Protein 4OY2 (pdb70)

Secondary structure (DSSP, 8-state):
-------HHHHHT-TTTSBSS--THHHHTTT---TTTTS-TT-EEEBPPPBP--HHHHTT--HHHH--SGGGG-SSBSS-EE--BSSSS-S-------EEEEEEEE-SSTT-------SSSEEEEEPSSPPPTTTTS----BT-EEEEEE---EEEEEEEPPPTTEEEEEEEEETTEEEEEEEE--SBEEEE-PPBPSSPPP-TT-HHHH--HHHH--HHHHHHHH--S-B-SHHHHTT-TT--HHHHHHHHTT--B--SSTTTTSB---TTSPP--HHHHGGGS-HHHHHHHH--HHHHHHHHHHHH---HHHHHHHHHT-HHHHHHHHHHHH------SSTT-TTSSSSS----------HHHHHHHHHHHHHHHHHHHHHHHHTT-SSTTT---TT---HHHHS---S-SS--EEEEEEEEE-TTSSEEEEEEEE--HHHHHHHHHHHHHHT----/---PPPPPTTSBSSTT-S---SS--EEEEEEEE--SSTTHHHHHHHHHHT--TTEEEEE-SSSEEEEEETT--EEE--B-SS-EEEEE-SSSSEEEEEEEE---EEEE--SSGGGGTT---TTEE-TTTTT-GGGHHHHHHHHHHH---GGGPPPP---SSHHHHHHS--EE---SSGGGTTTTTTT-----HHHHHHHHHHH--HHHHHSSSEEEEEEE-S--/-------HHHHTT-TTT-BSS--HHHHHTTS---SGGGS-TT-EE--PPP----HHHHTT--HHHH-SSGGGS-SSSSS-EE--BSSSS-S-------EEEEEEEE-SSTT-------SSSEEEEEPTTPPPTTGGG----BT-EEEEEE---EEEEEEEPPPTTEEEEEEEE-SS-SSEEEEE---BEEEE---B-SSPPP-TT-HHHH--HHHH--HHHHHHHH-SS---STTTGGGS----HHHHT---------SS-----HHHHGGGS-HHHHHHHH--HHHHHHHHHHHH---HHHHHHHHHT-HHHHHHHHHHHH-----BSSTT-SSSSSSS-B------------HHHHHHHHHHHHHHHHHHHHHHTT-S-TTT---TT---HHHHS---S-SS---EEEEEEEEPSSS-EEEEEEEE--HHHHHHHHHHHHHHHH---/----TTTBSSTT-SS--SS--EEEEEEEE--SSHHHHHHHHHHHHT--TTEEEEEEETTEEEEEES---EEE--B-SS-EEEEE-SSSSEEEEEEEE---EEEE--SSGGGGGG---TTEE-TTTTT-TTSHHHHHHHHHHH---GGG-------TTHHHHTT---EES--SSGGGTTHHHHSS----HHHHHHHHHHH---HHHHTSS--EEEE--S--/---------HHHHTT-TTTSBSS--HHHHHTTT---GGGSS-TTPEE-B-PPPP--HHHHTT--HHHHT-SGGGG-SSSSS-EE--BSSSS-S-------EEEEEEEE-SSSS-------SSSEEEEE-TTSPPTTTTT----BT-EEEEEE---EEEEEEEPPPTTEEEEEEEEETTEEEEEEEE---BEEEE-PPBPSSPPPPTT-HHHH--HHHH--HHHHHHHSSSSEE-SGGGTTTS-TTSHHHHHHHHTT--B--SSTTTT-EE--TTS----HHHHGGGS-HHHHHHHH--HHHHHHHHHHHH---HHHHHHHHHT-HHHHHHHHHHHH-----BSSTT-TTSSSSS-B-PPP-----HHHHHHHHHHHHHHHHHHHHHHTS-S-TTT---TT---HHHHS---S-TT--EEEEEEEEE-TTS-EEEEEEEE--HHHHHHHHHHHHHHH-/----GGGBSS-S-TT--SS--EEEEEEEE--SSHHHHHHHHHHHHT--TTEEEEE-SSSEEEEEETT--EEE--B-SS-EEEEE-SSSSEEEEEEEE---EEEE--SSGGGGGG---TTEE-TTTTT-GGGHHHHHHHHHHH---GGGPPPP---SSHHHHHHS--EE---SSGGGTTHHHHTS----HHHHHHHHHHH--HHHHTTSSEEEEEEE-TT-

GO terms:
  GO:0046982 protein heterodimerization activity (F, IPI)
  GO:0060090 molecular adaptor activity (F, IDA)
  GO:0005634 nucleus (C, IDA)
  GO:0005829 cytosol (C, IDA)
  GO:0003682 chromatin binding (F, IDA)
  GO:0017025 TBP-class protein binding (F, IDA)
  GO:0005669 transcription factor TFIID complex (C, IDA)
  GO:0004402 histone acetyltransferase activity (F, IDA)
  GO:0006366 transcription by RNA polymerase II (P, IDA)
  GO:0060090 molecular adaptor activity (F, IMP)
  GO:0051123 RNA polymerase II preinitiation complex assembly (P, IMP)
  GO:0006366 transcription by RNA polymerase II (P, IMP)
  GO:0005515 protein binding (F, IPI)
  GO:0045944 positive regulation of transcription by RNA polymerase II (P, IDA)

Structure (mmCIF, N/CA/C/O backbone):
data_4OY2
#
_entry.id   4OY2
#
_cell.length_a   122.215
_cell.length_b   123.660
_cell.length_c   229.610
_cell.angle_alpha   90.000
_cell.angle_beta   90.000
_cell.angle_gamma   90.000
#
_symmetry.space_group_name_H-M   'P 21 21 21'
#
loop_
_entity.id
_entity.type
_entity.pdbx_description
1 polymer 'Transcription initiation factor TFIID subunit 1'
2 polymer 'Transcription initiation factor TFIID subunit 7'
3 non-polymer 'ZINC ION'
4 non-polymer 2-AMINO-2-HYDROXYMETHYL-PROPANE-1,3-DIOL
5 water water
#
loop_
_atom_site.group_PDB
_atom_site.id
_atom_site.type_symbol
_atom_site.label_atom_id
_atom_site.label_alt_id
_atom_site.label_comp_id
_atom_site.label_asym_id
_atom_site.label_entity_id
_atom_site.label_seq_id
_atom_site.pdbx_PDB_ins_code
_atom_site.Cartn_x
_atom_site.Cartn_y
_atom_site.Cartn_z
_atom_site.occupancy
_atom_site.B_iso_or_equiv
_atom_site.auth_seq_id
_atom_site.auth_comp_id
_atom_site.auth_asym_id
_atom_site.auth_atom_id
_atom_site.pdbx_PDB_model_num
ATOM 1 N N . ASN A 1 10 ? -27.395 64.323 8.934 1.00 91.39 464 ASN A N 1
ATOM 2 C CA . ASN A 1 10 ? -28.841 64.523 8.944 1.00 96.39 464 ASN A CA 1
ATOM 3 C C . ASN A 1 10 ? -29.595 63.354 9.582 1.00 95.03 464 ASN A C 1
ATOM 4 O O . ASN A 1 10 ? -29.183 62.198 9.468 1.00 93.47 464 ASN A O 1
ATOM 9 N N . LEU A 1 11 ? -30.702 63.667 10.252 1.00 92.85 465 LEU A N 1
ATOM 10 C CA . LEU A 1 11 ? -31.506 62.659 10.935 1.00 87.62 465 LEU A CA 1
ATOM 11 C C . LEU A 1 11 ? -32.573 62.049 10.031 1.00 89.88 465 LEU A C 1
ATOM 12 O O . LEU A 1 11 ? -33.400 61.260 10.489 1.00 90.56 465 LEU A O 1
ATOM 17 N N . ASN A 1 12 ? -32.558 62.415 8.753 1.00 89.66 466 ASN A N 1
ATOM 18 C CA . ASN A 1 12 ? -33.543 61.901 7.805 1.00 93.48 466 ASN A CA 1
ATOM 19 C C . ASN A 1 12 ? -33.316 60.416 7.513 1.00 90.34 466 ASN A C 1
ATOM 20 O O . ASN A 1 12 ? -32.212 60.008 7.148 1.00 88.41 466 ASN A O 1
ATOM 25 N N . ILE A 1 13 ? -34.362 59.611 7.680 1.00 86.81 467 ILE A N 1
ATOM 26 C CA . ILE A 1 13 ? -34.249 58.161 7.527 1.00 84.33 467 ILE A CA 1
ATOM 27 C C . ILE A 1 13 ? -34.499 57.693 6.091 1.00 80.85 467 ILE A C 1
ATOM 28 O O . ILE A 1 13 ? -35.563 57.942 5.522 1.00 79.37 467 ILE A O 1
ATOM 33 N N . GLN A 1 14 ? -33.513 57.012 5.515 1.00 74.14 468 GLN A N 1
ATOM 34 C CA . GLN A 1 14 ? -33.680 56.360 4.219 1.00 75.13 468 GLN A CA 1
ATOM 35 C C . GLN A 1 14 ? -33.464 54.857 4.355 1.00 74.23 468 GLN A C 1
ATOM 36 O O . GLN A 1 14 ? -32.436 54.414 4.873 1.00 74.25 468 GLN A O 1
ATOM 42 N N . HIS A 1 15 ? -34.432 54.078 3.884 1.00 70.41 469 HIS A N 1
ATOM 43 C CA . HIS A 1 15 ? -34.327 52.624 3.923 1.00 66.71 469 HIS A CA 1
ATOM 44 C C . HIS A 1 15 ? -33.637 52.085 2.671 1.00 70.51 469 HIS A C 1
ATOM 45 O O . HIS A 1 15 ? -33.319 52.840 1.750 1.00 70.60 469 HIS A O 1
ATOM 52 N N . SER A 1 16 ? -33.415 50.774 2.640 1.00 69.05 470 SER A N 1
ATOM 53 C CA . SER A 1 16 ? -32.874 50.115 1.457 1.00 65.13 470 SER A CA 1
ATOM 54 C C . SER A 1 16 ? -33.958 50.037 0.396 1.00 67.19 470 SER A C 1
ATOM 55 O O . SER A 1 16 ? -35.104 50.407 0.646 1.00 65.85 470 SER A O 1
ATOM 58 N N . GLN A 1 17 ? -33.602 49.545 -0.786 1.00 67.31 471 GLN A N 1
ATOM 59 C CA . GLN A 1 17 ? -34.586 49.396 -1.857 1.00 67.59 471 GLN A CA 1
ATOM 60 C C . GLN A 1 17 ? -35.650 48.314 -1.601 1.00 65.35 471 GLN A C 1
ATOM 61 O O . GLN A 1 17 ? -36.842 48.580 -1.779 1.00 65.28 471 GLN A O 1
ATOM 67 N N . PRO A 1 18 ? -35.231 47.099 -1.181 1.00 62.73 472 PRO A N 1
ATOM 68 C CA . PRO A 1 18 ? -36.234 46.059 -0.923 1.00 61.70 472 PRO A CA 1
ATOM 69 C C . PRO A 1 18 ? -37.276 46.502 0.095 1.00 63.80 472 PRO A C 1
ATOM 70 O O . PRO A 1 18 ? -38.439 46.110 -0.004 1.00 62.95 472 PRO A O 1
ATOM 74 N N . ALA A 1 19 ? -36.861 47.319 1.056 1.00 65.54 473 ALA A N 1
ATOM 75 C CA . ALA A 1 19 ? -37.783 47.852 2.052 1.00 63.59 473 ALA A CA 1
ATOM 76 C C . ALA A 1 19 ? -38.838 48.783 1.432 1.00 67.40 473 ALA A C 1
ATOM 77 O O . ALA A 1 19 ? -40.033 48.651 1.713 1.00 68.47 473 ALA A O 1
ATOM 79 N N . ILE A 1 20 ? -38.392 49.719 0.594 1.00 64.43 474 ILE A N 1
ATOM 80 C CA . ILE A 1 20 ? -39.287 50.670 -0.072 1.00 66.17 474 ILE A CA 1
ATOM 81 C C . ILE A 1 20 ? -40.254 49.964 -1.026 1.00 68.53 474 ILE A C 1
ATOM 82 O O . ILE A 1 20 ? -41.421 50.353 -1.161 1.00 67.29 474 ILE A O 1
ATOM 87 N N . ASN A 1 21 ? -39.754 48.923 -1.682 1.00 64.57 475 ASN A N 1
ATOM 88 C CA . ASN A 1 21 ? -40.546 48.146 -2.622 1.00 66.59 475 ASN A CA 1
ATOM 89 C C . ASN A 1 21 ? -41.613 47.281 -1.949 1.00 70.19 475 ASN A C 1
ATOM 90 O O . ASN A 1 21 ? -42.520 46.776 -2.618 1.00 75.36 475 ASN A O 1
ATOM 95 N N . LEU A 1 22 ? -41.497 47.120 -0.631 1.00 65.36 476 LEU A N 1
ATOM 96 C CA . LEU A 1 22 ? -42.339 46.191 0.125 1.00 66.31 476 LEU A CA 1
ATOM 97 C C . LEU A 1 22 ? -42.222 44.772 -0.444 1.00 66.39 476 LEU A C 1
ATOM 98 O O . LEU A 1 22 ? -43.217 44.053 -0.580 1.00 65.97 476 LEU A O 1
ATOM 103 N N . GLN A 1 23 ? -40.984 44.393 -0.760 1.00 67.07 477 GLN A N 1
ATOM 104 C CA . GLN A 1 23 ? -40.644 43.109 -1.372 1.00 65.72 477 GLN A CA 1
ATOM 105 C C . GLN A 1 23 ? -41.203 41.901 -0.622 1.00 68.86 477 GLN A C 1
ATOM 106 O O . GLN A 1 23 ? -41.022 41.764 0.590 1.00 63.14 477 GLN A O 1
ATOM 112 N N . SER A 1 24 ? -41.888 41.030 -1.358 1.00 72.14 478 SER A N 1
ATOM 113 C CA . SER A 1 24 ? -42.336 39.752 -0.826 1.00 69.36 478 SER A CA 1
ATOM 114 C C . SER A 1 24 ? -41.140 38.810 -0.843 1.00 67.20 478 SER A C 1
ATOM 115 O O . SER A 1 24 ? -40.284 38.928 -1.718 1.00 70.83 478 SER A O 1
ATOM 118 N N . PRO A 1 25 ? -41.066 37.863 0.109 1.00 68.74 479 PRO A N 1
ATOM 119 C CA . PRO A 1 25 ? -41.981 37.527 1.206 1.00 70.99 479 PRO A CA 1
ATOM 120 C C . PRO A 1 25 ? -41.733 38.340 2.475 1.00 66.76 479 PRO A C 1
ATOM 121 O O . PRO A 1 25 ? -42.398 38.113 3.486 1.00 64.00 479 PRO A O 1
ATOM 125 N N . PHE A 1 26 ? -40.780 39.263 2.420 1.00 66.68 480 PHE A N 1
ATOM 126 C CA . PHE A 1 26 ? -40.402 40.050 3.587 1.00 62.79 480 PHE A CA 1
ATOM 127 C C . PHE A 1 26 ? -41.567 40.861 4.134 1.00 61.26 480 PHE A C 1
ATOM 128 O O . PHE A 1 26 ? -41.750 40.956 5.348 1.00 68.89 480 PHE A O 1
ATOM 136 N N . TYR A 1 27 ? -42.352 41.440 3.232 1.00 65.01 481 TYR A N 1
ATOM 137 C CA . TYR A 1 27 ? -43.512 42.240 3.613 1.00 61.12 481 TYR A CA 1
ATOM 138 C C . TYR A 1 27 ? -44.796 41.618 3.066 1.00 67.78 481 TYR A C 1
ATOM 139 O O . TYR A 1 27 ? -44.931 41.424 1.857 1.00 76.24 481 TYR A O 1
ATOM 148 N N . LYS A 1 28 ? -45.729 41.295 3.957 1.00 65.74 482 LYS A N 1
ATOM 149 C CA . LYS A 1 28 ? -47.006 40.708 3.553 1.00 62.98 482 LYS A CA 1
ATOM 150 C C . LYS A 1 28 ? -48.176 41.521 4.096 1.00 63.33 482 LYS A C 1
ATOM 151 O O . LYS A 1 28 ? -48.007 42.324 5.010 1.00 67.62 482 LYS A O 1
ATOM 157 N N . VAL A 1 29 ? -49.363 41.313 3.533 1.00 70.66 483 VAL A N 1
ATOM 158 C CA . VAL A 1 29 ? -50.559 42.005 4.010 1.00 71.77 483 VAL A CA 1
ATOM 159 C C . VAL A 1 29 ? -51.073 41.346 5.287 1.00 65.41 483 VAL A C 1
ATOM 160 O O . VAL A 1 29 ? -51.569 42.019 6.192 1.00 68.28 483 VAL A O 1
ATOM 164 N N . ALA A 1 30 ? -50.933 40.028 5.362 1.00 61.80 484 ALA A N 1
ATOM 165 C CA . ALA A 1 30 ? -51.327 39.288 6.555 1.00 69.81 484 ALA A CA 1
ATOM 166 C C . ALA A 1 30 ? -50.330 38.177 6.861 1.00 71.09 484 ALA A C 1
ATOM 167 O O . ALA A 1 30 ? -50.145 37.265 6.053 1.00 75.57 484 ALA A O 1
ATOM 169 N N . VAL A 1 31 ? -49.686 38.250 8.023 1.00 67.96 485 VAL A N 1
ATOM 170 C CA . VAL A 1 31 ? -48.768 37.188 8.419 1.00 65.93 485 VAL A CA 1
ATOM 171 C C . VAL A 1 31 ? -49.549 36.089 9.139 1.00 62.97 485 VAL A C 1
ATOM 172 O O . VAL A 1 31 ? -50.564 36.365 9.788 1.00 56.45 485 VAL A O 1
ATOM 176 N N . PRO A 1 32 ? -49.095 34.833 9.002 1.00 59.92 486 PRO A N 1
ATOM 177 C CA . PRO A 1 32 ? -49.731 33.732 9.733 1.00 60.85 486 PRO A CA 1
ATOM 178 C C . PRO A 1 32 ? -49.697 34.004 11.232 1.00 66.90 486 PRO A C 1
ATOM 179 O O . PRO A 1 32 ? -48.815 34.738 11.687 1.00 68.46 486 PRO A O 1
ATOM 183 N N . ARG A 1 33 ? -50.629 33.436 11.991 1.00 62.84 487 ARG A N 1
ATOM 184 C CA . ARG A 1 33 ? -50.699 33.757 13.411 1.00 63.03 487 ARG A CA 1
ATOM 185 C C . ARG A 1 33 ? -49.489 33.236 14.191 1.00 63.92 487 ARG A C 1
ATOM 186 O O . ARG A 1 33 ? -49.190 33.737 15.274 1.00 63.72 487 ARG A O 1
ATOM 194 N N . TYR A 1 34 ? -48.797 32.237 13.647 1.00 59.73 488 TYR A N 1
ATOM 195 C CA . TYR A 1 34 ? -47.609 31.712 14.307 1.00 58.10 488 TYR A CA 1
ATOM 196 C C . TYR A 1 34 ? -46.568 32.811 14.494 1.00 66.57 488 TYR A C 1
ATOM 197 O O . TYR A 1 34 ? -45.904 32.883 15.529 1.00 66.18 488 TYR A O 1
ATOM 206 N N . GLN A 1 35 ? -46.429 33.660 13.481 1.00 66.41 489 GLN A N 1
ATOM 207 C CA . GLN A 1 35 ? -45.461 34.747 13.517 1.00 62.12 489 GLN A CA 1
ATOM 208 C C . GLN A 1 35 ? -45.991 35.918 14.331 1.00 64.31 489 GLN A C 1
ATOM 209 O O . GLN A 1 35 ? -45.265 36.876 14.602 1.00 69.96 489 GLN A O 1
ATOM 215 N N . LEU A 1 36 ? -47.266 35.844 14.701 1.00 61.27 490 LEU A N 1
ATOM 216 C CA . LEU A 1 36 ? -47.855 36.825 15.601 1.00 62.23 490 LEU A CA 1
ATOM 217 C C . LEU A 1 36 ? -47.666 36.340 17.025 1.00 63.82 490 LEU A C 1
ATOM 218 O O . LEU A 1 36 ? -47.321 37.110 17.920 1.00 68.53 490 LEU A O 1
ATOM 223 N N . ARG A 1 37 ? -47.893 35.047 17.220 1.00 63.25 491 ARG A N 1
ATOM 224 C CA . ARG A 1 37 ? -47.781 34.427 18.529 1.00 61.16 491 ARG A CA 1
ATOM 225 C C . ARG A 1 37 ? -46.315 34.370 18.946 1.00 59.18 491 ARG A C 1
ATOM 226 O O . ARG A 1 37 ? -45.970 34.682 20.086 1.00 63.49 491 ARG A O 1
ATOM 234 N N . HIS A 1 38 ? -45.457 33.975 18.013 1.00 59.42 492 HIS A N 1
ATOM 235 C CA . HIS A 1 38 ? -44.018 34.064 18.214 1.00 61.34 492 HIS A CA 1
ATOM 236 C C . HIS A 1 38 ? -43.486 35.241 17.409 1.00 60.74 492 HIS A C 1
ATOM 237 O O . HIS A 1 38 ? -43.055 35.075 16.272 1.00 65.55 492 HIS A O 1
ATOM 244 N N . PHE A 1 39 ? -43.512 36.427 18.008 1.00 58.98 493 PHE A N 1
ATOM 245 C CA . PHE A 1 39 ? -43.245 37.667 17.288 1.00 57.79 493 PHE A CA 1
ATOM 246 C C . PHE A 1 39 ? -41.751 37.917 17.086 1.00 61.25 493 PHE A C 1
ATOM 247 O O . PHE A 1 39 ? -41.009 38.090 18.053 1.00 61.87 493 PHE A O 1
ATOM 255 N N . HIS A 1 40 ? -41.327 37.942 15.821 1.00 61.66 494 HIS A N 1
ATOM 256 C CA . HIS A 1 40 ? -39.916 38.062 15.444 1.00 57.63 494 HIS A CA 1
ATOM 257 C C . HIS A 1 40 ? -39.067 36.970 16.089 1.00 59.40 494 HIS A C 1
ATOM 258 O O . HIS A 1 40 ? -37.854 37.112 16.251 1.00 59.67 494 HIS A O 1
ATOM 265 N N . ARG A 1 41 ? -39.725 35.876 16.447 1.00 57.03 495 ARG A N 1
ATOM 266 C CA . ARG A 1 41 ? -39.072 34.741 17.065 1.00 56.21 495 ARG A CA 1
ATOM 267 C C . ARG A 1 41 ? -39.393 33.513 16.233 1.00 60.56 495 ARG A C 1
ATOM 268 O O . ARG A 1 41 ? -40.507 32.999 16.280 1.00 71.74 495 ARG A O 1
ATOM 276 N N . GLU A 1 42 ? -38.422 33.047 15.461 1.00 60.14 496 GLU A N 1
ATOM 277 C CA . GLU A 1 42 ? -38.641 31.919 14.568 1.00 59.08 496 GLU A CA 1
ATOM 278 C C . GLU A 1 42 ? -37.868 30.709 15.081 1.00 64.38 496 GLU A C 1
ATOM 279 O O . GLU A 1 42 ? -36.817 30.860 15.701 1.00 64.59 496 GLU A O 1
ATOM 285 N N . ASN A 1 43 ? -38.387 29.509 14.845 1.00 70.11 497 ASN A N 1
ATOM 286 C CA . ASN A 1 43 ? -37.678 28.304 15.256 1.00 61.82 497 ASN A CA 1
ATOM 287 C C . ASN A 1 43 ? -36.711 27.860 14.158 1.00 63.28 497 ASN A C 1
ATOM 288 O O . ASN A 1 43 ? -37.126 27.345 13.124 1.00 68.33 497 ASN A O 1
ATOM 293 N N . PHE A 1 44 ? -35.421 28.071 14.389 1.00 61.83 498 PHE A N 1
ATOM 294 C CA . PHE A 1 44 ? -34.391 27.749 13.412 1.00 54.70 498 PHE A CA 1
ATOM 295 C C . PHE A 1 44 ? -34.240 26.246 13.233 1.00 61.07 498 PHE A C 1
ATOM 296 O O . PHE A 1 44 ? -33.812 25.781 12.180 1.00 64.79 498 PHE A O 1
ATOM 304 N N . GLY A 1 45 ? -34.585 25.489 14.267 1.00 66.41 499 GLY A N 1
ATOM 305 C CA . GLY A 1 45 ? -34.395 24.050 14.249 1.00 67.98 499 GLY A CA 1
ATOM 306 C C . GLY A 1 45 ? -35.467 23.291 13.493 1.00 70.02 499 GLY A C 1
ATOM 307 O O . GLY A 1 45 ? -35.272 22.133 13.111 1.00 74.23 499 GLY A O 1
ATOM 308 N N . SER A 1 46 ? -36.609 23.934 13.276 1.00 66.14 500 SER A N 1
ATOM 309 C CA . SER A 1 46 ? -37.689 23.284 12.550 1.00 67.53 500 SER A CA 1
ATOM 310 C C . SER A 1 46 ? -37.441 23.330 11.046 1.00 65.54 500 SER A C 1
ATOM 311 O O . SER A 1 46 ? -38.034 22.563 10.292 1.00 74.40 500 SER A O 1
ATOM 314 N N . HIS A 1 47 ? -36.549 24.218 10.614 1.00 66.72 501 HIS A N 1
ATOM 315 C CA . HIS A 1 47 ? -36.266 24.378 9.189 1.00 66.42 501 HIS A CA 1
ATOM 316 C C . HIS A 1 47 ? -34.946 23.753 8.715 1.00 66.38 501 HIS A C 1
ATOM 317 O O . HIS A 1 47 ? -34.516 23.984 7.588 1.00 70.93 501 HIS A O 1
ATOM 324 N N . ILE A 1 48 ? -34.306 22.967 9.572 1.00 66.06 502 ILE A N 1
ATOM 325 C CA . ILE A 1 48 ? -33.152 22.179 9.160 1.00 66.55 502 ILE A CA 1
ATOM 326 C C . ILE A 1 48 ? -33.477 20.689 9.243 1.00 71.16 502 ILE A C 1
ATOM 327 O O . ILE A 1 48 ? -33.864 20.189 10.301 1.00 69.80 502 ILE A O 1
ATOM 332 N N . ARG A 1 49 ? -33.330 19.988 8.122 1.00 72.35 503 ARG A N 1
ATOM 333 C CA . ARG A 1 49 ? -33.602 18.555 8.071 1.00 72.62 503 ARG A CA 1
ATOM 334 C C . ARG A 1 49 ? -32.540 17.796 8.865 1.00 71.73 503 ARG A C 1
ATOM 335 O O . ARG A 1 49 ? -31.343 17.971 8.632 1.00 68.78 503 ARG A O 1
ATOM 343 N N . PRO A 1 50 ? -32.979 16.952 9.814 1.00 70.94 504 PRO A N 1
ATOM 344 C CA . PRO A 1 50 ? -32.068 16.211 10.694 1.00 69.62 504 PRO A CA 1
ATOM 345 C C . PRO A 1 50 ? -31.082 15.360 9.904 1.00 68.76 504 PRO A C 1
ATOM 346 O O . PRO A 1 50 ? -31.477 14.638 8.985 1.00 67.15 504 PRO A O 1
ATOM 350 N N . GLY A 1 51 ? -29.807 15.451 10.265 1.00 68.16 505 GLY A N 1
ATOM 351 C CA . GLY A 1 51 ? -28.763 14.740 9.555 1.00 67.10 505 GLY A CA 1
ATOM 352 C C . GLY A 1 51 ? -27.978 15.659 8.641 1.00 70.02 505 GLY A C 1
ATOM 353 O O . GLY A 1 51 ? -26.977 15.246 8.055 1.00 69.41 505 GLY A O 1
ATOM 354 N N . THR A 1 52 ? -28.432 16.905 8.518 1.00 67.47 506 THR A N 1
ATOM 355 C CA . THR A 1 52 ? -27.766 17.880 7.663 1.00 66.48 506 THR A CA 1
ATOM 356 C C . THR A 1 52 ? -26.391 18.221 8.213 1.00 66.72 506 THR A C 1
ATOM 357 O O . THR A 1 52 ? -26.260 18.578 9.382 1.00 67.26 506 THR A O 1
ATOM 361 N N . LYS A 1 53 ? -25.366 18.108 7.375 1.00 70.00 507 LYS A N 1
ATOM 362 C CA . LYS A 1 53 ? -24.024 18.507 7.779 1.00 69.44 507 LYS A CA 1
ATOM 363 C C . LYS A 1 53 ? -23.775 19.952 7.373 1.00 67.86 507 LYS A C 1
ATOM 364 O O . LYS A 1 53 ? -23.774 20.289 6.189 1.00 75.17 507 LYS A O 1
ATOM 370 N N . ILE A 1 54 ? -23.566 20.806 8.362 1.00 65.14 508 ILE A N 1
ATOM 371 C CA . ILE A 1 54 ? -23.296 22.208 8.100 1.00 70.18 508 ILE A CA 1
ATOM 372 C C . ILE A 1 54 ? -21.797 22.451 7.926 1.00 70.16 508 ILE A C 1
ATOM 373 O O . ILE A 1 54 ? -21.014 22.249 8.856 1.00 68.20 508 ILE A O 1
ATOM 378 N N . VAL A 1 55 ? -21.402 22.868 6.725 1.00 72.67 509 VAL A N 1
ATOM 379 C CA . VAL A 1 55 ? -20.033 23.323 6.480 1.00 70.49 509 VAL A CA 1
ATOM 380 C C . VAL A 1 55 ? -20.076 24.797 6.102 1.00 67.37 509 VAL A C 1
ATOM 381 O O . VAL A 1 55 ? -20.955 25.224 5.356 1.00 69.19 509 VAL A O 1
ATOM 385 N N . PHE A 1 56 ? -19.143 25.582 6.626 1.00 69.51 510 PHE A N 1
ATOM 386 C CA . PHE A 1 56 ? -19.208 27.027 6.423 1.00 69.33 510 PHE A CA 1
ATOM 387 C C . PHE A 1 56 ? -18.523 27.484 5.133 1.00 71.92 510 PHE A C 1
ATOM 388 O O . PHE A 1 56 ? -17.466 26.972 4.758 1.00 75.54 510 PHE A O 1
ATOM 396 N N . SER A 1 57 ? -19.145 28.445 4.457 1.00 73.79 511 SER A N 1
ATOM 397 C CA . SER A 1 57 ? -18.613 29.002 3.218 1.00 68.49 511 SER A CA 1
ATOM 398 C C . SER A 1 57 ? -17.842 30.281 3.512 1.00 70.10 511 SER A C 1
ATOM 399 O O . SER A 1 57 ? -17.926 30.819 4.616 1.00 71.37 511 SER A O 1
ATOM 402 N N . LYS A 1 58 ? -17.101 30.768 2.520 1.00 76.98 512 LYS A N 1
ATOM 403 C CA . LYS A 1 58 ? -16.269 31.957 2.693 1.00 74.74 512 LYS A CA 1
ATOM 404 C C . LYS A 1 58 ? -17.057 33.245 2.469 1.00 73.94 512 LYS A C 1
ATOM 405 O O . LYS A 1 58 ? -17.944 33.296 1.612 1.00 75.65 512 LYS A O 1
ATOM 407 N N . LEU A 1 59 ? -16.725 34.284 3.235 1.00 67.93 513 LEU A N 1
ATOM 408 C CA . LEU A 1 59 ? -17.413 35.571 3.130 1.00 65.06 513 LEU A CA 1
ATOM 409 C C . LEU A 1 59 ? -17.028 36.319 1.856 1.00 72.32 513 LEU A C 1
ATOM 410 O O . LEU A 1 59 ? -15.847 36.435 1.528 1.00 78.07 513 LEU A O 1
ATOM 415 N N . LYS A 1 60 ? -18.028 36.823 1.137 1.00 77.58 514 LYS A N 1
ATOM 416 C CA . LYS A 1 60 ? -17.780 37.661 -0.031 1.00 74.34 514 LYS A CA 1
ATOM 417 C C . LYS A 1 60 ? -17.154 38.967 0.431 1.00 78.19 514 LYS A C 1
ATOM 418 O O . LYS A 1 60 ? -17.675 39.622 1.329 1.00 78.53 514 LYS A O 1
ATOM 420 N N . ALA A 1 61 ? -16.032 39.344 -0.168 1.00 80.52 515 ALA A N 1
ATOM 421 C CA . ALA A 1 61 ? -15.373 40.588 0.203 1.00 74.92 515 ALA A CA 1
ATOM 422 C C . ALA A 1 61 ? -16.213 41.790 -0.226 1.00 82.54 515 ALA A C 1
ATOM 423 O O . ALA A 1 61 ? -16.689 41.847 -1.360 1.00 87.53 515 ALA A O 1
ATOM 425 N N . ARG A 1 62 ? -16.396 42.744 0.684 1.00 87.97 516 ARG A N 1
ATOM 426 C CA . ARG A 1 62 ? -17.132 43.973 0.387 1.00 92.26 516 ARG A CA 1
ATOM 427 C C . ARG A 1 62 ? -16.149 45.106 0.103 1.00 96.23 516 ARG A C 1
ATOM 428 O O . ARG A 1 62 ? -15.468 45.585 1.010 1.00 95.69 516 ARG A O 1
ATOM 436 N N . LYS A 1 63 ? -16.074 45.530 -1.155 1.00 99.01 517 LYS A N 1
ATOM 437 C CA . LYS A 1 63 ? -15.148 46.591 -1.544 1.00 102.55 517 LYS A CA 1
ATOM 438 C C . LYS A 1 63 ? -15.542 47.941 -0.944 1.00 111.90 517 LYS A C 1
ATOM 439 O O . LYS A 1 63 ? -16.696 48.364 -1.048 1.00 108.80 517 LYS A O 1
ATOM 441 N N . ARG A 1 64 ? -14.574 48.611 -0.321 1.00 110.94 518 ARG A N 1
ATOM 442 C CA . ARG A 1 64 ? -14.808 49.912 0.300 1.00 109.57 518 ARG A CA 1
ATOM 443 C C . ARG A 1 64 ? -15.245 50.950 -0.732 1.00 109.78 518 ARG A C 1
ATOM 444 O O . ARG A 1 64 ? -16.051 51.836 -0.439 1.00 102.01 518 ARG A O 1
ATOM 446 N N . LYS A 1 65 ? -14.710 50.824 -1.943 1.00 109.05 519 LYS A N 1
ATOM 447 C CA . LYS A 1 65 ? -15.045 51.723 -3.039 1.00 109.29 519 LYS A CA 1
ATOM 448 C C . LYS A 1 65 ? -16.524 51.635 -3.415 1.00 111.16 519 LYS A C 1
ATOM 449 O O . LYS A 1 65 ? -17.118 52.614 -3.871 1.00 110.03 519 LYS A O 1
ATOM 451 N N . ARG A 1 66 ? -17.109 50.457 -3.216 1.00 106.20 520 ARG A N 1
ATOM 452 C CA . ARG A 1 66 ? -18.498 50.194 -3.592 1.00 102.72 520 ARG A CA 1
ATOM 453 C C . ARG A 1 66 ? -19.523 51.036 -2.825 1.00 99.18 520 ARG A C 1
ATOM 454 O O . ARG A 1 66 ? -20.482 51.543 -3.409 1.00 99.77 520 ARG A O 1
ATOM 462 N N . ASP A 1 67 ? -19.317 51.183 -1.520 1.00 97.94 521 ASP A N 1
ATOM 463 C CA . ASP A 1 67 ? -20.258 51.924 -0.683 1.00 95.21 521 ASP A CA 1
ATOM 464 C C . ASP A 1 67 ? -19.760 53.329 -0.343 1.00 93.15 521 ASP A C 1
ATOM 465 O O . ASP A 1 67 ? -20.409 54.059 0.409 1.00 93.39 521 ASP A O 1
ATOM 470 N N . LYS A 1 68 ? -18.613 53.705 -0.903 1.00 97.16 522 LYS A N 1
ATOM 471 C CA . LYS A 1 68 ? -18.009 55.011 -0.634 1.00 97.24 522 LYS A CA 1
ATOM 472 C C . LYS A 1 68 ? -18.821 56.154 -1.241 1.00 93.37 522 LYS A C 1
ATOM 473 O O . LYS A 1 68 ? -18.995 56.222 -2.459 1.00 90.43 522 LYS A O 1
ATOM 476 N N . GLY A 1 69 ? -19.307 57.050 -0.385 1.00 93.30 523 GLY A N 1
ATOM 477 C CA . GLY A 1 69 ? -20.104 58.184 -0.822 1.00 87.02 523 GLY A CA 1
ATOM 478 C C . GLY A 1 69 ? -21.373 57.761 -1.537 1.00 87.18 523 GLY A C 1
ATOM 479 O O . GLY A 1 69 ? -21.710 58.300 -2.591 1.00 87.11 523 GLY A O 1
ATOM 480 N N . LYS A 1 70 ? -22.075 56.787 -0.965 1.00 88.19 524 LYS A N 1
ATOM 481 C CA . LYS A 1 70 ? -23.298 56.270 -1.572 1.00 86.44 524 LYS A CA 1
ATOM 482 C C . LYS A 1 70 ? -24.483 56.366 -0.616 1.00 85.09 524 LYS A C 1
ATOM 483 O O . LYS A 1 70 ? -24.314 56.277 0.599 1.00 84.31 524 LYS A O 1
ATOM 489 N N . ASP A 1 71 ? -25.680 56.552 -1.167 1.00 84.84 525 ASP A N 1
ATOM 490 C CA . ASP A 1 71 ? -26.898 56.563 -0.363 1.00 84.70 525 ASP A CA 1
ATOM 491 C C . ASP A 1 71 ? -27.254 55.146 0.074 1.00 81.87 525 ASP A C 1
ATOM 492 O O . ASP A 1 71 ? -26.714 54.175 -0.458 1.00 76.84 525 ASP A O 1
ATOM 497 N N . VAL A 1 72 ? -28.154 55.030 1.046 1.00 77.38 526 VAL A N 1
ATOM 498 C CA . VAL A 1 72 ? -28.562 53.721 1.549 1.00 76.66 526 VAL A CA 1
ATOM 499 C C . VAL A 1 72 ? -29.154 52.849 0.442 1.00 73.53 526 VAL A C 1
ATOM 500 O O . VAL A 1 72 ? -28.684 51.736 0.207 1.00 70.56 526 VAL A O 1
ATOM 504 N N . LYS A 1 73 ? -30.171 53.366 -0.246 1.00 75.73 527 LYS A N 1
ATOM 505 C CA . LYS A 1 73 ? -30.841 52.613 -1.307 1.00 75.39 527 LYS A CA 1
ATOM 506 C C . LYS A 1 73 ? -29.897 52.300 -2.469 1.00 75.69 527 LYS A C 1
ATOM 507 O O . LYS A 1 73 ? -30.101 51.328 -3.198 1.00 74.81 527 LYS A O 1
ATOM 513 N N . GLU A 1 74 ? -28.860 53.120 -2.632 1.00 76.19 528 GLU A N 1
ATOM 514 C CA . GLU A 1 74 ? -27.825 52.851 -3.625 1.00 74.03 528 GLU A CA 1
ATOM 515 C C . GLU A 1 74 ? -26.877 51.769 -3.103 1.00 74.56 528 GLU A C 1
ATOM 516 O O . GLU A 1 74 ? -26.492 50.862 -3.841 1.00 71.59 528 GLU A O 1
ATOM 522 N N . SER A 1 75 ? -26.520 51.861 -1.822 1.00 81.02 529 SER A N 1
ATOM 523 C CA . SER A 1 75 ? -25.662 50.861 -1.175 1.00 79.25 529 SER A CA 1
ATOM 524 C C . SER A 1 75 ? -26.345 49.503 -1.041 1.00 71.31 529 SER A C 1
ATOM 525 O O . SER A 1 75 ? -25.695 48.459 -1.111 1.00 71.09 529 SER A O 1
ATOM 528 N N . PHE A 1 76 ? -27.657 49.529 -0.833 1.00 70.74 530 PHE A N 1
ATOM 529 C CA . PHE A 1 76 ? -28.448 48.310 -0.758 1.00 69.59 530 PHE A CA 1
ATOM 530 C C . PHE A 1 76 ? -29.605 48.373 -1.752 1.00 75.77 530 PHE A C 1
ATOM 531 O O . PHE A 1 76 ? -30.714 48.771 -1.396 1.00 68.71 530 PHE A O 1
ATOM 539 N N . SER A 1 77 ? -29.334 47.982 -2.996 1.00 81.80 531 SER A N 1
ATOM 540 C CA . SER A 1 77 ? -30.340 47.991 -4.053 1.00 73.90 531 SER A CA 1
ATOM 541 C C . SER A 1 77 ? -31.139 46.697 -4.071 1.00 75.09 531 SER A C 1
ATOM 542 O O . SER A 1 77 ? -32.348 46.702 -4.303 1.00 76.86 531 SER A O 1
ATOM 545 N N . THR A 1 78 ? -30.455 45.586 -3.829 1.00 73.01 532 THR A N 1
ATOM 546 C CA . THR A 1 78 ? -31.101 44.280 -3.834 1.00 74.24 532 THR A CA 1
ATOM 547 C C . THR A 1 78 ? -30.958 43.575 -2.493 1.00 75.24 532 THR A C 1
ATOM 548 O O . THR A 1 78 ? -30.110 43.937 -1.678 1.00 76.24 532 THR A O 1
ATOM 552 N N . SER A 1 79 ? -31.784 42.556 -2.276 1.00 72.76 533 SER A N 1
ATOM 553 C CA . SER A 1 79 ? -31.720 41.769 -1.052 1.00 68.88 533 SER A CA 1
ATOM 554 C C . SER A 1 79 ? -30.359 41.090 -0.874 1.00 68.08 533 SER A C 1
ATOM 555 O O . SER A 1 79 ? -29.996 40.697 0.232 1.00 71.42 533 SER A O 1
ATOM 558 N N . GLN A 1 80 ? -29.604 40.964 -1.961 1.00 69.91 534 GLN A N 1
ATOM 559 C CA . GLN A 1 80 ? -28.281 40.350 -1.897 1.00 74.63 534 GLN A CA 1
ATOM 560 C C . GLN A 1 80 ? -27.268 41.284 -1.239 1.00 73.02 534 GLN A C 1
ATOM 561 O O . GLN A 1 80 ? -26.223 40.842 -0.764 1.00 74.42 534 GLN A O 1
ATOM 567 N N . ASP A 1 81 ? -27.584 42.575 -1.211 1.00 71.80 535 ASP A N 1
ATOM 568 C CA . ASP A 1 81 ? -26.723 43.557 -0.560 1.00 73.67 535 ASP A CA 1
ATOM 569 C C . ASP A 1 81 ? -26.886 43.535 0.959 1.00 75.44 535 ASP A C 1
ATOM 570 O O . ASP A 1 81 ? -26.072 44.104 1.688 1.00 75.16 535 ASP A O 1
ATOM 575 N N . LEU A 1 82 ? -27.941 42.870 1.425 1.00 74.18 536 LEU A N 1
ATOM 576 C CA . LEU A 1 82 ? -28.253 42.800 2.850 1.00 67.53 536 LEU A CA 1
ATOM 577 C C . LEU A 1 82 ? -27.866 41.454 3.458 1.00 69.08 536 LEU A C 1
ATOM 578 O O . LEU A 1 82 ? -28.334 41.090 4.536 1.00 74.51 536 LEU A O 1
ATOM 583 N N . THR A 1 83 ? -27.006 40.720 2.762 1.00 70.33 537 THR A N 1
ATOM 584 C CA . THR A 1 83 ? -26.533 39.429 3.253 1.00 70.12 537 THR A CA 1
ATOM 585 C C . THR A 1 83 ? -25.606 39.607 4.449 1.00 65.10 537 THR A C 1
ATOM 586 O O . THR A 1 83 ? -25.054 40.683 4.665 1.00 71.73 537 THR A O 1
ATOM 590 N N . ILE A 1 84 ? -25.446 38.546 5.228 1.00 62.14 538 ILE A N 1
ATOM 591 C CA . ILE A 1 84 ? -24.456 38.522 6.294 1.00 69.32 538 ILE A CA 1
ATOM 592 C C . ILE A 1 84 ? -23.241 37.762 5.757 1.00 70.68 538 ILE A C 1
ATOM 593 O O . ILE A 1 84 ? -22.189 37.689 6.395 1.00 68.12 538 ILE A O 1
ATOM 598 N N . GLY A 1 85 ? -23.392 37.223 4.551 1.00 71.12 539 GLY A N 1
ATOM 599 C CA . GLY A 1 85 ? -22.319 36.503 3.894 1.00 66.56 539 GLY A CA 1
ATOM 600 C C . GLY A 1 85 ? -21.238 37.401 3.312 1.00 71.16 539 GLY A C 1
ATOM 601 O O . GLY A 1 85 ? -20.487 36.975 2.432 1.00 73.71 539 GLY A O 1
ATOM 602 N N . ASP A 1 86 ? -21.158 38.643 3.787 1.00 71.45 540 ASP A N 1
ATOM 603 C CA . ASP A 1 86 ? -20.053 39.524 3.407 1.00 72.46 540 ASP A CA 1
ATOM 604 C C . ASP A 1 86 ? -19.213 39.975 4.603 1.00 68.62 540 ASP A C 1
ATOM 605 O O . ASP A 1 86 ? -19.415 39.514 5.726 1.00 69.55 540 ASP A O 1
ATOM 610 N N . THR A 1 87 ? -18.275 40.882 4.346 1.00 69.63 541 THR A N 1
ATOM 611 C CA . THR A 1 87 ? -17.336 41.339 5.365 1.00 71.37 541 THR A CA 1
ATOM 612 C C . THR A 1 87 ? -17.826 42.577 6.110 1.00 71.45 541 THR A C 1
ATOM 613 O O . THR A 1 87 ? -17.186 43.027 7.061 1.00 71.29 541 THR A O 1
ATOM 617 N N . ALA A 1 88 ? -18.954 43.127 5.671 1.00 71.36 542 ALA A N 1
ATOM 618 C CA . ALA A 1 88 ? -19.534 44.296 6.321 1.00 66.44 542 ALA A CA 1
ATOM 619 C C . ALA A 1 88 ? -19.851 43.991 7.780 1.00 72.23 542 ALA A C 1
ATOM 620 O O . ALA A 1 88 ? -20.472 42.968 8.085 1.00 67.03 542 ALA A O 1
ATOM 622 N N . PRO A 1 89 ? -19.417 44.884 8.685 1.00 72.90 543 PRO A N 1
ATOM 623 C CA . PRO A 1 89 ? -19.587 44.749 10.136 1.00 66.50 543 PRO A CA 1
ATOM 624 C C . PRO A 1 89 ? -21.036 44.492 10.530 1.00 67.88 543 PRO A C 1
ATOM 625 O O . PRO A 1 89 ? -21.955 45.086 9.955 1.00 66.23 543 PRO A O 1
ATOM 629 N N . VAL A 1 90 ? -21.232 43.614 11.507 1.00 65.58 544 VAL A N 1
ATOM 630 C CA . VAL A 1 90 ? -22.574 43.269 11.954 1.00 62.80 544 VAL A CA 1
ATOM 631 C C . VAL A 1 90 ? -22.826 43.804 13.365 1.00 62.93 544 VAL A C 1
ATOM 632 O O . VAL A 1 90 ? -21.975 43.681 14.243 1.00 61.54 544 VAL A O 1
ATOM 636 N N . TYR A 1 91 ? -23.989 44.421 13.562 1.00 63.08 545 TYR A N 1
ATOM 637 C CA . TYR A 1 91 ? -24.368 44.978 14.855 1.00 57.66 545 TYR A CA 1
ATOM 638 C C . TYR A 1 91 ? -25.547 44.185 15.420 1.00 62.96 545 TYR A C 1
ATOM 639 O O . TYR A 1 91 ? -26.573 44.033 14.756 1.00 67.32 545 TYR A O 1
ATOM 648 N N . LEU A 1 92 ? -25.405 43.672 16.638 1.00 60.57 546 LEU A N 1
ATOM 649 C CA . LEU A 1 92 ? -26.507 42.964 17.286 1.00 58.42 546 LEU A CA 1
ATOM 650 C C . LEU A 1 92 ? -27.182 43.842 18.338 1.00 60.36 546 LEU A C 1
ATOM 651 O O . LEU A 1 92 ? -26.600 44.117 19.392 1.00 57.76 546 LEU A O 1
ATOM 664 N N . GLU A 1 94 ? -29.718 43.847 21.055 1.00 57.98 548 GLU A N 1
ATOM 665 C CA . GLU A 1 94 ? -30.527 42.999 21.934 1.00 53.23 548 GLU A CA 1
ATOM 666 C C . GLU A 1 94 ? -31.530 43.828 22.732 1.00 55.91 548 GLU A C 1
ATOM 667 O O . GLU A 1 94 ? -31.150 44.708 23.511 1.00 60.68 548 GLU A O 1
ATOM 673 N N . TYR A 1 95 ? -32.812 43.541 22.540 1.00 54.18 549 TYR A N 1
ATOM 674 C CA . TYR A 1 95 ? -33.870 44.307 23.186 1.00 53.50 549 TYR A CA 1
ATOM 675 C C . TYR A 1 95 ? -34.099 43.884 24.641 1.00 58.22 549 TYR A C 1
ATOM 676 O O . TYR A 1 95 ? -34.296 42.702 24.940 1.00 58.20 549 TYR A O 1
ATOM 685 N N . SER A 1 96 ? -34.059 44.864 25.541 1.00 57.93 550 SER A N 1
ATOM 686 C CA . SER A 1 96 ? -34.260 44.617 26.963 1.00 57.09 550 SER A CA 1
ATOM 687 C C . SER A 1 96 ? -35.728 44.334 27.249 1.00 58.86 550 SER A C 1
ATOM 688 O O . SER A 1 96 ? -36.059 43.571 28.161 1.00 57.47 550 SER A O 1
ATOM 691 N N . GLU A 1 97 ? -36.606 44.958 26.471 1.00 60.31 551 GLU A N 1
ATOM 692 C CA . GLU A 1 97 ? -38.034 44.695 26.585 1.00 62.75 551 GLU A CA 1
ATOM 693 C C . GLU A 1 97 ? -38.399 43.367 25.924 1.00 62.34 551 GLU A C 1
ATOM 694 O O . GLU A 1 97 ? -37.883 43.022 24.858 1.00 59.52 551 GLU A O 1
ATOM 700 N N . GLN A 1 98 ? -39.287 42.623 26.574 1.00 64.38 552 GLN A N 1
ATOM 701 C CA . GLN A 1 98 ? -39.792 41.368 26.035 1.00 65.02 552 GLN A CA 1
ATOM 702 C C . GLN A 1 98 ? -40.764 41.658 24.897 1.00 67.08 552 GLN A C 1
ATOM 703 O O . GLN A 1 98 ? -40.914 40.864 23.969 1.00 64.85 552 GLN A O 1
ATOM 709 N N . THR A 1 99 ? -41.418 42.812 24.982 1.00 66.77 553 THR A N 1
ATOM 710 C CA . THR A 1 99 ? -42.395 43.222 23.984 1.00 65.33 553 THR A CA 1
ATOM 711 C C . THR A 1 99 ? -42.227 44.700 23.659 1.00 63.36 553 THR A C 1
ATOM 712 O O . THR A 1 99 ? -42.992 45.537 24.139 1.00 70.71 553 THR A O 1
ATOM 716 N N . PRO A 1 100 ? -41.216 45.030 22.840 1.00 65.99 554 PRO A N 1
ATOM 717 C CA . PRO A 1 100 ? -40.974 46.425 22.450 1.00 62.66 554 PRO A CA 1
ATOM 718 C C . PRO A 1 100 ? -42.134 46.983 21.636 1.00 62.62 554 PRO A C 1
ATOM 719 O O . PRO A 1 100 ? -42.932 46.201 21.117 1.00 70.02 554 PRO A O 1
ATOM 723 N N . VAL A 1 101 ? -42.226 48.306 21.532 1.00 67.08 555 VAL A N 1
ATOM 724 C CA . VAL A 1 101 ? -43.316 48.957 20.805 1.00 65.64 555 VAL A CA 1
ATOM 725 C C . VAL A 1 101 ? -43.380 48.483 19.355 1.00 60.82 555 VAL A C 1
ATOM 726 O O . VAL A 1 101 ? -44.378 47.907 18.925 1.00 65.48 555 VAL A O 1
ATOM 730 N N . ALA A 1 102 ? -42.301 48.718 18.615 1.00 60.48 556 ALA A N 1
ATOM 731 C CA . ALA A 1 102 ? -42.190 48.266 17.232 1.00 60.57 556 ALA A CA 1
ATOM 732 C C . ALA A 1 102 ? -40.770 47.805 16.906 1.00 61.33 556 ALA A C 1
ATOM 733 O O . ALA A 1 102 ? -39.798 48.379 17.393 1.00 65.37 556 ALA A O 1
ATOM 735 N N . LEU A 1 103 ? -40.652 46.776 16.072 1.00 59.99 557 LEU A N 1
ATOM 736 C CA . LEU A 1 103 ? -39.352 46.351 15.563 1.00 53.38 557 LEU A CA 1
ATOM 737 C C . LEU A 1 103 ? -39.244 46.700 14.087 1.00 58.82 557 LEU A C 1
ATOM 738 O O . LEU A 1 103 ? -40.212 47.145 13.480 1.00 66.79 557 LEU A O 1
ATOM 743 N N . SER A 1 104 ? -38.070 46.503 13.504 1.00 61.73 558 SER A N 1
ATOM 744 C CA . SER A 1 104 ? -37.901 46.778 12.085 1.00 63.31 558 SER A CA 1
ATOM 745 C C . SER A 1 104 ? -38.024 45.495 11.278 1.00 64.80 558 SER A C 1
ATOM 746 O O . SER A 1 104 ? -37.672 44.417 11.757 1.00 68.31 558 SER A O 1
ATOM 749 N N . LYS A 1 105 ? -38.537 45.617 10.057 1.00 71.08 559 LYS A N 1
ATOM 750 C CA . LYS A 1 105 ? -38.617 44.490 9.138 1.00 69.14 559 LYS A CA 1
ATOM 751 C C . LYS A 1 105 ? -37.427 44.546 8.188 1.00 66.21 559 LYS A C 1
ATOM 752 O O . LYS A 1 105 ? -36.649 45.500 8.224 1.00 65.21 559 LYS A O 1
ATOM 758 N N . PHE A 1 106 ? -37.292 43.525 7.345 1.00 66.00 560 PHE A N 1
ATOM 759 C CA . PHE A 1 106 ? -36.145 43.391 6.449 1.00 61.90 560 PHE A CA 1
ATOM 760 C C . PHE A 1 106 ? -35.884 44.643 5.617 1.00 66.77 560 PHE A C 1
ATOM 761 O O . PHE A 1 106 ? -36.802 45.214 5.024 1.00 66.32 560 PHE A O 1
ATOM 769 N N . GLY A 1 107 ? -34.627 45.073 5.590 1.00 64.59 561 GLY A N 1
ATOM 770 C CA . GLY A 1 107 ? -34.222 46.177 4.743 1.00 61.52 561 GLY A CA 1
ATOM 771 C C . GLY A 1 107 ? -34.321 47.540 5.394 1.00 65.88 561 GLY A C 1
ATOM 772 O O . GLY A 1 107 ? -33.645 48.479 4.966 1.00 69.44 561 GLY A O 1
ATOM 781 N N . ALA A 1 109 ? -33.892 50.724 7.821 1.00 66.12 563 ALA A N 1
ATOM 782 C CA . ALA A 1 109 ? -32.668 51.300 8.371 1.00 64.67 563 ALA A CA 1
ATOM 783 C C . ALA A 1 109 ? -32.885 51.999 9.710 1.00 64.52 563 ALA A C 1
ATOM 784 O O . ALA A 1 109 ? -33.850 52.744 9.891 1.00 60.59 563 ALA A O 1
ATOM 786 N N . ASN A 1 110 ? -31.975 51.751 10.644 1.00 64.73 564 ASN A N 1
ATOM 787 C CA . ASN A 1 110 ? -31.934 52.492 11.893 1.00 62.20 564 ASN A CA 1
ATOM 788 C C . ASN A 1 110 ? -30.701 53.380 11.892 1.00 66.13 564 ASN A C 1
ATOM 789 O O . ASN A 1 110 ? -29.668 53.019 11.318 1.00 67.07 564 ASN A O 1
ATOM 794 N N . LYS A 1 111 ? -30.798 54.538 12.533 1.00 60.75 565 LYS A N 1
ATOM 795 C CA . LYS A 1 111 ? -29.628 55.384 12.698 1.00 63.32 565 LYS A CA 1
ATOM 796 C C . LYS A 1 111 ? -29.075 55.248 14.110 1.00 62.67 565 LYS A C 1
ATOM 797 O O . LYS A 1 111 ? -29.823 55.333 15.087 1.00 60.71 565 LYS A O 1
ATOM 803 N N . LEU A 1 112 ? -27.771 55.007 14.218 1.00 60.93 566 LEU A N 1
ATOM 804 C CA . LEU A 1 112 ? -27.122 55.014 15.525 1.00 63.89 566 LEU A CA 1
ATOM 805 C C . LEU A 1 112 ? -26.621 56.422 15.811 1.00 66.21 566 LEU A C 1
ATOM 806 O O . LEU A 1 112 ? -25.647 56.879 15.208 1.00 66.95 566 LEU A O 1
ATOM 811 N N . ILE A 1 113 ? -27.294 57.109 16.728 1.00 62.44 567 ILE A N 1
ATOM 812 C CA . ILE A 1 113 ? -26.998 58.509 16.993 1.00 64.59 567 ILE A CA 1
ATOM 813 C C . ILE A 1 113 ? -26.418 58.724 18.384 1.00 63.85 567 ILE A C 1
ATOM 814 O O . ILE A 1 113 ? -27.059 58.414 19.387 1.00 67.37 567 ILE A O 1
ATOM 819 N N . ASN A 1 114 ? -25.210 59.269 18.440 1.00 62.89 568 ASN A N 1
ATOM 820 C CA . ASN A 1 114 ? -24.619 59.647 19.711 1.00 63.68 568 ASN A CA 1
ATOM 821 C C . ASN A 1 114 ? -24.918 61.113 20.006 1.00 64.48 568 ASN A C 1
ATOM 822 O O . ASN A 1 114 ? -24.233 62.003 19.504 1.00 67.88 568 ASN A O 1
ATOM 827 N N . TYR A 1 115 ? -25.951 61.366 20.804 1.00 63.99 569 TYR A N 1
ATOM 828 C CA . TYR A 1 115 ? -26.310 62.735 21.160 1.00 66.70 569 TYR A CA 1
ATOM 829 C C . TYR A 1 115 ? -25.302 63.319 22.143 1.00 70.42 569 TYR A C 1
ATOM 830 O O . TYR A 1 115 ? -25.073 62.758 23.216 1.00 67.54 569 TYR A O 1
ATOM 839 N N . TYR A 1 116 ? -24.692 64.438 21.769 1.00 71.38 570 TYR A N 1
ATOM 840 C CA . TYR A 1 116 ? -23.858 65.195 22.694 1.00 71.44 570 TYR A CA 1
ATOM 841 C C . TYR A 1 116 ? -24.501 66.547 22.950 1.00 76.13 570 TYR A C 1
ATOM 842 O O . TYR A 1 116 ? -24.915 67.230 22.013 1.00 79.93 570 TYR A O 1
ATOM 851 N N . ARG A 1 117 ? -24.591 66.932 24.218 1.00 75.27 571 ARG A N 1
ATOM 852 C CA . ARG A 1 117 ? -25.093 68.256 24.560 1.00 79.30 571 ARG A CA 1
ATOM 853 C C . ARG A 1 117 ? -23.961 69.163 25.030 1.00 81.21 571 ARG A C 1
ATOM 854 O O . ARG A 1 117 ? -23.159 68.786 25.887 1.00 75.00 571 ARG A O 1
ATOM 862 N N . LYS A 1 118 ? -23.901 70.355 24.445 1.00 85.25 572 LYS A N 1
ATOM 863 C CA . LYS A 1 118 ? -22.894 71.346 24.795 1.00 83.65 572 LYS A CA 1
ATOM 864 C C . LYS A 1 118 ? -23.047 71.763 26.253 1.00 83.86 572 LYS A C 1
ATOM 865 O O . LYS A 1 118 ? -24.164 71.971 26.734 1.00 83.44 572 LYS A O 1
ATOM 871 N N . ALA A 1 119 ? -21.924 71.868 26.957 1.00 83.66 573 ALA A N 1
ATOM 872 C CA . ALA A 1 119 ? -21.938 72.273 28.359 1.00 90.42 573 ALA A CA 1
ATOM 873 C C . ALA A 1 119 ? -22.366 73.731 28.471 1.00 95.77 573 ALA A C 1
ATOM 874 O O . ALA A 1 119 ? -23.127 74.109 29.365 1.00 93.28 573 ALA A O 1
ATOM 876 N N . ASN A 1 120 ? -21.866 74.537 27.540 1.00 97.62 574 ASN A N 1
ATOM 877 C CA . ASN A 1 120 ? -22.150 75.962 27.485 1.00 95.63 574 ASN A CA 1
ATOM 878 C C . ASN A 1 120 ? -22.315 76.411 26.038 1.00 99.04 574 ASN A C 1
ATOM 879 O O . ASN A 1 120 ? -21.998 75.661 25.114 1.00 98.59 574 ASN A O 1
ATOM 884 N N . GLU A 1 121 ? -22.801 77.634 25.842 1.00 100.05 575 GLU A N 1
ATOM 885 C CA . GLU A 1 121 ? -22.937 78.193 24.499 1.00 99.49 575 GLU A CA 1
ATOM 886 C C . GLU A 1 121 ? -21.579 78.247 23.797 1.00 97.99 575 GLU A C 1
ATOM 887 O O . GLU A 1 121 ? -21.496 78.165 22.572 1.00 97.11 575 GLU A O 1
ATOM 893 N N . GLN A 1 122 ? -20.520 78.364 24.592 1.00 99.07 576 GLN A N 1
ATOM 894 C CA . GLN A 1 122 ? -19.160 78.498 24.081 1.00 100.33 576 GLN A CA 1
ATOM 895 C C . GLN A 1 122 ? -18.501 77.151 23.768 1.00 101.78 576 GLN A C 1
ATOM 896 O O . GLN A 1 122 ? -17.334 77.105 23.377 1.00 103.53 576 GLN A O 1
ATOM 902 N N . ASP A 1 123 ? -19.246 76.062 23.943 1.00 103.79 577 ASP A N 1
ATOM 903 C CA . ASP A 1 123 ? -18.716 74.714 23.720 1.00 104.42 577 ASP A CA 1
ATOM 904 C C . ASP A 1 123 ? -18.463 74.446 22.230 1.00 104.43 577 ASP A C 1
ATOM 905 O O . ASP A 1 123 ? -19.379 74.513 21.407 1.00 99.80 577 ASP A O 1
ATOM 910 N N . THR A 1 124 ? -17.211 74.139 21.899 1.00 102.32 578 THR A N 1
ATOM 911 C CA . THR A 1 124 ? -16.794 73.895 20.521 1.00 97.10 578 THR A CA 1
ATOM 912 C C . THR A 1 124 ? -16.647 72.408 20.227 1.00 98.32 578 THR A C 1
ATOM 913 O O . THR A 1 124 ? -16.330 72.021 19.102 1.00 92.40 578 THR A O 1
ATOM 917 N N . LEU A 1 125 ? -16.872 71.577 21.241 1.00 98.07 579 LEU A N 1
ATOM 918 C CA . LEU A 1 125 ? -16.578 70.150 21.131 1.00 89.75 579 LEU A CA 1
ATOM 919 C C . LEU A 1 125 ? -17.586 69.383 20.275 1.00 88.24 579 LEU A C 1
ATOM 920 O O . LEU A 1 125 ? -18.786 69.669 20.284 1.00 85.65 579 LEU A O 1
ATOM 925 N N . ARG A 1 126 ? -17.071 68.410 19.530 1.00 86.01 580 ARG A N 1
ATOM 926 C CA . ARG A 1 126 ? -17.891 67.501 18.740 1.00 86.34 580 ARG A CA 1
ATOM 927 C C . ARG A 1 126 ? -17.299 66.100 18.876 1.00 86.97 580 ARG A C 1
ATOM 928 O O . ARG A 1 126 ? -16.572 65.638 17.994 1.00 85.93 580 ARG A O 1
ATOM 936 N N . PRO A 1 127 ? -17.604 65.425 19.996 1.00 82.40 581 PRO A N 1
ATOM 937 C CA . PRO A 1 127 ? -16.992 64.148 20.385 1.00 78.14 581 PRO A CA 1
ATOM 938 C C . PRO A 1 127 ? -17.322 63.011 19.425 1.00 79.92 581 PRO A C 1
ATOM 939 O O . PRO A 1 127 ? -18.446 62.925 18.945 1.00 78.20 581 PRO A O 1
ATOM 943 N N . LYS A 1 128 ? -16.356 62.139 19.161 1.00 80.02 582 LYS A N 1
ATOM 944 C CA . LYS A 1 128 ? -16.594 61.001 18.282 1.00 73.98 582 LYS A CA 1
ATOM 945 C C . LYS A 1 128 ? -16.383 59.678 19.002 1.00 76.50 582 LYS A C 1
ATOM 946 O O . LYS A 1 128 ? -15.305 59.415 19.538 1.00 82.87 582 LYS A O 1
ATOM 952 N N . LEU A 1 129 ? -17.419 58.847 19.011 1.00 76.71 583 LEU A N 1
ATOM 953 C CA . LEU A 1 129 ? -17.286 57.473 19.476 1.00 72.79 583 LEU A CA 1
ATOM 954 C C . LEU A 1 129 ? -16.948 56.606 18.265 1.00 71.43 583 LEU A C 1
ATOM 955 O O . LEU A 1 129 ? -17.264 56.979 17.132 1.00 76.46 583 LEU A O 1
ATOM 960 N N . PRO A 1 130 ? -16.286 55.460 18.491 1.00 70.31 584 PRO A N 1
ATOM 961 C CA . PRO A 1 130 ? -15.891 54.559 17.397 1.00 75.86 584 PRO A CA 1
ATOM 962 C C . PRO A 1 130 ? -17.027 54.197 16.431 1.00 74.58 584 PRO A C 1
ATOM 963 O O . PRO A 1 130 ? -16.746 53.909 15.267 1.00 73.80 584 PRO A O 1
ATOM 967 N N . VAL A 1 131 ? -18.273 54.203 16.907 1.00 74.72 585 VAL A N 1
ATOM 968 C CA . VAL A 1 131 ? -19.435 53.896 16.068 1.00 66.62 585 VAL A CA 1
ATOM 969 C C . VAL A 1 131 ? -20.602 54.833 16.357 1.00 63.09 585 VAL A C 1
ATOM 970 O O . VAL A 1 131 ? -20.687 55.417 17.437 1.00 66.42 585 VAL A O 1
ATOM 974 N N . GLY A 1 132 ? -21.512 54.957 15.395 1.00 62.22 586 GLY A N 1
ATOM 975 C CA . GLY A 1 132 ? -22.640 55.865 15.517 1.00 64.44 586 GLY A CA 1
ATOM 976 C C . GLY A 1 132 ? -22.296 57.275 15.065 1.00 65.05 586 GLY A C 1
ATOM 977 O O . GLY A 1 132 ? -21.119 57.619 14.953 1.00 66.75 586 GLY A O 1
ATOM 978 N N . GLU A 1 133 ? -23.314 58.093 14.805 1.00 67.60 587 GLU A N 1
ATOM 979 C CA . GLU A 1 133 ? -23.085 59.475 14.376 1.00 73.86 587 GLU A CA 1
ATOM 980 C C . GLU A 1 133 ? -23.308 60.475 15.506 1.00 72.19 587 GLU A C 1
ATOM 981 O O . GLU A 1 133 ? -24.368 60.493 16.132 1.00 71.03 587 GLU A O 1
ATOM 987 N N . THR A 1 134 ? -22.308 61.316 15.753 1.00 73.58 588 THR A N 1
ATOM 988 C CA . THR A 1 134 ? -22.419 62.351 16.774 1.00 74.32 588 THR A CA 1
ATOM 989 C C . THR A 1 134 ? -23.350 63.480 16.335 1.00 73.64 588 THR A C 1
ATOM 990 O O . THR A 1 134 ? -23.153 64.087 15.282 1.00 74.06 588 THR A O 1
ATOM 994 N N . HIS A 1 135 ? -24.360 63.761 17.151 1.00 71.90 589 HIS A N 1
ATOM 995 C CA A HIS A 1 135 ? -25.298 64.840 16.871 0.29 73.36 589 HIS A CA 1
ATOM 996 C CA B HIS A 1 135 ? -25.296 64.841 16.868 0.71 73.25 589 HIS A CA 1
ATOM 997 C C . HIS A 1 135 ? -25.330 65.823 18.034 1.00 75.75 589 HIS A C 1
ATOM 998 O O . HIS A 1 135 ? -25.736 65.474 19.143 1.00 73.16 589 HIS A O 1
ATOM 1011 N N . VAL A 1 136 ? -24.905 67.054 17.770 1.00 81.92 590 VAL A N 1
ATOM 1012 C CA . VAL A 1 136 ? -24.806 68.080 18.804 1.00 79.02 590 VAL A CA 1
ATOM 1013 C C . VAL A 1 136 ? -26.145 68.711 19.187 1.00 74.77 590 VAL A C 1
ATOM 1014 O O . VAL A 1 136 ? -26.891 69.184 18.332 1.00 76.55 590 VAL A O 1
ATOM 1018 N N . LEU A 1 137 ? -26.437 68.716 20.484 1.00 74.92 591 LEU A N 1
ATOM 1019 C CA . LEU A 1 137 ? -27.634 69.367 20.996 1.00 79.06 591 LEU A CA 1
ATOM 1020 C C . LEU A 1 137 ? -27.280 70.723 21.590 1.00 86.10 591 LEU A C 1
ATOM 1021 O O . LEU A 1 137 ? -26.331 70.841 22.367 1.00 86.09 591 LEU A O 1
ATOM 1026 N N . GLY A 1 138 ? -28.041 71.748 21.219 1.00 91.42 592 GLY A N 1
ATOM 1027 C CA . GLY A 1 138 ? -27.863 73.068 21.794 1.00 90.43 592 GLY A CA 1
ATOM 1028 C C . GLY A 1 138 ? -28.276 73.076 23.252 1.00 93.52 592 GLY A C 1
ATOM 1029 O O . GLY A 1 138 ? -28.887 72.122 23.739 1.00 94.59 592 GLY A O 1
ATOM 1030 N N . VAL A 1 139 ? -27.943 74.155 23.953 1.00 94.93 593 VAL A N 1
ATOM 1031 C CA . VAL A 1 139 ? -28.263 74.273 25.370 1.00 102.20 593 VAL A CA 1
ATOM 1032 C C . VAL A 1 139 ? -29.774 74.366 25.588 1.00 102.00 593 VAL A C 1
ATOM 1033 O O . VAL A 1 139 ? -30.313 73.774 26.525 1.00 95.93 593 VAL A O 1
ATOM 1037 N N . GLN A 1 140 ? -30.448 75.108 24.713 1.00 102.44 594 GLN A N 1
ATOM 1038 C CA . GLN A 1 140 ? -31.894 75.284 24.802 1.00 104.66 594 GLN A CA 1
ATOM 1039 C C . GLN A 1 140 ? -32.653 74.277 23.941 1.00 98.22 594 GLN A C 1
ATOM 1040 O O . GLN A 1 140 ? -33.883 74.306 23.890 1.00 97.95 594 GLN A O 1
ATOM 1046 N N . ASP A 1 141 ? -31.920 73.400 23.260 1.00 94.93 595 ASP A N 1
ATOM 1047 C CA . ASP A 1 141 ? -32.539 72.359 22.443 1.00 91.66 595 ASP A CA 1
ATOM 1048 C C . ASP A 1 141 ? -33.318 71.374 23.309 1.00 87.56 595 ASP A C 1
ATOM 1049 O O . ASP A 1 141 ? -32.859 70.989 24.384 1.00 87.88 595 ASP A O 1
ATOM 1054 N N . LYS A 1 142 ? -34.497 70.972 22.844 1.00 83.94 596 LYS A N 1
ATOM 1055 C CA . LYS A 1 142 ? -35.312 70.005 23.574 1.00 81.67 596 LYS A CA 1
ATOM 1056 C C . LYS A 1 142 ? -34.666 68.623 23.531 1.00 85.11 596 LYS A C 1
ATOM 1057 O O . LYS A 1 142 ? -33.857 68.335 22.650 1.00 85.48 596 LYS A O 1
ATOM 1059 N N . SER A 1 143 ? -35.024 67.769 24.484 1.00 85.07 597 SER A N 1
ATOM 1060 C CA . SER A 1 143 ? -34.443 66.432 24.574 1.00 73.49 597 SER A CA 1
ATOM 1061 C C . SER A 1 143 ? -35.023 65.485 23.530 1.00 72.84 597 SER A C 1
ATOM 1062 O O . SER A 1 143 ? -36.230 65.488 23.287 1.00 77.49 597 SER A O 1
ATOM 1065 N N . PRO A 1 144 ? -34.160 64.658 22.917 1.00 71.04 598 PRO A N 1
ATOM 1066 C CA . PRO A 1 144 ? -34.596 63.647 21.948 1.00 69.79 598 PRO A CA 1
ATOM 1067 C C . PRO A 1 144 ? -35.512 62.635 22.604 1.00 68.47 598 PRO A C 1
ATOM 1068 O O . PRO A 1 144 ? -36.240 61.935 21.905 1.00 77.35 598 PRO A O 1
ATOM 1072 N N . PHE A 1 145 ? -35.460 62.552 23.929 1.00 64.83 599 PHE A N 1
ATOM 1073 C CA . PHE A 1 145 ? -36.327 61.652 24.674 1.00 66.13 599 PHE A CA 1
ATOM 1074 C C . PHE A 1 145 ? -37.449 62.417 25.350 1.00 70.14 599 PHE A C 1
ATOM 1075 O O . PHE A 1 145 ? -38.076 61.915 26.285 1.00 73.99 599 PHE A O 1
ATOM 1083 N N . TRP A 1 146 ? -37.699 63.631 24.865 1.00 73.28 600 TRP A N 1
ATOM 1084 C CA . TRP A 1 146 ? -38.754 64.490 25.404 1.00 78.93 600 TRP A CA 1
ATOM 1085 C C . TRP A 1 146 ? -38.586 64.749 26.903 1.00 80.11 600 TRP A C 1
ATOM 1086 O O . TRP A 1 146 ? -37.488 65.065 27.372 1.00 77.96 600 TRP A O 1
ATOM 1097 N N . ASN A 1 147 ? -39.676 64.613 27.650 1.00 77.42 601 ASN A N 1
ATOM 1098 C CA . ASN A 1 147 ? -39.654 64.880 29.082 1.00 82.05 601 ASN A CA 1
ATOM 1099 C C . ASN A 1 147 ? -39.438 63.626 29.920 1.00 79.69 601 ASN A C 1
ATOM 1100 O O . ASN A 1 147 ? -39.570 63.665 31.146 1.00 80.51 601 ASN A O 1
ATOM 1105 N N . PHE A 1 148 ? -39.110 62.516 29.266 1.00 74.89 602 PHE A N 1
ATOM 1106 C CA . PHE A 1 148 ? -38.923 61.257 29.979 1.00 75.24 602 PHE A CA 1
ATOM 1107 C C . PHE A 1 148 ? -37.469 60.789 30.001 1.00 70.01 602 PHE A C 1
ATOM 1108 O O . PHE A 1 148 ? -37.137 59.781 30.627 1.00 64.49 602 PHE A O 1
ATOM 1116 N N . GLY A 1 149 ? -36.604 61.531 29.323 1.00 67.89 603 GLY A N 1
ATOM 1117 C CA . GLY A 1 149 ? -35.189 61.217 29.303 1.00 64.22 603 GLY A CA 1
ATOM 1118 C C . GLY A 1 149 ? -34.378 62.474 29.080 1.00 68.33 603 GLY A C 1
ATOM 1119 O O . GLY A 1 149 ? -34.928 63.515 28.713 1.00 72.55 603 GLY A O 1
ATOM 1120 N N . PHE A 1 150 ? -33.070 62.389 29.298 1.00 68.97 604 PHE A N 1
ATOM 1121 C CA . PHE A 1 150 ? -32.223 63.572 29.216 1.00 69.67 604 PHE A CA 1
ATOM 1122 C C . PHE A 1 150 ? -30.864 63.290 28.581 1.00 71.86 604 PHE A C 1
ATOM 1123 O O . PHE A 1 150 ? -30.354 62.168 28.637 1.00 71.33 604 PHE A O 1
ATOM 1131 N N . VAL A 1 151 ? -30.295 64.318 27.960 1.00 73.67 605 VAL A N 1
ATOM 1132 C CA . VAL A 1 151 ? -28.877 64.324 27.620 1.00 72.99 605 VAL A CA 1
ATOM 1133 C C . VAL A 1 151 ? -28.244 65.489 28.381 1.00 73.45 605 VAL A C 1
ATOM 1134 O O . VAL A 1 151 ? -28.467 66.651 28.048 1.00 77.50 605 VAL A O 1
ATOM 1138 N N . GLU A 1 152 ? -27.486 65.166 29.424 1.00 76.13 606 GLU A N 1
ATOM 1139 C CA . GLU A 1 152 ? -26.866 66.167 30.288 1.00 76.97 606 GLU A CA 1
ATOM 1140 C C . GLU A 1 152 ? -25.816 66.955 29.513 1.00 75.49 606 GLU A C 1
ATOM 1141 O O . GLU A 1 152 ? -25.239 66.441 28.555 1.00 76.27 606 GLU A O 1
ATOM 1147 N N . PRO A 1 153 ? -25.566 68.209 29.922 1.00 79.76 607 PRO A N 1
ATOM 1148 C CA . PRO A 1 153 ? -24.560 69.040 29.249 1.00 78.52 607 PRO A CA 1
ATOM 1149 C C . PRO A 1 153 ? -23.166 68.431 29.339 1.00 75.78 607 PRO A C 1
ATOM 1150 O O . PRO A 1 153 ? -22.721 68.068 30.430 1.00 75.60 607 PRO A O 1
ATOM 1154 N N . GLY A 1 154 ? -22.487 68.316 28.203 1.00 75.15 608 GLY A N 1
ATOM 1155 C CA . GLY A 1 154 ? -21.155 67.739 28.178 1.00 80.78 608 GLY A CA 1
ATOM 1156 C C . GLY A 1 154 ? -21.176 66.223 28.251 1.00 81.69 608 GLY A C 1
ATOM 1157 O O . GLY A 1 154 ? -20.136 65.581 28.422 1.00 76.79 608 GLY A O 1
ATOM 1158 N N . HIS A 1 155 ? -22.365 65.647 28.118 1.00 81.11 609 HIS A N 1
ATOM 1159 C CA . HIS A 1 155 ? -22.507 64.200 28.155 1.00 75.81 609 HIS A CA 1
ATOM 1160 C C . HIS A 1 155 ? -22.985 63.644 26.818 1.00 73.89 609 HIS A C 1
ATOM 1161 O O . HIS A 1 155 ? -23.653 64.338 26.049 1.00 70.93 609 HIS A O 1
ATOM 1168 N N . ILE A 1 156 ? -22.628 62.391 26.550 1.00 70.09 610 ILE A N 1
ATOM 1169 C CA . ILE A 1 156 ? -23.063 61.700 25.348 1.00 63.05 610 ILE A CA 1
ATOM 1170 C C . ILE A 1 156 ? -24.064 60.617 25.735 1.00 66.78 610 ILE A C 1
ATOM 1171 O O . ILE A 1 156 ? -23.840 59.877 26.692 1.00 72.35 610 ILE A O 1
ATOM 1176 N N . VAL A 1 157 ? -25.175 60.535 25.009 1.00 65.26 611 VAL A N 1
ATOM 1177 C CA . VAL A 1 157 ? -26.136 59.453 25.205 1.00 58.23 611 VAL A CA 1
ATOM 1178 C C . VAL A 1 157 ? -26.427 58.782 23.870 1.00 60.11 611 VAL A C 1
ATOM 1179 O O . VAL A 1 157 ? -27.168 59.328 23.052 1.00 64.38 611 VAL A O 1
ATOM 1183 N N . PRO A 1 158 ? -25.824 57.603 23.636 1.00 58.70 612 PRO A N 1
ATOM 1184 C CA . PRO A 1 158 ? -26.035 56.855 22.388 1.00 57.42 612 PRO A CA 1
ATOM 1185 C C . PRO A 1 158 ? -27.489 56.412 22.257 1.00 55.77 612 PRO A C 1
ATOM 1186 O O . PRO A 1 158 ? -28.087 55.973 23.242 1.00 59.40 612 PRO A O 1
ATOM 1190 N N . THR A 1 159 ? -28.047 56.523 21.055 1.00 61.42 613 THR A N 1
ATOM 1191 C CA . THR A 1 159 ? -29.481 56.339 20.860 1.00 61.28 613 THR A CA 1
ATOM 1192 C C . THR A 1 159 ? -29.812 55.576 19.575 1.00 64.46 613 THR A C 1
ATOM 1193 O O . THR A 1 159 ? -29.188 55.794 18.533 1.00 60.23 613 THR A O 1
ATOM 1197 N N . LEU A 1 160 ? -30.787 54.673 19.662 1.00 65.05 614 LEU A N 1
ATOM 1198 C CA . LEU A 1 160 ? -31.337 54.014 18.484 1.00 61.09 614 LEU A CA 1
ATOM 1199 C C . LEU A 1 160 ? -32.426 54.906 17.908 1.00 60.09 614 LEU A C 1
ATOM 1200 O O . LEU A 1 160 ? -33.418 55.192 18.580 1.00 63.57 614 LEU A O 1
ATOM 1205 N N . TYR A 1 161 ? -32.240 55.345 16.667 1.00 65.94 615 TYR A N 1
ATOM 1206 C CA . TYR A 1 161 ? -33.158 56.294 16.042 1.00 67.08 615 TYR A CA 1
ATOM 1207 C C . TYR A 1 161 ? -33.880 55.674 14.847 1.00 65.32 615 TYR A C 1
ATOM 1208 O O . TYR A 1 161 ? -33.244 55.135 13.940 1.00 68.84 615 TYR A O 1
ATOM 1217 N N . ASN A 1 162 ? -35.209 55.743 14.858 1.00 62.58 616 ASN A N 1
ATOM 1218 C CA . ASN A 1 162 ? -36.006 55.474 13.659 1.00 66.00 616 ASN A CA 1
ATOM 1219 C C . ASN A 1 162 ? -37.349 56.207 13.685 1.00 64.89 616 ASN A C 1
ATOM 1220 O O . ASN A 1 162 ? -37.643 56.937 14.633 1.00 68.85 616 ASN A O 1
ATOM 1225 N N . ASN A 1 163 ? -38.162 56.012 12.653 1.00 60.93 617 ASN A N 1
ATOM 1226 C CA . ASN A 1 163 ? -39.409 56.757 12.535 1.00 61.69 617 ASN A CA 1
ATOM 1227 C C . ASN A 1 163 ? -40.510 56.221 13.437 1.00 67.62 617 ASN A C 1
ATOM 1228 O O . ASN A 1 163 ? -41.560 56.847 13.588 1.00 70.36 617 ASN A O 1
ATOM 1241 N N . ILE A 1 165 ? -39.710 54.333 16.774 1.00 66.24 619 ILE A N 1
ATOM 1242 C CA . ILE A 1 165 ? -39.319 54.460 18.172 1.00 62.99 619 ILE A CA 1
ATOM 1243 C C . ILE A 1 165 ? -37.987 55.170 18.357 1.00 61.19 619 ILE A C 1
ATOM 1244 O O . ILE A 1 165 ? -37.190 55.281 17.428 1.00 64.81 619 ILE A O 1
ATOM 1249 N N . ARG A 1 166 ? -37.750 55.640 19.575 1.00 63.72 620 ARG A N 1
ATOM 1250 C CA . ARG A 1 166 ? -36.438 56.133 19.960 1.00 65.86 620 ARG A CA 1
ATOM 1251 C C . ARG A 1 166 ? -36.078 55.486 21.285 1.00 66.60 620 ARG A C 1
ATOM 1252 O O . ARG A 1 166 ? -36.896 55.451 22.205 1.00 69.31 620 ARG A O 1
ATOM 1260 N N . ALA A 1 167 ? -34.866 54.953 21.380 1.00 60.51 621 ALA A N 1
ATOM 1261 C CA . ALA A 1 167 ? -34.460 54.254 22.592 1.00 62.69 621 ALA A CA 1
ATOM 1262 C C . ALA A 1 167 ? -32.969 54.379 22.862 1.00 61.32 621 ALA A C 1
ATOM 1263 O O . ALA A 1 167 ? -32.157 54.370 21.937 1.00 63.24 621 ALA A O 1
ATOM 1265 N N . PRO A 1 168 ? -32.603 54.489 24.144 1.00 60.23 622 PRO A N 1
ATOM 1266 C CA . PRO A 1 168 ? -31.187 54.527 24.508 1.00 57.79 622 PRO A CA 1
ATOM 1267 C C . PRO A 1 168 ? -30.560 53.163 24.275 1.00 53.91 622 PRO A C 1
ATOM 1268 O O . PRO A 1 168 ? -31.206 52.147 24.525 1.00 54.87 622 PRO A O 1
ATOM 1272 N N . VAL A 1 169 ? -29.325 53.135 23.793 1.00 55.59 623 VAL A N 1
ATOM 1273 C CA . VAL A 1 169 ? -28.627 51.866 23.628 1.00 56.94 623 VAL A CA 1
ATOM 1274 C C . VAL A 1 169 ? -27.373 51.825 24.490 1.00 56.28 623 VAL A C 1
ATOM 1275 O O . VAL A 1 169 ? -26.849 52.864 24.896 1.00 51.19 623 VAL A O 1
ATOM 1279 N N . PHE A 1 170 ? -26.897 50.616 24.770 1.00 58.09 624 PHE A N 1
ATOM 1280 C CA . PHE A 1 170 ? -25.749 50.442 25.644 1.00 52.87 624 PHE A CA 1
ATOM 1281 C C . PHE A 1 170 ? -24.788 49.389 25.102 1.00 53.54 624 PHE A C 1
ATOM 1282 O O . PHE A 1 170 ? -25.093 48.196 25.103 1.00 57.44 624 PHE A O 1
ATOM 1290 N N . LYS A 1 171 ? -23.632 49.844 24.624 1.00 54.82 625 LYS A N 1
ATOM 1291 C CA . LYS A 1 171 ? -22.642 48.956 24.021 1.00 51.16 625 LYS A CA 1
ATOM 1292 C C . LYS A 1 171 ? -21.999 48.062 25.075 1.00 53.64 625 LYS A C 1
ATOM 1293 O O . LYS A 1 171 ? -21.560 48.539 26.121 1.00 57.49 625 LYS A O 1
ATOM 1299 N N . HIS A 1 172 ? -21.947 46.763 24.806 1.00 51.89 626 HIS A N 1
ATOM 1300 C CA . HIS A 1 172 ? -21.260 45.843 25.705 1.00 54.87 626 HIS A CA 1
ATOM 1301 C C . HIS A 1 172 ? -20.308 44.924 24.952 1.00 55.89 626 HIS A C 1
ATOM 1302 O O . HIS A 1 172 ? -20.330 44.871 23.721 1.00 56.76 626 HIS A O 1
ATOM 1309 N N . ASP A 1 173 ? -19.464 44.216 25.696 1.00 57.56 627 ASP A N 1
ATOM 1310 C CA . ASP A 1 173 ? -18.552 43.248 25.101 1.00 61.40 627 ASP A CA 1
ATOM 1311 C C . ASP A 1 173 ? -19.287 41.935 24.835 1.00 62.48 627 ASP A C 1
ATOM 1312 O O . ASP A 1 173 ? -20.099 41.496 25.651 1.00 59.05 627 ASP A O 1
ATOM 1317 N N . ILE A 1 174 ? -19.010 41.316 23.691 1.00 64.18 628 ILE A N 1
ATOM 1318 C CA . ILE A 1 174 ? -19.561 39.998 23.385 1.00 64.09 628 ILE A CA 1
ATOM 1319 C C . ILE A 1 174 ? -18.678 38.957 24.053 1.00 62.05 628 ILE A C 1
ATOM 1320 O O . ILE A 1 174 ? -17.456 39.046 23.963 1.00 62.63 628 ILE A O 1
ATOM 1325 N N . SER A 1 175 ? -19.284 37.981 24.726 1.00 65.28 629 SER A N 1
ATOM 1326 C CA . SER A 1 175 ? -18.522 36.869 25.292 1.00 67.96 629 SER A CA 1
ATOM 1327 C C . SER A 1 175 ? -17.680 36.258 24.187 1.00 66.45 629 SER A C 1
ATOM 1328 O O . SER A 1 175 ? -18.173 36.052 23.077 1.00 69.16 629 SER A O 1
ATOM 1331 N N . GLY A 1 176 ? -16.417 35.964 24.480 1.00 66.01 630 GLY A N 1
ATOM 1332 C CA . GLY A 1 176 ? -15.517 35.419 23.477 1.00 69.32 630 GLY A CA 1
ATOM 1333 C C . GLY A 1 176 ? -15.952 34.054 22.979 1.00 70.85 630 GLY A C 1
ATOM 1334 O O . GLY A 1 176 ? -15.356 33.495 22.056 1.00 73.79 630 GLY A O 1
ATOM 1335 N N . THR A 1 177 ? -17.003 33.523 23.595 1.00 65.93 631 THR A N 1
ATOM 1336 C CA . THR A 1 177 ? -17.556 32.233 23.229 1.00 63.25 631 THR A CA 1
ATOM 1337 C C . THR A 1 177 ? -18.667 32.372 22.199 1.00 63.09 631 THR A C 1
ATOM 1338 O O . THR A 1 177 ? -19.070 31.392 21.577 1.00 66.82 631 THR A O 1
ATOM 1342 N N . ASP A 1 178 ? -19.168 33.587 22.022 1.00 59.53 632 ASP A N 1
ATOM 1343 C CA . ASP A 1 178 ? -20.340 33.785 21.178 1.00 63.69 632 ASP A CA 1
ATOM 1344 C C . ASP A 1 178 ? -20.008 34.104 19.721 1.00 64.08 632 ASP A C 1
ATOM 1345 O O . ASP A 1 178 ? -19.127 34.916 19.432 1.00 66.51 632 ASP A O 1
ATOM 1350 N N . PHE A 1 179 ? -20.725 33.455 18.808 1.00 61.90 633 PHE A N 1
ATOM 1351 C CA . PHE A 1 179 ? -20.560 33.697 17.379 1.00 63.66 633 PHE A CA 1
ATOM 1352 C C . PHE A 1 179 ? -21.919 33.715 16.703 1.00 60.59 633 PHE A C 1
ATOM 1353 O O . PHE A 1 179 ? -22.907 33.248 17.269 1.00 59.05 633 PHE A O 1
ATOM 1361 N N . LEU A 1 180 ? -21.966 34.259 15.492 1.00 60.20 634 LEU A N 1
ATOM 1362 C CA . LEU A 1 180 ? -23.215 34.352 14.749 1.00 57.75 634 LEU A CA 1
ATOM 1363 C C . LEU A 1 180 ? -23.243 33.309 13.643 1.00 59.84 634 LEU A C 1
ATOM 1364 O O . LEU A 1 180 ? -22.467 33.385 12.685 1.00 63.00 634 LEU A O 1
ATOM 1369 N N . LEU A 1 181 ? -24.129 32.327 13.787 1.00 58.11 635 LEU A N 1
ATOM 1370 C CA . LEU A 1 181 ? -24.296 31.294 12.770 1.00 60.19 635 LEU A CA 1
ATOM 1371 C C . LEU A 1 181 ? -25.458 31.676 11.875 1.00 60.30 635 LEU A C 1
ATOM 1372 O O . LEU A 1 181 ? -26.601 31.722 12.322 1.00 60.20 635 LEU A O 1
ATOM 1377 N N . THR A 1 182 ? -25.173 31.945 10.609 1.00 58.30 636 THR A N 1
ATOM 1378 C CA . THR A 1 182 ? -26.226 32.370 9.701 1.00 61.82 636 THR A CA 1
ATOM 1379 C C . THR A 1 182 ? -26.437 31.394 8.542 1.00 65.31 636 THR A C 1
ATOM 1380 O O . THR A 1 182 ? -25.492 30.790 8.034 1.00 63.51 636 THR A O 1
ATOM 1384 N N . LYS A 1 183 ? -27.697 31.242 8.151 1.00 63.00 637 LYS A N 1
ATOM 1385 C CA . LYS A 1 183 ? -28.090 30.336 7.084 1.00 58.98 637 LYS A CA 1
ATOM 1386 C C . LYS A 1 183 ? -28.649 31.167 5.939 1.00 65.07 637 LYS A C 1
ATOM 1387 O O . LYS A 1 183 ? -29.608 31.918 6.121 1.00 66.38 637 LYS A O 1
ATOM 1393 N N . SER A 1 184 ? -28.047 31.038 4.761 1.00 71.44 638 SER A N 1
ATOM 1394 C CA . SER A 1 184 ? -28.392 31.891 3.624 1.00 70.33 638 SER A CA 1
ATOM 1395 C C . SER A 1 184 ? -28.796 31.087 2.383 1.00 75.35 638 SER A C 1
ATOM 1396 O O . SER A 1 184 ? -28.139 30.111 2.027 1.00 77.54 638 SER A O 1
ATOM 1399 N N . SER A 1 185 ? -29.877 31.508 1.729 1.00 78.07 639 SER A N 1
ATOM 1400 C CA . SER A 1 185 ? -30.346 30.876 0.495 1.00 74.62 639 SER A CA 1
ATOM 1401 C C . SER A 1 185 ? -31.078 31.895 -0.374 1.00 76.44 639 SER A C 1
ATOM 1402 O O . SER A 1 185 ? -31.515 32.935 0.119 1.00 78.44 639 SER A O 1
ATOM 1405 N N . GLY A 1 186 ? -31.211 31.598 -1.663 1.00 82.41 640 GLY A N 1
ATOM 1406 C CA . GLY A 1 186 ? -31.807 32.537 -2.601 1.00 78.40 640 GLY A CA 1
ATOM 1407 C C . GLY A 1 186 ? -30.825 32.981 -3.674 1.00 83.32 640 GLY A C 1
ATOM 1408 O O . GLY A 1 186 ? -29.647 32.617 -3.629 1.00 83.11 640 GLY A O 1
ATOM 1409 N N . PHE A 1 187 ? -31.311 33.773 -4.630 1.00 84.20 641 PHE A N 1
ATOM 1410 C CA . PHE A 1 187 ? -30.513 34.227 -5.776 1.00 82.66 641 PHE A CA 1
ATOM 1411 C C . PHE A 1 187 ? -29.944 33.066 -6.592 1.00 88.91 641 PHE A C 1
ATOM 1412 O O . PHE A 1 187 ? -28.764 33.058 -6.953 1.00 81.90 641 PHE A O 1
ATOM 1420 N N . GLY A 1 188 ? -30.798 32.086 -6.873 1.00 90.08 642 GLY A N 1
ATOM 1421 C CA . GLY A 1 188 ? -30.408 30.920 -7.642 1.00 88.62 642 GLY A CA 1
ATOM 1422 C C . GLY A 1 188 ? -29.548 29.932 -6.876 1.00 91.75 642 GLY A C 1
ATOM 1423 O O . GLY A 1 188 ? -29.257 28.846 -7.374 1.00 102.13 642 GLY A O 1
ATOM 1424 N N . ILE A 1 189 ? -29.142 30.293 -5.663 1.00 89.35 643 ILE A N 1
ATOM 1425 C CA . ILE A 1 189 ? -28.247 29.439 -4.887 1.00 90.98 643 ILE A CA 1
ATOM 1426 C C . ILE A 1 189 ? -28.955 28.762 -3.704 1.00 88.08 643 ILE A C 1
ATOM 1427 O O . ILE A 1 189 ? -29.758 29.383 -3.008 1.00 82.25 643 ILE A O 1
ATOM 1432 N N . SER A 1 190 ? -28.644 27.485 -3.492 1.00 92.79 644 SER A N 1
ATOM 1433 C CA . SER A 1 190 ? -29.247 26.691 -2.421 1.00 89.27 644 SER A CA 1
ATOM 1434 C C . SER A 1 190 ? -28.520 26.909 -1.096 1.00 88.03 644 SER A C 1
ATOM 1435 O O . SER A 1 190 ? -27.338 27.261 -1.086 1.00 88.59 644 SER A O 1
ATOM 1438 N N . ASN A 1 191 ? -29.223 26.680 0.013 1.00 85.12 645 ASN A N 1
ATOM 1439 C CA . ASN A 1 191 ? -28.764 27.144 1.328 1.00 81.74 645 ASN A CA 1
ATOM 1440 C C . ASN A 1 191 ? -27.337 26.775 1.752 1.00 77.92 645 ASN A C 1
ATOM 1441 O O . ASN A 1 191 ? -26.931 25.614 1.695 1.00 77.52 645 ASN A O 1
ATOM 1446 N N . ARG A 1 192 ? -26.585 27.796 2.160 1.00 77.90 646 ARG A N 1
ATOM 1447 C CA . ARG A 1 192 ? -25.229 27.634 2.678 1.00 76.53 646 ARG A CA 1
ATOM 1448 C C . ARG A 1 192 ? -25.076 28.409 3.985 1.00 75.06 646 ARG A C 1
ATOM 1449 O O . ARG A 1 192 ? -25.934 29.217 4.337 1.00 75.79 646 ARG A O 1
ATOM 1457 N N . PHE A 1 193 ? -23.978 28.182 4.697 1.00 72.60 647 PHE A N 1
ATOM 1458 C CA . PHE A 1 193 ? -23.853 28.721 6.046 1.00 66.63 647 PHE A CA 1
ATOM 1459 C C . PHE A 1 193 ? -22.615 29.586 6.261 1.00 67.74 647 PHE A C 1
ATOM 1460 O O . PHE A 1 193 ? -21.568 29.354 5.661 1.00 70.25 647 PHE A O 1
ATOM 1468 N N . TYR A 1 194 ? -22.747 30.588 7.123 1.00 67.98 648 TYR A N 1
ATOM 1469 C CA . TYR A 1 194 ? -21.625 31.449 7.470 1.00 64.33 648 TYR A CA 1
ATOM 1470 C C . TYR A 1 194 ? -21.452 31.510 8.985 1.00 63.97 648 TYR A C 1
ATOM 1471 O O . TYR A 1 194 ? -22.432 31.491 9.731 1.00 65.53 648 TYR A O 1
ATOM 1480 N N . LEU A 1 195 ? -20.202 31.566 9.436 1.00 58.66 649 LEU A N 1
ATOM 1481 C CA . LEU A 1 195 ? -19.901 31.705 10.857 1.00 58.14 649 LEU A CA 1
ATOM 1482 C C . LEU A 1 195 ? -19.065 32.961 11.047 1.00 64.10 649 LEU A C 1
ATOM 1483 O O . LEU A 1 195 ? -17.937 33.041 10.556 1.00 68.06 649 LEU A O 1
ATOM 1488 N N . ARG A 1 196 ? -19.612 33.948 11.749 1.00 60.85 650 ARG A N 1
ATOM 1489 C CA . ARG A 1 196 ? -18.918 35.224 11.894 1.00 63.05 650 ARG A CA 1
ATOM 1490 C C . ARG A 1 196 ? -18.711 35.638 13.340 1.00 62.08 650 ARG A C 1
ATOM 1491 O O . ARG A 1 196 ? -19.457 35.234 14.232 1.00 66.16 650 ARG A O 1
ATOM 1499 N N . ASN A 1 197 ? -17.682 36.446 13.559 1.00 60.02 651 ASN A N 1
ATOM 1500 C CA . ASN A 1 197 ? -17.536 37.159 14.811 1.00 61.60 651 ASN A CA 1
ATOM 1501 C C . ASN A 1 197 ? -18.576 38.265 14.851 1.00 65.26 651 ASN A C 1
ATOM 1502 O O . ASN A 1 197 ? -19.026 38.742 13.807 1.00 67.95 651 ASN A O 1
ATOM 1507 N N . ILE A 1 198 ? -18.962 38.673 16.052 1.00 63.30 652 ILE A N 1
ATOM 1508 C CA . ILE A 1 198 ? -19.878 39.789 16.198 1.00 60.83 652 ILE A CA 1
ATOM 1509 C C . ILE A 1 198 ? -19.058 41.061 16.364 1.00 60.85 652 ILE A C 1
ATOM 1510 O O . ILE A 1 198 ? -18.255 41.173 17.290 1.00 65.96 652 ILE A O 1
ATOM 1515 N N . ASN A 1 199 ? -19.241 42.003 15.446 1.00 62.24 653 ASN A N 1
ATOM 1516 C CA . ASN A 1 199 ? -18.509 43.261 15.494 1.00 59.71 653 ASN A CA 1
ATOM 1517 C C . ASN A 1 199 ? -18.935 44.109 16.681 1.00 61.09 653 ASN A C 1
ATOM 1518 O O . ASN A 1 199 ? -18.096 44.603 17.435 1.00 62.47 653 ASN A O 1
ATOM 1523 N N . HIS A 1 200 ? -20.244 44.277 16.844 1.00 57.74 654 HIS A N 1
ATOM 1524 C CA . HIS A 1 200 ? -20.762 45.150 17.888 1.00 58.71 654 HIS A CA 1
ATOM 1525 C C . HIS A 1 200 ? -22.023 44.597 18.533 1.00 61.09 654 HIS A C 1
ATOM 1526 O O . HIS A 1 200 ? -22.866 44.011 17.859 1.00 62.36 654 HIS A O 1
ATOM 1533 N N . LEU A 1 201 ? -22.138 44.782 19.846 1.00 60.57 655 LEU A N 1
ATOM 1534 C CA . LEU A 1 201 ? -23.305 44.326 20.593 1.00 56.32 655 LEU A CA 1
ATOM 1535 C C . LEU A 1 201 ? -23.867 45.469 21.424 1.00 60.93 655 LEU A C 1
ATOM 1536 O O . LEU A 1 201 ? -23.149 46.089 22.208 1.00 59.83 655 LEU A O 1
ATOM 1541 N N . PHE A 1 202 ? -25.153 45.743 21.254 1.00 60.21 656 PHE A N 1
ATOM 1542 C CA . PHE A 1 202 ? -25.805 46.796 22.011 1.00 56.14 656 PHE A CA 1
ATOM 1543 C C . PHE A 1 202 ? -27.002 46.227 22.753 1.00 59.00 656 PHE A C 1
ATOM 1544 O O . PHE A 1 202 ? -27.660 45.306 22.267 1.00 60.65 656 PHE A O 1
ATOM 1552 N N . THR A 1 203 ? -27.274 46.765 23.936 1.00 54.82 657 THR A N 1
ATOM 1553 C CA . THR A 1 203 ? -28.514 46.458 24.628 1.00 54.14 657 THR A CA 1
ATOM 1554 C C . THR A 1 203 ? -29.441 47.635 24.395 1.00 56.20 657 THR A C 1
ATOM 1555 O O . THR A 1 203 ? -29.104 48.769 24.740 1.00 54.82 657 THR A O 1
ATOM 1559 N N . VAL A 1 204 ? -30.597 47.378 23.793 1.00 55.32 658 VAL A N 1
ATOM 1560 C CA . VAL A 1 204 ? -31.546 48.449 23.526 1.00 53.73 658 VAL A CA 1
ATOM 1561 C C . VAL A 1 204 ? -32.368 48.717 24.777 1.00 52.34 658 VAL A C 1
ATOM 1562 O O . VAL A 1 204 ? -32.892 47.789 25.387 1.00 53.89 658 VAL A O 1
ATOM 1566 N N . GLY A 1 205 ? -32.469 49.986 25.163 1.00 53.97 659 GLY A N 1
ATOM 1567 C CA . GLY A 1 205 ? -33.250 50.370 26.325 1.00 54.75 659 GLY A CA 1
ATOM 1568 C C . GLY A 1 205 ? -34.735 50.355 26.025 1.00 56.72 659 GLY A C 1
ATOM 1569 O O . GLY A 1 205 ? -35.151 49.813 25.003 1.00 62.39 659 GLY A O 1
ATOM 1570 N N . GLN A 1 206 ? -35.533 50.948 26.910 1.00 54.82 660 GLN A N 1
ATOM 1571 C CA . GLN A 1 206 ? -36.981 50.992 26.721 1.00 60.16 660 GLN A CA 1
ATOM 1572 C C . GLN A 1 206 ? -37.350 51.763 25.456 1.00 63.57 660 GLN A C 1
ATOM 1573 O O . GLN A 1 206 ? -36.840 52.856 25.217 1.00 65.95 660 GLN A O 1
ATOM 1579 N N . THR A 1 207 ? -38.230 51.186 24.642 1.00 68.02 661 THR A N 1
ATOM 1580 C CA . THR A 1 207 ? -38.630 51.818 23.385 1.00 67.08 661 THR A CA 1
ATOM 1581 C C . THR A 1 207 ? -39.671 52.914 23.604 1.00 64.96 661 THR A C 1
ATOM 1582 O O . THR A 1 207 ? -40.754 52.660 24.135 1.00 66.42 661 THR A O 1
ATOM 1586 N N . PHE A 1 208 ? -39.328 54.134 23.203 1.00 63.15 662 PHE A N 1
ATOM 1587 C CA . PHE A 1 208 ? -40.260 55.247 23.279 1.00 65.94 662 PHE A CA 1
ATOM 1588 C C . PHE A 1 208 ? -40.839 55.517 21.899 1.00 67.98 662 PHE A C 1
ATOM 158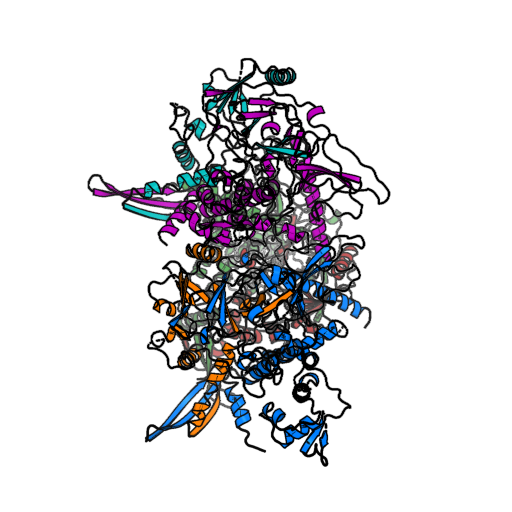9 O O . PHE A 1 208 ? -40.103 55.846 20.966 1.00 65.82 662 PHE A O 1
ATOM 1597 N N . PRO A 1 209 ? -42.166 55.380 21.768 1.00 68.76 663 PRO A N 1
ATOM 1598 C CA . PRO A 1 209 ? -42.851 55.532 20.482 1.00 68.06 663 PRO A CA 1
ATOM 1599 C C . PRO A 1 209 ? -42.797 56.960 19.961 1.00 64.40 663 PRO A C 1
ATOM 1600 O O . PRO A 1 209 ? -43.136 57.888 20.694 1.00 69.24 663 PRO A O 1
ATOM 1604 N N . VAL A 1 210 ? -42.368 57.126 18.712 1.00 63.72 664 VAL A N 1
ATOM 1605 C CA . VAL A 1 210 ? -42.443 58.420 18.043 1.00 69.74 664 VAL A CA 1
ATOM 1606 C C . VAL A 1 210 ? -43.865 58.626 17.545 1.00 69.52 664 VAL A C 1
ATOM 1607 O O . VAL A 1 210 ? -44.399 59.735 17.565 1.00 69.60 664 VAL A O 1
ATOM 1611 N N . GLU A 1 211 ? -44.471 57.532 17.101 1.00 73.65 665 GLU A N 1
ATOM 1612 C CA . GLU A 1 211 ? -45.802 57.554 16.517 1.00 74.22 665 GLU A CA 1
ATOM 1613 C C . GLU A 1 211 ? -46.639 56.465 17.180 1.00 73.69 665 GLU A C 1
ATOM 1614 O O . GLU A 1 211 ? -46.100 55.441 17.606 1.00 72.21 665 GLU A O 1
ATOM 1620 N N . GLU A 1 212 ? -47.947 56.686 17.273 1.00 77.49 666 GLU A N 1
ATOM 1621 C CA . GLU A 1 212 ? -48.854 55.712 17.880 1.00 76.93 666 GLU A CA 1
ATOM 1622 C C . GLU A 1 212 ? -48.851 54.385 17.132 1.00 75.90 666 GLU A C 1
ATOM 1623 O O . GLU A 1 212 ? -48.526 54.328 15.946 1.00 76.86 666 GLU A O 1
ATOM 1629 N N . ILE A 1 213 ? -49.217 53.319 17.833 1.00 72.51 667 ILE A N 1
ATOM 1630 C CA . ILE A 1 213 ? -49.564 52.068 17.178 1.00 70.07 667 ILE A CA 1
ATOM 1631 C C . ILE A 1 213 ? -51.071 52.091 16.946 1.00 76.94 667 ILE A C 1
ATOM 1632 O O . ILE A 1 213 ? -51.839 52.362 17.870 1.00 76.25 667 ILE A O 1
ATOM 1637 N N . PRO A 1 214 ? -51.497 51.833 15.699 1.00 77.81 668 PRO A N 1
ATOM 1638 C CA . PRO A 1 214 ? -52.901 51.897 15.273 1.00 73.26 668 PRO A CA 1
ATOM 1639 C C . PRO A 1 214 ? -53.796 50.979 16.090 1.00 73.85 668 PRO A C 1
ATOM 1640 O O . PRO A 1 214 ? -53.293 50.042 16.701 1.00 75.05 668 PRO A O 1
ATOM 1644 N N . GLY A 1 215 ? -55.098 51.244 16.101 1.00 78.68 669 GLY A N 1
ATOM 1645 C CA . GLY A 1 215 ? -56.042 50.362 16.765 1.00 79.20 669 GLY A CA 1
ATOM 1646 C C . GLY A 1 215 ? -56.628 49.360 15.789 1.00 86.30 669 GLY A C 1
ATOM 1647 O O . GLY A 1 215 ? -56.327 49.411 14.596 1.00 87.00 669 GLY A O 1
ATOM 1648 N N . PRO A 1 216 ? -57.465 48.437 16.291 1.00 91.04 670 PRO A N 1
ATOM 1649 C CA . PRO A 1 216 ? -58.094 47.416 15.445 1.00 92.31 670 PRO A CA 1
ATOM 1650 C C . PRO A 1 216 ? -59.065 48.035 14.443 1.00 102.89 670 PRO A C 1
ATOM 1651 O O . PRO A 1 216 ? -59.043 47.678 13.264 1.00 102.72 670 PRO A O 1
ATOM 1655 N N . ASN A 1 217 ? -59.909 48.949 14.916 1.00 100.06 671 ASN A N 1
ATOM 1656 C CA . ASN A 1 217 ? -60.874 49.624 14.053 1.00 97.79 671 ASN A CA 1
ATOM 1657 C C . ASN A 1 217 ? -60.389 50.983 13.561 1.00 94.46 671 ASN A C 1
ATOM 1658 O O . ASN A 1 217 ? -61.180 51.801 13.095 1.00 102.33 671 ASN A O 1
ATOM 1663 N N . SER A 1 218 ? -59.085 51.212 13.669 1.00 90.69 672 SER A N 1
ATOM 1664 C CA . SER A 1 218 ? -58.467 52.447 13.195 1.00 86.57 672 SER A CA 1
ATOM 1665 C C . SER A 1 218 ? -58.695 52.655 11.699 1.00 90.40 672 SER A C 1
ATOM 1666 O O . SER A 1 218 ? -58.508 51.736 10.901 1.00 91.40 672 SER A O 1
ATOM 1669 N N . ARG A 1 219 ? -59.099 53.865 11.322 1.00 91.49 673 ARG A N 1
ATOM 1670 C CA . ARG A 1 219 ? -59.309 54.195 9.914 1.00 89.13 673 ARG A CA 1
ATOM 1671 C C . ARG A 1 219 ? -58.008 54.081 9.123 1.00 86.53 673 ARG A C 1
ATOM 1672 O O . ARG A 1 219 ? -58.026 53.873 7.913 1.00 93.90 673 ARG A O 1
ATOM 1674 N N . LYS A 1 220 ? -56.882 54.212 9.815 1.00 87.42 674 LYS A N 1
ATOM 1675 C CA . LYS A 1 220 ? -55.574 54.089 9.180 1.00 90.02 674 LYS A CA 1
ATOM 1676 C C . LYS A 1 220 ? -55.291 52.660 8.707 1.00 90.67 674 LYS A C 1
ATOM 1677 O O . LYS A 1 220 ? -54.620 52.459 7.693 1.00 94.35 674 LYS A O 1
ATOM 1679 N N . VAL A 1 221 ? -55.803 51.674 9.440 1.00 87.07 675 VAL A N 1
ATOM 1680 C CA . VAL A 1 221 ? -55.632 50.266 9.071 1.00 89.73 675 VAL A CA 1
ATOM 1681 C C . VAL A 1 221 ? -56.620 49.837 7.986 1.00 91.54 675 VAL A C 1
ATOM 1682 O O . VAL A 1 221 ? -56.238 49.214 6.992 1.00 87.87 675 VAL A O 1
ATOM 1686 N N . THR A 1 222 ? -57.891 50.173 8.189 1.00 93.16 676 THR A N 1
ATOM 1687 C CA . THR A 1 222 ? -58.948 49.812 7.249 1.00 92.75 676 THR A CA 1
ATOM 1688 C C . THR A 1 222 ? -58.701 50.403 5.859 1.00 90.74 676 THR A C 1
ATOM 1689 O O . THR A 1 222 ? -59.061 49.799 4.847 1.00 87.65 676 THR A O 1
ATOM 1693 N N . SER A 1 223 ? -58.076 51.577 5.821 1.00 85.25 677 SER A N 1
ATOM 1694 C CA . SER A 1 223 ? -57.830 52.282 4.565 1.00 87.90 677 SER A CA 1
ATOM 1695 C C . SER A 1 223 ? -56.656 51.707 3.776 1.00 86.90 677 SER A C 1
ATOM 1696 O O . SER A 1 223 ? -56.432 52.087 2.626 1.00 85.12 677 SER A O 1
ATOM 1707 N N . LYS A 1 225 ? -56.342 48.537 2.874 1.00 86.93 679 LYS A N 1
ATOM 1708 C CA . LYS A 1 225 ? -56.929 47.650 1.875 1.00 78.41 679 LYS A CA 1
ATOM 1709 C C . LYS A 1 225 ? -57.254 48.439 0.612 1.00 78.43 679 LYS A C 1
ATOM 1710 O O . LYS A 1 225 ? -56.979 47.994 -0.503 1.00 77.82 679 LYS A O 1
ATOM 1712 N N . ALA A 1 226 ? -57.824 49.625 0.794 1.00 76.00 680 ALA A N 1
ATOM 1713 C CA . ALA A 1 226 ? -58.143 50.489 -0.333 1.00 74.57 680 ALA A CA 1
ATOM 1714 C C . ALA A 1 226 ? -56.882 51.002 -1.029 1.00 73.98 680 ALA A C 1
ATOM 1715 O O . ALA A 1 226 ? -56.857 51.154 -2.248 1.00 76.74 680 ALA A O 1
ATOM 1717 N N . THR A 1 227 ? -55.838 51.269 -0.251 1.00 74.30 681 THR A N 1
ATOM 1718 C CA . THR A 1 227 ? -54.597 51.816 -0.794 1.00 71.30 681 THR A CA 1
ATOM 1719 C C . THR A 1 227 ? -53.850 50.761 -1.600 1.00 69.81 681 THR A C 1
ATOM 1720 O O . THR A 1 227 ? -53.212 51.061 -2.611 1.00 66.03 681 THR A O 1
ATOM 1724 N N . ARG A 1 228 ? -53.942 49.518 -1.146 1.00 71.89 682 ARG A N 1
ATOM 1725 C CA . ARG A 1 228 ? -53.327 48.394 -1.835 1.00 70.95 682 ARG A CA 1
ATOM 1726 C C . ARG A 1 228 ? -53.998 48.200 -3.190 1.00 74.78 682 ARG A C 1
ATOM 1727 O O . ARG A 1 228 ? -53.438 47.576 -4.090 1.00 76.77 682 ARG A O 1
ATOM 1735 N N . LEU A 1 229 ? -55.206 48.739 -3.327 1.00 76.69 683 LEU A N 1
ATOM 1736 C CA . LEU A 1 229 ? -55.937 48.680 -4.587 1.00 70.65 683 LEU A CA 1
ATOM 1737 C C . LEU A 1 229 ? -55.475 49.777 -5.545 1.00 73.98 683 LEU A C 1
ATOM 1738 O O . LEU A 1 229 ? -55.119 49.489 -6.688 1.00 72.69 683 LEU A O 1
ATOM 1743 N N . LYS A 1 230 ? -55.498 51.024 -5.068 1.00 76.31 684 LYS A N 1
ATOM 1744 C CA . LYS A 1 230 ? -54.987 52.187 -5.799 1.00 75.16 684 LYS A CA 1
ATOM 1745 C C . LYS A 1 230 ? -53.657 51.824 -6.456 1.00 75.01 684 LYS A C 1
ATOM 1746 O O . LYS A 1 230 ? -53.511 51.884 -7.684 1.00 76.58 684 LYS A O 1
ATOM 1760 N N . ILE A 1 232 ? -52.158 48.787 -7.193 1.00 77.88 686 ILE A N 1
ATOM 1761 C CA . ILE A 1 232 ? -52.249 47.855 -8.311 1.00 80.86 686 ILE A CA 1
ATOM 1762 C C . ILE A 1 232 ? -52.888 48.479 -9.554 1.00 78.30 686 ILE A C 1
ATOM 1763 O O . ILE A 1 232 ? -52.393 48.311 -10.673 1.00 79.97 686 ILE A O 1
ATOM 1768 N N . ILE A 1 233 ? -53.984 49.201 -9.347 1.00 72.18 687 ILE A N 1
ATOM 1769 C CA . ILE A 1 233 ? -54.665 49.891 -10.435 1.00 72.14 687 ILE A CA 1
ATOM 1770 C C . ILE A 1 233 ? -53.702 50.773 -11.226 1.00 74.20 687 ILE A C 1
ATOM 1771 O O . ILE A 1 233 ? -53.622 50.663 -12.448 1.00 80.22 687 ILE A O 1
ATOM 1776 N N . TYR A 1 234 ? -52.964 51.631 -10.528 1.00 73.64 688 TYR A N 1
ATOM 1777 C CA . TYR A 1 234 ? -52.013 52.523 -11.183 1.00 74.39 688 TYR A CA 1
ATOM 1778 C C . TYR A 1 234 ? -50.948 51.733 -11.939 1.00 76.53 688 TYR A C 1
ATOM 1779 O O . TYR A 1 234 ? -50.604 52.073 -13.070 1.00 83.67 688 TYR A O 1
ATOM 1788 N N . ARG A 1 235 ? -50.438 50.674 -11.320 1.00 76.06 689 ARG A N 1
ATOM 1789 C CA A ARG A 1 235 ? -49.410 49.852 -11.949 0.33 81.89 689 ARG A CA 1
ATOM 1790 C CA B ARG A 1 235 ? -49.409 49.846 -11.945 0.67 82.00 689 ARG A CA 1
ATOM 1791 C C . ARG A 1 235 ? -49.893 49.262 -13.270 1.00 81.33 689 ARG A C 1
ATOM 1792 O O . ARG A 1 235 ? -49.194 49.333 -14.281 1.00 82.52 689 ARG A O 1
ATOM 1807 N N . ILE A 1 236 ? -51.092 48.684 -13.247 1.00 81.37 690 ILE A N 1
ATOM 1808 C CA . ILE A 1 236 ? -51.708 48.085 -14.430 1.00 83.87 690 ILE A CA 1
ATOM 1809 C C . ILE A 1 236 ? -51.910 49.124 -15.532 1.00 86.68 690 ILE A C 1
ATOM 1810 O O . ILE A 1 236 ? -51.650 48.858 -16.706 1.00 90.33 690 ILE A O 1
ATOM 1815 N N . LEU A 1 237 ? -52.363 50.310 -15.141 1.00 81.65 691 LEU A N 1
ATOM 1816 C CA . LEU A 1 237 ? -52.534 51.415 -16.075 1.00 80.40 691 LEU A CA 1
ATOM 1817 C C . LEU A 1 237 ? -51.207 51.860 -16.684 1.00 85.46 691 LEU A C 1
ATOM 1818 O O . LEU A 1 237 ? -51.089 51.984 -17.901 1.00 94.19 691 LEU A O 1
ATOM 1823 N N . ASN A 1 238 ? -50.213 52.096 -15.835 1.00 85.16 692 ASN A N 1
ATOM 1824 C CA . ASN A 1 238 ? -48.898 52.533 -16.295 1.00 91.03 692 ASN A CA 1
ATOM 1825 C C . ASN A 1 238 ? -48.243 51.542 -17.252 1.00 96.23 692 ASN A C 1
ATOM 1826 O O . ASN A 1 238 ? -47.379 51.912 -18.045 1.00 103.07 692 ASN A O 1
ATOM 1831 N N . HIS A 1 239 ? -48.660 50.282 -17.172 1.00 92.13 693 HIS A N 1
ATOM 1832 C CA . HIS A 1 239 ? -48.119 49.232 -18.030 1.00 98.00 693 HIS A CA 1
ATOM 1833 C C . HIS A 1 239 ? -48.725 49.286 -19.435 1.00 105.41 693 HIS A C 1
ATOM 1834 O O . HIS A 1 239 ? -48.007 49.204 -20.432 1.00 109.96 693 HIS A O 1
ATOM 1841 N N . ASN A 1 240 ? -50.047 49.428 -19.506 1.00 104.60 694 ASN A N 1
ATOM 1842 C CA . ASN A 1 240 ? -50.756 49.433 -20.784 1.00 108.19 694 ASN A CA 1
ATOM 1843 C C . ASN A 1 240 ? -50.988 50.833 -21.361 1.00 114.91 694 ASN A C 1
ATOM 1844 O O . ASN A 1 240 ? -51.308 50.974 -22.543 1.00 114.78 694 ASN A O 1
ATOM 1849 N N . HIS A 1 241 ? -50.842 51.854 -20.514 1.00 113.23 695 HIS A N 1
ATOM 1850 C CA . HIS A 1 241 ? -51.066 53.261 -20.880 1.00 114.62 695 HIS A CA 1
ATOM 1851 C C . HIS A 1 241 ? -52.505 53.552 -21.314 1.00 118.95 695 HIS A C 1
ATOM 1852 O O . HIS A 1 241 ? -52.843 54.690 -21.644 1.00 120.75 695 HIS A O 1
ATOM 1859 N N . SER A 1 242 ? -53.347 52.523 -21.293 1.00 118.38 696 SER A N 1
ATOM 1860 C CA . SER A 1 242 ? -54.675 52.579 -21.893 1.00 116.38 696 SER A CA 1
ATOM 1861 C C . SER A 1 242 ? -55.615 53.589 -21.246 1.00 115.25 696 SER A C 1
ATOM 1862 O O . SER A 1 242 ? -56.509 54.117 -21.912 1.00 121.87 696 SER A O 1
ATOM 1864 N N . LYS A 1 243 ? -55.426 53.833 -19.950 1.00 110.80 697 LYS A N 1
ATOM 1865 C CA . LYS A 1 243 ? -56.336 54.665 -19.152 1.00 114.18 697 LYS A CA 1
ATOM 1866 C C . LYS A 1 243 ? -57.740 54.052 -19.051 1.00 110.40 697 LYS A C 1
ATOM 1867 O O . LYS A 1 243 ? -58.635 54.610 -18.414 1.00 104.99 697 LYS A O 1
ATOM 1869 N N . ALA A 1 244 ? -57.911 52.897 -19.687 1.00 111.63 698 ALA A N 1
ATOM 1870 C CA . ALA A 1 244 ? -59.127 52.107 -19.593 1.00 107.90 698 ALA A CA 1
ATOM 1871 C C . ALA A 1 244 ? -58.720 50.642 -19.499 1.00 109.35 698 ALA A C 1
ATOM 1872 O O . ALA A 1 244 ? -58.118 50.100 -20.428 1.00 106.18 698 ALA A O 1
ATOM 1874 N N . ILE A 1 245 ? -59.041 50.008 -18.375 1.00 105.39 699 ILE A N 1
ATOM 1875 C CA . ILE A 1 245 ? -58.626 48.629 -18.129 1.00 100.86 699 ILE A CA 1
ATOM 1876 C C . ILE A 1 245 ? -59.791 47.765 -17.658 1.00 100.61 699 ILE A C 1
ATOM 1877 O O . ILE A 1 245 ? -60.858 48.280 -17.321 1.00 100.37 699 ILE A O 1
ATOM 1879 N N . SER A 1 246 ? -59.581 46.451 -17.633 1.00 93.75 700 SER A N 1
ATOM 1880 C CA . SER A 1 246 ? -60.595 45.522 -17.137 1.00 96.60 700 SER A CA 1
ATOM 1881 C C . SER A 1 246 ? -60.413 45.260 -15.643 1.00 98.62 700 SER A C 1
ATOM 1882 O O . SER A 1 246 ? -59.308 45.372 -15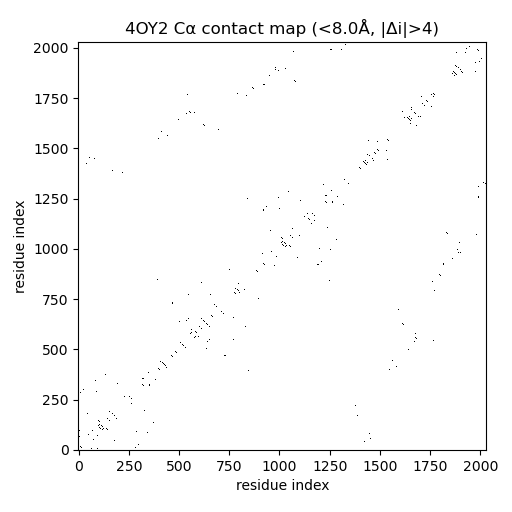.116 1.00 98.79 700 SER A O 1
ATOM 1885 N N . ILE A 1 247 ? -61.502 44.913 -14.965 1.00 98.14 701 ILE A N 1
ATOM 1886 C CA . ILE A 1 247 ? -61.452 44.634 -13.533 1.00 95.13 701 ILE A CA 1
ATOM 1887 C C . ILE A 1 247 ? -61.060 43.182 -13.254 1.00 92.46 701 ILE A C 1
ATOM 1888 O O . ILE A 1 247 ? -60.977 42.766 -12.099 1.00 94.64 701 ILE A O 1
ATOM 1890 N N . ASP A 1 248 ? -60.827 42.417 -14.316 1.00 92.32 702 ASP A N 1
ATOM 1891 C CA . ASP A 1 248 ? -60.439 41.010 -14.188 1.00 91.70 702 ASP A CA 1
ATOM 1892 C C . ASP A 1 248 ? -59.036 40.759 -13.609 1.00 90.12 702 ASP A C 1
ATOM 1893 O O . ASP A 1 248 ? -58.881 39.906 -12.734 1.00 91.46 702 ASP A O 1
ATOM 1898 N N . PRO A 1 249 ? -58.009 41.485 -14.091 1.00 91.36 703 PRO A N 1
ATOM 1899 C CA . PRO A 1 249 ? -56.685 41.195 -13.527 1.00 89.02 703 PRO A CA 1
ATOM 1900 C C . PRO A 1 249 ? -56.477 41.762 -12.122 1.00 85.37 703 PRO A C 1
ATOM 1901 O O . PRO A 1 249 ? -55.505 41.383 -11.473 1.00 88.72 703 PRO A O 1
ATOM 1905 N N . ILE A 1 250 ? -57.356 42.649 -11.659 1.00 81.82 704 ILE A N 1
ATOM 1906 C CA . ILE A 1 250 ? -57.248 43.142 -10.286 1.00 82.16 704 ILE A CA 1
ATOM 1907 C C . ILE A 1 250 ? -57.880 42.162 -9.297 1.00 83.05 704 ILE A C 1
ATOM 1908 O O . ILE A 1 250 ? -57.452 42.063 -8.149 1.00 83.81 704 ILE A O 1
ATOM 1913 N N . ALA A 1 251 ? -58.892 41.433 -9.757 1.00 84.28 705 ALA A N 1
ATOM 1914 C CA . ALA A 1 251 ? -59.629 40.501 -8.909 1.00 80.92 705 ALA A CA 1
ATOM 1915 C C . ALA A 1 251 ? -58.767 39.348 -8.394 1.00 74.79 705 ALA A C 1
ATOM 1916 O O . ALA A 1 251 ? -59.015 38.817 -7.313 1.00 75.77 705 ALA A O 1
ATOM 1918 N N . LYS A 1 252 ? -57.759 38.959 -9.167 1.00 75.11 706 LYS A N 1
ATOM 1919 C CA . LYS A 1 252 ? -56.895 37.849 -8.780 1.00 80.89 706 LYS A CA 1
ATOM 1920 C C . LYS A 1 252 ? -56.009 38.222 -7.597 1.00 81.47 706 LYS A C 1
ATOM 1921 O O . LYS A 1 252 ? -55.405 37.356 -6.963 1.00 81.57 706 LYS A O 1
ATOM 1927 N N . HIS A 1 253 ? -55.935 39.516 -7.306 1.00 79.49 707 HIS A N 1
ATOM 1928 C CA . HIS A 1 253 ? -55.134 39.999 -6.192 1.00 77.27 707 HIS A CA 1
ATOM 1929 C C . HIS A 1 253 ? -55.975 40.112 -4.924 1.00 75.48 707 HIS A C 1
ATOM 1930 O O . HIS A 1 253 ? -55.487 40.513 -3.873 1.00 78.63 707 HIS A O 1
ATOM 1937 N N . PHE A 1 254 ? -57.248 39.760 -5.035 1.00 77.03 708 PHE A N 1
ATOM 1938 C CA . PHE A 1 254 ? -58.131 39.732 -3.880 1.00 73.99 708 PHE A CA 1
ATOM 1939 C C . PHE A 1 254 ? -58.991 38.474 -3.930 1.00 77.85 708 PHE A C 1
ATOM 1940 O O . PHE A 1 254 ? -60.196 38.547 -4.182 1.00 77.16 708 PHE A O 1
ATOM 1948 N N . PRO A 1 255 ? -58.366 37.309 -3.684 1.00 81.40 709 PRO A N 1
ATOM 1949 C CA . PRO A 1 255 ? -58.992 35.990 -3.854 1.00 82.25 709 PRO A CA 1
ATOM 1950 C C . PRO A 1 255 ? -60.189 35.776 -2.937 1.00 78.52 709 PRO A C 1
ATOM 1951 O O . PRO A 1 255 ? -61.036 34.929 -3.222 1.00 81.13 709 PRO A O 1
ATOM 1955 N N . ASP A 1 256 ? -60.247 36.537 -1.850 1.00 83.24 710 ASP A N 1
ATOM 1956 C CA . ASP A 1 256 ? -61.331 36.437 -0.881 1.00 81.38 710 ASP A CA 1
ATOM 1957 C C . ASP A 1 256 ? -62.630 37.073 -1.385 1.00 79.96 710 ASP A C 1
ATOM 1958 O O . ASP A 1 256 ? -63.724 36.620 -1.042 1.00 80.90 710 ASP A O 1
ATOM 1963 N N . GLN A 1 257 ? -62.501 38.112 -2.206 1.00 77.74 711 GLN A N 1
ATOM 1964 C CA . GLN A 1 257 ? -63.650 38.896 -2.659 1.00 79.13 711 GLN A CA 1
ATOM 1965 C C . GLN A 1 257 ? -64.350 38.308 -3.890 1.00 80.14 711 GLN A C 1
ATOM 1966 O O . GLN A 1 257 ? -63.697 37.862 -4.839 1.00 77.01 711 GLN A O 1
ATOM 1972 N N . ASP A 1 258 ? -65.682 38.327 -3.873 1.00 77.12 712 ASP A N 1
ATOM 1973 C CA . ASP A 1 258 ? -66.474 37.868 -5.012 1.00 75.18 712 ASP A CA 1
ATOM 1974 C C . ASP A 1 258 ? -66.721 39.008 -6.000 1.00 78.45 712 ASP A C 1
ATOM 1975 O O . ASP A 1 258 ? -66.228 40.120 -5.798 1.00 79.10 712 ASP A O 1
ATOM 1980 N N . TYR A 1 259 ? -67.489 38.735 -7.053 1.00 75.31 713 TYR A N 1
ATOM 1981 C CA . TYR A 1 259 ? -67.716 39.719 -8.108 1.00 73.76 713 TYR A CA 1
ATOM 1982 C C . TYR A 1 259 ? -68.290 41.037 -7.585 1.00 76.74 713 TYR A C 1
ATOM 1983 O O . TYR A 1 259 ? -67.901 42.112 -8.041 1.00 77.22 713 TYR A O 1
ATOM 1992 N N . GLY A 1 260 ? -69.215 40.950 -6.635 1.00 79.06 714 GLY A N 1
ATOM 1993 C CA . GLY A 1 260 ? -69.841 42.138 -6.083 1.00 82.66 714 GLY A CA 1
ATOM 1994 C C . GLY A 1 260 ? -68.881 42.990 -5.272 1.00 82.30 714 GLY A C 1
ATOM 1995 O O . GLY A 1 260 ? -68.792 44.205 -5.469 1.00 82.40 714 GLY A O 1
ATOM 1996 N N . GLN A 1 261 ? -68.167 42.346 -4.354 1.00 79.93 715 GLN A N 1
ATOM 1997 C CA . GLN A 1 261 ? -67.193 43.026 -3.511 1.00 75.57 715 GLN A CA 1
ATOM 1998 C C . GLN A 1 261 ? -66.079 43.651 -4.345 1.00 77.69 715 GLN A C 1
ATOM 1999 O O . GLN A 1 261 ? -65.724 44.810 -4.141 1.00 79.85 715 GLN A O 1
ATOM 2005 N N . ASN A 1 262 ? -65.533 42.875 -5.280 1.00 76.83 716 ASN A N 1
ATOM 2006 C CA . ASN A 1 262 ? -64.473 43.350 -6.171 1.00 78.63 716 ASN A CA 1
ATOM 2007 C C . ASN A 1 262 ? -64.866 44.602 -6.949 1.00 78.99 716 ASN A C 1
ATOM 2008 O O . ASN A 1 262 ? -64.058 45.508 -7.145 1.00 74.62 716 ASN A O 1
ATOM 2013 N N . ARG A 1 263 ? -66.115 44.638 -7.395 1.00 81.56 717 ARG A N 1
ATOM 2014 C CA . ARG A 1 263 ? -66.642 45.785 -8.117 1.00 80.74 717 ARG A CA 1
ATOM 2015 C C . ARG A 1 263 ? -66.785 46.995 -7.193 1.00 82.39 717 ARG A C 1
ATOM 2016 O O . ARG A 1 263 ? -66.319 48.091 -7.509 1.00 80.23 717 ARG A O 1
ATOM 2024 N N . GLN A 1 264 ? -67.419 46.777 -6.045 1.00 85.91 718 GLN A N 1
ATOM 2025 C CA . GLN A 1 264 ? -67.685 47.837 -5.074 1.00 85.89 718 GLN A CA 1
ATOM 2026 C C . GLN A 1 264 ? -66.413 48.576 -4.663 1.00 84.15 718 GLN A C 1
ATOM 2027 O O . GLN A 1 264 ? -66.387 49.805 -4.615 1.00 83.42 718 GLN A O 1
ATOM 2033 N N . LYS A 1 265 ? -65.360 47.815 -4.383 1.00 84.57 719 LYS A N 1
ATOM 2034 C CA . LYS A 1 265 ? -64.081 48.378 -3.957 1.00 83.30 719 LYS A CA 1
ATOM 2035 C C . LYS A 1 265 ? -63.430 49.249 -5.033 1.00 85.19 719 LYS A C 1
ATOM 2036 O O . LYS A 1 265 ? -62.737 50.217 -4.721 1.00 87.91 719 LYS A O 1
ATOM 2042 N N . VAL A 1 266 ? -63.656 48.901 -6.295 1.00 84.90 720 VAL A N 1
ATOM 2043 C CA . VAL A 1 266 ? -63.029 49.605 -7.411 1.00 81.93 720 VAL A CA 1
ATOM 2044 C C . VAL A 1 266 ? -63.653 50.982 -7.650 1.00 87.30 720 VAL A C 1
ATOM 2045 O O . VAL A 1 266 ? -62.975 51.921 -8.075 1.00 88.67 720 VAL A O 1
ATOM 2049 N N . LYS A 1 267 ? -64.939 51.110 -7.340 1.00 87.85 721 LYS A N 1
ATOM 2050 C CA . LYS A 1 267 ? -65.654 52.364 -7.564 1.00 89.89 721 LYS A CA 1
ATOM 2051 C C . LYS A 1 267 ? -65.248 53.488 -6.606 1.00 93.43 721 LYS A C 1
ATOM 2052 O O . LYS A 1 267 ? -65.813 54.581 -6.655 1.00 99.81 721 LYS A O 1
ATOM 2058 N N . GLU A 1 268 ? -64.281 53.220 -5.732 1.00 88.70 722 GLU A N 1
ATOM 2059 C CA . GLU A 1 268 ? -63.696 54.273 -4.907 1.00 93.77 722 GLU A CA 1
ATOM 2060 C C . GLU A 1 268 ? -62.655 55.004 -5.744 1.00 90.69 722 GLU A C 1
ATOM 2061 O O . GLU A 1 268 ? -62.143 56.050 -5.349 1.00 91.63 722 GLU A O 1
ATOM 2067 N N . PHE A 1 269 ? -62.351 54.436 -6.909 1.00 89.19 723 PHE A N 1
ATOM 2068 C CA . PHE A 1 269 ? -61.316 54.964 -7.789 1.00 89.37 723 PHE A CA 1
ATOM 2069 C C . PHE A 1 269 ? -61.780 55.032 -9.238 1.00 93.09 723 PHE A C 1
ATOM 2070 O O . PHE A 1 269 ? -61.675 56.074 -9.880 1.00 104.77 723 PHE A O 1
ATOM 2086 N N . LYS A 1 271 ? -64.495 54.408 -12.619 1.00 104.06 725 LYS A N 1
ATOM 2087 C CA . LYS A 1 271 ? -65.888 54.465 -13.052 1.00 100.76 725 LYS A CA 1
ATOM 2088 C C . LYS A 1 271 ? -66.074 53.602 -14.301 1.00 100.63 725 LYS A C 1
ATOM 2089 O O . LYS A 1 271 ? -65.141 53.432 -15.092 1.00 95.04 725 LYS A O 1
ATOM 2091 N N . TYR A 1 272 ? -67.276 53.059 -14.474 1.00 101.42 726 TYR A N 1
ATOM 2092 C CA . TYR A 1 272 ? -67.532 52.082 -15.532 1.00 102.12 726 TYR A CA 1
ATOM 2093 C C . TYR A 1 272 ? -67.912 52.728 -16.863 1.00 107.57 726 TYR A C 1
ATOM 2094 O O . TYR A 1 272 ? -68.683 53.689 -16.906 1.00 105.96 726 TYR A O 1
ATOM 2103 N N . GLN A 1 273 ? -67.364 52.189 -17.948 1.00 104.35 727 GLN A N 1
ATOM 2104 C CA . GLN A 1 273 ? -67.664 52.685 -19.286 1.00 109.91 727 GLN A CA 1
ATOM 2105 C C . GLN A 1 273 ? -68.773 51.862 -19.933 1.00 113.11 727 GLN A C 1
ATOM 2106 O O . GLN A 1 273 ? -68.580 50.686 -20.251 1.00 106.68 727 GLN A O 1
ATOM 2112 N N . ARG A 1 274 ? -69.929 52.490 -20.136 1.00 119.80 728 ARG A N 1
ATOM 2113 C CA . ARG A 1 274 ? -71.099 51.805 -20.680 1.00 119.95 728 ARG A CA 1
ATOM 2114 C C . ARG A 1 274 ? -71.089 51.694 -22.209 1.00 126.37 728 ARG A C 1
ATOM 2115 O O . ARG A 1 274 ? -71.308 50.613 -22.761 1.00 119.09 728 ARG A O 1
ATOM 2117 N N . ASP A 1 275 ? -70.836 52.810 -22.890 1.00 132.49 729 ASP A N 1
ATOM 2118 C CA . ASP A 1 275 ? -70.880 52.835 -24.353 1.00 135.80 729 ASP A CA 1
ATOM 2119 C C . ASP A 1 275 ? -69.650 53.493 -24.984 1.00 131.99 729 ASP A C 1
ATOM 2120 O O . ASP A 1 275 ? -69.246 54.588 -24.592 1.00 128.05 729 ASP A O 1
ATOM 2122 N N . GLY A 1 276 ? -69.069 52.815 -25.970 1.00 131.61 730 GLY A N 1
ATOM 2123 C CA . GLY A 1 276 ? -67.898 53.312 -26.671 1.00 136.63 730 GLY A CA 1
ATOM 2124 C C . GLY A 1 276 ? -66.944 52.186 -27.020 1.00 140.10 730 GLY A C 1
ATOM 2125 O O . GLY A 1 276 ? -67.307 51.014 -26.924 1.00 138.62 730 GLY A O 1
ATOM 2126 N N . PRO A 1 277 ? -65.717 52.530 -27.439 1.00 145.41 731 PRO A N 1
ATOM 2127 C CA . PRO A 1 277 ? -64.690 51.507 -27.660 1.00 141.41 731 PRO A CA 1
ATOM 2128 C C . PRO A 1 277 ? -64.167 50.996 -26.322 1.00 141.06 731 PRO A C 1
ATOM 2129 O O . PRO A 1 277 ? -63.620 49.894 -26.243 1.00 137.91 731 PRO A O 1
ATOM 2133 N N . GLU A 1 278 ? -64.351 51.804 -25.281 1.00 138.93 732 GLU A N 1
ATOM 2134 C CA . GLU A 1 278 ? -63.905 51.472 -23.932 1.00 132.29 732 GLU A CA 1
ATOM 2135 C C . GLU A 1 278 ? -64.996 50.782 -23.112 1.00 126.59 732 GLU A C 1
ATOM 2136 O O . GLU A 1 278 ? -64.825 50.560 -21.915 1.00 118.07 732 GLU A O 1
ATOM 2142 N N . LYS A 1 279 ? -66.115 50.453 -23.754 1.00 129.31 733 LYS A N 1
ATOM 2143 C CA . LYS A 1 279 ? -67.244 49.836 -23.058 1.00 121.29 733 LYS A CA 1
ATOM 2144 C C . LYS A 1 279 ? -66.878 48.469 -22.493 1.00 115.63 733 LYS A C 1
ATOM 2145 O O . LYS A 1 279 ? -66.210 47.672 -23.155 1.00 113.98 733 LYS A O 1
ATOM 2147 N N . GLY A 1 280 ? -67.319 48.202 -21.266 1.00 109.75 734 GLY A N 1
ATOM 2148 C CA . GLY A 1 280 ? -66.979 46.966 -20.587 1.00 106.63 734 GLY A CA 1
ATOM 2149 C C . GLY A 1 280 ? -65.672 47.091 -19.830 1.00 106.69 734 GLY A C 1
ATOM 2150 O O . GLY A 1 280 ? -65.154 46.111 -19.294 1.00 106.30 734 GLY A O 1
ATOM 2151 N N . LEU A 1 281 ? -65.135 48.306 -19.789 1.00 109.43 735 LEU A N 1
ATOM 2152 C CA . LEU A 1 281 ? -63.872 48.567 -19.110 1.00 103.94 735 LEU A CA 1
ATOM 2153 C C . LEU A 1 281 ? -64.024 49.696 -18.096 1.00 101.90 735 LEU A C 1
ATOM 2154 O O . LEU A 1 281 ? -65.073 50.340 -18.019 1.00 98.02 735 LEU A O 1
ATOM 2159 N N . TRP A 1 282 ? -62.970 49.935 -17.322 1.00 100.85 736 TRP A N 1
ATOM 2160 C CA . TRP A 1 282 ? -62.998 50.967 -16.295 1.00 100.26 736 TRP A CA 1
ATOM 2161 C C . TRP A 1 282 ? -61.944 52.040 -16.554 1.00 102.41 736 TRP A C 1
ATOM 2162 O O . TRP A 1 282 ? -60.806 51.735 -16.911 1.00 99.52 736 TRP A O 1
ATOM 2173 N N . ARG A 1 283 ? -62.344 53.298 -16.395 1.00 98.47 737 ARG A N 1
ATOM 2174 C CA . ARG A 1 283 ? -61.413 54.416 -16.397 1.00 98.90 737 ARG A CA 1
ATOM 2175 C C . ARG A 1 283 ? -61.422 54.965 -14.987 1.00 97.71 737 ARG A C 1
ATOM 2176 O O . ARG A 1 283 ? -62.456 54.928 -14.323 1.00 99.61 737 ARG A O 1
ATOM 2184 N N . LEU A 1 284 ? -60.289 55.471 -14.514 1.00 96.45 738 LEU A N 1
ATOM 2185 C CA . LEU A 1 284 ? -60.289 56.082 -13.193 1.00 103.68 738 LEU A CA 1
ATOM 2186 C C . LEU A 1 284 ? -60.855 57.491 -13.271 1.00 104.49 738 LEU A C 1
ATOM 2187 O O . LEU A 1 284 ? -60.613 58.210 -14.240 1.00 109.80 738 LEU A O 1
ATOM 2192 N N . LYS A 1 285 ? -61.633 57.865 -12.261 1.00 101.28 739 LYS A N 1
ATOM 2193 C CA . LYS A 1 285 ? -62.105 59.232 -12.125 1.00 109.83 739 LYS A CA 1
ATOM 2194 C C . LYS A 1 285 ? -60.882 60.121 -11.982 1.00 122.22 739 LYS A C 1
ATOM 2195 O O . LYS A 1 285 ? -60.032 59.867 -11.130 1.00 123.90 739 LYS A O 1
ATOM 2201 N N . ASP A 1 286 ? -60.780 61.162 -12.803 1.00 127.69 740 ASP A N 1
ATOM 2202 C CA . ASP A 1 286 ? -59.589 62.005 -12.769 1.00 131.20 740 ASP A CA 1
ATOM 2203 C C . ASP A 1 286 ? -59.589 62.951 -11.567 1.00 138.22 740 ASP A C 1
ATOM 2204 O O . ASP A 1 286 ? -58.750 63.849 -11.470 1.00 140.82 740 ASP A O 1
ATOM 2209 N N . ASP A 1 287 ? -60.537 62.738 -10.657 1.00 137.44 741 ASP A N 1
ATOM 2210 C CA . ASP A 1 287 ? -60.468 63.320 -9.324 1.00 132.22 741 ASP A CA 1
ATOM 2211 C C . ASP A 1 287 ? -59.265 62.699 -8.622 1.00 131.39 741 ASP A C 1
ATOM 2212 O O . ASP A 1 287 ? -58.681 63.291 -7.714 1.00 126.37 741 ASP A O 1
ATOM 2214 N N . GLU A 1 288 ? -58.912 61.490 -9.055 1.00 136.28 742 GLU A N 1
ATOM 2215 C CA . GLU A 1 288 ? -57.666 60.842 -8.662 1.00 130.89 742 GLU A CA 1
ATOM 2216 C C . GLU A 1 288 ? -56.636 61.002 -9.780 1.00 120.58 742 GLU A C 1
ATOM 2217 O O . GLU A 1 288 ? -56.950 60.809 -10.956 1.00 118.58 742 GLU A O 1
ATOM 2219 N N . LYS A 1 289 ? -55.409 61.359 -9.414 1.00 109.99 743 LYS A N 1
ATOM 2220 C CA . LYS A 1 289 ? -54.344 61.527 -10.398 1.00 104.78 743 LYS A CA 1
ATOM 2221 C C . LYS A 1 289 ? -53.418 60.318 -10.421 1.00 96.72 743 LYS A C 1
ATOM 2222 O O . LYS A 1 289 ? -52.948 59.868 -9.375 1.00 93.89 743 LYS A O 1
ATOM 2224 N N . LEU A 1 290 ? -53.160 59.796 -11.617 1.00 95.67 744 LEU A N 1
ATOM 2225 C CA . LEU A 1 290 ? -52.272 58.646 -11.774 1.00 91.57 744 LEU A CA 1
ATOM 2226 C C . LEU A 1 290 ? -50.861 58.988 -11.312 1.00 89.07 744 LEU A C 1
ATOM 2227 O O . LEU A 1 290 ? -50.324 60.043 -11.649 1.00 88.49 744 LEU A O 1
ATOM 2232 N N . LEU A 1 291 ? -50.266 58.095 -10.530 1.00 87.12 745 LEU A N 1
ATOM 2233 C CA . LEU A 1 291 ? -48.883 58.268 -10.117 1.00 87.26 745 LEU A CA 1
ATOM 2234 C C . LEU A 1 291 ? -48.006 57.322 -10.921 1.00 87.43 745 LEU A C 1
ATOM 2235 O O . LEU A 1 291 ? -48.447 56.242 -11.317 1.00 88.39 745 LEU A O 1
ATOM 2240 N N . ASP A 1 292 ? -46.770 57.735 -11.178 1.00 89.62 746 ASP A N 1
ATOM 2241 C CA . ASP A 1 292 ? -45.794 56.855 -11.809 1.00 93.01 746 ASP A CA 1
ATOM 2242 C C . ASP A 1 292 ? -45.484 55.706 -10.857 1.00 94.53 746 ASP A C 1
ATOM 2243 O O . ASP A 1 292 ? -45.663 55.837 -9.644 1.00 94.36 746 ASP A O 1
ATOM 2248 N N . ASN A 1 293 ? -45.028 54.582 -11.403 1.00 90.11 747 ASN A N 1
ATOM 2249 C CA . ASN A 1 293 ? -44.761 53.395 -10.592 1.00 88.57 747 ASN A CA 1
ATOM 2250 C C . ASN A 1 293 ? -43.786 53.624 -9.434 1.00 89.29 747 ASN A C 1
ATOM 2251 O O . ASN A 1 293 ? -43.906 52.994 -8.384 1.00 87.43 747 ASN A O 1
ATOM 2256 N N . GLU A 1 294 ? -42.830 54.528 -9.625 1.00 91.76 748 GLU A N 1
ATOM 2257 C CA . GLU A 1 294 ? -41.797 54.769 -8.622 1.00 89.17 748 GLU A CA 1
ATOM 2258 C C . GLU A 1 294 ? -42.332 55.579 -7.440 1.00 88.06 748 GLU A C 1
ATOM 2259 O O . GLU A 1 294 ? -41.875 55.423 -6.305 1.00 86.79 748 GLU A O 1
ATOM 2265 N N . ALA A 1 295 ? -43.308 56.439 -7.707 1.00 86.90 749 ALA A N 1
ATOM 2266 C CA . ALA A 1 295 ? -43.942 57.213 -6.647 1.00 85.72 749 ALA A CA 1
ATOM 2267 C C . ALA A 1 295 ? -45.130 56.457 -6.057 1.00 87.31 749 ALA A C 1
ATOM 2268 O O . ALA A 1 295 ? -45.677 56.849 -5.025 1.00 87.25 749 ALA A O 1
ATOM 2270 N N . VAL A 1 296 ? -45.530 55.372 -6.714 1.00 84.12 750 VAL A N 1
ATOM 2271 C CA . VAL A 1 296 ? -46.665 54.586 -6.243 1.00 85.01 750 VAL A CA 1
ATOM 2272 C C . VAL A 1 296 ? -46.252 53.730 -5.047 1.00 82.12 750 VAL A C 1
ATOM 2273 O O . VAL A 1 296 ? -47.089 53.320 -4.241 1.00 84.26 750 VAL A O 1
ATOM 2277 N N . LYS A 1 297 ? -44.951 53.485 -4.929 1.00 77.22 751 LYS A N 1
ATOM 2278 C CA . LYS A 1 297 ? -44.410 52.728 -3.811 1.00 73.32 751 LYS A CA 1
ATOM 2279 C C . LYS A 1 297 ? -44.542 53.520 -2.517 1.00 75.77 751 LYS A C 1
ATOM 2280 O O . LYS A 1 297 ? -44.634 52.944 -1.434 1.00 82.49 751 LYS A O 1
ATOM 2286 N N . SER A 1 298 ? -44.556 54.845 -2.640 1.00 74.95 752 SER A N 1
ATOM 2287 C CA . SER A 1 298 ? -44.542 55.735 -1.483 1.00 70.64 752 SER A CA 1
ATOM 2288 C C . SER A 1 298 ? -45.884 55.777 -0.760 1.00 72.38 752 SER A C 1
ATOM 2289 O O . SER A 1 298 ? -45.994 56.341 0.329 1.00 75.06 752 SER A O 1
ATOM 2292 N N . LEU A 1 299 ? -46.898 55.178 -1.376 1.00 75.34 753 LEU A N 1
ATOM 2293 C CA . LEU A 1 299 ? -48.246 55.147 -0.813 1.00 76.63 753 LEU A CA 1
ATOM 2294 C C . LEU A 1 299 ? -48.334 54.358 0.492 1.00 74.41 753 LEU A C 1
ATOM 2295 O O . LEU A 1 299 ? -49.159 54.662 1.354 1.00 76.95 753 LEU A O 1
ATOM 2300 N N . ILE A 1 300 ? -47.497 53.333 0.625 1.00 70.31 754 ILE A N 1
ATOM 2301 C CA . ILE A 1 300 ? -47.395 52.596 1.880 1.00 70.91 754 ILE A CA 1
ATOM 2302 C C . ILE A 1 300 ? -45.930 52.450 2.292 1.00 71.13 754 ILE A C 1
ATOM 2303 O O . ILE A 1 300 ? -45.106 51.949 1.525 1.00 67.76 754 ILE A O 1
ATOM 2308 N N . THR A 1 301 ? -45.616 52.911 3.502 1.00 72.48 755 THR A N 1
ATOM 2309 C CA . THR A 1 301 ? -44.261 52.834 4.044 1.00 70.38 755 THR A CA 1
ATOM 2310 C C . THR A 1 301 ? -44.085 51.512 4.781 1.00 67.37 755 THR A C 1
ATOM 2311 O O . THR A 1 301 ? -45.063 50.945 5.267 1.00 70.30 755 THR A O 1
ATOM 2315 N N . PRO A 1 302 ? -42.840 51.008 4.859 1.00 68.30 756 PRO A N 1
ATOM 2316 C CA . PRO A 1 302 ? -42.598 49.774 5.619 1.00 66.11 756 PRO A CA 1
ATOM 2317 C C . PRO A 1 302 ? -42.850 49.957 7.117 1.00 65.83 756 PRO A C 1
ATOM 2318 O O . PRO A 1 302 ? -43.236 48.997 7.783 1.00 62.08 756 PRO A O 1
ATOM 2322 N N . GLU A 1 303 ? -42.634 51.169 7.627 1.00 69.26 757 GLU A N 1
ATOM 2323 C CA . GLU A 1 303 ? -42.989 51.507 9.005 1.00 67.10 757 GLU A CA 1
ATOM 2324 C C . GLU A 1 303 ? -44.464 51.240 9.273 1.00 67.69 757 GLU A C 1
ATOM 2325 O O . GLU A 1 303 ? -44.823 50.702 10.318 1.00 69.91 757 GLU A O 1
ATOM 2331 N N . GLN A 1 304 ? -45.310 51.637 8.326 1.00 67.27 758 GLN A N 1
ATOM 2332 C CA . GLN A 1 304 ? -46.754 51.444 8.428 1.00 70.02 758 GLN A CA 1
ATOM 2333 C C . GLN A 1 304 ? -47.113 49.971 8.617 1.00 70.49 758 GLN A C 1
ATOM 2334 O O . GLN A 1 304 ? -47.922 49.625 9.479 1.00 69.91 758 GLN A O 1
ATOM 2340 N N . ILE A 1 305 ? -46.501 49.107 7.814 1.00 61.74 759 ILE A N 1
ATOM 2341 C CA . ILE A 1 305 ? -46.762 47.676 7.898 1.00 65.23 759 ILE A CA 1
ATOM 2342 C C . ILE A 1 305 ? -46.282 47.110 9.232 1.00 69.97 759 ILE A C 1
ATOM 2343 O O . ILE A 1 305 ? -47.003 46.365 9.901 1.00 68.26 759 ILE A O 1
ATOM 2348 N N . SER A 1 306 ? -45.065 47.482 9.618 1.00 70.99 760 SER A N 1
ATOM 2349 C CA . SER A 1 306 ? -44.469 47.009 10.860 1.00 68.22 760 SER A CA 1
ATOM 2350 C C . SER A 1 306 ? -45.292 47.458 12.067 1.00 66.42 760 SER A C 1
ATOM 2351 O O . SER A 1 306 ? -45.413 46.732 13.057 1.00 70.48 760 SER A O 1
ATOM 2354 N N . GLN A 1 307 ? -45.868 48.651 11.974 1.00 65.62 761 GLN A N 1
ATOM 2355 C CA . GLN A 1 307 ? -46.730 49.168 13.031 1.00 68.65 761 GLN A CA 1
ATOM 2356 C C . GLN A 1 307 ? -48.020 48.356 13.160 1.00 68.00 761 GLN A C 1
ATOM 2357 O O . GLN A 1 307 ? -48.537 48.175 14.262 1.00 71.01 761 GLN A O 1
ATOM 2363 N N . VAL A 1 308 ? -48.532 47.861 12.037 1.00 66.26 762 VAL A N 1
ATOM 2364 C CA . VAL A 1 308 ? -49.763 47.075 12.052 1.00 68.81 762 VAL A CA 1
ATOM 2365 C C . VAL A 1 308 ? -49.512 45.669 12.601 1.00 66.83 762 VAL A C 1
ATOM 2366 O O . VAL A 1 308 ? -50.381 45.072 13.240 1.00 68.23 762 VAL A O 1
ATOM 2370 N N . GLU A 1 309 ? -48.314 45.146 12.364 1.00 70.18 763 GLU A N 1
ATOM 2371 C CA . GLU A 1 309 ? -47.952 43.837 12.895 1.00 68.80 763 GLU A CA 1
ATOM 2372 C C . GLU A 1 309 ? -47.816 43.899 14.411 1.00 67.99 763 GLU A C 1
ATOM 2373 O O . GLU A 1 309 ? -48.214 42.971 15.118 1.00 65.65 763 GLU A O 1
ATOM 2379 N N . SER A 1 310 ? -47.259 45.002 14.905 1.00 67.75 764 SER A N 1
ATOM 2380 C CA . SER A 1 310 ? -47.181 45.231 16.343 1.00 68.18 764 SER A CA 1
ATOM 2381 C C . SER A 1 310 ? -48.584 45.300 16.919 1.00 68.70 764 SER A C 1
ATOM 2382 O O . SER A 1 310 ? -48.841 44.814 18.019 1.00 73.35 764 SER A O 1
ATOM 2393 N N . SER A 1 312 ? -51.270 43.841 15.458 1.00 68.01 766 SER A N 1
ATOM 2394 C CA . SER A 1 312 ? -51.802 42.486 15.340 1.00 70.65 766 SER A CA 1
ATOM 2395 C C . SER A 1 312 ? -51.248 41.552 16.415 1.00 67.67 766 SER A C 1
ATOM 2396 O O . SER A 1 312 ? -51.892 40.570 16.785 1.00 62.90 766 SER A O 1
ATOM 2399 N N . GLN A 1 313 ? -50.055 41.861 16.915 1.00 70.60 767 GLN A N 1
ATOM 2400 C CA . GLN A 1 313 ? -49.452 41.061 17.974 1.00 69.63 767 GLN A CA 1
ATOM 2401 C C . GLN A 1 313 ? -50.216 41.249 19.274 1.00 66.66 767 GLN A C 1
ATOM 2402 O O . GLN A 1 313 ? -50.413 40.299 20.036 1.00 60.79 767 GLN A O 1
ATOM 2408 N N . GLY A 1 314 ? -50.637 42.485 19.524 1.00 64.24 768 GLY A N 1
ATOM 2409 C CA . GLY A 1 314 ? -51.426 42.787 20.703 1.00 66.44 768 GLY A CA 1
ATOM 2410 C C . GLY A 1 314 ? -52.765 42.092 20.610 1.00 68.87 768 GLY A C 1
ATOM 2411 O O . GLY A 1 314 ? -53.226 41.462 21.569 1.00 67.56 768 GLY A O 1
ATOM 2412 N N . LEU A 1 315 ? -53.381 42.201 19.437 1.00 67.59 769 LEU A N 1
ATOM 2413 C CA . LEU A 1 315 ? -54.656 41.550 19.170 1.00 67.33 769 LEU A CA 1
ATOM 2414 C C . LEU A 1 315 ? -54.584 40.036 19.381 1.00 66.50 769 LEU A C 1
ATOM 2415 O O . LEU A 1 315 ? -55.460 39.444 20.015 1.00 66.04 769 LEU A O 1
ATOM 2420 N N . GLN A 1 316 ? -53.535 39.416 18.851 1.00 64.61 770 GLN A N 1
ATOM 2421 C CA . GLN A 1 316 ? -53.363 37.971 18.961 1.00 66.74 770 GLN A CA 1
ATOM 2422 C C . GLN A 1 316 ? -53.157 37.551 20.412 1.00 67.84 770 GLN A C 1
ATOM 2423 O O . GLN A 1 316 ? -53.716 36.556 20.873 1.00 67.76 770 GLN A O 1
ATOM 2429 N N . PHE A 1 317 ? -52.356 38.327 21.129 1.00 72.11 771 PHE A N 1
ATOM 2430 C CA . PHE A 1 317 ? -52.057 38.040 22.522 1.00 67.60 771 PHE A CA 1
ATOM 2431 C C . PHE A 1 317 ? -53.272 38.310 23.395 1.00 64.79 771 PHE A C 1
ATOM 2432 O O . PHE A 1 317 ? -53.455 37.669 24.428 1.00 68.80 771 PHE A O 1
ATOM 2440 N N . GLN A 1 318 ? -54.103 39.258 22.976 1.00 66.11 772 GLN A N 1
ATOM 2441 C CA . GLN A 1 318 ? -55.348 39.545 23.683 1.00 66.12 772 GLN A CA 1
ATOM 2442 C C . GLN A 1 318 ? -56.281 38.336 23.653 1.00 69.84 772 GLN A C 1
ATOM 2443 O O . GLN A 1 318 ? -56.802 37.922 24.688 1.00 76.49 772 GLN A O 1
ATOM 2449 N N . GLU A 1 319 ? -56.481 37.761 22.471 1.00 67.86 773 GLU A N 1
ATOM 2450 C CA . GLU A 1 319 ? -57.387 36.623 22.340 1.00 72.35 773 GLU A CA 1
ATOM 2451 C C . GLU A 1 319 ? -56.752 35.312 22.795 1.00 73.89 773 GLU A C 1
ATOM 2452 O O . GLU A 1 319 ? -57.456 34.350 23.104 1.00 77.18 773 GLU A O 1
ATOM 2458 N N . ASP A 1 320 ? -55.424 35.275 22.834 1.00 72.28 774 ASP A N 1
ATOM 2459 C CA . ASP A 1 320 ? -54.717 34.127 23.391 1.00 73.91 774 ASP A CA 1
ATOM 2460 C C . ASP A 1 320 ? -54.892 34.113 24.905 1.00 73.69 774 ASP A C 1
ATOM 2461 O O . ASP A 1 320 ? -54.940 33.050 25.528 1.00 74.44 774 ASP A O 1
ATOM 2466 N N . ASN A 1 321 ? -54.988 35.303 25.490 1.00 74.95 775 ASN A N 1
ATOM 2467 C CA . ASN A 1 321 ? -55.219 35.431 26.924 1.00 78.03 775 ASN A CA 1
ATOM 2468 C C . ASN A 1 321 ? -56.663 35.148 27.309 1.00 82.72 775 ASN A C 1
ATOM 2469 O O . ASN A 1 321 ? -56.917 34.381 28.237 1.00 84.06 775 ASN A O 1
ATOM 2474 N N . GLU A 1 322 ? -57.598 35.766 26.587 1.00 80.26 776 GLU A N 1
ATOM 2475 C CA . GLU A 1 322 ? -59.031 35.581 26.818 1.00 81.15 776 GLU A CA 1
ATOM 2476 C C . GLU A 1 322 ? -59.428 34.116 26.987 1.00 86.98 776 GLU A C 1
ATOM 2477 O O . GLU A 1 322 ? -60.189 33.765 27.891 1.00 94.29 776 GLU A O 1
ATOM 2483 N N . ALA A 1 323 ? -58.887 33.262 26.126 1.00 77.65 777 ALA A N 1
ATOM 2484 C CA . ALA A 1 323 ? -59.236 31.849 26.134 1.00 73.23 777 ALA A CA 1
ATOM 2485 C C . ALA A 1 323 ? -58.496 31.050 27.203 1.00 78.64 777 ALA A C 1
ATOM 2486 O O . ALA A 1 323 ? -59.078 30.177 27.844 1.00 83.90 777 ALA A O 1
ATOM 2488 N N . TYR A 1 324 ? -57.214 31.346 27.388 1.00 77.44 778 TYR A N 1
ATOM 2489 C CA . TYR A 1 324 ? -56.346 30.468 28.168 1.00 74.15 778 TYR A CA 1
ATOM 2490 C C . TYR A 1 324 ? -55.910 31.013 29.529 1.00 79.10 778 TYR A C 1
ATOM 2491 O O . TYR A 1 324 ? -55.267 30.300 30.306 1.00 77.25 778 TYR A O 1
ATOM 2500 N N . ASN A 1 325 ? -56.260 32.263 29.824 1.00 76.80 779 ASN A N 1
ATOM 2501 C CA . ASN A 1 325 ? -55.887 32.861 31.107 1.00 77.40 779 ASN A CA 1
ATOM 2502 C C . ASN A 1 325 ? -57.000 32.815 32.157 1.00 77.45 779 ASN A C 1
ATOM 2503 O O . ASN A 1 325 ? -58.028 33.490 32.034 1.00 78.52 779 ASN A O 1
ATOM 2508 N N . PHE A 1 326 ? -56.769 32.015 33.193 1.00 74.46 780 PHE A N 1
ATOM 2509 C CA . PHE A 1 326 ? -57.703 31.855 34.301 1.00 76.16 780 PHE A CA 1
ATOM 2510 C C . PHE A 1 326 ? -57.546 32.973 35.322 1.00 82.91 780 PHE A C 1
ATOM 2511 O O . PHE A 1 326 ? -58.363 33.121 36.232 1.00 86.44 780 PHE A O 1
ATOM 2519 N N . ASP A 1 327 ? -56.481 33.752 35.168 1.00 83.21 781 ASP A N 1
ATOM 2520 C CA . ASP A 1 327 ? -56.160 34.815 36.109 1.00 79.55 781 ASP A CA 1
ATOM 2521 C C . ASP A 1 327 ? -56.904 36.095 35.736 1.00 82.67 781 ASP A C 1
ATOM 2522 O O . ASP A 1 327 ? -56.524 36.792 34.795 1.00 84.20 781 ASP A O 1
ATOM 2527 N N . SER A 1 328 ? -57.962 36.391 36.486 1.00 87.40 782 SER A N 1
ATOM 2528 C CA . SER A 1 328 ? -58.809 37.554 36.236 1.00 80.72 782 SER A CA 1
ATOM 2529 C C . SER A 1 328 ? -58.020 38.851 36.346 1.00 80.64 782 SER A C 1
ATOM 2530 O O . SER A 1 328 ? -58.155 39.746 35.510 1.00 79.25 782 SER A O 1
ATOM 2533 N N . LYS A 1 329 ? -57.197 38.940 37.386 1.00 81.44 783 LYS A N 1
ATOM 2534 C CA . LYS A 1 329 ? -56.405 40.135 37.647 1.00 84.20 783 LYS A CA 1
ATOM 2535 C C . LYS A 1 329 ? -55.348 40.331 36.564 1.00 76.15 783 LYS A C 1
ATOM 2536 O O . LYS A 1 329 ? -55.155 41.440 36.065 1.00 75.95 783 LYS A O 1
ATOM 2542 N N . LEU A 1 330 ? -54.675 39.245 36.197 1.00 75.44 784 LEU A N 1
ATOM 2543 C CA . LEU A 1 330 ? -53.634 39.300 35.174 1.00 77.26 784 LEU A CA 1
ATOM 2544 C C . LEU A 1 330 ? -54.205 39.606 33.790 1.00 80.12 784 LEU A C 1
ATOM 2545 O O . LEU A 1 330 ? -53.619 40.385 33.033 1.00 76.58 784 LEU A O 1
ATOM 2550 N N . LYS A 1 331 ? -55.346 38.997 33.465 1.00 77.62 785 LYS A N 1
ATOM 2551 C CA . LYS A 1 331 ? -55.985 39.218 32.169 1.00 76.18 785 LYS A CA 1
ATOM 2552 C C . LYS A 1 331 ? -56.356 40.687 32.008 1.00 75.57 785 LYS A C 1
ATOM 2553 O O . LYS A 1 331 ? -56.196 41.268 30.933 1.00 71.13 785 LYS A O 1
ATOM 2559 N N . SER A 1 332 ? -56.836 41.283 33.093 1.00 72.51 786 SER A N 1
ATOM 2560 C CA . SER A 1 332 ? -57.271 42.670 33.077 1.00 72.81 786 SER A CA 1
ATOM 2561 C C . SER A 1 332 ? -56.091 43.618 32.886 1.00 77.02 786 SER A C 1
ATOM 2562 O O . SER A 1 332 ? -56.226 44.672 32.261 1.00 73.81 786 SER A O 1
ATOM 2565 N N . LEU A 1 333 ? -54.936 43.236 33.424 1.00 78.37 787 LEU A N 1
ATOM 2566 C CA . LEU A 1 333 ? -53.719 44.032 33.278 1.00 74.84 787 LEU A CA 1
ATOM 2567 C C . LEU A 1 333 ? -53.322 44.153 31.810 1.00 76.17 787 LEU A C 1
ATOM 2568 O O . LEU A 1 333 ? -53.037 45.250 31.322 1.00 71.73 787 LEU A O 1
ATOM 2573 N N . GLU A 1 334 ? -53.315 43.018 31.114 1.00 76.20 788 GLU A N 1
ATOM 2574 C CA . GLU A 1 334 ? -52.970 42.972 29.698 1.00 71.12 788 GLU A CA 1
ATOM 2575 C C . GLU A 1 334 ? -53.912 43.837 28.864 1.00 74.74 788 GLU A C 1
ATOM 2576 O O . GLU A 1 334 ? -53.492 44.457 27.887 1.00 76.72 788 GLU A O 1
ATOM 2582 N N . GLU A 1 335 ? -55.186 43.871 29.247 1.00 72.35 789 GLU A N 1
ATOM 2583 C CA . GLU A 1 335 ? -56.171 44.674 28.530 1.00 72.61 789 GLU A CA 1
ATOM 2584 C C . GLU A 1 335 ? -55.841 46.154 28.654 1.00 73.06 789 GLU A C 1
ATOM 2585 O O . GLU A 1 335 ? -56.095 46.939 27.736 1.00 71.27 789 GLU A O 1
ATOM 2591 N N . ASN A 1 336 ? -55.266 46.528 29.794 1.00 71.20 790 ASN A N 1
ATOM 2592 C CA . ASN A 1 336 ? -54.856 47.907 30.029 1.00 71.90 790 ASN A CA 1
ATOM 2593 C C . ASN A 1 336 ? -53.491 48.220 29.420 1.00 73.89 790 ASN A C 1
ATOM 2594 O O . ASN A 1 336 ? -53.098 49.380 29.324 1.00 74.70 790 ASN A O 1
ATOM 2599 N N . LEU A 1 337 ? -52.778 47.178 29.004 1.00 71.54 791 LEU A N 1
ATOM 2600 C CA . LEU A 1 337 ? -51.444 47.336 28.429 1.00 69.63 791 LEU A CA 1
ATOM 2601 C C . LEU A 1 337 ? -51.416 47.204 26.901 1.00 71.19 791 LEU A C 1
ATOM 2602 O O . LEU A 1 337 ? -50.341 47.168 26.296 1.00 67.93 791 LEU A O 1
ATOM 2607 N N . LEU A 1 338 ? -52.594 47.136 26.286 1.00 70.80 792 LEU A N 1
ATOM 2608 C CA . LEU A 1 338 ? -52.700 47.035 24.831 1.00 68.50 792 LEU A CA 1
ATOM 2609 C C . LEU A 1 338 ? -51.967 48.196 24.158 1.00 65.91 792 LEU A C 1
ATOM 2610 O O . LEU A 1 338 ? -52.141 49.352 24.543 1.00 70.29 792 LEU A O 1
ATOM 2615 N N . PRO A 1 339 ? -51.129 47.879 23.159 1.00 64.16 793 PRO A N 1
ATOM 2616 C CA . PRO A 1 339 ? -50.201 48.838 22.545 1.00 64.44 793 PRO A CA 1
ATOM 2617 C C . PRO A 1 339 ? -50.869 50.074 21.954 1.00 68.40 793 PRO A C 1
ATOM 2618 O O . PRO A 1 339 ? -50.321 51.168 22.101 1.00 71.31 793 PRO A O 1
ATOM 2622 N N . TRP A 1 340 ? -52.019 49.916 21.305 1.00 66.86 794 TRP A N 1
ATOM 2623 C CA . TRP A 1 340 ? -52.703 51.072 20.731 1.00 69.23 794 TRP A CA 1
ATOM 2624 C C . TRP A 1 340 ? -53.092 52.092 21.803 1.00 71.58 794 TRP A C 1
ATOM 2625 O O . TRP A 1 340 ? -53.079 53.296 21.551 1.00 75.87 794 TRP A O 1
ATOM 2636 N N . ASN A 1 341 ? -53.413 51.606 22.999 1.00 67.69 795 ASN A N 1
ATOM 2637 C CA . ASN A 1 341 ? -53.702 52.480 24.136 1.00 74.05 795 ASN A CA 1
ATOM 2638 C C . ASN A 1 341 ? -52.434 53.099 24.731 1.00 72.13 795 ASN A C 1
ATOM 2639 O O . ASN A 1 341 ? -52.250 54.320 24.709 1.00 71.38 795 ASN A O 1
ATOM 2644 N N . ILE A 1 342 ? -51.579 52.233 25.270 1.00 69.90 796 ILE A N 1
ATOM 2645 C CA . ILE A 1 342 ? -50.294 52.602 25.869 1.00 66.83 796 ILE A CA 1
ATOM 2646 C C . ILE A 1 342 ? -49.491 53.629 25.070 1.00 68.30 796 ILE A C 1
ATOM 2647 O O . ILE A 1 342 ? -49.121 54.681 25.590 1.00 70.35 796 ILE A O 1
ATOM 2652 N N . THR A 1 343 ? -49.213 53.312 23.811 1.00 67.58 797 THR A N 1
ATOM 2653 C CA . THR A 1 343 ? -48.450 54.211 22.963 1.00 71.43 797 THR A CA 1
ATOM 2654 C C . THR A 1 343 ? -49.153 55.556 22.818 1.00 78.05 797 THR A C 1
ATOM 2655 O O . THR A 1 343 ? -48.498 56.598 22.797 1.00 78.95 797 THR A O 1
ATOM 2659 N N . LYS A 1 344 ? -50.482 55.528 22.733 1.00 78.68 798 LYS A N 1
ATOM 2660 C CA . LYS A 1 344 ? -51.269 56.753 22.584 1.00 80.58 798 LYS A CA 1
ATOM 2661 C C . LYS A 1 344 ? -51.087 57.666 23.788 1.00 80.08 798 LYS A C 1
ATOM 2662 O O . LYS A 1 344 ? -50.827 58.862 23.642 1.00 79.19 798 LYS A O 1
ATOM 2668 N N . ASN A 1 345 ? -51.214 57.091 24.980 1.00 77.39 799 ASN A N 1
ATOM 2669 C CA . ASN A 1 345 ? -51.070 57.856 26.212 1.00 78.97 799 ASN A CA 1
ATOM 2670 C C . ASN A 1 345 ? -49.667 58.437 26.389 1.00 76.66 799 ASN A C 1
ATOM 2671 O O . ASN A 1 345 ? -49.498 59.503 26.978 1.00 79.50 799 ASN A O 1
ATOM 2676 N N . PHE A 1 346 ? -48.664 57.740 25.869 1.00 78.09 800 PHE A N 1
ATOM 2677 C CA . PHE A 1 346 ? -47.294 58.235 25.925 1.00 70.96 800 PHE A CA 1
ATOM 2678 C C . PHE A 1 346 ? -47.114 59.477 25.068 1.00 76.05 800 PHE A C 1
ATOM 2679 O O . PHE A 1 346 ? -46.385 60.390 25.445 1.00 84.46 800 PHE A O 1
ATOM 2687 N N . ILE A 1 347 ? -47.756 59.502 23.904 1.00 76.44 801 ILE A N 1
ATOM 2688 C CA . ILE A 1 347 ? -47.665 60.664 23.025 1.00 79.03 801 ILE A CA 1
ATOM 2689 C C . ILE A 1 347 ? -48.385 61.848 23.669 1.00 82.00 801 ILE A C 1
ATOM 2690 O O . ILE A 1 347 ? -47.971 62.999 23.523 1.00 83.03 801 ILE A O 1
ATOM 2695 N N . ASN A 1 348 ? -49.463 61.553 24.389 1.00 79.18 802 ASN A N 1
ATOM 2696 C CA . ASN A 1 348 ? -50.193 62.578 25.122 1.00 83.21 802 ASN A CA 1
ATOM 2697 C C . ASN A 1 348 ? -49.320 63.196 26.207 1.00 85.10 802 ASN A C 1
ATOM 2698 O O . ASN A 1 348 ? -49.178 64.416 26.283 1.00 89.26 802 ASN A O 1
ATOM 2703 N N . SER A 1 349 ? -48.731 62.343 27.038 1.00 79.58 803 SER A N 1
ATOM 2704 C CA . SER A 1 349 ? -47.843 62.795 28.102 1.00 81.52 803 SER A CA 1
ATOM 2705 C C . SER A 1 349 ? -46.633 63.549 27.555 1.00 83.49 803 SER A C 1
ATOM 2706 O O . SER A 1 349 ? -46.080 64.423 28.220 1.00 86.69 803 SER A O 1
ATOM 2709 N N . THR A 1 350 ? -46.229 63.207 26.337 1.00 83.00 804 THR A N 1
ATOM 2710 C CA . THR A 1 350 ? -45.129 63.893 25.678 1.00 82.53 804 THR A CA 1
ATOM 2711 C C . THR A 1 350 ? -45.547 65.315 25.288 1.00 89.10 804 THR A C 1
ATOM 2712 O O . THR A 1 350 ? -44.714 66.222 25.227 1.00 90.99 804 THR A O 1
ATOM 2716 N N . GLN A 1 351 ? -46.845 65.503 25.053 1.00 88.69 805 GLN A N 1
ATOM 2717 C CA . GLN A 1 351 ? -47.396 66.810 24.696 1.00 87.89 805 GLN A CA 1
ATOM 2718 C C . GLN A 1 351 ? -48.086 67.470 25.890 1.00 91.23 805 GLN A C 1
ATOM 2719 O O . GLN A 1 351 ? -48.885 68.393 25.724 1.00 90.23 805 GLN A O 1
ATOM 2733 N N . ARG A 1 353 ? -50.406 66.429 27.634 1.00 88.87 807 ARG A N 1
ATOM 2734 C CA . ARG A 1 353 ? -51.847 66.241 27.524 1.00 86.73 807 ARG A CA 1
ATOM 2735 C C . ARG A 1 353 ? -52.319 65.143 28.483 1.00 91.18 807 ARG A C 1
ATOM 2736 O O . ARG A 1 353 ? -53.521 64.931 28.656 1.00 87.88 807 ARG A O 1
ATOM 2744 N N . ALA A 1 354 ? -51.362 64.456 29.107 1.00 96.09 808 ALA A N 1
ATOM 2745 C CA . ALA A 1 354 ? -51.656 63.401 30.081 1.00 94.54 808 ALA A CA 1
ATOM 2746 C C . ALA A 1 354 ? -50.430 63.063 30.929 1.00 93.77 808 ALA A C 1
ATOM 2747 O O . ALA A 1 354 ? -49.369 63.668 30.769 1.00 89.69 808 ALA A O 1
ATOM 2757 N N . ILE A 1 356 ? -48.253 59.574 33.039 1.00 91.13 810 ILE A N 1
ATOM 2758 C CA . ILE A 1 356 ? -48.106 58.129 33.193 1.00 82.19 810 ILE A CA 1
ATOM 2759 C C . ILE A 1 356 ? -47.724 57.747 34.625 1.00 83.01 810 ILE A C 1
ATOM 2760 O O . ILE A 1 356 ? -47.186 58.570 35.371 1.00 85.77 810 ILE A O 1
ATOM 2765 N N . GLN A 1 357 ? -48.006 56.500 34.999 1.00 78.13 811 GLN A N 1
ATOM 2766 C CA . GLN A 1 357 ? -47.813 56.041 36.372 1.00 74.75 811 GLN A CA 1
ATOM 2767 C C . GLN A 1 357 ? -46.347 55.840 36.739 1.00 76.94 811 GLN A C 1
ATOM 2768 O O . GLN A 1 357 ? -45.999 55.841 37.918 1.00 82.26 811 GLN A O 1
ATOM 2774 N N . ILE A 1 358 ? -45.504 55.642 35.726 1.00 78.90 812 ILE A N 1
ATOM 2775 C CA . ILE A 1 358 ? -44.053 55.495 35.901 1.00 76.11 812 ILE A CA 1
ATOM 2776 C C . ILE A 1 358 ? -43.636 54.209 36.632 1.00 70.47 812 ILE A C 1
ATOM 2777 O O . ILE A 1 358 ? -42.596 53.625 36.326 1.00 70.61 812 ILE A O 1
ATOM 2782 N N . HIS A 1 359 ? -44.457 53.755 37.574 1.00 72.30 813 HIS A N 1
ATOM 2783 C CA . HIS A 1 359 ? -44.113 52.603 38.403 1.00 75.36 813 HIS A CA 1
ATOM 2784 C C . HIS A 1 359 ? -45.296 51.656 38.604 1.00 80.45 813 HIS A C 1
ATOM 2785 O O . HIS A 1 359 ? -46.404 51.914 38.125 1.00 84.68 813 HIS A O 1
ATOM 2792 N N . GLY A 1 360 ? -45.059 50.563 39.322 1.00 72.49 814 GLY A N 1
ATOM 2793 C CA . GLY A 1 360 ? -46.116 49.609 39.603 1.00 76.76 814 GLY A CA 1
ATOM 2794 C C . GLY A 1 360 ? -46.252 48.513 38.564 1.00 70.75 814 GLY A C 1
ATOM 2795 O O . GLY A 1 360 ? -45.280 48.142 37.907 1.00 71.22 814 GLY A O 1
ATOM 2796 N N . VAL A 1 361 ? -47.472 48.008 38.411 1.00 73.07 815 VAL A N 1
ATOM 2797 C CA . VAL A 1 361 ? -47.742 46.837 37.580 1.00 73.39 815 VAL A CA 1
ATOM 2798 C C . VAL A 1 361 ? -47.424 47.028 36.090 1.00 70.94 815 VAL A C 1
ATOM 2799 O O . VAL A 1 361 ? -47.023 46.079 35.413 1.00 71.73 815 VAL A O 1
ATOM 2803 N N . GLY A 1 362 ? -47.590 48.248 35.587 1.00 66.60 816 GLY A N 1
ATOM 2804 C CA . GLY A 1 362 ? -47.357 48.522 34.179 1.00 61.78 816 GLY A CA 1
ATOM 2805 C C . GLY A 1 362 ? -45.899 48.521 33.749 1.00 70.73 816 GLY A C 1
ATOM 2806 O O . GLY A 1 362 ? -45.598 48.573 32.556 1.00 75.54 816 GLY A O 1
ATOM 2807 N N . ASP A 1 363 ? -44.993 48.473 34.721 1.00 74.26 817 ASP A N 1
ATOM 2808 C CA . ASP A 1 363 ? -43.558 48.439 34.454 1.00 66.99 817 ASP A CA 1
ATOM 2809 C C . ASP A 1 363 ? -43.168 47.101 33.834 1.00 63.34 817 ASP A C 1
ATOM 2810 O O . ASP A 1 363 ? -43.236 46.062 34.494 1.00 63.26 817 ASP A O 1
ATOM 2815 N N . PRO A 1 364 ? -42.736 47.128 32.565 1.00 61.70 818 PRO A N 1
ATOM 2816 C CA . PRO A 1 364 ? -42.365 45.920 31.819 1.00 57.68 818 PRO A CA 1
ATOM 2817 C C . PRO A 1 364 ? -41.203 45.156 32.442 1.00 55.04 818 PRO A C 1
ATOM 2818 O O . PRO A 1 364 ? -40.965 44.018 32.054 1.00 55.38 818 PRO A O 1
ATOM 2822 N N . THR A 1 365 ? -40.497 45.763 33.391 1.00 60.58 819 THR A N 1
ATOM 2823 C CA . THR A 1 365 ? -39.363 45.094 34.026 1.00 61.48 819 THR A CA 1
ATOM 2824 C C . THR A 1 365 ? -39.775 44.181 35.176 1.00 60.62 819 THR A C 1
ATOM 2825 O O . THR A 1 365 ? -39.218 43.101 35.340 1.00 62.61 819 THR A O 1
ATOM 2829 N N . GLY A 1 366 ? -40.738 44.618 35.979 1.00 57.74 820 GLY A N 1
ATOM 2830 C CA . GLY A 1 366 ? -41.136 43.855 37.147 1.00 56.25 820 GLY A CA 1
ATOM 2831 C C . GLY A 1 366 ? -40.392 44.325 38.381 1.00 64.56 820 GLY A C 1
ATOM 2832 O O . GLY A 1 366 ? -40.860 44.156 39.507 1.00 76.42 820 GLY A O 1
ATOM 2833 N N . CYS A 1 367 ? -39.211 44.892 38.163 1.00 63.72 821 CYS A N 1
ATOM 2834 C CA . CYS A 1 367 ? -38.539 45.685 39.182 1.00 60.52 821 CYS A CA 1
ATOM 2835 C C . CYS A 1 367 ? -38.768 47.145 38.823 1.00 63.42 821 CYS A C 1
ATOM 2836 O O . CYS A 1 367 ? -39.646 47.449 38.016 1.00 72.71 821 CYS A O 1
ATOM 2839 N N . GLY A 1 368 ? -37.989 48.049 39.403 1.00 54.99 822 GLY A N 1
ATOM 2840 C CA . GLY A 1 368 ? -38.184 49.465 39.145 1.00 51.26 822 GLY A CA 1
ATOM 2841 C C . GLY A 1 368 ? -37.287 50.003 38.049 1.00 56.14 822 GLY A C 1
ATOM 2842 O O . GLY A 1 368 ? -37.042 51.208 37.969 1.00 61.90 822 GLY A O 1
ATOM 2843 N N . GLU A 1 369 ? -36.809 49.114 37.188 1.00 54.84 823 GLU A N 1
ATOM 2844 C CA . GLU A 1 369 ? -35.811 49.496 36.198 1.00 58.74 823 GLU A CA 1
ATOM 2845 C C . GLU A 1 369 ? -36.380 49.972 34.855 1.00 62.55 823 GLU A C 1
ATOM 2846 O O . GLU A 1 369 ? -35.631 50.158 33.896 1.00 61.76 823 GLU A O 1
ATOM 2852 N N . GLY A 1 370 ? -37.693 50.181 34.787 1.00 58.48 824 GLY A N 1
ATOM 2853 C CA . GLY A 1 370 ? -38.315 50.648 33.558 1.00 53.69 824 GLY A CA 1
ATOM 2854 C C . GLY A 1 370 ? -39.497 51.569 33.791 1.00 58.95 824 GLY A C 1
ATOM 2855 O O . GLY A 1 370 ? -39.901 51.787 34.933 1.00 66.58 824 GLY A O 1
ATOM 2856 N N . PHE A 1 371 ? -40.057 52.106 32.711 1.00 55.37 825 PHE A N 1
ATOM 2857 C CA . PHE A 1 371 ? -41.194 53.018 32.810 1.00 57.69 825 PHE A CA 1
ATOM 2858 C C . PHE A 1 371 ? -42.529 52.302 32.648 1.00 68.52 825 PHE A C 1
ATOM 2859 O O . PHE A 1 371 ? -42.662 51.409 31.814 1.00 75.37 825 PHE A O 1
ATOM 2867 N N . SER A 1 372 ? -43.516 52.700 33.445 1.00 69.39 826 SER A N 1
ATOM 2868 C CA . SER A 1 372 ? -44.890 52.242 33.253 1.00 66.79 826 SER A CA 1
ATOM 2869 C C . SER A 1 372 ? -45.634 53.301 32.456 1.00 67.59 826 SER A C 1
ATOM 2870 O O . SER A 1 372 ? -45.632 54.474 32.827 1.00 68.32 826 SER A O 1
ATOM 2873 N N . PHE A 1 373 ? -46.265 52.895 31.360 1.00 70.49 827 PHE A N 1
ATOM 2874 C CA . PHE A 1 373 ? -46.931 53.850 30.481 1.00 67.54 827 PHE A CA 1
ATOM 2875 C C . PHE A 1 373 ? -48.434 53.964 30.733 1.00 69.33 827 PHE A C 1
ATOM 2876 O O . PHE A 1 373 ? -49.119 54.739 30.061 1.00 66.93 827 PHE A O 1
ATOM 2884 N N . LEU A 1 374 ? -48.939 53.198 31.701 1.00 67.82 828 LEU A N 1
ATOM 2885 C CA . LEU A 1 374 ? -50.346 53.274 32.103 1.00 68.43 828 LEU A CA 1
ATOM 2886 C C . LEU A 1 374 ? -50.727 54.710 32.454 1.00 74.05 828 LEU A C 1
ATOM 2887 O O . LEU A 1 374 ? -49.879 55.493 32.883 1.00 76.97 828 LEU A O 1
ATOM 2892 N N . LYS A 1 375 ? -51.994 55.064 32.258 1.00 79.98 829 LYS A N 1
ATOM 2893 C CA . LYS A 1 375 ? -52.438 56.433 32.515 1.00 84.13 829 LYS A CA 1
ATOM 2894 C C . LYS A 1 375 ? -52.838 56.624 33.972 1.00 85.73 829 LYS A C 1
ATOM 2895 O O . LYS A 1 375 ? -53.416 55.727 34.587 1.00 77.92 829 LYS A O 1
ATOM 2897 N N . THR A 1 376 ? -52.523 57.795 34.520 1.00 92.84 830 THR A N 1
ATOM 2898 C CA . THR A 1 376 ? -52.951 58.150 35.871 1.00 101.58 830 THR A CA 1
ATOM 2899 C C . THR A 1 376 ? -53.622 59.522 35.859 1.00 109.54 830 THR A C 1
ATOM 2900 O O . THR A 1 376 ? -53.430 60.305 34.924 1.00 104.36 830 THR A O 1
ATOM 2904 N N . SER A 1 377 ? -54.405 59.807 36.897 1.00 121.99 831 SER A N 1
ATOM 2905 C CA . SER A 1 377 ? -55.144 61.066 36.989 1.00 126.38 831 SER A CA 1
ATOM 2906 C C . SER A 1 377 ? -54.227 62.268 37.209 1.00 131.92 831 SER A C 1
ATOM 2907 O O . SER A 1 377 ? -53.004 62.134 37.230 1.00 133.13 831 SER A O 1
ATOM 2917 N N . LYS A 1 379 ? -53.111 66.044 39.283 1.00 127.20 833 LYS A N 1
ATOM 2918 C CA . LYS A 1 379 ? -52.019 66.475 38.409 1.00 125.03 833 LYS A CA 1
ATOM 2919 C C . LYS A 1 379 ? -50.694 66.507 39.153 1.00 112.49 833 LYS A C 1
ATOM 2920 O O . LYS A 1 379 ? -49.909 67.441 38.990 1.00 101.47 833 LYS A O 1
ATOM 2922 N N . HIS A 1 403 ? -56.756 72.169 41.913 1.00 121.01 857 HIS A N 1
ATOM 2923 C CA . HIS A 1 403 ? -55.980 73.062 42.768 1.00 128.70 857 HIS A CA 1
ATOM 2924 C C . HIS A 1 403 ? -54.972 73.893 41.969 1.00 124.98 857 HIS A C 1
ATOM 2925 O O . HIS A 1 403 ? -55.047 73.959 40.741 1.00 121.90 857 HIS A O 1
ATOM 2932 N N . SER A 1 404 ? -54.038 74.530 42.671 1.00 121.19 858 SER A N 1
ATOM 2933 C CA . SER A 1 404 ? -53.006 75.341 42.025 1.00 119.34 858 SER A CA 1
ATOM 2934 C C . SER A 1 404 ? -51.605 75.012 42.542 1.00 126.04 858 SER A C 1
ATOM 2935 O O . SER A 1 404 ? -50.791 74.437 41.821 1.00 126.64 858 SER A O 1
ATOM 2938 N N . TYR A 1 405 ? -51.325 75.378 43.790 1.00 128.49 859 TYR A N 1
ATOM 2939 C CA . TYR A 1 405 ? -50.019 75.106 44.388 1.00 120.65 859 TYR A CA 1
ATOM 2940 C C . TYR A 1 405 ? -49.818 73.614 44.646 1.00 119.70 859 TYR A C 1
ATOM 2941 O O . TYR A 1 405 ? -48.687 73.147 44.787 1.00 118.82 859 TYR A O 1
ATOM 2943 N N . ASN A 1 406 ? -50.921 72.873 44.706 1.00 122.26 860 ASN A N 1
ATOM 2944 C CA . ASN A 1 406 ? -50.863 71.428 44.888 1.00 124.91 860 ASN A CA 1
ATOM 2945 C C . ASN A 1 406 ? -50.413 70.713 43.616 1.00 120.75 860 ASN A C 1
ATOM 2946 O O . ASN A 1 406 ? -49.745 69.680 43.680 1.00 117.31 860 ASN A O 1
ATOM 2951 N N . VAL A 1 407 ? -50.782 71.262 42.461 1.00 121.31 861 VAL A N 1
ATOM 2952 C CA . VAL A 1 407 ? -50.380 70.666 41.189 1.00 116.87 861 VAL A CA 1
ATOM 2953 C C . VAL A 1 407 ? -48.897 70.912 40.920 1.00 109.04 861 VAL A C 1
ATOM 2954 O O . VAL A 1 407 ? -48.227 70.080 40.313 1.00 109.82 861 VAL A O 1
ATOM 2958 N N . ALA A 1 408 ? -48.385 72.045 41.393 1.00 105.38 862 ALA A N 1
ATOM 2959 C CA . ALA A 1 408 ? -46.967 72.352 41.262 1.00 102.39 862 ALA A CA 1
ATOM 2960 C C . ALA A 1 408 ? -46.155 71.427 42.162 1.00 99.01 862 ALA A C 1
ATOM 2961 O O . ALA A 1 408 ? -45.025 71.060 41.840 1.00 92.56 862 ALA A O 1
ATOM 2963 N N . GLN A 1 409 ? -46.741 71.056 43.296 1.00 101.22 863 GLN A N 1
ATOM 2964 C CA . GLN A 1 409 ? -46.116 70.106 44.205 1.00 98.29 863 GLN A CA 1
ATOM 2965 C C . GLN A 1 409 ? -46.102 68.712 43.587 1.00 100.06 863 GLN A C 1
ATOM 2966 O O . GLN A 1 409 ? -45.076 68.032 43.604 1.00 104.67 863 GLN A O 1
ATOM 2968 N N . GLN A 1 410 ? -47.240 68.290 43.041 1.00 99.28 864 GLN A N 1
ATOM 2969 C CA . GLN A 1 410 ? -47.335 66.989 42.385 1.00 95.37 864 GLN A CA 1
ATOM 2970 C C . GLN A 1 410 ? -46.457 66.928 41.138 1.00 91.86 864 GLN A C 1
ATOM 2971 O O . GLN A 1 410 ? -45.840 65.902 40.853 1.00 89.04 864 GLN A O 1
ATOM 2977 N N . GLN A 1 411 ? -46.406 68.030 40.397 1.00 90.21 865 GLN A N 1
ATOM 2978 C CA . GLN A 1 411 ? -45.593 68.098 39.190 1.00 89.88 865 GLN A CA 1
ATOM 2979 C C . GLN A 1 411 ? -44.120 67.901 39.530 1.00 89.91 865 GLN A C 1
ATOM 2980 O O . GLN A 1 411 ? -43.407 67.182 38.834 1.00 91.78 865 GLN A O 1
ATOM 2986 N N . LYS A 1 412 ? -43.673 68.536 40.610 1.00 90.96 866 LYS A N 1
ATOM 2987 C CA . LYS A 1 412 ? -42.287 68.415 41.051 1.00 82.80 866 LYS A CA 1
ATOM 2988 C C . LYS A 1 412 ? -41.937 66.971 41.405 1.00 83.34 866 LYS A C 1
ATOM 2989 O O . LYS A 1 412 ? -40.884 66.468 41.018 1.00 79.87 866 LYS A O 1
ATOM 2991 N N . ALA A 1 413 ? -42.829 66.308 42.133 1.00 85.62 867 ALA A N 1
ATOM 2992 C CA . ALA A 1 413 ? -42.641 64.906 42.488 1.00 84.46 867 ALA A CA 1
ATOM 2993 C C . ALA A 1 413 ? -42.697 64.008 41.252 1.00 84.45 867 ALA A C 1
ATOM 2994 O O . ALA A 1 413 ? -42.013 62.986 41.186 1.00 79.71 867 ALA A O 1
ATOM 2996 N N . TYR A 1 414 ? -43.524 64.392 40.283 1.00 87.26 868 TYR A N 1
ATOM 2997 C CA . TYR A 1 414 ? -43.616 63.691 39.006 1.00 84.19 868 TYR A CA 1
ATOM 2998 C C . TYR A 1 414 ? -42.298 63.812 38.242 1.00 82.09 868 TYR A C 1
ATOM 2999 O O . TYR A 1 414 ? -41.671 62.806 37.902 1.00 82.61 868 TYR A O 1
ATOM 3008 N N . ASP A 1 415 ? -41.879 65.048 37.986 1.00 79.38 869 ASP A N 1
ATOM 3009 C CA . ASP A 1 415 ? -40.652 65.315 37.243 1.00 77.96 869 ASP A CA 1
ATOM 3010 C C . ASP A 1 415 ? -39.420 64.714 37.922 1.00 79.09 869 ASP A C 1
ATOM 3011 O O . ASP A 1 415 ? -38.428 64.408 37.261 1.00 79.28 869 ASP A O 1
ATOM 3016 N N . GLU A 1 416 ? -39.483 64.554 39.240 1.00 77.50 870 GLU A N 1
ATOM 3017 C CA . GLU A 1 416 ? -38.380 63.954 39.985 1.00 77.51 870 GLU A CA 1
ATOM 3018 C C . GLU A 1 416 ? -38.375 62.443 39.819 1.00 72.60 870 GLU A C 1
ATOM 3019 O O . GLU A 1 416 ? -37.331 61.841 39.582 1.00 73.25 870 GLU A O 1
ATOM 3025 N N . GLU A 1 417 ? -39.549 61.836 39.949 1.00 74.87 871 GLU A N 1
ATOM 3026 C CA . GLU A 1 417 ? -39.677 60.390 39.831 1.00 68.63 871 GLU A CA 1
ATOM 3027 C C . GLU A 1 417 ? -39.276 59.941 38.430 1.00 71.77 871 GLU A C 1
ATOM 3028 O O . GLU A 1 417 ? -38.688 58.871 38.255 1.00 69.07 871 GLU A O 1
ATOM 3034 N N . ILE A 1 418 ? -39.589 60.770 37.437 1.00 71.76 872 ILE A N 1
ATOM 3035 C CA . ILE A 1 418 ? -39.179 60.508 36.062 1.00 67.69 872 ILE A CA 1
ATOM 3036 C C . ILE A 1 418 ? -37.659 60.429 35.959 1.00 68.62 872 ILE A C 1
ATOM 3037 O O . ILE A 1 418 ? -37.111 59.406 35.539 1.00 71.36 872 ILE A O 1
ATOM 3042 N N . ALA A 1 419 ? -36.984 61.507 36.347 1.00 65.61 873 ALA A N 1
ATOM 3043 C CA . ALA A 1 419 ? -35.529 61.557 36.274 1.00 65.31 873 ALA A CA 1
ATOM 3044 C C . ALA A 1 419 ? -34.913 60.421 37.079 1.00 63.08 873 ALA A C 1
ATOM 3045 O O . ALA A 1 419 ? -33.966 59.775 36.633 1.00 66.19 873 ALA A O 1
ATOM 3047 N N . LYS A 1 420 ? -35.468 60.180 38.260 1.00 58.98 874 LYS A N 1
ATOM 3048 C CA . LYS A 1 420 ? -35.021 59.089 39.111 1.00 62.81 874 LYS A CA 1
ATOM 3049 C C . LYS A 1 420 ? -35.098 57.763 38.352 1.00 67.32 874 LYS A C 1
ATOM 3050 O O . LYS A 1 420 ? -34.110 57.029 38.267 1.00 66.41 874 LYS A O 1
ATOM 3053 N N . THR A 1 421 ? -36.266 57.475 37.781 1.00 65.60 875 THR A N 1
ATOM 3054 C CA . THR A 1 421 ? -36.465 56.234 37.033 1.00 66.00 875 THR A CA 1
ATOM 3055 C C . THR A 1 421 ? -35.583 56.150 35.785 1.00 63.01 875 THR A C 1
ATOM 3056 O O . THR A 1 421 ? -35.055 55.086 35.469 1.00 65.00 875 THR A O 1
ATOM 3060 N N . TRP A 1 422 ? -35.421 57.270 35.087 1.00 60.69 876 TRP A N 1
ATOM 3061 C CA . TRP A 1 422 ? -34.572 57.318 33.899 1.00 59.10 876 TRP A CA 1
ATOM 3062 C C . TRP A 1 422 ? -33.128 56.910 34.183 1.00 63.07 876 TRP A C 1
ATOM 3063 O O . TRP A 1 422 ? -32.531 56.140 33.433 1.00 63.55 876 TRP A O 1
ATOM 3074 N N . TYR A 1 423 ? -32.562 57.432 35.264 1.00 63.94 877 TYR A N 1
ATOM 3075 C CA . TYR A 1 423 ? -31.170 57.140 35.582 1.00 61.01 877 TYR A CA 1
ATOM 3076 C C . TYR A 1 423 ? -30.987 55.739 36.144 1.00 64.27 877 TYR A C 1
ATOM 3077 O O . TYR A 1 423 ? -29.956 55.104 35.914 1.00 66.81 877 TYR A O 1
ATOM 3086 N N . THR A 1 424 ? -31.986 55.256 36.876 1.00 60.75 878 THR A N 1
ATOM 3087 C CA . THR A 1 424 ? -31.979 53.868 37.321 1.00 63.60 878 THR A CA 1
ATOM 3088 C C . THR A 1 424 ? -31.989 52.971 36.084 1.00 63.47 878 THR A C 1
ATOM 3089 O O . THR A 1 424 ? -31.244 51.992 35.993 1.00 58.06 878 THR A O 1
ATOM 3093 N N . HIS A 1 425 ? -32.830 53.340 35.123 1.00 63.07 879 HIS A N 1
ATOM 3094 C CA . HIS A 1 425 ? -32.960 52.600 33.877 1.00 58.06 879 HIS A CA 1
ATOM 3095 C C . HIS A 1 425 ? -31.641 52.516 33.120 1.00 59.00 879 HIS A C 1
ATOM 3096 O O . HIS A 1 425 ? -31.218 51.427 32.731 1.00 59.40 879 HIS A O 1
ATOM 3103 N N . THR A 1 426 ? -30.992 53.661 32.916 1.00 61.72 880 THR A N 1
ATOM 3104 C CA . THR A 1 426 ? -29.760 53.705 32.126 1.00 59.83 880 THR A CA 1
ATOM 3105 C C . THR A 1 426 ? -28.575 53.089 32.858 1.00 57.71 880 THR A C 1
ATOM 3106 O O . THR A 1 426 ? -27.692 52.507 32.232 1.00 60.97 880 THR A O 1
ATOM 3110 N N . LYS A 1 427 ? -28.555 53.214 34.180 1.00 59.06 881 LYS A N 1
ATOM 3111 C CA . LYS A 1 427 ? -27.489 52.607 34.964 1.00 58.51 881 LYS A CA 1
ATOM 3112 C C . LYS A 1 427 ? -27.625 51.092 34.905 1.00 62.08 881 LYS A C 1
ATOM 3113 O O . LYS A 1 427 ? -26.633 50.375 34.762 1.00 64.30 881 LYS A O 1
ATOM 3119 N N . SER A 1 428 ? -28.863 50.613 34.997 1.00 60.54 882 SER A N 1
ATOM 3120 C CA . SER A 1 428 ? -29.137 49.179 34.984 1.00 61.53 882 SER A CA 1
ATOM 3121 C C . SER A 1 428 ? -28.655 48.506 33.699 1.00 59.11 882 SER A C 1
ATOM 3122 O O . SER A 1 428 ? -28.268 47.338 33.707 1.00 59.09 882 SER A O 1
ATOM 3125 N N . LEU A 1 429 ? -28.678 49.244 32.596 1.00 57.82 883 LEU A N 1
ATOM 3126 C CA . LEU A 1 429 ? -28.328 48.669 31.304 1.00 56.54 883 LEU A CA 1
ATOM 3127 C C . LEU A 1 429 ? -26.885 48.952 30.935 1.00 59.10 883 LEU A C 1
ATOM 3128 O O . LEU A 1 429 ? -26.405 48.512 29.890 1.00 58.09 883 LEU A O 1
ATOM 3133 N N . SER A 1 430 ? -26.195 49.686 31.803 1.00 63.70 884 SER A N 1
ATOM 3134 C CA . SER A 1 430 ? -24.790 50.005 31.585 1.00 61.63 884 SER A CA 1
ATOM 3135 C C . SER A 1 430 ? -23.876 49.029 32.320 1.00 66.15 884 SER A C 1
ATOM 3136 O O . SER A 1 430 ? -22.656 49.214 32.352 1.00 69.45 884 SER A O 1
ATOM 3139 N N . ILE A 1 431 ? -24.471 47.983 32.893 1.00 63.72 885 ILE A N 1
ATOM 3140 C CA . ILE A 1 431 ? -23.732 47.021 33.703 1.00 59.05 885 ILE A CA 1
ATOM 3141 C C . ILE A 1 431 ? -22.852 46.084 32.874 1.00 63.75 885 ILE A C 1
ATOM 3142 O O . ILE A 1 431 ? -23.346 45.285 32.078 1.00 60.64 885 ILE A O 1
ATOM 3147 N N . SER A 1 432 ? -21.544 46.201 33.080 1.00 66.84 886 SER A N 1
ATOM 3148 C CA . SER A 1 432 ? -20.554 45.364 32.417 1.00 65.11 886 SER A CA 1
ATOM 3149 C C . SER A 1 432 ? -20.408 44.013 33.122 1.00 68.60 886 SER A C 1
ATOM 3150 O O . SER A 1 432 ? -20.477 42.958 32.488 1.00 65.84 886 SER A O 1
ATOM 3153 N N . ASN A 1 433 ? -20.209 44.052 34.435 1.00 70.85 887 ASN A N 1
ATOM 3154 C CA . ASN A 1 433 ? -20.082 42.830 35.225 1.00 70.12 887 ASN A CA 1
ATOM 3155 C C . ASN A 1 433 ? -21.254 42.675 36.183 1.00 71.49 887 ASN A C 1
ATOM 3156 O O . ASN A 1 433 ? -21.325 43.346 37.211 1.00 71.97 887 ASN A O 1
ATOM 3161 N N . PRO A 1 434 ? -22.175 41.771 35.840 1.00 70.64 888 PRO A N 1
ATOM 3162 C CA . PRO A 1 434 ? -23.409 41.468 36.560 1.00 68.34 888 PRO A CA 1
ATOM 3163 C C . PRO A 1 434 ? -23.208 41.277 38.055 1.00 67.43 888 PRO A C 1
ATOM 3164 O O . PRO A 1 434 ? -23.836 41.968 38.850 1.00 67.57 888 PRO A O 1
ATOM 3168 N N . PHE A 1 435 ? -22.335 40.348 38.425 1.00 70.40 889 PHE A N 1
ATOM 3169 C CA . PHE A 1 435 ? -22.194 39.941 39.819 1.00 71.40 889 PHE A CA 1
ATOM 3170 C C . PHE A 1 435 ? -21.603 40.999 40.745 1.00 73.73 889 PHE A C 1
ATOM 3171 O O . PHE A 1 435 ? -21.872 40.993 41.947 1.00 76.07 889 PHE A O 1
ATOM 3179 N N . GLU A 1 436 ? -20.805 41.905 40.190 1.00 71.54 890 GLU A N 1
ATOM 3180 C CA . GLU A 1 436 ? -20.215 42.977 40.986 1.00 69.45 890 GLU A CA 1
ATOM 3181 C C . GLU A 1 436 ? -21.128 44.203 41.069 1.00 67.00 890 GLU A C 1
ATOM 3182 O O . GLU A 1 436 ? -21.200 44.852 42.109 1.00 71.41 890 GLU A O 1
ATOM 3188 N N . GLU A 1 437 ? -21.833 44.506 39.981 1.00 67.34 891 GLU A N 1
ATOM 3189 C CA . GLU A 1 437 ? -22.673 45.705 39.916 1.00 64.83 891 GLU A CA 1
ATOM 3190 C C . GLU A 1 437 ? -24.125 45.503 40.365 1.00 61.94 891 GLU A C 1
ATOM 3191 O O . GLU A 1 437 ? -24.713 46.391 40.977 1.00 64.75 891 GLU A O 1
ATOM 3205 N N . THR A 1 439 ? -27.315 44.069 42.534 1.00 61.48 893 THR A N 1
ATOM 3206 C CA . THR A 1 439 ? -27.573 43.733 43.929 1.00 61.32 893 THR A CA 1
ATOM 3207 C C . THR A 1 439 ? -27.617 42.220 44.130 1.00 63.49 893 THR A C 1
ATOM 3208 O O . THR A 1 439 ? -26.801 41.654 44.859 1.00 68.66 893 THR A O 1
ATOM 3212 N N . ASN A 1 440 ? -28.586 41.575 43.489 1.00 61.38 894 ASN A N 1
ATOM 3213 C CA . ASN A 1 440 ? -28.665 40.120 43.478 1.00 62.87 894 ASN A CA 1
ATOM 3214 C C . ASN A 1 440 ? -29.029 39.631 42.086 1.00 65.92 894 ASN A C 1
ATOM 3215 O O . ASN A 1 440 ? -30.204 39.557 41.736 1.00 65.04 894 ASN A O 1
ATOM 3220 N N . PRO A 1 441 ? -28.012 39.306 41.280 1.00 68.74 895 PRO A N 1
ATOM 3221 C CA . PRO A 1 441 ? -28.208 38.818 39.910 1.00 68.50 895 PRO A CA 1
ATOM 3222 C C . PRO A 1 441 ? -29.163 37.628 39.842 1.00 61.95 895 PRO A C 1
ATOM 3223 O O . PRO A 1 441 ? -29.914 37.498 38.875 1.00 60.58 895 PRO A O 1
ATOM 3227 N N . ASP A 1 442 ? -29.138 36.780 40.863 1.00 61.57 896 ASP A N 1
ATOM 3228 C CA . ASP A 1 442 ? -29.968 35.582 40.874 1.00 61.21 896 ASP A CA 1
ATOM 3229 C C . ASP A 1 442 ? -31.307 35.786 41.591 1.00 60.17 896 ASP A C 1
ATOM 3230 O O . ASP A 1 442 ? -32.030 34.826 41.852 1.00 62.71 896 ASP A O 1
ATOM 3235 N N . GLU A 1 443 ? -31.639 37.039 41.896 1.00 59.37 897 GLU A N 1
ATOM 3236 C CA . GLU A 1 443 ? -32.920 37.366 42.521 1.00 57.45 897 GLU A CA 1
ATOM 3237 C C . GLU A 1 443 ? -34.051 37.025 41.562 1.00 59.37 897 GLU A C 1
ATOM 3238 O O . GLU A 1 443 ? -33.822 36.819 40.371 1.00 65.15 897 GLU A O 1
ATOM 3244 N N . ILE A 1 444 ? -35.272 36.968 42.080 1.00 57.21 898 ILE A N 1
ATOM 3245 C CA . ILE A 1 444 ? -36.432 36.660 41.255 1.00 58.22 898 ILE A CA 1
ATOM 3246 C C . ILE A 1 444 ? -37.435 37.800 41.347 1.00 56.42 898 ILE A C 1
ATOM 3247 O O . ILE A 1 444 ? -37.701 38.306 42.433 1.00 66.61 898 ILE A O 1
ATOM 3252 N N . ASN A 1 445 ? -37.968 38.205 40.196 1.00 69.92 899 ASN A N 1
ATOM 3253 C CA . ASN A 1 445 ? -38.976 39.262 40.075 1.00 63.62 899 ASN A CA 1
ATOM 3254 C C . ASN A 1 445 ? -40.135 39.054 41.035 1.00 66.33 899 ASN A C 1
ATOM 3255 O O . ASN A 1 445 ? -40.352 37.946 41.518 1.00 67.99 899 ASN A O 1
ATOM 3260 N N . GLN A 1 446 ? -40.888 40.114 41.300 1.00 66.43 900 GLN A N 1
ATOM 3261 C CA . GLN A 1 446 ? -42.121 39.991 42.064 1.00 68.35 900 GLN A CA 1
ATOM 3262 C C . GLN A 1 446 ? -43.069 39.043 41.336 1.00 69.00 900 GLN A C 1
ATOM 3263 O O . GLN A 1 446 ? -43.445 37.989 41.858 1.00 67.00 900 GLN A O 1
ATOM 3269 N N . THR A 1 447 ? -43.417 39.415 40.108 1.00 73.15 901 THR A N 1
ATOM 3270 C CA . THR A 1 447 ? -44.349 38.649 39.282 1.00 68.72 901 THR A CA 1
ATOM 3271 C C . THR A 1 447 ? -43.849 37.255 38.887 1.00 62.75 901 THR A C 1
ATOM 3272 O O . THR A 1 447 ? -44.637 36.401 38.489 1.00 61.87 901 THR A O 1
ATOM 3276 N N . ASN A 1 448 ? -42.544 37.028 38.989 1.00 65.18 902 ASN A N 1
ATOM 3277 C CA . ASN A 1 448 ? -41.980 35.708 38.719 1.00 63.27 902 ASN A CA 1
ATOM 3278 C C . ASN A 1 448 ? -41.780 34.879 39.985 1.00 66.02 902 ASN A C 1
ATOM 3279 O O . ASN A 1 448 ? -41.480 33.688 39.910 1.00 62.80 902 ASN A O 1
ATOM 3284 N N . LYS A 1 449 ? -41.932 35.514 41.144 1.00 72.23 903 LYS A N 1
ATOM 3285 C CA . LYS A 1 449 ? -41.751 34.829 42.423 1.00 74.32 903 LYS A CA 1
ATOM 3286 C C . LYS A 1 449 ? -43.065 34.223 42.888 1.00 75.15 903 LYS A C 1
ATOM 3287 O O . LYS A 1 449 ? -43.119 33.069 43.323 1.00 71.61 903 LYS A O 1
ATOM 3293 N N . HIS A 1 450 ? -44.125 35.018 42.793 1.00 72.54 904 HIS A N 1
ATOM 3294 C CA . HIS A 1 450 ? -45.440 34.593 43.236 1.00 72.80 904 HIS A CA 1
ATOM 3295 C C . HIS A 1 450 ? -46.403 34.588 42.057 1.00 70.41 904 HIS A C 1
ATOM 3296 O O . HIS A 1 450 ? -46.793 35.649 41.569 1.00 71.41 904 HIS A O 1
ATOM 3303 N N . VAL A 1 451 ? -46.770 33.395 41.593 1.00 69.59 905 VAL A N 1
ATOM 3304 C CA . VAL A 1 451 ? -47.719 33.254 40.493 1.00 73.02 905 VAL A CA 1
ATOM 3305 C C . VAL A 1 451 ? -48.961 32.490 40.945 1.00 77.62 905 VAL A C 1
ATOM 3306 O O . VAL A 1 451 ? -48.870 31.556 41.746 1.00 71.30 905 VAL A O 1
ATOM 3310 N N . LYS A 1 452 ? -50.117 32.883 40.418 1.00 76.60 906 LYS A N 1
ATOM 3311 C CA . LYS A 1 452 ? -51.367 32.205 40.727 1.00 69.92 906 LYS A CA 1
ATOM 3312 C C . LYS A 1 452 ? -51.509 30.994 39.816 1.00 74.55 906 LYS A C 1
ATOM 3313 O O . LYS A 1 452 ? -51.593 31.133 38.599 1.00 74.52 906 LYS A O 1
ATOM 3319 N N . THR A 1 453 ? -51.529 29.806 40.411 1.00 82.00 907 THR A N 1
ATOM 3320 C CA . THR A 1 453 ? -51.588 28.558 39.651 1.00 78.51 907 THR A CA 1
ATOM 3321 C C . THR A 1 453 ? -52.954 27.878 39.733 1.00 78.88 907 THR A C 1
ATOM 3322 O O . THR A 1 453 ? -53.137 26.776 39.217 1.00 77.67 907 THR A O 1
ATOM 3326 N N . ASP A 1 454 ? -53.909 28.533 40.385 1.00 81.61 908 ASP A N 1
ATOM 3327 C CA . ASP A 1 454 ? -55.216 27.931 40.623 1.00 84.51 908 ASP A CA 1
ATOM 3328 C C . ASP A 1 454 ? -56.346 28.840 40.167 1.00 89.17 908 ASP A C 1
ATOM 3329 O O . ASP A 1 454 ? -56.150 30.043 40.000 1.00 91.86 908 ASP A O 1
ATOM 3334 N N . ARG A 1 455 ? -57.527 28.259 39.968 1.00 91.64 909 ARG A N 1
ATOM 3335 C CA . ARG A 1 455 ? -58.712 29.034 39.614 1.00 93.36 909 ARG A CA 1
ATOM 3336 C C . ARG A 1 455 ? -59.181 29.833 40.825 1.00 99.68 909 ARG A C 1
ATOM 3337 O O . ARG A 1 455 ? -58.651 29.675 41.927 1.00 96.98 909 ARG A O 1
ATOM 3345 N N . ASP A 1 456 ? -60.176 30.688 40.618 1.00 101.04 910 ASP A N 1
ATOM 3346 C CA . ASP A 1 456 ? -60.798 31.407 41.719 1.00 101.89 910 ASP A CA 1
ATOM 3347 C C . ASP A 1 456 ? -61.636 30.427 42.530 1.00 103.86 910 ASP A C 1
ATOM 3348 O O . ASP A 1 456 ? -61.738 30.536 43.751 1.00 106.86 910 ASP A O 1
ATOM 3353 N N . ASP A 1 457 ? -62.225 29.460 41.832 1.00 102.00 911 ASP A N 1
ATOM 3354 C CA . ASP A 1 457 ? -63.063 28.446 42.456 1.00 100.64 911 ASP A CA 1
ATOM 3355 C C . ASP A 1 457 ? -62.237 27.343 43.109 1.00 101.35 911 ASP A C 1
ATOM 3356 O O . ASP A 1 457 ? -62.760 26.560 43.905 1.00 103.45 911 ASP A O 1
ATOM 3361 N N . LYS A 1 458 ? -60.951 27.284 42.762 1.00 100.99 912 LYS A N 1
ATOM 3362 C CA . LYS A 1 458 ? -60.069 26.182 43.160 1.00 101.74 912 LYS A CA 1
ATOM 3363 C C . LYS A 1 458 ? -60.641 24.834 42.725 1.00 100.05 912 LYS A C 1
ATOM 3364 O O . LYS A 1 458 ? -60.351 23.796 43.326 1.00 95.85 912 LYS A O 1
ATOM 3370 N N . LYS A 1 459 ? -61.456 24.867 41.675 1.00 98.69 913 LYS A N 1
ATOM 3371 C CA . LYS A 1 459 ? -62.105 23.669 41.165 1.00 100.61 913 LYS A CA 1
ATOM 3372 C C . LYS A 1 459 ? -61.258 23.029 40.076 1.00 97.66 913 LYS A C 1
ATOM 3373 O O . LYS A 1 459 ? -60.211 23.555 39.704 1.00 99.92 913 LYS A O 1
ATOM 3379 N N . ILE A 1 460 ? -61.707 21.884 39.577 1.00 95.30 914 ILE A N 1
ATOM 3380 C CA . ILE A 1 460 ? -61.049 21.236 38.451 1.00 92.58 914 ILE A CA 1
ATOM 3381 C C . ILE A 1 460 ? -62.087 20.820 37.419 1.00 93.68 914 ILE A C 1
ATOM 3382 O O . ILE A 1 460 ? -63.271 21.130 37.566 1.00 93.86 914 ILE A O 1
ATOM 3387 N N . LEU A 1 461 ? -61.646 20.123 36.376 1.00 91.88 915 LEU A N 1
ATOM 3388 C CA . LEU A 1 461 ? -62.553 19.716 35.307 1.00 88.43 915 LEU A CA 1
ATOM 3389 C C . LEU A 1 461 ? -62.750 18.207 35.280 1.00 87.87 915 LEU A C 1
ATOM 3390 O O . LEU A 1 461 ? -61.795 17.449 35.105 1.00 80.08 915 LEU A O 1
ATOM 3395 N N . LYS A 1 462 ? -63.999 17.782 35.456 1.00 93.86 916 LYS A N 1
ATOM 3396 C CA . LYS A 1 462 ? -64.358 16.370 35.389 1.00 97.63 916 LYS A CA 1
ATOM 3397 C C . LYS A 1 462 ? -65.143 16.107 34.109 1.00 98.31 916 LYS A C 1
ATOM 3398 O O . LYS A 1 462 ? -66.230 16.658 33.910 1.00 95.00 916 LYS A O 1
ATOM 3404 N N . ILE A 1 463 ? -64.582 15.272 33.239 1.00 97.36 917 ILE A N 1
ATOM 3405 C CA . ILE A 1 463 ? -65.236 14.916 31.986 1.00 96.85 917 ILE A CA 1
ATOM 3406 C C . ILE A 1 463 ? -65.591 13.433 31.983 1.00 98.18 917 ILE A C 1
ATOM 3407 O O . ILE A 1 463 ? -64.750 12.586 32.292 1.00 95.84 917 ILE A O 1
ATOM 3412 N N . VAL A 1 464 ? -66.842 13.127 31.650 1.00 103.33 918 VAL A N 1
ATOM 3413 C CA . VAL A 1 464 ? -67.286 11.742 31.535 1.00 99.16 918 VAL A CA 1
ATOM 3414 C C . VAL A 1 464 ? -67.613 11.442 30.076 1.00 101.55 918 VAL A C 1
ATOM 3415 O O . VAL A 1 464 ? -68.433 12.129 29.461 1.00 100.98 918 VAL A O 1
ATOM 3419 N N . ARG A 1 465 ? -66.964 10.420 29.526 1.00 101.62 919 ARG A N 1
ATOM 3420 C CA . ARG A 1 465 ? -67.106 10.104 28.109 1.00 107.01 919 ARG A CA 1
ATOM 3421 C C . ARG A 1 465 ? -67.654 8.696 27.869 1.00 109.08 919 ARG A C 1
ATOM 3422 O O . ARG A 1 465 ? -67.146 7.718 28.419 1.00 105.51 919 ARG A O 1
ATOM 3430 N N . LYS A 1 466 ? -68.695 8.608 27.045 1.00 110.90 920 LYS A N 1
ATOM 3431 C CA . LYS A 1 466 ? -69.254 7.325 26.631 1.00 105.62 920 LYS A CA 1
ATOM 3432 C C . LYS A 1 466 ? -69.002 7.122 25.144 1.00 106.41 920 LYS A C 1
ATOM 3433 O O . LYS A 1 466 ? -69.576 7.824 24.311 1.00 109.57 920 LYS A O 1
ATOM 3439 N N . LYS A 1 467 ? -68.144 6.165 24.812 1.00 103.44 921 LYS A N 1
ATOM 3440 C CA . LYS A 1 467 ? -67.815 5.897 23.417 1.00 109.61 921 LYS A CA 1
ATOM 3441 C C . LYS A 1 467 ? -68.077 4.438 23.066 1.00 119.09 921 LYS A C 1
ATOM 3442 O O . LYS A 1 467 ? -67.400 3.535 23.565 1.00 118.13 921 LYS A O 1
ATOM 3448 N N . ARG A 1 468 ? -69.071 4.214 22.213 1.00 123.35 922 ARG A N 1
ATOM 3449 C CA . ARG A 1 468 ? -69.379 2.876 21.723 1.00 125.33 922 ARG A CA 1
ATOM 3450 C C . ARG A 1 468 ? -68.242 2.397 20.827 1.00 126.79 922 ARG A C 1
ATOM 3451 O O . ARG A 1 468 ? -67.968 2.990 19.782 1.00 125.96 922 ARG A O 1
ATOM 3459 N N . ASP A 1 469 ? -67.574 1.327 21.246 1.00 128.77 923 ASP A N 1
ATOM 3460 C CA . ASP A 1 469 ? -66.363 0.877 20.569 1.00 138.63 923 ASP A CA 1
ATOM 3461 C C . ASP A 1 469 ? -66.138 -0.626 20.698 1.00 143.41 923 ASP A C 1
ATOM 3462 O O . ASP A 1 469 ? -67.060 -1.375 21.026 1.00 141.35 923 ASP A O 1
ATOM 3464 N N . GLU A 1 470 ? -64.906 -1.049 20.416 1.00 152.45 924 GLU A N 1
ATOM 3465 C CA . GLU A 1 470 ? -64.476 -2.444 20.546 1.00 153.62 924 GLU A CA 1
ATOM 3466 C C . GLU A 1 470 ? -65.260 -3.427 19.675 1.00 156.70 924 GLU A C 1
ATOM 3467 O O . GLU A 1 470 ? -65.081 -4.642 19.798 1.00 156.92 924 GLU A O 1
ATOM 3469 N N . ASN A 1 471 ? -66.099 -2.898 18.786 1.00 153.65 925 ASN A N 1
ATOM 3470 C CA . ASN A 1 471 ? -67.106 -3.699 18.095 1.00 152.67 925 ASN A CA 1
ATOM 3471 C C . ASN A 1 471 ? -67.918 -4.493 19.116 1.00 150.59 925 ASN A C 1
ATOM 3472 O O . ASN A 1 471 ? -68.066 -5.710 19.006 1.00 153.03 925 ASN A O 1
ATOM 3474 N N . GLY A 1 472 ? -68.427 -3.783 20.120 1.00 144.49 926 GLY A N 1
ATOM 3475 C CA . GLY A 1 472 ? -69.140 -4.399 21.223 1.00 134.31 926 GLY A CA 1
ATOM 3476 C C . GLY A 1 472 ? -69.637 -3.385 22.239 1.00 135.47 926 GLY A C 1
ATOM 3477 O O . GLY A 1 472 ? -70.252 -2.380 21.875 1.00 131.13 926 GLY A O 1
ATOM 3478 N N . ILE A 1 473 ? -69.353 -3.644 23.513 1.00 129.68 927 ILE A N 1
ATOM 3479 C CA . ILE A 1 473 ? -69.901 -2.857 24.619 1.00 125.45 927 ILE A CA 1
ATOM 3480 C C . ILE A 1 473 ? -69.529 -1.370 24.614 1.00 125.31 927 ILE A C 1
ATOM 3481 O O . ILE A 1 473 ? -68.446 -0.985 24.171 1.00 125.09 927 ILE A O 1
ATOM 3483 N N . ILE A 1 474 ? -70.449 -0.545 25.111 1.00 121.04 928 ILE A N 1
ATOM 3484 C CA . ILE A 1 474 ? -70.213 0.882 25.296 1.00 116.35 928 ILE A CA 1
ATOM 3485 C C . ILE A 1 474 ? -69.197 1.081 26.415 1.00 114.98 928 ILE A C 1
ATOM 3486 O O . ILE A 1 474 ? -69.414 0.628 27.537 1.00 112.84 928 ILE A O 1
ATOM 3491 N N . GLN A 1 475 ? -68.084 1.746 26.118 1.00 117.98 929 GLN A N 1
ATOM 3492 C CA . GLN A 1 475 ? -67.079 2.008 27.146 1.00 113.41 929 GLN A CA 1
ATOM 3493 C C . GLN A 1 475 ? -67.227 3.404 27.745 1.00 110.56 929 GLN A C 1
ATOM 3494 O O . GLN A 1 475 ? -67.592 4.359 27.054 1.00 107.49 929 GLN A O 1
ATOM 3500 N N . ARG A 1 476 ? -66.946 3.509 29.039 1.00 107.28 930 ARG A N 1
ATOM 3501 C CA . ARG A 1 476 ? -67.029 4.780 29.745 1.00 110.07 930 ARG A CA 1
ATOM 3502 C C . ARG A 1 476 ? -65.690 5.139 30.371 1.00 114.36 930 ARG A C 1
ATOM 3503 O O . ARG A 1 476 ? -65.087 4.326 31.073 1.00 116.08 930 ARG A O 1
ATOM 3511 N N . GLN A 1 477 ? -65.225 6.356 30.111 1.00 112.59 931 GLN A N 1
ATOM 3512 C CA . GLN A 1 477 ? -64.025 6.858 30.761 1.00 104.81 931 GLN A CA 1
ATOM 3513 C C . GLN A 1 477 ? -64.359 8.109 31.559 1.00 102.12 931 GLN A C 1
ATOM 3514 O O . GLN A 1 477 ? -65.231 8.893 31.177 1.00 102.02 931 GLN A O 1
ATOM 3520 N N . THR A 1 478 ? -63.677 8.276 32.684 1.00 100.67 932 THR A N 1
ATOM 3521 C CA . THR A 1 478 ? -63.807 9.489 33.476 1.00 106.32 932 THR A CA 1
ATOM 3522 C C . THR A 1 478 ? -62.453 10.192 33.554 1.00 103.34 932 THR A C 1
ATOM 3523 O O . THR A 1 478 ? -61.463 9.608 34.003 1.00 102.75 932 THR A O 1
ATOM 3527 N N . ILE A 1 479 ? -62.407 11.439 33.097 1.00 93.19 933 ILE A N 1
ATOM 3528 C CA . ILE A 1 479 ? -61.142 12.166 33.027 1.00 92.08 933 ILE A CA 1
ATOM 3529 C C . ILE A 1 479 ? -61.147 13.438 33.878 1.00 92.39 933 ILE A C 1
ATOM 3530 O O . ILE A 1 479 ? -62.147 14.163 33.933 1.00 90.28 933 ILE A O 1
ATOM 3535 N N . PHE A 1 480 ? -60.030 13.686 34.560 1.00 90.73 934 PHE A N 1
ATOM 3536 C CA . PHE A 1 480 ? -59.863 14.905 35.346 1.00 86.88 934 PHE A CA 1
ATOM 3537 C C . PHE A 1 480 ? -58.791 15.801 34.736 1.00 81.22 934 PHE A C 1
ATOM 3538 O O . PHE A 1 480 ? -57.699 15.339 34.397 1.00 75.39 934 PHE A O 1
ATOM 3546 N N . ILE A 1 481 ? -59.115 17.081 34.585 1.00 84.37 935 ILE A N 1
ATOM 3547 C CA . ILE A 1 481 ? -58.170 18.055 34.052 1.00 82.36 935 ILE A CA 1
ATOM 3548 C C . ILE A 1 481 ? -57.815 19.066 35.137 1.00 79.78 935 ILE A C 1
ATOM 3549 O O . ILE A 1 481 ? -58.655 19.864 35.554 1.00 79.32 935 ILE A O 1
ATOM 3554 N N . ARG A 1 482 ? -56.569 19.018 35.597 1.00 80.07 936 ARG A N 1
ATOM 3555 C CA . ARG A 1 482 ? -56.124 19.863 36.698 1.00 81.91 936 ARG A CA 1
ATOM 3556 C C . ARG A 1 482 ? -55.491 21.173 36.221 1.00 77.87 936 ARG A C 1
ATOM 3557 O O . ARG A 1 482 ? -55.249 22.075 37.022 1.00 76.80 936 ARG A O 1
ATOM 3565 N N . ASP A 1 483 ? -55.230 21.271 34.919 1.00 76.97 937 ASP A N 1
ATOM 3566 C CA . ASP A 1 483 ? -54.600 22.456 34.335 1.00 73.21 937 ASP A CA 1
ATOM 3567 C C . ASP A 1 483 ? -55.627 23.552 34.068 1.00 69.24 937 ASP A C 1
ATOM 3568 O O . ASP A 1 483 ? -56.431 23.445 33.141 1.00 70.94 937 ASP A O 1
ATOM 3573 N N . PRO A 1 484 ? -55.590 24.622 34.875 1.00 66.34 938 PRO A N 1
ATOM 3574 C CA . PRO A 1 484 ? -56.561 25.718 34.781 1.00 72.09 938 PRO A CA 1
ATOM 3575 C C . PRO A 1 484 ? -56.501 26.444 33.441 1.00 69.12 938 PRO A C 1
ATOM 3576 O O . PRO A 1 484 ? -57.491 27.055 33.033 1.00 72.76 938 PRO A O 1
ATOM 3580 N N . ARG A 1 485 ? -55.352 26.382 32.775 1.00 67.35 939 ARG A N 1
ATOM 3581 C CA . ARG A 1 485 ? -55.198 26.992 31.459 1.00 73.17 939 ARG A CA 1
ATOM 3582 C C . ARG A 1 485 ? -56.001 26.205 30.422 1.00 71.63 939 ARG A C 1
ATOM 3583 O O . ARG A 1 485 ? -56.691 26.786 29.584 1.00 69.88 939 ARG A O 1
ATOM 3591 N N . VAL A 1 486 ? -55.910 24.880 30.491 1.00 70.13 940 VAL A N 1
ATOM 3592 C CA . VAL A 1 486 ? -56.700 24.012 29.622 1.00 72.93 940 VAL A CA 1
ATOM 3593 C C . VAL A 1 486 ? -58.186 24.142 29.939 1.00 75.02 940 VAL A C 1
ATOM 3594 O O . VAL A 1 486 ? -59.007 24.329 29.039 1.00 77.59 940 VAL A O 1
ATOM 3598 N N . ILE A 1 487 ? -58.513 24.038 31.225 1.00 69.57 941 ILE A N 1
ATOM 3599 C CA . ILE A 1 487 ? -59.885 24.166 31.705 1.00 69.87 941 ILE A CA 1
ATOM 3600 C C . ILE A 1 487 ? -60.572 25.404 31.141 1.00 70.62 941 ILE A C 1
ATOM 3601 O O . ILE A 1 487 ? -61.709 25.344 30.679 1.00 74.57 941 ILE A O 1
ATOM 3606 N N . GLN A 1 488 ? -59.870 26.527 31.170 1.00 73.82 942 GLN A N 1
ATOM 3607 C CA A GLN A 1 488 ? -60.421 27.785 30.686 0.48 78.37 942 GLN A CA 1
ATOM 3608 C CA B GLN A 1 488 ? -60.432 27.778 30.682 0.52 78.38 942 GLN A CA 1
ATOM 3609 C C . GLN A 1 488 ? -60.686 27.722 29.183 1.00 80.08 942 GLN A C 1
ATOM 3610 O O . GLN A 1 488 ? -61.695 28.228 28.700 1.00 81.86 942 GLN A O 1
ATOM 3621 N N . GLY A 1 489 ? -59.770 27.094 28.453 1.00 80.27 943 GLY A N 1
ATOM 3622 C CA . GLY A 1 489 ? -59.907 26.961 27.014 1.00 82.41 943 GLY A CA 1
ATOM 3623 C C . GLY A 1 489 ? -61.041 26.027 26.637 1.00 80.80 943 GLY A C 1
ATOM 3624 O O . GLY A 1 489 ? -61.845 26.337 25.755 1.00 83.65 943 GLY A O 1
ATOM 3625 N N . TYR A 1 490 ? -61.100 24.883 27.314 1.00 75.83 944 TYR A N 1
ATOM 3626 C CA . TYR A 1 490 ? -62.139 23.882 27.084 1.00 76.68 944 TYR A CA 1
ATOM 3627 C C . TYR A 1 490 ? -63.539 24.471 27.247 1.00 80.68 944 TYR A C 1
ATOM 3628 O O . TYR A 1 490 ? -64.390 24.311 26.378 1.00 86.28 944 TYR A O 1
ATOM 3637 N N . ILE A 1 491 ? -63.768 25.155 28.362 1.00 79.48 945 ILE A N 1
ATOM 3638 C CA . ILE A 1 491 ? -65.069 25.753 28.641 1.00 82.34 945 ILE A CA 1
ATOM 3639 C C . ILE A 1 491 ? -65.454 26.807 27.597 1.00 89.59 945 ILE A C 1
ATOM 3640 O O . ILE A 1 491 ? -66.557 26.763 27.048 1.00 95.06 945 ILE A O 1
ATOM 3645 N N . LYS A 1 492 ? -64.537 27.736 27.319 1.00 91.20 946 LYS A N 1
ATOM 3646 C CA . LYS A 1 492 ? -64.803 28.860 26.414 1.00 95.47 946 LYS A CA 1
ATOM 3647 C C . LYS A 1 492 ? -65.306 28.416 25.044 1.00 92.76 946 LYS A C 1
ATOM 3648 O O . LYS A 1 492 ? -66.222 29.021 24.485 1.00 95.22 946 LYS A O 1
ATOM 3654 N N . ILE A 1 493 ? -64.700 27.363 24.505 1.00 87.37 947 ILE A N 1
ATOM 3655 C CA . ILE A 1 493 ? -65.183 26.783 23.262 1.00 89.67 947 ILE A CA 1
ATOM 3656 C C . ILE A 1 493 ? -66.574 26.198 23.484 1.00 93.84 947 ILE A C 1
ATOM 3657 O O . ILE A 1 493 ? -67.530 26.625 22.842 1.00 98.49 947 ILE A O 1
ATOM 3662 N N . LYS A 1 494 ? -66.679 25.250 24.415 1.00 89.34 948 LYS A N 1
ATOM 3663 C CA . LYS A 1 494 ? -67.959 24.655 24.805 1.00 90.01 948 LYS A CA 1
ATOM 3664 C C . LYS A 1 494 ? -69.042 25.702 25.051 1.00 95.64 948 LYS A C 1
ATOM 3665 O O . LYS A 1 494 ? -70.178 25.537 24.622 1.00 102.55 948 LYS A O 1
ATOM 3671 N N . GLU A 1 495 ? -68.678 26.774 25.748 1.00 96.42 949 GLU A N 1
ATOM 3672 C CA . GLU A 1 495 ? -69.598 27.870 26.044 1.00 106.77 949 GLU A CA 1
ATOM 3673 C C . GLU A 1 495 ? -70.183 28.461 24.759 1.00 111.25 949 GLU A C 1
ATOM 3674 O O . GLU A 1 495 ? -71.400 28.490 24.575 1.00 114.27 949 GLU A O 1
ATOM 3680 N N . GLN A 1 496 ? -69.306 28.929 23.875 1.00 107.89 950 GLN A N 1
ATOM 3681 C CA . GLN A 1 496 ? -69.728 29.471 22.589 1.00 109.70 950 GLN A CA 1
ATOM 3682 C C . GLN A 1 496 ? -70.315 28.378 21.694 1.00 117.99 950 GLN A C 1
ATOM 3683 O O . GLN A 1 496 ? -71.248 28.626 20.931 1.00 126.68 950 GLN A O 1
ATOM 3685 N N . ASP A 1 497 ? -69.766 27.170 21.799 1.00 113.80 951 ASP A N 1
ATOM 3686 C CA . ASP A 1 497 ? -70.247 26.019 21.032 1.00 114.94 951 ASP A CA 1
ATOM 3687 C C . ASP A 1 497 ? -71.658 25.619 21.469 1.00 124.06 951 ASP A C 1
ATOM 3688 O O . ASP A 1 497 ? -72.469 25.184 20.651 1.00 128.01 951 ASP A O 1
ATOM 3693 N N . LYS A 1 498 ? -71.949 25.779 22.760 1.00 123.44 952 LYS A N 1
ATOM 3694 C CA . LYS A 1 498 ? -73.271 25.461 23.303 1.00 121.82 952 LYS A CA 1
ATOM 3695 C C . LYS A 1 498 ? -74.357 26.316 22.663 1.00 129.06 952 LYS A C 1
ATOM 3696 O O . LYS A 1 498 ? -75.546 26.015 22.771 1.00 138.44 952 LYS A O 1
ATOM 3698 N N . GLU A 1 499 ? -73.939 27.392 22.006 1.00 127.38 953 GLU A N 1
ATOM 3699 C CA . GLU A 1 499 ? -74.850 28.206 21.222 1.00 131.97 953 GLU A CA 1
ATOM 3700 C C . GLU A 1 499 ? -74.837 27.772 19.750 1.00 139.07 953 GLU A C 1
ATOM 3701 O O . GLU A 1 499 ? -73.827 27.890 19.050 1.00 132.81 953 GLU A O 1
ATOM 3707 N N . ASP A 1 500 ? -75.959 27.204 19.322 1.00 148.11 954 ASP A N 1
ATOM 3708 C CA . ASP A 1 500 ? -76.248 26.944 17.919 1.00 147.16 954 ASP A CA 1
ATOM 3709 C C . ASP A 1 500 ? -77.491 27.764 17.614 1.00 147.41 954 ASP A C 1
ATOM 3710 O O . ASP A 1 500 ? -78.066 27.700 16.523 1.00 144.03 954 ASP A O 1
ATOM 3715 N N . VAL A 1 501 ? -77.877 28.552 18.613 1.00 147.79 955 VAL A N 1
ATOM 3716 C CA . VAL A 1 501 ? -79.129 29.296 18.624 1.00 148.87 955 VAL A CA 1
ATOM 3717 C C . VAL A 1 501 ? -79.140 30.471 17.644 1.00 152.24 955 VAL A C 1
ATOM 3718 O O . VAL A 1 501 ? -78.174 30.688 16.907 1.00 152.50 955 VAL A O 1
ATOM 3722 N N . ASN A 1 502 ? -80.245 31.216 17.651 1.00 149.87 956 ASN A N 1
ATOM 3723 C CA . ASN A 1 502 ? -80.462 32.350 16.751 1.00 141.61 956 ASN A CA 1
ATOM 3724 C C . ASN A 1 502 ? -80.445 31.964 15.275 1.00 136.60 956 ASN A C 1
ATOM 3725 O O . ASN A 1 502 ? -81.441 32.133 14.567 1.00 121.77 956 ASN A O 1
ATOM 3727 N N . ASN B 1 10 ? -13.559 55.899 87.618 1.00 91.25 464 ASN C N 1
ATOM 3728 C CA . ASN B 1 10 ? -14.118 55.251 88.800 1.00 98.34 464 ASN C CA 1
ATOM 3729 C C . ASN B 1 10 ? -14.427 53.779 88.544 1.00 103.97 464 ASN C C 1
ATOM 3730 O O . ASN B 1 10 ? -14.087 52.913 89.358 1.00 105.02 464 ASN C O 1
ATOM 3732 N N . LEU B 1 11 ? -15.085 53.515 87.415 1.00 95.58 465 LEU C N 1
ATOM 3733 C CA . LEU B 1 11 ? -15.404 52.156 86.961 1.00 90.03 465 LEU C CA 1
ATOM 3734 C C . LEU B 1 11 ? -16.393 51.383 87.841 1.00 91.25 465 LEU C C 1
ATOM 3735 O O . LEU B 1 11 ? -16.732 50.236 87.539 1.00 90.01 465 LEU C O 1
ATOM 3740 N N . ASN B 1 12 ? -16.861 52.005 88.917 1.00 91.77 466 ASN C N 1
ATOM 3741 C CA . ASN B 1 12 ? -17.881 51.384 89.751 1.00 89.91 466 ASN C CA 1
ATOM 3742 C C . ASN B 1 12 ? -19.269 51.768 89.248 1.00 85.87 466 ASN C C 1
ATOM 3743 O O . ASN B 1 12 ? -19.636 52.944 89.255 1.00 86.39 466 ASN C O 1
ATOM 3748 N N . ILE B 1 13 ? -20.032 50.777 88.799 1.00 78.08 467 ILE C N 1
ATOM 3749 C CA . ILE B 1 13 ? -21.353 51.030 88.237 1.00 75.65 467 ILE C CA 1
ATOM 3750 C C . ILE B 1 13 ? -22.358 51.456 89.305 1.00 74.63 467 ILE C C 1
ATOM 3751 O O . ILE B 1 13 ? -22.561 50.749 90.292 1.00 76.31 467 ILE C O 1
ATOM 3756 N N . GLN B 1 14 ? -22.978 52.618 89.103 1.00 78.13 468 GLN C N 1
ATOM 3757 C CA . GLN B 1 14 ? -24.067 53.081 89.962 1.00 83.94 468 GLN C CA 1
ATOM 3758 C C . GLN B 1 14 ? -25.326 53.287 89.132 1.00 78.79 468 GLN C C 1
ATOM 3759 O O . GLN B 1 14 ? -25.282 53.910 88.069 1.00 77.00 468 GLN C O 1
ATOM 3765 N N . HIS B 1 15 ? -26.448 52.772 89.623 1.00 77.42 469 HIS C N 1
ATOM 3766 C CA . HIS B 1 15 ? -27.706 52.858 88.894 1.00 79.38 469 HIS C CA 1
ATOM 3767 C C . HIS B 1 15 ? -28.582 54.008 89.373 1.00 82.57 469 HIS C C 1
ATOM 3768 O O . HIS B 1 15 ? -28.376 54.549 90.460 1.00 89.24 469 HIS C O 1
ATOM 3775 N N . SER B 1 16 ? -29.555 54.380 88.546 1.00 79.50 470 SER C N 1
ATOM 3776 C CA . SER B 1 16 ? -30.600 55.307 88.953 1.00 80.99 470 SER C CA 1
ATOM 3777 C C . SER B 1 16 ? -31.413 54.635 90.050 1.00 86.13 470 SER C C 1
ATOM 3778 O O . SER B 1 16 ? -31.481 53.404 90.108 1.00 84.04 470 SER C O 1
ATOM 3781 N N . GLN B 1 17 ? -32.031 55.437 90.914 1.00 83.34 471 GLN C N 1
ATOM 3782 C CA . GLN B 1 17 ? -32.827 54.900 92.020 1.00 82.63 471 GLN C CA 1
ATOM 3783 C C . GLN B 1 17 ? -33.900 53.862 91.620 1.00 82.06 471 GLN C C 1
ATOM 3784 O O . GLN B 1 17 ? -33.985 52.807 92.250 1.00 82.89 471 GLN C O 1
ATOM 3790 N N . PRO B 1 18 ? -34.709 54.145 90.574 1.00 81.89 472 PRO C N 1
ATOM 3791 C CA . PRO B 1 18 ? -35.750 53.171 90.210 1.00 81.20 472 PRO C CA 1
ATOM 3792 C C . PRO B 1 18 ? -35.196 51.789 89.871 1.00 83.15 472 PRO C C 1
ATOM 3793 O O . PRO B 1 18 ? -35.832 50.783 90.189 1.00 81.65 472 PRO C O 1
ATOM 3797 N N . ALA B 1 19 ? -34.028 51.742 89.238 1.00 82.44 473 ALA C N 1
ATOM 3798 C CA . ALA B 1 19 ? -33.386 50.467 88.936 1.00 80.70 473 ALA C CA 1
ATOM 3799 C C . ALA B 1 19 ? -32.958 49.762 90.220 1.00 83.48 473 ALA C C 1
ATOM 3800 O O . ALA B 1 19 ? -33.069 48.540 90.338 1.00 82.87 473 ALA C O 1
ATOM 3802 N N . ILE B 1 20 ? -32.464 50.545 91.176 1.00 83.65 474 ILE C N 1
ATOM 3803 C CA . ILE B 1 20 ? -32.035 50.019 92.468 1.00 86.30 474 ILE C CA 1
ATOM 3804 C C . ILE B 1 20 ? -33.239 49.547 93.282 1.00 87.33 474 ILE C C 1
ATOM 3805 O O . ILE B 1 20 ? -33.200 48.494 93.924 1.00 84.59 474 ILE C O 1
ATOM 3810 N N . ASN B 1 21 ? -34.310 50.334 93.239 1.00 87.55 475 ASN C N 1
ATOM 3811 C CA . ASN B 1 21 ? -35.537 50.020 93.962 1.00 84.26 475 ASN C CA 1
ATOM 3812 C C . ASN B 1 21 ? -36.257 48.812 93.375 1.00 90.87 475 ASN C C 1
ATOM 3813 O O . ASN B 1 21 ? -37.195 48.288 93.982 1.00 97.48 475 ASN C O 1
ATOM 3818 N N . LEU B 1 22 ? -35.807 48.378 92.197 1.00 85.71 476 LEU C N 1
ATOM 3819 C CA . LEU B 1 22 ? -36.474 47.327 91.428 1.00 81.93 476 LEU C CA 1
ATOM 3820 C C . LEU B 1 22 ? -37.932 47.704 91.163 1.00 84.54 476 LEU C C 1
ATOM 3821 O O . LEU B 1 22 ? -38.836 46.865 91.231 1.00 82.79 476 LEU C O 1
ATOM 3826 N N . GLN B 1 23 ? -38.129 48.983 90.848 1.00 82.97 477 GLN C N 1
ATOM 3827 C CA . GLN B 1 23 ? -39.443 49.568 90.603 1.00 87.66 477 GLN C CA 1
ATOM 3828 C C . GLN B 1 23 ? -40.273 48.824 89.557 1.00 95.59 477 GLN C C 1
ATOM 3829 O O . GLN B 1 23 ? -39.854 48.657 88.410 1.00 96.11 477 GLN C O 1
ATOM 3835 N N . SER B 1 24 ? -41.452 48.374 89.973 1.00 96.28 478 SER C N 1
ATOM 3836 C CA . SER B 1 24 ? -42.429 47.794 89.063 1.00 93.25 478 SER C CA 1
ATOM 3837 C C . SER B 1 24 ? -43.104 48.948 88.328 1.00 98.54 478 SER C C 1
ATOM 3838 O O . SER B 1 24 ? -43.190 50.050 88.872 1.00 102.02 478 SER C O 1
ATOM 3841 N N . PRO B 1 25 ? -43.597 48.712 87.098 1.00 97.01 479 PRO C N 1
ATOM 3842 C CA . PRO B 1 25 ? -43.715 47.459 86.341 1.00 96.95 479 PRO C CA 1
ATOM 3843 C C . PRO B 1 25 ? -42.440 47.042 85.615 1.00 97.99 479 PRO C C 1
ATOM 3844 O O . PRO B 1 25 ? -42.417 45.970 85.006 1.00 97.77 479 PRO C O 1
ATOM 3848 N N . PHE B 1 26 ? -41.405 47.876 85.683 1.00 95.92 480 PHE C N 1
ATOM 3849 C CA . PHE B 1 26 ? -40.156 47.635 84.961 1.00 89.09 480 PHE C CA 1
ATOM 3850 C C . PHE B 1 26 ? -39.461 46.329 85.347 1.00 90.38 480 PHE C C 1
ATOM 3851 O O . PHE B 1 26 ? -38.742 45.736 84.541 1.00 87.76 480 PHE C O 1
ATOM 3859 N N . TYR B 1 27 ? -39.678 45.884 86.580 1.00 93.62 481 TYR C N 1
ATOM 3860 C CA . TYR B 1 27 ? -39.048 44.665 87.070 1.00 87.74 481 TYR C CA 1
ATOM 3861 C C . TYR B 1 27 ? -40.082 43.703 87.654 1.00 93.17 481 TYR C C 1
ATOM 3862 O O . TYR B 1 27 ? -40.830 44.063 88.564 1.00 100.15 481 TYR C O 1
ATOM 3871 N N . LYS B 1 28 ? -40.125 42.484 87.119 1.00 93.76 482 LYS C N 1
ATOM 3872 C CA . LYS B 1 28 ? -41.061 41.461 87.584 1.00 87.62 482 LYS C CA 1
ATOM 3873 C C . LYS B 1 28 ? -40.346 40.134 87.806 1.00 89.36 482 LYS C C 1
ATOM 3874 O O . LYS B 1 28 ? -39.303 39.879 87.206 1.00 91.83 482 LYS C O 1
ATOM 3880 N N . VAL B 1 29 ? -40.914 39.288 88.661 1.00 97.20 483 VAL C N 1
ATOM 3881 C CA . VAL B 1 29 ? -40.317 37.987 88.964 1.00 95.96 483 VAL C CA 1
ATOM 3882 C C . VAL B 1 29 ? -40.452 37.056 87.765 1.00 86.07 483 VAL C C 1
ATOM 3883 O O . VAL B 1 29 ? -39.708 36.086 87.621 1.00 86.90 483 VAL C O 1
ATOM 3887 N N . ALA B 1 30 ? -41.413 37.370 86.906 1.00 83.10 484 ALA C N 1
ATOM 3888 C CA . ALA B 1 30 ? -41.639 36.617 85.686 1.00 88.63 484 ALA C CA 1
ATOM 3889 C C . ALA B 1 30 ? -42.351 37.521 84.697 1.00 91.35 484 ALA C C 1
ATOM 3890 O O . ALA B 1 30 ? -43.069 38.443 85.091 1.00 91.08 484 ALA C O 1
ATOM 3892 N N . VAL B 1 31 ? -42.142 37.263 83.412 1.00 91.65 485 VAL C N 1
ATOM 3893 C CA . VAL B 1 31 ? -42.758 38.061 82.361 1.00 88.97 485 VAL C CA 1
ATOM 3894 C C . VAL B 1 31 ? -43.603 37.163 81.464 1.00 83.27 485 VAL C C 1
ATOM 3895 O O . VAL B 1 31 ? -43.318 35.971 81.340 1.00 79.77 485 VAL C O 1
ATOM 3899 N N . PRO B 1 32 ? -44.662 37.728 80.856 1.00 86.26 486 PRO C N 1
ATOM 3900 C CA . PRO B 1 32 ? -45.513 36.983 79.917 1.00 84.15 486 PRO C CA 1
ATOM 3901 C C . PRO B 1 32 ? -44.702 36.316 78.810 1.00 87.88 486 PRO C C 1
ATOM 3902 O O . PRO B 1 32 ? -43.718 36.897 78.347 1.00 90.02 486 PRO C O 1
ATOM 3906 N N . ARG B 1 33 ? -45.113 35.120 78.393 1.00 92.42 487 ARG C N 1
ATOM 3907 C CA . ARG B 1 33 ? -44.359 34.343 77.409 1.00 89.77 487 ARG C CA 1
ATOM 3908 C C . ARG B 1 33 ? -44.087 35.117 76.118 1.00 85.73 487 ARG C C 1
ATOM 3909 O O . ARG B 1 33 ? -43.146 34.805 75.390 1.00 84.84 487 ARG C O 1
ATOM 3911 N N . TYR B 1 34 ? -44.907 36.128 75.847 1.00 84.82 488 TYR C N 1
ATOM 3912 C CA . TYR B 1 34 ? -44.704 36.990 74.690 1.00 85.03 488 TYR C CA 1
ATOM 3913 C C . TYR B 1 34 ? -43.350 37.688 74.750 1.00 85.95 488 TYR C C 1
ATOM 3914 O O . TYR B 1 34 ? -42.605 37.695 73.769 1.00 86.10 488 TYR C O 1
ATOM 3923 N N . GLN B 1 35 ? -43.036 38.266 75.908 1.00 85.71 489 GLN C N 1
ATOM 3924 C CA . GLN B 1 35 ? -41.841 39.096 76.065 1.00 84.00 489 GLN C CA 1
ATOM 3925 C C . GLN B 1 35 ? -40.538 38.299 76.096 1.00 80.49 489 GLN C C 1
ATOM 3926 O O . GLN B 1 35 ? -39.452 38.873 76.001 1.00 83.24 489 GLN C O 1
ATOM 3932 N N . LEU B 1 36 ? -40.650 36.981 76.234 1.00 79.58 490 LEU C N 1
ATOM 3933 C CA . LEU B 1 36 ? -39.493 36.098 76.123 1.00 79.06 490 LEU C CA 1
ATOM 3934 C C . LEU B 1 36 ? -39.346 35.653 74.671 1.00 79.61 490 LEU C C 1
ATOM 3935 O O . LEU B 1 36 ? -38.247 35.356 74.198 1.00 73.97 490 LEU C O 1
ATOM 3940 N N . ARG B 1 37 ? -40.475 35.609 73.972 1.00 85.31 491 ARG C N 1
ATOM 3941 C CA . ARG B 1 37 ? -40.512 35.248 72.561 1.00 86.63 491 ARG C CA 1
ATOM 3942 C C . ARG B 1 37 ? -40.025 36.421 71.729 1.00 78.58 491 ARG C C 1
ATOM 3943 O O . ARG B 1 37 ? -39.188 36.267 70.841 1.00 79.99 491 ARG C O 1
ATOM 3951 N N . HIS B 1 38 ? -40.556 37.598 72.029 1.00 75.74 492 HIS C N 1
ATOM 3952 C CA . HIS B 1 38 ? -40.060 38.830 71.444 1.00 77.34 492 HIS C CA 1
ATOM 3953 C C . HIS B 1 38 ? -39.233 39.559 72.495 1.00 77.41 492 HIS C C 1
ATOM 3954 O O . HIS B 1 38 ? -39.753 40.408 73.216 1.00 81.69 492 HIS C O 1
ATOM 3961 N N . PHE B 1 39 ? -37.947 39.225 72.580 1.00 74.22 493 PHE C N 1
ATOM 3962 C CA . PHE B 1 39 ? -37.095 39.713 73.664 1.00 76.71 493 PHE C CA 1
ATOM 3963 C C . PHE B 1 39 ? -36.612 41.146 73.445 1.00 74.42 493 PHE C C 1
ATOM 3964 O O . PHE B 1 39 ? -35.843 41.420 72.523 1.00 71.36 493 PHE C O 1
ATOM 3972 N N . HIS B 1 40 ? -37.074 42.050 74.307 1.00 76.47 494 HIS C N 1
ATOM 3973 C CA . HIS B 1 40 ? -36.822 43.489 74.186 1.00 79.57 494 HIS C CA 1
ATOM 3974 C C . HIS B 1 40 ? -37.377 44.088 72.891 1.00 80.16 494 HIS C C 1
ATOM 3975 O O . HIS B 1 40 ? -37.184 45.271 72.605 1.00 78.41 494 HIS C O 1
ATOM 3982 N N . ARG B 1 41 ? -38.081 43.262 72.125 1.00 78.37 495 ARG C N 1
ATOM 3983 C CA A ARG B 1 41 ? -38.727 43.723 70.910 0.55 77.62 495 ARG C CA 1
ATOM 3984 C CA B ARG B 1 41 ? -38.730 43.694 70.896 0.45 77.62 495 ARG C CA 1
ATOM 3985 C C . ARG B 1 41 ? -40.224 43.854 71.153 1.00 81.91 495 ARG C C 1
ATOM 3986 O O . ARG B 1 41 ? -40.949 42.864 71.221 1.00 84.93 495 ARG C O 1
ATOM 4001 N N . GLU B 1 42 ? -40.680 45.093 71.290 1.00 84.21 496 GLU C N 1
ATOM 4002 C CA . GLU B 1 42 ? -42.077 45.363 71.607 1.00 83.43 496 GLU C CA 1
ATOM 4003 C C . GLU B 1 42 ? -42.803 45.990 70.421 1.00 85.60 496 GLU C C 1
ATOM 4004 O O . GLU B 1 42 ? -42.303 46.940 69.812 1.00 82.79 496 GLU C O 1
ATOM 4010 N N . ASN B 1 43 ? -43.981 45.464 70.093 1.00 85.70 497 ASN C N 1
ATOM 4011 C CA . ASN B 1 43 ? -44.764 46.009 68.987 1.00 77.18 497 ASN C CA 1
ATOM 4012 C C . ASN B 1 43 ? -45.441 47.326 69.366 1.00 74.48 497 ASN C C 1
ATOM 4013 O O . ASN B 1 43 ? -46.265 47.378 70.275 1.00 84.56 497 ASN C O 1
ATOM 4018 N N . PHE B 1 44 ? -45.083 48.387 68.655 1.00 70.69 498 PHE C N 1
ATOM 4019 C CA . PHE B 1 44 ? -45.531 49.731 68.982 1.00 73.47 498 PHE C CA 1
ATOM 4020 C C . PHE B 1 44 ? -46.942 49.982 68.471 1.00 82.86 498 PHE C C 1
ATOM 4021 O O . PHE B 1 44 ? -47.731 50.671 69.117 1.00 85.65 498 PHE C O 1
ATOM 4029 N N . GLY B 1 45 ? -47.255 49.425 67.307 1.00 83.96 499 GLY C N 1
ATOM 4030 C CA . GLY B 1 45 ? -48.545 49.651 66.683 1.00 86.20 499 GLY C CA 1
ATOM 4031 C C . GLY B 1 45 ? -49.702 49.002 67.416 1.00 89.60 499 GLY C C 1
ATOM 4032 O O . GLY B 1 45 ? -50.842 49.463 67.324 1.00 96.03 499 GLY C O 1
ATOM 4033 N N . SER B 1 46 ? -49.414 47.930 68.149 1.00 82.53 500 SER C N 1
ATOM 4034 C CA . SER B 1 46 ? -50.451 47.213 68.879 1.00 86.15 500 SER C CA 1
ATOM 4035 C C . SER B 1 46 ? -50.948 48.008 70.084 1.00 87.48 500 SER C C 1
ATOM 4036 O O . SER B 1 46 ? -52.055 47.782 70.569 1.00 97.67 500 SER C O 1
ATOM 4039 N N . HIS B 1 47 ? -50.131 48.939 70.561 1.00 86.61 501 HIS C N 1
ATOM 4040 C CA . HIS B 1 47 ? -50.471 49.710 71.752 1.00 91.07 501 HIS C CA 1
ATOM 4041 C C . HIS B 1 47 ? -50.999 51.109 71.433 1.00 96.17 501 HIS C C 1
ATOM 4042 O O . HIS B 1 47 ? -51.131 51.943 72.332 1.00 98.15 501 HIS C O 1
ATOM 4049 N N . ILE B 1 48 ? -51.293 51.370 70.162 1.00 89.89 502 ILE C N 1
ATOM 4050 C CA . ILE B 1 48 ? -51.882 52.654 69.775 1.00 93.61 502 ILE C CA 1
ATOM 4051 C C . ILE B 1 48 ? -53.210 52.484 69.028 1.00 95.00 502 ILE C C 1
ATOM 4052 O O . ILE B 1 48 ? -53.310 51.711 68.071 1.00 94.53 502 ILE C O 1
ATOM 4057 N N . ARG B 1 49 ? -54.229 53.204 69.489 1.00 92.42 503 ARG C N 1
ATOM 4058 C CA . ARG B 1 49 ? -55.569 53.097 68.923 1.00 96.16 503 ARG C CA 1
ATOM 4059 C C . ARG B 1 49 ? -55.636 53.692 67.524 1.00 89.01 503 ARG C C 1
ATOM 4060 O O . ARG B 1 49 ? -55.323 54.864 67.334 1.00 82.40 503 ARG C O 1
ATOM 4062 N N . PRO B 1 50 ? -56.046 52.877 66.537 1.00 89.88 504 PRO C N 1
ATOM 4063 C CA . PRO B 1 50 ? -56.220 53.352 65.162 1.00 84.23 504 PRO C CA 1
ATOM 4064 C C . PRO B 1 50 ? -57.098 54.592 65.122 1.00 83.72 504 PRO C C 1
ATOM 4065 O O . PRO B 1 50 ? -58.105 54.660 65.829 1.00 86.05 504 PRO C O 1
ATOM 4069 N N . GLY B 1 51 ? -56.708 55.567 64.312 1.00 87.32 505 GLY C N 1
ATOM 4070 C CA . GLY B 1 51 ? -57.434 56.818 64.231 1.00 82.86 505 GLY C CA 1
ATOM 4071 C C . GLY B 1 51 ? -56.767 57.893 65.060 1.00 81.64 505 GLY C C 1
ATOM 4072 O O . GLY B 1 51 ? -57.093 59.073 64.928 1.00 83.94 505 GLY C O 1
ATOM 4073 N N . THR B 1 52 ? -55.829 57.488 65.914 1.00 77.12 506 THR C N 1
ATOM 4074 C CA . THR B 1 52 ? -55.129 58.434 66.778 1.00 81.13 506 THR C CA 1
ATOM 4075 C C . THR B 1 52 ? -54.356 59.462 65.967 1.00 76.67 506 THR C C 1
ATOM 4076 O O . THR B 1 52 ? -53.590 59.110 65.072 1.00 81.10 506 THR C O 1
ATOM 4080 N N . LYS B 1 53 ? -54.556 60.734 66.281 1.00 75.66 507 LYS C N 1
ATOM 4081 C CA . LYS B 1 53 ? -53.748 61.786 65.687 1.00 82.12 507 LYS C CA 1
ATOM 4082 C C . LYS B 1 53 ? -52.636 62.139 66.665 1.00 87.80 507 LYS C C 1
ATOM 4083 O O . LYS B 1 53 ? -52.891 62.403 67.840 1.00 94.33 507 LYS C O 1
ATOM 4089 N N . ILE B 1 54 ? -51.401 62.131 66.181 1.00 87.40 508 ILE C N 1
ATOM 4090 C CA . ILE B 1 54 ? -50.249 62.382 67.036 1.00 82.65 508 ILE C CA 1
ATOM 4091 C C . ILE B 1 54 ? -49.694 63.790 66.837 1.00 80.34 508 ILE C C 1
ATOM 4092 O O . ILE B 1 54 ? -49.135 64.102 65.787 1.00 82.57 508 ILE C O 1
ATOM 4097 N N . VAL B 1 55 ? -49.866 64.641 67.845 1.00 84.77 509 VAL C N 1
ATOM 4098 C CA . VAL B 1 55 ? -49.228 65.954 67.853 1.00 93.87 509 VAL C CA 1
ATOM 4099 C C . VAL B 1 55 ? -47.914 65.846 68.623 1.00 97.14 509 VAL C C 1
ATOM 4100 O O . VAL B 1 55 ? -47.678 64.847 69.305 1.00 92.53 509 VAL C O 1
ATOM 4102 N N . PHE B 1 56 ? -47.059 66.861 68.526 1.00 97.58 510 PHE C N 1
ATOM 4103 C CA . PHE B 1 56 ? -45.766 66.808 69.211 1.00 98.65 510 PHE C CA 1
ATOM 4104 C C . PHE B 1 56 ? -45.586 67.882 70.284 1.00 101.00 510 PHE C C 1
ATOM 4105 O O . PHE B 1 56 ? -45.636 69.082 70.000 1.00 101.85 510 PHE C O 1
ATOM 4113 N N . SER B 1 57 ? -45.367 67.429 71.517 1.00 99.17 511 SER C N 1
ATOM 4114 C CA . SER B 1 57 ? -45.197 68.313 72.665 1.00 98.70 511 SER C CA 1
ATOM 4115 C C . SER B 1 57 ? -43.786 68.886 72.711 1.00 98.03 511 SER C C 1
ATOM 4116 O O . SER B 1 57 ? -42.834 68.233 72.283 1.00 101.63 511 SER C O 1
ATOM 4119 N N . LYS B 1 58 ? -43.655 70.102 73.235 1.00 98.87 512 LYS C N 1
ATOM 4120 C CA . LYS B 1 58 ? -42.352 70.752 73.355 1.00 100.70 512 LYS C CA 1
ATOM 4121 C C . LYS B 1 58 ? -41.511 70.074 74.441 1.00 97.99 512 LYS C C 1
ATOM 4122 O O . LYS B 1 58 ? -42.050 69.483 75.378 1.00 93.49 512 LYS C O 1
ATOM 4128 N N . LEU B 1 59 ? -40.190 70.156 74.304 1.00 96.99 513 LEU C N 1
ATOM 4129 C CA . LEU B 1 59 ? -39.268 69.483 75.220 1.00 95.93 513 LEU C CA 1
ATOM 4130 C C . LEU B 1 59 ? -38.979 70.282 76.490 1.00 97.78 513 LEU C C 1
ATOM 4131 O O . LEU B 1 59 ? -38.713 71.484 76.435 1.00 98.24 513 LEU C O 1
ATOM 4136 N N . LYS B 1 60 ? -39.009 69.598 77.631 1.00 90.09 514 LYS C N 1
ATOM 4137 C CA . LYS B 1 60 ? -38.726 70.233 78.912 1.00 87.96 514 LYS C CA 1
ATOM 4138 C C . LYS B 1 60 ? -37.234 70.227 79.212 1.00 90.52 514 LYS C C 1
ATOM 4139 O O . LYS B 1 60 ? -36.708 69.237 79.708 1.00 99.39 514 LYS C O 1
ATOM 4141 N N . ALA B 1 61 ? -36.559 71.338 78.929 1.00 89.29 515 ALA C N 1
ATOM 4142 C CA . ALA B 1 61 ? -35.124 71.454 79.187 1.00 95.01 515 ALA C CA 1
ATOM 4143 C C . ALA B 1 61 ? -34.771 71.218 80.659 1.00 99.65 515 ALA C C 1
ATOM 4144 O O . ALA B 1 61 ? -35.628 71.326 81.538 1.00 100.17 515 ALA C O 1
ATOM 4146 N N . ARG B 1 62 ? -33.509 70.886 80.917 1.00 102.05 516 ARG C N 1
ATOM 4147 C CA . ARG B 1 62 ? -33.001 70.791 82.284 1.00 107.13 516 ARG C CA 1
ATOM 4148 C C . ARG B 1 62 ? -31.600 71.401 82.385 1.00 109.64 516 ARG C C 1
ATOM 4149 O O . ARG B 1 62 ? -30.668 70.956 81.713 1.00 105.00 516 ARG C O 1
ATOM 4157 N N . LYS B 1 63 ? -31.465 72.432 83.216 1.00 109.11 517 LYS C N 1
ATOM 4158 C CA . LYS B 1 63 ? -30.201 73.157 83.341 1.00 117.24 517 LYS C CA 1
ATOM 4159 C C . LYS B 1 63 ? -29.132 72.347 84.073 1.00 114.86 517 LYS C C 1
ATOM 4160 O O . LYS B 1 63 ? -29.435 71.353 84.737 1.00 112.30 517 LYS C O 1
ATOM 4162 N N . ARG B 1 64 ? -27.884 72.788 83.952 1.00 111.40 518 ARG C N 1
ATOM 4163 C CA . ARG B 1 64 ? -26.745 72.086 84.540 1.00 116.68 518 ARG C CA 1
ATOM 4164 C C . ARG B 1 64 ? -26.835 71.977 86.066 1.00 110.95 518 ARG C C 1
ATOM 4165 O O . ARG B 1 64 ? -26.456 70.957 86.646 1.00 108.53 518 ARG C O 1
ATOM 4173 N N . LYS B 1 65 ? -27.344 73.026 86.707 1.00 107.44 519 LYS C N 1
ATOM 4174 C CA . LYS B 1 65 ? -27.457 73.067 88.165 1.00 111.87 519 LYS C CA 1
ATOM 4175 C C . LYS B 1 65 ? -28.295 71.914 88.720 1.00 113.55 519 LYS C C 1
ATOM 4176 O O . LYS B 1 65 ? -28.129 71.508 89.871 1.00 108.54 519 LYS C O 1
ATOM 4178 N N . ARG B 1 66 ? -29.196 71.394 87.893 1.00 107.80 520 ARG C N 1
ATOM 4179 C CA . ARG B 1 66 ? -30.011 70.243 88.259 1.00 106.16 520 ARG C CA 1
ATOM 4180 C C . ARG B 1 66 ? -29.147 68.987 88.360 1.00 105.69 520 ARG C C 1
ATOM 4181 O O . ARG B 1 66 ? -29.432 68.085 89.153 1.00 104.11 520 ARG C O 1
ATOM 4189 N N . ASP B 1 67 ? -28.076 68.951 87.569 1.00 107.18 521 ASP C N 1
ATOM 4190 C CA . ASP B 1 67 ? -27.291 67.730 87.380 1.00 100.86 521 ASP C CA 1
ATOM 4191 C C . ASP B 1 67 ? -25.854 67.799 87.889 1.00 97.76 521 ASP C C 1
ATOM 4192 O O . ASP B 1 67 ? -25.430 66.939 88.659 1.00 100.33 521 ASP C O 1
ATOM 4197 N N . LYS B 1 68 ? -25.108 68.810 87.446 1.00 99.05 522 LYS C N 1
ATOM 4198 C CA . LYS B 1 68 ? -23.658 68.865 87.673 1.00 106.15 522 LYS C CA 1
ATOM 4199 C C . LYS B 1 68 ? -23.225 68.742 89.141 1.00 106.16 522 LYS C C 1
ATOM 4200 O O . LYS B 1 68 ? -23.831 69.333 90.040 1.00 103.82 522 LYS C O 1
ATOM 4206 N N . GLY B 1 69 ? -22.175 67.956 89.369 1.00 99.00 523 GLY C N 1
ATOM 4207 C CA . GLY B 1 69 ? -21.665 67.724 90.706 1.00 96.22 523 GLY C CA 1
ATOM 4208 C C . GLY B 1 69 ? -22.360 66.581 91.422 1.00 95.68 523 GLY C C 1
ATOM 4209 O O . GLY B 1 69 ? -21.852 66.064 92.419 1.00 93.30 523 GLY C O 1
ATOM 4210 N N . LYS B 1 70 ? -23.525 66.184 90.918 1.00 94.28 524 LYS C N 1
ATOM 4211 C CA . LYS B 1 70 ? -24.299 65.116 91.544 1.00 100.61 524 LYS C CA 1
ATOM 4212 C C . LYS B 1 70 ? -23.910 63.740 91.004 1.00 101.25 524 LYS C C 1
ATOM 4213 O O . LYS B 1 70 ? -23.116 63.632 90.071 1.00 98.84 524 LYS C O 1
ATOM 4219 N N . ASP B 1 71 ? -24.463 62.692 91.607 1.00 98.48 525 ASP C N 1
ATOM 4220 C CA . ASP B 1 71 ? -24.192 61.327 91.175 1.00 96.58 525 ASP C CA 1
ATOM 4221 C C . ASP B 1 71 ? -25.380 60.780 90.386 1.00 94.70 525 ASP C C 1
ATOM 4222 O O . ASP B 1 71 ? -26.412 61.438 90.287 1.00 95.68 525 ASP C O 1
ATOM 4227 N N . VAL B 1 72 ? -25.228 59.583 89.824 1.00 90.46 526 VAL C N 1
ATOM 4228 C CA . VAL B 1 72 ? -26.280 58.981 89.006 1.00 86.36 526 VAL C CA 1
ATOM 4229 C C . VAL B 1 72 ? -27.569 58.770 89.796 1.00 88.81 526 VAL C C 1
ATOM 4230 O O . VAL B 1 72 ? -28.637 59.218 89.378 1.00 89.65 526 VAL C O 1
ATOM 4234 N N . LYS B 1 73 ? -27.463 58.101 90.940 1.00 95.08 527 LYS C N 1
ATOM 4235 C CA . LYS B 1 73 ? -28.617 57.880 91.808 1.00 93.33 527 LYS C CA 1
ATOM 4236 C C . LYS B 1 73 ? -29.176 59.211 92.312 1.00 96.54 527 LYS C C 1
ATOM 4237 O O . LYS B 1 73 ? -30.355 59.314 92.657 1.00 94.04 527 LYS C O 1
ATOM 4239 N N . GLU B 1 74 ? -28.318 60.227 92.350 1.00 93.63 528 GLU C N 1
ATOM 4240 C CA . GLU B 1 74 ? -28.743 61.581 92.674 1.00 94.42 528 GLU C CA 1
ATOM 4241 C C . GLU B 1 74 ? -29.452 62.220 91.479 1.00 98.60 528 GLU C C 1
ATOM 4242 O O . GLU B 1 74 ? -30.573 62.718 91.605 1.00 97.86 528 GLU C O 1
ATOM 4248 N N . SER B 1 75 ? -28.801 62.183 90.319 1.00 99.46 529 SER C N 1
ATOM 4249 C CA . SER B 1 75 ? -29.320 62.834 89.115 1.00 93.13 529 SER C CA 1
ATOM 4250 C C . SER B 1 75 ? -30.587 62.156 88.585 1.00 87.36 529 SER C C 1
ATOM 4251 O O . SER B 1 75 ? -31.401 62.787 87.909 1.00 86.68 529 SER C O 1
ATOM 4254 N N . PHE B 1 76 ? -30.748 60.874 88.898 1.00 83.63 530 PHE C N 1
ATOM 4255 C CA . PHE B 1 76 ? -31.954 60.143 88.522 1.00 83.68 530 PHE C CA 1
ATOM 4256 C C . PHE B 1 76 ? -32.563 59.430 89.729 1.00 91.05 530 PHE C C 1
ATOM 4257 O O . PHE B 1 76 ? -32.197 58.297 90.047 1.00 85.51 530 PHE C O 1
ATOM 4265 N N . SER B 1 77 ? -33.497 60.101 90.395 1.00 96.68 531 SER C N 1
ATOM 4266 C CA . SER B 1 77 ? -34.192 59.536 91.546 1.00 91.26 531 SER C CA 1
ATOM 4267 C C . SER B 1 77 ? -35.607 59.126 91.162 1.00 90.01 531 SER C C 1
ATOM 4268 O O . SER B 1 77 ? -36.285 58.403 91.896 1.00 85.79 531 SER C O 1
ATOM 4271 N N . THR B 1 78 ? -36.045 59.598 90.000 1.00 93.65 532 THR C N 1
ATOM 4272 C CA . THR B 1 78 ? -37.415 59.392 89.547 1.00 97.39 532 THR C CA 1
ATOM 4273 C C . THR B 1 78 ? -37.494 59.137 88.044 1.00 97.93 532 THR C C 1
ATOM 4274 O O . THR B 1 78 ? -36.557 59.438 87.302 1.00 96.09 532 THR C O 1
ATOM 4278 N N . SER B 1 79 ? -38.625 58.594 87.604 1.00 98.30 533 SER C N 1
ATOM 4279 C CA . SER B 1 79 ? -38.862 58.327 86.191 1.00 97.48 533 SER C CA 1
ATOM 4280 C C . SER B 1 79 ? -38.769 59.598 85.348 1.00 97.33 533 SER C C 1
ATOM 4281 O O . SER B 1 79 ? -38.232 59.576 84.243 1.00 97.41 533 SER C O 1
ATOM 4284 N N . GLN B 1 80 ? -39.282 60.705 85.878 1.00 96.29 534 GLN C N 1
ATOM 4285 C CA . GLN B 1 80 ? -39.241 61.986 85.173 1.00 98.88 534 GLN C CA 1
ATOM 4286 C C . GLN B 1 80 ? -37.812 62.436 84.875 1.00 97.53 534 GLN C C 1
ATOM 4287 O O . GLN B 1 80 ? -37.585 63.263 83.987 1.00 94.68 534 GLN C O 1
ATOM 4289 N N . ASP B 1 81 ? -36.856 61.899 85.628 1.00 94.14 535 ASP C N 1
ATOM 4290 C CA . ASP B 1 81 ? -35.448 62.177 85.379 1.00 94.53 535 ASP C CA 1
ATOM 4291 C C . ASP B 1 81 ? -34.955 61.326 84.210 1.00 92.41 535 ASP C C 1
ATOM 4292 O O . ASP B 1 81 ? -33.937 61.633 83.592 1.00 88.76 535 ASP C O 1
ATOM 4297 N N . LEU B 1 82 ? -35.690 60.257 83.914 1.00 90.49 536 LEU C N 1
ATOM 4298 C CA . LEU B 1 82 ? -35.323 59.324 82.850 1.00 87.10 536 LEU C CA 1
ATOM 4299 C C . LEU B 1 82 ? -36.127 59.542 81.566 1.00 84.89 536 LEU C C 1
ATOM 4300 O O . LEU B 1 82 ? -36.019 58.766 80.618 1.00 87.16 536 LEU C O 1
ATOM 4305 N N . THR B 1 83 ? -36.936 60.593 81.535 1.00 85.44 537 THR C N 1
ATOM 4306 C CA . THR B 1 83 ? -37.762 60.868 80.365 1.00 87.68 537 THR C CA 1
ATOM 4307 C C . THR B 1 83 ? -36.907 61.280 79.169 1.00 86.28 537 THR C C 1
ATOM 4308 O O . THR B 1 83 ? -35.781 61.755 79.330 1.00 83.95 537 THR C O 1
ATOM 4312 N N . ILE B 1 84 ? -37.446 61.076 77.971 1.00 85.24 538 ILE C N 1
ATOM 4313 C CA . ILE B 1 84 ? -36.812 61.538 76.745 1.00 86.42 538 ILE C CA 1
ATOM 4314 C C . ILE B 1 84 ? -37.332 62.952 76.472 1.00 87.27 538 ILE C C 1
ATOM 4315 O O . ILE B 1 84 ? -36.814 63.677 75.620 1.00 86.75 538 ILE C O 1
ATOM 4320 N N . GLY B 1 85 ? -38.339 63.351 77.244 1.00 86.81 539 GLY C N 1
ATOM 4321 C CA . GLY B 1 85 ? -38.953 64.658 77.098 1.00 85.35 539 GLY C CA 1
ATOM 4322 C C . GLY B 1 85 ? -38.091 65.843 77.506 1.00 90.11 539 GLY C C 1
ATOM 4323 O O . GLY B 1 85 ? -38.601 66.957 77.647 1.00 95.44 539 GLY C O 1
ATOM 4324 N N . ASP B 1 86 ? -36.794 65.616 77.694 1.00 83.27 540 ASP C N 1
ATOM 4325 C CA . ASP B 1 86 ? -35.871 66.699 78.024 1.00 81.93 540 ASP C CA 1
ATOM 4326 C C . ASP B 1 86 ? -34.816 66.908 76.945 1.00 82.36 540 ASP C C 1
ATOM 4327 O O . ASP B 1 86 ? -34.811 66.217 75.932 1.00 83.66 540 ASP C O 1
ATOM 4332 N N . THR B 1 87 ? -33.922 67.866 77.175 1.00 86.07 541 THR C N 1
ATOM 4333 C CA . THR B 1 87 ? -32.877 68.200 76.209 1.00 79.31 541 THR C CA 1
ATOM 4334 C C . THR B 1 87 ? -31.567 67.469 76.484 1.00 78.26 541 THR C C 1
ATOM 4335 O O . THR B 1 87 ? -30.553 67.732 75.839 1.00 74.04 541 THR C O 1
ATOM 4339 N N . ALA B 1 88 ? -31.593 66.558 77.452 1.00 83.57 542 ALA C N 1
ATOM 4340 C CA . ALA B 1 88 ? -30.437 65.717 77.740 1.00 81.98 542 ALA C CA 1
ATOM 4341 C C . ALA B 1 88 ? -30.168 64.821 76.541 1.00 77.88 542 ALA C C 1
ATOM 4342 O O . ALA B 1 88 ? -31.072 64.122 76.078 1.00 77.55 542 ALA C O 1
ATOM 4344 N N . PRO B 1 89 ? -28.922 64.838 76.037 1.00 73.41 543 PRO C N 1
ATOM 4345 C CA . PRO B 1 89 ? -28.541 64.093 74.829 1.00 72.08 543 PRO C CA 1
ATOM 4346 C C . PRO B 1 89 ? -28.924 62.616 74.884 1.00 68.74 543 PRO C C 1
ATOM 4347 O O . PRO B 1 89 ? -28.999 62.026 75.965 1.00 69.91 543 PRO C O 1
ATOM 4351 N N . VAL B 1 90 ? -29.175 62.032 73.718 1.00 67.98 544 VAL C N 1
ATOM 4352 C CA . VAL B 1 90 ? -29.620 60.648 73.640 1.00 69.19 544 VAL C CA 1
ATOM 4353 C C . VAL B 1 90 ? -28.604 59.785 72.876 1.00 68.33 544 VAL C C 1
ATOM 4354 O O . VAL B 1 90 ? -28.132 60.165 71.801 1.00 66.98 544 VAL C O 1
ATOM 4358 N N . TYR B 1 91 ? -28.260 58.635 73.452 1.00 66.70 545 TYR C N 1
ATOM 4359 C CA . TYR B 1 91 ? -27.292 57.724 72.850 1.00 62.37 545 TYR C CA 1
ATOM 4360 C C . TYR B 1 91 ? -27.972 56.425 72.434 1.00 63.79 545 TYR C C 1
ATOM 4361 O O . TYR B 1 91 ? -28.453 55.672 73.283 1.00 63.75 545 TYR C O 1
ATOM 4370 N N . LEU B 1 92 ? -28.015 56.162 71.130 1.00 63.11 546 LEU C N 1
ATOM 4371 C CA . LEU B 1 92 ? -28.583 54.910 70.632 1.00 62.28 546 LEU C CA 1
ATOM 4372 C C . LEU B 1 92 ? -27.500 53.839 70.448 1.00 65.13 546 LEU C C 1
ATOM 4373 O O . LEU B 1 92 ? -26.586 53.999 69.632 1.00 64.33 546 LEU C O 1
ATOM 4386 N N . GLU B 1 94 ? -27.015 50.367 69.007 1.00 56.68 548 GLU C N 1
ATOM 4387 C CA . GLU B 1 94 ? -27.587 49.292 68.189 1.00 54.50 548 GLU C CA 1
ATOM 4388 C C . GLU B 1 94 ? -26.715 48.039 68.248 1.00 54.38 548 GLU C C 1
ATOM 4389 O O . GLU B 1 94 ? -25.521 48.086 67.939 1.00 57.78 548 GLU C O 1
ATOM 4395 N N . TYR B 1 95 ? -27.310 46.918 68.642 1.00 51.36 549 TYR C N 1
ATOM 4396 C CA . TYR B 1 95 ? -26.546 45.684 68.802 1.00 52.29 549 TYR C CA 1
ATOM 4397 C C . TYR B 1 95 ? -26.361 44.939 67.478 1.00 50.16 549 TYR C C 1
ATOM 4398 O O . TYR B 1 95 ? -27.316 44.716 66.733 1.00 51.93 549 TYR C O 1
ATOM 4407 N N . SER B 1 96 ? -25.118 44.566 67.194 1.00 51.79 550 SER C N 1
ATOM 4408 C CA . SER B 1 96 ? -24.794 43.815 65.989 1.00 49.37 550 SER C CA 1
ATOM 4409 C C . SER B 1 96 ? -25.275 42.375 66.100 1.00 49.82 550 SER C C 1
ATOM 4410 O O . SER B 1 96 ? -25.510 41.715 65.089 1.00 53.15 550 SER C O 1
ATOM 4413 N N . GLU B 1 97 ? -25.409 41.887 67.329 1.00 53.38 551 GLU C N 1
ATOM 4414 C CA . GLU B 1 97 ? -25.865 40.522 67.566 1.00 47.83 551 GLU C CA 1
ATOM 4415 C C . GLU B 1 97 ? -27.386 40.443 67.601 1.00 52.83 551 GLU C C 1
ATOM 4416 O O . GLU B 1 97 ? -28.053 41.331 68.133 1.00 55.29 551 GLU C O 1
ATOM 4422 N N . GLN B 1 98 ? -27.934 39.376 67.032 1.00 64.16 552 GLN C N 1
ATOM 4423 C CA . GLN B 1 98 ? -29.375 39.162 67.065 1.00 61.06 552 GLN C CA 1
ATOM 4424 C C . GLN B 1 98 ? -29.792 38.857 68.495 1.00 63.63 552 GLN C C 1
ATOM 4425 O O . GLN B 1 98 ? -30.846 39.303 68.953 1.00 63.81 552 GLN C O 1
ATOM 4431 N N . THR B 1 99 ? -28.943 38.107 69.198 1.00 63.42 553 THR C N 1
ATOM 4432 C CA . THR B 1 99 ? -29.196 37.740 70.589 1.00 64.05 553 THR C CA 1
ATOM 4433 C C . THR B 1 99 ? -27.990 38.022 71.480 1.00 65.04 553 THR C C 1
ATOM 4434 O O . THR B 1 99 ? -27.182 37.123 71.740 1.00 63.80 553 THR C O 1
ATOM 4438 N N . PRO B 1 100 ? -27.866 39.276 71.953 1.00 62.18 554 PRO C N 1
ATOM 4439 C CA . PRO B 1 100 ? -26.792 39.674 72.876 1.00 60.81 554 PRO C CA 1
ATOM 4440 C C . PRO B 1 100 ? -26.841 38.849 74.160 1.00 63.01 554 PRO C C 1
ATOM 4441 O O . PRO B 1 100 ? -27.913 38.350 74.507 1.00 65.45 554 PRO C O 1
ATOM 4445 N N . VAL B 1 101 ? -25.708 38.709 74.848 1.00 65.11 555 VAL C N 1
ATOM 4446 C CA . VAL B 1 101 ? -25.647 37.922 76.082 1.00 61.83 555 VAL C CA 1
ATOM 4447 C C . VAL B 1 101 ? -26.665 38.410 77.104 1.00 61.32 555 VAL C C 1
ATOM 4448 O O . VAL B 1 101 ? -27.408 37.614 77.681 1.00 67.42 555 VAL C O 1
ATOM 4452 N N . ALA B 1 102 ? -26.696 39.722 77.312 1.00 53.13 556 ALA C N 1
ATOM 4453 C CA . ALA B 1 102 ? -27.657 40.336 78.218 1.00 61.00 556 ALA C CA 1
ATOM 4454 C C . ALA B 1 102 ? -27.888 41.801 77.854 1.00 64.17 556 ALA C C 1
ATOM 4455 O O . ALA B 1 102 ? -27.006 42.453 77.303 1.00 64.77 556 ALA C O 1
ATOM 4457 N N . LEU B 1 103 ? -29.074 42.315 78.165 1.00 63.20 557 LEU C N 1
ATOM 4458 C CA . LEU B 1 103 ? -29.375 43.724 77.930 1.00 64.11 557 LEU C CA 1
ATOM 4459 C C . LEU B 1 103 ? -29.757 44.417 79.234 1.00 68.49 557 LEU C C 1
ATOM 4460 O O . LEU B 1 103 ? -30.252 43.779 80.161 1.00 71.35 557 LEU C O 1
ATOM 4465 N N . SER B 1 104 ? -29.519 45.722 79.312 1.00 73.52 558 SER C N 1
ATOM 4466 C CA . SER B 1 104 ? -29.892 46.483 80.501 1.00 73.57 558 SER C CA 1
ATOM 4467 C C . SER B 1 104 ? -31.407 46.636 80.572 1.00 75.67 558 SER C C 1
ATOM 4468 O O . SER B 1 104 ? -32.093 46.542 79.555 1.00 80.76 558 SER C O 1
ATOM 4471 N N . LYS B 1 105 ? -31.926 46.864 81.775 1.00 74.29 559 LYS C N 1
ATOM 4472 C CA . LYS B 1 105 ? -33.345 47.129 81.960 1.00 71.67 559 LYS C CA 1
ATOM 4473 C C . LYS B 1 105 ? -33.541 48.595 82.326 1.00 70.24 559 LYS C C 1
ATOM 4474 O O . LYS B 1 105 ? -32.576 49.356 82.372 1.00 73.28 559 LYS C O 1
ATOM 4480 N N . PHE B 1 106 ? -34.784 48.987 82.585 1.00 69.30 560 PHE C N 1
ATOM 4481 C CA . PHE B 1 106 ? -35.110 50.389 82.831 1.00 72.91 560 PHE C CA 1
ATOM 4482 C C . PHE B 1 106 ? -34.318 50.993 83.991 1.00 76.29 560 PHE C C 1
ATOM 4483 O O . PHE B 1 106 ? -34.251 50.422 85.084 1.00 77.27 560 PHE C O 1
ATOM 4491 N N . GLY B 1 107 ? -33.708 52.147 83.740 1.00 67.38 561 GLY C N 1
ATOM 4492 C CA . GLY B 1 107 ? -32.994 52.863 84.778 1.00 71.22 561 GLY C CA 1
ATOM 4493 C C . GLY B 1 107 ? -31.571 52.395 85.009 1.00 70.52 561 GLY C C 1
ATOM 4494 O O . GLY B 1 107 ? -30.758 53.143 85.556 1.00 72.59 561 GLY C O 1
ATOM 4503 N N . ALA B 1 109 ? -27.675 51.529 84.431 1.00 67.80 563 ALA C N 1
ATOM 4504 C CA . ALA B 1 109 ? -26.678 52.381 83.799 1.00 62.91 563 ALA C CA 1
ATOM 4505 C C . ALA B 1 109 ? -25.621 51.598 83.029 1.00 68.53 563 ALA C C 1
ATOM 4506 O O . ALA B 1 109 ? -25.461 50.383 83.198 1.00 62.72 563 ALA C O 1
ATOM 4508 N N . ASN B 1 110 ? -24.907 52.326 82.178 1.00 66.50 564 ASN C N 1
ATOM 4509 C CA . ASN B 1 110 ? -23.815 51.788 81.387 1.00 60.79 564 ASN C CA 1
ATOM 4510 C C . ASN B 1 110 ? -22.691 52.799 81.423 1.00 61.01 564 ASN C C 1
ATOM 4511 O O . ASN B 1 110 ? -22.937 53.994 81.564 1.00 62.80 564 ASN C O 1
ATOM 4516 N N . LYS B 1 111 ? -21.456 52.338 81.289 1.00 59.30 565 LYS C N 1
ATOM 4517 C CA . LYS B 1 111 ? -20.352 53.277 81.198 1.00 57.02 565 LYS C CA 1
ATOM 4518 C C . LYS B 1 111 ? -19.718 53.251 79.817 1.00 53.04 565 LYS C C 1
ATOM 4519 O O . LYS B 1 111 ? -19.295 52.204 79.334 1.00 55.34 565 LYS C O 1
ATOM 4525 N N . LEU B 1 112 ? -19.684 54.409 79.170 1.00 53.64 566 LEU C N 1
ATOM 4526 C CA . LEU B 1 112 ? -18.976 54.542 77.911 1.00 50.23 566 LEU C CA 1
ATOM 4527 C C . LEU B 1 112 ? -17.529 54.853 78.243 1.00 54.30 566 LEU C C 1
ATOM 4528 O O . LEU B 1 112 ? -17.207 55.963 78.674 1.00 50.21 566 LEU C O 1
ATOM 4533 N N . ILE B 1 113 ? -16.667 53.857 78.061 1.00 55.78 567 ILE C N 1
ATOM 4534 C CA . ILE B 1 113 ? -15.266 53.957 78.448 1.00 50.09 567 ILE C CA 1
ATOM 4535 C C . ILE B 1 113 ? -14.377 53.985 77.218 1.00 53.18 567 ILE C C 1
ATOM 4536 O O . ILE B 1 113 ? -14.531 53.157 76.319 1.00 54.96 567 ILE C O 1
ATOM 4541 N N . ASN B 1 114 ? -13.442 54.926 77.176 1.00 49.63 568 ASN C N 1
ATOM 4542 C CA . ASN B 1 114 ? -12.432 54.914 76.133 1.00 50.71 568 ASN C CA 1
ATOM 4543 C C . ASN B 1 114 ? -11.117 54.392 76.701 1.00 51.45 568 ASN C C 1
ATOM 4544 O O . ASN B 1 114 ? -10.393 55.128 77.365 1.00 58.60 568 ASN C O 1
ATOM 4549 N N . TYR B 1 115 ? -10.812 53.123 76.457 1.00 52.25 569 TYR C N 1
ATOM 4550 C CA . TYR B 1 115 ? -9.556 52.560 76.942 1.00 54.03 569 TYR C CA 1
ATOM 4551 C C . TYR B 1 115 ? -8.379 53.088 76.132 1.00 54.39 569 TYR C C 1
ATOM 4552 O O . TYR B 1 115 ? -8.413 53.096 74.901 1.00 53.58 569 TYR C O 1
ATOM 4561 N N . TYR B 1 116 ? -7.349 53.550 76.832 1.00 58.16 570 TYR C N 1
ATOM 4562 C CA . TYR B 1 116 ? -6.087 53.912 76.199 1.00 56.28 570 TYR C CA 1
ATOM 4563 C C . TYR B 1 116 ? -4.963 53.162 76.896 1.00 57.53 570 TYR C C 1
ATOM 4564 O O . TYR B 1 116 ? -4.919 53.108 78.131 1.00 55.21 570 TYR C O 1
ATOM 4573 N N . ARG B 1 117 ? -4.064 52.575 76.108 1.00 57.14 571 ARG C N 1
ATOM 4574 C CA . ARG B 1 117 ? -2.920 51.855 76.664 1.00 59.48 571 ARG C CA 1
ATOM 4575 C C . ARG B 1 117 ? -1.612 52.572 76.362 1.00 61.98 571 ARG C C 1
ATOM 4576 O O . ARG B 1 117 ? -1.295 52.852 75.202 1.00 62.25 571 ARG C O 1
ATOM 4584 N N . LYS B 1 118 ? -0.863 52.859 77.422 1.00 66.08 572 LYS C N 1
ATOM 4585 C CA . LYS B 1 118 ? 0.396 53.589 77.333 1.00 65.13 572 LYS C CA 1
ATOM 4586 C C . LYS B 1 118 ? 1.382 52.911 76.385 1.00 67.61 572 LYS C C 1
ATOM 4587 O O . LYS B 1 118 ? 1.545 51.691 76.413 1.00 68.10 572 LYS C O 1
ATOM 4593 N N . ALA B 1 119 ? 2.023 53.713 75.537 1.00 70.91 573 ALA C N 1
ATOM 4594 C CA . ALA B 1 119 ? 3.005 53.205 74.582 1.00 73.90 573 ALA C CA 1
ATOM 4595 C C . ALA B 1 119 ? 4.253 52.740 75.317 1.00 75.45 573 ALA C C 1
ATOM 4596 O O . ALA B 1 119 ? 5.002 51.894 74.827 1.00 80.08 573 ALA C O 1
ATOM 4598 N N . ASN B 1 120 ? 4.466 53.318 76.494 1.00 76.54 574 ASN C N 1
ATOM 4599 C CA . ASN B 1 120 ? 5.557 52.940 77.379 1.00 84.34 574 ASN C CA 1
ATOM 4600 C C . ASN B 1 120 ? 5.269 53.425 78.797 1.00 88.73 574 ASN C C 1
ATOM 4601 O O . ASN B 1 120 ? 4.259 54.092 79.032 1.00 85.67 574 ASN C O 1
ATOM 4606 N N . GLU B 1 121 ? 6.147 53.092 79.739 1.00 92.17 575 GLU C N 1
ATOM 4607 C CA . GLU B 1 121 ? 5.957 53.509 81.126 1.00 90.41 575 GLU C CA 1
ATOM 4608 C C . GLU B 1 121 ? 6.028 55.026 81.252 1.00 88.54 575 GLU C C 1
ATOM 4609 O O . GLU B 1 121 ? 5.399 55.618 82.130 1.00 87.89 575 GLU C O 1
ATOM 4615 N N . GLN B 1 122 ? 6.785 55.646 80.353 1.00 91.27 576 GLN C N 1
ATOM 4616 C CA . GLN B 1 122 ? 6.963 57.095 80.348 1.00 95.32 576 GLN C CA 1
ATOM 4617 C C . GLN B 1 122 ? 5.722 57.844 79.876 1.00 89.37 576 GLN C C 1
ATOM 4618 O O . GLN B 1 122 ? 5.551 59.022 80.190 1.00 94.55 576 GLN C O 1
ATOM 4624 N N . ASP B 1 123 ? 4.868 57.163 79.116 1.00 84.78 577 ASP C N 1
ATOM 4625 C CA . ASP B 1 123 ? 3.704 57.802 78.503 1.00 85.06 577 ASP C CA 1
ATOM 4626 C C . ASP B 1 123 ? 2.802 58.484 79.534 1.00 85.66 577 ASP C C 1
ATOM 4627 O O . ASP B 1 123 ? 2.292 57.847 80.455 1.00 84.46 577 ASP C O 1
ATOM 4632 N N . THR B 1 124 ? 2.634 59.792 79.367 1.00 86.38 578 THR C N 1
ATOM 4633 C CA . THR B 1 124 ? 1.830 60.611 80.268 1.00 87.96 578 THR C CA 1
ATOM 4634 C C . THR B 1 124 ? 0.507 60.990 79.614 1.00 81.74 578 THR C C 1
ATOM 4635 O O . THR B 1 124 ? -0.354 61.606 80.245 1.00 76.89 578 THR C O 1
ATOM 4639 N N . LEU B 1 125 ? 0.360 60.619 78.343 1.00 76.57 579 LEU C N 1
ATOM 4640 C CA . LEU B 1 125 ? -0.813 60.992 77.556 1.00 77.37 579 LEU C CA 1
ATOM 4641 C C . LEU B 1 125 ? -2.100 60.473 78.189 1.00 75.71 579 LEU C C 1
ATOM 4642 O O . LEU B 1 125 ? -2.149 59.345 78.678 1.00 77.37 579 LEU C O 1
ATOM 4647 N N . ARG B 1 126 ? -3.135 61.306 78.187 1.00 68.28 580 ARG C N 1
ATOM 4648 C CA . ARG B 1 126 ? -4.421 60.924 78.756 1.00 70.26 580 ARG C CA 1
ATOM 4649 C C . ARG B 1 126 ? -5.551 61.464 77.890 1.00 71.21 580 ARG C C 1
ATOM 4650 O O . ARG B 1 126 ? -6.238 62.407 78.281 1.00 72.87 580 ARG C O 1
ATOM 4658 N N . PRO B 1 127 ? -5.753 60.849 76.713 1.00 67.79 581 PRO C N 1
ATOM 4659 C CA . PRO B 1 127 ? -6.626 61.349 75.642 1.00 63.01 581 PRO C CA 1
ATOM 4660 C C . PRO B 1 127 ? -8.030 61.727 76.104 1.00 62.53 581 PRO C C 1
ATOM 4661 O O . PRO B 1 127 ? -8.512 61.198 77.100 1.00 68.07 581 PRO C O 1
ATOM 4665 N N . LYS B 1 128 ? -8.669 62.647 75.388 1.00 60.01 582 LYS C N 1
ATOM 4666 C CA . LYS B 1 128 ? -10.061 62.988 75.651 1.00 61.83 582 LYS C CA 1
ATOM 4667 C C . LYS B 1 128 ? -10.856 62.884 74.353 1.00 62.07 582 LYS C C 1
ATOM 4668 O O . LYS B 1 128 ? -10.406 63.341 73.308 1.00 58.76 582 LYS C O 1
ATOM 4670 N N . LEU B 1 129 ? -12.031 62.269 74.416 1.00 63.74 583 LEU C N 1
ATOM 4671 C CA . LEU B 1 129 ? -12.892 62.151 73.244 1.00 58.73 583 LEU C CA 1
ATOM 4672 C C . LEU B 1 129 ? -14.197 62.905 73.501 1.00 63.07 583 LEU C C 1
ATOM 4673 O O . LEU B 1 129 ? -14.603 63.062 74.656 1.00 62.19 583 LEU C O 1
ATOM 4678 N N . PRO B 1 130 ? -14.846 63.390 72.426 1.00 59.04 584 PRO C N 1
ATOM 4679 C CA . PRO B 1 130 ? -16.116 64.121 72.499 1.00 47.35 584 PRO C CA 1
ATOM 4680 C C . PRO B 1 130 ? -17.123 63.499 73.455 1.00 56.08 584 PRO C C 1
ATOM 4681 O O . PRO B 1 130 ? -17.815 64.232 74.160 1.00 69.72 584 PRO C O 1
ATOM 4685 N N . VAL B 1 131 ? -17.204 62.173 73.478 1.00 59.91 5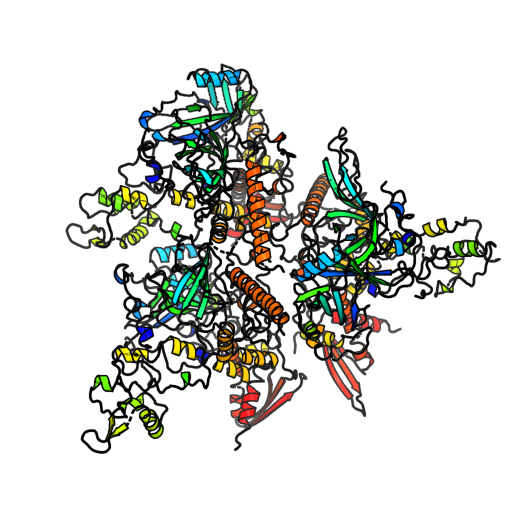85 VAL C N 1
ATOM 4686 C CA . VAL B 1 131 ? -18.056 61.480 74.444 1.00 64.34 585 VAL C CA 1
ATOM 4687 C C . VAL B 1 131 ? -17.326 60.308 75.090 1.00 60.75 585 VAL C C 1
ATOM 4688 O O . VAL B 1 131 ? -16.386 59.758 74.511 1.00 58.43 585 VAL C O 1
ATOM 4692 N N . GLY B 1 132 ? -17.764 59.934 76.289 1.00 61.74 586 GLY C N 1
ATOM 4693 C CA . GLY B 1 132 ? -17.175 58.815 77.007 1.00 66.49 586 GLY C CA 1
ATOM 4694 C C . GLY B 1 132 ? -16.064 59.183 77.981 1.00 64.07 586 GLY C C 1
ATOM 4695 O O . GLY B 1 132 ? -15.394 60.204 77.820 1.00 63.61 586 GLY C O 1
ATOM 4696 N N . GLU B 1 133 ? -15.864 58.337 78.991 1.00 59.53 587 GLU C N 1
ATOM 4697 C CA . GLU B 1 133 ? -14.814 58.546 79.982 1.00 57.23 587 GLU C CA 1
ATOM 4698 C C . GLU B 1 133 ? -13.558 57.776 79.594 1.00 55.18 587 GLU C C 1
ATOM 4699 O O . GLU B 1 133 ? -13.595 56.564 79.404 1.00 56.41 587 GLU C O 1
ATOM 4705 N N . THR B 1 134 ? -12.445 58.486 79.473 1.00 56.55 588 THR C N 1
ATOM 4706 C CA . THR B 1 134 ? -11.179 57.859 79.126 1.00 52.68 588 THR C CA 1
ATOM 4707 C C . THR B 1 134 ? -10.642 57.073 80.320 1.00 54.29 588 THR C C 1
ATOM 4708 O O . THR B 1 134 ? -10.786 57.500 81.463 1.00 61.43 588 THR C O 1
ATOM 4712 N N . HIS B 1 135 ? -10.045 55.916 80.055 1.00 56.06 589 HIS C N 1
ATOM 4713 C CA A HIS B 1 135 ? -9.421 55.108 81.103 0.52 57.34 589 HIS C CA 1
ATOM 4714 C CA B HIS B 1 135 ? -9.423 55.116 81.100 0.48 57.44 589 HIS C CA 1
ATOM 4715 C C . HIS B 1 135 ? -8.077 54.577 80.623 1.00 58.77 589 HIS C C 1
ATOM 4716 O O . HIS B 1 135 ? -7.986 53.959 79.561 1.00 58.45 589 HIS C O 1
ATOM 4729 N N . VAL B 1 136 ? -7.032 54.811 81.408 1.00 59.01 590 VAL C N 1
ATOM 4730 C CA . VAL B 1 136 ? -5.687 54.449 80.975 1.00 60.83 590 VAL C CA 1
ATOM 4731 C C . VAL B 1 136 ? -5.237 53.087 81.485 1.00 60.41 590 VAL C C 1
ATOM 4732 O O . VAL B 1 136 ? -5.384 52.773 82.665 1.00 64.09 590 VAL C O 1
ATOM 4736 N N . LEU B 1 137 ? -4.689 52.281 80.581 1.00 60.60 591 LEU C N 1
ATOM 4737 C CA . LEU B 1 137 ? -4.174 50.969 80.945 1.00 65.09 591 LEU C CA 1
ATOM 4738 C C . LEU B 1 137 ? -2.659 51.036 81.065 1.00 65.97 591 LEU C C 1
ATOM 4739 O O . LEU B 1 137 ? -1.990 51.569 80.178 1.00 65.79 591 LEU C O 1
ATOM 4744 N N . GLY B 1 138 ? -2.120 50.500 82.158 1.00 66.15 592 GLY C N 1
ATOM 4745 C CA . GLY B 1 138 ? -0.680 50.401 82.316 1.00 72.29 592 GLY C CA 1
ATOM 4746 C C . GLY B 1 138 ? -0.115 49.471 81.260 1.00 74.92 592 GLY C C 1
ATOM 4747 O O . GLY B 1 138 ? -0.849 48.660 80.693 1.00 81.94 592 GLY C O 1
ATOM 4748 N N . VAL B 1 139 ? 1.179 49.582 80.985 1.00 75.59 593 VAL C N 1
ATOM 4749 C CA . VAL B 1 139 ? 1.799 48.744 79.964 1.00 81.08 593 VAL C CA 1
ATOM 4750 C C . VAL B 1 139 ? 1.693 47.270 80.351 1.00 78.06 593 VAL C C 1
ATOM 4751 O O . VAL B 1 139 ? 1.576 46.399 79.489 1.00 77.16 593 VAL C O 1
ATOM 4755 N N . GLN B 1 140 ? 1.719 47.007 81.655 1.00 83.04 594 GLN C N 1
ATOM 4756 C CA . GLN B 1 140 ? 1.629 45.649 82.180 1.00 84.81 594 GLN C CA 1
ATOM 4757 C C . GLN B 1 140 ? 0.197 45.295 82.569 1.00 79.04 594 GLN C C 1
ATOM 4758 O O . GLN B 1 140 ? -0.063 44.194 83.055 1.00 74.45 594 GLN C O 1
ATOM 4764 N N . ASP B 1 141 ? -0.728 46.230 82.370 1.00 76.98 595 ASP C N 1
ATOM 4765 C CA . ASP B 1 141 ? -2.115 46.020 82.778 1.00 69.42 595 ASP C CA 1
ATOM 4766 C C . ASP B 1 141 ? -2.857 45.030 81.888 1.00 64.47 595 ASP C C 1
ATOM 4767 O O . ASP B 1 141 ? -2.572 44.910 80.698 1.00 66.00 595 ASP C O 1
ATOM 4772 N N . LYS B 1 142 ? -3.811 44.327 82.485 1.00 63.11 596 LYS C N 1
ATOM 4773 C CA . LYS B 1 142 ? -4.571 43.298 81.796 1.00 58.39 596 LYS C CA 1
ATOM 4774 C C . LYS B 1 142 ? -5.592 43.951 80.882 1.00 57.79 596 LYS C C 1
ATOM 4775 O O . LYS B 1 142 ? -6.155 44.991 81.222 1.00 62.65 596 LYS C O 1
ATOM 4781 N N . SER B 1 143 ? -5.831 43.347 79.722 1.00 58.61 597 SER C N 1
ATOM 4782 C CA . SER B 1 143 ? -6.840 43.854 78.798 1.00 57.93 597 SER C CA 1
ATOM 4783 C C . SER B 1 143 ? -8.238 43.738 79.388 1.00 55.46 597 SER C C 1
ATOM 4784 O O . SER B 1 143 ? -8.548 42.762 80.071 1.00 62.63 597 SER C O 1
ATOM 4787 N N . PRO B 1 144 ? -9.092 44.735 79.121 1.00 53.49 598 PRO C N 1
ATOM 4788 C CA . PRO B 1 144 ? -10.480 44.691 79.594 1.00 53.65 598 PRO C CA 1
ATOM 4789 C C . PRO B 1 144 ? -11.299 43.645 78.846 1.00 54.78 598 PRO C C 1
ATOM 4790 O O . PRO B 1 144 ? -12.432 43.362 79.240 1.00 58.68 598 PRO C O 1
ATOM 4794 N N . PHE B 1 145 ? -10.737 43.092 77.776 1.00 51.82 599 PHE C N 1
ATOM 4795 C CA . PHE B 1 145 ? -11.396 42.013 77.052 1.00 54.00 599 PHE C CA 1
ATOM 4796 C C . PHE B 1 145 ? -10.692 40.691 77.310 1.00 55.21 599 PHE C C 1
ATOM 4797 O O . PHE B 1 145 ? -10.854 39.736 76.550 1.00 55.02 599 PHE C O 1
ATOM 4805 N N . TRP B 1 146 ? -9.915 40.647 78.390 1.00 57.75 600 TRP C N 1
ATOM 4806 C CA . TRP B 1 146 ? -9.221 39.429 78.798 1.00 53.49 600 TRP C CA 1
ATOM 4807 C C . TRP B 1 146 ? -8.335 38.916 77.671 1.00 56.28 600 TRP C C 1
ATOM 4808 O O . TRP B 1 146 ? -7.624 39.695 77.031 1.00 63.59 600 TRP C O 1
ATOM 4819 N N . ASN B 1 147 ? -8.389 37.616 77.413 1.00 54.14 601 ASN C N 1
ATOM 4820 C CA . ASN B 1 147 ? -7.542 37.014 76.389 1.00 58.82 601 ASN C CA 1
ATOM 4821 C C . ASN B 1 147 ? -8.177 37.010 74.998 1.00 57.55 601 ASN C C 1
ATOM 4822 O O . ASN B 1 147 ? -7.616 36.447 74.056 1.00 57.50 601 ASN C O 1
ATOM 4827 N N . PHE B 1 148 ? -9.348 37.627 74.868 1.00 53.78 602 PHE C N 1
ATOM 4828 C CA . PHE B 1 148 ? -10.069 37.591 73.602 1.00 51.53 602 PHE C CA 1
ATOM 4829 C C . PHE B 1 148 ? -10.086 38.916 72.848 1.00 50.63 602 PHE C C 1
ATOM 4830 O O . PHE B 1 148 ? -10.561 38.984 71.718 1.00 48.29 602 PHE C O 1
ATOM 4838 N N . GLY B 1 149 ? -9.561 39.967 73.465 1.00 53.76 603 GLY C N 1
ATOM 4839 C CA . GLY B 1 149 ? -9.536 41.268 72.822 1.00 52.27 603 GLY C CA 1
ATOM 4840 C C . GLY B 1 149 ? -8.360 42.122 73.243 1.00 48.37 603 GLY C C 1
ATOM 4841 O O . GLY B 1 149 ? -7.752 41.893 74.290 1.00 49.47 603 GLY C O 1
ATOM 4842 N N . PHE B 1 150 ? -8.045 43.122 72.432 1.00 48.60 604 PHE C N 1
ATOM 4843 C CA . PHE B 1 150 ? -6.839 43.905 72.654 1.00 50.78 604 PHE C CA 1
ATOM 4844 C C . PHE B 1 150 ? -7.089 45.411 72.679 1.00 49.27 604 PHE C C 1
ATOM 4845 O O . PHE B 1 150 ? -7.949 45.924 71.958 1.00 54.39 604 PHE C O 1
ATOM 4853 N N . VAL B 1 151 ? -6.353 46.105 73.541 1.00 44.88 605 VAL C N 1
ATOM 4854 C CA . VAL B 1 151 ? -6.194 47.550 73.440 1.00 49.22 605 VAL C CA 1
ATOM 4855 C C . VAL B 1 151 ? -4.712 47.801 73.211 1.00 49.45 605 VAL C C 1
ATOM 4856 O O . VAL B 1 151 ? -3.939 47.870 74.172 1.00 51.09 605 VAL C O 1
ATOM 4860 N N . GLU B 1 152 ? -4.326 47.911 71.939 1.00 48.32 606 GLU C N 1
ATOM 4861 C CA . GLU B 1 152 ? -2.923 48.053 71.544 1.00 53.55 606 GLU C CA 1
ATOM 4862 C C . GLU B 1 152 ? -2.264 49.254 72.230 1.00 59.53 606 GLU C C 1
ATOM 4863 O O . GLU B 1 152 ? -2.943 50.225 72.575 1.00 60.66 606 GLU C O 1
ATOM 4869 N N . PRO B 1 153 ? -0.939 49.186 72.449 1.00 60.91 607 PRO C N 1
ATOM 4870 C CA . PRO B 1 153 ? -0.208 50.301 73.067 1.00 61.87 607 PRO C CA 1
ATOM 4871 C C . PRO B 1 153 ? -0.307 51.562 72.215 1.00 60.66 607 PRO C C 1
ATOM 4872 O O . PRO B 1 153 ? 0.021 51.527 71.022 1.00 51.42 607 PRO C O 1
ATOM 4876 N N . GLY B 1 154 ? -0.764 52.656 72.821 1.00 58.80 608 GLY C N 1
ATOM 4877 C CA . GLY B 1 154 ? -0.951 53.903 72.103 1.00 57.82 608 GLY C CA 1
ATOM 4878 C C . GLY B 1 154 ? -2.259 53.998 71.333 1.00 55.88 608 GLY C C 1
ATOM 4879 O O . GLY B 1 154 ? -2.447 54.916 70.535 1.00 56.62 608 GLY C O 1
ATOM 4880 N N . HIS B 1 155 ? -3.169 53.059 71.569 1.00 56.08 609 HIS C N 1
ATOM 4881 C CA . HIS B 1 155 ? -4.428 53.031 70.832 1.00 51.37 609 HIS C CA 1
ATOM 4882 C C . HIS B 1 155 ? -5.644 53.213 71.741 1.00 51.03 609 HIS C C 1
ATOM 4883 O O . HIS B 1 155 ? -5.564 53.005 72.952 1.00 53.94 609 HIS C O 1
ATOM 4890 N N . ILE B 1 156 ? -6.771 53.597 71.151 1.00 51.22 610 ILE C N 1
ATOM 4891 C CA . ILE B 1 156 ? -7.987 53.827 71.919 1.00 48.08 610 ILE C CA 1
ATOM 4892 C C . ILE B 1 156 ? -9.109 52.895 71.476 1.00 49.45 610 ILE C C 1
ATOM 4893 O O . ILE B 1 156 ? -9.422 52.801 70.290 1.00 52.39 610 ILE C O 1
ATOM 4898 N N . VAL B 1 157 ? -9.709 52.200 72.436 1.00 51.31 611 VAL C N 1
ATOM 4899 C CA . VAL B 1 157 ? -10.801 51.280 72.145 1.00 45.46 611 VAL C CA 1
ATOM 4900 C C . VAL B 1 157 ? -12.028 51.668 72.951 1.00 45.84 611 VAL C C 1
ATOM 4901 O O . VAL B 1 157 ? -12.155 51.289 74.114 1.00 52.51 611 VAL C O 1
ATOM 4905 N N . PRO B 1 158 ? -12.924 52.459 72.342 1.00 43.48 612 PRO C N 1
ATOM 4906 C CA . PRO B 1 158 ? -14.201 52.804 72.984 1.00 42.69 612 PRO C CA 1
ATOM 4907 C C . PRO B 1 158 ? -14.959 51.529 73.326 1.00 42.79 612 PRO C C 1
ATOM 4908 O O . PRO B 1 158 ? -15.062 50.644 72.480 1.00 47.99 612 PRO C O 1
ATOM 4912 N N . THR B 1 159 ? -15.486 51.439 74.540 1.00 45.36 613 THR C N 1
ATOM 4913 C CA . THR B 1 159 ? -16.065 50.194 75.029 1.00 44.06 613 THR C CA 1
ATOM 4914 C C . THR B 1 159 ? -17.367 50.441 75.779 1.00 48.60 613 THR C C 1
ATOM 4915 O O . THR B 1 159 ? -17.468 51.390 76.556 1.00 53.50 613 THR C O 1
ATOM 4919 N N . LEU B 1 160 ? -18.368 49.595 75.552 1.00 49.06 614 LEU C N 1
ATOM 4920 C CA . LEU B 1 160 ? -19.554 49.614 76.402 1.00 49.79 614 LEU C CA 1
ATOM 4921 C C . LEU B 1 160 ? -19.221 48.800 77.646 1.00 50.05 614 LEU C C 1
ATOM 4922 O O . LEU B 1 160 ? -18.750 47.669 77.545 1.00 55.27 614 LEU C O 1
ATOM 4927 N N . TYR B 1 161 ? -19.448 49.381 78.818 1.00 51.55 615 TYR C N 1
ATOM 4928 C CA . TYR B 1 161 ? -19.032 48.755 80.069 1.00 51.47 615 TYR C CA 1
ATOM 4929 C C . TYR B 1 161 ? -20.198 48.646 81.050 1.00 54.87 615 TYR C C 1
ATOM 4930 O O . TYR B 1 161 ? -20.849 49.644 81.367 1.00 58.15 615 TYR C O 1
ATOM 4939 N N . ASN B 1 162 ? -20.464 47.431 81.520 1.00 50.85 616 ASN C N 1
ATOM 4940 C CA . ASN B 1 162 ? -21.378 47.223 82.640 1.00 55.16 616 ASN C CA 1
ATOM 4941 C C . ASN B 1 162 ? -20.984 46.005 83.482 1.00 61.18 616 ASN C C 1
ATOM 4942 O O . ASN B 1 162 ? -19.964 45.365 83.208 1.00 59.15 616 ASN C O 1
ATOM 4947 N N . ASN B 1 163 ? -21.785 45.688 84.497 1.00 61.57 617 ASN C N 1
ATOM 4948 C CA . ASN B 1 163 ? -21.476 44.561 85.372 1.00 61.66 617 ASN C CA 1
ATOM 4949 C C . ASN B 1 163 ? -21.756 43.223 84.710 1.00 64.40 617 ASN C C 1
ATOM 4950 O O . ASN B 1 163 ? -21.258 42.186 85.152 1.00 68.10 617 ASN C O 1
ATOM 4963 N N . ILE B 1 165 ? -21.784 42.655 80.992 1.00 61.64 619 ILE C N 1
ATOM 4964 C CA . ILE B 1 165 ? -21.060 42.429 79.744 1.00 59.17 619 ILE C CA 1
ATOM 4965 C C . ILE B 1 165 ? -20.029 43.512 79.468 1.00 54.79 619 ILE C C 1
ATOM 4966 O O . ILE B 1 165 ? -20.029 44.563 80.105 1.00 58.59 619 ILE C O 1
ATOM 4971 N N . ARG B 1 166 ? -19.165 43.245 78.495 1.00 51.81 620 ARG C N 1
ATOM 4972 C CA . ARG B 1 166 ? -18.253 44.242 77.953 1.00 49.63 620 ARG C CA 1
ATOM 4973 C C . ARG B 1 166 ? -18.218 44.062 76.446 1.00 53.57 620 ARG C C 1
ATOM 4974 O O . ARG B 1 166 ? -18.150 42.931 75.958 1.00 52.29 620 ARG C O 1
ATOM 4982 N N . ALA B 1 167 ? -18.252 45.166 75.708 1.00 49.09 621 ALA C N 1
ATOM 4983 C CA . ALA B 1 167 ? -18.256 45.094 74.255 1.00 45.84 621 ALA C CA 1
ATOM 4984 C C . ALA B 1 167 ? -17.621 46.320 73.639 1.00 48.65 621 ALA C C 1
ATOM 4985 O O . ALA B 1 167 ? -17.850 47.436 74.100 1.00 55.47 621 ALA C O 1
ATOM 4987 N N . PRO B 1 168 ? -16.831 46.121 72.579 1.00 46.63 622 PRO C N 1
ATOM 4988 C CA . PRO B 1 168 ? -16.299 47.276 71.856 1.00 47.76 622 PRO C CA 1
ATOM 4989 C C . PRO B 1 168 ? -17.431 47.986 71.118 1.00 47.49 622 PRO C C 1
ATOM 4990 O O . PRO B 1 168 ? -18.288 47.317 70.538 1.00 48.55 622 PRO C O 1
ATOM 4994 N N . VAL B 1 169 ? -17.446 49.315 71.143 1.00 49.07 623 VAL C N 1
ATOM 4995 C CA . VAL B 1 169 ? -18.470 50.061 70.416 1.00 44.43 623 VAL C CA 1
ATOM 4996 C C . VAL B 1 169 ? -17.868 50.869 69.284 1.00 44.54 623 VAL C C 1
ATOM 4997 O O . VAL B 1 169 ? -16.666 51.145 69.268 1.00 45.54 623 VAL C O 1
ATOM 5001 N N . PHE B 1 170 ? -18.716 51.238 68.332 1.00 44.95 624 PHE C N 1
ATOM 5002 C CA . PHE B 1 170 ? -18.266 51.930 67.135 1.00 46.29 624 PHE C CA 1
ATOM 5003 C C . PHE B 1 170 ? -19.246 53.035 66.756 1.00 49.45 624 PHE C C 1
ATOM 5004 O O . PHE B 1 170 ? -20.390 52.765 66.378 1.00 47.95 624 PHE C O 1
ATOM 5012 N N . LYS B 1 171 ? -18.788 54.280 66.866 1.00 48.33 625 LYS C N 1
ATOM 5013 C CA . LYS B 1 171 ? -19.639 55.443 66.631 1.00 55.29 625 LYS C CA 1
ATOM 5014 C C . LYS B 1 171 ? -19.814 55.690 65.133 1.00 53.37 625 LYS C C 1
ATOM 5015 O O . LYS B 1 171 ? -18.839 55.689 64.379 1.00 54.32 625 LYS C O 1
ATOM 5021 N N . HIS B 1 172 ? -21.055 55.896 64.702 1.00 50.34 626 HIS C N 1
ATOM 5022 C CA . HIS B 1 172 ? -21.318 56.236 63.308 1.00 55.71 626 HIS C CA 1
ATOM 5023 C C . HIS B 1 172 ? -22.293 57.398 63.163 1.00 57.40 626 HIS C C 1
ATOM 5024 O O . HIS B 1 172 ? -23.009 57.748 64.103 1.00 57.26 626 HIS C O 1
ATOM 5031 N N . ASP B 1 173 ? -22.313 57.983 61.971 1.00 57.12 627 ASP C N 1
ATOM 5032 C CA . ASP B 1 173 ? -23.223 59.071 61.660 1.00 56.34 627 ASP C CA 1
ATOM 5033 C C . ASP B 1 173 ? -24.645 58.546 61.515 1.00 58.20 627 ASP C C 1
ATOM 5034 O O . ASP B 1 173 ? -24.852 57.401 61.109 1.00 60.96 627 ASP C O 1
ATOM 5039 N N . ILE B 1 174 ? -25.622 59.379 61.864 1.00 63.95 628 ILE C N 1
ATOM 5040 C CA . ILE B 1 174 ? -27.026 59.019 61.703 1.00 63.73 628 ILE C CA 1
ATOM 5041 C C . ILE B 1 174 ? -27.516 59.595 60.380 1.00 70.52 628 ILE C C 1
ATOM 5042 O O . ILE B 1 174 ? -27.100 60.688 59.987 1.00 71.42 628 ILE C O 1
ATOM 5047 N N . SER B 1 175 ? -28.380 58.856 59.687 1.00 71.66 629 SER C N 1
ATOM 5048 C CA . SER B 1 175 ? -28.985 59.338 58.451 1.00 68.98 629 SER C CA 1
ATOM 5049 C C . SER B 1 175 ? -29.713 60.641 58.736 1.00 75.14 629 SER C C 1
ATOM 5050 O O . SER B 1 175 ? -30.318 60.796 59.799 1.00 77.16 629 SER C O 1
ATOM 5053 N N . GLY B 1 176 ? -29.663 61.576 57.794 1.00 72.63 630 GLY C N 1
ATOM 5054 C CA . GLY B 1 176 ? -30.337 62.848 57.978 1.00 74.90 630 GLY C CA 1
ATOM 5055 C C . GLY B 1 176 ? -31.841 62.669 58.005 1.00 74.67 630 GLY C C 1
ATOM 5056 O O . GLY B 1 176 ? -32.580 63.562 58.416 1.00 80.95 630 GLY C O 1
ATOM 5057 N N . THR B 1 177 ? -32.286 61.494 57.575 1.00 67.25 631 THR C N 1
ATOM 5058 C CA . THR B 1 177 ? -33.701 61.198 57.443 1.00 69.39 631 THR C CA 1
ATOM 5059 C C . THR B 1 177 ? -34.290 60.566 58.704 1.00 69.88 631 THR C C 1
ATOM 5060 O O . THR B 1 177 ? -35.510 60.440 58.835 1.00 66.80 631 THR C O 1
ATOM 5064 N N . ASP B 1 178 ? -33.426 60.172 59.632 1.00 70.21 632 ASP C N 1
ATOM 5065 C CA . ASP B 1 178 ? -33.871 59.378 60.772 1.00 70.67 632 ASP C CA 1
ATOM 5066 C C . ASP B 1 178 ? -34.020 60.166 62.069 1.00 70.22 632 ASP C C 1
ATOM 5067 O O . ASP B 1 178 ? -33.113 60.893 62.480 1.00 65.06 632 ASP C O 1
ATOM 5072 N N . PHE B 1 179 ? -35.173 60.003 62.712 1.00 71.49 633 PHE C N 1
ATOM 5073 C CA . PHE B 1 179 ? -35.464 60.709 63.953 1.00 72.02 633 PHE C CA 1
ATOM 5074 C C . PHE B 1 179 ? -35.946 59.736 65.013 1.00 72.20 633 PHE C C 1
ATOM 5075 O O . PHE B 1 179 ? -36.262 58.581 64.706 1.00 69.94 633 PHE C O 1
ATOM 5083 N N . LEU B 1 180 ? -36.001 60.200 66.260 1.00 69.81 634 LEU C N 1
ATOM 5084 C CA . LEU B 1 180 ? -36.507 59.370 67.346 1.00 74.16 634 LEU C CA 1
ATOM 5085 C C . LEU B 1 180 ? -37.908 59.805 67.774 1.00 78.43 634 LEU C C 1
ATOM 5086 O O . LEU B 1 180 ? -38.107 60.930 68.241 1.00 73.91 634 LEU C O 1
ATOM 5091 N N . LEU B 1 181 ? -38.872 58.903 67.609 1.00 77.11 635 LEU C N 1
ATOM 5092 C CA . LEU B 1 181 ? -40.259 59.164 67.979 1.00 76.56 635 LEU C CA 1
ATOM 5093 C C . LEU B 1 181 ? -40.548 58.509 69.326 1.00 82.48 635 LEU C C 1
ATOM 5094 O O . LEU B 1 181 ? -40.395 57.296 69.476 1.00 77.39 635 LEU C O 1
ATOM 5099 N N . THR B 1 182 ? -40.975 59.310 70.300 1.00 90.85 636 THR C N 1
ATOM 5100 C CA . THR B 1 182 ? -41.164 58.829 71.667 1.00 84.51 636 THR C CA 1
ATOM 5101 C C . THR B 1 182 ? -42.595 59.008 72.176 1.00 83.69 636 THR C C 1
ATOM 5102 O O . THR B 1 182 ? -43.200 60.066 71.999 1.00 82.32 636 THR C O 1
ATOM 5106 N N . LYS B 1 183 ? -43.119 57.971 72.825 1.00 86.65 637 LYS C N 1
ATOM 5107 C CA . LYS B 1 183 ? -44.455 58.012 73.422 1.00 86.94 637 LYS C CA 1
ATOM 5108 C C . LYS B 1 183 ? -44.384 57.775 74.928 1.00 87.29 637 LYS C C 1
ATOM 5109 O O . LYS B 1 183 ? -44.000 56.692 75.374 1.00 82.31 637 LYS C O 1
ATOM 5115 N N . SER B 1 184 ? -44.762 58.787 75.705 1.00 95.98 638 SER C N 1
ATOM 5116 C CA . SER B 1 184 ? -44.708 58.696 77.164 1.00 95.38 638 SER C CA 1
ATOM 5117 C C . SER B 1 184 ? -46.092 58.772 77.803 1.00 95.36 638 SER C C 1
ATOM 5118 O O . SER B 1 184 ? -46.919 59.602 77.425 1.00 98.52 638 SER C O 1
ATOM 5121 N N . SER B 1 185 ? -46.338 57.894 78.771 1.00 96.42 639 SER C N 1
ATOM 5122 C CA . SER B 1 185 ? -47.575 57.925 79.543 1.00 104.51 639 SER C CA 1
ATOM 5123 C C . SER B 1 185 ? -47.282 57.684 81.023 1.00 107.96 639 SER C C 1
ATOM 5124 O O . SER B 1 185 ? -46.864 56.592 81.411 1.00 110.48 639 SER C O 1
ATOM 5127 N N . GLY B 1 186 ? -47.497 58.710 81.844 1.00 111.94 640 GLY C N 1
ATOM 5128 C CA . GLY B 1 186 ? -47.239 58.614 83.272 1.00 110.89 640 GLY C CA 1
ATOM 5129 C C . GLY B 1 186 ? -47.024 59.964 83.936 1.00 114.63 640 GLY C C 1
ATOM 5130 O O . GLY B 1 186 ? -46.984 60.996 83.261 1.00 116.45 640 GLY C O 1
ATOM 5131 N N . PHE B 1 187 ? -46.877 59.946 85.261 1.00 111.29 641 PHE C N 1
ATOM 5132 C CA . PHE B 1 187 ? -46.725 61.160 86.069 1.00 115.03 641 PHE C CA 1
ATOM 5133 C C . PHE B 1 187 ? -47.789 62.218 85.780 1.00 115.76 641 PHE C C 1
ATOM 5134 O O . PHE B 1 187 ? -47.470 63.375 85.503 1.00 114.67 641 PHE C O 1
ATOM 5142 N N . GLY B 1 188 ? -49.052 61.815 85.852 1.00 115.69 642 GLY C N 1
ATOM 5143 C CA . GLY B 1 188 ? -50.149 62.723 85.577 1.00 122.19 642 GLY C CA 1
ATOM 5144 C C . GLY B 1 188 ? -50.190 63.157 84.124 1.00 128.95 642 GLY C C 1
ATOM 5145 O O . GLY B 1 188 ? -50.329 64.344 83.818 1.00 127.20 642 GLY C O 1
ATOM 5146 N N . ILE B 1 189 ? -50.059 62.188 83.225 1.00 124.78 643 ILE C N 1
ATOM 5147 C CA . ILE B 1 189 ? -50.124 62.449 81.794 1.00 123.07 643 ILE C CA 1
ATOM 5148 C C . ILE B 1 189 ? -50.560 61.188 81.066 1.00 123.79 643 ILE C C 1
ATOM 5149 O O . ILE B 1 189 ? -50.282 60.077 81.517 1.00 124.59 643 ILE C O 1
ATOM 5151 N N . SER B 1 190 ? -51.251 61.360 79.945 1.00 122.93 644 SER C N 1
ATOM 5152 C CA . SER B 1 190 ? -51.678 60.222 79.143 1.00 120.27 644 SER C CA 1
ATOM 5153 C C . SER B 1 190 ? -51.313 60.440 77.678 1.00 118.78 644 SER C C 1
ATOM 5154 O O . SER B 1 190 ? -51.840 61.344 77.025 1.00 117.33 644 SER C O 1
ATOM 5157 N N . ASN B 1 191 ? -50.395 59.614 77.180 1.00 108.95 645 ASN C N 1
ATOM 5158 C CA . ASN B 1 191 ? -49.979 59.646 75.779 1.00 101.50 645 ASN C CA 1
ATOM 5159 C C . ASN B 1 191 ? -49.519 61.019 75.277 1.00 100.36 645 ASN C C 1
ATOM 5160 O O . ASN B 1 191 ? -50.159 61.618 74.414 1.00 98.80 645 ASN C O 1
ATOM 5165 N N . ARG B 1 192 ? -48.414 61.513 75.826 1.00 98.66 646 ARG C N 1
ATOM 5166 C CA . ARG B 1 192 ? -47.766 62.710 75.298 1.00 95.88 646 ARG C CA 1
ATOM 5167 C C . ARG B 1 192 ? -46.728 62.258 74.263 1.00 98.51 646 ARG C C 1
ATOM 5168 O O . ARG B 1 192 ? -46.206 61.145 74.361 1.00 101.05 646 ARG C O 1
ATOM 5176 N N . PHE B 1 193 ? -46.438 63.090 73.265 1.00 92.03 647 PHE C N 1
ATOM 5177 C CA . PHE B 1 193 ? -45.520 62.674 72.199 1.00 86.26 647 PHE C CA 1
ATOM 5178 C C . PHE B 1 193 ? -44.345 63.623 71.980 1.00 90.33 647 PHE C C 1
ATOM 5179 O O . PHE B 1 193 ? -44.515 64.843 71.948 1.00 93.84 647 PHE C O 1
ATOM 5187 N N . TYR B 1 194 ? -43.155 63.048 71.817 1.00 92.02 648 TYR C N 1
ATOM 5188 C CA . TYR B 1 194 ? -41.942 63.830 71.589 1.00 90.84 648 TYR C CA 1
ATOM 5189 C C . TYR B 1 194 ? -41.216 63.370 70.326 1.00 86.66 648 TYR C C 1
ATOM 5190 O O . TYR B 1 194 ? -41.249 62.188 69.977 1.00 82.45 648 TYR C O 1
ATOM 5199 N N . LEU B 1 195 ? -40.563 64.308 69.643 1.00 80.40 649 LEU C N 1
ATOM 5200 C CA . LEU B 1 195 ? -39.746 63.977 68.480 1.00 77.27 649 LEU C CA 1
ATOM 5201 C C . LEU B 1 195 ? -38.336 64.532 68.655 1.00 85.89 649 LEU C C 1
ATOM 5202 O O . LEU B 1 195 ? -38.152 65.738 68.841 1.00 82.92 649 LEU C O 1
ATOM 5207 N N . ARG B 1 196 ? -37.346 63.645 68.592 1.00 88.03 650 ARG C N 1
ATOM 5208 C CA . ARG B 1 196 ? -35.958 64.002 68.878 1.00 82.07 650 ARG C CA 1
ATOM 5209 C C . ARG B 1 196 ? -35.038 63.740 67.689 1.00 77.47 650 ARG C C 1
ATOM 5210 O O . ARG B 1 196 ? -35.233 62.778 66.942 1.00 79.00 650 ARG C O 1
ATOM 5218 N N . ASN B 1 197 ? -34.031 64.592 67.522 1.00 73.48 651 ASN C N 1
ATOM 5219 C CA . ASN B 1 197 ? -32.875 64.231 66.715 1.00 74.66 651 ASN C CA 1
ATOM 5220 C C . ASN B 1 197 ? -32.120 63.156 67.483 1.00 79.66 651 ASN C C 1
ATOM 5221 O O . ASN B 1 197 ? -32.243 63.066 68.704 1.00 86.75 651 ASN C O 1
ATOM 5226 N N . ILE B 1 198 ? -31.349 62.331 66.787 1.00 78.81 652 ILE C N 1
ATOM 5227 C CA . ILE B 1 198 ? -30.511 61.359 67.478 1.00 72.68 652 ILE C CA 1
ATOM 5228 C C . ILE B 1 198 ? -29.100 61.932 67.613 1.00 72.95 652 ILE C C 1
ATOM 5229 O O . ILE B 1 198 ? -28.401 62.128 66.617 1.00 71.11 652 ILE C O 1
ATOM 5234 N N . ASN B 1 199 ? -28.702 62.225 68.849 1.00 68.40 653 ASN C N 1
ATOM 5235 C CA . ASN B 1 199 ? -27.426 62.883 69.108 1.00 71.71 653 ASN C CA 1
ATOM 5236 C C . ASN B 1 199 ? -26.232 61.986 68.818 1.00 66.78 653 ASN C C 1
ATOM 5237 O O . ASN B 1 199 ? -25.256 62.410 68.190 1.00 61.77 653 ASN C O 1
ATOM 5242 N N . HIS B 1 200 ? -26.309 60.745 69.287 1.00 64.61 654 HIS C N 1
ATOM 5243 C CA . HIS B 1 200 ? -25.217 59.802 69.100 1.00 63.82 654 HIS C CA 1
ATOM 5244 C C . HIS B 1 200 ? -25.716 58.421 68.714 1.00 62.58 654 HIS C C 1
ATOM 5245 O O . HIS B 1 200 ? -26.745 57.960 69.213 1.00 63.02 654 HIS C O 1
ATOM 5252 N N . LEU B 1 201 ? -24.981 57.765 67.819 1.00 60.54 655 LEU C N 1
ATOM 5253 C CA . LEU B 1 201 ? -25.308 56.406 67.408 1.00 55.02 655 LEU C CA 1
ATOM 5254 C C . LEU B 1 201 ? -24.082 55.530 67.561 1.00 54.81 655 LEU C C 1
ATOM 5255 O O . LEU B 1 201 ? -23.010 55.862 67.055 1.00 56.99 655 LEU C O 1
ATOM 5260 N N . PHE B 1 202 ? -24.238 54.412 68.260 1.00 55.39 656 PHE C N 1
ATOM 5261 C CA . PHE B 1 202 ? -23.154 53.454 68.413 1.00 51.91 656 PHE C CA 1
ATOM 5262 C C . PHE B 1 202 ? -23.576 52.076 67.915 1.00 52.86 656 PHE C C 1
ATOM 5263 O O . PHE B 1 202 ? -24.710 51.645 68.138 1.00 52.43 656 PHE C O 1
ATOM 5271 N N . THR B 1 203 ? -22.665 51.394 67.227 1.00 48.51 657 THR C N 1
ATOM 5272 C CA . THR B 1 203 ? -22.844 49.976 66.944 1.00 46.55 657 THR C CA 1
ATOM 5273 C C . THR B 1 203 ? -22.138 49.198 68.049 1.00 49.68 657 THR C C 1
ATOM 5274 O O . THR B 1 203 ? -20.924 49.336 68.235 1.00 48.74 657 THR C O 1
ATOM 5278 N N . VAL B 1 204 ? -22.891 48.396 68.796 1.00 46.17 658 VAL C N 1
ATOM 5279 C CA . VAL B 1 204 ? -22.291 47.567 69.834 1.00 46.80 658 VAL C CA 1
ATOM 5280 C C . VAL B 1 204 ? -21.745 46.290 69.193 1.00 49.46 658 VAL C C 1
ATOM 5281 O O . VAL B 1 204 ? -22.433 45.641 68.398 1.00 49.17 658 VAL C O 1
ATOM 5285 N N . GLY B 1 205 ? -20.511 45.932 69.535 1.00 43.41 659 GLY C N 1
ATOM 5286 C CA . GLY B 1 205 ? -19.879 44.752 68.971 1.00 41.95 659 GLY C CA 1
ATOM 5287 C C . GLY B 1 205 ? -20.282 43.484 69.693 1.00 47.21 659 GLY C C 1
ATOM 5288 O O . GLY B 1 205 ? -21.351 43.423 70.297 1.00 49.90 659 GLY C O 1
ATOM 5289 N N . GLN B 1 206 ? -19.428 42.468 69.619 1.00 49.91 660 GLN C N 1
ATOM 5290 C CA . GLN B 1 206 ? -19.667 41.195 70.295 1.00 51.74 660 GLN C CA 1
ATOM 5291 C C . GLN B 1 206 ? -19.728 41.424 71.800 1.00 57.70 660 GLN C C 1
ATOM 5292 O O . GLN B 1 206 ? -18.833 42.050 72.371 1.00 58.19 660 GLN C O 1
ATOM 5298 N N . THR B 1 207 ? -20.776 40.928 72.448 1.00 56.67 661 THR C N 1
ATOM 5299 C CA . THR B 1 207 ? -20.908 41.105 73.893 1.00 56.34 661 THR C CA 1
ATOM 5300 C C . THR B 1 207 ? -20.190 40.004 74.678 1.00 52.15 661 THR C C 1
ATOM 5301 O O . THR B 1 207 ? -20.603 38.851 74.651 1.00 53.71 661 THR C O 1
ATOM 5305 N N . PHE B 1 208 ? -19.116 40.368 75.371 1.00 51.22 662 PHE C N 1
ATOM 5306 C CA . PHE B 1 208 ? -18.397 39.421 76.211 1.00 51.01 662 PHE C CA 1
ATOM 5307 C C . PHE B 1 208 ? -18.961 39.442 77.629 1.00 53.72 662 PHE C C 1
ATOM 5308 O O . PHE B 1 208 ? -19.019 40.496 78.262 1.00 52.51 662 PHE C O 1
ATOM 5316 N N . PRO B 1 209 ? -19.380 38.272 78.134 1.00 56.11 663 PRO C N 1
ATOM 5317 C CA . PRO B 1 209 ? -20.000 38.182 79.460 1.00 53.99 663 PRO C CA 1
ATOM 5318 C C . PRO B 1 209 ? -18.977 38.305 80.588 1.00 54.24 663 PRO C C 1
ATOM 5319 O O . PRO B 1 209 ? -17.926 37.666 80.546 1.00 55.58 663 PRO C O 1
ATOM 5323 N N . VAL B 1 210 ? -19.287 39.133 81.580 1.00 58.11 664 VAL C N 1
ATOM 5324 C CA . VAL B 1 210 ? -18.436 39.286 82.754 1.00 64.52 664 VAL C CA 1
ATOM 5325 C C . VAL B 1 210 ? -18.829 38.229 83.770 1.00 65.32 664 VAL C C 1
ATOM 5326 O O . VAL B 1 210 ? -17.982 37.597 84.402 1.00 63.38 664 VAL C O 1
ATOM 5330 N N . GLU B 1 211 ? -20.137 38.058 83.914 1.00 63.81 665 GLU C N 1
ATOM 5331 C CA . GLU B 1 211 ? -20.722 37.111 84.845 1.00 67.81 665 GLU C CA 1
ATOM 5332 C C . GLU B 1 211 ? -21.529 36.127 84.005 1.00 68.59 665 GLU C C 1
ATOM 5333 O O . GLU B 1 211 ? -22.141 36.522 83.011 1.00 70.43 665 GLU C O 1
ATOM 5339 N N . GLU B 1 212 ? -21.535 34.854 84.389 1.00 66.77 666 GLU C N 1
ATOM 5340 C CA . GLU B 1 212 ? -22.219 33.840 83.590 1.00 69.74 666 GLU C CA 1
ATOM 5341 C C . GLU B 1 212 ? -23.736 33.979 83.696 1.00 70.23 666 GLU C C 1
ATOM 5342 O O . GLU B 1 212 ? -24.251 34.537 84.663 1.00 73.51 666 GLU C O 1
ATOM 5348 N N . ILE B 1 213 ? -24.446 33.493 82.685 1.00 70.47 667 ILE C N 1
ATOM 5349 C CA . ILE B 1 213 ? -25.902 33.461 82.726 1.00 76.41 667 ILE C CA 1
ATOM 5350 C C . ILE B 1 213 ? -26.306 32.216 83.512 1.00 78.31 667 ILE C C 1
ATOM 5351 O O . ILE B 1 213 ? -25.814 31.121 83.237 1.00 74.54 667 ILE C O 1
ATOM 5356 N N . PRO B 1 214 ? -27.189 32.381 84.509 1.00 80.78 668 PRO C N 1
ATOM 5357 C CA . PRO B 1 214 ? -27.560 31.267 85.388 1.00 78.30 668 PRO C CA 1
ATOM 5358 C C . PRO B 1 214 ? -28.329 30.177 84.648 1.00 86.02 668 PRO C C 1
ATOM 5359 O O . PRO B 1 214 ? -29.038 30.474 83.686 1.00 80.70 668 PRO C O 1
ATOM 5363 N N . GLY B 1 215 ? -28.186 28.932 85.095 1.00 92.65 669 GLY C N 1
ATOM 5364 C CA . GLY B 1 215 ? -28.866 27.812 84.470 1.00 91.65 669 GLY C CA 1
ATOM 5365 C C . GLY B 1 215 ? -30.287 27.627 84.967 1.00 95.80 669 GLY C C 1
ATOM 5366 O O . GLY B 1 215 ? -30.739 28.354 85.850 1.00 96.86 669 GLY C O 1
ATOM 5367 N N . PRO B 1 216 ? -30.999 26.639 84.407 1.00 101.92 670 PRO C N 1
ATOM 5368 C CA . PRO B 1 216 ? -32.400 26.390 84.762 1.00 106.88 670 PRO C CA 1
ATOM 5369 C C . PRO B 1 216 ? -32.538 25.847 86.181 1.00 108.85 670 PRO C C 1
ATOM 5370 O O . PRO B 1 216 ? -33.513 26.160 86.867 1.00 102.22 670 PRO C O 1
ATOM 5374 N N . ASN B 1 217 ? -31.566 25.041 86.605 1.00 108.76 671 ASN C N 1
ATOM 5375 C CA . ASN B 1 217 ? -31.561 24.456 87.943 1.00 109.63 671 ASN C CA 1
ATOM 5376 C C . ASN B 1 217 ? -30.719 25.271 88.918 1.00 109.62 671 ASN C C 1
ATOM 5377 O O . ASN B 1 217 ? -30.454 24.824 90.035 1.00 112.37 671 ASN C O 1
ATOM 5382 N N . SER B 1 218 ? -30.293 26.456 88.490 1.00 105.09 672 SER C N 1
ATOM 5383 C CA . SER B 1 218 ? -29.384 27.290 89.278 1.00 104.51 672 SER C CA 1
ATOM 5384 C C . SER B 1 218 ? -29.916 27.603 90.671 1.00 105.67 672 SER C C 1
ATOM 5385 O O . SER B 1 218 ? -30.996 28.175 90.820 1.00 103.75 672 SER C O 1
ATOM 5388 N N . ARG B 1 219 ? -29.147 27.224 91.686 1.00 108.06 673 ARG C N 1
ATOM 5389 C CA . ARG B 1 219 ? -29.518 27.486 93.069 1.00 109.87 673 ARG C CA 1
ATOM 5390 C C . ARG B 1 219 ? -29.658 28.986 93.284 1.00 106.00 673 ARG C C 1
ATOM 5391 O O . ARG B 1 219 ? -30.491 29.438 94.068 1.00 106.34 673 ARG C O 1
ATOM 5399 N N . LYS B 1 220 ? -28.840 29.751 92.567 1.00 107.33 674 LYS C N 1
ATOM 5400 C CA . LYS B 1 220 ? -28.842 31.204 92.673 1.00 107.76 674 LYS C CA 1
ATOM 5401 C C . LYS B 1 220 ? -30.201 31.817 92.331 1.00 109.91 674 LYS C C 1
ATOM 5402 O O . LYS B 1 220 ? -30.642 32.756 92.993 1.00 110.65 674 LYS C O 1
ATOM 5404 N N . VAL B 1 221 ? -30.863 31.285 91.306 1.00 107.09 675 VAL C N 1
ATOM 5405 C CA . VAL B 1 221 ? -32.167 31.811 90.905 1.00 107.53 675 VAL C CA 1
ATOM 5406 C C . VAL B 1 221 ? -33.310 31.216 91.725 1.00 111.84 675 VAL C C 1
ATOM 5407 O O . VAL B 1 221 ? -34.338 31.865 91.922 1.00 113.78 675 VAL C O 1
ATOM 5411 N N . THR B 1 222 ? -33.128 29.989 92.205 1.00 107.22 676 THR C N 1
ATOM 5412 C CA . THR B 1 222 ? -34.144 29.343 93.030 1.00 108.62 676 THR C CA 1
ATOM 5413 C C . THR B 1 222 ? -34.178 29.981 94.414 1.00 110.22 676 THR C C 1
ATOM 5414 O O . THR B 1 222 ? -35.203 29.957 95.095 1.00 112.20 676 THR C O 1
ATOM 5418 N N . SER B 1 223 ? -33.050 30.556 94.817 1.00 110.37 677 SER C N 1
ATOM 5419 C CA . SER B 1 223 ? -32.935 31.209 96.116 1.00 109.42 677 SER C CA 1
ATOM 5420 C C . SER B 1 223 ? -33.454 32.644 96.084 1.00 106.91 677 SER C C 1
ATOM 5421 O O . SER B 1 223 ? -33.524 33.307 97.117 1.00 110.17 677 SER C O 1
ATOM 5432 N N . LYS B 1 225 ? -36.541 33.454 95.040 1.00 112.90 679 LYS C N 1
ATOM 5433 C CA . LYS B 1 225 ? -37.929 33.369 95.484 1.00 113.71 679 LYS C CA 1
ATOM 5434 C C . LYS B 1 225 ? -38.031 33.547 96.998 1.00 119.38 679 LYS C C 1
ATOM 5435 O O . LYS B 1 225 ? -38.953 34.192 97.502 1.00 120.98 679 LYS C O 1
ATOM 5437 N N . ALA B 1 226 ? -37.069 32.979 97.718 1.00 113.94 680 ALA C N 1
ATOM 5438 C CA . ALA B 1 226 ? -37.007 33.129 99.164 1.00 106.73 680 ALA C CA 1
ATOM 5439 C C . ALA B 1 226 ? -36.510 34.519 99.566 1.00 114.10 680 ALA C C 1
ATOM 5440 O O . ALA B 1 226 ? -37.007 35.104 100.526 1.00 120.74 680 ALA C O 1
ATOM 5442 N N . THR B 1 227 ? -35.533 35.041 98.828 1.00 111.31 681 THR C N 1
ATOM 5443 C CA . THR B 1 227 ? -34.948 36.349 99.128 1.00 113.87 681 THR C CA 1
ATOM 5444 C C . THR B 1 227 ? -35.978 37.470 98.993 1.00 118.47 681 THR C C 1
ATOM 5445 O O . THR B 1 227 ? -35.909 38.479 99.696 1.00 120.57 681 THR C O 1
ATOM 5449 N N . ARG B 1 228 ? -36.932 37.289 98.086 1.00 116.15 682 ARG C N 1
ATOM 5450 C CA . ARG B 1 228 ? -38.025 38.241 97.939 1.00 116.80 682 ARG C CA 1
ATOM 5451 C C . ARG B 1 228 ? -38.896 38.233 99.191 1.00 125.78 682 ARG C C 1
ATOM 5452 O O . ARG B 1 228 ? -39.324 39.285 99.664 1.00 125.97 682 ARG C O 1
ATOM 5460 N N . LEU B 1 229 ? -39.139 37.042 99.733 1.00 127.70 683 LEU C N 1
ATOM 5461 C CA . LEU B 1 229 ? -39.905 36.902 100.967 1.00 124.72 683 LEU C CA 1
ATOM 5462 C C . LEU B 1 229 ? -39.239 37.659 102.116 1.00 129.56 683 LEU C C 1
ATOM 5463 O O . LEU B 1 229 ? -39.914 38.295 102.922 1.00 133.92 683 LEU C O 1
ATOM 5465 N N . LYS B 1 230 ? -37.911 37.592 102.173 1.00 128.17 684 LYS C N 1
ATOM 5466 C CA . LYS B 1 230 ? -37.135 38.297 103.192 1.00 129.98 684 LYS C CA 1
ATOM 5467 C C . LYS B 1 230 ? -37.235 39.819 103.062 1.00 131.56 684 LYS C C 1
ATOM 5468 O O . LYS B 1 230 ? -37.367 40.523 104.064 1.00 135.34 684 LYS C O 1
ATOM 5482 N N . ILE B 1 232 ? -39.625 41.555 101.779 1.00 134.59 686 ILE C N 1
ATOM 5483 C CA . ILE B 1 232 ? -40.972 41.979 102.147 1.00 136.57 686 ILE C CA 1
ATOM 5484 C C . ILE B 1 232 ? -41.086 42.091 103.666 1.00 134.14 686 ILE C C 1
ATOM 5485 O O . ILE B 1 232 ? -41.505 43.121 104.194 1.00 132.13 686 ILE C O 1
ATOM 5490 N N . ILE B 1 233 ? -40.707 41.014 104.351 1.00 133.18 687 ILE C N 1
ATOM 5491 C CA . ILE B 1 233 ? -40.719 40.946 105.810 1.00 131.52 687 ILE C CA 1
ATOM 5492 C C . ILE B 1 233 ? -40.024 42.142 106.456 1.00 132.06 687 ILE C C 1
ATOM 5493 O O . ILE B 1 233 ? -40.639 42.881 107.223 1.00 136.47 687 ILE C O 1
ATOM 5498 N N . TYR B 1 234 ? -38.747 42.330 106.133 1.00 130.64 688 TYR C N 1
ATOM 5499 C CA . TYR B 1 234 ? -37.942 43.391 106.733 1.00 131.09 688 TYR C CA 1
ATOM 5500 C C . TYR B 1 234 ? -38.545 44.766 106.449 1.00 133.53 688 TYR C C 1
ATOM 5501 O O . TYR B 1 234 ? -38.389 45.702 107.233 1.00 135.49 688 TYR C O 1
ATOM 5510 N N . ARG B 1 235 ? -39.239 44.878 105.323 1.00 136.23 689 ARG C N 1
ATOM 5511 C CA . ARG B 1 235 ? -39.898 46.123 104.954 1.00 136.73 689 ARG C CA 1
ATOM 5512 C C . ARG B 1 235 ? -41.203 46.295 105.728 1.00 136.79 689 ARG C C 1
ATOM 5513 O O . ARG B 1 235 ? -41.643 47.417 105.976 1.00 137.41 689 ARG C O 1
ATOM 5515 N N . ILE B 1 236 ? -41.817 45.176 106.106 1.00 135.10 690 ILE C N 1
ATOM 5516 C CA . ILE B 1 236 ? -43.029 45.196 106.924 1.00 138.29 690 ILE C CA 1
ATOM 5517 C C . ILE B 1 236 ? -42.708 45.583 108.371 1.00 140.99 690 ILE C C 1
ATOM 5518 O O . ILE B 1 236 ? -43.441 46.353 108.993 1.00 141.66 690 ILE C O 1
ATOM 5523 N N . LEU B 1 237 ? -41.606 45.050 108.893 1.00 138.77 691 LEU C N 1
ATOM 5524 C CA . LEU B 1 237 ? -41.180 45.330 110.263 1.00 136.44 691 LEU C CA 1
ATOM 5525 C C . LEU B 1 237 ? -40.960 46.823 110.500 1.00 142.43 691 LEU C C 1
ATOM 5526 O O . LEU B 1 237 ? -41.469 47.387 111.468 1.00 153.89 691 LEU C O 1
ATOM 5531 N N . ASN B 1 238 ? -40.208 47.460 109.607 1.00 137.88 692 ASN C N 1
ATOM 5532 C CA . ASN B 1 238 ? -39.924 48.887 109.722 1.00 139.06 692 ASN C CA 1
ATOM 5533 C C . ASN B 1 238 ? -41.176 49.759 109.635 1.00 140.74 692 ASN C C 1
ATOM 5534 O O . ASN B 1 238 ? -41.141 50.938 109.983 1.00 142.00 692 ASN C O 1
ATOM 5539 N N . HIS B 1 239 ? -42.276 49.174 109.168 1.00 146.13 693 HIS C N 1
ATOM 5540 C CA . HIS B 1 239 ? -43.556 49.876 109.099 1.00 153.73 693 HIS C CA 1
ATOM 5541 C C . HIS B 1 239 ? -44.225 49.972 110.469 1.00 158.39 693 HIS C C 1
ATOM 5542 O O . HIS B 1 239 ? -44.397 51.067 111.008 1.00 160.39 693 HIS C O 1
ATOM 5549 N N . ASN B 1 240 ? -44.602 48.825 111.028 1.00 157.55 694 ASN C N 1
ATOM 5550 C CA . ASN B 1 240 ? -45.259 48.794 112.333 1.00 162.58 694 ASN C CA 1
ATOM 5551 C C . ASN B 1 240 ? -44.341 49.212 113.483 1.00 167.61 694 ASN C C 1
ATOM 5552 O O . ASN B 1 240 ? -44.814 49.658 114.531 1.00 171.95 694 ASN C O 1
ATOM 5557 N N . HIS B 1 241 ? -43.035 49.038 113.281 1.00 163.01 695 HIS C N 1
ATOM 5558 C CA . HIS B 1 241 ? -42.007 49.440 114.245 1.00 163.62 695 HIS C CA 1
ATOM 5559 C C . HIS B 1 241 ? -42.076 48.655 115.560 1.00 168.69 695 HIS C C 1
ATOM 5560 O O . HIS B 1 241 ? -41.287 48.895 116.475 1.00 165.63 695 HIS C O 1
ATOM 5567 N N . SER B 1 242 ? -43.008 47.707 115.637 1.00 172.27 696 SER C N 1
ATOM 5568 C CA . SER B 1 242 ? -43.260 46.952 116.863 1.00 167.56 696 SER C CA 1
ATOM 5569 C C . SER B 1 242 ? -42.547 45.600 116.891 1.00 168.20 696 SER C C 1
ATOM 5570 O O . SER B 1 242 ? -42.764 44.802 117.804 1.00 171.81 696 SER C O 1
ATOM 5572 N N . LYS B 1 243 ? -41.721 45.343 115.879 1.00 166.04 697 LYS C N 1
ATOM 5573 C CA . LYS B 1 243 ? -40.883 44.139 115.808 1.00 162.63 697 LYS C CA 1
ATOM 5574 C C . LYS B 1 243 ? -41.645 42.807 115.757 1.00 163.26 697 LYS C C 1
ATOM 5575 O O . LYS B 1 243 ? -41.033 41.738 115.731 1.00 160.47 697 LYS C O 1
ATOM 5577 N N . ALA B 1 244 ? -42.973 42.873 115.734 1.00 163.07 698 ALA C N 1
ATOM 5578 C CA . ALA B 1 244 ? -43.799 41.672 115.650 1.00 161.55 698 ALA C CA 1
ATOM 5579 C C . ALA B 1 244 ? -45.108 41.966 114.926 1.00 161.74 698 ALA C C 1
ATOM 5580 O O . ALA B 1 244 ? -45.761 42.974 115.200 1.00 161.75 698 ALA C O 1
ATOM 5582 N N . ILE B 1 245 ? -45.490 41.084 114.006 1.00 156.49 699 ILE C N 1
ATOM 5583 C CA . ILE B 1 245 ? -46.700 41.281 113.211 1.00 157.80 699 ILE C CA 1
ATOM 5584 C C . ILE B 1 245 ? -47.323 39.962 112.766 1.00 160.51 699 ILE C C 1
ATOM 5585 O O . ILE B 1 245 ? -46.779 38.888 113.023 1.00 158.03 699 ILE C O 1
ATOM 5587 N N . SER B 1 246 ? -48.463 40.057 112.086 1.00 163.30 700 SER C N 1
ATOM 5588 C CA . SER B 1 246 ? -49.207 38.879 111.647 1.00 164.70 700 SER C CA 1
ATOM 5589 C C . SER B 1 246 ? -48.544 38.174 110.466 1.00 166.90 700 SER C C 1
ATOM 5590 O O . SER B 1 246 ? -47.847 38.800 109.668 1.00 164.40 700 SER C O 1
ATOM 5592 N N . ILE B 1 247 ? -48.771 36.867 110.362 1.00 168.58 701 ILE C N 1
ATOM 5593 C CA . ILE B 1 247 ? -48.249 36.077 109.252 1.00 165.90 701 ILE C CA 1
ATOM 5594 C C . ILE B 1 247 ? -49.239 36.063 108.092 1.00 166.29 701 ILE C C 1
ATOM 5595 O O . ILE B 1 247 ? -48.951 35.531 107.021 1.00 162.83 701 ILE C O 1
ATOM 5597 N N . ASP B 1 248 ? -50.407 36.653 108.321 1.00 169.53 702 ASP C N 1
ATOM 5598 C CA . ASP B 1 248 ? -51.479 36.701 107.325 1.00 168.08 702 ASP C CA 1
ATOM 5599 C C . ASP B 1 248 ? -51.251 37.605 106.092 1.00 169.75 702 ASP C C 1
ATOM 5600 O O . ASP B 1 248 ? -51.438 37.149 104.962 1.00 165.71 702 ASP C O 1
ATOM 5602 N N . PRO B 1 249 ? -50.852 38.881 106.295 1.00 169.42 703 PRO C N 1
ATOM 5603 C CA . PRO B 1 249 ? -50.848 39.822 105.162 1.00 166.62 703 PRO C CA 1
ATOM 5604 C C . PRO B 1 249 ? -49.869 39.497 104.025 1.00 165.70 703 PRO C C 1
ATOM 5605 O O . PRO B 1 249 ? -49.955 40.123 102.970 1.00 158.26 703 PRO C O 1
ATOM 5609 N N . ILE B 1 250 ? -48.963 38.545 104.231 1.00 167.04 704 ILE C N 1
ATOM 5610 C CA . ILE B 1 250 ? -47.925 38.259 103.238 1.00 158.07 704 ILE C CA 1
ATOM 5611 C C . ILE B 1 250 ? -48.372 37.366 102.069 1.00 151.23 704 ILE C C 1
ATOM 5612 O O . ILE B 1 250 ? -48.224 37.744 100.905 1.00 150.04 704 ILE C O 1
ATOM 5617 N N . ALA B 1 251 ? -48.938 36.203 102.380 1.00 149.56 705 ALA C N 1
ATOM 5618 C CA . ALA B 1 251 ? -49.112 35.120 101.408 1.00 150.12 705 ALA C CA 1
ATOM 5619 C C . ALA B 1 251 ? -49.886 35.467 100.131 1.00 149.05 705 ALA C C 1
ATOM 5620 O O . ALA B 1 251 ? -49.894 34.684 99.181 1.00 150.04 705 ALA C O 1
ATOM 5622 N N . LYS B 1 252 ? -50.530 36.630 100.103 1.00 145.68 706 LYS C N 1
ATOM 5623 C CA . LYS B 1 252 ? -51.219 37.072 98.895 1.00 144.38 706 LYS C CA 1
ATOM 5624 C C . LYS B 1 252 ? -50.204 37.393 97.797 1.00 143.78 706 LYS C C 1
ATOM 5625 O O . LYS B 1 252 ? -50.516 37.323 96.608 1.00 141.63 706 LYS C O 1
ATOM 5631 N N . HIS B 1 253 ? -48.985 37.733 98.208 1.00 143.67 707 HIS C N 1
ATOM 5632 C CA . HIS B 1 253 ? -47.894 37.986 97.276 1.00 138.65 707 HIS C CA 1
ATOM 5633 C C . HIS B 1 253 ? -47.411 36.677 96.664 1.00 137.80 707 HIS C C 1
ATOM 5634 O O . HIS B 1 253 ? -46.787 36.665 95.605 1.00 137.86 707 HIS C O 1
ATOM 5641 N N . PHE B 1 254 ? -47.702 35.574 97.344 1.00 138.74 708 PHE C N 1
ATOM 5642 C CA . PHE B 1 254 ? -47.343 34.249 96.856 1.00 143.45 708 PHE C CA 1
ATOM 5643 C C . PHE B 1 254 ? -48.595 33.392 96.666 1.00 150.92 708 PHE C C 1
ATOM 5644 O O . PHE B 1 254 ? -48.893 32.537 97.502 1.00 155.19 708 PHE C O 1
ATOM 5652 N N . PRO B 1 255 ? -49.337 33.614 95.565 1.00 148.03 709 PRO C N 1
ATOM 5653 C CA . PRO B 1 255 ? -50.575 32.861 95.318 1.00 151.03 709 PRO C CA 1
ATOM 5654 C C . PRO B 1 255 ? -50.332 31.384 94.991 1.00 158.38 709 PRO C C 1
ATOM 5655 O O . PRO B 1 255 ? -50.819 30.884 93.975 1.00 156.53 709 PRO C O 1
ATOM 5659 N N . ASP B 1 256 ? -49.588 30.705 95.859 1.00 163.31 710 ASP C N 1
ATOM 5660 C CA . ASP B 1 256 ? -49.321 29.277 95.737 1.00 163.25 710 ASP C CA 1
ATOM 5661 C C . ASP B 1 256 ? -48.870 28.743 97.096 1.00 168.30 710 ASP C C 1
ATOM 5662 O O . ASP B 1 256 ? -48.012 29.338 97.749 1.00 167.17 710 ASP C O 1
ATOM 5664 N N . GLN B 1 257 ? -49.453 27.626 97.522 1.00 167.98 711 GLN C N 1
ATOM 5665 C CA . GLN B 1 257 ? -49.148 27.063 98.834 1.00 166.39 711 GLN C CA 1
ATOM 5666 C C . GLN B 1 257 ? -49.476 25.574 98.905 1.00 160.50 711 GLN C C 1
ATOM 5667 O O . GLN B 1 257 ? -49.156 24.903 99.887 1.00 154.46 711 GLN C O 1
ATOM 5669 N N . ASN B 1 262 ? -47.372 27.082 102.375 1.00 166.21 716 ASN C N 1
ATOM 5670 C CA . ASN B 1 262 ? -46.234 27.933 102.049 1.00 170.13 716 ASN C CA 1
ATOM 5671 C C . ASN B 1 262 ? -45.305 28.155 103.239 1.00 173.95 716 ASN C C 1
ATOM 5672 O O . ASN B 1 262 ? -44.171 28.607 103.078 1.00 175.13 716 ASN C O 1
ATOM 5677 N N . ARG B 1 263 ? -45.794 27.827 104.431 1.00 176.15 717 ARG C N 1
ATOM 5678 C CA . ARG B 1 263 ? -45.039 28.029 105.666 1.00 175.04 717 ARG C CA 1
ATOM 5679 C C . ARG B 1 263 ? -43.767 27.185 105.720 1.00 177.73 717 ARG C C 1
ATOM 5680 O O . ARG B 1 263 ? -42.879 27.443 106.534 1.00 175.04 717 ARG C O 1
ATOM 5682 N N . GLN B 1 264 ? -43.691 26.174 104.857 1.00 178.66 718 GLN C N 1
ATOM 5683 C CA . GLN B 1 264 ? -42.481 25.373 104.713 1.00 176.36 718 GLN C CA 1
ATOM 5684 C C . GLN B 1 264 ? -41.312 26.270 104.316 1.00 179.29 718 GLN C C 1
ATOM 5685 O O . GLN B 1 264 ? -40.180 26.066 104.755 1.00 176.26 718 GLN C O 1
ATOM 5687 N N . LYS B 1 265 ? -41.603 27.267 103.486 1.00 182.11 719 LYS C N 1
ATOM 5688 C CA . LYS B 1 265 ? -40.614 28.265 103.096 1.00 179.69 719 LYS C CA 1
ATOM 5689 C C . LYS B 1 265 ? -40.529 29.386 104.132 1.00 180.49 719 LYS C C 1
ATOM 5690 O O . LYS B 1 265 ? -39.455 29.942 104.372 1.00 179.03 719 LYS C O 1
ATOM 5692 N N . VAL B 1 266 ? -41.664 29.707 104.749 1.00 179.56 720 VAL C N 1
ATOM 5693 C CA . VAL B 1 266 ? -41.733 30.782 105.736 1.00 175.44 720 VAL C CA 1
ATOM 5694 C C . VAL B 1 266 ? -41.075 30.408 107.063 1.00 175.46 720 VAL C C 1
ATOM 5695 O O . VAL B 1 266 ? -40.909 31.253 107.942 1.00 168.56 720 VAL C O 1
ATOM 5697 N N . LYS B 1 267 ? -40.696 29.141 107.198 1.00 177.92 721 LYS C N 1
ATOM 5698 C CA . LYS B 1 267 ? -40.062 28.650 108.417 1.00 176.81 721 LYS C CA 1
ATOM 5699 C C . LYS B 1 267 ? -38.639 29.182 108.593 1.00 181.33 721 LYS C C 1
ATOM 5700 O O . LYS B 1 267 ? -38.029 29.003 109.648 1.00 183.59 721 LYS C O 1
ATOM 5702 N N . GLU B 1 268 ? -38.117 29.837 107.560 1.00 181.72 722 GLU C N 1
ATOM 5703 C CA . GLU B 1 268 ? -36.759 30.373 107.593 1.00 182.72 722 GLU C CA 1
ATOM 5704 C C . GLU B 1 268 ? -36.688 31.698 108.348 1.00 186.54 722 GLU C C 1
ATOM 5705 O O . GLU B 1 268 ? -37.377 32.658 107.999 1.00 182.54 722 GLU C O 1
ATOM 5707 N N . PHE B 1 269 ? -35.850 31.733 109.384 1.00 193.44 723 PHE C N 1
ATOM 5708 C CA . PHE B 1 269 ? -35.645 32.921 110.217 1.00 192.43 723 PHE C CA 1
ATOM 5709 C C . PHE B 1 269 ? -36.923 33.420 110.897 1.00 193.25 723 PHE C C 1
ATOM 5710 O O . PHE B 1 269 ? -37.005 34.580 111.302 1.00 189.56 723 PHE C O 1
ATOM 5720 N N . LYS B 1 271 ? -40.377 32.054 113.607 1.00 180.42 725 LYS C N 1
ATOM 5721 C CA . LYS B 1 271 ? -40.926 31.037 114.502 1.00 177.72 725 LYS C CA 1
ATOM 5722 C C . LYS B 1 271 ? -42.328 31.411 114.978 1.00 179.05 725 LYS C C 1
ATOM 5723 O O . LYS B 1 271 ? -42.833 32.488 114.659 1.00 176.55 725 LYS C O 1
ATOM 5725 N N . TYR B 1 272 ? -42.951 30.520 115.743 1.00 174.36 726 TYR C N 1
ATOM 5726 C CA . TYR B 1 272 ? -44.294 30.763 116.263 1.00 163.59 726 TYR C CA 1
ATOM 5727 C C . TYR B 1 272 ? -44.249 31.456 117.623 1.00 165.45 726 TYR C C 1
ATOM 5728 O O . TYR B 1 272 ? -43.576 30.990 118.543 1.00 166.13 726 TYR C O 1
ATOM 5730 N N . GLN B 1 273 ? -44.967 32.570 117.742 1.00 163.89 727 GLN C N 1
ATOM 5731 C CA . GLN B 1 273 ? -45.014 33.332 118.987 1.00 158.51 727 GLN C CA 1
ATOM 5732 C C . GLN B 1 273 ? -46.253 34.222 119.042 1.00 151.01 727 GLN C C 1
ATOM 5733 O O . GLN B 1 273 ? -47.245 33.885 119.689 1.00 146.85 727 GLN C O 1
ATOM 5735 N N . TRP B 1 282 ? -45.858 36.279 114.589 1.00 152.13 736 TRP C N 1
ATOM 5736 C CA . TRP B 1 282 ? -44.518 35.720 114.467 1.00 154.33 736 TRP C CA 1
ATOM 5737 C C . TRP B 1 282 ? -43.462 36.822 114.485 1.00 159.34 736 TRP C C 1
ATOM 5738 O O . TRP B 1 282 ? -43.795 38.009 114.476 1.00 152.30 736 TRP C O 1
ATOM 5740 N N . ARG B 1 283 ? -42.192 36.425 114.515 1.00 168.56 737 ARG C N 1
ATOM 5741 C CA . ARG B 1 283 ? -41.082 37.379 114.510 1.00 170.04 737 ARG C CA 1
ATOM 5742 C C . ARG B 1 283 ? -39.790 36.752 113.981 1.00 178.44 737 ARG C C 1
ATOM 5743 O O . ARG B 1 283 ? -39.744 35.557 113.688 1.00 179.96 737 ARG C O 1
ATOM 5745 N N . LEU B 1 284 ? -38.742 37.565 113.867 1.00 181.30 738 LEU C N 1
ATOM 5746 C CA . LEU B 1 284 ? -37.467 37.109 113.316 1.00 183.97 738 LEU C CA 1
ATOM 5747 C C . LEU B 1 284 ? -36.717 36.184 114.271 1.00 182.83 738 LEU C C 1
ATOM 5748 O O . LEU B 1 284 ? -36.915 36.237 115.484 1.00 180.58 738 LEU C O 1
ATOM 5750 N N . LYS B 1 285 ? -35.854 35.339 113.714 1.00 183.16 739 LYS C N 1
ATOM 5751 C CA . LYS B 1 285 ? -35.041 34.431 114.516 1.00 181.08 739 LYS C CA 1
ATOM 5752 C C . LYS B 1 285 ? -33.823 35.150 115.087 1.00 177.24 739 LYS C C 1
ATOM 5753 O O . LYS B 1 285 ? -33.637 36.346 114.864 1.00 175.29 739 LYS C O 1
ATOM 5755 N N . ASP B 1 286 ? -32.995 34.417 115.825 1.00 174.86 740 ASP C N 1
ATOM 5756 C CA . ASP B 1 286 ? -31.786 34.989 116.407 1.00 172.88 740 ASP C CA 1
ATOM 5757 C C . ASP B 1 286 ? -30.657 35.045 115.384 1.00 177.02 740 ASP C C 1
ATOM 5758 O O . ASP B 1 286 ? -29.798 35.926 115.440 1.00 176.48 740 ASP C O 1
ATOM 5760 N N . ASP B 1 287 ? -30.668 34.101 114.448 1.00 176.65 741 ASP C N 1
ATOM 5761 C CA . ASP B 1 287 ? -29.639 34.021 113.416 1.00 170.53 741 ASP C CA 1
ATOM 5762 C C . ASP B 1 287 ? -29.733 35.168 112.411 1.00 175.49 741 ASP C C 1
ATOM 5763 O O . ASP B 1 287 ? -28.733 35.550 111.803 1.00 177.45 741 ASP C O 1
ATOM 5765 N N . GLU B 1 288 ? -30.933 35.716 112.243 1.00 175.43 742 GLU C N 1
ATOM 5766 C CA . GLU B 1 288 ? -31.167 36.757 111.244 1.00 164.76 742 GLU C CA 1
ATOM 5767 C C . GLU B 1 288 ? -31.009 38.174 111.791 1.00 163.78 742 GLU C C 1
ATOM 5768 O O . GLU B 1 288 ? -31.806 38.624 112.615 1.00 164.87 742 GLU C O 1
ATOM 5770 N N . LYS B 1 289 ? -29.979 38.871 111.321 1.00 161.99 743 LYS C N 1
ATOM 5771 C CA . LYS B 1 289 ? -29.791 40.282 111.640 1.00 153.93 743 LYS C CA 1
ATOM 5772 C C . LYS B 1 289 ? -30.472 41.129 110.570 1.00 147.94 743 LYS C C 1
ATOM 5773 O O . LYS B 1 289 ? -30.059 41.121 109.409 1.00 146.89 743 LYS C O 1
ATOM 5775 N N . LEU B 1 290 ? -31.514 41.858 110.962 1.00 140.30 744 LEU C N 1
ATOM 5776 C CA . LEU B 1 290 ? -32.337 42.600 110.007 1.00 134.44 744 LEU C CA 1
ATOM 5777 C C . LEU B 1 290 ? -31.641 43.834 109.433 1.00 136.48 744 LEU C C 1
ATOM 5778 O O . LEU B 1 290 ? -30.767 44.424 110.072 1.00 132.28 744 LEU C O 1
ATOM 5783 N N . LEU B 1 291 ? -32.040 44.214 108.221 1.00 137.07 745 LEU C N 1
ATOM 5784 C CA . LEU B 1 291 ? -31.486 45.385 107.549 1.00 131.47 745 LEU C CA 1
ATOM 5785 C C . LEU B 1 291 ? -32.528 46.500 107.466 1.00 122.08 745 LEU C C 1
ATOM 5786 O O . LEU B 1 291 ? -33.732 46.234 107.476 1.00 122.00 745 LEU C O 1
ATOM 5791 N N . ASP B 1 292 ? -32.067 47.745 107.386 1.00 115.94 746 ASP C N 1
ATOM 5792 C CA . ASP B 1 292 ? -32.974 48.876 107.212 1.00 117.19 746 ASP C CA 1
ATOM 5793 C C . ASP B 1 292 ? -33.454 48.932 105.765 1.00 119.27 746 ASP C C 1
ATOM 5794 O O . ASP B 1 292 ? -32.994 48.157 104.928 1.00 119.20 746 ASP C O 1
ATOM 5799 N N . ASN B 1 293 ? -34.373 49.849 105.474 1.00 124.15 747 ASN C N 1
ATOM 5800 C CA . ASN B 1 293 ? -35.003 49.934 104.153 1.00 125.33 747 ASN C CA 1
ATOM 5801 C C . ASN B 1 293 ? -34.042 50.069 102.967 1.00 118.09 747 ASN C C 1
ATOM 5802 O O . ASN B 1 293 ? -34.096 49.272 102.028 1.00 112.24 747 ASN C O 1
ATOM 5807 N N . GLU B 1 294 ? -33.172 51.076 103.012 1.00 116.18 748 GLU C N 1
ATOM 5808 C CA . GLU B 1 294 ? -32.233 51.329 101.921 1.00 109.59 748 GLU C CA 1
ATOM 5809 C C . GLU B 1 294 ? -31.256 50.165 101.738 1.00 110.79 748 GLU C C 1
ATOM 5810 O O . GLU B 1 294 ? -30.750 49.937 100.639 1.00 108.82 748 GLU C O 1
ATOM 5816 N N . ALA B 1 295 ? -30.998 49.430 102.816 1.00 113.37 749 ALA C N 1
ATOM 5817 C CA . ALA B 1 295 ? -30.109 48.271 102.757 1.00 111.57 749 ALA C CA 1
ATOM 5818 C C . ALA B 1 295 ? -30.874 46.970 102.491 1.00 112.42 749 ALA C C 1
ATOM 5819 O O . ALA B 1 295 ? -30.270 45.910 102.324 1.00 108.37 749 ALA C O 1
ATOM 5821 N N . VAL B 1 296 ? -32.201 47.058 102.460 1.00 112.53 750 VAL C N 1
ATOM 5822 C CA . VAL B 1 296 ? -33.045 45.922 102.091 1.00 113.39 750 VAL C CA 1
ATOM 5823 C C . VAL B 1 296 ? -33.042 45.741 100.574 1.00 113.80 750 VAL C C 1
ATOM 5824 O O . VAL B 1 296 ? -32.979 44.616 100.071 1.00 112.57 750 VAL C O 1
ATOM 5828 N N . LYS B 1 297 ? -33.097 46.865 99.861 1.00 111.64 751 LYS C N 1
ATOM 5829 C CA . LYS B 1 297 ? -33.111 46.890 98.399 1.00 102.08 751 LYS C CA 1
ATOM 5830 C C . LYS B 1 297 ? -31.949 46.114 97.776 1.00 99.27 751 LYS C C 1
ATOM 5831 O O . LYS B 1 297 ? -32.117 45.431 96.765 1.00 100.68 751 LYS C O 1
ATOM 5837 N N . SER B 1 298 ? -30.779 46.211 98.399 1.00 96.76 752 SER C N 1
ATOM 5838 C CA . SER B 1 298 ? -29.535 45.697 97.827 1.00 92.29 752 SER C CA 1
ATOM 5839 C C . SER B 1 298 ? -29.402 44.175 97.825 1.00 89.85 752 SER C C 1
ATOM 5840 O O . SER B 1 298 ? -28.393 43.641 97.365 1.00 89.22 752 SER C O 1
ATOM 5843 N N . LEU B 1 299 ? -30.410 43.476 98.334 1.00 93.55 753 LEU C N 1
ATOM 5844 C CA . LEU B 1 299 ? -30.366 42.017 98.374 1.00 97.05 753 LEU C CA 1
ATOM 5845 C C . LEU B 1 299 ? -30.521 41.414 96.983 1.00 89.90 753 LEU C C 1
ATOM 5846 O O . LEU B 1 299 ? -30.022 40.321 96.708 1.00 86.64 753 LEU C O 1
ATOM 5851 N N . ILE B 1 300 ? -31.219 42.132 96.109 1.00 92.68 754 ILE C N 1
ATOM 5852 C CA . ILE B 1 300 ? -31.347 41.721 94.714 1.00 92.20 754 ILE C CA 1
ATOM 5853 C C . ILE B 1 300 ? -30.993 42.856 93.748 1.00 87.68 754 ILE C C 1
ATOM 5854 O O . ILE B 1 300 ? -31.622 43.916 93.756 1.00 83.47 754 ILE C O 1
ATOM 5859 N N . THR B 1 301 ? -29.966 42.622 92.932 1.00 86.51 755 THR C N 1
ATOM 5860 C CA . THR B 1 301 ? -29.514 43.592 91.942 1.00 83.21 755 THR C CA 1
ATOM 5861 C C . THR B 1 301 ? -30.397 43.525 90.705 1.00 82.09 755 THR C C 1
ATOM 5862 O O . THR B 1 301 ? -30.937 42.463 90.385 1.00 80.69 755 THR C O 1
ATOM 5866 N N . PRO B 1 302 ? -30.548 44.661 90.002 1.00 78.80 756 PRO C N 1
ATOM 5867 C CA . PRO B 1 302 ? -31.302 44.665 88.744 1.00 81.80 756 PRO C CA 1
ATOM 5868 C C . PRO B 1 302 ? -30.635 43.761 87.713 1.00 76.67 756 PRO C C 1
ATOM 5869 O O . PRO B 1 302 ? -31.318 43.183 86.867 1.00 75.37 756 PRO C O 1
ATOM 5873 N N . GLU B 1 303 ? -29.313 43.647 87.799 1.00 74.44 757 GLU C N 1
ATOM 5874 C CA . GLU B 1 303 ? -28.556 42.715 86.977 1.00 70.31 757 GLU C CA 1
ATOM 5875 C C . GLU B 1 303 ? -29.115 41.306 87.105 1.00 77.07 757 GLU C C 1
ATOM 5876 O O . GLU B 1 303 ? -29.309 40.617 86.105 1.00 78.01 757 GLU C O 1
ATOM 5882 N N . GLN B 1 304 ? -29.374 40.885 88.341 1.00 83.17 758 GLN C N 1
ATOM 5883 C CA . GLN B 1 304 ? -29.914 39.553 88.609 1.00 83.74 758 GLN C CA 1
ATOM 5884 C C . GLN B 1 304 ? -31.232 39.317 87.873 1.00 83.84 758 GLN C C 1
ATOM 5885 O O . GLN B 1 304 ? -31.525 38.197 87.446 1.00 79.96 758 GLN C O 1
ATOM 5891 N N . ILE B 1 305 ? -32.021 40.376 87.719 1.00 77.70 759 ILE C N 1
ATOM 5892 C CA . ILE B 1 305 ? -33.285 40.267 87.003 1.00 81.41 759 ILE C CA 1
ATOM 5893 C C . ILE B 1 305 ? -33.041 40.121 85.501 1.00 82.14 759 ILE C C 1
ATOM 5894 O O . ILE B 1 305 ? -33.590 39.224 84.860 1.00 80.75 759 ILE C O 1
ATOM 5899 N N . SER B 1 306 ? -32.213 41.003 84.946 1.00 80.82 760 SER C N 1
ATOM 5900 C CA . SER B 1 306 ? -31.889 40.957 83.523 1.00 74.48 760 SER C CA 1
ATOM 5901 C C . SER B 1 306 ? -31.214 39.638 83.163 1.00 72.86 760 SER C C 1
ATOM 5902 O O . SER B 1 306 ? -31.508 39.041 82.127 1.00 73.54 760 SER C O 1
ATOM 5905 N N . GLN B 1 307 ? -30.321 39.180 84.034 1.00 71.83 761 GLN C N 1
ATOM 5906 C CA . GLN B 1 307 ? -29.603 37.932 83.804 1.00 76.00 761 GLN C CA 1
ATOM 5907 C C . GLN B 1 307 ? -30.530 36.726 83.888 1.00 78.31 761 GLN C C 1
ATOM 5908 O O . GLN B 1 307 ? -30.304 35.713 83.226 1.00 81.36 761 GLN C O 1
ATOM 5914 N N . VAL B 1 308 ? -31.574 36.833 84.703 1.00 81.65 762 VAL C N 1
ATOM 5915 C CA . VAL B 1 308 ? -32.532 35.740 84.824 1.00 84.34 762 VAL C CA 1
ATOM 5916 C C . VAL B 1 308 ? -33.526 35.769 83.653 1.00 78.98 762 VAL C C 1
ATOM 5917 O O . VAL B 1 308 ? -34.078 34.736 83.269 1.00 75.07 762 VAL C O 1
ATOM 5921 N N . GLU B 1 309 ? -33.724 36.952 83.073 1.00 73.21 763 GLU C N 1
ATOM 5922 C CA . GLU B 1 309 ? -34.581 37.094 81.900 1.00 75.00 763 GLU C CA 1
ATOM 5923 C C . GLU B 1 309 ? -33.902 36.542 80.653 1.00 77.38 763 GLU C C 1
ATOM 5924 O O . GLU B 1 309 ? -34.549 35.929 79.808 1.00 80.03 763 GLU C O 1
ATOM 5930 N N . SER B 1 310 ? -32.596 36.762 80.540 1.00 76.34 764 SER C N 1
ATOM 5931 C CA . SER B 1 310 ? -31.830 36.202 79.433 1.00 76.53 764 SER C CA 1
ATOM 5932 C C . SER B 1 310 ? -31.872 34.678 79.473 1.00 74.82 764 SER C C 1
ATOM 5933 O O . SER B 1 310 ? -31.867 34.019 78.435 1.00 77.85 764 SER C O 1
ATOM 5944 N N . SER B 1 312 ? -34.437 32.955 80.774 1.00 80.12 766 SER C N 1
ATOM 5945 C CA . SER B 1 312 ? -35.808 32.623 80.412 1.00 78.71 766 SER C CA 1
ATOM 5946 C C . SER B 1 312 ? -35.996 32.604 78.897 1.00 82.21 766 SER C C 1
ATOM 5947 O O . SER B 1 312 ? -36.649 31.709 78.360 1.00 83.08 766 SER C O 1
ATOM 5950 N N . GLN B 1 313 ? -35.424 33.598 78.218 1.00 83.75 767 GLN C N 1
ATOM 5951 C CA . GLN B 1 313 ? -35.477 33.679 76.760 1.00 78.71 767 GLN C CA 1
ATOM 5952 C C . GLN B 1 313 ? -34.877 32.426 76.132 1.00 76.48 767 GLN C C 1
ATOM 5953 O O . GLN B 1 313 ? -35.395 31.905 75.145 1.00 78.69 767 GLN C O 1
ATOM 5959 N N . GLY B 1 314 ? -33.785 31.944 76.715 1.00 70.59 768 GLY C N 1
ATOM 5960 C CA . GLY B 1 314 ? -33.161 30.721 76.252 1.00 77.32 768 GLY C CA 1
ATOM 5961 C C . GLY B 1 314 ? -34.097 29.531 76.349 1.00 79.55 768 GLY C C 1
ATOM 5962 O O . GLY B 1 314 ? -34.235 28.765 75.395 1.00 82.01 768 GLY C O 1
ATOM 5963 N N . LEU B 1 315 ? -34.742 29.382 77.504 1.00 77.15 769 LEU C N 1
ATOM 5964 C CA . LEU B 1 315 ? -35.689 28.292 77.730 1.00 82.36 769 LEU C CA 1
ATOM 5965 C C . LEU B 1 315 ? -36.887 28.362 76.784 1.00 83.49 769 LEU C C 1
ATOM 5966 O O . LEU B 1 315 ? -37.275 27.356 76.189 1.00 84.96 769 LEU C O 1
ATOM 5971 N N . GLN B 1 316 ? -37.470 29.552 76.668 1.00 80.66 770 GLN C N 1
ATOM 5972 C CA . GLN B 1 316 ? -38.605 29.794 75.782 1.00 79.72 770 GLN C CA 1
ATOM 5973 C C . GLN B 1 316 ? -38.272 29.402 74.346 1.00 81.99 770 GLN C C 1
ATOM 5974 O O . GLN B 1 316 ? -38.998 28.637 73.709 1.00 84.31 770 GLN C O 1
ATOM 5980 N N . PHE B 1 317 ? -37.157 29.923 73.850 1.00 81.53 771 PHE C N 1
ATOM 5981 C CA . PHE B 1 317 ? -36.697 29.627 72.502 1.00 80.76 771 PHE C CA 1
ATOM 5982 C C . PHE B 1 317 ? -36.371 28.143 72.371 1.00 81.44 771 PHE C C 1
ATOM 5983 O O . PHE B 1 317 ? -36.481 27.566 71.291 1.00 83.95 771 PHE C O 1
ATOM 5991 N N . GLN B 1 318 ? -35.976 27.529 73.480 1.00 79.77 772 GLN C N 1
ATOM 5992 C CA . GLN B 1 318 ? -35.620 26.116 73.488 1.00 84.74 772 GLN C CA 1
ATOM 5993 C C . GLN B 1 318 ? -36.833 25.229 73.217 1.00 89.25 772 GLN C C 1
ATOM 5994 O O . GLN B 1 318 ? -36.766 24.299 72.406 1.00 87.29 772 GLN C O 1
ATOM 6000 N N . GLU B 1 319 ? -37.938 25.518 73.901 1.00 83.88 773 GLU C N 1
ATOM 6001 C CA . GLU B 1 319 ? -39.155 24.726 73.751 1.00 87.56 773 GLU C CA 1
ATOM 6002 C C . GLU B 1 319 ? -39.924 25.097 72.483 1.00 91.35 773 GLU C C 1
ATOM 6003 O O . GLU B 1 319 ? -40.613 24.253 71.901 1.00 94.07 773 GLU C O 1
ATOM 6009 N N . ASP B 1 320 ? -39.801 26.354 72.059 1.00 86.69 774 ASP C N 1
ATOM 6010 C CA . ASP B 1 320 ? -40.332 26.788 70.767 1.00 83.40 774 ASP C CA 1
ATOM 6011 C C . ASP B 1 320 ? -39.641 26.044 69.626 1.00 82.94 774 ASP C C 1
ATOM 6012 O O . ASP B 1 320 ? -40.274 25.660 68.647 1.00 81.26 774 ASP C O 1
ATOM 6017 N N . ASN B 1 321 ? -38.333 25.848 69.758 1.00 86.14 775 ASN C N 1
ATOM 6018 C CA . ASN B 1 321 ? -37.580 25.081 68.774 1.00 86.53 775 ASN C CA 1
ATOM 6019 C C . ASN B 1 321 ? -37.804 23.583 68.926 1.00 90.98 775 ASN C C 1
ATOM 6020 O O . ASN B 1 321 ? -37.664 22.832 67.965 1.00 94.87 775 ASN C O 1
ATOM 6025 N N . GLU B 1 322 ? -38.145 23.145 70.134 1.00 93.95 776 GLU C N 1
ATOM 6026 C CA . GLU B 1 322 ? -38.500 21.745 70.341 1.00 97.53 776 GLU C CA 1
ATOM 6027 C C . GLU B 1 322 ? -39.789 21.440 69.585 1.00 93.94 776 GLU C C 1
ATOM 6028 O O . GLU B 1 322 ? -39.861 20.487 68.805 1.00 89.06 776 GLU C O 1
ATOM 6034 N N . ALA B 1 323 ? -40.792 22.285 69.802 1.00 88.15 777 ALA C N 1
ATOM 6035 C CA . ALA B 1 323 ? -42.110 22.111 69.204 1.00 86.47 777 ALA C CA 1
ATOM 6036 C C . ALA B 1 323 ? -42.142 22.283 67.684 1.00 93.17 777 ALA C C 1
ATOM 6037 O O . ALA B 1 323 ? -42.610 21.401 66.964 1.00 98.31 777 ALA C O 1
ATOM 6039 N N . TYR B 1 324 ? -41.649 23.419 67.197 1.00 89.89 778 TYR C N 1
ATOM 6040 C CA . TYR B 1 324 ? -41.904 23.813 65.812 1.00 83.41 778 TYR C CA 1
ATOM 6041 C C . TYR B 1 324 ? -40.743 23.613 64.831 1.00 84.54 778 TYR C C 1
ATOM 6042 O O . TYR B 1 324 ? -40.891 23.872 63.637 1.00 81.05 778 TYR C O 1
ATOM 6051 N N . ASN B 1 325 ? -39.597 23.145 65.312 1.00 82.62 779 ASN C N 1
ATOM 6052 C CA . ASN B 1 325 ? -38.451 22.975 64.418 1.00 87.01 779 ASN C CA 1
ATOM 6053 C C . ASN B 1 325 ? -38.274 21.546 63.910 1.00 91.93 779 ASN C C 1
ATOM 6054 O O . ASN B 1 325 ? -37.956 20.631 64.677 1.00 98.62 779 ASN C O 1
ATOM 6059 N N . PHE B 1 326 ? -38.481 21.374 62.607 1.00 85.88 780 PHE C N 1
ATOM 6060 C CA . PHE B 1 326 ? -38.368 20.074 61.955 1.00 87.63 780 PHE C CA 1
ATOM 6061 C C . PHE B 1 326 ? -36.928 19.735 61.581 1.00 93.32 780 PHE C C 1
ATOM 6062 O O . PHE B 1 326 ? -36.650 18.646 61.073 1.00 96.84 780 PHE C O 1
ATOM 6070 N N . ASP B 1 327 ? -36.017 20.670 61.824 1.00 94.63 781 ASP C N 1
ATOM 6071 C CA . ASP B 1 327 ? -34.613 20.456 61.502 1.00 94.58 781 ASP C CA 1
ATOM 6072 C C . ASP B 1 327 ? -33.894 19.757 62.653 1.00 94.32 781 ASP C C 1
ATOM 6073 O O . ASP B 1 327 ? -33.810 20.287 63.763 1.00 91.89 781 ASP C O 1
ATOM 6078 N N . SER B 1 328 ? -33.391 18.556 62.377 1.00 96.50 782 SER C N 1
ATOM 6079 C CA . SER B 1 328 ? -32.595 17.799 63.338 1.00 97.80 782 SER C CA 1
ATOM 6080 C C . SER B 1 328 ? -31.294 18.529 63.665 1.00 94.29 782 SER C C 1
ATOM 6081 O O . SER B 1 328 ? -30.978 18.768 64.833 1.00 96.69 782 SER C O 1
ATOM 6084 N N . LYS B 1 329 ? -30.550 18.888 62.625 1.00 88.01 783 LYS C N 1
ATOM 6085 C CA . LYS B 1 329 ? -29.274 19.573 62.792 1.00 90.18 783 LYS C CA 1
ATOM 6086 C C . LYS B 1 329 ? -29.404 20.930 63.492 1.00 90.39 783 LYS C C 1
ATOM 6087 O O . LYS B 1 329 ? -28.594 21.265 64.357 1.00 89.82 783 LYS C O 1
ATOM 6089 N N . LEU B 1 330 ? -30.420 21.704 63.122 1.00 89.60 784 LEU C N 1
ATOM 6090 C CA . LEU B 1 330 ? -30.598 23.043 63.683 1.00 88.54 784 LEU C CA 1
ATOM 6091 C C . LEU B 1 330 ? -30.939 23.001 65.166 1.00 88.24 784 LEU C C 1
ATOM 6092 O O . LEU B 1 330 ? -30.402 23.783 65.948 1.00 86.98 784 LEU C O 1
ATOM 6097 N N . LYS B 1 331 ? -31.838 22.097 65.547 1.00 91.00 785 LYS C N 1
ATOM 6098 C CA . LYS B 1 331 ? -32.156 21.892 66.957 1.00 90.46 785 LYS C CA 1
ATOM 6099 C C . LYS B 1 331 ? -30.900 21.493 67.717 1.00 85.49 785 LYS C C 1
ATOM 6100 O O . LYS B 1 331 ? -30.651 21.978 68.820 1.00 83.71 785 LYS C O 1
ATOM 6106 N N . SER B 1 332 ? -30.112 20.609 67.110 1.00 80.99 786 SER C N 1
ATOM 6107 C CA . SER B 1 332 ? -28.865 20.146 67.701 1.00 84.86 786 SER C CA 1
ATOM 6108 C C . SER B 1 332 ? -27.945 21.322 68.010 1.00 90.28 786 SER C C 1
ATOM 6109 O O . SER B 1 332 ? -27.402 21.422 69.111 1.00 94.25 786 SER C O 1
ATOM 6112 N N . LEU B 1 333 ? -27.792 22.220 67.040 1.00 91.68 787 LEU C N 1
ATOM 6113 C CA . LEU B 1 333 ? -26.954 23.407 67.210 1.00 87.36 787 LEU C CA 1
ATOM 6114 C C . LEU B 1 333 ? -27.441 24.309 68.345 1.00 84.77 787 LEU C C 1
ATOM 6115 O O . LEU B 1 333 ? -26.707 24.547 69.303 1.00 87.37 787 LEU C O 1
ATOM 6120 N N . GLU B 1 334 ? -28.673 24.802 68.233 1.00 78.27 788 GLU C N 1
ATOM 6121 C CA . GLU B 1 334 ? -29.246 25.702 69.235 1.00 81.52 788 GLU C CA 1
ATOM 6122 C C . GLU B 1 334 ? -29.106 25.151 70.654 1.00 84.30 788 GLU C C 1
ATOM 6123 O O . GLU B 1 334 ? -28.953 25.908 71.612 1.00 82.67 788 GLU C O 1
ATOM 6129 N N . GLU B 1 335 ? -29.160 23.829 70.780 1.00 87.13 789 GLU C N 1
ATOM 6130 C CA . GLU B 1 335 ? -29.016 23.180 72.078 1.00 88.18 789 GLU C CA 1
ATOM 6131 C C . GLU B 1 335 ? -27.592 23.308 72.601 1.00 86.44 789 GLU C C 1
ATOM 6132 O O . GLU B 1 335 ? -27.366 23.325 73.813 1.00 89.83 789 GLU C O 1
ATOM 6138 N N . ASN B 1 336 ? -26.635 23.396 71.683 1.00 78.87 790 ASN C N 1
ATOM 6139 C CA . ASN B 1 336 ? -25.244 23.623 72.052 1.00 80.53 790 ASN C CA 1
ATOM 6140 C C . ASN B 1 336 ? -24.964 25.104 72.320 1.00 77.82 790 ASN C C 1
ATOM 6141 O O . ASN B 1 336 ? -23.932 25.4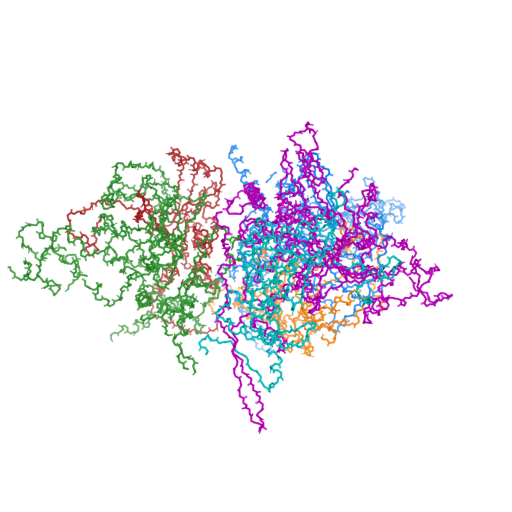52 72.889 1.00 80.45 790 ASN C O 1
ATOM 6146 N N . LEU B 1 337 ? -25.889 25.967 71.907 1.00 76.00 791 LEU C N 1
ATOM 6147 C CA . LEU B 1 337 ? -25.710 27.414 72.035 1.00 72.00 791 LEU C CA 1
ATOM 6148 C C . LEU B 1 337 ? -26.433 28.004 73.241 1.00 72.03 791 LEU C C 1
ATOM 6149 O O . LEU B 1 337 ? -26.571 29.221 73.341 1.00 77.02 791 LEU C O 1
ATOM 6154 N N . LEU B 1 338 ? -26.893 27.148 74.148 1.00 73.41 792 LEU C N 1
ATOM 6155 C CA . LEU B 1 338 ? -27.656 27.600 75.313 1.00 76.79 792 LEU C CA 1
ATOM 6156 C C . LEU B 1 338 ? -26.851 28.552 76.209 1.00 74.99 792 LEU C C 1
ATOM 6157 O O . LEU B 1 338 ? -25.739 28.225 76.635 1.00 74.22 792 LEU C O 1
ATOM 6162 N N . PRO B 1 339 ? -27.424 29.737 76.489 1.00 69.71 793 PRO C N 1
ATOM 6163 C CA . PRO B 1 339 ? -26.765 30.880 77.139 1.00 68.13 793 PRO C CA 1
ATOM 6164 C C . PRO B 1 339 ? -26.019 30.528 78.422 1.00 74.35 793 PRO C C 1
ATOM 6165 O O . PRO B 1 339 ? -24.877 30.955 78.597 1.00 74.48 793 PRO C O 1
ATOM 6169 N N . TRP B 1 340 ? -26.656 29.764 79.303 1.00 74.04 794 TRP C N 1
ATOM 6170 C CA . TRP B 1 340 ? -26.023 29.359 80.553 1.00 71.98 794 TRP C CA 1
ATOM 6171 C C . TRP B 1 340 ? -24.760 28.527 80.335 1.00 70.86 794 TRP C C 1
ATOM 6172 O O . TRP B 1 340 ? -23.827 28.589 81.133 1.00 78.80 794 TRP C O 1
ATOM 6183 N N . ASN B 1 341 ? -24.730 27.752 79.258 1.00 67.63 795 ASN C N 1
ATOM 6184 C CA . ASN B 1 341 ? -23.569 26.925 78.960 1.00 71.31 795 ASN C CA 1
ATOM 6185 C C . ASN B 1 341 ? -22.478 27.714 78.245 1.00 74.01 795 ASN C C 1
ATOM 6186 O O . ASN B 1 341 ? -21.293 27.590 78.560 1.00 76.46 795 ASN C O 1
ATOM 6191 N N . ILE B 1 342 ? -22.897 28.522 77.277 1.00 75.07 796 ILE C N 1
ATOM 6192 C CA . ILE B 1 342 ? -21.993 29.328 76.461 1.00 71.78 796 ILE C CA 1
ATOM 6193 C C . ILE B 1 342 ? -21.182 30.322 77.297 1.00 68.93 796 ILE C C 1
ATOM 6194 O O . ILE B 1 342 ? -19.951 30.352 77.230 1.00 66.41 796 ILE C O 1
ATOM 6199 N N . THR B 1 343 ? -21.880 31.123 78.095 1.00 68.85 797 THR C N 1
ATOM 6200 C CA . THR B 1 343 ? -21.237 32.130 78.929 1.00 66.04 797 THR C CA 1
ATOM 6201 C C . THR B 1 343 ? -20.372 31.501 80.018 1.00 68.69 797 THR C C 1
ATOM 6202 O O . THR B 1 343 ? -19.347 32.063 80.405 1.00 66.57 797 THR C O 1
ATOM 6206 N N . LYS B 1 344 ? -20.791 30.338 80.510 1.00 69.79 798 LYS C N 1
ATOM 6207 C CA . LYS B 1 344 ? -20.018 29.608 81.513 1.00 70.83 798 LYS C CA 1
ATOM 6208 C C . LYS B 1 344 ? -18.700 29.136 80.911 1.00 67.47 798 LYS C C 1
ATOM 6209 O O . LYS B 1 344 ? -17.649 29.209 81.548 1.00 66.72 798 LYS C O 1
ATOM 6215 N N . ASN B 1 345 ? -18.760 28.663 79.671 1.00 64.31 799 ASN C N 1
ATOM 6216 C CA . ASN B 1 345 ? -17.560 28.217 78.980 1.00 64.69 799 ASN C CA 1
ATOM 6217 C C . ASN B 1 345 ? -16.603 29.367 78.681 1.00 68.56 799 ASN C C 1
ATOM 6218 O O . ASN B 1 345 ? -15.388 29.227 78.825 1.00 69.72 799 ASN C O 1
ATOM 6223 N N . PHE B 1 346 ? -17.158 30.499 78.257 1.00 67.18 800 PHE C N 1
ATOM 6224 C CA . PHE B 1 346 ? -16.358 31.681 77.957 1.00 63.66 800 PHE C CA 1
ATOM 6225 C C . PHE B 1 346 ? -15.537 32.097 79.168 1.00 61.50 800 PHE C C 1
ATOM 6226 O O . PHE B 1 346 ? -14.337 32.335 79.066 1.00 62.38 800 PHE C O 1
ATOM 6234 N N . ILE B 1 347 ? -16.201 32.176 80.315 1.00 61.70 801 ILE C N 1
ATOM 6235 C CA . ILE B 1 347 ? -15.561 32.612 81.546 1.00 61.25 801 ILE C CA 1
ATOM 6236 C C . ILE B 1 347 ? -14.504 31.613 82.003 1.00 63.30 801 ILE C C 1
ATOM 6237 O O . ILE B 1 347 ? -13.486 31.991 82.579 1.00 71.59 801 ILE C O 1
ATOM 6242 N N . ASN B 1 348 ? -14.738 30.335 81.735 1.00 64.29 802 ASN C N 1
ATOM 6243 C CA . ASN B 1 348 ? -13.718 29.332 81.993 1.00 68.92 802 ASN C CA 1
ATOM 6244 C C . ASN B 1 348 ? -12.514 29.556 81.087 1.00 66.45 802 ASN C C 1
ATOM 6245 O O . ASN B 1 348 ? -11.369 29.472 81.524 1.00 68.60 802 ASN C O 1
ATOM 6250 N N . SER B 1 349 ? -12.789 29.855 79.821 1.00 66.72 803 SER C N 1
ATOM 6251 C CA . SER B 1 349 ? -11.742 30.101 78.839 1.00 66.30 803 SER C CA 1
ATOM 6252 C C . SER B 1 349 ? -10.975 31.360 79.212 1.00 64.62 803 SER C C 1
ATOM 6253 O O . SER B 1 349 ? -9.787 31.494 78.927 1.00 71.95 803 SER C O 1
ATOM 6256 N N . THR B 1 350 ? -11.680 32.281 79.851 1.00 63.83 804 THR C N 1
ATOM 6257 C CA . THR B 1 350 ? -11.080 33.472 80.422 1.00 64.05 804 THR C CA 1
ATOM 6258 C C . THR B 1 350 ? -10.048 33.076 81.476 1.00 69.78 804 THR C C 1
ATOM 6259 O O . THR B 1 350 ? -8.973 33.670 81.563 1.00 71.40 804 THR C O 1
ATOM 6263 N N . GLN B 1 351 ? -10.383 32.052 82.258 1.00 74.61 805 GLN C N 1
ATOM 6264 C CA . GLN B 1 351 ? -9.526 31.575 83.341 1.00 74.15 805 GLN C CA 1
ATOM 6265 C C . GLN B 1 351 ? -8.651 30.389 82.924 1.00 74.06 805 GLN C C 1
ATOM 6266 O O . GLN B 1 351 ? -8.107 29.683 83.771 1.00 75.89 805 GLN C O 1
ATOM 6280 N N . ARG B 1 353 ? -9.289 27.505 81.808 1.00 69.49 807 ARG C N 1
ATOM 6281 C CA . ARG B 1 353 ? -9.763 26.175 82.165 1.00 67.57 807 ARG C CA 1
ATOM 6282 C C . ARG B 1 353 ? -10.490 25.525 80.998 1.00 75.84 807 ARG C C 1
ATOM 6283 O O . ARG B 1 353 ? -10.938 24.381 81.092 1.00 80.75 807 ARG C O 1
ATOM 6291 N N . ALA B 1 354 ? -10.608 26.263 79.901 1.00 72.26 808 ALA C N 1
ATOM 6292 C CA . ALA B 1 354 ? -11.315 25.776 78.726 1.00 68.02 808 ALA C CA 1
ATOM 6293 C C . ALA B 1 354 ? -10.895 26.561 77.493 1.00 68.19 808 ALA C C 1
ATOM 6294 O O . ALA B 1 354 ? -10.185 27.562 77.596 1.00 67.60 808 ALA C O 1
ATOM 6304 N N . ILE B 1 356 ? -12.373 27.817 73.278 1.00 62.73 810 ILE C N 1
ATOM 6305 C CA . ILE B 1 356 ? -13.542 28.014 72.430 1.00 59.54 810 ILE C CA 1
ATOM 6306 C C . ILE B 1 356 ? -13.202 27.751 70.965 1.00 58.65 810 ILE C C 1
ATOM 6307 O O . ILE B 1 356 ? -12.038 27.856 70.560 1.00 59.44 810 ILE C O 1
ATOM 6312 N N . GLN B 1 357 ? -14.216 27.414 70.174 1.00 58.19 811 GLN C N 1
ATOM 6313 C CA . GLN B 1 357 ? -13.998 27.093 68.768 1.00 61.05 811 GLN C CA 1
ATOM 6314 C C . GLN B 1 357 ? -13.561 28.304 67.951 1.00 62.26 811 GLN C C 1
ATOM 6315 O O . GLN B 1 357 ? -12.876 28.153 66.939 1.00 61.87 811 GLN C O 1
ATOM 6321 N N . ILE B 1 358 ? -13.971 29.492 68.400 1.00 66.78 812 ILE C N 1
ATOM 6322 C CA . ILE B 1 358 ? -13.668 30.767 67.739 1.00 62.82 812 ILE C CA 1
ATOM 6323 C C . ILE B 1 358 ? -14.383 30.921 66.397 1.00 61.05 812 ILE C C 1
ATOM 6324 O O . ILE B 1 358 ? -14.962 31.969 66.116 1.00 62.35 812 ILE C O 1
ATOM 6329 N N . HIS B 1 359 ? -14.346 29.872 65.580 1.00 62.75 813 HIS C N 1
ATOM 6330 C CA . HIS B 1 359 ? -15.059 29.851 64.309 1.00 60.72 813 HIS C CA 1
ATOM 6331 C C . HIS B 1 359 ? -15.928 28.609 64.206 1.00 62.88 813 HIS C C 1
ATOM 6332 O O . HIS B 1 359 ? -15.713 27.631 64.920 1.00 61.01 813 HIS C O 1
ATOM 6339 N N . GLY B 1 360 ? -16.904 28.646 63.305 1.00 65.07 814 GLY C N 1
ATOM 6340 C CA . GLY B 1 360 ? -17.777 27.508 63.100 1.00 60.70 814 GLY C CA 1
ATOM 6341 C C . GLY B 1 360 ? -19.243 27.876 63.048 1.00 64.27 814 GLY C C 1
ATOM 6342 O O . GLY B 1 360 ? -19.601 29.021 62.777 1.00 70.25 814 GLY C O 1
ATOM 6343 N N . VAL B 1 361 ? -20.094 26.893 63.315 1.00 66.68 815 VAL C N 1
ATOM 6344 C CA . VAL B 1 361 ? -21.536 27.090 63.263 1.00 68.68 815 VAL C CA 1
ATOM 6345 C C . VAL B 1 361 ? -22.037 27.870 64.475 1.00 72.52 815 VAL C C 1
ATOM 6346 O O . VAL B 1 361 ? -23.199 28.285 64.523 1.00 74.72 815 VAL C O 1
ATOM 6350 N N . GLY B 1 362 ? -21.153 28.071 65.448 1.00 70.09 816 GLY C N 1
ATOM 6351 C CA . GLY B 1 362 ? -21.491 28.822 66.643 1.00 65.44 816 GLY C CA 1
ATOM 6352 C C . GLY B 1 362 ? -21.123 30.290 66.546 1.00 65.68 816 GLY C C 1
ATOM 6353 O O . GLY B 1 362 ? -21.263 31.040 67.512 1.00 68.32 816 GLY C O 1
ATOM 6354 N N . ASP B 1 363 ? -20.631 30.697 65.379 1.00 67.95 817 ASP C N 1
ATOM 6355 C CA . ASP B 1 363 ? -20.376 32.102 65.092 1.00 60.33 817 ASP C CA 1
ATOM 6356 C C . ASP B 1 363 ? -21.719 32.764 64.827 1.00 61.41 817 ASP C C 1
ATOM 6357 O O . ASP B 1 363 ? -22.426 32.388 63.892 1.00 71.96 817 ASP C O 1
ATOM 6362 N N . PRO B 1 364 ? -22.077 33.757 65.648 1.00 51.82 818 PRO C N 1
ATOM 6363 C CA . PRO B 1 364 ? -23.390 34.402 65.558 1.00 48.79 818 PRO C CA 1
ATOM 6364 C C . PRO B 1 364 ? -23.528 35.215 64.281 1.00 57.94 818 PRO C C 1
ATOM 6365 O O . PRO B 1 364 ? -24.647 35.544 63.892 1.00 59.18 818 PRO C O 1
ATOM 6369 N N . THR B 1 365 ? -22.407 35.531 63.638 1.00 57.13 819 THR C N 1
ATOM 6370 C CA . THR B 1 365 ? -22.429 36.345 62.426 1.00 53.41 819 THR C CA 1
ATOM 6371 C C . THR B 1 365 ? -22.843 35.566 61.179 1.00 61.44 819 THR C C 1
ATOM 6372 O O . THR B 1 365 ? -23.599 36.072 60.355 1.00 60.96 819 THR C O 1
ATOM 6376 N N . GLY B 1 366 ? -22.340 34.346 61.030 1.00 59.35 820 GLY C N 1
ATOM 6377 C CA . GLY B 1 366 ? -22.603 33.581 59.825 1.00 61.94 820 GLY C CA 1
ATOM 6378 C C . GLY B 1 366 ? -21.484 33.753 58.817 1.00 64.49 820 GLY C C 1
ATOM 6379 O O . GLY B 1 366 ? -21.333 32.945 57.902 1.00 78.55 820 GLY C O 1
ATOM 6380 N N . CYS B 1 367 ? -20.717 34.829 58.972 1.00 64.52 821 CYS C N 1
ATOM 6381 C CA . CYS B 1 367 ? -19.427 34.967 58.305 1.00 60.60 821 CYS C CA 1
ATOM 6382 C C . CYS B 1 367 ? -18.354 34.757 59.362 1.00 65.36 821 CYS C C 1
ATOM 6383 O O . CYS B 1 367 ? -18.627 34.190 60.425 1.00 72.40 821 CYS C O 1
ATOM 6386 N N . GLY B 1 368 ? -17.140 35.215 59.090 1.00 61.58 822 GLY C N 1
ATOM 6387 C CA . GLY B 1 368 ? -16.060 35.041 60.041 1.00 56.02 822 GLY C CA 1
ATOM 6388 C C . GLY B 1 368 ? -15.841 36.283 60.874 1.00 54.88 822 GLY C C 1
ATOM 6389 O O . GLY B 1 368 ? -14.720 36.544 61.321 1.00 57.47 822 GLY C O 1
ATOM 6390 N N . GLU B 1 369 ? -16.915 37.040 61.094 1.00 53.03 823 GLU C N 1
ATOM 6391 C CA . GLU B 1 369 ? -16.806 38.361 61.712 1.00 50.64 823 GLU C CA 1
ATOM 6392 C C . GLU B 1 369 ? -17.147 38.393 63.199 1.00 52.66 823 GLU C C 1
ATOM 6393 O O . GLU B 1 369 ? -17.286 39.469 63.778 1.00 48.45 823 GLU C O 1
ATOM 6399 N N . GLY B 1 370 ? -17.276 37.221 63.815 1.00 55.60 824 GLY C N 1
ATOM 6400 C CA . GLY B 1 370 ? -17.553 37.145 65.240 1.00 50.40 824 GLY C CA 1
ATOM 6401 C C . GLY B 1 370 ? -16.889 35.961 65.919 1.00 51.19 824 GLY C C 1
ATOM 6402 O O . GLY B 1 370 ? -16.246 35.142 65.260 1.00 59.20 824 GLY C O 1
ATOM 6403 N N . PHE B 1 371 ? -17.042 35.867 67.236 1.00 51.45 825 PHE C N 1
ATOM 6404 C CA . PHE B 1 371 ? -16.484 34.751 67.991 1.00 54.08 825 PHE C CA 1
ATOM 6405 C C . PHE B 1 371 ? -17.521 33.657 68.205 1.00 62.62 825 PHE C C 1
ATOM 6406 O O . PHE B 1 371 ? -18.695 33.948 68.440 1.00 59.71 825 PHE C O 1
ATOM 6414 N N . SER B 1 372 ? -17.087 32.400 68.128 1.00 65.37 826 SER C N 1
ATOM 6415 C CA . SER B 1 372 ? -17.938 31.279 68.517 1.00 58.88 826 SER C CA 1
ATOM 6416 C C . SER B 1 372 ? -17.531 30.814 69.902 1.00 58.63 826 SER C C 1
ATOM 6417 O O . SER B 1 372 ? -16.375 30.456 70.126 1.00 60.86 826 SER C O 1
ATOM 6420 N N . PHE B 1 373 ? -18.478 30.814 70.831 1.00 58.95 827 PHE C N 1
ATOM 6421 C CA . PHE B 1 373 ? -18.167 30.441 72.203 1.00 61.08 827 PHE C CA 1
ATOM 6422 C C . PHE B 1 373 ? -18.374 28.953 72.481 1.00 64.41 827 PHE C C 1
ATOM 6423 O O . PHE B 1 373 ? -18.308 28.525 73.630 1.00 64.23 827 PHE C O 1
ATOM 6431 N N . LEU B 1 374 ? -18.625 28.169 71.435 1.00 67.81 828 LEU C N 1
ATOM 6432 C CA . LEU B 1 374 ? -18.771 26.722 71.592 1.00 65.55 828 LEU C CA 1
ATOM 6433 C C . LEU B 1 374 ? -17.515 26.115 72.210 1.00 67.43 828 LEU C C 1
ATOM 6434 O O . LEU B 1 374 ? -16.395 26.540 71.915 1.00 66.79 828 LEU C O 1
ATOM 6439 N N . LYS B 1 375 ? -17.712 25.125 73.075 1.00 71.89 829 LYS C N 1
ATOM 6440 C CA . LYS B 1 375 ? -16.614 24.514 73.820 1.00 70.19 829 LYS C CA 1
ATOM 6441 C C . LYS B 1 375 ? -15.719 23.656 72.916 1.00 68.73 829 LYS C C 1
ATOM 6442 O O . LYS B 1 375 ? -16.183 23.075 71.932 1.00 65.66 829 LYS C O 1
ATOM 6448 N N . THR B 1 376 ? -14.432 23.607 73.244 1.00 68.37 830 THR C N 1
ATOM 6449 C CA . THR B 1 376 ? -13.488 22.710 72.580 1.00 70.77 830 THR C CA 1
ATOM 6450 C C . THR B 1 376 ? -12.293 22.449 73.485 1.00 79.66 830 THR C C 1
ATOM 6451 O O . THR B 1 376 ? -12.130 23.102 74.518 1.00 79.04 830 THR C O 1
ATOM 6455 N N . SER B 1 377 ? -11.457 21.496 73.088 1.00 86.08 831 SER C N 1
ATOM 6456 C CA . SER B 1 377 ? -10.289 21.107 73.870 1.00 88.81 831 SER C CA 1
ATOM 6457 C C . SER B 1 377 ? -9.122 20.819 72.935 1.00 88.72 831 SER C C 1
ATOM 6458 O O . SER B 1 377 ? -9.240 20.998 71.725 1.00 89.82 831 SER C O 1
ATOM 6469 N N . LYS B 1 379 ? -6.812 18.706 70.555 1.00 106.10 833 LYS C N 1
ATOM 6470 C CA . LYS B 1 379 ? -7.163 17.637 69.624 1.00 105.37 833 LYS C CA 1
ATOM 6471 C C . LYS B 1 379 ? -5.982 16.700 69.381 1.00 112.39 833 LYS C C 1
ATOM 6472 O O . LYS B 1 379 ? -4.831 17.058 69.640 1.00 113.25 833 LYS C O 1
ATOM 6474 N N . GLY B 1 380 ? -6.273 15.500 68.883 1.00 115.00 834 GLY C N 1
ATOM 6475 C CA . GLY B 1 380 ? -5.238 14.523 68.586 1.00 113.62 834 GLY C CA 1
ATOM 6476 C C . GLY B 1 380 ? -4.403 14.886 67.369 1.00 117.15 834 GLY C C 1
ATOM 6477 O O . GLY B 1 380 ? -4.938 15.209 66.305 1.00 106.52 834 GLY C O 1
ATOM 6478 N N . GLY B 1 381 ? -3.083 14.828 67.526 1.00 121.58 835 GLY C N 1
ATOM 6479 C CA . GLY B 1 381 ? -2.169 15.167 66.450 1.00 121.72 835 GLY C CA 1
ATOM 6480 C C . GLY B 1 381 ? -1.446 13.964 65.870 1.00 122.18 835 GLY C C 1
ATOM 6481 O O . GLY B 1 381 ? -0.532 14.119 65.056 1.00 120.50 835 GLY C O 1
ATOM 6482 N N . PHE B 1 382 ? -1.861 12.771 66.294 1.00 122.12 836 PHE C N 1
ATOM 6483 C CA . PHE B 1 382 ? -1.299 11.506 65.808 1.00 117.93 836 PHE C CA 1
ATOM 6484 C C . PHE B 1 382 ? 0.225 11.429 65.933 1.00 115.17 836 PHE C C 1
ATOM 6485 O O . PHE B 1 382 ? 0.757 10.739 66.806 1.00 104.61 836 PHE C O 1
ATOM 6487 N N . SER B 1 404 ? 1.984 13.088 68.858 1.00 112.78 858 SER C N 1
ATOM 6488 C CA . SER B 1 404 ? 1.068 13.101 69.995 1.00 107.61 858 SER C CA 1
ATOM 6489 C C . SER B 1 404 ? 0.245 14.391 70.046 1.00 106.94 858 SER C C 1
ATOM 6490 O O . SER B 1 404 ? -0.043 14.995 69.011 1.00 108.84 858 SER C O 1
ATOM 6493 N N . TYR B 1 405 ? -0.146 14.793 71.254 1.00 102.91 859 TYR C N 1
ATOM 6494 C CA . TYR B 1 405 ? -0.766 16.096 71.482 1.00 94.99 859 TYR C CA 1
ATOM 6495 C C . TYR B 1 405 ? 0.327 17.133 71.690 1.00 90.43 859 TYR C C 1
ATOM 6496 O O . TYR B 1 405 ? 1.088 17.035 72.648 1.00 86.28 859 TYR C O 1
ATOM 6505 N N . ASN B 1 406 ? 0.417 18.127 70.812 1.00 89.85 860 ASN C N 1
ATOM 6506 C CA . ASN B 1 406 ? 1.265 19.278 71.108 1.00 82.84 860 ASN C CA 1
ATOM 6507 C C . ASN B 1 406 ? 0.398 20.415 71.639 1.00 83.70 860 ASN C C 1
ATOM 6508 O O . ASN B 1 406 ? -0.227 21.145 70.873 1.00 86.01 860 ASN C O 1
ATOM 6513 N N . VAL B 1 407 ? 0.348 20.547 72.961 1.00 90.45 861 VAL C N 1
ATOM 6514 C CA . VAL B 1 407 ? -0.465 21.582 73.593 1.00 92.42 861 VAL C CA 1
ATOM 6515 C C . VAL B 1 407 ? 0.157 22.963 73.396 1.00 87.81 861 VAL C C 1
ATOM 6516 O O . VAL B 1 407 ? -0.553 23.945 73.176 1.00 85.52 861 VAL C O 1
ATOM 6520 N N . ALA B 1 408 ? 1.484 23.027 73.470 1.00 80.08 862 ALA C N 1
ATOM 6521 C CA . ALA B 1 408 ? 2.208 24.276 73.283 1.00 84.17 862 ALA C CA 1
ATOM 6522 C C . ALA B 1 408 ? 1.922 24.885 71.910 1.00 83.23 862 ALA C C 1
ATOM 6523 O O . ALA B 1 408 ? 1.751 26.100 71.780 1.00 78.36 862 ALA C O 1
ATOM 6525 N N . GLN B 1 409 ? 1.872 24.032 70.891 1.00 80.63 863 GLN C N 1
ATOM 6526 C CA . GLN B 1 409 ? 1.611 24.476 69.527 1.00 77.20 863 GLN C CA 1
ATOM 6527 C C . GLN B 1 409 ? 0.134 24.783 69.315 1.00 74.62 863 GLN C C 1
ATOM 6528 O O . GLN B 1 409 ? -0.214 25.707 68.584 1.00 78.55 863 GLN C O 1
ATOM 6530 N N . GLN B 1 410 ? -0.734 24.000 69.944 1.00 75.66 864 GLN C N 1
ATOM 6531 C CA . GLN B 1 410 ? -2.166 24.245 69.845 1.00 79.10 864 GLN C CA 1
ATOM 6532 C C . GLN B 1 410 ? -2.539 25.568 70.505 1.00 75.97 864 GLN C C 1
ATOM 6533 O O . GLN B 1 410 ? -3.487 26.230 70.091 1.00 69.65 864 GLN C O 1
ATOM 6539 N N . GLN B 1 411 ? -1.784 25.943 71.532 1.00 77.08 865 GLN C N 1
ATOM 6540 C CA . GLN B 1 411 ? -2.009 27.193 72.247 1.00 69.35 865 GLN C CA 1
ATOM 6541 C C . GLN B 1 411 ? -1.597 28.391 71.394 1.00 71.64 865 GLN C C 1
ATOM 6542 O O . GLN B 1 411 ? -2.352 29.356 71.260 1.00 70.58 865 GLN C O 1
ATOM 6548 N N . LYS B 1 412 ? -0.401 28.322 70.814 1.00 70.53 866 LYS C N 1
ATOM 6549 C CA . LYS B 1 412 ? 0.104 29.399 69.964 1.00 67.22 866 LYS C CA 1
ATOM 6550 C C . LYS B 1 412 ? -0.830 29.664 68.781 1.00 67.97 866 LYS C C 1
ATOM 6551 O O . LYS B 1 412 ? -1.003 30.807 68.355 1.00 71.08 866 LYS C O 1
ATOM 6555 N N . ALA B 1 413 ? -1.441 28.602 68.266 1.00 66.41 867 ALA C N 1
ATOM 6556 C CA . ALA B 1 413 ? -2.384 28.720 67.161 1.00 64.59 867 ALA C CA 1
ATOM 6557 C C . ALA B 1 413 ? -3.722 29.270 67.642 1.00 63.49 867 ALA C C 1
ATOM 6558 O O . ALA B 1 413 ? -4.407 29.985 66.914 1.00 65.74 867 ALA C O 1
ATOM 6560 N N . TYR B 1 414 ? -4.093 28.913 68.868 1.00 62.67 868 TYR C N 1
ATOM 6561 C CA . TYR B 1 414 ? -5.303 29.417 69.504 1.00 59.92 868 TYR C CA 1
ATOM 6562 C C . TYR B 1 414 ? -5.167 30.927 69.672 1.00 64.19 868 TYR C C 1
ATOM 6563 O O . TYR B 1 414 ? -6.021 31.691 69.213 1.00 61.06 868 TYR C O 1
ATOM 6572 N N . ASP B 1 415 ? -4.077 31.345 70.314 1.00 60.14 869 ASP C N 1
ATOM 6573 C CA . ASP B 1 415 ? -3.769 32.758 70.495 1.00 55.88 869 ASP C CA 1
ATOM 6574 C C . ASP B 1 415 ? -3.780 33.520 69.171 1.00 57.38 869 ASP C C 1
ATOM 6575 O O . ASP B 1 415 ? -4.476 34.527 69.027 1.00 56.94 869 ASP C O 1
ATOM 6580 N N . GLU B 1 416 ? -3.011 33.029 68.207 1.00 53.34 870 GLU C N 1
ATOM 6581 C CA . GLU B 1 416 ? -2.881 33.691 66.914 1.00 57.22 870 GLU C CA 1
ATOM 6582 C C . GLU B 1 416 ? -4.223 33.940 66.221 1.00 55.43 870 GLU C C 1
ATOM 6583 O O . GLU B 1 416 ? -4.426 34.985 65.607 1.00 55.24 870 GLU C O 1
ATOM 6585 N N . GLU B 1 417 ? -5.139 32.984 66.329 1.00 55.11 871 GLU C N 1
ATOM 6586 C CA . GLU B 1 417 ? -6.432 33.103 65.661 1.00 55.08 871 GLU C CA 1
ATOM 6587 C C . GLU B 1 417 ? -7.377 34.047 66.403 1.00 57.36 871 GLU C C 1
ATOM 6588 O O . GLU B 1 417 ? -8.144 34.781 65.778 1.00 57.22 871 GLU C O 1
ATOM 6594 N N . ILE B 1 418 ? -7.323 34.022 67.733 1.00 59.19 872 ILE C N 1
ATOM 6595 C CA . ILE B 1 418 ? -8.117 34.938 68.547 1.00 54.37 872 ILE C CA 1
ATOM 6596 C C . ILE B 1 418 ? -7.875 36.376 68.101 1.00 53.16 872 ILE C C 1
ATOM 6597 O O . ILE B 1 418 ? -8.822 37.114 67.820 1.00 56.71 872 ILE C O 1
ATOM 6602 N N . ALA B 1 419 ? -6.603 36.757 68.020 1.00 48.14 873 ALA C N 1
ATOM 6603 C CA . ALA B 1 419 ? -6.226 38.094 67.570 1.00 46.38 873 ALA C CA 1
ATOM 6604 C C . ALA B 1 419 ? -6.782 38.382 66.178 1.00 49.73 873 ALA C C 1
ATOM 6605 O O . ALA B 1 419 ? -7.417 39.412 65.946 1.00 51.09 873 ALA C O 1
ATOM 6607 N N . LYS B 1 420 ? -6.532 37.462 65.256 1.00 45.95 874 LYS C N 1
ATOM 6608 C CA . LYS B 1 420 ? -7.016 37.583 63.892 1.00 48.89 874 LYS C CA 1
ATOM 6609 C C . LYS B 1 420 ? -8.527 37.810 63.869 1.00 50.66 874 LYS C C 1
ATOM 6610 O O . LYS B 1 420 ? -9.038 38.621 63.093 1.00 49.26 874 LYS C O 1
ATOM 6616 N N . THR B 1 421 ? -9.235 37.093 64.733 1.00 49.93 875 THR C N 1
ATOM 6617 C CA . THR B 1 421 ? -10.686 37.171 64.778 1.00 47.66 875 THR C CA 1
ATOM 6618 C C . THR B 1 421 ? -11.134 38.500 65.376 1.00 48.47 875 THR C C 1
ATOM 6619 O O . THR B 1 421 ? -12.074 39.123 64.886 1.00 52.08 875 THR C O 1
ATOM 6623 N N . TRP B 1 422 ? -10.451 38.934 66.428 1.00 47.74 876 TRP C N 1
ATOM 6624 C CA . TRP B 1 422 ? -10.745 40.217 67.051 1.00 47.46 876 TRP C CA 1
ATOM 6625 C C . TRP B 1 422 ? -10.664 41.358 66.040 1.00 48.62 876 TRP C C 1
ATOM 6626 O O . TRP B 1 422 ? -11.598 42.145 65.901 1.00 47.08 876 TRP C O 1
ATOM 6637 N N . TYR B 1 423 ? -9.547 41.437 65.326 1.00 45.16 877 TYR C N 1
ATOM 6638 C CA . TYR B 1 423 ? -9.344 42.515 64.372 1.00 42.27 877 TYR C CA 1
ATOM 6639 C C . TYR B 1 423 ? -10.275 42.411 63.164 1.00 44.36 877 TYR C C 1
ATOM 6640 O O . TYR B 1 423 ? -10.684 43.422 62.593 1.00 52.84 877 TYR C O 1
ATOM 6649 N N . THR B 1 424 ? -10.633 41.191 62.789 1.00 43.48 878 THR C N 1
ATOM 6650 C CA . THR B 1 424 ? -11.626 41.001 61.738 1.00 43.63 878 THR C CA 1
ATOM 6651 C C . THR B 1 424 ? -12.977 41.526 62.222 1.00 45.21 878 THR C C 1
ATOM 6652 O O . THR B 1 424 ? -13.697 42.211 61.495 1.00 44.70 878 THR C O 1
ATOM 6656 N N . HIS B 1 425 ? -13.300 41.208 63.470 1.00 47.17 879 HIS C N 1
ATOM 6657 C CA . HIS B 1 425 ? -14.513 41.701 64.110 1.00 45.49 879 HIS C CA 1
ATOM 6658 C C . HIS B 1 425 ? -14.495 43.218 64.249 1.00 46.91 879 HIS C C 1
ATOM 6659 O O . HIS B 1 425 ? -15.462 43.897 63.903 1.00 47.03 879 HIS C O 1
ATOM 6666 N N . THR B 1 426 ? -13.390 43.742 64.767 1.00 47.37 880 THR C N 1
ATOM 6667 C CA . THR B 1 426 ? -13.235 45.179 64.958 1.00 45.09 880 THR C CA 1
ATOM 6668 C C . THR B 1 426 ? -13.392 45.941 63.639 1.00 47.65 880 THR C C 1
ATOM 6669 O O . THR B 1 426 ? -14.166 46.894 63.548 1.00 48.08 880 THR C O 1
ATOM 6673 N N . LYS B 1 427 ? -12.678 45.496 62.614 1.00 45.61 881 LYS C N 1
ATOM 6674 C CA . LYS B 1 427 ? -12.696 46.160 61.319 1.00 45.04 881 LYS C CA 1
ATOM 6675 C C . LYS B 1 427 ? -14.092 46.168 60.690 1.00 49.13 881 LYS C C 1
ATOM 6676 O O . LYS B 1 427 ? -14.511 47.159 60.097 1.00 53.94 881 LYS C O 1
ATOM 6682 N N . SER B 1 428 ? -14.816 45.066 60.826 1.00 50.95 882 SER C N 1
ATOM 6683 C CA . SER B 1 428 ? -16.118 44.949 60.182 1.00 51.04 882 SER C CA 1
ATOM 6684 C C . SER B 1 428 ? -17.115 45.981 60.707 1.00 49.84 882 SER C C 1
ATOM 6685 O O . SER B 1 428 ? -18.013 46.410 59.986 1.00 46.73 882 SER C O 1
ATOM 6688 N N . LEU B 1 429 ? -16.951 46.383 61.962 1.00 50.14 883 LEU C N 1
ATOM 6689 C CA . LEU B 1 429 ? -17.898 47.300 62.584 1.00 48.02 883 LEU C CA 1
ATOM 6690 C C . LEU B 1 429 ? -17.444 48.754 62.515 1.00 50.88 883 LEU C C 1
ATOM 6691 O O . LEU B 1 429 ? -18.116 49.648 63.029 1.00 48.86 883 LEU C O 1
ATOM 6696 N N . SER B 1 430 ? -16.302 48.982 61.877 1.00 50.81 884 SER C N 1
ATOM 6697 C CA . SER B 1 430 ? -15.805 50.334 61.662 1.00 45.38 884 SER C CA 1
ATOM 6698 C C . SER B 1 430 ? -16.270 50.891 60.316 1.00 49.45 884 SER C C 1
ATOM 6699 O O . SER B 1 430 ? -16.055 52.065 60.018 1.00 50.77 884 SER C O 1
ATOM 6702 N N . ILE B 1 431 ? -16.909 50.040 59.517 1.00 47.36 885 ILE C N 1
ATOM 6703 C CA . ILE B 1 431 ? -17.368 50.405 58.178 1.00 46.71 885 ILE C CA 1
ATOM 6704 C C . ILE B 1 431 ? -18.310 51.613 58.198 1.00 53.23 885 ILE C C 1
ATOM 6705 O O . ILE B 1 431 ? -19.315 51.616 58.909 1.00 49.74 885 ILE C O 1
ATOM 6710 N N . SER B 1 432 ? -17.971 52.630 57.408 1.00 57.57 886 SER C N 1
ATOM 6711 C CA . SER B 1 432 ? -18.784 53.833 57.273 1.00 51.65 886 SER C CA 1
ATOM 6712 C C . SER B 1 432 ? -19.588 53.801 55.978 1.00 56.09 886 SER C C 1
ATOM 6713 O O . SER B 1 432 ? -20.785 54.068 55.970 1.00 60.74 886 SER C O 1
ATOM 6716 N N . ASN B 1 433 ? -18.918 53.492 54.877 1.00 56.47 887 ASN C N 1
ATOM 6717 C CA . ASN B 1 433 ? -19.582 53.451 53.586 1.00 56.98 887 ASN C CA 1
ATOM 6718 C C . ASN B 1 433 ? -19.484 52.059 52.985 1.00 58.28 887 ASN C C 1
ATOM 6719 O O . ASN B 1 433 ? -18.522 51.740 52.286 1.00 56.60 887 ASN C O 1
ATOM 6724 N N . PRO B 1 434 ? -20.493 51.225 53.270 1.00 57.49 888 PRO C N 1
ATOM 6725 C CA . PRO B 1 434 ? -20.549 49.799 52.936 1.00 54.32 888 PRO C CA 1
ATOM 6726 C C . PRO B 1 434 ? -20.283 49.518 51.468 1.00 55.10 888 PRO C C 1
ATOM 6727 O O . PRO B 1 434 ? -19.554 48.585 51.155 1.00 58.03 888 PRO C O 1
ATOM 6731 N N . PHE B 1 435 ? -20.868 50.309 50.577 1.00 60.61 889 PHE C N 1
ATOM 6732 C CA . PHE B 1 435 ? -20.766 50.022 49.151 1.00 57.76 889 PHE C CA 1
ATOM 6733 C C . PHE B 1 435 ? -19.391 50.341 48.575 1.00 58.00 889 PHE C C 1
ATOM 6734 O O . PHE B 1 435 ? -19.001 49.787 47.552 1.00 64.57 889 PHE C O 1
ATOM 6742 N N . GLU B 1 436 ? -18.659 51.225 49.243 1.00 55.75 890 GLU C N 1
ATOM 6743 C CA . GLU B 1 436 ? -17.295 51.552 48.845 1.00 54.64 890 GLU C CA 1
ATOM 6744 C C . GLU B 1 436 ? -16.261 50.724 49.610 1.00 53.86 890 GLU C C 1
ATOM 6745 O O . GLU B 1 436 ? -15.187 50.423 49.089 1.00 50.35 890 GLU C O 1
ATOM 6751 N N . GLU B 1 437 ? -16.595 50.351 50.841 1.00 57.35 891 GLU C N 1
ATOM 6752 C CA . GLU B 1 437 ? -15.658 49.638 51.708 1.00 58.69 891 GLU C CA 1
ATOM 6753 C C . GLU B 1 437 ? -15.806 48.112 51.709 1.00 60.46 891 GLU C C 1
ATOM 6754 O O . GLU B 1 437 ? -15.003 47.418 52.331 1.00 68.20 891 GLU C O 1
ATOM 6768 N N . THR B 1 439 ? -16.651 44.327 49.410 1.00 82.20 893 THR C N 1
ATOM 6769 C CA . THR B 1 439 ? -16.734 43.623 48.132 1.00 89.26 893 THR C CA 1
ATOM 6770 C C . THR B 1 439 ? -18.187 43.557 47.667 1.00 82.91 893 THR C C 1
ATOM 6771 O O . THR B 1 439 ? -18.555 44.139 46.641 1.00 77.51 893 THR C O 1
ATOM 6775 N N . ASN B 1 440 ? -19.000 42.836 48.436 1.00 69.88 894 ASN C N 1
ATOM 6776 C CA . ASN B 1 440 ? -20.429 42.726 48.181 1.00 61.81 894 ASN C CA 1
ATOM 6777 C C . ASN B 1 440 ? -21.228 42.834 49.473 1.00 62.42 894 ASN C C 1
ATOM 6778 O O . ASN B 1 440 ? -21.385 41.853 50.199 1.00 66.79 894 ASN C O 1
ATOM 6783 N N . PRO B 1 441 ? -21.739 44.037 49.762 1.00 60.93 895 PRO C N 1
ATOM 6784 C CA . PRO B 1 441 ? -22.526 44.301 50.970 1.00 58.10 895 PRO C CA 1
ATOM 6785 C C . PRO B 1 441 ? -23.890 43.638 50.904 1.00 57.53 895 PRO C C 1
ATOM 6786 O O . PRO B 1 441 ? -24.556 43.482 51.928 1.00 59.56 895 PRO C O 1
ATOM 6790 N N . ASP B 1 442 ? -24.301 43.255 49.702 1.00 58.99 896 ASP C N 1
ATOM 6791 C CA . ASP B 1 442 ? -25.608 42.647 49.507 1.00 59.48 896 ASP C CA 1
ATOM 6792 C C . ASP B 1 442 ? -25.551 41.123 49.572 1.00 60.91 896 ASP C C 1
ATOM 6793 O O . ASP B 1 442 ? -26.585 40.460 49.473 1.00 60.06 896 ASP C O 1
ATOM 6798 N N . GLU B 1 443 ? -24.350 40.573 49.743 1.00 56.18 897 GLU C N 1
ATOM 6799 C CA . GLU B 1 443 ? -24.179 39.121 49.739 1.00 57.99 897 GLU C CA 1
ATOM 6800 C C . GLU B 1 443 ? -24.913 38.459 50.900 1.00 58.58 897 GLU C C 1
ATOM 6801 O O . GLU B 1 443 ? -25.207 39.097 51.910 1.00 59.17 897 GLU C O 1
ATOM 6807 N N . ILE B 1 444 ? -25.215 37.176 50.740 1.00 57.91 898 ILE C N 1
ATOM 6808 C CA . ILE B 1 444 ? -25.996 36.436 51.719 1.00 58.81 898 ILE C CA 1
ATOM 6809 C C . ILE B 1 444 ? -25.176 35.274 52.275 1.00 57.74 898 ILE C C 1
ATOM 6810 O O . ILE B 1 444 ? -24.621 34.488 51.509 1.00 63.01 898 ILE C O 1
ATOM 6815 N N . ASN B 1 445 ? -25.094 35.168 53.601 1.00 59.50 899 ASN C N 1
ATOM 6816 C CA . ASN B 1 445 ? -24.296 34.112 54.228 1.00 66.50 899 ASN C CA 1
ATOM 6817 C C . ASN B 1 445 ? -24.896 32.726 54.009 1.00 67.53 899 ASN C C 1
ATOM 6818 O O . ASN B 1 445 ? -26.029 32.606 53.546 1.00 68.03 899 ASN C O 1
ATOM 6823 N N . GLN B 1 446 ? -24.134 31.688 54.348 1.00 71.13 900 GLN C N 1
ATOM 6824 C CA . GLN B 1 446 ? -24.528 30.306 54.067 1.00 73.83 900 GLN C CA 1
ATOM 6825 C C . GLN B 1 446 ? -25.868 29.909 54.695 1.00 70.65 900 GLN C C 1
ATOM 6826 O O . GLN B 1 446 ? -26.666 29.206 54.078 1.00 75.56 900 GLN C O 1
ATOM 6832 N N . THR B 1 447 ? -26.120 30.375 55.911 1.00 70.02 901 THR C N 1
ATOM 6833 C CA . THR B 1 447 ? -27.307 29.956 56.647 1.00 65.24 901 THR C CA 1
ATOM 6834 C C . THR B 1 447 ? -28.591 30.637 56.168 1.00 64.88 901 THR C C 1
ATOM 6835 O O . THR B 1 447 ? -29.682 30.111 56.371 1.00 72.64 901 THR C O 1
ATOM 6839 N N . ASN B 1 448 ? -28.464 31.809 55.551 1.00 66.08 902 ASN C N 1
ATOM 6840 C CA . ASN B 1 448 ? -29.624 32.520 55.010 1.00 68.35 902 ASN C CA 1
ATOM 6841 C C . ASN B 1 448 ? -29.790 32.280 53.512 1.00 69.98 902 ASN C C 1
ATOM 6842 O O . ASN B 1 448 ? -30.747 32.755 52.899 1.00 70.69 902 ASN C O 1
ATOM 6847 N N . LYS B 1 449 ? -28.839 31.555 52.930 1.00 68.69 903 LYS C N 1
ATOM 6848 C CA . LYS B 1 449 ? -28.866 31.225 51.509 1.00 72.38 903 LYS C CA 1
ATOM 6849 C C . LYS B 1 449 ? -29.446 29.823 51.325 1.00 80.78 903 LYS C C 1
ATOM 6850 O O . LYS B 1 449 ? -30.491 29.648 50.700 1.00 83.24 903 LYS C O 1
ATOM 6856 N N . HIS B 1 450 ? -28.770 28.830 51.893 1.00 80.70 904 HIS C N 1
ATOM 6857 C CA . HIS B 1 450 ? -29.211 27.443 51.800 1.00 79.27 904 HIS C CA 1
ATOM 6858 C C . HIS B 1 450 ? -30.031 27.023 53.022 1.00 79.40 904 HIS C C 1
ATOM 6859 O O . HIS B 1 450 ? -29.482 26.790 54.097 1.00 79.55 904 HIS C O 1
ATOM 6866 N N . VAL B 1 451 ? -31.346 26.918 52.844 1.00 84.20 905 VAL C N 1
ATOM 6867 C CA . VAL B 1 451 ? -32.260 26.598 53.940 1.00 81.71 905 VAL C CA 1
ATOM 6868 C C . VAL B 1 451 ? -32.993 25.272 53.704 1.00 93.38 905 VAL C C 1
ATOM 6869 O O . VAL B 1 451 ? -33.385 24.969 52.575 1.00 96.04 905 VAL C O 1
ATOM 6873 N N . LYS B 1 452 ? -33.169 24.483 54.764 1.00 94.08 906 LYS C N 1
ATOM 6874 C CA . LYS B 1 452 ? -33.946 23.246 54.677 1.00 91.29 906 LYS C CA 1
ATOM 6875 C C . LYS B 1 452 ? -35.423 23.521 54.947 1.00 93.36 906 LYS C C 1
ATOM 6876 O O . LYS B 1 452 ? -35.797 23.926 56.046 1.00 91.19 906 LYS C O 1
ATOM 6882 N N . THR B 1 453 ? -36.256 23.303 53.934 1.00 98.00 907 THR C N 1
ATOM 6883 C CA . THR B 1 453 ? -37.685 23.574 54.038 1.00 99.21 907 THR C CA 1
ATOM 6884 C C . THR B 1 453 ? -38.481 22.279 54.120 1.00 99.90 907 THR C C 1
ATOM 6885 O O . THR B 1 453 ? -39.708 22.298 54.207 1.00 97.86 907 THR C O 1
ATOM 6889 N N . ASP B 1 454 ? -37.775 21.154 54.082 1.00 101.62 908 ASP C N 1
ATOM 6890 C CA . ASP B 1 454 ? -38.423 19.848 54.083 1.00 105.06 908 ASP C CA 1
ATOM 6891 C C . ASP B 1 454 ? -38.125 19.044 55.343 1.00 108.76 908 ASP C C 1
ATOM 6892 O O . ASP B 1 454 ? -37.062 19.193 55.952 1.00 109.23 908 ASP C O 1
ATOM 6897 N N . ARG B 1 455 ? -39.076 18.196 55.725 1.00 106.51 909 ARG C N 1
ATOM 6898 C CA . ARG B 1 455 ? -38.855 17.213 56.776 1.00 107.45 909 ARG C CA 1
ATOM 6899 C C . ARG B 1 455 ? -37.831 16.190 56.290 1.00 108.55 909 ARG C C 1
ATOM 6900 O O . ARG B 1 455 ? -37.592 16.073 55.086 1.00 104.14 909 ARG C O 1
ATOM 6908 N N . ASP B 1 456 ? -37.226 15.460 57.225 1.00 109.54 910 ASP C N 1
ATOM 6909 C CA . ASP B 1 456 ? -36.289 14.394 56.879 1.00 111.98 910 ASP C CA 1
ATOM 6910 C C . ASP B 1 456 ? -36.980 13.344 56.010 1.00 112.15 910 ASP C C 1
ATOM 6911 O O . ASP B 1 456 ? -36.401 12.831 55.050 1.00 106.91 910 ASP C O 1
ATOM 6916 N N . ASP B 1 457 ? -38.229 13.048 56.357 1.00 116.39 911 ASP C N 1
ATOM 6917 C CA . ASP B 1 457 ? -39.033 12.048 55.661 1.00 111.62 911 ASP C CA 1
ATOM 6918 C C . ASP B 1 457 ? -39.640 12.575 54.360 1.00 109.00 911 ASP C C 1
ATOM 6919 O O . ASP B 1 457 ? -40.125 11.796 53.538 1.00 105.50 911 ASP C O 1
ATOM 6924 N N . LYS B 1 458 ? -39.611 13.896 54.188 1.00 114.93 912 LYS C N 1
ATOM 6925 C CA . LYS B 1 458 ? -40.151 14.558 52.999 1.00 109.67 912 LYS C CA 1
ATOM 6926 C C . LYS B 1 458 ? -41.639 14.262 52.818 1.00 104.51 912 LYS C C 1
ATOM 6927 O O . LYS B 1 458 ? -42.128 14.144 51.695 1.00 108.20 912 LYS C O 1
ATOM 6933 N N . LYS B 1 459 ? -42.354 14.162 53.934 1.00 101.23 913 LYS C N 1
ATOM 6934 C CA . LYS B 1 459 ? -43.751 13.743 53.922 1.00 106.42 913 LYS C CA 1
ATOM 6935 C C . LYS B 1 459 ? -44.715 14.881 54.245 1.00 107.37 913 LYS C C 1
ATOM 6936 O O . LYS B 1 459 ? -44.476 15.661 55.162 1.00 115.42 913 LYS C O 1
ATOM 6938 N N . ILE B 1 460 ? -45.811 14.966 53.495 1.00 104.37 914 ILE C N 1
ATOM 6939 C CA . ILE B 1 460 ? -46.872 15.924 53.796 1.00 101.98 914 ILE C CA 1
ATOM 6940 C C . ILE B 1 460 ? -47.811 15.340 54.853 1.00 108.74 914 ILE C C 1
ATOM 6941 O O . ILE B 1 460 ? -47.749 14.146 55.152 1.00 110.77 914 ILE C O 1
ATOM 6943 N N . LEU B 1 461 ? -48.679 16.178 55.418 1.00 106.26 915 LEU C N 1
ATOM 6944 C CA . LEU B 1 461 ? -49.611 15.736 56.458 1.00 108.38 915 LEU C CA 1
ATOM 6945 C C . LEU B 1 461 ? -51.062 15.960 56.030 1.00 115.28 915 LEU C C 1
ATOM 6946 O O . LEU B 1 461 ? -51.380 16.970 55.401 1.00 114.25 915 LEU C O 1
ATOM 6951 N N . LYS B 1 462 ? -51.935 15.014 56.374 1.00 122.55 916 LYS C N 1
ATOM 6952 C CA . LYS B 1 462 ? -53.363 15.126 56.065 1.00 117.49 916 LYS C CA 1
ATOM 6953 C C . LYS B 1 462 ? -54.242 14.825 57.279 1.00 115.40 916 LYS C C 1
ATOM 6954 O O . LYS B 1 462 ? -54.036 13.832 57.978 1.00 109.71 916 LYS C O 1
ATOM 6960 N N . ILE B 1 463 ? -55.221 15.693 57.520 1.00 115.23 917 ILE C N 1
ATOM 6961 C CA . ILE B 1 463 ? -56.132 15.535 58.648 1.00 121.24 917 ILE C CA 1
ATOM 6962 C C . ILE B 1 463 ? -57.586 15.515 58.184 1.00 131.78 917 ILE C C 1
ATOM 6963 O O . ILE B 1 463 ? -58.072 16.492 57.611 1.00 126.66 917 ILE C O 1
ATOM 6965 N N . VAL B 1 464 ? -58.273 14.400 58.434 1.00 137.57 918 VAL C N 1
ATOM 6966 C CA . VAL B 1 464 ? -59.685 14.256 58.077 1.00 127.68 918 VAL C CA 1
ATOM 6967 C C . VAL B 1 464 ? -60.590 14.465 59.292 1.00 121.43 918 VAL C C 1
ATOM 6968 O O . VAL B 1 464 ? -60.297 13.982 60.383 1.00 124.67 918 VAL C O 1
ATOM 6972 N N . ARG B 1 465 ? -61.689 15.187 59.094 1.00 124.27 919 ARG C N 1
ATOM 6973 C CA . ARG B 1 465 ? -62.583 15.542 60.194 1.00 129.79 919 ARG C CA 1
ATOM 6974 C C . ARG B 1 465 ? -64.058 15.430 59.805 1.00 133.37 919 ARG C C 1
ATOM 6975 O O . ARG B 1 465 ? -64.442 15.799 58.696 1.00 134.75 919 ARG C O 1
ATOM 6977 N N . LYS B 1 466 ? -64.880 14.929 60.725 1.00 132.41 920 LYS C N 1
ATOM 6978 C CA . LYS B 1 466 ? -66.312 14.764 60.476 1.00 124.47 920 LYS C CA 1
ATOM 6979 C C . LYS B 1 466 ? -67.140 15.536 61.504 1.00 118.44 920 LYS C C 1
ATOM 6980 O O . LYS B 1 466 ? -66.956 15.365 62.709 1.00 119.27 920 LYS C O 1
ATOM 6986 N N . LYS B 1 467 ? -68.052 16.381 61.030 1.00 113.79 921 LYS C N 1
ATOM 6987 C CA . LYS B 1 467 ? -68.851 17.217 61.925 1.00 113.87 921 LYS C CA 1
ATOM 6988 C C . LYS B 1 467 ? -70.295 17.374 61.445 1.00 116.00 921 LYS C C 1
ATOM 6989 O O . LYS B 1 467 ? -70.581 17.235 60.256 1.00 115.47 921 LYS C O 1
ATOM 6995 N N . ARG B 1 468 ? -71.197 17.675 62.377 1.00 118.11 922 ARG C N 1
ATOM 6996 C CA . ARG B 1 468 ? -72.629 17.742 62.082 1.00 121.17 922 ARG C CA 1
ATOM 6997 C C . ARG B 1 468 ? -73.138 19.168 61.861 1.00 128.67 922 ARG C C 1
ATOM 6998 O O . ARG B 1 468 ? -72.986 20.031 62.726 1.00 131.75 922 ARG C O 1
ATOM 7000 N N . ASP B 1 469 ? -73.760 19.396 60.705 1.00 131.57 923 ASP C N 1
ATOM 7001 C CA . ASP B 1 469 ? -74.283 20.711 60.333 1.00 135.05 923 ASP C CA 1
ATOM 7002 C C . ASP B 1 469 ? -75.612 21.002 61.025 1.00 137.25 923 ASP C C 1
ATOM 7003 O O . ASP B 1 469 ? -76.255 20.094 61.559 1.00 132.55 923 ASP C O 1
ATOM 7008 N N . GLU B 1 470 ? -76.012 22.275 61.005 1.00 140.89 924 GLU C N 1
ATOM 7009 C CA . GLU B 1 470 ? -77.333 22.694 61.471 1.00 141.50 924 GLU C CA 1
ATOM 7010 C C . GLU B 1 470 ? -78.401 21.876 60.750 1.00 146.02 924 GLU C C 1
ATOM 7011 O O . GLU B 1 470 ? -78.148 21.345 59.665 1.00 148.17 924 GLU C O 1
ATOM 7013 N N . ASN B 1 471 ? -79.590 21.807 61.343 1.00 142.90 925 ASN C N 1
ATOM 7014 C CA . ASN B 1 471 ? -80.512 20.699 61.106 1.00 138.66 925 ASN C CA 1
ATOM 7015 C C . ASN B 1 471 ? -79.790 19.422 61.527 1.00 141.42 925 ASN C C 1
ATOM 7016 O O . ASN B 1 471 ? -79.586 19.189 62.719 1.00 141.73 925 ASN C O 1
ATOM 7018 N N . GLY B 1 472 ? -79.371 18.613 60.560 1.00 138.78 926 GLY C N 1
ATOM 7019 C CA . GLY B 1 472 ? -78.589 17.431 60.875 1.00 128.55 926 GLY C CA 1
ATOM 7020 C C . GLY B 1 472 ? -78.049 16.696 59.665 1.00 129.20 926 GLY C C 1
ATOM 7021 O O . GLY B 1 472 ? -78.774 16.482 58.691 1.00 136.53 926 GLY C O 1
ATOM 7022 N N . ILE B 1 473 ? -76.776 16.311 59.740 1.00 119.82 927 ILE C N 1
ATOM 7023 C CA . ILE B 1 473 ? -76.113 15.511 58.709 1.00 117.51 927 ILE C CA 1
ATOM 7024 C C . ILE B 1 473 ? -74.668 15.255 59.112 1.00 118.13 927 ILE C C 1
ATOM 7025 O O . ILE B 1 473 ? -74.099 16.008 59.898 1.00 120.19 927 ILE C O 1
ATOM 7027 N N . ILE B 1 474 ? -74.071 14.194 58.581 1.00 117.00 928 ILE C N 1
ATOM 7028 C CA . ILE B 1 474 ? -72.629 14.019 58.722 1.00 115.15 928 ILE C CA 1
ATOM 7029 C C . ILE B 1 474 ? -71.964 14.351 57.388 1.00 119.14 928 ILE C C 1
ATOM 7030 O O . ILE B 1 474 ? -72.077 13.607 56.411 1.00 118.16 928 ILE C O 1
ATOM 7035 N N . GLN B 1 475 ? -71.326 15.517 57.349 1.00 126.47 929 GLN C N 1
ATOM 7036 C CA . GLN B 1 475 ? -70.496 15.918 56.223 1.00 125.02 929 GLN C CA 1
ATOM 7037 C C . GLN B 1 475 ? -69.078 16.003 56.756 1.00 120.43 929 GLN C C 1
ATOM 7038 O O . GLN B 1 475 ? -68.859 16.506 57.859 1.00 118.87 929 GLN C O 1
ATOM 7044 N N . ARG B 1 476 ? -68.114 15.505 55.991 1.00 121.82 930 ARG C N 1
ATOM 7045 C CA . ARG B 1 476 ? -66.733 15.515 56.455 1.00 127.00 930 ARG C CA 1
ATOM 7046 C C . ARG B 1 476 ? -65.856 16.470 55.647 1.00 134.12 930 ARG C C 1
ATOM 7047 O O . ARG B 1 476 ? -66.319 17.110 54.700 1.00 135.24 930 ARG C O 1
ATOM 7055 N N . GLN B 1 477 ? -64.592 16.571 56.043 1.00 132.61 931 GLN C N 1
ATOM 7056 C CA . GLN B 1 477 ? -63.624 17.404 55.344 1.00 126.84 931 GLN C CA 1
ATOM 7057 C C . GLN B 1 477 ? -62.247 16.767 55.428 1.00 123.17 931 GLN C C 1
ATOM 7058 O O . GLN B 1 477 ? -61.857 16.253 56.475 1.00 125.98 931 GLN C O 1
ATOM 7060 N N . THR B 1 478 ? -61.516 16.793 54.322 1.00 120.95 932 THR C N 1
ATOM 7061 C CA . THR B 1 478 ? -60.151 16.286 54.305 1.00 123.51 932 THR C CA 1
ATOM 7062 C C . THR B 1 478 ? -59.193 17.411 53.930 1.00 125.58 932 THR C C 1
ATOM 7063 O O . THR B 1 478 ? -59.138 17.821 52.772 1.00 128.69 932 THR C O 1
ATOM 7065 N N . ILE B 1 479 ? -58.446 17.913 54.910 1.00 123.57 933 ILE C N 1
ATOM 7066 C CA . ILE B 1 479 ? -57.523 19.020 54.672 1.00 119.01 933 ILE C CA 1
ATOM 7067 C C . ILE B 1 479 ? -56.063 18.597 54.801 1.00 114.72 933 ILE C C 1
ATOM 7068 O O . ILE B 1 479 ? -55.729 17.702 55.580 1.00 113.99 933 ILE C O 1
ATOM 7073 N N . PHE B 1 480 ? -55.198 19.247 54.029 1.00 114.98 934 PHE C N 1
ATOM 7074 C CA . PHE B 1 480 ? -53.774 18.936 54.042 1.00 116.25 934 PHE C CA 1
ATOM 7075 C C . PHE B 1 480 ? -52.949 20.059 54.670 1.00 108.31 934 PHE C C 1
ATOM 7076 O O . PHE B 1 480 ? -53.329 21.231 54.622 1.00 104.63 934 PHE C O 1
ATOM 7084 N N . ILE B 1 481 ? -51.820 19.685 55.265 1.00 104.77 935 ILE C N 1
ATOM 7085 C CA . ILE B 1 481 ? -50.887 20.645 55.840 1.00 104.00 935 ILE C CA 1
ATOM 7086 C C . ILE B 1 481 ? -49.488 20.397 55.276 1.00 105.97 935 ILE C C 1
ATOM 7087 O O . ILE B 1 481 ? -48.867 19.373 55.566 1.00 102.52 935 ILE C O 1
ATOM 7092 N N . ARG B 1 482 ? -49.003 21.333 54.463 1.00 103.55 936 ARG C N 1
ATOM 7093 C CA . ARG B 1 482 ? -47.720 21.166 53.783 1.00 98.61 936 ARG C CA 1
ATOM 7094 C C . ARG B 1 482 ? -46.574 21.882 54.502 1.00 94.24 936 ARG C C 1
ATOM 7095 O O . ARG B 1 482 ? -45.409 21.741 54.124 1.00 93.68 936 ARG C O 1
ATOM 7097 N N . ASP B 1 483 ? -46.913 22.641 55.540 1.00 93.52 937 ASP C N 1
ATOM 7098 C CA . ASP B 1 483 ? -45.927 23.368 56.337 1.00 90.29 937 ASP C CA 1
ATOM 7099 C C . ASP B 1 483 ? -45.319 22.461 57.409 1.00 92.80 937 ASP C C 1
ATOM 7100 O O . ASP B 1 483 ? -45.989 22.110 58.384 1.00 93.01 937 ASP C O 1
ATOM 7105 N N . PRO B 1 484 ? -44.036 22.098 57.242 1.00 86.76 938 PRO C N 1
ATOM 7106 C CA . PRO B 1 484 ? -43.372 21.122 58.116 1.00 87.05 938 PRO C CA 1
ATOM 7107 C C . PRO B 1 484 ? -43.222 21.645 59.538 1.00 89.69 938 PRO C C 1
ATOM 7108 O O . PRO B 1 484 ? -42.969 20.863 60.456 1.00 92.71 938 PRO C O 1
ATOM 7112 N N . ARG B 1 485 ? -43.369 22.958 59.702 1.00 90.84 939 ARG C N 1
ATOM 7113 C CA . ARG B 1 485 ? -43.337 23.597 61.014 1.00 93.29 939 ARG C CA 1
ATOM 7114 C C . ARG B 1 485 ? -44.648 23.352 61.763 1.00 90.40 939 ARG C C 1
ATOM 7115 O O . ARG B 1 485 ? -44.641 22.991 62.943 1.00 84.08 939 ARG C O 1
ATOM 7123 N N . VAL B 1 486 ? -45.765 23.553 61.064 1.00 92.36 940 VAL C N 1
ATOM 7124 C CA . VAL B 1 486 ? -47.093 23.260 61.601 1.00 92.32 940 VAL C CA 1
ATOM 7125 C C . VAL B 1 486 ? -47.217 21.775 61.926 1.00 89.58 940 VAL C C 1
ATOM 7126 O O . VAL B 1 486 ? -47.781 21.398 62.953 1.00 87.61 940 VAL C O 1
ATOM 7130 N N . ILE B 1 487 ? -46.672 20.943 61.042 1.00 89.01 941 ILE C N 1
ATOM 7131 C CA . ILE B 1 487 ? -46.623 19.498 61.248 1.00 91.90 941 ILE C CA 1
ATOM 7132 C C . ILE B 1 487 ? -46.028 19.122 62.606 1.00 96.44 941 ILE C C 1
ATOM 7133 O O . ILE B 1 487 ? -46.678 18.454 63.412 1.00 102.26 941 ILE C O 1
ATOM 7138 N N . GLN B 1 488 ? -44.794 19.559 62.847 1.00 98.47 942 GLN C N 1
ATOM 7139 C CA . GLN B 1 488 ? -44.049 19.204 64.054 1.00 98.23 942 GLN C CA 1
ATOM 7140 C C . GLN B 1 488 ? -44.810 19.548 65.335 1.00 96.02 942 GLN C C 1
ATOM 7141 O O . GLN B 1 488 ? -44.921 18.721 66.240 1.00 95.52 942 GLN C O 1
ATOM 7147 N N . GLY B 1 489 ? -45.340 20.766 65.399 1.00 93.68 943 GLY C N 1
ATOM 7148 C CA . GLY B 1 489 ? -46.071 21.221 66.570 1.00 98.16 943 GLY C CA 1
ATOM 7149 C C . GLY B 1 489 ? -47.398 20.509 66.760 1.00 103.87 943 GLY C C 1
ATOM 7150 O O . GLY B 1 489 ? -47.817 20.247 67.889 1.00 108.18 943 GLY C O 1
ATOM 7151 N N . TYR B 1 490 ? -48.059 20.203 65.649 1.00 104.05 944 TYR C N 1
ATOM 7152 C CA . TYR B 1 490 ? -49.321 19.470 65.664 1.00 103.56 944 TYR C CA 1
ATOM 7153 C C . TYR B 1 490 ? -49.129 18.065 66.233 1.00 101.56 944 TYR C C 1
ATOM 7154 O O . TYR B 1 490 ? -49.713 17.720 67.260 1.00 101.14 944 TYR C O 1
ATOM 7163 N N . ILE B 1 491 ? -48.302 17.269 65.557 1.00 97.80 945 ILE C N 1
ATOM 7164 C CA . ILE B 1 491 ? -48.018 15.888 65.952 1.00 100.23 945 ILE C CA 1
ATOM 7165 C C . ILE B 1 491 ? -47.532 15.756 67.399 1.00 108.89 945 ILE C C 1
ATOM 7166 O O . ILE B 1 491 ? -47.933 14.837 68.118 1.00 114.92 945 ILE C O 1
ATOM 7171 N N . LYS B 1 492 ? -46.678 16.681 67.825 1.00 108.85 946 LYS C N 1
ATOM 7172 C CA . LYS B 1 492 ? -46.105 16.632 69.168 1.00 109.24 946 LYS C CA 1
ATOM 7173 C C . LYS B 1 492 ? -47.149 16.710 70.284 1.00 109.36 946 LYS C C 1
ATOM 7174 O O . LYS B 1 492 ? -46.941 16.166 71.367 1.00 113.91 946 LYS C O 1
ATOM 7180 N N . ILE B 1 493 ? -48.265 17.382 70.020 1.00 103.60 947 ILE C N 1
ATOM 7181 C CA . ILE B 1 493 ? -49.357 17.438 70.988 1.00 113.86 947 ILE C CA 1
ATOM 7182 C C . ILE B 1 493 ? -50.105 16.102 71.043 1.00 119.82 947 ILE C C 1
ATOM 7183 O O . ILE B 1 493 ? -50.413 15.599 72.126 1.00 123.95 947 ILE C O 1
ATOM 7188 N N . LYS B 1 494 ? -50.381 15.532 69.873 1.00 118.14 948 LYS C N 1
ATOM 7189 C CA . LYS B 1 494 ? -51.045 14.233 69.775 1.00 122.13 948 LYS C CA 1
ATOM 7190 C C . LYS B 1 494 ? -50.253 13.153 70.506 1.00 129.20 948 LYS C C 1
ATOM 7191 O O . LYS B 1 494 ? -50.789 12.461 71.371 1.00 138.30 948 LYS C O 1
ATOM 7197 N N . GLU B 1 495 ? -48.977 13.024 70.150 1.00 125.89 949 GLU C N 1
ATOM 7198 C CA . GLU B 1 495 ? -48.069 12.081 70.799 1.00 127.50 949 GLU C CA 1
ATOM 7199 C C . GLU B 1 495 ? -48.015 12.298 72.312 1.00 130.87 949 GLU C C 1
ATOM 7200 O O . GLU B 1 495 ? -47.844 11.350 73.077 1.00 132.77 949 GLU C O 1
ATOM 7206 N N . GLN B 1 496 ? -48.159 13.552 72.733 1.00 133.28 950 GLN C N 1
ATOM 7207 C CA . GLN B 1 496 ? -48.207 13.888 74.153 1.00 134.23 950 GLN C CA 1
ATOM 7208 C C . GLN B 1 496 ? -49.564 13.528 74.748 1.00 140.55 950 GLN C C 1
ATOM 7209 O O . GLN B 1 496 ? -49.638 12.925 75.819 1.00 145.72 950 GLN C O 1
ATOM 7211 N N . ASP B 1 497 ? -50.633 13.900 74.047 1.00 138.37 951 ASP C N 1
ATOM 7212 C CA . ASP B 1 497 ? -51.992 13.582 74.480 1.00 137.97 951 ASP C CA 1
ATOM 7213 C C . ASP B 1 497 ? -52.268 12.081 74.402 1.00 139.14 951 ASP C C 1
ATOM 7214 O O . ASP B 1 497 ? -53.119 11.564 75.123 1.00 141.38 951 ASP C O 1
ATOM 7219 N N . LYS B 1 498 ? -51.545 11.388 73.527 1.00 139.02 952 LYS C N 1
ATOM 7220 C CA . LYS B 1 498 ? -51.637 9.932 73.440 1.00 142.20 952 LYS C CA 1
ATOM 7221 C C . LYS B 1 498 ? -51.001 9.275 74.664 1.00 150.41 952 LYS C C 1
ATOM 7222 O O . LYS B 1 498 ? -51.412 8.193 75.084 1.00 152.23 952 LYS C O 1
ATOM 7224 N N . GLU B 1 499 ? -49.991 9.936 75.225 1.00 152.66 953 GLU C N 1
ATOM 7225 C CA . GLU B 1 499 ? -49.331 9.469 76.442 1.00 152.84 953 GLU C CA 1
ATOM 7226 C C . GLU B 1 499 ? -49.946 10.112 77.681 1.00 152.19 953 GLU C C 1
ATOM 7227 O O . GLU B 1 499 ? -49.678 9.692 78.807 1.00 151.69 953 GLU C O 1
ATOM 7233 N N . ASP B 1 500 ? -50.770 11.133 77.466 1.00 151.54 954 ASP C N 1
ATOM 7234 C CA . ASP B 1 500 ? -51.383 11.873 78.564 1.00 154.11 954 ASP C CA 1
ATOM 7235 C C . ASP B 1 500 ? -52.542 11.093 79.184 1.00 158.73 954 ASP C C 1
ATOM 7236 O O . ASP B 1 500 ? -53.050 11.460 80.244 1.00 159.35 954 ASP C O 1
ATOM 7241 N N . VAL B 1 501 ? -52.957 10.018 78.518 1.00 160.67 955 VAL C N 1
ATOM 7242 C CA . VAL B 1 501 ? -53.978 9.132 79.069 1.00 162.04 955 VAL C CA 1
ATOM 7243 C C . VAL B 1 501 ? -53.439 8.432 80.320 1.00 167.98 955 VAL C C 1
ATOM 7244 O O . VAL B 1 501 ? -52.318 7.920 80.323 1.00 170.69 955 VAL C O 1
ATOM 7248 N N . ASN B 1 502 ? -54.229 8.439 81.390 1.00 166.85 956 ASN C N 1
ATOM 7249 C CA . ASN B 1 502 ? -53.811 7.843 82.655 1.00 160.03 956 ASN C CA 1
ATOM 7250 C C . ASN B 1 502 ? -53.701 6.323 82.578 1.00 161.58 956 ASN C C 1
ATOM 7251 O O . ASN B 1 502 ? -52.659 5.783 82.206 1.00 159.16 956 ASN C O 1
ATOM 7253 N N . ILE C 1 8 ? 1.201 77.111 17.334 1.00 137.16 462 ILE E N 1
ATOM 7254 C CA . ILE C 1 8 ? -0.155 77.383 17.799 1.00 133.39 462 ILE E CA 1
ATOM 7255 C C . ILE C 1 8 ? -0.790 76.138 18.422 1.00 136.31 462 ILE E C 1
ATOM 7256 O O . ILE C 1 8 ? -1.781 76.236 19.149 1.00 133.45 462 ILE E O 1
ATOM 7258 N N . SER C 1 9 ? -0.214 74.973 18.133 1.00 135.50 463 SER E N 1
ATOM 7259 C CA . SER C 1 9 ? -0.671 73.711 18.715 1.00 128.06 463 SER E CA 1
ATOM 7260 C C . SER C 1 9 ? 0.014 73.476 20.060 1.00 116.11 463 SER E C 1
ATOM 7261 O O . SER C 1 9 ? -0.623 73.538 21.114 1.00 110.73 463 SER E O 1
ATOM 7264 N N . ASN C 1 10 ? 1.311 73.179 20.005 1.00 107.55 464 ASN E N 1
ATOM 7265 C CA . ASN C 1 10 ? 2.187 73.215 21.179 1.00 105.23 464 ASN E CA 1
ATOM 7266 C C . ASN C 1 10 ? 1.946 72.141 22.252 1.00 99.11 464 ASN E C 1
ATOM 7267 O O . ASN C 1 10 ? 2.802 71.916 23.109 1.00 95.06 464 ASN E O 1
ATOM 7272 N N . LEU C 1 11 ? 0.789 71.486 22.210 1.00 98.97 465 LEU E N 1
ATOM 7273 C CA . LEU C 1 11 ? 0.535 70.352 23.095 1.00 85.58 465 LEU E CA 1
ATOM 7274 C C . LEU C 1 11 ? 0.762 69.038 22.357 1.00 86.27 465 LEU E C 1
ATOM 7275 O O . LEU C 1 11 ? 0.512 67.960 22.898 1.00 86.11 465 LEU E O 1
ATOM 7280 N N . ASN C 1 12 ? 1.235 69.134 21.119 1.00 85.91 466 ASN E N 1
ATOM 7281 C CA . ASN C 1 12 ? 1.511 67.946 20.321 1.00 85.62 466 ASN E CA 1
ATOM 7282 C C . ASN C 1 12 ? 2.751 67.196 20.787 1.00 80.51 466 ASN E C 1
ATOM 7283 O O . ASN C 1 12 ? 3.833 67.769 20.896 1.00 80.82 466 ASN E O 1
ATOM 7288 N N . ILE C 1 13 ? 2.580 65.910 21.072 1.00 74.33 467 ILE E N 1
ATOM 7289 C CA . ILE C 1 13 ? 3.692 65.074 21.484 1.00 69.32 467 ILE E CA 1
ATOM 7290 C C . ILE C 1 13 ? 4.466 64.593 20.262 1.00 69.71 467 ILE E C 1
ATOM 7291 O O . ILE C 1 13 ? 3.892 64.009 19.342 1.00 70.83 467 ILE E O 1
ATOM 7296 N N . GLN C 1 14 ? 5.768 64.860 20.253 1.00 63.75 468 GLN E N 1
ATOM 7297 C CA . GLN C 1 14 ? 6.659 64.360 19.220 1.00 63.58 468 GLN E CA 1
ATOM 7298 C C . GLN C 1 14 ? 7.766 63.573 19.902 1.00 68.84 468 GLN E C 1
ATOM 7299 O O . GLN C 1 14 ? 8.533 64.132 20.693 1.00 62.98 468 GLN E O 1
ATOM 7305 N N . HIS C 1 15 ? 7.841 62.277 19.609 1.00 67.94 469 HIS E N 1
ATOM 7306 C CA . HIS C 1 15 ? 8.849 61.412 20.219 1.00 68.04 469 HIS E CA 1
ATOM 7307 C C . HIS C 1 15 ? 10.144 61.455 19.420 1.00 65.85 469 HIS E C 1
ATOM 7308 O O . HIS C 1 15 ? 10.166 61.955 18.297 1.00 71.28 469 HIS E O 1
ATOM 7315 N N . SER C 1 16 ? 11.218 60.917 19.988 1.00 58.49 470 SER E N 1
ATOM 7316 C CA . SER C 1 16 ? 12.487 60.855 19.276 1.00 61.55 470 SER E CA 1
ATOM 7317 C C . SER C 1 16 ? 12.382 59.864 18.130 1.00 67.20 470 SER E C 1
ATOM 7318 O O . SER C 1 16 ? 11.442 59.075 18.071 1.00 70.84 470 SER E O 1
ATOM 7321 N N . GLN C 1 17 ? 13.348 59.905 17.220 1.00 74.33 471 GLN E N 1
ATOM 7322 C CA . GLN C 1 17 ? 13.376 58.965 16.103 1.00 73.64 471 GLN E CA 1
ATOM 7323 C C . GLN C 1 17 ? 13.409 57.488 16.535 1.00 67.27 471 GLN E C 1
ATOM 7324 O O . GLN C 1 17 ? 12.650 56.679 15.999 1.00 70.60 471 GLN E O 1
ATOM 7330 N N . PRO C 1 18 ? 14.271 57.128 17.508 1.00 65.71 472 PRO E N 1
ATOM 7331 C CA . PRO C 1 18 ? 14.298 55.712 17.898 1.00 67.52 472 PRO E CA 1
ATOM 7332 C C . PRO C 1 18 ? 12.950 55.185 18.391 1.00 66.44 472 PRO E C 1
ATOM 7333 O O . PRO C 1 18 ? 12.675 53.998 18.237 1.00 64.85 472 PRO E O 1
ATOM 7337 N N . ALA C 1 19 ? 12.126 56.054 18.968 1.00 64.36 473 ALA E N 1
ATOM 7338 C CA . ALA C 1 19 ? 10.787 55.659 19.388 1.00 61.03 473 ALA E CA 1
ATOM 7339 C C . ALA C 1 19 ? 9.878 55.429 18.187 1.00 65.09 473 ALA E C 1
ATOM 7340 O O . ALA C 1 19 ? 9.203 54.405 18.097 1.00 69.10 473 ALA E O 1
ATOM 7342 N N . ILE C 1 20 ? 9.852 56.399 17.280 1.00 63.25 474 ILE E N 1
ATOM 7343 C CA . ILE C 1 20 ? 9.040 56.305 16.073 1.00 66.57 474 ILE E CA 1
ATOM 7344 C C . ILE C 1 20 ? 9.462 55.096 15.241 1.00 64.25 474 ILE E C 1
ATOM 7345 O O . ILE C 1 20 ? 8.633 54.437 14.608 1.00 66.49 474 ILE E O 1
ATOM 7350 N N . ASN C 1 21 ? 10.756 54.797 15.270 1.00 60.97 475 ASN E N 1
ATOM 7351 C CA . ASN C 1 21 ? 11.296 53.659 14.544 1.00 67.43 475 ASN E CA 1
ATOM 7352 C C . ASN C 1 21 ? 10.902 52.325 15.172 1.00 69.53 475 ASN E C 1
ATOM 7353 O O . ASN C 1 21 ? 11.037 51.273 14.540 1.00 72.89 475 ASN E O 1
ATOM 7358 N N . LEU C 1 22 ? 10.408 52.379 16.407 1.00 65.39 476 LEU E N 1
ATOM 7359 C CA . LEU C 1 22 ? 10.157 51.178 17.203 1.00 61.61 476 LEU E CA 1
ATOM 7360 C C . LEU C 1 22 ? 11.424 50.321 17.253 1.00 59.67 476 LEU E C 1
ATOM 7361 O O . LEU C 1 22 ? 11.393 49.119 17.001 1.00 68.49 476 LEU E O 1
ATOM 7366 N N . GLN C 1 23 ? 12.534 50.976 17.581 1.00 61.58 477 GLN E N 1
ATOM 7367 C CA . GLN C 1 23 ? 13.857 50.365 17.648 1.00 64.02 477 GLN E CA 1
ATOM 7368 C C . GLN C 1 23 ? 13.893 49.109 18.517 1.00 66.36 477 GLN E C 1
ATOM 7369 O O . GLN C 1 23 ? 13.268 49.055 19.575 1.00 69.84 477 GLN E O 1
ATOM 7375 N N . SER C 1 24 ? 14.628 48.100 18.063 1.00 66.39 478 SER E N 1
ATOM 7376 C CA . SER C 1 24 ? 14.879 46.912 18.868 1.00 64.64 478 SER E CA 1
ATOM 7377 C C . SER C 1 24 ? 16.141 47.107 19.690 1.00 65.54 478 SER E C 1
ATOM 7378 O O . SER C 1 24 ? 17.052 47.811 19.257 1.00 69.98 478 SER E O 1
ATOM 7381 N N . PRO C 1 25 ? 16.204 46.485 20.879 1.00 64.67 479 PRO E N 1
ATOM 7382 C CA . PRO C 1 25 ? 15.140 45.674 21.469 1.00 65.78 479 PRO E CA 1
ATOM 7383 C C . PRO C 1 25 ? 14.319 46.486 22.456 1.00 68.15 479 PRO E C 1
ATOM 7384 O O . PRO C 1 25 ? 13.836 45.923 23.440 1.00 66.24 479 PRO E O 1
ATOM 7388 N N . PHE C 1 26 ? 14.175 47.784 22.205 1.00 66.52 480 PHE E N 1
ATOM 7389 C CA . PHE C 1 26 ? 13.413 48.643 23.101 1.00 65.15 480 PHE E CA 1
ATOM 7390 C C . PHE C 1 26 ? 11.921 48.398 22.939 1.00 65.64 480 PHE E C 1
ATOM 7391 O O . PHE C 1 26 ? 11.124 48.754 23.806 1.00 70.32 480 PHE E O 1
ATOM 7399 N N . TYR C 1 27 ? 11.555 47.798 21.811 1.00 61.18 481 TYR E N 1
ATOM 7400 C CA . TYR C 1 27 ? 10.170 47.482 21.507 1.00 59.44 481 TYR E CA 1
ATOM 7401 C C . TYR C 1 27 ? 10.118 46.080 20.926 1.00 65.53 481 TYR E C 1
ATOM 7402 O O . TYR C 1 27 ? 10.824 45.779 19.964 1.00 65.41 481 TYR E O 1
ATOM 7411 N N . LYS C 1 28 ? 9.299 45.217 21.521 1.00 69.11 482 LYS E N 1
ATOM 7412 C CA . LYS C 1 28 ? 9.153 43.851 21.029 1.00 62.81 482 LYS E CA 1
ATOM 7413 C C . LYS C 1 28 ? 7.681 43.516 20.843 1.00 58.22 482 LYS E C 1
ATOM 7414 O O . LYS C 1 28 ? 6.819 44.077 21.522 1.00 61.54 482 LYS E O 1
ATOM 7420 N N . VAL C 1 29 ? 7.397 42.608 19.916 1.00 60.29 483 VAL E N 1
ATOM 7421 C CA . VAL C 1 29 ? 6.033 42.142 19.706 1.00 65.69 483 VAL E CA 1
ATOM 7422 C C . VAL C 1 29 ? 5.510 41.551 21.005 1.00 62.90 483 VAL E C 1
ATOM 7423 O O . VAL C 1 29 ? 4.378 41.812 21.406 1.00 65.70 483 VAL E O 1
ATOM 7427 N N . ALA C 1 30 ? 6.355 40.763 21.661 1.00 61.57 484 ALA E N 1
ATOM 7428 C CA . ALA C 1 30 ? 6.022 40.180 22.952 1.00 62.39 484 ALA E CA 1
ATOM 7429 C C . ALA C 1 30 ? 7.258 40.131 23.836 1.00 59.95 484 ALA E C 1
ATOM 7430 O O . ALA C 1 30 ? 8.357 39.847 23.357 1.00 62.61 484 ALA E O 1
ATOM 7432 N N . VAL C 1 31 ? 7.073 40.410 25.122 1.00 59.33 485 VAL E N 1
ATOM 7433 C CA . VAL C 1 31 ? 8.177 40.405 26.077 1.00 62.65 485 VAL E CA 1
ATOM 7434 C C . VAL C 1 31 ? 8.082 39.167 26.964 1.00 62.81 485 VAL E C 1
ATOM 7435 O O . VAL C 1 31 ? 6.987 38.639 27.168 1.00 63.30 485 VAL E O 1
ATOM 7439 N N . PRO C 1 32 ? 9.228 38.696 27.490 1.00 56.93 486 PRO E N 1
ATOM 7440 C CA . PRO C 1 32 ? 9.221 37.497 28.341 1.00 50.31 486 PRO E CA 1
ATOM 7441 C C . PRO C 1 32 ? 8.381 37.692 29.598 1.00 53.76 486 PRO E C 1
ATOM 7442 O O . PRO C 1 32 ? 8.246 38.823 30.066 1.00 62.88 486 PRO E O 1
ATOM 7446 N N . ARG C 1 33 ? 7.836 36.605 30.136 1.00 59.52 487 ARG E N 1
ATOM 7447 C CA . ARG C 1 33 ? 6.961 36.672 31.303 1.00 58.46 487 ARG E CA 1
ATOM 7448 C C . ARG C 1 33 ? 7.583 37.458 32.450 1.00 56.31 487 ARG E C 1
ATOM 7449 O O . ARG C 1 33 ? 6.885 38.176 33.161 1.00 58.97 487 ARG E O 1
ATOM 7457 N N . TYR C 1 34 ? 8.895 37.328 32.618 1.00 60.90 488 TYR E N 1
ATOM 7458 C CA . TYR C 1 34 ? 9.590 38.010 33.705 1.00 62.64 488 TYR E CA 1
ATOM 7459 C C . TYR C 1 34 ? 9.295 39.501 33.701 1.00 56.79 488 TYR E C 1
ATOM 7460 O O . TYR C 1 34 ? 9.092 40.104 34.757 1.00 54.12 488 TYR E O 1
ATOM 7469 N N . GLN C 1 35 ? 9.268 40.081 32.504 1.00 57.55 489 GLN E N 1
ATOM 7470 C CA . GLN C 1 35 ? 9.133 41.523 32.347 1.00 54.55 489 GLN E CA 1
ATOM 7471 C C . GLN C 1 35 ? 7.687 41.991 32.474 1.00 52.38 489 GLN E C 1
ATOM 7472 O O . GLN C 1 35 ? 7.417 43.185 32.563 1.00 53.28 489 GLN E O 1
ATOM 7478 N N . LEU C 1 36 ? 6.756 41.047 32.484 1.00 53.65 490 LEU E N 1
ATOM 7479 C CA . LEU C 1 36 ? 5.374 41.379 32.785 1.00 49.54 490 LEU E CA 1
ATOM 7480 C C . LEU C 1 36 ? 5.141 41.255 34.285 1.00 51.91 490 LEU E C 1
ATOM 7481 O O . LEU C 1 36 ? 4.400 42.032 34.880 1.00 54.42 490 LEU E O 1
ATOM 7486 N N . ARG C 1 37 ? 5.791 40.274 34.896 1.00 54.97 491 ARG E N 1
ATOM 7487 C CA . ARG C 1 37 ? 5.622 40.028 36.320 1.00 50.53 491 ARG E CA 1
ATOM 7488 C C . ARG C 1 37 ? 6.368 41.091 37.118 1.00 51.42 491 ARG E C 1
ATOM 7489 O O . ARG C 1 37 ? 5.856 41.604 38.112 1.00 56.10 491 ARG E O 1
ATOM 7497 N N . HIS C 1 38 ? 7.574 41.425 36.670 1.00 54.03 492 HIS E N 1
ATOM 7498 C CA . HIS C 1 38 ? 8.294 42.585 37.185 1.00 52.54 492 HIS E CA 1
ATOM 7499 C C . HIS C 1 38 ? 8.204 43.719 36.174 1.00 56.18 492 HIS E C 1
ATOM 7500 O O . HIS C 1 38 ? 9.120 43.918 35.374 1.00 56.77 492 HIS E O 1
ATOM 7507 N N . PHE C 1 39 ? 7.106 44.464 36.211 1.00 59.15 493 PHE E N 1
ATOM 7508 C CA . PHE C 1 39 ? 6.839 45.461 35.180 1.00 53.29 493 PHE E CA 1
ATOM 7509 C C . PHE C 1 39 ? 7.692 46.709 35.375 1.00 57.10 493 PHE E C 1
ATOM 7510 O O . PHE C 1 39 ? 7.649 47.347 36.433 1.00 61.87 493 PHE E O 1
ATOM 7518 N N . HIS C 1 40 ? 8.469 47.037 34.346 1.00 56.55 494 HIS E N 1
ATOM 7519 C CA . HIS C 1 40 ? 9.402 48.159 34.378 1.00 55.05 494 HIS E CA 1
ATOM 7520 C C . HIS C 1 40 ? 10.363 48.066 35.561 1.00 52.20 494 HIS E C 1
ATOM 7521 O O . HIS C 1 40 ? 10.855 49.074 36.060 1.00 61.87 494 HIS E O 1
ATOM 7528 N N . ARG C 1 41 ? 10.635 46.842 35.994 1.00 54.18 495 ARG E N 1
ATOM 7529 C CA . ARG C 1 41 ? 11.513 46.611 37.131 1.00 58.05 495 ARG E CA 1
ATOM 7530 C C . ARG C 1 41 ? 12.533 45.517 36.824 1.00 60.48 495 ARG E C 1
ATOM 7531 O O . ARG C 1 41 ? 12.243 44.332 36.970 1.00 66.53 495 ARG E O 1
ATOM 7539 N N . GLU C 1 42 ? 13.727 45.917 36.401 1.00 67.60 496 GLU E N 1
ATOM 7540 C CA . GLU C 1 42 ? 14.775 44.958 36.073 1.00 66.04 496 GLU E CA 1
ATOM 7541 C C . GLU C 1 42 ? 15.751 44.817 37.238 1.00 69.78 496 GLU E C 1
ATOM 7542 O O . GLU C 1 42 ? 15.979 45.774 37.978 1.00 72.22 496 GLU E O 1
ATOM 7544 N N . ASN C 1 43 ? 16.319 43.626 37.408 1.00 71.24 497 ASN E N 1
ATOM 7545 C CA . ASN C 1 43 ? 17.282 43.389 38.482 1.00 67.28 497 ASN E CA 1
ATOM 7546 C C . ASN C 1 43 ? 18.697 43.733 38.030 1.00 72.96 497 ASN E C 1
ATOM 7547 O O . ASN C 1 43 ? 19.278 43.036 37.202 1.00 80.05 497 ASN E O 1
ATOM 7552 N N . PHE C 1 44 ? 19.251 44.804 38.585 1.00 73.50 498 PHE E N 1
ATOM 7553 C CA . PHE C 1 44 ? 20.548 45.309 38.154 1.00 69.31 498 PHE E CA 1
ATOM 7554 C C . PHE C 1 44 ? 21.680 44.337 38.475 1.00 72.81 498 PHE E C 1
ATOM 7555 O O . PHE C 1 44 ? 22.576 44.127 37.659 1.00 77.47 498 PHE E O 1
ATOM 7563 N N . GLY C 1 45 ? 21.632 43.741 39.660 1.00 72.69 499 GLY E N 1
ATOM 7564 C CA . GLY C 1 45 ? 22.700 42.867 40.109 1.00 73.39 499 GLY E CA 1
ATOM 7565 C C . GLY C 1 45 ? 22.763 41.533 39.391 1.00 76.30 499 GLY E C 1
ATOM 7566 O O . GLY C 1 45 ? 23.735 40.791 39.530 1.00 85.08 499 GLY E O 1
ATOM 7567 N N . SER C 1 46 ? 21.725 41.220 38.626 1.00 78.31 500 SER E N 1
ATOM 7568 C CA . SER C 1 46 ? 21.688 39.970 37.881 1.00 77.83 500 SER E CA 1
ATOM 7569 C C . SER C 1 46 ? 22.396 40.123 36.543 1.00 79.16 500 SER E C 1
ATOM 7570 O O . SER C 1 46 ? 22.823 39.138 35.944 1.00 85.08 500 SER E O 1
ATOM 7573 N N . HIS C 1 47 ? 22.518 41.363 36.081 1.00 75.03 501 HIS E N 1
ATOM 7574 C CA . HIS C 1 47 ? 23.110 41.634 34.776 1.00 80.93 501 HIS E CA 1
ATOM 7575 C C . HIS C 1 47 ? 24.568 42.096 34.852 1.00 81.92 501 HIS E C 1
ATOM 7576 O O . HIS C 1 47 ? 25.140 42.531 33.850 1.00 85.18 501 HIS E O 1
ATOM 7583 N N . ILE C 1 48 ? 25.165 42.003 36.036 1.00 76.03 502 ILE E N 1
ATOM 7584 C CA . ILE C 1 48 ? 26.574 42.354 36.208 1.00 82.43 502 ILE E CA 1
ATOM 7585 C C . ILE C 1 48 ? 27.337 41.237 36.928 1.00 88.48 502 ILE E C 1
ATOM 7586 O O . ILE C 1 48 ? 26.981 40.854 38.045 1.00 85.27 502 ILE E O 1
ATOM 7591 N N . ARG C 1 49 ? 28.376 40.713 36.277 1.00 89.46 503 ARG E N 1
ATOM 7592 C CA . ARG C 1 49 ? 29.111 39.550 36.789 1.00 89.41 503 ARG E CA 1
ATOM 7593 C C . ARG C 1 49 ? 29.923 39.892 38.038 1.00 84.04 503 ARG E C 1
ATOM 7594 O O . ARG C 1 49 ? 30.591 40.923 38.079 1.00 81.42 503 ARG E O 1
ATOM 7602 N N . PRO C 1 50 ? 29.854 39.027 39.067 1.00 85.06 504 PRO E N 1
ATOM 7603 C CA . PRO C 1 50 ? 30.570 39.232 40.334 1.00 91.70 504 PRO E CA 1
ATOM 7604 C C . PRO C 1 50 ? 32.064 39.467 40.130 1.00 91.40 504 PRO E C 1
ATOM 7605 O O . PRO C 1 50 ? 32.689 38.793 39.309 1.00 91.88 504 PRO E O 1
ATOM 7609 N N . GLY C 1 51 ? 32.626 40.415 40.871 1.00 84.16 505 GLY E N 1
ATOM 7610 C CA . GLY C 1 51 ? 34.030 40.746 40.730 1.00 84.54 505 GLY E CA 1
ATOM 7611 C C . GLY C 1 51 ? 34.278 41.891 39.765 1.00 91.43 505 GLY E C 1
ATOM 7612 O O . GLY C 1 51 ? 35.386 42.421 39.704 1.00 90.28 505 GLY E O 1
ATOM 7613 N N . THR C 1 52 ? 33.253 42.271 39.005 1.00 88.45 506 THR E N 1
ATOM 7614 C CA . THR C 1 52 ? 33.375 43.387 38.071 1.00 90.67 506 THR E CA 1
ATOM 7615 C C . THR C 1 52 ? 33.648 44.675 38.838 1.00 87.02 506 THR E C 1
ATOM 7616 O O . THR C 1 52 ? 32.963 44.985 39.815 1.00 84.55 506 THR E O 1
ATOM 7620 N N . LYS C 1 53 ? 34.659 45.418 38.400 1.00 91.04 507 LYS E N 1
ATOM 7621 C CA . LYS C 1 53 ? 35.023 46.667 39.058 1.00 93.42 507 LYS E CA 1
ATOM 7622 C C . LYS C 1 53 ? 34.464 47.860 38.294 1.00 92.39 507 LYS E C 1
ATOM 7623 O O . LYS C 1 53 ? 34.744 48.037 37.109 1.00 90.75 507 LYS E O 1
ATOM 7625 N N . ILE C 1 54 ? 33.675 48.678 38.980 1.00 94.43 508 ILE E N 1
ATOM 7626 C CA . ILE C 1 54 ? 33.045 49.830 38.348 1.00 94.21 508 ILE E CA 1
ATOM 7627 C C . ILE C 1 54 ? 33.893 51.092 38.482 1.00 90.35 508 ILE E C 1
ATOM 7628 O O . ILE C 1 54 ? 34.188 51.543 39.591 1.00 91.23 508 ILE E O 1
ATOM 7633 N N . VAL C 1 55 ? 34.288 51.651 37.343 1.00 87.14 509 VAL E N 1
ATOM 7634 C CA . VAL C 1 55 ? 34.986 52.931 37.321 1.00 93.60 509 VAL E CA 1
ATOM 7635 C C . VAL C 1 55 ? 34.186 53.931 36.495 1.00 91.67 509 VAL E C 1
ATOM 7636 O O . VAL C 1 55 ? 33.813 53.652 35.353 1.00 89.31 509 VAL E O 1
ATOM 7640 N N . PHE C 1 56 ? 33.920 55.096 37.073 1.00 89.55 510 PHE E N 1
ATOM 7641 C CA . PHE C 1 56 ? 33.074 56.075 36.405 1.00 92.72 510 PHE E CA 1
ATOM 7642 C C . PHE C 1 56 ? 33.831 56.875 35.349 1.00 88.55 510 PHE E C 1
ATOM 7643 O O . PHE C 1 56 ? 35.010 57.182 35.511 1.00 95.91 510 PHE E O 1
ATOM 7651 N N . SER C 1 57 ? 33.139 57.196 34.263 1.00 88.33 511 SER E N 1
ATOM 7652 C CA . SER C 1 57 ? 33.765 57.830 33.111 1.00 90.30 511 SER E CA 1
ATOM 7653 C C . SER C 1 57 ? 33.321 59.277 32.948 1.00 90.93 511 SER E C 1
ATOM 7654 O O . SER C 1 57 ? 32.281 59.681 33.467 1.00 91.12 511 SER E O 1
ATOM 7659 N N . LYS C 1 58 ? 34.121 60.049 32.221 1.00 98.40 512 LYS E N 1
ATOM 7660 C CA . LYS C 1 58 ? 33.854 61.463 31.995 1.00 95.93 512 LYS E CA 1
ATOM 7661 C C . LYS C 1 58 ? 32.567 61.646 31.203 1.00 88.27 512 LYS E C 1
ATOM 7662 O O . LYS C 1 58 ? 32.280 60.878 30.284 1.00 88.86 512 LYS E O 1
ATOM 7668 N N . LEU C 1 59 ? 31.788 62.658 31.568 1.00 84.09 513 LEU E N 1
ATOM 7669 C CA . LEU C 1 59 ? 30.556 62.951 30.847 1.00 85.62 513 LEU E CA 1
ATOM 7670 C C . LEU C 1 59 ? 30.843 63.709 29.556 1.00 83.13 513 LEU E C 1
ATOM 7671 O O . LEU C 1 59 ? 31.504 64.748 29.573 1.00 83.52 513 LEU E O 1
ATOM 7676 N N . LYS C 1 60 ? 30.349 63.184 28.438 1.00 80.24 514 LYS E N 1
ATOM 7677 C CA . LYS C 1 60 ? 30.384 63.911 27.177 1.00 76.36 514 LYS E CA 1
ATOM 7678 C C . LYS C 1 60 ? 29.583 65.194 27.369 1.00 81.94 514 LYS E C 1
ATOM 7679 O O . LYS C 1 60 ? 28.695 65.248 28.211 1.00 87.67 514 LYS E O 1
ATOM 7681 N N . ALA C 1 61 ? 29.898 66.232 26.606 1.00 86.41 515 ALA E N 1
ATOM 7682 C CA . ALA C 1 61 ? 29.281 67.533 26.839 1.00 79.53 515 ALA E CA 1
ATOM 7683 C C . ALA C 1 61 ? 28.191 67.851 25.824 1.00 88.62 515 ALA E C 1
ATOM 7684 O O . ALA C 1 61 ? 28.305 67.505 24.649 1.00 88.93 515 ALA E O 1
ATOM 7686 N N . ARG C 1 62 ? 27.138 68.521 26.289 1.00 92.30 516 ARG E N 1
ATOM 7687 C CA . ARG C 1 62 ? 26.042 68.938 25.423 1.00 96.94 516 ARG E CA 1
ATOM 7688 C C . ARG C 1 62 ? 26.076 70.451 25.251 1.00 103.58 516 ARG E C 1
ATOM 7689 O O . ARG C 1 62 ? 25.717 71.192 26.168 1.00 102.96 516 ARG E O 1
ATOM 7697 N N . LYS C 1 63 ? 26.510 70.908 24.080 1.00 108.76 517 LYS E N 1
ATOM 7698 C CA . LYS C 1 63 ? 26.554 72.339 23.791 1.00 110.01 517 LYS E CA 1
ATOM 7699 C C . LYS C 1 63 ? 25.155 72.868 23.495 1.00 111.79 517 LYS E C 1
ATOM 7700 O O . LYS C 1 63 ? 24.409 72.260 22.729 1.00 111.33 517 LYS E O 1
ATOM 7702 N N . ARG C 1 64 ? 24.808 74.003 24.098 1.00 107.87 518 ARG E N 1
ATOM 7703 C CA . ARG C 1 64 ? 23.492 74.605 23.899 1.00 103.09 518 ARG E CA 1
ATOM 7704 C C . ARG C 1 64 ? 23.233 74.905 22.426 1.00 103.44 518 ARG E C 1
ATOM 7705 O O . ARG C 1 64 ? 22.088 74.903 21.974 1.00 101.59 518 ARG E O 1
ATOM 7707 N N . LYS C 1 65 ? 24.308 75.149 21.682 1.00 105.76 519 LYS E N 1
ATOM 7708 C CA . LYS C 1 65 ? 24.214 75.437 20.255 1.00 112.61 519 LYS E CA 1
ATOM 7709 C C . LYS C 1 65 ? 23.765 74.216 19.450 1.00 109.85 519 LYS E C 1
ATOM 7710 O O . LYS C 1 65 ? 23.175 74.351 18.376 1.00 111.39 519 LYS E O 1
ATOM 7712 N N . ARG C 1 66 ? 24.049 73.029 19.977 1.00 103.52 520 ARG E N 1
ATOM 7713 C CA . ARG C 1 66 ? 23.691 71.776 19.316 1.00 106.48 520 ARG E CA 1
ATOM 7714 C C . ARG C 1 66 ? 22.182 71.610 19.110 1.00 103.59 520 ARG E C 1
ATOM 7715 O O . ARG C 1 66 ? 21.723 71.356 17.996 1.00 101.03 520 ARG E O 1
ATOM 7723 N N . ASP C 1 67 ? 21.416 71.762 20.187 1.00 101.78 521 ASP E N 1
ATOM 7724 C CA . ASP C 1 67 ? 19.979 71.516 20.138 1.00 97.77 521 ASP E CA 1
ATOM 7725 C C . ASP C 1 67 ? 19.167 72.801 20.025 1.00 100.36 521 ASP E C 1
ATOM 7726 O O . ASP C 1 67 ? 17.936 72.770 20.063 1.00 98.04 521 ASP E O 1
ATOM 7731 N N . LYS C 1 68 ? 19.857 73.930 19.898 1.00 99.88 522 LYS E N 1
ATOM 7732 C CA . LYS C 1 68 ? 19.194 75.225 19.806 1.00 97.93 522 LYS E CA 1
ATOM 7733 C C . LYS C 1 68 ? 18.284 75.269 18.581 1.00 96.12 522 LYS E C 1
ATOM 7734 O O . LYS C 1 68 ? 18.733 75.033 17.458 1.00 98.16 522 LYS E O 1
ATOM 7740 N N . GLY C 1 69 ? 17.006 75.566 18.806 1.00 93.48 523 GLY E N 1
ATOM 7741 C CA . GLY C 1 69 ? 16.030 75.648 17.733 1.00 90.26 523 GLY E CA 1
ATOM 7742 C C . GLY C 1 69 ? 15.852 74.333 17.000 1.00 100.10 523 GLY E C 1
ATOM 7743 O O . GLY C 1 69 ? 15.680 74.314 15.780 1.00 102.62 523 GLY E O 1
ATOM 7744 N N . LYS C 1 70 ? 15.894 73.231 17.745 1.00 102.07 524 LYS E N 1
ATOM 7745 C CA . LYS C 1 70 ? 15.790 71.895 17.159 1.00 98.45 524 LYS E CA 1
ATOM 7746 C C . LYS C 1 70 ? 14.532 71.151 17.609 1.00 95.92 524 LYS E C 1
ATOM 7747 O O . LYS C 1 70 ? 14.130 71.241 18.769 1.00 91.34 524 LYS E O 1
ATOM 7753 N N . ASP C 1 71 ? 13.922 70.414 16.684 1.00 97.64 525 ASP E N 1
ATOM 7754 C CA . ASP C 1 71 ? 12.782 69.558 17.001 1.00 95.27 525 ASP E CA 1
ATOM 7755 C C . ASP C 1 71 ? 13.233 68.371 17.852 1.00 94.23 525 ASP E C 1
ATOM 7756 O O . ASP C 1 71 ? 14.429 68.087 17.944 1.00 90.52 525 ASP E O 1
ATOM 7761 N N . VAL C 1 72 ? 12.275 67.683 18.469 1.00 92.80 526 VAL E N 1
ATOM 7762 C CA . VAL C 1 72 ? 12.573 66.504 19.278 1.00 81.07 526 VAL E CA 1
ATOM 7763 C C . VAL C 1 72 ? 13.181 65.417 18.395 1.00 79.54 526 VAL E C 1
ATOM 7764 O O . VAL C 1 72 ? 14.164 64.776 18.777 1.00 76.20 526 VAL E O 1
ATOM 7768 N N . LYS C 1 73 ? 12.586 65.230 17.214 1.00 80.10 527 LYS E N 1
ATOM 7769 C CA . LYS C 1 73 ? 13.098 64.318 16.190 1.00 80.76 527 LYS E CA 1
ATOM 7770 C C . LYS C 1 73 ? 14.572 64.574 15.900 1.00 82.04 527 LYS E C 1
ATOM 7771 O O . LYS C 1 73 ? 15.370 63.641 15.816 1.00 75.55 527 LYS E O 1
ATOM 7777 N N . GLU C 1 74 ? 14.915 65.851 15.736 1.00 87.58 528 GLU E N 1
ATOM 7778 C CA . GLU C 1 74 ? 16.267 66.268 15.371 1.00 85.39 528 GLU E CA 1
ATOM 7779 C C . GLU C 1 74 ? 17.244 66.172 16.540 1.00 79.40 528 GLU E C 1
ATOM 7780 O O . GLU C 1 74 ? 18.338 65.628 16.391 1.00 80.36 528 GLU E O 1
ATOM 7786 N N . SER C 1 75 ? 16.846 66.703 17.694 1.00 75.85 529 SER E N 1
ATOM 7787 C CA . SER C 1 75 ? 17.708 66.725 18.874 1.00 73.16 529 SER E CA 1
ATOM 7788 C C . SER C 1 75 ? 18.155 65.320 19.243 1.00 77.59 529 SER E C 1
ATOM 7789 O O . SER C 1 75 ? 19.315 65.092 19.589 1.00 81.67 529 SER E O 1
ATOM 7792 N N . PHE C 1 76 ? 17.222 64.378 19.161 1.00 81.64 530 PHE E N 1
ATOM 7793 C CA . PHE C 1 76 ? 17.528 62.974 19.388 1.00 77.31 530 PHE E CA 1
ATOM 7794 C C . PHE C 1 76 ? 17.148 62.156 18.159 1.00 81.34 530 PHE E C 1
ATOM 7795 O O . PHE C 1 76 ? 16.010 61.700 18.045 1.00 76.95 530 PHE E O 1
ATOM 7803 N N . SER C 1 77 ? 18.095 61.972 17.243 1.00 84.88 531 SER E N 1
ATOM 7804 C CA . SER C 1 77 ? 17.838 61.202 16.030 1.00 84.03 531 SER E CA 1
ATOM 7805 C C . SER C 1 77 ? 18.394 59.789 16.163 1.00 82.78 531 SER E C 1
ATOM 7806 O O . SER C 1 77 ? 18.262 58.966 15.255 1.00 86.43 531 SER E O 1
ATOM 7809 N N . THR C 1 78 ? 19.013 59.512 17.305 1.00 75.35 532 THR E N 1
ATOM 7810 C CA . THR C 1 78 ? 19.656 58.222 17.525 1.00 82.53 532 THR E CA 1
ATOM 7811 C C . THR C 1 78 ? 19.659 57.823 18.999 1.00 82.09 532 THR E C 1
ATOM 7812 O O . THR C 1 78 ? 19.484 58.667 19.878 1.00 78.47 532 THR E O 1
ATOM 7816 N N . SER C 1 79 ? 19.866 56.534 19.260 1.00 77.70 533 SER E N 1
ATOM 7817 C CA . SER C 1 79 ? 19.885 56.016 20.624 1.00 78.96 533 SER E CA 1
ATOM 7818 C C . SER C 1 79 ? 20.978 56.648 21.483 1.00 84.50 533 SER E C 1
ATOM 7819 O O . SER C 1 79 ? 20.852 56.713 22.708 1.00 85.32 533 SER E O 1
ATOM 7822 N N . GLN C 1 80 ? 22.051 57.108 20.846 1.00 83.44 534 GLN E N 1
ATOM 7823 C CA . GLN C 1 80 ? 23.168 57.685 21.587 1.00 83.60 534 GLN E CA 1
ATOM 7824 C C . GLN C 1 80 ? 22.869 59.118 22.021 1.00 83.26 534 GLN E C 1
ATOM 7825 O O . GLN C 1 80 ? 23.515 59.646 22.927 1.00 84.53 534 GLN E O 1
ATOM 7831 N N . ASP C 1 81 ? 21.886 59.743 21.379 1.00 81.89 535 ASP E N 1
ATOM 7832 C CA . ASP C 1 81 ? 21.448 61.077 21.779 1.00 78.01 535 ASP E CA 1
ATOM 7833 C C . ASP C 1 81 ? 20.686 61.010 23.096 1.00 79.93 535 ASP E C 1
ATOM 7834 O O . ASP C 1 81 ? 20.559 62.007 23.806 1.00 83.27 535 ASP E O 1
ATOM 7839 N N . LEU C 1 82 ? 20.181 59.822 23.410 1.00 80.75 536 LEU E N 1
ATOM 7840 C CA . LEU C 1 82 ? 19.382 59.607 24.608 1.00 69.21 536 LEU E CA 1
ATOM 7841 C C . LEU C 1 82 ? 20.218 59.081 25.769 1.00 73.63 536 LEU E C 1
ATOM 7842 O O . LEU C 1 82 ? 19.678 58.559 26.746 1.00 75.79 536 LEU E O 1
ATOM 7847 N N . THR C 1 83 ? 21.536 59.219 25.663 1.00 76.10 537 THR E N 1
ATOM 7848 C CA . THR C 1 83 ? 22.439 58.757 26.714 1.00 75.92 537 THR E CA 1
ATOM 7849 C C . THR C 1 83 ? 22.355 59.643 27.960 1.00 73.74 537 THR E C 1
ATOM 7850 O O . THR C 1 83 ? 22.008 60.820 27.878 1.00 72.64 537 THR E O 1
ATOM 7854 N N . ILE 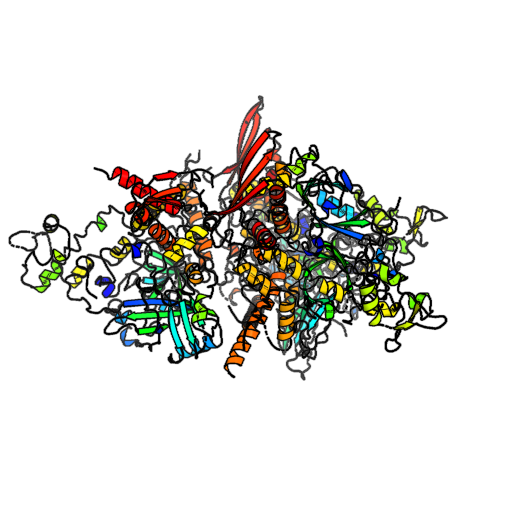C 1 84 ? 22.660 59.057 29.112 1.00 70.46 538 ILE E N 1
ATOM 7855 C CA . ILE C 1 84 ? 22.735 59.795 30.364 1.00 72.27 538 ILE E CA 1
ATOM 7856 C C . ILE C 1 84 ? 24.197 60.199 30.571 1.00 79.50 538 ILE E C 1
ATOM 7857 O O . ILE C 1 84 ? 24.547 60.917 31.511 1.00 83.53 538 ILE E O 1
ATOM 7862 N N . GLY C 1 85 ? 25.048 59.750 29.653 1.00 78.79 539 GLY E N 1
ATOM 7863 C CA . GLY C 1 85 ? 26.450 60.114 29.668 1.00 79.62 539 GLY E CA 1
ATOM 7864 C C . GLY C 1 85 ? 26.741 61.513 29.147 1.00 80.90 539 GLY E C 1
ATOM 7865 O O . GLY C 1 85 ? 27.896 61.837 28.873 1.00 86.51 539 GLY E O 1
ATOM 7866 N N . ASP C 1 86 ? 25.712 62.344 28.994 1.00 75.66 540 ASP E N 1
ATOM 7867 C CA . ASP C 1 86 ? 25.943 63.745 28.646 1.00 76.17 540 ASP E CA 1
ATOM 7868 C C . ASP C 1 86 ? 25.650 64.689 29.810 1.00 80.74 540 ASP E C 1
ATOM 7869 O O . ASP C 1 86 ? 25.456 64.245 30.941 1.00 83.10 540 ASP E O 1
ATOM 7874 N N . THR C 1 87 ? 25.621 65.988 29.523 1.00 85.87 541 THR E N 1
ATOM 7875 C CA . THR C 1 87 ? 25.470 67.006 30.561 1.00 85.38 541 THR E CA 1
ATOM 7876 C C . THR C 1 87 ? 24.052 67.575 30.600 1.00 86.23 541 THR E C 1
ATOM 7877 O O . THR C 1 87 ? 23.760 68.485 31.380 1.00 94.75 541 THR E O 1
ATOM 7881 N N . ALA C 1 88 ? 23.177 67.038 29.754 1.00 81.90 542 ALA E N 1
ATOM 7882 C CA . ALA C 1 88 ? 21.774 67.444 29.742 1.00 75.56 542 ALA E CA 1
ATOM 7883 C C . ALA C 1 88 ? 21.139 67.148 31.096 1.00 82.34 542 ALA E C 1
ATOM 7884 O O . ALA C 1 88 ? 21.437 66.120 31.713 1.00 83.95 542 ALA E O 1
ATOM 7886 N N . PRO C 1 89 ? 20.267 68.053 31.567 1.00 81.42 543 PRO E N 1
ATOM 7887 C CA . PRO C 1 89 ? 19.616 67.896 32.873 1.00 79.59 543 PRO E CA 1
ATOM 7888 C C . PRO C 1 89 ? 18.855 66.578 32.972 1.00 79.07 543 PRO E C 1
ATOM 7889 O O . PRO C 1 89 ? 18.289 66.117 31.980 1.00 79.00 543 PRO E O 1
ATOM 7893 N N . VAL C 1 90 ? 18.846 65.981 34.159 1.00 80.34 544 VAL E N 1
ATOM 7894 C CA . VAL C 1 90 ? 18.142 64.724 34.380 1.00 70.18 544 VAL E CA 1
ATOM 7895 C C . VAL C 1 90 ? 16.905 64.949 35.243 1.00 72.69 544 VAL E C 1
ATOM 7896 O O . VAL C 1 90 ? 16.984 65.560 36.310 1.00 76.71 544 VAL E O 1
ATOM 7900 N N . TYR C 1 91 ? 15.760 64.462 34.775 1.00 71.08 545 TYR E N 1
ATOM 7901 C CA . TYR C 1 91 ? 14.518 64.581 35.530 1.00 68.59 545 TYR E CA 1
ATOM 7902 C C . TYR C 1 91 ? 14.078 63.201 36.021 1.00 64.81 545 TYR E C 1
ATOM 7903 O O . TYR C 1 91 ? 13.857 62.295 35.218 1.00 67.02 545 TYR E O 1
ATOM 7912 N N . LEU C 1 92 ? 13.976 63.033 37.337 1.00 61.86 546 LEU E N 1
ATOM 7913 C CA . LEU C 1 92 ? 13.465 61.781 37.894 1.00 56.16 546 LEU E CA 1
ATOM 7914 C C . LEU C 1 92 ? 11.982 61.908 38.227 1.00 58.48 546 LEU E C 1
ATOM 7915 O O . LEU C 1 92 ? 11.596 62.684 39.103 1.00 55.94 546 LEU E O 1
ATOM 7928 N N . GLU C 1 94 ? 9.052 60.039 39.905 1.00 55.98 548 GLU E N 1
ATOM 7929 C CA . GLU C 1 94 ? 8.753 58.920 40.797 1.00 53.28 548 GLU E CA 1
ATOM 7930 C C . GLU C 1 94 ? 7.248 58.793 40.986 1.00 52.25 548 GLU E C 1
ATOM 7931 O O . GLU C 1 94 ? 6.594 59.716 41.473 1.00 55.06 548 GLU E O 1
ATOM 7937 N N . TYR C 1 95 ? 6.704 57.645 40.602 1.00 52.70 549 TYR E N 1
ATOM 7938 C CA . TYR C 1 95 ? 5.266 57.416 40.685 1.00 52.69 549 TYR E CA 1
ATOM 7939 C C . TYR C 1 95 ? 4.819 57.029 42.098 1.00 46.10 549 TYR E C 1
ATOM 7940 O O . TYR C 1 95 ? 5.427 56.177 42.745 1.00 51.38 549 TYR E O 1
ATOM 7949 N N . SER C 1 96 ? 3.758 57.675 42.569 1.00 45.45 550 SER E N 1
ATOM 7950 C CA . SER C 1 96 ? 3.206 57.397 43.889 1.00 45.94 550 SER E CA 1
ATOM 7951 C C . SER C 1 96 ? 2.382 56.119 43.847 1.00 51.37 550 SER E C 1
ATOM 7952 O O . SER C 1 96 ? 2.111 55.504 44.880 1.00 50.23 550 SER E O 1
ATOM 7955 N N . GLU C 1 97 ? 1.975 55.737 42.641 1.00 54.87 551 GLU E N 1
ATOM 7956 C CA . GLU C 1 97 ? 1.212 54.518 42.433 1.00 49.76 551 GLU E CA 1
ATOM 7957 C C . GLU C 1 97 ? 2.161 53.351 42.246 1.00 51.68 551 GLU E C 1
ATOM 7958 O O . GLU C 1 97 ? 3.156 53.462 41.531 1.00 57.48 551 GLU E O 1
ATOM 7964 N N . GLN C 1 98 ? 1.854 52.232 42.890 1.00 54.04 552 GLN E N 1
ATOM 7965 C CA . GLN C 1 98 ? 2.604 51.004 42.672 1.00 53.68 552 GLN E CA 1
ATOM 7966 C C . GLN C 1 98 ? 2.383 50.505 41.242 1.00 57.75 552 GLN E C 1
ATOM 7967 O O . GLN C 1 98 ? 3.294 49.959 40.615 1.00 59.08 552 GLN E O 1
ATOM 7973 N N . THR C 1 99 ? 1.174 50.716 40.724 1.00 55.72 553 THR E N 1
ATOM 7974 C CA . THR C 1 99 ? 0.839 50.288 39.367 1.00 57.33 553 THR E CA 1
ATOM 7975 C C . THR C 1 99 ? 0.161 51.404 38.571 1.00 51.80 553 THR E C 1
ATOM 7976 O O . THR C 1 99 ? -1.069 51.481 38.516 1.00 48.97 553 THR E O 1
ATOM 7980 N N . PRO C 1 100 ? 0.971 52.279 37.954 1.00 51.73 554 PRO E N 1
ATOM 7981 C CA . PRO C 1 100 ? 0.435 53.380 37.147 1.00 46.58 554 PRO E CA 1
ATOM 7982 C C . PRO C 1 100 ? -0.283 52.837 35.926 1.00 45.31 554 PRO E C 1
ATOM 7983 O O . PRO C 1 100 ? -0.018 51.708 35.526 1.00 50.62 554 PRO E O 1
ATOM 7987 N N . VAL C 1 101 ? -1.183 53.623 35.350 1.00 48.11 555 VAL E N 1
ATOM 7988 C CA . VAL C 1 101 ? -1.992 53.150 34.236 1.00 46.58 555 VAL E CA 1
ATOM 7989 C C . VAL C 1 101 ? -1.105 52.798 33.053 1.00 42.90 555 VAL E C 1
ATOM 7990 O O . VAL C 1 101 ? -1.228 51.722 32.475 1.00 48.09 555 VAL E O 1
ATOM 7994 N N . ALA C 1 102 ? -0.204 53.710 32.710 1.00 47.84 556 ALA E N 1
ATOM 7995 C CA . ALA C 1 102 ? 0.723 53.510 31.599 1.00 50.91 556 ALA E CA 1
ATOM 7996 C C . ALA C 1 102 ? 2.113 54.051 31.933 1.00 44.67 556 ALA E C 1
ATOM 7997 O O . ALA C 1 102 ? 2.267 54.875 32.827 1.00 50.77 556 ALA E O 1
ATOM 7999 N N . LEU C 1 103 ? 3.124 53.583 31.215 1.00 46.64 557 LEU E N 1
ATOM 8000 C CA . LEU C 1 103 ? 4.479 54.096 31.383 1.00 45.06 557 LEU E CA 1
ATOM 8001 C C . LEU C 1 103 ? 5.108 54.275 30.007 1.00 51.33 557 LEU E C 1
ATOM 8002 O O . LEU C 1 103 ? 4.697 53.631 29.046 1.00 54.57 557 LEU E O 1
ATOM 8007 N N . SER C 1 104 ? 6.090 55.160 29.898 1.00 59.14 558 SER E N 1
ATOM 8008 C CA . SER C 1 104 ? 6.734 55.387 28.611 1.00 55.21 558 SER E CA 1
ATOM 8009 C C . SER C 1 104 ? 7.824 54.355 28.382 1.00 55.37 558 SER E C 1
ATOM 8010 O O . SER C 1 104 ? 8.422 53.854 29.331 1.00 53.53 558 SER E O 1
ATOM 8013 N N . LYS C 1 105 ? 8.071 54.033 27.118 1.00 61.37 559 LYS E N 1
ATOM 8014 C CA . LYS C 1 105 ? 9.183 53.169 26.756 1.00 65.09 559 LYS E CA 1
ATOM 8015 C C . LYS C 1 105 ? 10.350 54.054 26.352 1.00 64.44 559 LYS E C 1
ATOM 8016 O O . LYS C 1 105 ? 10.408 55.205 26.767 1.00 64.05 559 LYS E O 1
ATOM 8022 N N . PHE C 1 106 ? 11.274 53.539 25.553 1.00 68.36 560 PHE E N 1
ATOM 8023 C CA . PHE C 1 106 ? 12.482 54.296 25.228 1.00 63.58 560 PHE E CA 1
ATOM 8024 C C . PHE C 1 106 ? 12.203 55.546 24.386 1.00 66.64 560 PHE E C 1
ATOM 8025 O O . PHE C 1 106 ? 11.935 55.450 23.189 1.00 64.60 560 PHE E O 1
ATOM 8033 N N . GLY C 1 107 ? 12.281 56.700 25.052 1.00 70.18 561 GLY E N 1
ATOM 8034 C CA . GLY C 1 107 ? 12.038 58.033 24.507 1.00 60.58 561 GLY E CA 1
ATOM 8035 C C . GLY C 1 107 ? 11.349 58.198 23.165 1.00 64.32 561 GLY E C 1
ATOM 8036 O O . GLY C 1 107 ? 12.065 58.359 22.178 1.00 74.28 561 GLY E O 1
ATOM 8045 N N . ALA C 1 109 ? 8.550 60.712 24.563 1.00 53.71 563 ALA E N 1
ATOM 8046 C CA . ALA C 1 109 ? 8.690 62.009 25.229 1.00 57.42 563 ALA E CA 1
ATOM 8047 C C . ALA C 1 109 ? 7.453 62.440 26.016 1.00 60.25 563 ALA E C 1
ATOM 8048 O O . ALA C 1 109 ? 6.330 62.364 25.515 1.00 56.14 563 ALA E O 1
ATOM 8050 N N . ASN C 1 110 ? 7.680 62.905 27.244 1.00 66.37 564 ASN E N 1
ATOM 8051 C CA . ASN C 1 110 ? 6.644 63.526 28.065 1.00 61.94 564 ASN E CA 1
ATOM 8052 C C . ASN C 1 110 ? 6.779 65.044 28.051 1.00 63.23 564 ASN E C 1
ATOM 8053 O O . ASN C 1 110 ? 7.892 65.567 28.053 1.00 66.71 564 ASN E O 1
ATOM 8058 N N . LYS C 1 111 ? 5.656 65.755 28.066 1.00 59.63 565 LYS E N 1
ATOM 8059 C CA . LYS C 1 111 ? 5.694 67.204 28.246 1.00 61.03 565 LYS E CA 1
ATOM 8060 C C . LYS C 1 111 ? 5.424 67.600 29.698 1.00 65.85 565 LYS E C 1
ATOM 8061 O O . LYS C 1 111 ? 4.469 67.125 30.319 1.00 67.27 565 LYS E O 1
ATOM 8067 N N . LEU C 1 112 ? 6.277 68.468 30.236 1.00 67.94 566 LEU E N 1
ATOM 8068 C CA . LEU C 1 112 ? 6.072 69.031 31.565 1.00 58.37 566 LEU E CA 1
ATOM 8069 C C . LEU C 1 112 ? 5.301 70.335 31.426 1.00 62.29 566 LEU E C 1
ATOM 8070 O O . LEU C 1 112 ? 5.842 71.341 30.975 1.00 70.89 566 LEU E O 1
ATOM 8075 N N . ILE C 1 113 ? 4.032 70.312 31.808 1.00 59.34 567 ILE E N 1
ATOM 8076 C CA . ILE C 1 113 ? 3.140 71.433 31.559 1.00 56.97 567 ILE E CA 1
ATOM 8077 C C . ILE C 1 113 ? 2.761 72.154 32.847 1.00 63.35 567 ILE E C 1
ATOM 8078 O O . ILE C 1 113 ? 2.302 71.537 33.808 1.00 61.25 567 ILE E O 1
ATOM 8083 N N . ASN C 1 114 ? 2.958 73.467 32.861 1.00 69.15 568 ASN E N 1
ATOM 8084 C CA . ASN C 1 114 ? 2.463 74.294 33.947 1.00 61.51 568 ASN E CA 1
ATOM 8085 C C . ASN C 1 114 ? 1.170 74.966 33.498 1.00 62.38 568 ASN E C 1
ATOM 8086 O O . ASN C 1 114 ? 1.197 75.905 32.706 1.00 66.57 568 ASN E O 1
ATOM 8091 N N . TYR C 1 115 ? 0.038 74.457 33.977 1.00 61.02 569 TYR E N 1
ATOM 8092 C CA . TYR C 1 115 ? -1.267 74.986 33.591 1.00 64.46 569 TYR E CA 1
ATOM 8093 C C . TYR C 1 115 ? -1.633 76.211 34.414 1.00 69.78 569 TYR E C 1
ATOM 8094 O O . TYR C 1 115 ? -1.681 76.146 35.641 1.00 71.15 569 TYR E O 1
ATOM 8103 N N . TYR C 1 116 ? -1.889 77.327 33.737 1.00 74.36 570 TYR E N 1
ATOM 8104 C CA . TYR C 1 116 ? -2.407 78.517 34.404 1.00 77.05 570 TYR E CA 1
ATOM 8105 C C . TYR C 1 116 ? -3.828 78.801 33.931 1.00 74.74 570 TYR E C 1
ATOM 8106 O O . TYR C 1 116 ? -4.130 78.694 32.738 1.00 71.04 570 TYR E O 1
ATOM 8115 N N . ARG C 1 117 ? -4.696 79.165 34.869 1.00 73.50 571 ARG E N 1
ATOM 8116 C CA . ARG C 1 117 ? -6.062 79.539 34.527 1.00 79.58 571 ARG E CA 1
ATOM 8117 C C . ARG C 1 117 ? -6.309 81.012 34.829 1.00 87.73 571 ARG E C 1
ATOM 8118 O O . ARG C 1 117 ? -5.947 81.508 35.901 1.00 83.41 571 ARG E O 1
ATOM 8126 N N . LYS C 1 118 ? -6.927 81.701 33.874 1.00 90.67 572 LYS E N 1
ATOM 8127 C CA . LYS C 1 118 ? -7.234 83.118 34.014 1.00 96.40 572 LYS E CA 1
ATOM 8128 C C . LYS C 1 118 ? -8.062 83.399 35.263 1.00 101.43 572 LYS E C 1
ATOM 8129 O O . LYS C 1 118 ? -9.092 82.759 35.493 1.00 100.39 572 LYS E O 1
ATOM 8135 N N . ALA C 1 119 ? -7.604 84.358 36.066 1.00 100.14 573 ALA E N 1
ATOM 8136 C CA . ALA C 1 119 ? -8.355 84.803 37.237 1.00 100.36 573 ALA E CA 1
ATOM 8137 C C . ALA C 1 119 ? -9.653 85.486 36.807 1.00 103.59 573 ALA E C 1
ATOM 8138 O O . ALA C 1 119 ? -10.623 85.535 37.563 1.00 97.93 573 ALA E O 1
ATOM 8140 N N . ASN C 1 120 ? -9.653 86.011 35.584 1.00 105.71 574 ASN E N 1
ATOM 8141 C CA A ASN C 1 120 ? -10.818 86.683 35.022 0.58 109.20 574 ASN E CA 1
ATOM 8142 C CA B ASN C 1 120 ? -10.828 86.667 35.021 0.42 109.18 574 ASN E CA 1
ATOM 8143 C C . ASN C 1 120 ? -10.755 86.727 33.498 1.00 111.93 574 ASN E C 1
ATOM 8144 O O . ASN C 1 120 ? -9.678 86.601 32.915 1.00 111.56 574 ASN E O 1
ATOM 8153 N N . GLU C 1 121 ? -11.909 86.919 32.860 1.00 110.41 575 GLU E N 1
ATOM 8154 C CA . GLU C 1 121 ? -12.007 86.942 31.398 1.00 112.82 575 GLU E CA 1
ATOM 8155 C C . GLU C 1 121 ? -11.104 88.010 30.774 1.00 115.95 575 GLU E C 1
ATOM 8156 O O . GLU C 1 121 ? -10.683 87.890 29.619 1.00 107.32 575 GLU E O 1
ATOM 8162 N N . GLN C 1 122 ? -10.810 89.047 31.553 1.00 119.66 576 GLN E N 1
ATOM 8163 C CA . GLN C 1 122 ? -9.950 90.141 31.112 1.00 121.54 576 GLN E CA 1
ATOM 8164 C C . GLN C 1 122 ? -8.478 89.764 31.169 1.00 117.12 576 GLN E C 1
ATOM 8165 O O . GLN C 1 122 ? -7.815 89.656 30.135 1.00 112.25 576 GLN E O 1
ATOM 8171 N N . ASP C 1 123 ? -7.984 89.568 32.390 1.00 120.07 577 ASP E N 1
ATOM 8172 C CA . ASP C 1 123 ? -6.562 89.339 32.655 1.00 124.22 577 ASP E CA 1
ATOM 8173 C C . ASP C 1 123 ? -5.884 88.305 31.756 1.00 125.52 577 ASP E C 1
ATOM 8174 O O . ASP C 1 123 ? -6.421 87.225 31.497 1.00 120.15 577 ASP E O 1
ATOM 8179 N N . THR C 1 124 ? -4.698 88.664 31.279 1.00 126.16 578 THR E N 1
ATOM 8180 C CA . THR C 1 124 ? -3.837 87.738 30.561 1.00 122.34 578 THR E CA 1
ATOM 8181 C C . THR C 1 124 ? -2.388 87.911 31.010 1.00 117.48 578 THR E C 1
ATOM 8182 O O . THR C 1 124 ? -1.720 88.877 30.639 1.00 117.39 578 THR E O 1
ATOM 8186 N N . LEU C 1 125 ? -1.926 86.986 31.843 1.00 111.46 579 LEU E N 1
ATOM 8187 C CA . LEU C 1 125 ? -0.512 86.885 32.165 1.00 103.55 579 LEU E CA 1
ATOM 8188 C C . LEU C 1 125 ? -0.038 85.553 31.609 1.00 96.83 579 LEU E C 1
ATOM 8189 O O . LEU C 1 125 ? -0.841 84.753 31.129 1.00 90.90 579 LEU E O 1
ATOM 8194 N N . ARG C 1 126 ? 1.265 85.319 31.663 1.00 87.26 580 ARG E N 1
ATOM 8195 C CA . ARG C 1 126 ? 1.814 84.019 31.312 1.00 81.45 580 ARG E CA 1
ATOM 8196 C C . ARG C 1 126 ? 2.943 83.688 32.271 1.00 80.01 580 ARG E C 1
ATOM 8197 O O . ARG C 1 126 ? 4.119 83.775 31.913 1.00 83.66 580 ARG E O 1
ATOM 8205 N N . PRO C 1 127 ? 2.581 83.306 33.506 1.00 76.35 581 PRO E N 1
ATOM 8206 C CA . PRO C 1 127 ? 3.575 83.081 34.559 1.00 73.21 581 PRO E CA 1
ATOM 8207 C C . PRO C 1 127 ? 4.549 81.998 34.134 1.00 74.24 581 PRO E C 1
ATOM 8208 O O . PRO C 1 127 ? 4.187 81.139 33.332 1.00 76.57 581 PRO E O 1
ATOM 8212 N N . LYS C 1 128 ? 5.771 82.041 34.648 1.00 72.15 582 LYS E N 1
ATOM 8213 C CA . LYS C 1 128 ? 6.775 81.064 34.254 1.00 71.80 582 LYS E CA 1
ATOM 8214 C C . LYS C 1 128 ? 7.486 80.483 35.468 1.00 72.28 582 LYS E C 1
ATOM 8215 O O . LYS C 1 128 ? 7.766 81.189 36.437 1.00 74.02 582 LYS E O 1
ATOM 8217 N N . LEU C 1 129 ? 7.770 79.188 35.404 1.00 66.61 583 LEU E N 1
ATOM 8218 C CA . LEU C 1 129 ? 8.522 78.511 36.445 1.00 57.03 583 LEU E CA 1
ATOM 8219 C C . LEU C 1 129 ? 9.855 78.096 35.836 1.00 59.64 583 LEU E C 1
ATOM 8220 O O . LEU C 1 129 ? 9.967 78.011 34.609 1.00 58.89 583 LEU E O 1
ATOM 8225 N N . PRO C 1 130 ? 10.875 77.861 36.683 1.00 61.75 584 PRO E N 1
ATOM 8226 C CA . PRO C 1 130 ? 12.208 77.432 36.239 1.00 62.72 584 PRO E CA 1
ATOM 8227 C C . PRO C 1 130 ? 12.153 76.316 35.209 1.00 68.03 584 PRO E C 1
ATOM 8228 O O . PRO C 1 130 ? 12.866 76.372 34.207 1.00 75.35 584 PRO E O 1
ATOM 8232 N N . VAL C 1 131 ? 11.313 75.315 35.460 1.00 73.37 585 VAL E N 1
ATOM 8233 C CA . VAL C 1 131 ? 11.148 74.192 34.542 1.00 67.84 585 VAL E CA 1
ATOM 8234 C C . VAL C 1 131 ? 9.699 74.042 34.087 1.00 69.13 585 VAL E C 1
ATOM 8235 O O . VAL C 1 131 ? 8.766 74.416 34.807 1.00 63.26 585 VAL E O 1
ATOM 8239 N N . GLY C 1 132 ? 9.521 73.495 32.886 1.00 71.09 586 GLY E N 1
ATOM 8240 C CA . GLY C 1 132 ? 8.196 73.223 32.359 1.00 68.84 586 GLY E CA 1
ATOM 8241 C C . GLY C 1 132 ? 7.634 74.306 31.457 1.00 70.90 586 GLY E C 1
ATOM 8242 O O . GLY C 1 132 ? 7.911 75.489 31.637 1.00 76.14 586 GLY E O 1
ATOM 8243 N N . GLU C 1 133 ? 6.835 73.888 30.480 1.00 76.56 587 GLU E N 1
ATOM 8244 C CA . GLU C 1 133 ? 6.139 74.804 29.586 1.00 72.37 587 GLU E CA 1
ATOM 8245 C C . GLU C 1 133 ? 4.903 75.347 30.290 1.00 68.73 587 GLU E C 1
ATOM 8246 O O . GLU C 1 133 ? 4.268 74.638 31.068 1.00 72.28 587 GLU E O 1
ATOM 8252 N N . THR C 1 134 ? 4.552 76.598 30.025 1.00 69.01 588 THR E N 1
ATOM 8253 C CA . THR C 1 134 ? 3.339 77.162 30.604 1.00 67.93 588 THR E CA 1
ATOM 8254 C C . THR C 1 134 ? 2.215 77.229 29.573 1.00 67.68 588 THR E C 1
ATOM 8255 O O . THR C 1 134 ? 2.402 77.738 28.471 1.00 75.65 588 THR E O 1
ATOM 8259 N N . HIS C 1 135 ? 1.051 76.697 29.933 1.00 66.83 589 HIS E N 1
ATOM 8260 C CA A HIS C 1 135 ? -0.111 76.754 29.059 0.42 69.92 589 HIS E CA 1
ATOM 8261 C CA B HIS C 1 135 ? -0.126 76.718 29.060 0.58 70.24 589 HIS E CA 1
ATOM 8262 C C . HIS C 1 135 ? -1.266 77.433 29.776 1.00 73.08 589 HIS E C 1
ATOM 8263 O O . HIS C 1 135 ? -1.479 77.225 30.971 1.00 73.80 589 HIS E O 1
ATOM 8276 N N . VAL C 1 136 ? -2.005 78.264 29.050 1.00 73.18 590 VAL E N 1
ATOM 8277 C CA . VAL C 1 136 ? -3.059 79.054 29.679 1.00 76.95 590 VAL E CA 1
ATOM 8278 C C . VAL C 1 136 ? -4.462 78.599 29.286 1.00 76.49 590 VAL E C 1
ATOM 8279 O O . VAL C 1 136 ? -4.705 78.226 28.138 1.00 73.90 590 VAL E O 1
ATOM 8283 N N . LEU C 1 137 ? -5.379 78.635 30.250 1.00 78.73 591 LEU E N 1
ATOM 8284 C CA . LEU C 1 137 ? -6.752 78.194 30.030 1.00 83.11 591 LEU E CA 1
ATOM 8285 C C . LEU C 1 137 ? -7.732 79.350 30.176 1.00 83.30 591 LEU E C 1
ATOM 8286 O O . LEU C 1 137 ? -7.615 80.161 31.096 1.00 86.49 591 LEU E O 1
ATOM 8291 N N . GLY C 1 138 ? -8.704 79.422 29.273 1.00 84.41 592 GLY E N 1
ATOM 8292 C CA . GLY C 1 138 ? -9.768 80.400 29.402 1.00 91.59 592 GLY E CA 1
ATOM 8293 C C . GLY C 1 138 ? -10.608 80.069 30.617 1.00 94.08 592 GLY E C 1
ATOM 8294 O O . GLY C 1 138 ? -10.560 78.945 31.116 1.00 96.84 592 GLY E O 1
ATOM 8295 N N . VAL C 1 139 ? -11.378 81.039 31.098 1.00 98.98 593 VAL E N 1
ATOM 8296 C CA . VAL C 1 139 ? -12.188 80.838 32.298 1.00 101.00 593 VAL E CA 1
ATOM 8297 C C . VAL C 1 139 ? -13.347 79.877 32.048 1.00 97.62 593 VAL E C 1
ATOM 8298 O O . VAL C 1 139 ? -13.951 79.364 32.989 1.00 99.35 593 VAL E O 1
ATOM 8302 N N . GLN C 1 140 ? -13.652 79.637 30.778 1.00 92.21 594 GLN E N 1
ATOM 8303 C CA . GLN C 1 140 ? -14.693 78.685 30.414 1.00 96.38 594 GLN E CA 1
ATOM 8304 C C . GLN C 1 140 ? -14.104 77.386 29.856 1.00 98.81 594 GLN E C 1
ATOM 8305 O O . GLN C 1 140 ? -14.844 76.460 29.514 1.00 90.96 594 GLN E O 1
ATOM 8307 N N . ASP C 1 141 ? -12.776 77.326 29.767 1.00 97.37 595 ASP E N 1
ATOM 8308 C CA . ASP C 1 141 ? -12.073 76.143 29.264 1.00 89.74 595 ASP E CA 1
ATOM 8309 C C . ASP C 1 141 ? -12.238 74.939 30.185 1.00 88.92 595 ASP E C 1
ATOM 8310 O O . ASP C 1 141 ? -12.197 75.081 31.405 1.00 88.21 595 ASP E O 1
ATOM 8315 N N . LYS C 1 142 ? -12.406 73.754 29.601 1.00 87.82 596 LYS E N 1
ATOM 8316 C CA . LYS C 1 142 ? -12.523 72.531 30.391 1.00 74.86 596 LYS E CA 1
ATOM 8317 C C . LYS C 1 142 ? -11.187 72.194 31.046 1.00 73.44 596 LYS E C 1
ATOM 8318 O O . LYS C 1 142 ? -10.127 72.388 30.446 1.00 73.03 596 LYS E O 1
ATOM 8324 N N . SER C 1 143 ? -11.244 71.703 32.281 1.00 71.00 597 SER E N 1
ATOM 8325 C CA . SER C 1 143 ? -10.045 71.293 33.008 1.00 64.58 597 SER E CA 1
ATOM 8326 C C . SER C 1 143 ? -9.371 70.109 32.331 1.00 62.93 597 SER E C 1
ATOM 8327 O O . SER C 1 143 ? -10.043 69.164 31.917 1.00 70.97 597 SER E O 1
ATOM 8330 N N . PRO C 1 144 ? -8.034 70.145 32.233 1.00 59.03 598 PRO E N 1
ATOM 8331 C CA . PRO C 1 144 ? -7.280 69.061 31.597 1.00 58.97 598 PRO E CA 1
ATOM 8332 C C . PRO C 1 144 ? -7.389 67.765 32.392 1.00 58.53 598 PRO E C 1
ATOM 8333 O O . PRO C 1 144 ? -7.017 66.706 31.892 1.00 63.96 598 PRO E O 1
ATOM 8337 N N . PHE C 1 145 ? -7.882 67.863 33.622 1.00 55.98 599 PHE E N 1
ATOM 8338 C CA . PHE C 1 145 ? -8.153 66.691 34.441 1.00 52.97 599 PHE E CA 1
ATOM 8339 C C . PHE C 1 145 ? -9.649 66.410 34.482 1.00 51.67 599 PHE E C 1
ATOM 8340 O O . PHE C 1 145 ? -10.140 65.784 35.427 1.00 48.21 599 PHE E O 1
ATOM 8348 N N . TRP C 1 146 ? -10.367 66.892 33.473 1.00 45.32 600 TRP E N 1
ATOM 8349 C CA . TRP C 1 146 ? -11.799 66.645 33.363 1.00 47.91 600 TRP E CA 1
ATOM 8350 C C . TRP C 1 146 ? -12.521 67.015 34.658 1.00 55.88 600 TRP E C 1
ATOM 8351 O O . TRP C 1 146 ? -12.265 68.078 35.225 1.00 62.63 600 TRP E O 1
ATOM 8362 N N . ASN C 1 147 ? -13.408 66.146 35.133 1.00 52.67 601 ASN E N 1
ATOM 8363 C CA . ASN C 1 147 ? -14.190 66.444 36.329 1.00 46.66 601 ASN E CA 1
ATOM 8364 C C . ASN C 1 147 ? -13.551 65.950 37.614 1.00 53.02 601 ASN E C 1
ATOM 8365 O O . ASN C 1 147 ? -14.155 66.031 38.685 1.00 57.62 601 ASN E O 1
ATOM 8370 N N . PHE C 1 148 ? -12.332 65.437 37.511 1.00 50.79 602 PHE E N 1
ATOM 8371 C CA . PHE C 1 148 ? -11.683 64.836 38.667 1.00 54.24 602 PHE E CA 1
ATOM 8372 C C . PHE C 1 148 ? -10.598 65.718 39.265 1.00 57.06 602 PHE E C 1
ATOM 8373 O O . PHE C 1 148 ? -10.315 65.646 40.460 1.00 62.98 602 PHE E O 1
ATOM 8381 N N . GLY C 1 149 ? -9.995 66.558 38.437 1.00 54.60 603 GLY E N 1
ATOM 8382 C CA . GLY C 1 149 ? -9.007 67.495 38.933 1.00 63.73 603 GLY E CA 1
ATOM 8383 C C . GLY C 1 149 ? -9.383 68.940 38.671 1.00 64.97 603 GLY E C 1
ATOM 8384 O O . GLY C 1 149 ? -10.363 69.229 37.975 1.00 63.54 603 GLY E O 1
ATOM 8385 N N . PHE C 1 150 ? -8.597 69.852 39.230 1.00 62.75 604 PHE E N 1
ATOM 8386 C CA . PHE C 1 150 ? -8.882 71.272 39.107 1.00 61.01 604 PHE E CA 1
ATOM 8387 C C . PHE C 1 150 ? -7.607 72.078 38.938 1.00 64.03 604 PHE E C 1
ATOM 8388 O O . PHE C 1 150 ? -6.657 71.939 39.714 1.00 67.26 604 PHE E O 1
ATOM 8396 N N . VAL C 1 151 ? -7.580 72.914 37.911 1.00 64.90 605 VAL E N 1
ATOM 8397 C CA . VAL C 1 151 ? -6.607 73.992 37.862 1.00 71.04 605 VAL E CA 1
ATOM 8398 C C . VAL C 1 151 ? -7.392 75.275 38.138 1.00 73.39 605 VAL E C 1
ATOM 8399 O O . VAL C 1 151 ? -8.243 75.688 37.343 1.00 71.61 605 VAL E O 1
ATOM 8403 N N . GLU C 1 152 ? -7.133 75.862 39.303 1.00 75.17 606 GLU E N 1
ATOM 8404 C CA . GLU C 1 152 ? -7.948 76.950 39.836 1.00 77.97 606 GLU E CA 1
ATOM 8405 C C . GLU C 1 152 ? -7.556 78.294 39.228 1.00 77.75 606 GLU E C 1
ATOM 8406 O O . GLU C 1 152 ? -6.393 78.503 38.874 1.00 74.40 606 GLU E O 1
ATOM 8412 N N . PRO C 1 153 ? -8.531 79.207 39.093 1.00 75.66 607 PRO E N 1
ATOM 8413 C CA . PRO C 1 153 ? -8.265 80.527 38.512 1.00 81.44 607 PRO E CA 1
ATOM 8414 C C . PRO C 1 153 ? -7.127 81.231 39.237 1.00 80.01 607 PRO E C 1
ATOM 8415 O O . PRO C 1 153 ? -7.153 81.354 40.464 1.00 78.30 607 PRO E O 1
ATOM 8419 N N . GLY C 1 154 ? -6.127 81.668 38.481 1.00 77.24 608 GLY E N 1
ATOM 8420 C CA . GLY C 1 154 ? -4.974 82.321 39.065 1.00 76.99 608 GLY E CA 1
ATOM 8421 C C . GLY C 1 154 ? -4.027 81.354 39.746 1.00 78.76 608 GLY E C 1
ATOM 8422 O O . GLY C 1 154 ? -3.155 81.765 40.513 1.00 79.88 608 GLY E O 1
ATOM 8423 N N . HIS C 1 155 ? -4.193 80.064 39.473 1.00 83.36 609 HIS E N 1
ATOM 8424 C CA . HIS C 1 155 ? -3.285 79.066 40.026 1.00 77.78 609 HIS E CA 1
ATOM 8425 C C . HIS C 1 155 ? -2.486 78.353 38.940 1.00 70.86 609 HIS E C 1
ATOM 8426 O O . HIS C 1 155 ? -2.872 78.349 37.773 1.00 71.18 609 HIS E O 1
ATOM 8433 N N . ILE C 1 156 ? -1.366 77.756 39.335 1.00 76.83 610 ILE E N 1
ATOM 8434 C CA . ILE C 1 156 ? -0.551 76.971 38.414 1.00 76.23 610 ILE E CA 1
ATOM 8435 C C . ILE C 1 156 ? -0.378 75.535 38.901 1.00 74.27 610 ILE E C 1
ATOM 8436 O O . ILE C 1 156 ? 0.138 75.299 39.996 1.00 70.05 610 ILE E O 1
ATOM 8441 N N . VAL C 1 157 ? -0.817 74.581 38.084 1.00 70.22 611 VAL E N 1
ATOM 8442 C CA . VAL C 1 157 ? -0.659 73.172 38.414 1.00 59.81 611 VAL E CA 1
ATOM 8443 C C . VAL C 1 157 ? 0.310 72.523 37.440 1.00 57.89 611 VAL E C 1
ATOM 8444 O O . VAL C 1 157 ? -0.041 72.275 36.289 1.00 62.68 611 VAL E O 1
ATOM 8448 N N . PRO C 1 158 ? 1.544 72.262 37.888 1.00 52.14 612 PRO E N 1
ATOM 8449 C CA . PRO C 1 158 ? 2.485 71.533 37.030 1.00 58.09 612 PRO E CA 1
ATOM 8450 C C . PRO C 1 158 ? 2.009 70.093 36.809 1.00 60.55 612 PRO E C 1
ATOM 8451 O O . PRO C 1 158 ? 1.702 69.387 37.771 1.00 62.27 612 PRO E O 1
ATOM 8455 N N . THR C 1 159 ? 1.932 69.665 35.553 1.00 58.24 613 THR E N 1
ATOM 8456 C CA . THR C 1 159 ? 1.362 68.362 35.232 1.00 58.39 613 THR E CA 1
ATOM 8457 C C . THR C 1 159 ? 2.235 67.554 34.267 1.00 62.07 613 THR E C 1
ATOM 8458 O O . THR C 1 159 ? 3.054 68.116 33.540 1.00 59.44 613 THR E O 1
ATOM 8462 N N . LEU C 1 160 ? 2.058 66.234 34.260 1.00 61.01 614 LEU E N 1
ATOM 8463 C CA . LEU C 1 160 ? 2.729 65.391 33.275 1.00 49.92 614 LEU E CA 1
ATOM 8464 C C . LEU C 1 160 ? 1.761 65.135 32.122 1.00 56.72 614 LEU E C 1
ATOM 8465 O O . LEU C 1 160 ? 0.576 64.880 32.348 1.00 58.60 614 LEU E O 1
ATOM 8470 N N . TYR C 1 161 ? 2.255 65.206 30.889 1.00 57.99 615 TYR E N 1
ATOM 8471 C CA . TYR C 1 161 ? 1.376 65.155 29.724 1.00 52.87 615 TYR E CA 1
ATOM 8472 C C . TYR C 1 161 ? 1.915 64.243 28.624 1.00 57.70 615 TYR E C 1
ATOM 8473 O O . TYR C 1 161 ? 3.005 64.472 28.089 1.00 59.71 615 TYR E O 1
ATOM 8482 N N . ASN C 1 162 ? 1.152 63.198 28.310 1.00 54.98 616 ASN E N 1
ATOM 8483 C CA . ASN C 1 162 ? 1.358 62.426 27.085 1.00 59.63 616 ASN E CA 1
ATOM 8484 C C . ASN C 1 162 ? 0.034 61.975 26.488 1.00 57.81 616 ASN E C 1
ATOM 8485 O O . ASN C 1 162 ? -1.029 62.357 26.980 1.00 56.57 616 ASN E O 1
ATOM 8490 N N . ASN C 1 163 ? 0.102 61.186 25.421 1.00 60.21 617 ASN E N 1
ATOM 8491 C CA . ASN C 1 163 ? -1.101 60.747 24.732 1.00 60.29 617 ASN E CA 1
ATOM 8492 C C . ASN C 1 163 ? -1.772 59.634 25.509 1.00 60.72 617 ASN E C 1
ATOM 8493 O O . ASN C 1 163 ? -2.958 59.348 25.331 1.00 66.17 617 ASN E O 1
ATOM 8506 N N . ILE C 1 165 ? -1.679 58.585 29.796 1.00 52.18 619 ILE E N 1
ATOM 8507 C C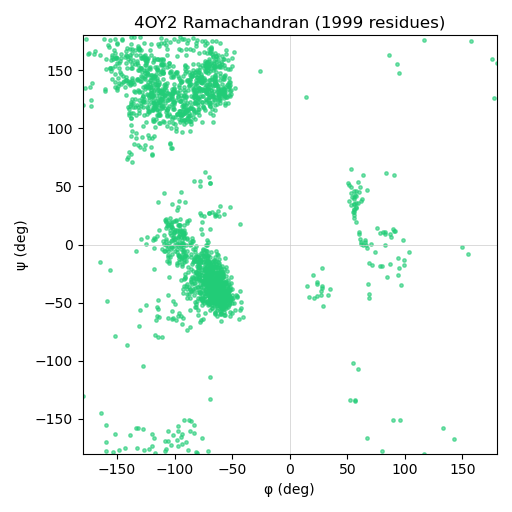A . ILE C 1 165 ? -2.188 59.331 30.956 1.00 57.35 619 ILE E CA 1
ATOM 8508 C C . ILE C 1 165 ? -1.834 60.824 31.102 1.00 54.34 619 ILE E C 1
ATOM 8509 O O . ILE C 1 165 ? -0.937 61.323 30.435 1.00 55.38 619 ILE E O 1
ATOM 8514 N N . ARG C 1 166 ? -2.557 61.515 31.986 1.00 54.13 620 ARG E N 1
ATOM 8515 C CA . ARG C 1 166 ? -2.142 62.819 32.520 1.00 44.84 620 ARG E CA 1
ATOM 8516 C C . ARG C 1 166 ? -2.077 62.711 34.039 1.00 48.88 620 ARG E C 1
ATOM 8517 O O . ARG C 1 166 ? -2.870 61.987 34.645 1.00 53.63 620 ARG E O 1
ATOM 8525 N N . ALA C 1 167 ? -1.153 63.435 34.659 1.00 47.46 621 ALA E N 1
ATOM 8526 C CA . ALA C 1 167 ? -1.016 63.398 36.112 1.00 49.43 621 ALA E CA 1
ATOM 8527 C C . ALA C 1 167 ? -0.387 64.671 36.656 1.00 54.64 621 ALA E C 1
ATOM 8528 O O . ALA C 1 167 ? 0.518 65.233 36.037 1.00 58.68 621 ALA E O 1
ATOM 8530 N N . PRO C 1 168 ? -0.863 65.128 37.825 1.00 52.97 622 PRO E N 1
ATOM 8531 C CA . PRO C 1 168 ? -0.229 66.273 38.481 1.00 56.28 622 PRO E CA 1
ATOM 8532 C C . PRO C 1 168 ? 1.111 65.869 39.087 1.00 54.70 622 PRO E C 1
ATOM 8533 O O . PRO C 1 168 ? 1.206 64.811 39.709 1.00 54.58 622 PRO E O 1
ATOM 8537 N N . VAL C 1 169 ? 2.137 66.692 38.897 1.00 58.28 623 VAL E N 1
ATOM 8538 C CA . VAL C 1 169 ? 3.447 66.389 39.465 1.00 57.11 623 VAL E CA 1
ATOM 8539 C C . VAL C 1 169 ? 3.792 67.357 40.587 1.00 55.79 623 VAL E C 1
ATOM 8540 O O . VAL C 1 169 ? 3.226 68.447 40.676 1.00 58.22 623 VAL E O 1
ATOM 8544 N N . PHE C 1 170 ? 4.718 66.945 41.447 1.00 59.39 624 PHE E N 1
ATOM 8545 C CA . PHE C 1 170 ? 5.088 67.726 42.619 1.00 52.73 624 PHE E CA 1
ATOM 8546 C C . PHE C 1 170 ? 6.596 67.718 42.798 1.00 56.19 624 PHE E C 1
ATOM 8547 O O . PHE C 1 170 ? 7.173 66.691 43.149 1.00 52.38 624 PHE E O 1
ATOM 8555 N N . LYS C 1 171 ? 7.232 68.861 42.547 1.00 62.07 625 LYS E N 1
ATOM 8556 C CA . LYS C 1 171 ? 8.689 68.948 42.608 1.00 58.12 625 LYS E CA 1
ATOM 8557 C C . LYS C 1 171 ? 9.182 68.842 44.048 1.00 55.20 625 LYS E C 1
ATOM 8558 O O . LYS C 1 171 ? 8.588 69.418 44.962 1.00 52.90 625 LYS E O 1
ATOM 8564 N N . HIS C 1 172 ? 10.259 68.088 44.248 1.00 53.72 626 HIS E N 1
ATOM 8565 C CA . HIS C 1 172 ? 10.862 67.953 45.572 1.00 57.61 626 HIS E CA 1
ATOM 8566 C C . HIS C 1 172 ? 12.379 67.898 45.482 1.00 54.13 626 HIS E C 1
ATOM 8567 O O . HIS C 1 172 ? 12.934 67.731 44.399 1.00 55.83 626 HIS E O 1
ATOM 8574 N N . ASP C 1 173 ? 13.048 68.057 46.617 1.00 58.37 627 ASP E N 1
ATOM 8575 C CA . ASP C 1 173 ? 14.502 68.033 46.634 1.00 65.82 627 ASP E CA 1
ATOM 8576 C C . ASP C 1 173 ? 14.983 66.621 46.923 1.00 67.97 627 ASP E C 1
ATOM 8577 O O . ASP C 1 173 ? 14.347 65.888 47.680 1.00 68.40 627 ASP E O 1
ATOM 8582 N N . ILE C 1 174 ? 16.100 66.235 46.314 1.00 70.82 628 ILE E N 1
ATOM 8583 C CA . ILE C 1 174 ? 16.719 64.951 46.624 1.00 80.29 628 ILE E CA 1
ATOM 8584 C C . ILE C 1 174 ? 17.623 65.110 47.836 1.00 78.43 628 ILE E C 1
ATOM 8585 O O . ILE C 1 174 ? 18.224 66.167 48.031 1.00 76.89 628 ILE E O 1
ATOM 8590 N N . SER C 1 175 ? 17.714 64.064 48.651 1.00 80.73 629 SER E N 1
ATOM 8591 C CA . SER C 1 175 ? 18.706 64.030 49.715 1.00 83.28 629 SER E CA 1
ATOM 8592 C C . SER C 1 175 ? 20.074 64.116 49.055 1.00 84.03 629 SER E C 1
ATOM 8593 O O . SER C 1 175 ? 20.265 63.590 47.959 1.00 85.78 629 SER E O 1
ATOM 8596 N N . GLY C 1 176 ? 21.020 64.785 49.707 1.00 84.91 630 GLY E N 1
ATOM 8597 C CA . GLY C 1 176 ? 22.349 64.950 49.142 1.00 78.94 630 GLY E CA 1
ATOM 8598 C C . GLY C 1 176 ? 23.057 63.623 48.942 1.00 86.73 630 GLY E C 1
ATOM 8599 O O . GLY C 1 176 ? 23.923 63.493 48.075 1.00 89.89 630 GLY E O 1
ATOM 8600 N N . THR C 1 177 ? 22.671 62.633 49.743 1.00 82.55 631 THR E N 1
ATOM 8601 C CA . THR C 1 177 ? 23.285 61.309 49.710 1.00 85.02 631 THR E CA 1
ATOM 8602 C C . THR C 1 177 ? 22.970 60.516 48.441 1.00 85.58 631 THR E C 1
ATOM 8603 O O . THR C 1 177 ? 23.689 59.574 48.103 1.00 84.55 631 THR E O 1
ATOM 8607 N N . ASP C 1 178 ? 21.897 60.887 47.747 1.00 83.04 632 ASP E N 1
ATOM 8608 C CA . ASP C 1 178 ? 21.403 60.087 46.626 1.00 83.53 632 ASP E CA 1
ATOM 8609 C C . ASP C 1 178 ? 21.975 60.501 45.264 1.00 81.74 632 ASP E C 1
ATOM 8610 O O . ASP C 1 178 ? 21.936 61.678 44.898 1.00 79.94 632 ASP E O 1
ATOM 8615 N N . PHE C 1 179 ? 22.495 59.525 44.519 1.00 78.61 633 PHE E N 1
ATOM 8616 C CA . PHE C 1 179 ? 23.046 59.773 43.183 1.00 78.59 633 PHE E CA 1
ATOM 8617 C C . PHE C 1 179 ? 22.496 58.796 42.148 1.00 78.10 633 PHE E C 1
ATOM 8618 O O . PHE C 1 179 ? 21.960 57.744 42.500 1.00 77.47 633 PHE E O 1
ATOM 8626 N N . LEU C 1 180 ? 22.642 59.139 40.870 1.00 71.67 634 LEU E N 1
ATOM 8627 C CA . LEU C 1 180 ? 22.201 58.260 39.790 1.00 67.40 634 LEU E CA 1
ATOM 8628 C C . LEU C 1 180 ? 23.376 57.513 39.160 1.00 68.14 634 LEU E C 1
ATOM 8629 O O . LEU C 1 180 ? 24.206 58.111 38.475 1.00 74.09 634 LEU E O 1
ATOM 8634 N N . LEU C 1 181 ? 23.443 56.206 39.396 1.00 69.76 635 LEU E N 1
ATOM 8635 C CA . LEU C 1 181 ? 24.445 55.355 38.755 1.00 70.71 635 LEU E CA 1
ATOM 8636 C C . LEU C 1 181 ? 23.891 54.866 37.421 1.00 71.16 635 LEU E C 1
ATOM 8637 O O . LEU C 1 181 ? 22.708 54.555 37.316 1.00 73.40 635 LEU E O 1
ATOM 8642 N N . THR C 1 182 ? 24.745 54.800 36.405 1.00 77.42 636 THR E N 1
ATOM 8643 C CA . THR C 1 182 ? 24.316 54.360 35.079 1.00 76.36 636 THR E CA 1
ATOM 8644 C C . THR C 1 182 ? 25.325 53.423 34.421 1.00 80.47 636 THR E C 1
ATOM 8645 O O . THR C 1 182 ? 26.487 53.784 34.250 1.00 81.96 636 THR E O 1
ATOM 8649 N N . LYS C 1 183 ? 24.882 52.224 34.054 1.00 76.21 637 LYS E N 1
ATOM 8650 C CA . LYS C 1 183 ? 25.675 51.370 33.179 1.00 72.80 637 LYS E CA 1
ATOM 8651 C C . LYS C 1 183 ? 25.286 51.704 31.749 1.00 74.83 637 LYS E C 1
ATOM 8652 O O . LYS C 1 183 ? 24.115 51.937 31.462 1.00 77.39 637 LYS E O 1
ATOM 8658 N N . SER C 1 184 ? 26.266 51.741 30.854 1.00 83.28 638 SER E N 1
ATOM 8659 C CA . SER C 1 184 ? 26.007 52.055 29.453 1.00 81.19 638 SER E CA 1
ATOM 8660 C C . SER C 1 184 ? 26.924 51.260 28.529 1.00 81.81 638 SER E C 1
ATOM 8661 O O . SER C 1 184 ? 28.107 51.086 28.816 1.00 83.42 638 SER E O 1
ATOM 8664 N N . SER C 1 185 ? 26.366 50.780 27.422 1.00 79.74 639 SER E N 1
ATOM 8665 C CA . SER C 1 185 ? 27.120 49.999 26.449 1.00 83.11 639 SER E CA 1
ATOM 8666 C C . SER C 1 185 ? 26.501 50.143 25.065 1.00 86.87 639 SER E C 1
ATOM 8667 O O . SER C 1 185 ? 25.335 50.516 24.941 1.00 87.27 639 SER E O 1
ATOM 8670 N N . GLY C 1 186 ? 27.281 49.855 24.027 1.00 95.38 640 GLY E N 1
ATOM 8671 C CA . GLY C 1 186 ? 26.789 49.961 22.662 1.00 95.91 640 GLY E CA 1
ATOM 8672 C C . GLY C 1 186 ? 27.499 51.005 21.817 1.00 95.33 640 GLY E C 1
ATOM 8673 O O . GLY C 1 186 ? 28.406 51.694 22.294 1.00 89.19 640 GLY E O 1
ATOM 8674 N N . PHE C 1 187 ? 27.064 51.124 20.562 1.00 98.06 641 PHE E N 1
ATOM 8675 C CA . PHE C 1 187 ? 27.727 51.958 19.555 1.00 97.82 641 PHE E CA 1
ATOM 8676 C C . PHE C 1 187 ? 29.183 51.550 19.349 1.00 103.43 641 PHE E C 1
ATOM 8677 O O . PHE C 1 187 ? 30.051 52.393 19.107 1.00 100.94 641 PHE E O 1
ATOM 8685 N N . GLY C 1 188 ? 29.436 50.246 19.443 1.00 102.58 642 GLY E N 1
ATOM 8686 C CA . GLY C 1 188 ? 30.779 49.711 19.323 1.00 96.93 642 GLY E CA 1
ATOM 8687 C C . GLY C 1 188 ? 31.545 49.751 20.634 1.00 97.30 642 GLY E C 1
ATOM 8688 O O . GLY C 1 188 ? 32.427 48.928 20.870 1.00 100.72 642 GLY E O 1
ATOM 8689 N N . ILE C 1 189 ? 31.198 50.708 21.490 1.00 94.56 643 ILE E N 1
ATOM 8690 C CA . ILE C 1 189 ? 31.900 50.922 22.752 1.00 95.02 643 ILE E CA 1
ATOM 8691 C C . ILE C 1 189 ? 31.419 49.952 23.835 1.00 97.04 643 ILE E C 1
ATOM 8692 O O . ILE C 1 189 ? 30.229 49.649 23.922 1.00 95.67 643 ILE E O 1
ATOM 8697 N N . SER C 1 190 ? 32.351 49.475 24.660 1.00 96.03 644 SER E N 1
ATOM 8698 C CA A SER C 1 190 ? 32.047 48.518 25.719 0.52 95.30 644 SER E CA 1
ATOM 8699 C CA B SER C 1 190 ? 32.024 48.513 25.712 0.48 95.30 644 SER E CA 1
ATOM 8700 C C . SER C 1 190 ? 31.344 49.179 26.905 1.00 95.93 644 SER E C 1
ATOM 8701 O O . SER C 1 190 ? 30.968 50.349 26.844 1.00 95.23 644 SER E O 1
ATOM 8706 N N . ASN C 1 191 ? 31.184 48.420 27.988 1.00 93.14 645 ASN E N 1
ATOM 8707 C CA . ASN C 1 191 ? 30.517 48.908 29.192 1.00 87.76 645 ASN E CA 1
ATOM 8708 C C . ASN C 1 191 ? 31.174 50.148 29.793 1.00 85.96 645 ASN E C 1
ATOM 8709 O O . ASN C 1 191 ? 32.392 50.217 29.918 1.00 90.15 645 ASN E O 1
ATOM 8714 N N . ARG C 1 192 ? 30.353 51.124 30.161 1.00 87.30 646 ARG E N 1
ATOM 8715 C CA A ARG C 1 192 ? 30.836 52.379 30.726 0.52 88.84 646 ARG E CA 1
ATOM 8716 C CA B ARG C 1 192 ? 30.853 52.355 30.759 0.48 88.84 646 ARG E CA 1
ATOM 8717 C C . ARG C 1 192 ? 29.887 52.874 31.812 1.00 88.04 646 ARG E C 1
ATOM 8718 O O . ARG C 1 192 ? 28.671 52.758 31.674 1.00 87.08 646 ARG E O 1
ATOM 8733 N N . PHE C 1 193 ? 30.438 53.438 32.877 1.00 88.47 647 PHE E N 1
ATOM 8734 C CA . PHE C 1 193 ? 29.606 53.895 33.980 1.00 88.36 647 PHE E CA 1
ATOM 8735 C C . PHE C 1 193 ? 29.662 55.403 34.179 1.00 87.52 647 PHE E C 1
ATOM 8736 O O . PHE C 1 193 ? 30.687 56.032 33.932 1.00 94.90 647 PHE E O 1
ATOM 8744 N N . TYR C 1 194 ? 28.547 55.981 34.610 1.00 82.31 648 TYR E N 1
ATOM 8745 C CA . TYR C 1 194 ? 28.495 57.408 34.885 1.00 86.68 648 TYR E CA 1
ATOM 8746 C C . TYR C 1 194 ? 27.797 57.670 36.212 1.00 86.45 648 TYR E C 1
ATOM 8747 O O . TYR C 1 194 ? 26.625 57.332 36.384 1.00 86.95 648 TYR E O 1
ATOM 8756 N N . LEU C 1 195 ? 28.523 58.263 37.153 1.00 83.80 649 LEU E N 1
ATOM 8757 C CA . LEU C 1 195 ? 27.917 58.731 38.392 1.00 81.22 649 LEU E CA 1
ATOM 8758 C C . LEU C 1 195 ? 27.619 60.214 38.229 1.00 87.71 649 LEU E C 1
ATOM 8759 O O . LEU C 1 195 ? 28.489 60.976 37.803 1.00 98.03 649 LEU E O 1
ATOM 8764 N N . ARG C 1 196 ? 26.394 60.630 38.542 1.00 80.43 650 ARG E N 1
ATOM 8765 C CA . ARG C 1 196 ? 26.045 62.047 38.431 1.00 88.32 650 ARG E CA 1
ATOM 8766 C C . ARG C 1 196 ? 24.898 62.477 39.336 1.00 82.54 650 ARG E C 1
ATOM 8767 O O . ARG C 1 196 ? 24.103 61.655 39.786 1.00 82.79 650 ARG E O 1
ATOM 8775 N N . ASN C 1 197 ? 24.832 63.778 39.599 1.00 87.05 651 ASN E N 1
ATOM 8776 C CA . ASN C 1 197 ? 23.787 64.341 40.441 1.00 89.99 651 ASN E CA 1
ATOM 8777 C C . ASN C 1 197 ? 22.448 64.367 39.724 1.00 80.79 651 ASN E C 1
ATOM 8778 O O . ASN C 1 197 ? 22.391 64.406 38.494 1.00 80.69 651 ASN E O 1
ATOM 8783 N N . ILE C 1 198 ? 21.372 64.349 40.501 1.00 73.07 652 ILE E N 1
ATOM 8784 C CA . ILE C 1 198 ? 20.033 64.401 39.944 1.00 74.80 652 ILE E CA 1
ATOM 8785 C C . ILE C 1 198 ? 19.603 65.856 39.853 1.00 72.53 652 ILE E C 1
ATOM 8786 O O . ILE C 1 198 ? 19.433 66.522 40.873 1.00 78.55 652 ILE E O 1
ATOM 8791 N N . ASN C 1 199 ? 19.443 66.351 38.630 1.00 69.48 653 ASN E N 1
ATOM 8792 C CA . ASN C 1 199 ? 19.050 67.737 38.422 1.00 70.81 653 ASN E CA 1
ATOM 8793 C C . ASN C 1 199 ? 17.692 68.046 39.043 1.00 70.05 653 ASN E C 1
ATOM 8794 O O . ASN C 1 199 ? 17.575 68.929 39.890 1.00 77.56 653 ASN E O 1
ATOM 8799 N N . HIS C 1 200 ? 16.667 67.307 38.638 1.00 70.69 654 HIS E N 1
ATOM 8800 C CA . HIS C 1 200 ? 15.335 67.538 39.184 1.00 72.37 654 HIS E CA 1
ATOM 8801 C C . HIS C 1 200 ? 14.660 66.247 39.640 1.00 67.44 654 HIS E C 1
ATOM 8802 O O . HIS C 1 200 ? 14.979 65.163 39.155 1.00 63.65 654 HIS E O 1
ATOM 8809 N N . LEU C 1 201 ? 13.730 66.377 40.582 1.00 64.37 655 LEU E N 1
ATOM 8810 C CA . LEU C 1 201 ? 12.961 65.242 41.079 1.00 54.32 655 LEU E CA 1
ATOM 8811 C C . LEU C 1 201 ? 11.497 65.628 41.199 1.00 59.30 655 LEU E C 1
ATOM 8812 O O . LEU C 1 201 ? 11.153 66.578 41.898 1.00 63.02 655 LEU E O 1
ATOM 8817 N N . PHE C 1 202 ? 10.635 64.895 40.506 1.00 66.49 656 PHE E N 1
ATOM 8818 C CA . PHE C 1 202 ? 9.199 65.110 40.613 1.00 60.82 656 PHE E CA 1
ATOM 8819 C C . PHE C 1 202 ? 8.509 63.866 41.155 1.00 59.88 656 PHE E C 1
ATOM 8820 O O . PHE C 1 202 ? 8.919 62.740 40.872 1.00 66.02 656 PHE E O 1
ATOM 8828 N N . THR C 1 203 ? 7.467 64.071 41.946 1.00 53.65 657 THR E N 1
ATOM 8829 C CA . THR C 1 203 ? 6.642 62.965 42.388 1.00 50.26 657 THR E CA 1
ATOM 8830 C C . THR C 1 203 ? 5.380 62.982 41.553 1.00 54.55 657 THR E C 1
ATOM 8831 O O . THR C 1 203 ? 4.651 63.978 41.540 1.00 53.65 657 THR E O 1
ATOM 8835 N N . VAL C 1 204 ? 5.123 61.889 40.844 1.00 55.81 658 VAL E N 1
ATOM 8836 C CA . VAL C 1 204 ? 3.950 61.830 39.983 1.00 49.58 658 VAL E CA 1
ATOM 8837 C C . VAL C 1 204 ? 2.716 61.435 40.791 1.00 46.96 658 VAL E C 1
ATOM 8838 O O . VAL C 1 204 ? 2.758 60.496 41.588 1.00 46.15 658 VAL E O 1
ATOM 8842 N N . GLY C 1 205 ? 1.628 62.172 40.599 1.00 46.47 659 GLY E N 1
ATOM 8843 C CA . GLY C 1 205 ? 0.396 61.912 41.317 1.00 43.73 659 GLY E CA 1
ATOM 8844 C C . GLY C 1 205 ? -0.400 60.818 40.643 1.00 51.00 659 GLY E C 1
ATOM 8845 O O . GLY C 1 205 ? 0.144 60.056 39.845 1.00 52.44 659 GLY E O 1
ATOM 8846 N N . GLN C 1 206 ? -1.686 60.731 40.968 1.00 53.27 660 GLN E N 1
ATOM 8847 C CA . GLN C 1 206 ? -2.565 59.740 40.358 1.00 55.77 660 GLN E CA 1
ATOM 8848 C C . GLN C 1 206 ? -2.547 59.906 38.838 1.00 54.73 660 GLN E C 1
ATOM 8849 O O . GLN C 1 206 ? -2.639 61.027 38.335 1.00 52.53 660 GLN E O 1
ATOM 8855 N N . THR C 1 207 ? -2.409 58.801 38.110 1.00 50.28 661 THR E N 1
ATOM 8856 C CA . THR C 1 207 ? -2.459 58.844 36.647 1.00 49.91 661 THR E CA 1
ATOM 8857 C C . THR C 1 207 ? -3.893 58.737 36.119 1.00 51.60 661 THR E C 1
ATOM 8858 O O . THR C 1 207 ? -4.601 57.773 36.414 1.00 53.06 661 THR E O 1
ATOM 8862 N N . PHE C 1 208 ? -4.316 59.729 35.342 1.00 50.25 662 PHE E N 1
ATOM 8863 C CA . PHE C 1 208 ? -5.638 59.701 34.729 1.00 51.30 662 PHE E CA 1
ATOM 8864 C C . PHE C 1 208 ? -5.494 59.306 33.269 1.00 51.46 662 PHE E C 1
ATOM 8865 O O . PHE C 1 208 ? -4.709 59.907 32.540 1.00 49.04 662 PHE E O 1
ATOM 8873 N N . PRO C 1 209 ? -6.248 58.287 32.835 1.00 49.48 663 PRO E N 1
ATOM 8874 C CA . PRO C 1 209 ? -6.098 57.761 31.472 1.00 49.86 663 PRO E CA 1
ATOM 8875 C C . PRO C 1 209 ? -6.745 58.646 30.411 1.00 48.93 663 PRO E C 1
ATOM 8876 O O . PRO C 1 209 ? -7.878 59.094 30.589 1.00 55.97 663 PRO E O 1
ATOM 8880 N N . VAL C 1 210 ? -6.020 58.900 29.325 1.00 50.08 664 VAL E N 1
ATOM 8881 C CA . VAL C 1 210 ? -6.554 59.649 28.189 1.00 54.33 664 VAL E CA 1
ATOM 8882 C C . VAL C 1 210 ? -7.208 58.670 27.224 1.00 52.07 664 VAL E C 1
ATOM 8883 O O . VAL C 1 210 ? -8.205 58.983 26.572 1.00 52.49 664 VAL E O 1
ATOM 8887 N N . GLU C 1 211 ? -6.627 57.476 27.155 1.00 53.43 665 GLU E N 1
ATOM 8888 C CA . GLU C 1 211 ? -7.141 56.381 26.345 1.00 51.91 665 GLU E CA 1
ATOM 8889 C C . GLU C 1 211 ? -7.275 55.122 27.192 1.00 50.49 665 GLU E C 1
ATOM 8890 O O . GLU C 1 211 ? -6.494 54.910 28.122 1.00 44.64 665 GLU E O 1
ATOM 8896 N N . GLU C 1 212 ? -8.256 54.285 26.860 1.00 53.39 666 GLU E N 1
ATOM 8897 C CA . GLU C 1 212 ? -8.439 53.009 27.537 1.00 43.25 666 GLU E CA 1
ATOM 8898 C C . GLU C 1 212 ? -7.243 52.115 27.275 1.00 44.59 666 GLU E C 1
ATOM 8899 O O . GLU C 1 212 ? -6.619 52.197 26.223 1.00 48.89 666 GLU E O 1
ATOM 8905 N N . ILE C 1 213 ? -6.919 51.265 28.239 1.00 48.32 667 ILE E N 1
ATOM 8906 C CA . ILE C 1 213 ? -5.997 50.169 27.998 1.00 52.26 667 ILE E CA 1
ATOM 8907 C C . ILE C 1 213 ? -6.844 49.081 27.342 1.00 52.38 667 ILE E C 1
ATOM 8908 O O . ILE C 1 213 ? -7.928 48.767 27.833 1.00 53.27 667 ILE E O 1
ATOM 8913 N N . PRO C 1 214 ? -6.372 48.520 26.216 1.00 51.94 668 PRO E N 1
ATOM 8914 C CA . PRO C 1 214 ? -7.179 47.544 25.472 1.00 54.39 668 PRO E CA 1
ATOM 8915 C C . PRO C 1 214 ? -7.416 46.268 26.270 1.00 52.09 668 PRO E C 1
ATOM 8916 O O . PRO C 1 214 ? -6.592 45.916 27.117 1.00 47.51 668 PRO E O 1
ATOM 8920 N N . GLY C 1 215 ? -8.535 45.598 26.008 1.00 53.66 669 GLY E N 1
ATOM 8921 C CA . GLY C 1 215 ? -8.857 44.353 26.685 1.00 54.52 669 GLY E CA 1
ATOM 8922 C C . GLY C 1 215 ? -8.317 43.155 25.930 1.00 66.33 669 GLY E C 1
ATOM 8923 O O . GLY C 1 215 ? -7.898 43.280 24.777 1.00 67.39 669 GLY E O 1
ATOM 8924 N N . PRO C 1 216 ? -8.338 41.977 26.570 1.00 70.54 670 PRO E N 1
ATOM 8925 C CA . PRO C 1 216 ? -7.702 40.777 26.009 1.00 70.83 670 PRO E CA 1
ATOM 8926 C C . PRO C 1 216 ? -8.419 40.260 24.772 1.00 72.20 670 PRO E C 1
ATOM 8927 O O . PRO C 1 216 ? -7.815 39.560 23.962 1.00 77.42 670 PRO E O 1
ATOM 8931 N N . ASN C 1 217 ? -9.696 40.599 24.640 1.00 71.49 671 ASN E N 1
ATOM 8932 C CA . ASN C 1 217 ? -10.487 40.168 23.497 1.00 76.74 671 ASN E CA 1
ATOM 8933 C C . ASN C 1 217 ? -10.685 41.284 22.472 1.00 73.77 671 ASN E C 1
ATOM 8934 O O . ASN C 1 217 ? -11.540 41.186 21.594 1.00 73.41 671 ASN E O 1
ATOM 8939 N N . SER C 1 218 ? -9.887 42.342 22.581 1.00 73.59 672 SER E N 1
ATOM 8940 C CA . SER C 1 218 ? -10.040 43.498 21.700 1.00 71.12 672 SER E CA 1
ATOM 8941 C C . SER C 1 218 ? -9.463 43.235 20.318 1.00 71.83 672 SER E C 1
ATOM 8942 O O . SER C 1 218 ? -8.399 42.627 20.179 1.00 75.40 672 SER E O 1
ATOM 8945 N N . ARG C 1 219 ? -10.167 43.703 19.293 1.00 74.87 673 ARG E N 1
ATOM 8946 C CA . ARG C 1 219 ? -9.698 43.547 17.924 1.00 75.65 673 ARG E CA 1
ATOM 8947 C C . ARG C 1 219 ? -8.528 44.487 17.658 1.00 74.79 673 ARG E C 1
ATOM 8948 O O . ARG C 1 219 ? -7.691 44.217 16.798 1.00 79.11 673 ARG E O 1
ATOM 8950 N N . LYS C 1 220 ? -8.472 45.588 18.403 1.00 75.58 674 LYS E N 1
ATOM 8951 C CA . LYS C 1 220 ? -7.395 46.564 18.247 1.00 77.47 674 LYS E CA 1
ATOM 8952 C C . LYS C 1 220 ? -6.021 45.923 18.463 1.00 77.11 674 LYS E C 1
ATOM 8953 O O . LYS C 1 220 ? -5.075 46.200 17.724 1.00 77.21 674 LYS E O 1
ATOM 8955 N N . VAL C 1 221 ? -5.925 45.058 19.469 1.00 72.11 675 VAL E N 1
ATOM 8956 C CA . VAL C 1 221 ? -4.701 44.300 19.725 1.00 73.65 675 VAL E CA 1
ATOM 8957 C C . VAL C 1 221 ? -4.425 43.277 18.620 1.00 78.26 675 VAL E C 1
ATOM 8958 O O . VAL C 1 221 ? -3.297 43.159 18.131 1.00 75.89 675 VAL E O 1
ATOM 8962 N N . THR C 1 222 ? -5.465 42.543 18.231 1.00 77.33 676 THR E N 1
ATOM 8963 C CA . THR C 1 222 ? -5.339 41.495 17.221 1.00 75.56 676 THR E CA 1
ATOM 8964 C C . THR C 1 222 ? -4.842 42.045 15.888 1.00 74.24 676 THR E C 1
ATOM 8965 O O . THR C 1 222 ? -4.032 41.420 15.205 1.00 75.36 676 THR E O 1
ATOM 8969 N N . SER C 1 223 ? -5.325 43.229 15.532 1.00 74.99 677 SER E N 1
ATOM 8970 C CA . SER C 1 223 ? -5.025 43.826 14.237 1.00 71.40 677 SER E CA 1
ATOM 8971 C C . SER C 1 223 ? -3.568 44.262 14.096 1.00 69.07 677 SER E C 1
ATOM 8972 O O . SER C 1 223 ? -3.120 44.583 12.995 1.00 70.57 677 SER E O 1
ATOM 8983 N N . LYS C 1 225 ? -0.749 42.488 14.605 1.00 66.23 679 LYS E N 1
ATOM 8984 C CA . LYS C 1 225 ? 0.037 41.493 13.885 1.00 65.47 679 LYS E CA 1
ATOM 8985 C C . LYS C 1 225 ? -0.164 41.673 12.385 1.00 66.99 679 LYS E C 1
ATOM 8986 O O . LYS C 1 225 ? 0.781 41.569 11.601 1.00 66.97 679 LYS E O 1
ATOM 8988 N N . ALA C 1 226 ? -1.399 41.964 11.993 1.00 63.32 680 ALA E N 1
ATOM 8989 C CA . ALA C 1 226 ? -1.710 42.204 10.590 1.00 57.46 680 ALA E CA 1
ATOM 8990 C C . ALA C 1 226 ? -1.038 43.474 10.095 1.00 61.49 680 ALA E C 1
ATOM 8991 O O . ALA C 1 226 ? -0.574 43.537 8.960 1.00 69.80 680 ALA E O 1
ATOM 8993 N N . THR C 1 227 ? -0.993 44.488 10.950 1.00 59.74 681 THR E N 1
ATOM 8994 C CA . THR C 1 227 ? -0.363 45.751 10.591 1.00 61.97 681 THR E CA 1
ATOM 8995 C C . THR C 1 227 ? 1.145 45.573 10.442 1.00 62.43 681 THR E C 1
ATOM 8996 O O . THR C 1 227 ? 1.736 46.017 9.460 1.00 64.96 681 THR E O 1
ATOM 9000 N N . ARG C 1 228 ? 1.750 44.915 11.426 1.00 64.51 682 ARG E N 1
ATOM 9001 C CA . ARG C 1 228 ? 3.182 44.622 11.432 1.00 66.24 682 ARG E CA 1
ATOM 9002 C C . ARG C 1 228 ? 3.607 43.892 10.164 1.00 68.30 682 ARG E C 1
ATOM 9003 O O . ARG C 1 228 ? 4.644 44.200 9.573 1.00 65.06 682 ARG E O 1
ATOM 9011 N N . LEU C 1 229 ? 2.788 42.928 9.755 1.00 71.16 683 LEU E N 1
ATOM 9012 C CA . LEU C 1 229 ? 2.990 42.207 8.507 1.00 69.78 683 LEU E CA 1
ATOM 9013 C C . LEU C 1 229 ? 3.048 43.191 7.350 1.00 71.14 683 LEU E C 1
ATOM 9014 O O . LEU C 1 229 ? 4.056 43.291 6.648 1.00 71.33 683 LEU E O 1
ATOM 9019 N N . LYS C 1 230 ? 1.948 43.915 7.173 1.00 69.05 684 LYS E N 1
ATOM 9020 C CA . LYS C 1 230 ? 1.820 44.944 6.151 1.00 66.83 684 LYS E CA 1
ATOM 9021 C C . LYS C 1 230 ? 2.976 45.947 6.200 1.00 68.16 684 LYS E C 1
ATOM 9022 O O . LYS C 1 230 ? 3.457 46.379 5.154 1.00 72.97 684 LYS E O 1
ATOM 9036 N N . ILE C 1 232 ? 6.022 45.312 7.084 1.00 72.35 686 ILE E N 1
ATOM 9037 C CA . ILE C 1 232 ? 7.191 44.621 6.544 1.00 73.68 686 ILE E CA 1
ATOM 9038 C C . ILE C 1 232 ? 7.149 44.533 5.018 1.00 75.64 686 ILE E C 1
ATOM 9039 O O . ILE C 1 232 ? 8.151 44.777 4.343 1.00 77.98 686 ILE E O 1
ATOM 9044 N N . ILE C 1 233 ? 5.983 44.196 4.478 1.00 70.91 687 ILE E N 1
ATOM 9045 C CA . ILE C 1 233 ? 5.822 44.082 3.033 1.00 69.36 687 ILE E CA 1
ATOM 9046 C C . ILE C 1 233 ? 6.075 45.406 2.304 1.00 70.25 687 ILE E C 1
ATOM 9047 O O . ILE C 1 233 ? 6.774 45.433 1.291 1.00 71.91 687 ILE E O 1
ATOM 9052 N N . TYR C 1 234 ? 5.523 46.496 2.830 1.00 71.23 688 TYR E N 1
ATOM 9053 C CA . TYR C 1 234 ? 5.776 47.827 2.283 1.00 68.81 688 TYR E CA 1
ATOM 9054 C C . TYR C 1 234 ? 7.269 48.146 2.298 1.00 68.82 688 TYR E C 1
ATOM 9055 O O . TYR C 1 234 ? 7.783 48.819 1.408 1.00 73.30 688 TYR E O 1
ATOM 9064 N N . ARG C 1 235 ? 7.962 47.656 3.317 1.00 66.31 689 ARG E N 1
ATOM 9065 C CA . ARG C 1 235 ? 9.392 47.901 3.450 1.00 71.55 689 ARG E CA 1
ATOM 9066 C C . ARG C 1 235 ? 10.201 47.120 2.417 1.00 71.50 689 ARG E C 1
ATOM 9067 O O . ARG C 1 235 ? 11.260 47.567 1.973 1.00 75.60 689 ARG E O 1
ATOM 9075 N N . ILE C 1 236 ? 9.690 45.954 2.037 1.00 70.24 690 ILE E N 1
ATOM 9076 C CA . ILE C 1 236 ? 10.291 45.162 0.973 1.00 71.39 690 ILE E CA 1
ATOM 9077 C C . ILE C 1 236 ? 10.139 45.876 -0.374 1.00 77.87 690 ILE E C 1
ATOM 9078 O O . ILE C 1 236 ? 11.116 46.071 -1.096 1.00 80.19 690 ILE E O 1
ATOM 9083 N N . LEU C 1 237 ? 8.907 46.271 -0.692 1.00 75.14 691 LEU E N 1
ATOM 9084 C CA . LEU C 1 237 ? 8.586 46.932 -1.956 1.00 71.84 691 LEU E CA 1
ATOM 9085 C C . LEU C 1 237 ? 9.431 48.179 -2.212 1.00 77.41 691 LEU E C 1
ATOM 9086 O O . LEU C 1 237 ? 9.922 48.386 -3.323 1.00 87.71 691 LEU E O 1
ATOM 9091 N N . ASN C 1 238 ? 9.593 49.006 -1.184 1.00 75.01 692 ASN E N 1
ATOM 9092 C CA . ASN C 1 238 ? 10.333 50.256 -1.321 1.00 83.08 692 ASN E CA 1
ATOM 9093 C C . ASN C 1 238 ? 11.829 50.033 -1.539 1.00 86.27 692 ASN E C 1
ATOM 9094 O O . ASN C 1 238 ? 12.537 50.915 -2.028 1.00 89.57 692 ASN E O 1
ATOM 9099 N N . HIS C 1 239 ? 12.297 48.843 -1.177 1.00 83.40 693 HIS E N 1
ATOM 9100 C CA . HIS C 1 239 ? 13.702 48.480 -1.318 1.00 85.97 693 HIS E CA 1
ATOM 9101 C C . HIS C 1 239 ? 13.949 47.686 -2.605 1.00 93.65 693 HIS E C 1
ATOM 9102 O O . HIS C 1 239 ? 15.093 47.466 -3.000 1.00 98.55 693 HIS E O 1
ATOM 9109 N N . ASN C 1 240 ? 12.871 47.292 -3.277 1.00 92.78 694 ASN E N 1
ATOM 9110 C CA . ASN C 1 240 ? 12.942 46.255 -4.303 1.00 90.35 694 ASN E CA 1
ATOM 9111 C C . ASN C 1 240 ? 12.904 46.710 -5.770 1.00 99.27 694 ASN E C 1
ATOM 9112 O O . ASN C 1 240 ? 12.673 45.886 -6.658 1.00 107.40 694 ASN E O 1
ATOM 9117 N N . HIS C 1 241 ? 13.143 47.996 -6.028 1.00 94.80 695 HIS E N 1
ATOM 9118 C CA . HIS C 1 241 ? 13.077 48.539 -7.393 1.00 98.80 695 HIS E CA 1
ATOM 9119 C C . HIS C 1 241 ? 11.732 48.236 -8.045 1.00 101.92 695 HIS E C 1
ATOM 9120 O O . HIS C 1 241 ? 10.727 48.890 -7.760 1.00 107.83 695 HIS E O 1
ATOM 9127 N N . SER C 1 242 ? 11.730 47.231 -8.919 1.00 97.75 696 SER E N 1
ATOM 9128 C CA . SER C 1 242 ? 10.519 46.783 -9.606 1.00 103.98 696 SER E CA 1
ATOM 9129 C C . SER C 1 242 ? 9.408 46.379 -8.633 1.00 103.16 696 SER E C 1
ATOM 9130 O O . SER C 1 242 ? 9.667 45.803 -7.573 1.00 99.63 696 SER E O 1
ATOM 9133 N N . LYS C 1 243 ? 8.171 46.675 -9.022 1.00 100.60 697 LYS E N 1
ATOM 9134 C CA . LYS C 1 243 ? 7.019 46.608 -8.126 1.00 96.47 697 LYS E CA 1
ATOM 9135 C C . LYS C 1 243 ? 6.554 45.185 -7.797 1.00 95.11 697 LYS E C 1
ATOM 9136 O O . LYS C 1 243 ? 5.704 44.989 -6.925 1.00 89.14 697 LYS E O 1
ATOM 9142 N N . ALA C 1 244 ? 7.108 44.197 -8.493 1.00 94.11 698 ALA E N 1
ATOM 9143 C CA . ALA C 1 244 ? 6.803 42.796 -8.202 1.00 92.53 698 ALA E CA 1
ATOM 9144 C C . ALA C 1 244 ? 7.813 42.248 -7.199 1.00 94.03 698 ALA E C 1
ATOM 9145 O O . ALA C 1 244 ? 9.022 42.429 -7.368 1.00 96.63 698 ALA E O 1
ATOM 9147 N N . ILE C 1 245 ? 7.325 41.568 -6.165 1.00 86.97 699 ILE E N 1
ATOM 9148 C CA . ILE C 1 245 ? 8.190 41.173 -5.056 1.00 89.81 699 ILE E CA 1
ATOM 9149 C C . ILE C 1 245 ? 7.950 39.757 -4.545 1.00 81.89 699 ILE E C 1
ATOM 9150 O O . ILE C 1 245 ? 6.839 39.233 -4.624 1.00 79.68 699 ILE E O 1
ATOM 9152 N N . SER C 1 246 ? 9.005 39.156 -4.002 1.00 79.91 700 SER E N 1
ATOM 9153 C CA . SER C 1 246 ? 8.915 37.835 -3.393 1.00 86.80 700 SER E CA 1
ATOM 9154 C C . SER C 1 246 ? 8.375 37.917 -1.966 1.00 97.36 700 SER E C 1
ATOM 9155 O O . SER C 1 246 ? 8.610 38.896 -1.250 1.00 82.47 700 SER E O 1
ATOM 9158 N N . ILE C 1 247 ? 7.659 36.873 -1.562 1.00 100.47 701 ILE E N 1
ATOM 9159 C CA . ILE C 1 247 ? 7.039 36.808 -0.245 1.00 97.44 701 ILE E CA 1
ATOM 9160 C C . ILE C 1 247 ? 8.049 36.323 0.803 1.00 99.48 701 ILE E C 1
ATOM 9161 O O . ILE C 1 247 ? 7.821 36.460 2.004 1.00 96.60 701 ILE E O 1
ATOM 9166 N N . ASP C 1 248 ? 9.169 35.780 0.326 1.00 102.41 702 ASP E N 1
ATOM 9167 C CA . ASP C 1 248 ? 10.166 35.093 1.161 1.00 94.99 702 ASP E CA 1
ATOM 9168 C C . ASP C 1 248 ? 10.542 35.714 2.523 1.00 93.01 702 ASP E C 1
ATOM 9169 O O . ASP C 1 248 ? 10.545 35.007 3.530 1.00 92.32 702 ASP E O 1
ATOM 9174 N N . PRO C 1 249 ? 10.861 37.024 2.564 1.00 93.56 703 PRO E N 1
ATOM 9175 C CA . PRO C 1 249 ? 11.295 37.620 3.838 1.00 91.96 703 PRO E CA 1
ATOM 9176 C C . PRO C 1 249 ? 10.273 37.570 4.985 1.00 88.47 703 PRO E C 1
ATOM 9177 O O . PRO C 1 249 ? 10.670 37.732 6.141 1.00 83.98 703 PRO E O 1
ATOM 9181 N N . ILE C 1 250 ? 8.995 37.342 4.685 1.00 91.39 704 ILE E N 1
ATOM 9182 C CA . ILE C 1 250 ? 7.982 37.230 5.739 1.00 87.55 704 ILE E CA 1
ATOM 9183 C C . ILE C 1 250 ? 8.098 35.909 6.495 1.00 85.41 704 ILE E C 1
ATOM 9184 O O . ILE C 1 250 ? 7.390 35.677 7.473 1.00 84.81 704 ILE E O 1
ATOM 9189 N N . ALA C 1 251 ? 8.994 35.044 6.033 1.00 91.75 705 ALA E N 1
ATOM 9190 C CA . ALA C 1 251 ? 9.228 33.762 6.684 1.00 91.67 705 ALA E CA 1
ATOM 9191 C C . ALA C 1 251 ? 9.998 33.942 7.987 1.00 87.92 705 ALA E C 1
ATOM 9192 O O . ALA C 1 251 ? 9.523 33.559 9.055 1.00 91.05 705 ALA E O 1
ATOM 9194 N N . LYS C 1 252 ? 11.188 34.525 7.890 1.00 83.97 706 LYS E N 1
ATOM 9195 C CA . LYS C 1 252 ? 12.056 34.691 9.052 1.00 89.48 706 LYS E CA 1
ATOM 9196 C C . LYS C 1 252 ? 11.452 35.583 10.140 1.00 94.25 706 LYS E C 1
ATOM 9197 O O . LYS C 1 252 ? 11.667 35.349 11.329 1.00 96.56 706 LYS E O 1
ATOM 9203 N N . HIS C 1 253 ? 10.689 36.591 9.731 1.00 93.22 707 HIS E N 1
ATOM 9204 C CA . HIS C 1 253 ? 10.178 37.593 10.662 1.00 86.83 707 HIS E CA 1
ATOM 9205 C C . HIS C 1 253 ? 8.985 37.110 11.476 1.00 83.32 707 HIS E C 1
ATOM 9206 O O . HIS C 1 253 ? 8.605 37.733 12.463 1.00 86.56 707 HIS E O 1
ATOM 9213 N N . PHE C 1 254 ? 8.400 35.995 11.062 1.00 78.06 708 PHE E N 1
ATOM 9214 C CA . PHE C 1 254 ? 7.299 35.405 11.805 1.00 84.94 708 PHE E CA 1
ATOM 9215 C C . PHE C 1 254 ? 7.648 33.969 12.184 1.00 96.45 708 PHE E C 1
ATOM 9216 O O . PHE C 1 254 ? 8.560 33.383 11.598 1.00 93.74 708 PHE E O 1
ATOM 9224 N N . PRO C 1 255 ? 6.952 33.408 13.191 1.00 96.02 709 PRO E N 1
ATOM 9225 C CA . PRO C 1 255 ? 7.200 32.006 13.545 1.00 95.81 709 PRO E CA 1
ATOM 9226 C C . PRO C 1 255 ? 6.989 31.105 12.332 1.00 105.21 709 PRO E C 1
ATOM 9227 O O . PRO C 1 255 ? 6.119 31.398 11.508 1.00 105.51 709 PRO E O 1
ATOM 9231 N N . ASP C 1 256 ? 7.772 30.036 12.218 1.00 110.37 710 ASP E N 1
ATOM 9232 C CA . ASP C 1 256 ? 7.678 29.148 11.060 1.00 109.49 710 ASP E CA 1
ATOM 9233 C C . ASP C 1 256 ? 6.313 28.461 10.989 1.00 105.49 710 ASP E C 1
ATOM 9234 O O . ASP C 1 256 ? 5.904 27.975 9.934 1.00 99.03 710 ASP E O 1
ATOM 9236 N N . GLN C 1 257 ? 5.615 28.439 12.121 1.00 105.60 711 GLN E N 1
ATOM 9237 C CA . GLN C 1 257 ? 4.294 27.831 12.211 1.00 102.48 711 GLN E CA 1
ATOM 9238 C C . GLN C 1 257 ? 3.225 28.645 11.487 1.00 101.69 711 GLN E C 1
ATOM 9239 O O . GLN C 1 257 ? 2.301 28.086 10.899 1.00 104.77 711 GLN E O 1
ATOM 9241 N N . ASP C 1 258 ? 3.355 29.967 11.531 1.00 104.53 712 ASP E N 1
ATOM 9242 C CA . ASP C 1 258 ? 2.313 30.855 11.025 1.00 105.47 712 ASP E CA 1
ATOM 9243 C C . ASP C 1 258 ? 2.526 31.275 9.569 1.00 102.27 712 ASP E C 1
ATOM 9244 O O . ASP C 1 258 ? 1.727 32.034 9.022 1.00 99.59 712 ASP E O 1
ATOM 9249 N N . TYR C 1 259 ? 3.596 30.782 8.949 1.00 101.31 713 TYR E N 1
ATOM 9250 C CA . TYR C 1 259 ? 3.962 31.197 7.591 1.00 101.16 713 TYR E CA 1
ATOM 9251 C C . TYR C 1 259 ? 2.855 31.006 6.554 1.00 100.36 713 TYR E C 1
ATOM 9252 O O . TYR C 1 259 ? 2.596 31.899 5.746 1.00 98.32 713 TYR E O 1
ATOM 9261 N N . GLY C 1 260 ? 2.219 29.839 6.566 1.00 99.08 714 GLY E N 1
ATOM 9262 C CA . GLY C 1 260 ? 1.146 29.559 5.631 1.00 93.56 714 GLY E CA 1
ATOM 9263 C C . GLY C 1 260 ? -0.030 30.500 5.816 1.00 97.33 714 GLY E C 1
ATOM 9264 O O . GLY C 1 260 ? -0.568 31.036 4.846 1.00 98.60 714 GLY E O 1
ATOM 9265 N N . GLN C 1 261 ? -0.422 30.700 7.071 1.00 93.51 715 GLN E N 1
ATOM 9266 C CA . GLN C 1 261 ? -1.528 31.588 7.410 1.00 95.80 715 GLN E CA 1
ATOM 9267 C C . GLN C 1 261 ? -1.253 33.011 6.916 1.00 96.92 715 GLN E C 1
ATOM 9268 O O . GLN C 1 261 ? -2.122 33.646 6.314 1.00 95.20 715 GLN E O 1
ATOM 9274 N N . ASN C 1 262 ? -0.037 33.496 7.162 1.00 96.95 716 ASN E N 1
ATOM 9275 C CA . ASN C 1 262 ? 0.358 34.847 6.765 1.00 92.58 716 ASN E CA 1
ATOM 9276 C C . ASN C 1 262 ? 0.220 35.123 5.270 1.00 94.57 716 ASN E C 1
ATOM 9277 O O . ASN C 1 262 ? -0.045 36.254 4.871 1.00 96.71 716 ASN E O 1
ATOM 9282 N N . ARG C 1 263 ? 0.413 34.094 4.447 1.00 98.72 717 ARG E N 1
ATOM 9283 C CA . ARG C 1 263 ? 0.251 34.240 3.002 1.00 95.08 717 ARG E CA 1
ATOM 9284 C C . ARG C 1 263 ? -1.189 34.592 2.630 1.00 95.66 717 ARG E C 1
ATOM 9285 O O . ARG C 1 263 ? -1.425 35.406 1.739 1.00 96.59 717 ARG E O 1
ATOM 9290 N N . GLN C 1 264 ? -2.151 33.988 3.320 1.00 94.70 718 GLN E N 1
ATOM 9291 C CA . GLN C 1 264 ? -3.557 34.295 3.071 1.00 98.88 718 GLN E CA 1
ATOM 9292 C C . GLN C 1 264 ? -3.904 35.699 3.571 1.00 100.50 718 GLN E C 1
ATOM 9293 O O . GLN C 1 264 ? -4.844 36.330 3.084 1.00 97.52 718 GLN E O 1
ATOM 9299 N N . LYS C 1 265 ? -3.135 36.186 4.541 1.00 97.57 719 LYS E N 1
ATOM 9300 C CA . LYS C 1 265 ? -3.341 37.525 5.080 1.00 91.53 719 LYS E CA 1
ATOM 9301 C C . LYS C 1 265 ? -2.971 38.602 4.070 1.00 88.56 719 LYS E C 1
ATOM 9302 O O . LYS C 1 265 ? -3.662 39.614 3.953 1.00 90.76 719 LYS E O 1
ATOM 9308 N N . VAL C 1 266 ? -1.884 38.379 3.337 1.00 85.26 720 VAL E N 1
ATOM 9309 C CA . VAL C 1 266 ? -1.419 39.361 2.363 1.00 84.89 720 VAL E CA 1
ATOM 9310 C C . VAL C 1 266 ? -2.280 39.365 1.103 1.00 86.41 720 VAL E C 1
ATOM 9311 O O . VAL C 1 266 ? -2.225 40.303 0.310 1.00 87.05 720 VAL E O 1
ATOM 9315 N N . LYS C 1 267 ? -3.091 38.326 0.930 1.00 87.98 721 LYS E N 1
ATOM 9316 C CA . LYS C 1 267 ? -3.960 38.227 -0.238 1.00 89.87 721 LYS E CA 1
ATOM 9317 C C . LYS C 1 267 ? -5.017 39.334 -0.262 1.00 86.11 721 LYS E C 1
ATOM 9318 O O . LYS C 1 267 ? -5.666 39.568 -1.284 1.00 83.23 721 LYS E O 1
ATOM 9320 N N . GLU C 1 268 ? -5.184 40.014 0.869 1.00 87.99 722 GLU E N 1
ATOM 9321 C CA . GLU C 1 268 ? -6.134 41.115 0.970 1.00 91.79 722 GLU E CA 1
ATOM 9322 C C . GLU C 1 268 ? -5.643 42.377 0.256 1.00 89.41 722 GLU E C 1
ATOM 9323 O O . GLU C 1 268 ? -6.407 43.027 -0.457 1.00 93.38 722 GLU E O 1
ATOM 9329 N N . PHE C 1 269 ? -4.374 42.725 0.453 1.00 84.59 723 PHE E N 1
ATOM 9330 C CA . PHE C 1 269 ? -3.821 43.936 -0.154 1.00 87.48 723 PHE E CA 1
ATOM 9331 C C . PHE C 1 269 ? -2.815 43.663 -1.278 1.00 88.87 723 PHE E C 1
ATOM 9332 O O . PHE C 1 269 ? -2.240 44.595 -1.845 1.00 83.81 723 PHE E O 1
ATOM 9348 N N . LYS C 1 271 ? -1.984 41.198 -4.950 1.00 89.37 725 LYS E N 1
ATOM 9349 C CA . LYS C 1 271 ? -2.465 40.284 -5.988 1.00 89.33 725 LYS E CA 1
ATOM 9350 C C . LYS C 1 271 ? -1.359 39.330 -6.441 1.00 89.44 725 LYS E C 1
ATOM 9351 O O . LYS C 1 271 ? -0.206 39.738 -6.599 1.00 88.51 725 LYS E O 1
ATOM 9357 N N . TYR C 1 272 ? -1.711 38.062 -6.647 1.00 87.12 726 TYR E N 1
ATOM 9358 C CA . TYR C 1 272 ? -0.733 37.065 -7.082 1.00 93.63 726 TYR E CA 1
ATOM 9359 C C . TYR C 1 272 ? -0.629 36.982 -8.604 1.00 92.73 726 TYR E C 1
ATOM 9360 O O . TYR C 1 272 ? -1.632 37.083 -9.311 1.00 92.12 726 TYR E O 1
ATOM 9369 N N . GLN C 1 273 ? 0.591 36.792 -9.100 1.00 91.18 727 GLN E N 1
ATOM 9370 C CA . GLN C 1 273 ? 0.832 36.681 -10.536 1.00 86.88 727 GLN E CA 1
ATOM 9371 C C . GLN C 1 273 ? 0.823 35.222 -10.978 1.00 89.26 727 GLN E C 1
ATOM 9372 O O . GLN C 1 273 ? 1.719 34.450 -10.630 1.00 86.79 727 GLN E O 1
ATOM 9378 N N . ARG C 1 274 ? -0.191 34.853 -11.753 1.00 90.60 728 ARG E N 1
ATOM 9379 C CA . ARG C 1 274 ? -0.367 33.467 -12.174 1.00 99.04 728 ARG E CA 1
ATOM 9380 C C . ARG C 1 274 ? 0.334 33.189 -13.502 1.00 96.54 728 ARG E C 1
ATOM 9381 O O . ARG C 1 274 ? 0.434 32.040 -13.934 1.00 97.42 728 ARG E O 1
ATOM 9389 N N . ASP C 1 275 ? 0.821 34.250 -14.140 1.00 90.99 729 ASP E N 1
ATOM 9390 C CA . ASP C 1 275 ? 1.495 34.136 -15.427 1.00 86.13 729 ASP E CA 1
ATOM 9391 C C . ASP C 1 275 ? 2.378 35.357 -15.700 1.00 86.12 729 ASP E C 1
ATOM 9392 O O . ASP C 1 275 ? 2.486 36.256 -14.865 1.00 87.36 729 ASP E O 1
ATOM 9397 N N . GLY C 1 276 ? 3.008 35.385 -16.871 1.00 80.65 730 GLY E N 1
ATOM 9398 C CA . GLY C 1 276 ? 3.869 36.493 -17.245 1.00 70.69 730 GLY E CA 1
ATOM 9399 C C . GLY C 1 276 ? 5.240 36.394 -16.610 1.00 66.15 730 GLY E C 1
ATOM 9400 O O . GLY C 1 276 ? 5.522 35.433 -15.901 1.00 71.79 730 GLY E O 1
ATOM 9401 N N . PRO C 1 277 ? 6.097 37.395 -16.859 1.00 68.21 731 PRO E N 1
ATOM 9402 C CA . PRO C 1 277 ? 7.470 37.482 -16.343 1.00 71.17 731 PRO E CA 1
ATOM 9403 C C . PRO C 1 277 ? 7.521 37.461 -14.822 1.00 76.44 731 PRO E C 1
ATOM 9404 O O . PRO C 1 277 ? 8.519 37.037 -14.237 1.00 76.07 731 PRO E O 1
ATOM 9408 N N . GLU C 1 278 ? 6.446 37.925 -14.194 1.00 80.03 732 GLU E N 1
ATOM 9409 C CA . GLU C 1 278 ? 6.402 38.076 -12.748 1.00 77.68 732 GLU E CA 1
ATOM 9410 C C . GLU C 1 278 ? 5.714 36.892 -12.074 1.00 78.31 732 GLU E C 1
ATOM 9411 O O . GLU C 1 278 ? 5.379 36.955 -10.893 1.00 84.67 732 GLU E O 1
ATOM 9417 N N . LYS C 1 279 ? 5.502 35.816 -12.825 1.00 71.73 733 LYS E N 1
ATOM 9418 C CA . LYS C 1 279 ? 4.796 34.649 -12.303 1.00 76.83 733 LYS E CA 1
ATOM 9419 C C . LYS C 1 279 ? 5.491 34.097 -11.063 1.00 81.17 733 LYS E C 1
ATOM 9420 O O . LYS C 1 279 ? 6.704 33.884 -11.060 1.00 83.67 733 LYS E O 1
ATOM 9426 N N . GLY C 1 280 ? 4.718 33.890 -10.002 1.00 85.71 734 GLY E N 1
ATOM 9427 C CA . GLY C 1 280 ? 5.268 33.428 -8.742 1.00 89.00 734 GLY E CA 1
ATOM 9428 C C . GLY C 1 280 ? 5.468 34.566 -7.758 1.00 86.89 734 GLY E C 1
ATOM 9429 O O . GLY C 1 280 ? 5.604 34.338 -6.556 1.00 83.04 734 GLY E O 1
ATOM 9430 N N . LEU C 1 281 ? 5.479 35.794 -8.269 1.00 83.08 735 LEU E N 1
ATOM 9431 C CA . LEU C 1 281 ? 5.699 36.966 -7.428 1.00 80.02 735 LEU E CA 1
ATOM 9432 C C . LEU C 1 281 ? 4.392 37.622 -6.981 1.00 88.77 735 LEU E C 1
ATOM 9433 O O . LEU C 1 281 ? 3.300 37.179 -7.346 1.00 88.25 735 LEU E O 1
ATOM 9438 N N . TRP C 1 282 ? 4.518 38.684 -6.189 1.00 89.65 736 TRP E N 1
ATOM 9439 C CA . TRP C 1 282 ? 3.362 39.403 -5.669 1.00 84.58 736 TRP E CA 1
ATOM 9440 C C . TRP C 1 282 ? 3.399 40.880 -6.042 1.00 83.71 736 TRP E C 1
ATOM 9441 O O . TRP C 1 282 ? 4.442 41.532 -5.951 1.00 81.75 736 TRP E O 1
ATOM 9452 N N . ARG C 1 283 ? 2.253 41.401 -6.465 1.00 82.89 737 ARG E N 1
ATOM 9453 C CA . ARG C 1 283 ? 2.133 42.818 -6.777 1.00 88.68 737 ARG E CA 1
ATOM 9454 C C . ARG C 1 283 ? 1.155 43.502 -5.825 1.00 87.53 737 ARG E C 1
ATOM 9455 O O . ARG C 1 283 ? 0.145 42.916 -5.418 1.00 77.68 737 ARG E O 1
ATOM 9463 N N . LEU C 1 284 ? 1.472 44.741 -5.463 1.00 82.99 738 LEU E N 1
ATOM 9464 C CA . LEU C 1 284 ? 0.593 45.537 -4.621 1.00 85.45 738 LEU E CA 1
ATOM 9465 C C . LEU C 1 284 ? -0.665 45.861 -5.413 1.00 90.69 738 LEU E C 1
ATOM 9466 O O . LEU C 1 284 ? -0.590 46.184 -6.600 1.00 99.57 738 LEU E O 1
ATOM 9471 N N . LYS C 1 285 ? -1.821 45.764 -4.763 1.00 88.09 739 LYS E N 1
ATOM 9472 C CA A LYS C 1 285 ? -3.088 46.007 -5.444 0.48 90.37 739 LYS E CA 1
ATOM 9473 C CA B LYS C 1 285 ? -3.102 46.011 -5.419 0.52 90.35 739 LYS E CA 1
ATOM 9474 C C . LYS C 1 285 ? -3.211 47.442 -5.939 1.00 93.26 739 LYS E C 1
ATOM 9475 O O . LYS C 1 285 ? -2.538 48.348 -5.441 1.00 94.01 739 LYS E O 1
ATOM 9486 N N . ASP C 1 286 ? -4.070 47.635 -6.933 1.00 94.85 740 ASP E N 1
ATOM 9487 C CA . ASP C 1 286 ? -4.243 48.930 -7.574 1.00 100.50 740 ASP E CA 1
ATOM 9488 C C . ASP C 1 286 ? -4.936 49.929 -6.651 1.00 102.42 740 ASP E C 1
ATOM 9489 O O . ASP C 1 286 ? -4.621 51.122 -6.663 1.00 98.90 740 ASP E O 1
ATOM 9494 N N . ASP C 1 287 ? -5.871 49.430 -5.846 1.00 100.40 741 ASP E N 1
ATOM 9495 C CA . ASP C 1 287 ? -6.656 50.277 -4.949 1.00 100.46 741 ASP E CA 1
ATOM 9496 C C . ASP C 1 287 ? -5.975 50.527 -3.599 1.00 97.18 741 ASP E C 1
ATOM 9497 O O . ASP C 1 287 ? -6.511 51.236 -2.746 1.00 96.57 741 ASP E O 1
ATOM 9502 N N . GLU C 1 288 ? -4.795 49.946 -3.410 1.00 101.00 742 GLU E N 1
ATOM 9503 C CA . GLU C 1 288 ? -4.008 50.196 -2.205 1.00 101.39 742 GLU E CA 1
ATOM 9504 C C . GLU C 1 288 ? -3.013 51.323 -2.456 1.00 103.76 742 GLU E C 1
ATOM 9505 O O . GLU C 1 288 ? -2.429 51.416 -3.537 1.00 104.80 742 GLU E O 1
ATOM 9511 N N . LYS C 1 289 ? -2.820 52.180 -1.461 1.00 101.02 743 LYS E N 1
ATOM 9512 C CA . LYS C 1 289 ? -1.891 53.296 -1.605 1.00 105.45 743 LYS E CA 1
ATOM 9513 C C . LYS C 1 289 ? -0.513 52.952 -1.047 1.00 103.27 743 LYS E C 1
ATOM 9514 O O . LYS C 1 289 ? -0.360 52.740 0.156 1.00 105.95 743 LYS E O 1
ATOM 9516 N N . LEU C 1 290 ? 0.487 52.892 -1.921 1.00 99.03 744 LEU E N 1
ATOM 9517 C CA . LEU C 1 290 ? 1.857 52.646 -1.478 1.00 97.44 744 LEU E CA 1
ATOM 9518 C C . LEU C 1 290 ? 2.387 53.873 -0.748 1.00 94.69 744 LEU E C 1
ATOM 9519 O O . LEU C 1 290 ? 2.229 55.002 -1.215 1.00 97.88 744 LEU E O 1
ATOM 9524 N N . LEU C 1 291 ? 3.014 53.649 0.401 1.00 87.89 745 LEU E N 1
ATOM 9525 C CA . LEU C 1 291 ? 3.546 54.747 1.196 1.00 89.92 745 LEU E CA 1
ATOM 9526 C C . LEU C 1 291 ? 5.028 54.565 1.503 1.00 84.23 745 LEU E C 1
ATOM 9527 O O . LEU C 1 291 ? 5.502 53.446 1.694 1.00 79.51 745 LEU E O 1
ATOM 9532 N N . ASP C 1 292 ? 5.751 55.681 1.538 1.00 87.40 746 ASP E N 1
ATOM 9533 C CA . ASP C 1 292 ? 7.181 55.686 1.832 1.00 90.40 746 ASP E CA 1
ATOM 9534 C C . ASP C 1 292 ? 7.501 55.003 3.161 1.00 90.21 746 ASP E C 1
ATOM 9535 O O . ASP C 1 292 ? 6.613 54.786 3.987 1.00 87.33 746 ASP E O 1
ATOM 9540 N N . ASN C 1 293 ? 8.773 54.663 3.358 1.00 92.51 747 ASN E N 1
ATOM 9541 C CA . ASN C 1 293 ? 9.208 53.979 4.574 1.00 90.88 747 ASN E CA 1
ATOM 9542 C C . ASN C 1 293 ? 8.970 54.791 5.842 1.00 88.88 747 ASN E C 1
ATOM 9543 O O . ASN C 1 293 ? 8.845 54.230 6.932 1.00 88.19 747 ASN E O 1
ATOM 9548 N N . GLU C 1 294 ? 8.902 56.110 5.694 1.00 89.40 748 GLU E N 1
ATOM 9549 C CA . GLU C 1 294 ? 8.685 56.993 6.832 1.00 89.40 748 GLU E CA 1
ATOM 9550 C C . GLU C 1 294 ? 7.212 57.003 7.228 1.00 83.45 748 GLU E C 1
ATOM 9551 O O . GLU C 1 294 ? 6.870 57.269 8.379 1.00 87.57 748 GLU E O 1
ATOM 9557 N N . ALA C 1 295 ? 6.343 56.703 6.268 1.00 80.79 749 ALA E N 1
ATOM 9558 C CA . ALA C 1 295 ? 4.911 56.606 6.539 1.00 80.50 749 ALA E CA 1
ATOM 9559 C C . ALA C 1 295 ? 4.546 55.241 7.129 1.00 82.41 749 ALA E C 1
ATOM 9560 O O . ALA C 1 295 ? 3.552 55.109 7.847 1.00 77.38 749 ALA E O 1
ATOM 9562 N N . VAL C 1 296 ? 5.354 54.232 6.812 1.00 80.32 750 VAL E N 1
ATOM 9563 C CA . VAL C 1 296 ? 5.183 52.892 7.363 1.00 75.88 750 VAL E CA 1
ATOM 9564 C C . VAL C 1 296 ? 5.362 52.905 8.879 1.00 74.31 750 VAL E C 1
ATOM 9565 O O . VAL C 1 296 ? 4.639 52.224 9.611 1.00 73.16 750 VAL E O 1
ATOM 9569 N N . LYS C 1 297 ? 6.330 53.690 9.340 1.00 75.26 751 LYS E N 1
ATOM 9570 C CA . LYS C 1 297 ? 6.630 53.807 10.761 1.00 70.39 751 LYS E CA 1
ATOM 9571 C C . LYS C 1 297 ? 5.398 54.212 11.564 1.00 70.69 751 LYS E C 1
ATOM 9572 O O . LYS C 1 297 ? 5.240 53.816 12.719 1.00 74.90 751 LYS E O 1
ATOM 9578 N N . SER C 1 298 ? 4.524 54.989 10.933 1.00 67.70 752 SER E N 1
ATOM 9579 C CA . SER C 1 298 ? 3.363 55.566 11.603 1.00 68.11 752 SER E CA 1
ATOM 9580 C C . SER C 1 298 ? 2.203 54.588 11.756 1.00 70.18 752 SER E C 1
ATOM 9581 O O . SER C 1 298 ? 1.239 54.871 12.470 1.00 71.41 752 SER E O 1
ATOM 9584 N N . LEU C 1 299 ? 2.294 53.442 11.086 1.00 66.94 753 LEU E N 1
ATOM 9585 C CA . LEU C 1 299 ? 1.226 52.445 11.126 1.00 64.80 753 LEU E CA 1
ATOM 9586 C C . LEU C 1 299 ? 1.043 51.846 12.525 1.00 66.69 753 LEU E C 1
ATOM 9587 O O . LEU C 1 299 ? -0.017 51.300 12.843 1.00 66.55 753 LEU E O 1
ATOM 9592 N N . ILE C 1 300 ? 2.083 51.939 13.349 1.00 59.46 754 ILE E N 1
ATOM 9593 C CA . ILE C 1 300 ? 1.998 51.543 14.750 1.00 58.62 754 ILE E CA 1
ATOM 9594 C C . ILE C 1 300 ? 2.726 52.563 15.619 1.00 62.20 754 ILE E C 1
ATOM 9595 O O . ILE C 1 300 ? 3.924 52.795 15.444 1.00 65.00 754 ILE E O 1
ATOM 9600 N N . THR C 1 301 ? 1.995 53.172 16.551 1.00 62.44 755 THR E N 1
ATOM 9601 C CA . THR C 1 301 ? 2.561 54.186 17.438 1.00 62.17 755 THR E CA 1
ATOM 9602 C C . THR C 1 301 ? 3.224 53.529 18.642 1.00 61.74 755 THR E C 1
ATOM 9603 O O . THR C 1 301 ? 2.774 52.479 19.101 1.00 58.05 755 THR E O 1
ATOM 9607 N N . PRO C 1 302 ? 4.298 54.148 19.161 1.00 59.04 756 PRO E N 1
ATOM 9608 C CA . PRO C 1 302 ? 4.960 53.596 20.347 1.00 57.44 756 PRO E CA 1
ATOM 9609 C C . PRO C 1 302 ? 4.006 53.542 21.533 1.00 55.57 756 PRO E C 1
ATOM 9610 O O . PRO C 1 302 ? 4.155 52.680 22.399 1.00 51.93 756 PRO E O 1
ATOM 9614 N N . GLU C 1 303 ? 3.037 54.454 21.557 1.00 57.95 757 GLU E N 1
ATOM 9615 C CA . GLU C 1 303 ? 1.990 54.445 22.570 1.00 54.54 757 GLU E CA 1
ATOM 9616 C C . GLU C 1 303 ? 1.217 53.131 22.549 1.00 57.43 757 GLU E C 1
ATOM 9617 O O . GLU C 1 303 ? 0.988 52.523 23.599 1.00 55.84 757 GLU E O 1
ATOM 9623 N N . GLN C 1 304 ? 0.818 52.704 21.351 1.00 58.18 758 GLN E N 1
ATOM 9624 C CA . GLN C 1 304 ? 0.095 51.447 21.169 1.00 58.42 758 GLN E CA 1
ATOM 9625 C C . GLN C 1 304 ? 0.829 50.268 21.810 1.00 57.58 758 GLN E C 1
ATOM 9626 O O . GLN C 1 304 ? 0.220 49.429 22.477 1.00 63.37 758 GLN E O 1
ATOM 9632 N N . ILE C 1 305 ? 2.140 50.212 21.610 1.00 45.45 759 ILE E N 1
ATOM 9633 C CA . ILE C 1 305 ? 2.931 49.115 22.145 1.00 51.53 759 ILE E CA 1
ATOM 9634 C C . ILE C 1 305 ? 2.941 49.128 23.671 1.00 53.01 759 ILE E C 1
ATOM 9635 O O . ILE C 1 305 ? 2.770 48.089 24.306 1.00 57.51 759 ILE E O 1
ATOM 9640 N N . SER C 1 306 ? 3.115 50.309 24.253 1.00 55.85 760 SER E N 1
ATOM 9641 C CA . SER C 1 306 ? 3.112 50.460 25.706 1.00 54.15 760 SER E CA 1
ATOM 9642 C C . SER C 1 306 ? 1.762 50.095 26.312 1.00 54.76 760 SER E C 1
ATOM 9643 O O . SER C 1 306 ? 1.690 49.353 27.295 1.00 53.70 760 SER E O 1
ATOM 9646 N N . GLN C 1 307 ? 0.696 50.631 25.725 1.00 54.77 761 GLN E N 1
ATOM 9647 C CA . GLN C 1 307 ? -0.654 50.356 26.195 1.00 55.26 761 GLN E CA 1
ATOM 9648 C C . GLN C 1 307 ? -0.949 48.853 26.210 1.00 55.92 761 GLN E C 1
ATOM 9649 O O . GLN C 1 307 ? -1.517 48.339 27.174 1.00 55.10 761 GLN E O 1
ATOM 9655 N N . VAL C 1 308 ? -0.539 48.154 25.153 1.00 54.26 762 VAL E N 1
ATOM 9656 C CA . VAL C 1 308 ? -0.685 46.703 25.099 1.00 48.61 762 VAL E CA 1
ATOM 9657 C C . VAL C 1 308 ? 0.143 46.027 26.194 1.00 49.94 762 VAL E C 1
ATOM 9658 O O . VAL C 1 308 ? -0.315 45.078 26.835 1.00 49.17 762 VAL E O 1
ATOM 9662 N N . GLU C 1 309 ? 1.352 46.534 26.426 1.00 48.82 763 GLU E N 1
ATOM 9663 C CA . GLU C 1 309 ? 2.210 45.991 27.478 1.00 47.31 763 GLU E CA 1
ATOM 9664 C C . GLU C 1 309 ? 1.606 46.192 28.863 1.00 52.68 763 GLU E C 1
ATOM 9665 O O . GLU C 1 309 ? 1.852 45.399 29.774 1.00 54.14 763 GLU E O 1
ATOM 9671 N N . SER C 1 310 ? 0.818 47.251 29.024 1.00 49.80 764 SER E N 1
ATOM 9672 C CA . SER C 1 310 ? 0.106 47.455 30.276 1.00 48.12 764 SER E CA 1
ATOM 9673 C C . SER C 1 310 ? -0.997 46.419 30.415 1.00 50.41 764 SER E C 1
ATOM 9674 O O . SER C 1 310 ? -1.239 45.904 31.507 1.00 50.17 764 SER E O 1
ATOM 9685 N N . SER C 1 312 ? -0.864 43.467 28.981 1.00 47.72 766 SER E N 1
ATOM 9686 C CA . SER C 1 312 ? -0.150 42.220 29.198 1.00 49.89 766 SER E CA 1
ATOM 9687 C C . SER C 1 312 ? 0.218 42.018 30.667 1.00 50.56 766 SER E C 1
ATOM 9688 O O . SER C 1 312 ? 0.192 40.892 31.163 1.00 55.33 766 SER E O 1
ATOM 9691 N N . GLN C 1 313 ? 0.542 43.101 31.366 1.00 47.68 767 GLN E N 1
ATOM 9692 C CA . GLN C 1 313 ? 0.910 42.980 32.771 1.00 48.84 767 GLN E CA 1
ATOM 9693 C C . GLN C 1 313 ? -0.321 42.700 33.620 1.00 47.22 767 GLN E C 1
ATOM 9694 O O . GLN C 1 313 ? -0.231 42.066 34.670 1.00 47.93 767 GLN E O 1
ATOM 9700 N N . GLY C 1 314 ? -1.475 43.163 33.152 1.00 46.01 768 GLY E N 1
ATOM 9701 C CA . GLY C 1 314 ? -2.722 42.898 33.841 1.00 44.28 768 GLY E CA 1
ATOM 9702 C C . GLY C 1 314 ? -3.081 41.437 33.703 1.00 43.75 768 GLY E C 1
ATOM 9703 O O . GLY C 1 314 ? -3.456 40.788 34.676 1.00 49.40 768 GLY E O 1
ATOM 9704 N N . LEU C 1 315 ? -2.954 40.920 32.485 1.00 47.41 769 LEU E N 1
ATOM 9705 C CA . LEU C 1 315 ? -3.223 39.513 32.207 1.00 50.53 769 LEU E CA 1
ATOM 9706 C C . LEU C 1 315 ? -2.350 38.586 33.045 1.00 50.02 769 LEU E C 1
ATOM 9707 O O . LEU C 1 315 ? -2.846 37.654 33.685 1.00 51.34 769 LEU E O 1
ATOM 9712 N N . GLN C 1 316 ? -1.051 38.853 33.043 1.00 41.75 770 GLN E N 1
ATOM 9713 C CA . GLN C 1 316 ? -0.114 38.053 33.809 1.00 45.04 770 GLN E CA 1
ATOM 9714 C C . GLN C 1 316 ? -0.478 38.086 35.290 1.00 47.79 770 GLN E C 1
ATOM 9715 O O . GLN C 1 316 ? -0.434 37.067 35.982 1.00 52.43 770 GLN E O 1
ATOM 9721 N N . PHE C 1 317 ? -0.869 39.260 35.767 1.00 51.05 771 PHE E N 1
ATOM 9722 C CA . PHE C 1 317 ? -1.170 39.441 37.181 1.00 47.89 771 PHE E CA 1
ATOM 9723 C C . PHE C 1 317 ? -2.468 38.760 37.602 1.00 43.74 771 PHE E C 1
ATOM 9724 O O . PHE C 1 317 ? -2.573 38.263 38.723 1.00 42.92 771 PHE E O 1
ATOM 9732 N N . GLN C 1 318 ? -3.462 38.744 36.719 1.00 40.60 772 GLN E N 1
ATOM 9733 C CA . GLN C 1 318 ? -4.719 38.096 37.075 1.00 52.30 772 GLN E CA 1
ATOM 9734 C C . GLN C 1 318 ? -4.524 36.588 37.066 1.00 52.78 772 GLN E C 1
ATOM 9735 O O . GLN C 1 318 ? -5.113 35.869 37.874 1.00 53.08 772 GLN E O 1
ATOM 9741 N N . GLU C 1 319 ? -3.667 36.118 36.168 1.00 46.73 773 GLU E N 1
ATOM 9742 C CA . GLU C 1 319 ? -3.424 34.695 36.051 1.00 49.27 773 GLU E CA 1
ATOM 9743 C C . GLU C 1 319 ? -2.511 34.223 37.183 1.00 52.85 773 GLU E C 1
ATOM 9744 O O . GLU C 1 319 ? -2.627 33.090 37.652 1.00 58.79 773 GLU E O 1
ATOM 9750 N N . ASP C 1 320 ? -1.626 35.099 37.646 1.00 48.08 774 ASP E N 1
ATOM 9751 C CA . ASP C 1 320 ? -0.813 34.774 38.809 1.00 48.75 774 ASP E CA 1
ATOM 9752 C C . ASP C 1 320 ? -1.676 34.749 40.061 1.00 52.58 774 ASP E C 1
ATOM 9753 O O . ASP C 1 320 ? -1.478 33.919 40.949 1.00 59.85 774 ASP E O 1
ATOM 9758 N N . ASN C 1 321 ? -2.637 35.662 40.132 1.00 52.59 775 ASN E N 1
ATOM 9759 C CA . ASN C 1 321 ? -3.552 35.688 41.264 1.00 51.88 775 ASN E CA 1
ATOM 9760 C C . ASN C 1 321 ? -4.473 34.475 41.257 1.00 53.08 775 ASN E C 1
ATOM 9761 O O . ASN C 1 321 ? -4.770 33.906 42.307 1.00 55.11 775 ASN E O 1
ATOM 9766 N N . GLU C 1 322 ? -4.909 34.079 40.066 1.00 54.20 776 GLU E N 1
ATOM 9767 C CA . GLU C 1 322 ? -5.741 32.893 39.902 1.00 56.95 776 GLU E CA 1
ATOM 9768 C C . GLU C 1 322 ? -5.050 31.680 40.500 1.00 56.98 776 GLU E C 1
ATOM 9769 O O . GLU C 1 322 ? -5.658 30.905 41.244 1.00 62.67 776 GLU E O 1
ATOM 9775 N N . ALA C 1 323 ? -3.765 31.546 40.192 1.00 54.07 777 ALA E N 1
ATOM 9776 C CA . ALA C 1 323 ? -2.956 30.439 40.682 1.00 52.39 777 ALA E CA 1
ATOM 9777 C C . ALA C 1 323 ? -2.682 30.501 42.183 1.00 55.83 777 ALA E C 1
ATOM 9778 O O . ALA C 1 323 ? -3.003 29.566 42.919 1.00 62.07 777 ALA E O 1
ATOM 9780 N N . TYR C 1 324 ? -2.095 31.607 42.633 1.00 54.45 778 TYR E N 1
ATOM 9781 C CA . TYR C 1 324 ? -1.484 31.649 43.959 1.00 50.83 778 TYR E CA 1
ATOM 9782 C C . TYR C 1 324 ? -2.239 32.440 45.030 1.00 53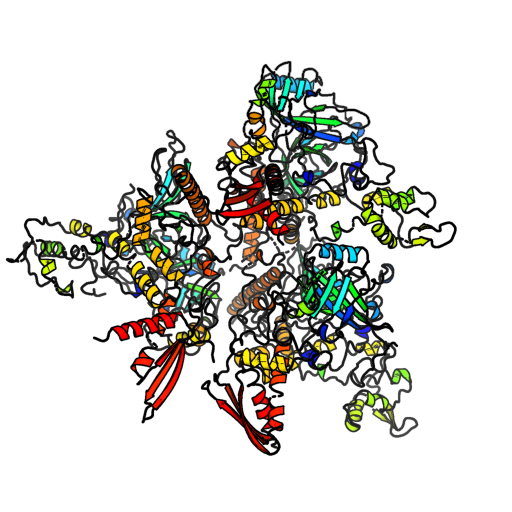.19 778 TYR E C 1
ATOM 9783 O O . TYR C 1 324 ? -1.821 32.466 46.191 1.00 49.28 778 TYR E O 1
ATOM 9792 N N . ASN C 1 325 ? -3.343 33.083 44.662 1.00 51.58 779 ASN E N 1
ATOM 9793 C CA . ASN C 1 325 ? -4.078 33.879 45.647 1.00 51.85 779 ASN E CA 1
ATOM 9794 C C . ASN C 1 325 ? -5.226 33.114 46.306 1.00 53.89 779 ASN E C 1
ATOM 9795 O O . ASN C 1 325 ? -6.243 32.815 45.679 1.00 62.12 779 ASN E O 1
ATOM 9800 N N . PHE C 1 326 ? -5.049 32.814 47.584 1.00 49.15 780 PHE E N 1
ATOM 9801 C CA . PHE C 1 326 ? -6.012 32.033 48.346 1.00 52.98 780 PHE E CA 1
ATOM 9802 C C . PHE C 1 326 ? -7.114 32.907 48.927 1.00 62.53 780 PHE E C 1
ATOM 9803 O O . PHE C 1 326 ? -8.111 32.399 49.449 1.00 66.26 780 PHE E O 1
ATOM 9811 N N . ASP C 1 327 ? -6.920 34.221 48.847 1.00 61.69 781 ASP E N 1
ATOM 9812 C CA . ASP C 1 327 ? -7.861 35.182 49.413 1.00 59.56 781 ASP E CA 1
ATOM 9813 C C . ASP C 1 327 ? -8.959 35.495 48.401 1.00 61.05 781 ASP E C 1
ATOM 9814 O O . ASP C 1 327 ? -8.723 36.209 47.426 1.00 63.63 781 ASP E O 1
ATOM 9819 N N . SER C 1 328 ? -10.156 34.968 48.643 1.00 60.93 782 SER E N 1
ATOM 9820 C CA . SER C 1 328 ? -11.253 35.060 47.681 1.00 63.47 782 SER E CA 1
ATOM 9821 C C . SER C 1 328 ? -11.648 36.499 47.379 1.00 61.36 782 SER E C 1
ATOM 9822 O O . SER C 1 328 ? -11.721 36.911 46.218 1.00 59.70 782 SER E O 1
ATOM 9825 N N . LYS C 1 329 ? -11.905 37.256 48.437 1.00 59.69 783 LYS E N 1
ATOM 9826 C CA . LYS C 1 329 ? -12.385 38.621 48.304 1.00 62.13 783 LYS E CA 1
ATOM 9827 C C . LYS C 1 329 ? -11.309 39.546 47.748 1.00 60.46 783 LYS E C 1
ATOM 9828 O O . LYS C 1 329 ? -11.614 40.504 47.037 1.00 60.19 783 LYS E O 1
ATOM 9834 N N . LEU C 1 330 ? -10.053 39.255 48.072 1.00 58.43 784 LEU E N 1
ATOM 9835 C CA . LEU C 1 330 ? -8.936 40.028 47.541 1.00 54.75 784 LEU E CA 1
ATOM 9836 C C . LEU C 1 330 ? -8.720 39.701 46.070 1.00 55.58 784 LEU E C 1
ATOM 9837 O O . LEU C 1 330 ? -8.372 40.579 45.282 1.00 60.62 784 LEU E O 1
ATOM 9842 N N . LYS C 1 331 ? -8.928 38.441 45.697 1.00 56.61 785 LYS E N 1
ATOM 9843 C CA . LYS C 1 331 ? -8.794 38.036 44.299 1.00 53.96 785 LYS E CA 1
ATOM 9844 C C . LYS C 1 331 ? -9.934 38.621 43.484 1.00 55.02 785 LYS E C 1
ATOM 9845 O O . LYS C 1 331 ? -9.753 39.015 42.332 1.00 59.10 785 LYS E O 1
ATOM 9851 N N . SER C 1 332 ? -11.112 38.673 44.094 1.00 57.71 786 SER E N 1
ATOM 9852 C CA . SER C 1 332 ? -12.283 39.260 43.455 1.00 59.67 786 SER E CA 1
ATOM 9853 C C . SER C 1 332 ? -12.060 40.753 43.210 1.00 59.52 786 SER E C 1
ATOM 9854 O O . SER C 1 332 ? -12.401 41.276 42.151 1.00 62.46 786 SER E O 1
ATOM 9857 N N . LEU C 1 333 ? -11.480 41.432 44.195 1.00 56.04 787 LEU E N 1
ATOM 9858 C CA . LEU C 1 333 ? -11.169 42.851 44.068 1.00 49.94 787 LEU E CA 1
ATOM 9859 C C . LEU C 1 333 ? -10.229 43.101 42.901 1.00 55.04 787 LEU E C 1
ATOM 9860 O O . LEU C 1 333 ? -10.505 43.929 42.032 1.00 57.60 787 LEU E O 1
ATOM 9865 N N . GLU C 1 334 ? -9.119 42.375 42.879 1.00 54.84 788 GLU E N 1
ATOM 9866 C CA . GLU C 1 334 ? -8.122 42.552 41.833 1.00 59.86 788 GLU E CA 1
ATOM 9867 C C . GLU C 1 334 ? -8.688 42.272 40.441 1.00 56.04 788 GLU E C 1
ATOM 9868 O O . GLU C 1 334 ? -8.150 42.740 39.440 1.00 53.59 788 GLU E O 1
ATOM 9874 N N . GLU C 1 335 ? -9.771 41.505 40.381 1.00 61.13 789 GLU E N 1
ATOM 9875 C CA . GLU C 1 335 ? -10.459 41.277 39.117 1.00 63.52 789 GLU E CA 1
ATOM 9876 C C . GLU C 1 335 ? -11.151 42.555 38.657 1.00 60.96 789 GLU E C 1
ATOM 9877 O O . GLU C 1 335 ? -11.162 42.874 37.467 1.00 69.27 789 GLU E O 1
ATOM 9883 N N . ASN C 1 336 ? -11.717 43.293 39.606 1.00 55.77 790 ASN E N 1
ATOM 9884 C CA . ASN C 1 336 ? -12.375 44.555 39.292 1.00 54.57 790 ASN E CA 1
ATOM 9885 C C . ASN C 1 336 ? -11.403 45.677 38.919 1.00 55.05 790 ASN E C 1
ATOM 9886 O O . ASN C 1 336 ? -11.775 46.620 38.226 1.00 61.06 790 ASN E O 1
ATOM 9891 N N . LEU C 1 337 ? -10.158 45.567 39.371 1.00 50.42 791 LEU E N 1
ATOM 9892 C CA . LEU C 1 337 ? -9.174 46.621 39.150 1.00 44.89 791 LEU E CA 1
ATOM 9893 C C . LEU C 1 337 ? -8.321 46.426 37.890 1.00 52.71 791 LEU E C 1
ATOM 9894 O O . LEU C 1 337 ? -7.346 47.146 37.677 1.00 57.59 791 LEU E O 1
ATOM 9899 N N . LEU C 1 338 ? -8.691 45.457 37.057 1.00 55.44 792 LEU E N 1
ATOM 9900 C CA . LEU C 1 338 ? -7.973 45.194 35.809 1.00 51.53 792 LEU E CA 1
ATOM 9901 C C . LEU C 1 338 ? -8.009 46.406 34.873 1.00 52.89 792 LEU E C 1
ATOM 9902 O O . LEU C 1 338 ? -9.082 46.946 34.589 1.00 52.84 792 LEU E O 1
ATOM 9907 N N . PRO C 1 339 ? -6.831 46.819 34.376 1.00 52.65 793 PRO E N 1
ATOM 9908 C CA . PRO C 1 339 ? -6.624 48.094 33.672 1.00 49.79 793 PRO E CA 1
ATOM 9909 C C . PRO C 1 339 ? -7.626 48.368 32.555 1.00 53.25 793 PRO E C 1
ATOM 9910 O O . PRO C 1 339 ? -8.043 49.516 32.397 1.00 54.12 793 PRO E O 1
ATOM 9914 N N . TRP C 1 340 ? -8.011 47.346 31.799 1.00 53.11 794 TRP E N 1
ATOM 9915 C CA . TRP C 1 340 ? -8.988 47.562 30.737 1.00 53.93 794 TRP E CA 1
ATOM 9916 C C . TRP C 1 340 ? -10.372 47.880 31.305 1.00 55.18 794 TRP E C 1
ATOM 9917 O O . TRP C 1 340 ? -11.170 48.564 30.666 1.00 56.51 794 TRP E O 1
ATOM 9928 N N . ASN C 1 341 ? -10.647 47.398 32.512 1.00 48.81 795 ASN E N 1
ATOM 9929 C CA . ASN C 1 341 ? -11.899 47.723 33.179 1.00 52.11 795 ASN E CA 1
ATOM 9930 C C . ASN C 1 341 ? -11.836 49.102 33.822 1.00 52.84 795 ASN E C 1
ATOM 9931 O O . ASN C 1 341 ? -12.755 49.911 33.703 1.00 49.14 795 ASN E O 1
ATOM 9936 N N . ILE C 1 342 ? -10.732 49.354 34.512 1.00 53.71 796 ILE E N 1
ATOM 9937 C CA . ILE C 1 342 ? -10.586 50.552 35.322 1.00 50.45 796 ILE E CA 1
ATOM 9938 C C . ILE C 1 342 ? -10.474 51.815 34.461 1.00 50.01 796 ILE E C 1
ATOM 9939 O O . ILE C 1 342 ? -11.113 52.824 34.754 1.00 54.01 796 ILE E O 1
ATOM 9944 N N . THR C 1 343 ? -9.705 51.751 33.378 1.00 47.43 797 THR E N 1
ATOM 9945 C CA . THR C 1 343 ? -9.536 52.922 32.526 1.00 48.73 797 THR E CA 1
ATOM 9946 C C . THR C 1 343 ? -10.794 53.215 31.711 1.00 51.13 797 THR E C 1
ATOM 9947 O O . THR C 1 343 ? -10.999 54.343 31.259 1.00 55.93 797 THR E O 1
ATOM 9951 N N A LYS C 1 344 ? -11.628 52.199 31.525 0.37 51.03 798 LYS E N 1
ATOM 9952 N N C LYS C 1 344 ? -11.634 52.203 31.533 0.63 50.96 798 LYS E N 1
ATOM 9953 C CA A LYS C 1 344 ? -12.888 52.363 30.807 0.37 53.75 798 LYS E CA 1
ATOM 9954 C CA C LYS C 1 344 ? -12.882 52.369 30.797 0.63 53.04 798 LYS E CA 1
ATOM 9955 C C A LYS C 1 344 ? -13.933 53.047 31.678 0.37 54.53 798 LYS E C 1
ATOM 9956 C C C LYS C 1 344 ? -13.942 53.038 31.671 0.63 54.69 798 LYS E C 1
ATOM 9957 O O A LYS C 1 344 ? -14.603 53.982 31.238 0.37 54.67 798 LYS E O 1
ATOM 9958 O O C LYS C 1 344 ? -14.631 53.957 31.226 0.63 54.66 798 LYS E O 1
ATOM 9969 N N . ASN C 1 345 ? -14.066 52.572 32.913 1.00 55.90 799 ASN E N 1
ATOM 9970 C CA . ASN C 1 345 ? -14.983 53.177 33.874 1.00 54.92 799 ASN E CA 1
ATOM 9971 C C . ASN C 1 345 ? -14.663 54.652 34.025 1.00 52.96 799 ASN E C 1
ATOM 9972 O O . ASN C 1 345 ? -15.559 55.485 34.086 1.00 55.29 799 ASN E O 1
ATOM 9977 N N . PHE C 1 346 ? -13.370 54.957 34.072 1.00 52.19 800 PHE E N 1
ATOM 9978 C CA . PHE C 1 346 ? -12.908 56.328 34.184 1.00 51.40 800 PHE E CA 1
ATOM 9979 C C . PHE C 1 346 ? -13.384 57.169 33.016 1.00 51.84 800 PHE E C 1
ATOM 9980 O O . PHE C 1 346 ? -14.169 58.097 33.189 1.00 57.75 800 PHE E O 1
ATOM 9988 N N . ILE C 1 347 ? -12.889 56.845 31.829 1.00 46.55 801 ILE E N 1
ATOM 9989 C CA . ILE C 1 347 ? -13.200 57.617 30.635 1.00 50.17 801 ILE E CA 1
ATOM 9990 C C . ILE C 1 347 ? -14.713 57.770 30.420 1.00 55.93 801 ILE E C 1
ATOM 9991 O O . ILE C 1 347 ? -15.176 58.819 29.978 1.00 60.62 801 ILE E O 1
ATOM 9996 N N . ASN C 1 348 ? -15.481 56.744 30.775 1.00 54.20 802 ASN E N 1
ATOM 9997 C CA . ASN C 1 348 ? -16.933 56.836 30.703 1.00 56.12 802 ASN E CA 1
ATOM 9998 C C . ASN C 1 348 ? -17.477 57.904 31.644 1.00 63.92 802 ASN E C 1
ATOM 9999 O O . ASN C 1 348 ? -18.397 58.642 31.292 1.00 69.79 802 ASN E O 1
ATOM 10004 N N . SER C 1 349 ? -16.893 57.981 32.839 1.00 64.26 803 SER E N 1
ATOM 10005 C CA . SER C 1 349 ? -17.284 58.963 33.850 1.00 63.30 803 SER E CA 1
ATOM 10006 C C . SER C 1 349 ? -17.059 60.383 33.364 1.00 66.29 803 SER E C 1
ATOM 10007 O O . SER C 1 349 ? -17.681 61.331 33.846 1.00 71.16 803 SER E O 1
ATOM 10010 N N . THR C 1 350 ? -16.154 60.512 32.405 1.00 65.81 804 THR E N 1
ATOM 10011 C CA . THR C 1 350 ? -15.812 61.788 31.810 1.00 63.59 804 THR E CA 1
ATOM 10012 C C . THR C 1 350 ? -16.872 62.265 30.814 1.00 72.92 804 THR E C 1
ATOM 10013 O O . THR C 1 350 ? -17.305 63.419 30.856 1.00 72.34 804 THR E O 1
ATOM 10017 N N . GLN C 1 351 ? -17.300 61.372 29.930 1.00 69.26 805 GLN E N 1
ATOM 10018 C CA . GLN C 1 351 ? -18.161 61.773 28.825 1.00 74.46 805 GLN E CA 1
ATOM 10019 C C . GLN C 1 351 ? -19.620 61.348 28.980 1.00 74.01 805 GLN E C 1
ATOM 10020 O O . GLN C 1 351 ? -20.455 61.654 28.132 1.00 77.02 805 GLN E O 1
ATOM 10034 N N . ARG C 1 353 ? -22.809 59.879 32.160 1.00 73.69 807 ARG E N 1
ATOM 10035 C CA . ARG C 1 353 ? -23.114 59.800 33.579 1.00 78.10 807 ARG E CA 1
ATOM 10036 C C . ARG C 1 353 ? -22.852 58.392 34.071 1.00 80.10 807 ARG E C 1
ATOM 10037 O O . ARG C 1 353 ? -23.758 57.562 34.148 1.00 79.71 807 ARG E O 1
ATOM 10045 N N . ALA C 1 354 ? -21.588 58.133 34.377 1.00 81.94 808 ALA E N 1
ATOM 10046 C CA . ALA C 1 354 ? -21.171 56.905 35.028 1.00 72.31 808 ALA E CA 1
ATOM 10047 C C . ALA C 1 354 ? -20.390 57.345 36.245 1.00 69.32 808 ALA E C 1
ATOM 10048 O O . ALA C 1 354 ? -19.343 57.963 36.106 1.00 73.85 808 ALA E O 1
ATOM 10058 N N . ILE C 1 356 ? -18.097 56.857 39.635 1.00 57.87 810 ILE E N 1
ATOM 10059 C CA . ILE C 1 356 ? -17.150 55.958 40.274 1.00 56.64 810 ILE E CA 1
ATOM 10060 C C . ILE C 1 356 ? -17.253 56.054 41.798 1.00 56.54 810 ILE E C 1
ATOM 10061 O O . ILE C 1 356 ? -17.960 56.917 42.325 1.00 56.27 810 ILE E O 1
ATOM 10066 N N . GLN C 1 357 ? -16.541 55.175 42.499 1.00 57.38 811 GLN E N 1
ATOM 10067 C CA . GLN C 1 357 ? -16.646 55.088 43.955 1.00 56.06 811 GLN E CA 1
ATOM 10068 C C . GLN C 1 357 ? -15.869 56.170 44.698 1.00 53.93 811 GLN E C 1
ATOM 10069 O O . GLN C 1 357 ? -16.238 56.539 45.812 1.00 53.09 811 GLN E O 1
ATOM 10075 N N . ILE C 1 358 ? -14.793 56.653 44.075 1.00 52.48 812 ILE E N 1
ATOM 10076 C CA . ILE C 1 358 ? -13.939 57.709 44.627 1.00 50.13 812 ILE E CA 1
ATOM 10077 C C . ILE C 1 358 ? -13.132 57.263 45.843 1.00 45.28 812 ILE E C 1
ATOM 10078 O O . ILE C 1 358 ? -11.945 57.562 45.948 1.00 51.55 812 ILE E O 1
ATOM 10083 N N . HIS C 1 359 ? -13.774 56.526 46.742 1.00 45.00 813 HIS E N 1
ATOM 10084 C CA A HIS C 1 359 ? -13.073 56.048 47.923 0.59 47.53 813 HIS E CA 1
ATOM 10085 C CA B HIS C 1 359 ? -13.176 56.066 47.991 0.41 48.04 813 HIS E CA 1
ATOM 10086 C C . HIS C 1 359 ? -13.265 54.551 48.136 1.00 47.33 813 HIS E C 1
ATOM 10087 O O . HIS C 1 359 ? -13.982 53.889 47.388 1.00 48.37 813 HIS E O 1
ATOM 10100 N N . GLY C 1 360 ? -12.575 54.010 49.135 1.00 46.46 814 GLY E N 1
ATOM 10101 C CA . GLY C 1 360 ? -12.725 52.607 49.475 1.00 47.52 814 GLY E CA 1
ATOM 10102 C C . GLY C 1 360 ? -11.710 51.659 48.876 1.00 46.12 814 GLY E C 1
ATOM 10103 O O . GLY C 1 360 ? -10.570 52.038 48.600 1.00 50.36 814 GLY E O 1
ATOM 10104 N N . VAL C 1 361 ? -12.139 50.419 48.660 1.00 46.65 815 VAL E N 1
ATOM 10105 C CA . VAL C 1 361 ? -11.219 49.337 48.322 1.00 47.65 815 VAL E CA 1
ATOM 10106 C C . VAL C 1 361 ? -10.495 49.559 47.003 1.00 45.29 815 VAL E C 1
ATOM 10107 O O . VAL C 1 361 ? -9.453 48.953 46.761 1.00 48.13 815 VAL E O 1
ATOM 10111 N N . GLY C 1 362 ? -11.036 50.439 46.165 1.00 45.51 816 GLY E N 1
ATOM 10112 C CA . GLY C 1 362 ? -10.436 50.718 44.871 1.00 45.26 816 GLY E CA 1
ATOM 10113 C C . GLY C 1 362 ? -9.331 51.756 44.926 1.00 45.85 816 GLY E C 1
ATOM 10114 O O . GLY C 1 362 ? -8.544 51.891 43.989 1.00 48.39 816 GLY E O 1
ATOM 10115 N N . ASP C 1 363 ? -9.285 52.504 46.021 1.00 44.90 817 ASP E N 1
ATOM 10116 C CA . ASP C 1 363 ? -8.245 53.500 46.230 1.00 46.23 817 ASP E CA 1
ATOM 10117 C C . ASP C 1 363 ? -6.902 52.793 46.336 1.00 48.06 817 ASP E C 1
ATOM 10118 O O . ASP C 1 363 ? -6.674 52.020 47.272 1.00 54.77 817 ASP E O 1
ATOM 10123 N N . PRO C 1 364 ? -6.002 53.066 45.383 1.00 43.38 818 PRO E N 1
ATOM 10124 C CA . PRO C 1 364 ? -4.682 52.424 45.322 1.00 43.52 818 PRO E CA 1
ATOM 10125 C C . PRO C 1 364 ? -3.759 52.846 46.457 1.00 48.19 818 PRO E C 1
ATOM 10126 O O . PRO C 1 364 ? -2.674 52.284 46.585 1.00 49.24 818 PRO E O 1
ATOM 10130 N N . THR C 1 365 ? -4.174 53.814 47.267 1.00 47.54 819 THR E N 1
ATOM 10131 C CA . THR C 1 365 ? -3.328 54.269 48.366 1.00 50.22 819 THR E CA 1
ATOM 10132 C C . THR C 1 365 ? -3.461 53.403 49.612 1.00 49.48 819 THR E C 1
ATOM 10133 O O . THR C 1 365 ? -2.481 53.149 50.296 1.00 52.34 819 THR E O 1
ATOM 10137 N N . GLY C 1 366 ? -4.669 52.954 49.917 1.00 47.11 820 GLY E N 1
ATOM 10138 C CA . GLY C 1 366 ? -4.884 52.238 51.161 1.00 51.42 820 GLY E CA 1
ATOM 10139 C C . GLY C 1 366 ? -5.412 53.170 52.231 1.00 52.85 820 GLY E C 1
ATOM 10140 O O . GLY C 1 366 ? -6.211 52.774 53.079 1.00 71.56 820 GLY E O 1
ATOM 10141 N N . CYS C 1 367 ? -4.955 54.415 52.204 1.00 51.57 821 CYS E N 1
ATOM 10142 C CA . CYS C 1 367 ? -5.611 55.468 52.967 1.00 51.45 821 CYS E CA 1
ATOM 10143 C C . CYS C 1 367 ? -6.546 56.186 52.004 1.00 54.98 821 CYS E C 1
ATOM 10144 O O . CYS C 1 367 ? -6.887 55.640 50.957 1.00 60.06 821 CYS E O 1
ATOM 10147 N N . GLY C 1 368 ? -6.959 57.401 52.337 1.00 49.54 822 GLY E N 1
ATOM 10148 C CA . GLY C 1 368 ? -7.894 58.112 51.484 1.00 44.77 822 GLY E CA 1
ATOM 10149 C C . GLY C 1 368 ? -7.224 59.168 50.630 1.00 50.48 822 GLY E C 1
ATOM 10150 O O . GLY C 1 368 ? -7.806 60.223 50.368 1.00 58.54 822 GLY E O 1
ATOM 10151 N N . GLU C 1 369 ? -6.001 58.884 50.191 1.00 48.07 823 GLU E N 1
ATOM 10152 C CA . GLU C 1 369 ? -5.204 59.871 49.471 1.00 50.60 823 GLU E CA 1
ATOM 10153 C C . GLU C 1 369 ? -5.172 59.642 47.963 1.00 50.06 823 GLU E C 1
ATOM 10154 O O . GLU C 1 369 ? -4.288 60.143 47.274 1.00 51.65 823 GLU E O 1
ATOM 10160 N N . GLY C 1 370 ? -6.132 58.885 47.447 1.00 48.64 824 GLY E N 1
ATOM 10161 C CA . GLY C 1 370 ? -6.172 58.611 46.021 1.00 48.01 824 GLY E CA 1
ATOM 10162 C C . GLY C 1 370 ? -7.583 58.406 45.511 1.00 47.81 824 GLY E C 1
ATOM 10163 O O . GLY C 1 370 ? -8.535 58.355 46.296 1.00 51.88 824 GLY E O 1
ATOM 10164 N N . PHE C 1 371 ? -7.722 58.290 44.196 1.00 46.96 825 PHE E N 1
ATOM 10165 C CA . PHE C 1 371 ? -9.025 58.074 43.589 1.00 47.37 825 PHE E CA 1
ATOM 10166 C C . PHE C 1 371 ? -9.268 56.594 43.328 1.00 53.15 825 PHE E C 1
ATOM 10167 O O . PHE C 1 371 ? -8.382 55.899 42.821 1.00 51.80 825 PHE E O 1
ATOM 10175 N N . SER C 1 372 ? -10.469 56.119 43.662 1.00 51.43 826 SER E N 1
ATOM 10176 C CA . SER C 1 372 ? -10.911 54.776 43.270 1.00 45.24 826 SER E CA 1
ATOM 10177 C C . SER C 1 372 ? -11.717 54.860 41.986 1.00 49.84 826 SER E C 1
ATOM 10178 O O . SER C 1 372 ? -12.717 55.578 41.926 1.00 49.30 826 SER E O 1
ATOM 10181 N N . PHE C 1 373 ? -11.294 54.125 40.962 1.00 55.25 827 PHE E N 1
ATOM 10182 C CA . PHE C 1 373 ? -11.987 54.155 39.676 1.00 53.69 827 PHE E CA 1
ATOM 10183 C C . PHE C 1 373 ? -13.001 53.024 39.551 1.00 49.35 827 PHE E C 1
ATOM 10184 O O . PHE C 1 373 ? -13.483 52.737 38.456 1.00 55.25 827 PHE E O 1
ATOM 10192 N N . LEU C 1 374 ? -13.310 52.372 40.666 1.00 44.66 828 LEU E N 1
ATOM 10193 C CA . LEU C 1 374 ? -14.324 51.327 40.663 1.00 44.43 828 LEU E CA 1
ATOM 10194 C C . LEU C 1 374 ? -15.665 51.951 40.335 1.00 50.27 828 LEU E C 1
ATOM 10195 O O . LEU C 1 374 ? -15.944 53.076 40.743 1.00 54.76 828 LEU E O 1
ATOM 10200 N N . LYS C 1 375 ? -16.485 51.223 39.586 1.00 51.04 829 LYS E N 1
ATOM 10201 C CA . LYS C 1 375 ? -17.815 51.684 39.208 1.00 48.89 829 LYS E CA 1
ATOM 10202 C C . LYS C 1 375 ? -18.728 51.681 40.434 1.00 47.13 829 LYS E C 1
ATOM 10203 O O . LYS C 1 375 ? -18.550 50.879 41.342 1.00 53.19 829 LYS E O 1
ATOM 10209 N N . THR C 1 376 ? -19.703 52.580 40.464 1.00 56.08 830 THR E N 1
ATOM 10210 C CA . THR C 1 376 ? -20.665 52.630 41.564 1.00 60.83 830 THR E CA 1
ATOM 10211 C C . THR C 1 376 ? -21.733 51.554 41.390 1.00 64.49 830 THR E C 1
ATOM 10212 O O . THR C 1 376 ? -22.280 51.388 40.297 1.00 72.53 830 THR E O 1
ATOM 10216 N N . SER C 1 377 ? -22.039 50.835 42.467 1.00 62.57 831 SER E N 1
ATOM 10217 C CA . SER C 1 377 ? -23.050 49.777 42.423 1.00 71.32 831 SER E CA 1
ATOM 10218 C C . SER C 1 377 ? -24.453 50.340 42.251 1.00 72.95 831 SER E C 1
ATOM 10219 O O . SER C 1 377 ? -24.649 51.554 42.258 1.00 78.68 831 SER E O 1
ATOM 10230 N N . LYS C 1 379 ? -26.912 50.276 44.270 1.00 82.27 833 LYS E N 1
ATOM 10231 C CA . LYS C 1 379 ? -27.512 50.808 45.486 1.00 80.37 833 LYS E CA 1
ATOM 10232 C C . LYS C 1 379 ? -26.457 51.340 46.450 1.00 78.02 833 LYS E C 1
ATOM 10233 O O . LYS C 1 379 ? -26.205 52.545 46.507 1.00 80.24 833 LYS E O 1
ATOM 10239 N N . SER C 1 404 ? -32.455 57.343 49.406 1.00 99.81 858 SER E N 1
ATOM 10240 C CA . SER C 1 404 ? -33.561 57.678 48.514 1.00 106.49 858 SER E CA 1
ATOM 10241 C C . SER C 1 404 ? -33.486 59.135 48.055 1.00 103.46 858 SER E C 1
ATOM 10242 O O . SER C 1 404 ? -34.512 59.796 47.882 1.00 98.53 858 SER E O 1
ATOM 10245 N N . TYR C 1 405 ? -32.266 59.618 47.837 1.00 102.36 859 TYR E N 1
ATOM 10246 C CA . TYR C 1 405 ? -32.028 61.033 47.548 1.00 99.46 859 TYR E CA 1
ATOM 10247 C C . TYR C 1 405 ? -32.488 61.490 46.161 1.00 94.08 859 TYR E C 1
ATOM 10248 O O . TYR C 1 405 ? -32.629 60.689 45.239 1.00 89.14 859 TYR E O 1
ATOM 10257 N N . ASN C 1 406 ? -32.728 62.791 46.037 1.00 96.96 860 ASN E N 1
ATOM 10258 C CA . ASN C 1 406 ? -33.076 63.404 44.761 1.00 91.03 860 ASN E CA 1
ATOM 10259 C C . ASN C 1 406 ? -31.869 63.423 43.823 1.00 89.42 860 ASN E C 1
ATOM 10260 O O . ASN C 1 406 ? -30.725 63.425 44.278 1.00 93.23 860 ASN E O 1
ATOM 10265 N N . VAL C 1 407 ? -32.133 63.425 42.519 1.00 84.27 861 VAL E N 1
ATOM 10266 C CA . VAL C 1 407 ? -31.092 63.308 41.501 1.00 79.28 861 VAL E CA 1
ATOM 10267 C C . VAL C 1 407 ? -30.029 64.407 41.586 1.00 82.05 861 VAL E C 1
ATOM 10268 O O . VAL C 1 407 ? -28.829 64.130 41.506 1.00 83.95 861 VAL E O 1
ATOM 10272 N N . ALA C 1 408 ? -30.471 65.650 41.752 1.00 85.29 862 ALA E N 1
ATOM 10273 C CA . ALA C 1 408 ? -29.554 66.783 41.849 1.00 81.83 862 ALA E CA 1
ATOM 10274 C C . ALA C 1 408 ? -28.753 66.763 43.153 1.00 85.27 862 ALA E C 1
ATOM 10275 O O . ALA C 1 408 ? -27.636 67.287 43.210 1.00 81.45 862 ALA E O 1
ATOM 10277 N N . GLN C 1 409 ? -29.335 66.168 44.195 1.00 82.71 863 GLN E N 1
ATOM 10278 C CA . GLN C 1 409 ? -28.655 65.999 45.479 1.00 87.15 863 GLN E CA 1
ATOM 10279 C C . GLN C 1 409 ? -27.476 65.031 45.364 1.00 81.48 863 GLN E C 1
ATOM 10280 O O . GLN C 1 409 ? -26.428 65.243 45.975 1.00 80.75 863 GLN E O 1
ATOM 10286 N N . GLN C 1 410 ? -27.655 63.970 44.581 1.00 81.65 864 GLN E N 1
ATOM 10287 C CA . GLN C 1 410 ? -26.591 63.002 44.341 1.00 79.51 864 GLN E CA 1
ATOM 10288 C C . GLN C 1 410 ? -25.408 63.668 43.654 1.00 75.37 864 GLN E C 1
ATOM 10289 O O . GLN C 1 410 ? -24.261 63.491 44.066 1.00 75.16 864 GLN E O 1
ATOM 10295 N N . GLN C 1 411 ? -25.700 64.427 42.600 1.00 70.48 865 GLN E N 1
ATOM 10296 C CA . GLN C 1 411 ? -24.669 65.127 41.843 1.00 70.26 865 GLN E CA 1
ATOM 10297 C C . GLN C 1 411 ? -23.838 66.056 42.722 1.00 72.41 865 GLN E C 1
ATOM 10298 O O . GLN C 1 411 ? -22.610 66.078 42.626 1.00 63.55 865 GLN E O 1
ATOM 10304 N N . LYS C 1 412 ? -24.509 66.820 43.579 1.00 76.51 866 LYS E N 1
ATOM 10305 C CA . LYS C 1 412 ? -23.811 67.721 44.487 1.00 74.30 866 LYS E CA 1
ATOM 10306 C C . LYS C 1 412 ? -22.902 66.945 45.428 1.00 70.48 866 LYS E C 1
ATOM 10307 O O . LYS C 1 412 ? -21.751 67.325 45.644 1.00 69.82 866 LYS E O 1
ATOM 10313 N N . ALA C 1 413 ? -23.424 65.853 45.978 1.00 70.31 867 ALA E N 1
ATOM 10314 C CA . ALA C 1 413 ? -22.639 64.984 46.846 1.00 71.08 867 ALA E CA 1
ATOM 10315 C C . ALA C 1 413 ? -21.423 64.446 46.101 1.00 66.17 867 ALA E C 1
ATOM 10316 O O . ALA C 1 413 ? -20.285 64.570 46.562 1.00 63.57 867 ALA E O 1
ATOM 10318 N N . TYR C 1 414 ? -21.685 63.848 44.944 1.00 61.12 868 TYR E N 1
ATOM 10319 C CA . TYR C 1 414 ? -20.644 63.292 44.096 1.00 61.52 868 TYR E CA 1
ATOM 10320 C C . TYR C 1 414 ? -19.597 64.354 43.774 1.00 60.48 868 TYR E C 1
ATOM 10321 O O . TYR C 1 414 ? -18.409 64.143 43.999 1.00 65.72 868 TYR E O 1
ATOM 10330 N N . ASP C 1 415 ? -20.040 65.502 43.275 1.00 61.96 869 ASP E N 1
ATOM 10331 C CA . ASP C 1 415 ? -19.118 66.574 42.912 1.00 63.92 869 ASP E CA 1
ATOM 10332 C C . ASP C 1 415 ? -18.306 67.094 44.107 1.00 59.34 869 ASP E C 1
ATOM 10333 O O . ASP C 1 415 ? -17.139 67.463 43.959 1.00 58.35 869 ASP E O 1
ATOM 10338 N N . GLU C 1 416 ? -18.922 67.108 45.286 1.00 58.60 870 GLU E N 1
ATOM 10339 C CA . GLU C 1 416 ? -18.239 67.528 46.510 1.00 63.41 870 GLU E CA 1
ATOM 10340 C C . GLU C 1 416 ? -17.131 66.560 46.918 1.00 64.91 870 GLU E C 1
ATOM 10341 O O . GLU C 1 416 ? -16.032 66.982 47.283 1.00 65.83 870 GLU E O 1
ATOM 10347 N N . GLU C 1 417 ? -17.426 65.264 46.867 1.00 63.73 871 GLU E N 1
ATOM 10348 C CA . GLU C 1 417 ? -16.440 64.247 47.220 1.00 63.68 871 GLU E CA 1
ATOM 10349 C C . GLU C 1 417 ? -15.218 64.307 46.299 1.00 60.26 871 GLU E C 1
ATOM 10350 O O . GLU C 1 417 ? -14.080 64.218 46.761 1.00 61.23 871 GLU E O 1
ATOM 10356 N N . ILE C 1 418 ? -15.458 64.466 45.001 1.00 50.95 872 ILE E N 1
ATOM 10357 C CA . ILE C 1 418 ? -14.368 64.561 44.042 1.00 54.09 872 ILE E CA 1
ATOM 10358 C C . ILE C 1 418 ? -13.426 65.701 44.402 1.00 52.11 872 ILE E C 1
ATOM 10359 O O . ILE C 1 418 ? -12.207 65.527 44.433 1.00 50.79 872 ILE E O 1
ATOM 10364 N N . ALA C 1 419 ? -14.006 66.865 44.673 1.00 55.98 873 ALA E N 1
ATOM 10365 C CA . ALA C 1 419 ? -13.229 68.043 45.020 1.00 55.25 873 ALA E CA 1
ATOM 10366 C C . ALA C 1 419 ? -12.425 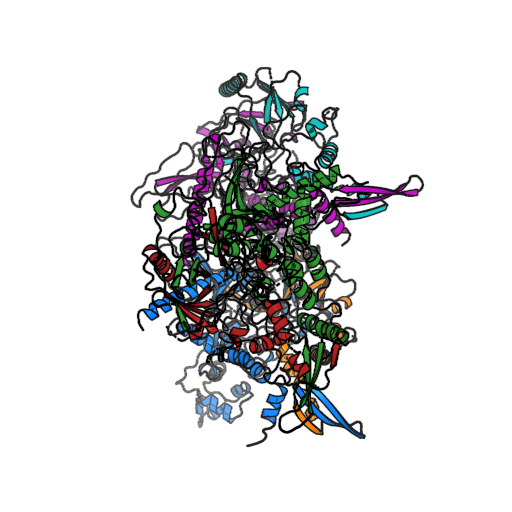67.768 46.275 1.00 54.54 873 ALA E C 1
ATOM 10367 O O . ALA C 1 419 ? -11.209 67.980 46.311 1.00 53.51 873 ALA E O 1
ATOM 10369 N N . LYS C 1 420 ? -13.122 67.282 47.297 1.00 52.57 874 LYS E N 1
ATOM 10370 C CA . LYS C 1 420 ? -12.513 66.936 48.574 1.00 54.62 874 LYS E CA 1
ATOM 10371 C C . LYS C 1 420 ? -11.346 65.954 48.390 1.00 58.41 874 LYS E C 1
ATOM 10372 O O . LYS C 1 420 ? -10.253 66.170 48.914 1.00 57.12 874 LYS E O 1
ATOM 10378 N N . THR C 1 421 ? -11.576 64.900 47.614 1.00 58.50 875 THR E N 1
ATOM 10379 C CA . THR C 1 421 ? -10.546 63.902 47.339 1.00 52.05 875 THR E CA 1
ATOM 10380 C C . THR C 1 421 ? -9.363 64.481 46.567 1.00 51.07 875 THR E C 1
ATOM 10381 O O . THR C 1 421 ? -8.209 64.217 46.904 1.00 54.30 875 THR E O 1
ATOM 10385 N N . TRP C 1 422 ? -9.653 65.261 45.531 1.00 55.05 876 TRP E N 1
ATOM 10386 C CA . TRP C 1 422 ? -8.609 65.881 44.718 1.00 58.18 876 TRP E CA 1
ATOM 10387 C C . TRP C 1 422 ? -7.650 66.719 45.546 1.00 58.17 876 TRP E C 1
ATOM 10388 O O . TRP C 1 422 ? -6.431 66.596 45.420 1.00 56.28 876 TRP E O 1
ATOM 10399 N N . TYR C 1 423 ? -8.203 67.584 46.385 1.00 56.82 877 TYR E N 1
ATOM 10400 C CA . TYR C 1 423 ? -7.361 68.452 47.188 1.00 57.36 877 TYR E CA 1
ATOM 10401 C C . TYR C 1 423 ? -6.609 67.655 48.262 1.00 56.40 877 TYR E C 1
ATOM 10402 O O . TYR C 1 423 ? -5.443 67.939 48.552 1.00 55.60 877 TYR E O 1
ATOM 10411 N N . THR C 1 424 ? -7.263 66.635 48.815 1.00 53.15 878 THR E N 1
ATOM 10412 C CA . THR C 1 424 ? -6.607 65.735 49.764 1.00 48.46 878 THR E CA 1
ATOM 10413 C C . THR C 1 424 ? -5.447 65.012 49.080 1.00 53.77 878 THR E C 1
ATOM 10414 O O . THR C 1 424 ? -4.373 64.821 49.659 1.00 50.78 878 THR E O 1
ATOM 10418 N N . HIS C 1 425 ? -5.672 64.621 47.834 1.00 53.41 879 HIS E N 1
ATOM 10419 C CA . HIS C 1 425 ? -4.650 63.954 47.048 1.00 53.15 879 HIS E CA 1
ATOM 10420 C C . HIS C 1 425 ? -3.455 64.863 46.819 1.00 52.26 879 HIS E C 1
ATOM 10421 O O . HIS C 1 425 ? -2.323 64.510 47.152 1.00 52.62 879 HIS E O 1
ATOM 10428 N N . THR C 1 426 ? -3.714 66.033 46.244 1.00 52.50 880 THR E N 1
ATOM 10429 C CA . THR C 1 426 ? -2.648 66.966 45.882 1.00 56.91 880 THR E CA 1
ATOM 10430 C C . THR C 1 426 ? -1.863 67.450 47.100 1.00 59.88 880 THR E C 1
ATOM 10431 O O . THR C 1 426 ? -0.645 67.626 47.039 1.00 60.16 880 THR E O 1
ATOM 10435 N N . LYS C 1 427 ? -2.569 67.657 48.205 1.00 55.75 881 LYS E N 1
ATOM 10436 C CA . LYS C 1 427 ? -1.939 68.069 49.449 1.00 55.18 881 LYS E CA 1
ATOM 10437 C C . LYS C 1 427 ? -0.934 67.030 49.951 1.00 58.84 881 LYS E C 1
ATOM 10438 O O . LYS C 1 427 ? 0.151 67.379 50.409 1.00 67.83 881 LYS E O 1
ATOM 10444 N N . SER C 1 428 ? -1.293 65.754 49.851 1.00 60.04 882 SER E N 1
ATOM 10445 C CA . SER C 1 428 ? -0.458 64.675 50.383 1.00 59.56 882 SER E CA 1
ATOM 10446 C C . SER C 1 428 ? 0.883 64.554 49.671 1.00 58.09 882 SER E C 1
ATOM 10447 O O . SER C 1 428 ? 1.878 64.155 50.271 1.00 60.18 882 SER E O 1
ATOM 10450 N N . LEU C 1 429 ? 0.903 64.886 48.387 1.00 57.38 883 LEU E N 1
ATOM 10451 C CA . LEU C 1 429 ? 2.118 64.743 47.598 1.00 60.09 883 LEU E CA 1
ATOM 10452 C C . LEU C 1 429 ? 2.924 66.030 47.590 1.00 61.86 883 LEU E C 1
ATOM 10453 O O . LEU C 1 429 ? 3.980 66.106 46.962 1.00 58.91 883 LEU E O 1
ATOM 10458 N N . SER C 1 430 ? 2.417 67.035 48.300 1.00 67.42 884 SER E N 1
ATOM 10459 C CA . SER C 1 430 ? 3.079 68.330 48.405 1.00 61.99 884 SER E CA 1
ATOM 10460 C C . SER C 1 430 ? 4.024 68.352 49.598 1.00 63.98 884 SER E C 1
ATOM 10461 O O . SER C 1 430 ? 4.874 69.237 49.716 1.00 70.14 884 SER E O 1
ATOM 10464 N N . ILE C 1 431 ? 3.870 67.363 50.472 1.00 62.69 885 ILE E N 1
ATOM 10465 C CA . ILE C 1 431 ? 4.659 67.261 51.692 1.00 63.95 885 ILE E CA 1
ATOM 10466 C C . ILE C 1 431 ? 6.159 67.147 51.425 1.00 68.44 885 ILE E C 1
ATOM 10467 O O . ILE C 1 431 ? 6.615 66.227 50.747 1.00 65.20 885 ILE E O 1
ATOM 10472 N N . SER C 1 432 ? 6.916 68.093 51.971 1.00 74.08 886 SER E N 1
ATOM 10473 C CA . SER C 1 432 ? 8.367 68.119 51.828 1.00 76.09 886 SER E CA 1
ATOM 10474 C C . SER C 1 432 ? 9.051 67.665 53.114 1.00 76.27 886 SER E C 1
ATOM 10475 O O . SER C 1 432 ? 10.240 67.339 53.124 1.00 74.71 886 SER E O 1
ATOM 10478 N N . ASN C 1 433 ? 8.280 67.647 54.195 1.00 72.53 887 ASN E N 1
ATOM 10479 C CA . ASN C 1 433 ? 8.805 67.367 55.523 1.00 74.73 887 ASN E CA 1
ATOM 10480 C C . ASN C 1 433 ? 7.892 66.394 56.257 1.00 76.97 887 ASN E C 1
ATOM 10481 O O . ASN C 1 433 ? 7.000 66.808 56.996 1.00 74.90 887 ASN E O 1
ATOM 10486 N N . PRO C 1 434 ? 8.119 65.090 56.048 1.00 75.29 888 PRO E N 1
ATOM 10487 C CA . PRO C 1 434 ? 7.270 64.005 56.547 1.00 69.88 888 PRO E CA 1
ATOM 10488 C C . PRO C 1 434 ? 6.958 64.096 58.038 1.00 76.70 888 PRO E C 1
ATOM 10489 O O . PRO C 1 434 ? 5.791 64.026 58.413 1.00 73.15 888 PRO E O 1
ATOM 10493 N N . PHE C 1 435 ? 7.975 64.262 58.875 1.00 78.43 889 PHE E N 1
ATOM 10494 C CA . PHE C 1 435 ? 7.759 64.200 60.320 1.00 81.19 889 PHE E CA 1
ATOM 10495 C C . PHE C 1 435 ? 7.018 65.410 60.904 1.00 80.37 889 PHE E C 1
ATOM 10496 O O . PHE C 1 435 ? 6.377 65.303 61.951 1.00 79.78 889 PHE E O 1
ATOM 10504 N N . GLU C 1 436 ? 7.089 66.550 60.224 1.00 78.05 890 GLU E N 1
ATOM 10505 C CA . GLU C 1 436 ? 6.347 67.732 60.657 1.00 73.27 890 GLU E CA 1
ATOM 10506 C C . GLU C 1 436 ? 4.922 67.735 60.116 1.00 71.12 890 GLU E C 1
ATOM 10507 O O . GLU C 1 436 ? 3.983 68.099 60.821 1.00 74.48 890 GLU E O 1
ATOM 10510 N N . GLU C 1 437 ? 4.769 67.313 58.865 1.00 75.34 891 GLU E N 1
ATOM 10511 C CA . GLU C 1 437 ? 3.501 67.450 58.154 1.00 71.98 891 GLU E CA 1
ATOM 10512 C C . GLU C 1 437 ? 2.589 66.218 58.220 1.00 70.60 891 GLU E C 1
ATOM 10513 O O . GLU C 1 437 ? 1.412 66.299 57.871 1.00 70.09 891 GLU E O 1
ATOM 10527 N N . THR C 1 439 ? 0.937 63.230 60.750 1.00 68.65 893 THR E N 1
ATOM 10528 C CA . THR C 1 439 ? 0.636 62.938 62.152 1.00 69.88 893 THR E CA 1
ATOM 10529 C C . THR C 1 439 ? 1.478 61.776 62.674 1.00 70.99 893 THR E C 1
ATOM 10530 O O . THR C 1 439 ? 2.173 61.897 63.687 1.00 69.91 893 THR E O 1
ATOM 10534 N N . ASN C 1 440 ? 1.397 60.644 61.986 1.00 72.32 894 ASN E N 1
ATOM 10535 C CA . ASN C 1 440 ? 2.281 59.525 62.270 1.00 72.90 894 ASN E CA 1
ATOM 10536 C C . ASN C 1 440 ? 2.851 58.963 60.982 1.00 70.73 894 ASN E C 1
ATOM 10537 O O . ASN C 1 440 ? 2.252 58.090 60.359 1.00 74.00 894 ASN E O 1
ATOM 10542 N N . PRO C 1 441 ? 4.021 59.467 60.582 1.00 69.85 895 PRO E N 1
ATOM 10543 C CA . PRO C 1 441 ? 4.652 59.062 59.327 1.00 71.83 895 PRO E CA 1
ATOM 10544 C C . PRO C 1 441 ? 4.965 57.573 59.266 1.00 69.68 895 PRO E C 1
ATOM 10545 O O . PRO C 1 441 ? 5.053 57.016 58.173 1.00 68.99 895 PRO E O 1
ATOM 10549 N N . ASP C 1 442 ? 5.128 56.941 60.423 1.00 65.46 896 ASP E N 1
ATOM 10550 C CA . ASP C 1 442 ? 5.509 55.536 60.465 1.00 69.06 896 ASP E CA 1
ATOM 10551 C C . ASP C 1 442 ? 4.317 54.579 60.572 1.00 65.72 896 ASP E C 1
ATOM 10552 O O . ASP C 1 442 ? 4.498 53.385 60.831 1.00 62.82 896 ASP E O 1
ATOM 10557 N N . GLU C 1 443 ? 3.107 55.094 60.366 1.00 62.43 897 GLU E N 1
ATOM 10558 C CA . GLU C 1 443 ? 1.905 54.268 60.496 1.00 60.86 897 GLU E CA 1
ATOM 10559 C C . GLU C 1 443 ? 1.754 53.307 59.324 1.00 62.91 897 GLU E C 1
ATOM 10560 O O . GLU C 1 443 ? 2.497 53.383 58.345 1.00 63.33 897 GLU E O 1
ATOM 10566 N N . ILE C 1 444 ? 0.782 52.406 59.438 1.00 57.54 898 ILE E N 1
ATOM 10567 C CA . ILE C 1 444 ? 0.568 51.349 58.462 1.00 47.34 898 ILE E CA 1
ATOM 10568 C C . ILE C 1 444 ? -0.914 51.248 58.138 1.00 48.29 898 ILE E C 1
ATOM 10569 O O . ILE C 1 444 ? -1.728 51.080 59.048 1.00 58.39 898 ILE E O 1
ATOM 10574 N N . ASN C 1 445 ? -1.275 51.339 56.857 1.00 45.43 899 ASN E N 1
ATOM 10575 C CA . ASN C 1 445 ? -2.691 51.272 56.482 1.00 47.22 899 ASN E CA 1
ATOM 10576 C C . ASN C 1 445 ? -3.298 49.893 56.734 1.00 53.20 899 ASN E C 1
ATOM 10577 O O . ASN C 1 445 ? -2.572 48.910 56.915 1.00 50.60 899 ASN E O 1
ATOM 10582 N N . GLN C 1 446 ? -4.625 49.825 56.741 1.00 54.85 900 GLN E N 1
ATOM 10583 C CA . GLN C 1 446 ? -5.327 48.605 57.129 1.00 56.91 900 GLN E CA 1
ATOM 10584 C C . GLN C 1 446 ? -4.957 47.383 56.286 1.00 56.23 900 GLN E C 1
ATOM 10585 O O . GLN C 1 446 ? -4.921 46.261 56.798 1.00 61.85 900 GLN E O 1
ATOM 10591 N N . THR C 1 447 ? -4.665 47.600 55.007 1.00 47.71 901 THR E N 1
ATOM 10592 C CA . THR C 1 447 ? -4.364 46.491 54.106 1.00 41.82 901 THR E CA 1
ATOM 10593 C C . THR C 1 447 ? -2.943 45.946 54.256 1.00 48.28 901 THR E C 1
ATOM 10594 O O . THR C 1 447 ? -2.626 44.893 53.705 1.00 53.67 901 THR E O 1
ATOM 10598 N N . ASN C 1 448 ? -2.096 46.661 54.994 1.00 46.94 902 ASN E N 1
ATOM 10599 C CA . ASN C 1 448 ? -0.747 46.181 55.295 1.00 47.86 902 ASN E CA 1
ATOM 10600 C C . ASN C 1 448 ? -0.583 45.807 56.767 1.00 52.13 902 ASN E C 1
ATOM 10601 O O . ASN C 1 448 ? 0.507 45.443 57.206 1.00 52.07 902 ASN E O 1
ATOM 10606 N N . LYS C 1 449 ? -1.670 45.906 57.523 1.00 57.17 903 LYS E N 1
ATOM 10607 C CA . LYS C 1 449 ? -1.623 45.777 58.976 1.00 58.33 903 LYS E CA 1
ATOM 10608 C C . LYS C 1 449 ? -2.096 44.397 59.419 1.00 63.95 903 LYS E C 1
ATOM 10609 O O . LYS C 1 449 ? -1.333 43.623 60.003 1.00 68.79 903 LYS E O 1
ATOM 10615 N N . HIS C 1 450 ? -3.359 44.088 59.149 1.00 60.22 904 HIS E N 1
ATOM 10616 C CA . HIS C 1 450 ? -3.889 42.772 59.482 1.00 63.84 904 HIS E CA 1
ATOM 10617 C C . HIS C 1 450 ? -4.277 42.046 58.203 1.00 65.85 904 HIS E C 1
ATOM 10618 O O . HIS C 1 450 ? -5.252 42.409 57.546 1.00 73.00 904 HIS E O 1
ATOM 10625 N N . VAL C 1 451 ? -3.492 41.032 57.848 1.00 67.86 905 VAL E N 1
ATOM 10626 C CA . VAL C 1 451 ? -3.636 40.351 56.566 1.00 61.51 905 VAL E CA 1
ATOM 10627 C C . VAL C 1 451 ? -4.176 38.948 56.763 1.00 66.13 905 VAL E C 1
ATOM 10628 O O . VAL C 1 451 ? -3.895 38.311 57.776 1.00 67.90 905 VAL E O 1
ATOM 10632 N N . LYS C 1 452 ? -4.950 38.466 55.796 1.00 59.07 906 LYS E N 1
ATOM 10633 C CA . LYS C 1 452 ? -5.486 37.115 55.862 1.00 60.62 906 LYS E CA 1
ATOM 10634 C C . LYS C 1 452 ? -4.395 36.128 55.448 1.00 64.95 906 LYS E C 1
ATOM 10635 O O . LYS C 1 452 ? -3.986 36.089 54.290 1.00 64.07 906 LYS E O 1
ATOM 10641 N N . THR C 1 453 ? -3.921 35.338 56.406 1.00 68.23 907 THR E N 1
ATOM 10642 C CA . THR C 1 453 ? -2.793 34.436 56.190 1.00 65.15 907 THR E CA 1
ATOM 10643 C C . THR C 1 453 ? -3.240 32.986 56.053 1.00 67.05 907 THR E C 1
ATOM 10644 O O . THR C 1 453 ? -2.417 32.084 55.901 1.00 65.66 907 THR E O 1
ATOM 10648 N N . ASP C 1 454 ? -4.547 32.769 56.128 1.00 66.06 908 ASP E N 1
ATOM 10649 C CA . ASP C 1 454 ? -5.105 31.430 56.041 1.00 68.62 908 ASP E CA 1
ATOM 10650 C C . ASP C 1 454 ? -6.116 31.387 54.909 1.00 67.70 908 ASP E C 1
ATOM 10651 O O . ASP C 1 454 ? -6.610 32.430 54.483 1.00 70.72 908 ASP E O 1
ATOM 10656 N N . ARG C 1 455 ? -6.422 30.190 54.415 1.00 68.83 909 ARG E N 1
ATOM 10657 C CA . ARG C 1 455 ? -7.493 30.049 53.432 1.00 69.67 909 ARG E CA 1
ATOM 10658 C C . ARG C 1 455 ? -8.840 30.015 54.153 1.00 66.82 909 ARG E C 1
ATOM 10659 O O . ARG C 1 455 ? -8.883 29.956 55.383 1.00 63.30 909 ARG E O 1
ATOM 10667 N N . ASP C 1 456 ? -9.930 30.076 53.394 1.00 65.51 910 ASP E N 1
ATOM 10668 C CA . ASP C 1 456 ? -11.254 30.283 53.978 1.00 69.33 910 ASP E CA 1
ATOM 10669 C C . ASP C 1 456 ? -11.715 29.128 54.874 1.00 74.72 910 ASP E C 1
ATOM 10670 O O . ASP C 1 456 ? -12.440 29.339 55.847 1.00 76.34 910 ASP E O 1
ATOM 10675 N N . ASP C 1 457 ? -11.285 27.913 54.552 1.00 73.81 911 ASP E N 1
ATOM 10676 C CA . ASP C 1 457 ? -11.616 26.744 55.361 1.00 70.04 911 ASP E CA 1
ATOM 10677 C C . ASP C 1 457 ? -10.580 26.496 56.460 1.00 71.73 911 ASP E C 1
ATOM 10678 O O . ASP C 1 457 ? -10.702 25.547 57.237 1.00 73.00 911 ASP E O 1
ATOM 10683 N N . LYS C 1 458 ? -9.566 27.357 56.508 1.00 72.97 912 LYS E N 1
ATOM 10684 C CA . LYS C 1 458 ? -8.488 27.278 57.497 1.00 72.05 912 LYS E CA 1
ATOM 10685 C C . LYS C 1 458 ? -7.781 25.927 57.508 1.00 70.73 912 LYS E C 1
ATOM 10686 O O . LYS C 1 458 ? -7.289 25.484 58.548 1.00 74.82 912 LYS E O 1
ATOM 10692 N N . LYS C 1 459 ? -7.725 25.281 56.347 1.00 67.24 913 LYS E N 1
ATOM 10693 C CA . LYS C 1 459 ? -7.130 23.955 56.249 1.00 68.34 913 LYS E CA 1
ATOM 10694 C C . LYS C 1 459 ? -5.724 24.001 55.669 1.00 66.82 913 LYS E C 1
ATOM 10695 O O . LYS C 1 459 ? -5.380 24.922 54.934 1.00 69.05 913 LYS E O 1
ATOM 10701 N N . ILE C 1 460 ? -4.912 23.007 56.015 1.00 68.82 914 ILE E N 1
ATOM 10702 C CA . ILE C 1 460 ? -3.578 22.873 55.440 1.00 69.88 914 ILE E CA 1
ATOM 10703 C C . ILE C 1 460 ? -3.542 21.695 54.469 1.00 66.38 914 ILE E C 1
ATOM 10704 O O . ILE C 1 460 ? -4.528 20.966 54.334 1.00 67.66 914 ILE E O 1
ATOM 10709 N N . LEU C 1 461 ? -2.409 21.503 53.798 1.00 61.16 915 LEU E N 1
ATOM 10710 C CA . LEU C 1 461 ? -2.295 20.439 52.804 1.00 59.24 915 LEU E CA 1
ATOM 10711 C C . LEU C 1 461 ? -1.489 19.252 53.309 1.00 58.24 915 LEU E C 1
ATOM 10712 O O . LEU C 1 461 ? -0.372 19.414 53.802 1.00 57.01 915 LEU E O 1
ATOM 10717 N N . LYS C 1 462 ? -2.059 18.057 53.167 1.00 64.23 916 LYS E N 1
ATOM 10718 C CA . LYS C 1 462 ? -1.366 16.816 53.506 1.00 63.86 916 LYS E CA 1
ATOM 10719 C C . LYS C 1 462 ? -1.070 16.016 52.239 1.00 61.54 916 LYS E C 1
ATOM 10720 O O . LYS C 1 462 ? -1.988 15.603 51.526 1.00 62.48 916 LYS E O 1
ATOM 10726 N N . ILE C 1 463 ? 0.212 15.805 51.956 1.00 58.66 917 ILE E N 1
ATOM 10727 C CA . ILE C 1 463 ? 0.621 15.051 50.774 1.00 64.41 917 ILE E CA 1
ATOM 10728 C C . ILE C 1 463 ? 1.226 13.704 51.168 1.00 68.64 917 ILE E C 1
ATOM 10729 O O . ILE C 1 463 ? 2.173 13.650 51.955 1.00 68.94 917 ILE E O 1
ATOM 10734 N N . VAL C 1 464 ? 0.681 12.618 50.623 1.00 72.14 918 VAL E N 1
ATOM 10735 C CA . VAL C 1 464 ? 1.240 11.287 50.860 1.00 65.53 918 VAL E CA 1
ATOM 10736 C C . VAL C 1 464 ? 1.860 10.730 49.581 1.00 63.38 918 VAL E C 1
ATOM 10737 O O . VAL C 1 464 ? 1.172 10.532 48.576 1.00 62.54 918 VAL E O 1
ATOM 10741 N N . ARG C 1 465 ? 3.166 10.489 49.624 1.00 63.87 919 ARG E N 1
ATOM 10742 C CA . ARG C 1 465 ? 3.888 9.947 48.480 1.00 65.23 919 ARG E CA 1
ATOM 10743 C C . ARG C 1 465 ? 4.162 8.454 48.686 1.00 62.99 919 ARG E C 1
ATOM 10744 O O . ARG C 1 465 ? 4.639 8.044 49.745 1.00 61.60 919 ARG E O 1
ATOM 10752 N N . LYS C 1 466 ? 3.854 7.646 47.675 1.00 61.54 920 LYS E N 1
ATOM 10753 C CA . LYS C 1 466 ? 4.120 6.211 47.730 1.00 58.59 920 LYS E CA 1
ATOM 10754 C C . LYS C 1 466 ? 5.176 5.809 46.706 1.00 55.96 920 LYS E C 1
ATOM 10755 O O . LYS C 1 466 ? 4.938 5.870 45.501 1.00 61.03 920 LYS E O 1
ATOM 10761 N N . LYS C 1 467 ? 6.340 5.393 47.193 1.00 57.97 921 LYS E N 1
ATOM 10762 C CA . LYS C 1 467 ? 7.458 5.040 46.325 1.00 60.75 921 LYS E CA 1
ATOM 10763 C C . LYS C 1 467 ? 7.939 3.613 46.612 1.00 66.71 921 LYS E C 1
ATOM 10764 O O . LYS C 1 467 ? 7.704 3.079 47.702 1.00 61.96 921 LYS E O 1
ATOM 10770 N N . ARG C 1 468 ? 8.608 3.000 45.635 1.00 65.96 922 ARG E N 1
ATOM 10771 C CA . ARG C 1 468 ? 9.119 1.637 45.787 1.00 65.11 922 ARG E CA 1
ATOM 10772 C C . ARG C 1 468 ? 10.460 1.584 46.517 1.00 65.07 922 ARG E C 1
ATOM 10773 O O . ARG C 1 468 ? 11.410 2.275 46.138 1.00 64.60 922 ARG E O 1
ATOM 10781 N N . ASP C 1 469 ? 10.523 0.748 47.553 1.00 67.19 923 ASP E N 1
ATOM 10782 C CA . ASP C 1 469 ? 11.758 0.476 48.291 1.00 68.60 923 ASP E CA 1
ATOM 10783 C C . ASP C 1 469 ? 12.779 -0.200 47.384 1.00 71.69 923 ASP E C 1
ATOM 10784 O O . ASP C 1 469 ? 12.423 -0.748 46.339 1.00 70.83 923 ASP E O 1
ATOM 10789 N N . GLU C 1 470 ? 14.045 -0.182 47.796 1.00 76.75 924 GLU E N 1
ATOM 10790 C CA . GLU C 1 470 ? 15.108 -0.869 47.063 1.00 74.30 924 GLU E CA 1
ATOM 10791 C C . GLU C 1 470 ? 14.803 -2.360 46.898 1.00 71.33 924 GLU E C 1
ATOM 10792 O O . GLU C 1 470 ? 15.338 -3.018 46.008 1.00 68.96 924 GLU E O 1
ATOM 10798 N N . ASN C 1 471 ? 13.935 -2.882 47.759 1.00 73.31 925 ASN E N 1
ATOM 10799 C CA . ASN C 1 471 ? 13.521 -4.277 47.688 1.00 71.12 925 ASN E CA 1
ATOM 10800 C C . ASN C 1 471 ? 12.163 -4.451 47.015 1.00 73.92 925 ASN E C 1
ATOM 10801 O O . ASN C 1 471 ? 11.649 -5.567 46.918 1.00 63.40 925 ASN E O 1
ATOM 10806 N N . GLY C 1 472 ? 11.578 -3.345 46.562 1.00 71.73 926 GLY E N 1
ATOM 10807 C CA . GLY C 1 472 ? 10.306 -3.397 45.863 1.00 65.03 926 GLY E CA 1
ATOM 10808 C C . GLY C 1 472 ? 9.076 -3.268 46.747 1.00 63.04 926 GLY E C 1
ATOM 10809 O O . GLY C 1 472 ? 7.956 -3.513 46.299 1.00 60.11 926 GLY E O 1
ATOM 10810 N N . ILE C 1 473 ? 9.279 -2.880 48.001 1.00 64.08 927 ILE E N 1
ATOM 10811 C CA . ILE C 1 473 ? 8.168 -2.653 48.920 1.00 66.66 927 ILE E CA 1
ATOM 10812 C C . ILE C 1 473 ? 7.718 -1.190 48.857 1.00 64.21 927 ILE E C 1
ATOM 10813 O O . ILE C 1 473 ? 8.531 -0.295 48.625 1.00 66.80 927 ILE E O 1
ATOM 10818 N N . ILE C 1 474 ? 6.429 -0.938 49.056 1.00 63.71 928 ILE E N 1
ATOM 10819 C CA . ILE C 1 474 ? 5.939 0.438 49.060 1.00 63.37 928 ILE E CA 1
ATOM 10820 C C . ILE C 1 474 ? 6.195 1.110 50.404 1.00 59.67 928 ILE E C 1
ATOM 10821 O O . ILE C 1 474 ? 5.740 0.632 51.443 1.00 59.02 928 ILE E O 1
ATOM 10826 N N . GLN C 1 475 ? 6.933 2.216 50.378 1.00 61.95 929 GLN E N 1
ATOM 10827 C CA . GLN C 1 475 ? 7.137 3.026 51.573 1.00 62.62 929 GLN E CA 1
ATOM 10828 C C . GLN C 1 475 ? 6.406 4.358 51.424 1.00 62.31 929 GLN E C 1
ATOM 10829 O O . GLN C 1 475 ? 6.255 4.868 50.314 1.00 56.82 929 GLN E O 1
ATOM 10835 N N . ARG C 1 476 ? 5.950 4.915 52.542 1.00 66.78 930 ARG E N 1
ATOM 10836 C CA . ARG C 1 476 ? 5.218 6.177 52.525 1.00 58.27 930 ARG E CA 1
ATOM 10837 C C . ARG C 1 476 ? 6.104 7.355 52.909 1.00 59.07 930 ARG E C 1
ATOM 10838 O O . ARG C 1 476 ? 7.021 7.221 53.718 1.00 60.09 930 ARG E O 1
ATOM 10846 N N . GLN C 1 477 ? 5.830 8.506 52.307 1.00 66.19 931 GLN E N 1
ATOM 10847 C CA . GLN C 1 477 ? 6.420 9.770 52.731 1.00 65.48 931 GLN E CA 1
ATOM 10848 C C . GLN C 1 477 ? 5.269 10.738 52.937 1.00 67.14 931 GLN E C 1
ATOM 10849 O O . GLN C 1 477 ? 4.464 10.954 52.031 1.00 68.40 931 GLN E O 1
ATOM 10855 N N . THR C 1 478 ? 5.167 11.305 54.130 1.00 66.71 932 THR E N 1
ATOM 10856 C CA . THR C 1 478 ? 4.096 12.251 54.402 1.00 65.05 932 THR E CA 1
ATOM 10857 C C . THR C 1 478 ? 4.658 13.667 54.460 1.00 73.02 932 THR E C 1
ATOM 10858 O O . THR C 1 478 ? 5.580 13.948 55.232 1.00 72.77 932 THR E O 1
ATOM 10862 N N . ILE C 1 479 ? 4.106 14.552 53.635 1.00 69.84 933 ILE E N 1
ATOM 10863 C CA . ILE C 1 479 ? 4.525 15.947 53.616 1.00 61.40 933 ILE E CA 1
ATOM 10864 C C . ILE C 1 479 ? 3.354 16.871 53.944 1.00 63.67 933 ILE E C 1
ATOM 10865 O O . ILE C 1 479 ? 2.243 16.679 53.442 1.00 63.82 933 ILE E O 1
ATOM 10870 N N . PHE C 1 480 ? 3.598 17.856 54.804 1.00 66.12 934 PHE E N 1
ATOM 10871 C CA . PHE C 1 480 ? 2.597 18.880 55.084 1.00 63.48 934 PHE E CA 1
ATOM 10872 C C . PHE C 1 480 ? 2.973 20.204 54.425 1.00 59.31 934 PHE E C 1
ATOM 10873 O O . PHE C 1 480 ? 4.145 20.587 54.412 1.00 62.18 934 PHE E O 1
ATOM 10881 N N . ILE C 1 481 ? 1.985 20.888 53.853 1.00 59.31 935 ILE E N 1
ATOM 10882 C CA . ILE C 1 481 ? 2.208 22.232 53.328 1.00 61.27 935 ILE E CA 1
ATOM 10883 C C . ILE C 1 481 ? 1.320 23.227 54.064 1.00 59.41 935 ILE E C 1
ATOM 10884 O O . ILE C 1 481 ? 0.090 23.138 54.005 1.00 56.50 935 ILE E O 1
ATOM 10889 N N . ARG C 1 482 ? 1.957 24.161 54.766 1.00 63.56 936 ARG E N 1
ATOM 10890 C CA . ARG C 1 482 ? 1.245 25.184 55.526 1.00 62.04 936 ARG E CA 1
ATOM 10891 C C . ARG C 1 482 ? 1.005 26.460 54.704 1.00 60.00 936 ARG E C 1
ATOM 10892 O O . ARG C 1 482 ? 0.013 27.161 54.913 1.00 60.08 936 ARG E O 1
ATOM 10900 N N . ASP C 1 483 ? 1.903 26.742 53.761 1.00 53.18 937 ASP E N 1
ATOM 10901 C CA . ASP C 1 483 ? 1.806 27.940 52.925 1.00 51.81 937 ASP E CA 1
ATOM 10902 C C . ASP C 1 483 ? 0.587 27.890 51.999 1.00 53.74 937 ASP E C 1
ATOM 10903 O O . ASP C 1 483 ? 0.553 27.102 51.047 1.00 55.00 937 ASP E O 1
ATOM 10908 N N . PRO C 1 484 ? -0.405 28.757 52.260 1.00 52.00 938 PRO E N 1
ATOM 10909 C CA . PRO C 1 484 ? -1.684 28.756 51.538 1.00 51.94 938 PRO E CA 1
ATOM 10910 C C . PRO C 1 484 ? -1.513 29.148 50.073 1.00 52.51 938 PRO E C 1
ATOM 10911 O O . PRO C 1 484 ? -2.301 28.722 49.219 1.00 51.52 938 PRO E O 1
ATOM 10915 N N . ARG C 1 485 ? -0.501 29.961 49.791 1.00 48.98 939 ARG E N 1
ATOM 10916 C CA . ARG C 1 485 ? -0.186 30.314 48.415 1.00 51.53 939 ARG E CA 1
ATOM 10917 C C . ARG C 1 485 ? 0.245 29.063 47.655 1.00 52.23 939 ARG E C 1
ATOM 10918 O O . ARG C 1 485 ? -0.259 28.783 46.566 1.00 53.82 939 ARG E O 1
ATOM 10926 N N . VAL C 1 486 ? 1.163 28.305 48.253 1.00 51.21 940 VAL E N 1
ATOM 10927 C CA . VAL C 1 486 ? 1.665 27.072 47.656 1.00 49.63 940 VAL E CA 1
ATOM 10928 C C . VAL C 1 486 ? 0.554 26.043 47.462 1.00 51.81 940 VAL E C 1
ATOM 10929 O O . VAL C 1 486 ? 0.471 25.396 46.414 1.00 55.91 940 VAL E O 1
ATOM 10933 N N . ILE C 1 487 ? -0.308 25.907 48.463 1.00 42.39 941 ILE E N 1
ATOM 10934 C CA . ILE C 1 487 ? -1.451 25.012 48.347 1.00 45.26 941 ILE E CA 1
ATOM 10935 C C . ILE C 1 487 ? -2.309 25.366 47.133 1.00 50.57 941 ILE E C 1
ATOM 10936 O O . ILE C 1 487 ? -2.692 24.485 46.362 1.00 56.24 941 ILE E O 1
ATOM 10941 N N . GLN C 1 488 ? -2.596 26.653 46.957 1.00 51.50 942 GLN E N 1
ATOM 10942 C CA . GLN C 1 488 ? -3.509 27.086 45.899 1.00 54.35 942 GLN E CA 1
ATOM 10943 C C . GLN C 1 488 ? -3.020 26.730 44.513 1.00 52.59 942 GLN E C 1
ATOM 10944 O O . GLN C 1 488 ? -3.788 26.242 43.690 1.00 56.10 942 GLN E O 1
ATOM 10950 N N . GLY C 1 489 ? -1.743 26.982 44.255 1.00 54.71 943 GLY E N 1
ATOM 10951 C CA . GLY C 1 489 ? -1.174 26.710 42.950 1.00 59.56 943 GLY E CA 1
ATOM 10952 C C . GLY C 1 489 ? -1.027 25.222 42.707 1.00 59.41 943 GLY E C 1
ATOM 10953 O O . GLY C 1 489 ? -1.296 24.733 41.607 1.00 60.58 943 GLY E O 1
ATOM 10954 N N . TYR C 1 490 ? -0.592 24.509 43.742 1.00 57.16 944 TYR E N 1
ATOM 10955 C CA . TYR C 1 490 ? -0.416 23.063 43.675 1.00 56.86 944 TYR E CA 1
ATOM 10956 C C . TYR C 1 490 ? -1.717 22.381 43.275 1.00 56.17 944 TYR E C 1
ATOM 10957 O O . TYR C 1 490 ? -1.759 21.639 42.300 1.00 62.35 944 TYR E O 1
ATOM 10966 N N . ILE C 1 491 ? -2.777 22.643 44.032 1.00 52.63 945 ILE E N 1
ATOM 10967 C CA . ILE C 1 491 ? -4.079 22.050 43.754 1.00 55.40 945 ILE E CA 1
ATOM 10968 C C . ILE C 1 491 ? -4.611 22.465 42.381 1.00 59.92 945 ILE E C 1
ATOM 10969 O O . ILE C 1 491 ? -5.248 21.672 41.689 1.00 66.66 945 ILE E O 1
ATOM 10974 N N . LYS C 1 492 ? -4.333 23.704 41.987 1.00 63.76 946 LYS E N 1
ATOM 10975 C CA . LYS C 1 492 ? -4.782 24.217 40.696 1.00 64.46 946 LYS E CA 1
ATOM 10976 C C . LYS C 1 492 ? -4.236 23.342 39.568 1.00 68.70 946 LYS E C 1
ATOM 10977 O O . LYS C 1 492 ? -4.958 23.006 38.627 1.00 71.02 946 LYS E O 1
ATOM 10983 N N . ILE C 1 493 ? -2.967 22.958 39.683 1.00 60.76 947 ILE E N 1
ATOM 10984 C CA . ILE C 1 493 ? -2.344 22.060 38.716 1.00 66.92 947 ILE E CA 1
ATOM 10985 C C . ILE C 1 493 ? -2.947 20.662 38.810 1.00 71.12 947 ILE E C 1
ATOM 10986 O O . ILE C 1 493 ? -3.297 20.048 37.802 1.00 78.65 947 ILE E O 1
ATOM 10991 N N . LYS C 1 494 ? -3.061 20.166 40.036 1.00 66.61 948 LYS E N 1
ATOM 10992 C CA . LYS C 1 494 ? -3.562 18.822 40.294 1.00 68.03 948 LYS E CA 1
ATOM 10993 C C . LYS C 1 494 ? -4.968 18.587 39.733 1.00 73.93 948 LYS E C 1
ATOM 10994 O O . LYS C 1 494 ? -5.253 17.515 39.201 1.00 88.57 948 LYS E O 1
ATOM 11000 N N . GLU C 1 495 ? -5.839 19.586 39.842 1.00 72.64 949 GLU E N 1
ATOM 11001 C CA . GLU C 1 495 ? -7.228 19.437 39.405 1.00 77.72 949 GLU E CA 1
ATOM 11002 C C . GLU C 1 495 ? -7.412 19.575 37.894 1.00 87.57 949 GLU E C 1
ATOM 11003 O O . GLU C 1 495 ? -8.404 19.096 37.345 1.00 95.16 949 GLU E O 1
ATOM 11009 N N . GLN C 1 496 ? -6.470 20.236 37.225 1.00 88.28 950 GLN E N 1
ATOM 11010 C CA . GLN C 1 496 ? -6.552 20.398 35.772 1.00 92.56 950 GLN E CA 1
ATOM 11011 C C . GLN C 1 496 ? -6.067 19.136 35.056 1.00 99.65 950 GLN E C 1
ATOM 11012 O O . GLN C 1 496 ? -6.455 18.866 33.917 1.00 101.00 950 GLN E O 1
ATOM 11018 N N . ASP C 1 497 ? -5.226 18.360 35.736 1.00 97.82 951 ASP E N 1
ATOM 11019 C CA . ASP C 1 497 ? -4.717 17.107 35.187 1.00 100.62 951 ASP E CA 1
ATOM 11020 C C . ASP C 1 497 ? -5.704 15.962 35.392 1.00 102.90 951 ASP E C 1
ATOM 11021 O O . ASP C 1 497 ? -5.795 15.054 34.565 1.00 103.77 951 ASP E O 1
ATOM 11026 N N . LYS C 1 498 ? -6.442 16.008 36.497 1.00 102.65 952 LYS E N 1
ATOM 11027 C CA . LYS C 1 498 ? -7.486 15.021 36.757 1.00 109.38 952 LYS E CA 1
ATOM 11028 C C . LYS C 1 498 ? -8.668 15.220 35.807 1.00 113.34 952 LYS E C 1
ATOM 11029 O O . LYS C 1 498 ? -9.295 14.255 35.368 1.00 115.19 952 LYS E O 1
ATOM 11031 N N . GLU C 1 499 ? -8.964 16.478 35.489 1.00 110.41 953 GLU E N 1
ATOM 11032 C CA . GLU C 1 499 ? -10.045 16.805 34.565 1.00 112.09 953 GLU E CA 1
ATOM 11033 C C . GLU C 1 499 ? -9.500 17.448 33.295 1.00 110.03 953 GLU E C 1
ATOM 11034 O O . GLU C 1 499 ? -9.570 18.666 33.127 1.00 108.70 953 GLU E O 1
ATOM 11040 N N . LEU D 2 2 ? -31.786 21.183 -8.707 1.00 144.43 87 LEU B N 1
ATOM 11041 C CA . LEU D 2 2 ? -32.252 22.364 -9.427 1.00 151.85 87 LEU B CA 1
ATOM 11042 C C . LEU D 2 2 ? -32.712 23.462 -8.470 1.00 152.74 87 LEU B C 1
ATOM 11043 O O . LEU D 2 2 ? -33.199 23.179 -7.375 1.00 153.04 87 LEU B O 1
ATOM 11045 N N . ARG D 2 3 ? -32.553 24.714 -8.888 1.00 148.00 88 ARG B N 1
ATOM 11046 C CA . ARG D 2 3 ? -32.988 25.850 -8.083 1.00 142.07 88 ARG B CA 1
ATOM 11047 C C . ARG D 2 3 ? -34.506 25.991 -8.118 1.00 144.79 88 ARG B C 1
ATOM 11048 O O . ARG D 2 3 ? -35.090 26.229 -9.175 1.00 144.80 88 ARG B O 1
ATOM 11050 N N . LEU D 2 4 ? -35.141 25.848 -6.959 1.00 144.54 89 LEU B N 1
ATOM 11051 C CA . LEU D 2 4 ? -36.596 25.923 -6.869 1.00 136.84 89 LEU B CA 1
ATOM 11052 C C . LEU D 2 4 ? -37.070 27.341 -6.568 1.00 135.04 89 LEU B C 1
ATOM 11053 O O . LEU D 2 4 ? -36.983 27.803 -5.430 1.00 133.99 89 LEU B O 1
ATOM 11055 N N . LYS D 2 5 ? -37.576 28.024 -7.590 1.00 128.27 90 LYS B N 1
ATOM 11056 C CA . LYS D 2 5 ? -38.074 29.385 -7.432 1.00 122.52 90 LYS B CA 1
ATOM 11057 C C . LYS D 2 5 ? -39.331 29.406 -6.564 1.00 126.29 90 LYS B C 1
ATOM 11058 O O . LYS D 2 5 ? -40.316 28.739 -6.883 1.00 126.18 90 LYS B O 1
ATOM 11064 N N . PRO D 2 6 ? -39.296 30.169 -5.458 1.00 125.41 91 PRO B N 1
ATOM 11065 C CA . PRO D 2 6 ? -40.419 30.269 -4.516 1.00 122.13 91 PRO B CA 1
ATOM 11066 C C . PRO D 2 6 ? -41.688 30.805 -5.176 1.00 116.70 91 PRO B C 1
ATOM 11067 O O . PRO D 2 6 ? -41.631 31.795 -5.907 1.00 109.16 91 PRO B O 1
ATOM 11071 N N . ILE D 2 7 ? -42.818 30.156 -4.914 1.00 116.64 92 ILE B N 1
ATOM 11072 C CA . ILE D 2 7 ? -44.089 30.556 -5.510 1.00 111.09 92 ILE B CA 1
ATOM 11073 C C . ILE D 2 7 ? -44.813 31.597 -4.661 1.00 100.18 92 ILE B C 1
ATOM 11074 O O . ILE D 2 7 ? -44.937 31.444 -3.444 1.00 91.27 92 ILE B O 1
ATOM 11076 N N . ARG D 2 8 ? -45.295 32.650 -5.314 1.00 92.66 93 ARG B N 1
ATOM 11077 C CA . ARG D 2 8 ? -46.042 33.698 -4.629 1.00 88.03 93 ARG B CA 1
ATOM 11078 C C . ARG D 2 8 ? -47.518 33.328 -4.569 1.00 83.80 93 ARG B C 1
ATOM 11079 O O . ARG D 2 8 ? -48.079 32.835 -5.546 1.00 87.41 93 ARG B O 1
ATOM 11087 N N . ILE D 2 9 ? -48.139 33.551 -3.415 1.00 82.11 94 ILE B N 1
ATOM 11088 C CA . ILE D 2 9 ? -49.562 33.273 -3.247 1.00 84.84 94 ILE B CA 1
ATOM 11089 C C . ILE D 2 9 ? -50.368 34.549 -3.497 1.00 82.52 94 ILE B C 1
ATOM 11090 O O . ILE D 2 9 ? -50.062 35.601 -2.936 1.00 82.16 94 ILE B O 1
ATOM 11095 N N . PRO D 2 10 ? -51.390 34.460 -4.363 1.00 82.63 95 PRO B N 1
ATOM 11096 C CA . PRO D 2 10 ? -52.217 35.613 -4.741 1.00 83.64 95 PRO B CA 1
ATOM 11097 C C . PRO D 2 10 ? -52.871 36.297 -3.540 1.00 76.12 95 PRO B C 1
ATOM 11098 O O . PRO D 2 10 ? -53.461 35.622 -2.694 1.00 69.53 95 PRO B O 1
ATOM 11102 N N . GLY D 2 11 ? -52.753 37.622 -3.470 1.00 74.61 96 GLY B N 1
ATOM 11103 C CA . GLY D 2 11 ? -53.393 38.398 -2.421 1.00 74.57 96 GLY B CA 1
ATOM 11104 C C . GLY D 2 11 ? -52.582 38.548 -1.146 1.00 74.85 96 GLY B C 1
ATOM 11105 O O . GLY D 2 11 ? -53.088 39.047 -0.142 1.00 78.16 96 GLY B O 1
ATOM 11106 N N . GLU D 2 12 ? -51.322 38.128 -1.185 1.00 76.26 97 GLU B N 1
ATOM 11107 C CA . GLU D 2 12 ? -50.474 38.133 0.004 1.00 79.71 97 GLU B CA 1
ATOM 11108 C C . GLU D 2 12 ? -49.380 39.204 -0.050 1.00 80.31 97 GLU B C 1
ATOM 11109 O O . GLU D 2 12 ? -48.592 39.336 0.885 1.00 81.09 97 GLU B O 1
ATOM 11115 N N . ALA D 2 13 ? -49.338 39.977 -1.131 1.00 81.68 98 ALA B N 1
ATOM 11116 C CA . ALA D 2 13 ? -48.214 40.886 -1.360 1.00 74.72 98 ALA B CA 1
ATOM 11117 C C . ALA D 2 13 ? -48.629 42.321 -1.692 1.00 73.39 98 ALA B C 1
ATOM 11118 O O . ALA D 2 13 ? -49.703 42.550 -2.246 1.00 78.94 98 ALA B O 1
ATOM 11120 N N . TYR D 2 14 ? -47.769 43.281 -1.358 1.00 68.11 99 TYR B N 1
ATOM 11121 C CA . TYR D 2 14 ? -48.004 44.682 -1.706 1.00 72.72 99 TYR B CA 1
ATOM 11122 C C . TYR D 2 14 ? -47.242 45.067 -2.974 1.00 77.30 99 TYR B C 1
ATOM 11123 O O . TYR D 2 14 ? -47.521 46.097 -3.591 1.00 79.64 99 TYR B O 1
ATOM 11132 N N . ASP D 2 15 ? -46.274 44.238 -3.354 1.00 72.74 100 ASP B N 1
ATOM 11133 C CA . ASP D 2 15 ? -45.409 44.542 -4.490 1.00 72.08 100 ASP B CA 1
ATOM 11134 C C . ASP D 2 15 ? -45.926 43.941 -5.791 1.00 79.30 100 ASP B C 1
ATOM 11135 O O . ASP D 2 15 ? -45.217 43.921 -6.794 1.00 84.30 100 ASP B O 1
ATOM 11140 N N . SER D 2 16 ? -47.164 43.457 -5.774 1.00 81.02 101 SER B N 1
ATOM 11141 C CA . SER D 2 16 ? -47.760 42.834 -6.954 1.00 84.76 101 SER B CA 1
ATOM 11142 C C . SER D 2 16 ? -47.941 43.829 -8.105 1.00 83.92 101 SER B C 1
ATOM 11143 O O . SER D 2 16 ? -48.220 45.011 -7.876 1.00 80.97 101 SER B O 1
ATOM 11146 N N . GLU D 2 17 ? -47.761 43.333 -9.329 1.00 80.94 102 GLU B N 1
ATOM 11147 C CA . GLU D 2 17 ? -47.853 44.126 -10.562 1.00 82.55 102 GLU B CA 1
ATOM 11148 C C . GLU D 2 17 ? -46.709 45.125 -10.764 1.00 84.57 102 GLU B C 1
ATOM 11149 O O . GLU D 2 17 ? -46.670 45.842 -11.764 1.00 85.61 102 GLU B O 1
ATOM 11155 N N . ALA D 2 18 ? -45.775 45.165 -9.822 1.00 86.10 103 ALA B N 1
ATOM 11156 C CA . ALA D 2 18 ? -44.595 46.007 -9.977 1.00 87.17 103 ALA B CA 1
ATOM 11157 C C . ALA D 2 18 ? -43.583 45.322 -10.889 1.00 91.06 103 ALA B C 1
ATOM 11158 O O . ALA D 2 18 ? -43.575 44.096 -11.008 1.00 86.36 103 ALA B O 1
ATOM 11160 N N . SER D 2 19 ? -42.732 46.119 -11.527 1.00 92.44 104 SER B N 1
ATOM 11161 C CA . SER D 2 19 ? -41.710 45.596 -12.430 1.00 92.44 104 SER B CA 1
ATOM 11162 C C . SER D 2 19 ? -40.413 45.257 -11.693 1.00 98.19 104 SER B C 1
ATOM 11163 O O . SER D 2 19 ? -39.623 44.430 -12.154 1.00 95.05 104 SER B O 1
ATOM 11166 N N . ASP D 2 20 ? -40.216 45.896 -10.540 1.00 99.90 105 ASP B N 1
ATOM 11167 C CA . ASP D 2 20 ? -38.991 45.765 -9.752 1.00 91.67 105 ASP B CA 1
ATOM 11168 C C . ASP D 2 20 ? -38.856 44.418 -9.038 1.00 94.78 105 ASP B C 1
ATOM 11169 O O . ASP D 2 20 ? -37.828 44.145 -8.417 1.00 96.21 105 ASP B O 1
ATOM 11174 N N . ILE D 2 21 ? -39.892 43.588 -9.118 1.00 91.77 106 ILE B N 1
ATOM 11175 C CA . ILE D 2 21 ? -39.961 42.345 -8.347 1.00 90.98 106 ILE B CA 1
ATOM 11176 C C . ILE D 2 21 ? -38.765 41.417 -8.558 1.00 91.10 106 ILE B C 1
ATOM 11177 O O . ILE D 2 21 ? -38.420 41.078 -9.691 1.00 94.14 106 ILE B O 1
ATOM 11182 N N . GLU D 2 22 ? -38.133 41.018 -7.459 1.00 87.71 107 GLU B N 1
ATOM 11183 C CA . GLU D 2 22 ? -37.086 40.010 -7.513 1.00 89.50 107 GLU B CA 1
ATOM 11184 C C . GLU D 2 22 ? -37.723 38.630 -7.597 1.00 88.76 107 GLU B C 1
ATOM 11185 O O . GLU D 2 22 ? -38.646 38.315 -6.843 1.00 88.75 107 GLU B O 1
ATOM 11191 N N . ASP D 2 23 ? -37.231 37.813 -8.520 1.00 89.73 108 ASP B N 1
ATOM 11192 C CA . ASP D 2 23 ? -37.778 36.481 -8.733 1.00 94.00 108 ASP B CA 1
ATOM 11193 C C . ASP D 2 23 ? -37.417 35.586 -7.551 1.00 94.34 108 ASP B C 1
ATOM 11194 O O . ASP D 2 23 ? -38.284 34.957 -6.937 1.00 87.72 108 ASP B O 1
ATOM 11199 N N . ASP D 2 24 ? -36.128 35.550 -7.231 1.00 92.87 109 ASP B N 1
ATOM 11200 C CA . ASP D 2 24 ? -35.620 34.690 -6.172 1.00 86.85 109 ASP B CA 1
ATOM 11201 C C . ASP D 2 24 ? -34.808 35.508 -5.176 1.00 83.86 109 ASP B C 1
ATOM 11202 O O . ASP D 2 24 ? -33.580 35.542 -5.255 1.00 84.49 109 ASP B O 1
ATOM 11207 N N . PRO D 2 25 ? -35.494 36.175 -4.235 1.00 79.19 110 PRO B N 1
ATOM 11208 C CA . PRO D 2 25 ? -34.830 37.041 -3.254 1.00 77.52 110 PRO B CA 1
ATOM 11209 C C . PRO D 2 25 ? -33.983 36.255 -2.261 1.00 75.07 110 PRO B C 1
ATOM 11210 O O . PRO D 2 25 ? -34.096 35.029 -2.185 1.00 76.24 110 PRO B O 1
ATOM 11214 N N . LEU D 2 26 ? -33.139 36.959 -1.511 1.00 71.99 111 LEU B N 1
ATOM 11215 C CA . LEU D 2 26 ? -32.260 36.313 -0.543 1.00 72.25 111 LEU B CA 1
ATOM 11216 C C . LEU D 2 26 ? -32.902 36.244 0.838 1.00 72.03 111 LEU B C 1
ATOM 11217 O O . LEU D 2 26 ? -33.109 37.274 1.482 1.00 72.15 111 LEU B O 1
ATOM 11222 N N . ILE D 2 27 ? -33.206 35.035 1.299 1.00 70.47 112 ILE B N 1
ATOM 11223 C CA . ILE D 2 27 ? -33.759 34.861 2.640 1.00 68.92 112 ILE B CA 1
ATOM 11224 C C . ILE D 2 27 ? -32.711 34.312 3.610 1.00 66.44 112 ILE B C 1
ATOM 11225 O O . ILE D 2 27 ? -32.076 33.291 3.347 1.00 66.46 112 ILE B O 1
ATOM 11230 N N . GLU D 2 28 ? -32.515 35.011 4.724 1.00 69.37 113 GLU B N 1
ATOM 11231 C CA . GLU D 2 28 ? -31.515 34.598 5.703 1.00 66.62 113 GLU B CA 1
ATOM 11232 C C . GLU D 2 28 ? -32.082 34.435 7.112 1.00 62.36 113 GLU B C 1
ATOM 11233 O O . GLU D 2 28 ? -32.940 35.201 7.550 1.00 58.79 113 GLU B O 1
ATOM 11239 N N . SER D 2 29 ? -31.583 33.420 7.809 1.00 64.14 114 SER B N 1
ATOM 11240 C CA . SER D 2 29 ? -31.926 33.177 9.200 1.00 58.46 114 SER B CA 1
ATOM 11241 C C . SER D 2 29 ? -30.633 32.943 9.964 1.00 61.05 114 SER B C 1
ATOM 11242 O O . SER D 2 29 ? -29.567 32.801 9.362 1.00 61.74 114 SER B O 1
ATOM 11245 N N . GLY D 2 30 ? -30.716 32.895 11.287 1.00 65.07 115 GLY B N 1
ATOM 11246 C CA . GLY D 2 30 ? -29.526 32.676 12.082 1.00 54.66 115 GLY B CA 1
ATOM 11247 C C . GLY D 2 30 ? -29.777 32.540 13.566 1.00 53.36 115 GLY B C 1
ATOM 11248 O O . GLY D 2 30 ? -30.846 32.887 14.069 1.00 58.31 115 GLY B O 1
ATOM 11249 N N . VAL D 2 31 ? -28.777 32.021 14.269 1.00 55.79 116 VAL B N 1
ATOM 11250 C CA . VAL D 2 31 ? -28.829 31.893 15.718 1.00 55.34 116 VAL B CA 1
ATOM 11251 C C . VAL D 2 31 ? -27.457 32.219 16.301 1.00 55.56 116 VAL B C 1
ATOM 11252 O O . VAL D 2 31 ? -26.455 32.218 15.587 1.00 58.83 116 VAL B O 1
ATOM 11256 N N . ILE D 2 32 ? -27.408 32.504 17.596 1.00 51.97 117 ILE B N 1
ATOM 11257 C CA . ILE D 2 32 ? -26.126 32.664 18.258 1.00 51.97 117 ILE B CA 1
ATOM 11258 C C . ILE D 2 32 ? -25.518 31.273 18.429 1.00 56.77 117 ILE B C 1
ATOM 11259 O O . ILE D 2 32 ? -26.238 30.307 18.688 1.00 57.46 117 ILE B O 1
ATOM 11264 N N . LEU D 2 33 ? -24.203 31.163 18.258 1.00 61.57 118 LEU B N 1
ATOM 11265 C CA . LEU D 2 33 ? -23.496 29.914 18.527 1.00 55.50 118 LEU B CA 1
ATOM 11266 C C . LEU D 2 33 ? -22.531 30.127 19.677 1.00 54.23 118 LEU B C 1
ATOM 11267 O O . LEU D 2 33 ? -21.596 30.913 19.560 1.00 62.94 118 LEU B O 1
ATOM 11272 N N . ARG D 2 34 ? -22.754 29.437 20.790 1.00 57.15 119 ARG B N 1
ATOM 11273 C CA . ARG D 2 34 ? -21.847 29.540 21.932 1.00 57.13 119 ARG B CA 1
ATOM 11274 C C . ARG D 2 34 ? -21.078 28.243 22.141 1.00 61.92 119 ARG B C 1
ATOM 11275 O O . ARG D 2 34 ? -21.671 27.172 22.293 1.00 65.30 119 ARG B O 1
ATOM 11283 N N . ILE D 2 35 ? -19.755 28.336 22.143 1.00 60.73 120 ILE B N 1
ATOM 11284 C CA . ILE D 2 35 ? -18.927 27.161 22.389 1.00 65.68 120 ILE B CA 1
ATOM 11285 C C . ILE D 2 35 ? -18.208 27.278 23.737 1.00 67.95 120 ILE B C 1
ATOM 11286 O O . ILE D 2 35 ? -18.072 28.371 24.287 1.00 66.51 120 ILE B O 1
ATOM 11291 N N . LEU D 2 36 ? -17.768 26.147 24.276 1.00 68.90 121 LEU B N 1
ATOM 11292 C CA . LEU D 2 36 ? -17.112 26.137 25.576 1.00 69.02 121 LEU B CA 1
ATOM 11293 C C . LEU D 2 36 ? -15.750 26.810 25.482 1.00 69.84 121 LEU B C 1
ATOM 11294 O O . LEU D 2 36 ? -15.107 26.765 24.429 1.00 70.01 121 LEU B O 1
ATOM 11299 N N . PRO D 2 37 ? -15.307 27.445 26.582 1.00 71.27 122 PRO B N 1
ATOM 11300 C CA . PRO D 2 37 ? -13.966 28.041 26.661 1.00 77.15 122 PRO B CA 1
ATOM 11301 C C . PRO D 2 37 ? -12.866 26.979 26.708 1.00 75.42 122 PRO B C 1
ATOM 11302 O O . PRO D 2 37 ? -12.081 26.938 27.657 1.00 75.90 122 PRO B O 1
ATOM 11306 N N . ASP D 2 38 ? -12.825 26.134 25.684 1.00 74.52 123 ASP B N 1
ATOM 11307 C CA . ASP D 2 38 ? -11.818 25.094 25.564 1.00 73.53 123 ASP B CA 1
ATOM 11308 C C . ASP D 2 38 ? -10.606 25.610 24.816 1.00 80.74 123 ASP B C 1
ATOM 11309 O O . ASP D 2 38 ? -10.491 26.804 24.540 1.00 83.15 123 ASP B O 1
ATOM 11314 N N . ILE D 2 39 ? -9.711 24.690 24.473 1.00 87.36 124 ILE B N 1
ATOM 11315 C CA . ILE D 2 39 ? -8.573 25.000 23.621 1.00 85.28 124 ILE B CA 1
ATOM 11316 C C . ILE D 2 39 ? -9.022 24.985 22.166 1.00 81.02 124 ILE B C 1
ATOM 11317 O O . ILE D 2 39 ? -8.230 25.234 21.256 1.00 81.58 124 ILE B O 1
ATOM 11322 N N . GLN D 2 40 ? -10.301 24.680 21.958 1.00 77.67 125 GLN B N 1
ATOM 11323 C CA . GLN D 2 40 ? -10.886 24.665 20.626 1.00 73.76 125 GLN B CA 1
ATOM 11324 C C . GLN D 2 40 ? -11.570 25.995 20.353 1.00 75.20 125 GLN B C 1
ATOM 11325 O O . GLN D 2 40 ? -11.950 26.289 19.221 1.00 74.51 125 GLN B O 1
ATOM 11331 N N . LEU D 2 41 ? -11.734 26.793 21.402 1.00 79.12 126 LEU B N 1
ATOM 11332 C CA . LEU D 2 41 ? -12.229 28.153 21.248 1.00 74.41 126 LEU B CA 1
ATOM 11333 C C . LEU D 2 41 ? -11.178 28.956 20.511 1.00 71.58 126 LEU B C 1
ATOM 11334 O O . LEU D 2 41 ? -11.475 29.660 19.548 1.00 76.53 126 LEU B O 1
ATOM 11339 N N . GLU D 2 42 ? -9.938 28.833 20.970 1.00 77.50 127 GLU B N 1
ATOM 11340 C CA . GLU D 2 42 ? -8.818 29.504 20.327 1.00 85.26 127 GLU B CA 1
ATOM 11341 C C . GLU D 2 42 ? -8.622 28.981 18.903 1.00 81.52 127 GLU B C 1
ATOM 11342 O O . GLU D 2 42 ? -8.091 29.680 18.043 1.00 85.29 127 GLU B O 1
ATOM 11348 N N . PHE D 2 43 ? -9.062 27.751 18.660 1.00 76.19 128 PHE B N 1
ATOM 11349 C CA . PHE D 2 43 ? -9.017 27.170 17.325 1.00 74.36 128 PHE B CA 1
ATOM 11350 C C . PHE D 2 43 ? -10.022 27.881 16.421 1.00 75.54 128 PHE B C 1
ATOM 11351 O O . PHE D 2 43 ? -9.711 28.233 15.283 1.00 73.13 128 PHE B O 1
ATOM 11359 N N . VAL D 2 44 ? -11.227 28.092 16.945 1.00 77.84 129 VAL B N 1
ATOM 11360 C CA . VAL D 2 44 ? -12.288 28.767 16.207 1.00 76.22 129 VAL B CA 1
ATOM 11361 C C . VAL D 2 44 ? -11.915 30.214 15.881 1.00 75.06 129 VAL B C 1
ATOM 11362 O O . VAL D 2 44 ? -12.078 30.656 14.741 1.00 76.58 129 VAL B O 1
ATOM 11366 N N . LYS D 2 45 ? -11.409 30.940 16.876 1.00 68.53 130 LYS B N 1
ATOM 11367 C CA . LYS D 2 45 ? -10.935 32.304 16.662 1.00 75.03 130 LYS B CA 1
ATOM 11368 C C . LYS D 2 45 ? -9.939 32.366 15.497 1.00 83.39 130 LYS B C 1
ATOM 11369 O O . LYS D 2 45 ? -10.061 33.213 14.608 1.00 85.16 130 LYS B O 1
ATOM 11375 N N . ASN D 2 46 ? -8.961 31.462 15.506 1.00 82.40 131 ASN B N 1
ATOM 11376 C CA . ASN D 2 46 ? -7.976 31.381 14.430 1.00 81.53 131 ASN B CA 1
ATOM 11377 C C . ASN D 2 46 ? -8.615 31.034 13.086 1.00 81.00 131 ASN B C 1
ATOM 11378 O O . ASN D 2 46 ? -8.219 31.564 12.050 1.00 84.76 131 ASN B O 1
ATOM 11383 N N . SER D 2 47 ? -9.601 30.142 13.110 1.00 76.93 132 SER B N 1
ATOM 11384 C CA . SER D 2 47 ? -10.286 29.724 11.891 1.00 74.06 132 SER B CA 1
ATOM 11385 C C . SER D 2 47 ? -10.976 30.905 11.220 1.00 81.24 132 SER B C 1
ATOM 11386 O O . SER D 2 47 ? -10.862 31.098 10.009 1.00 80.40 132 SER B O 1
ATOM 11389 N N . LEU D 2 48 ? -11.689 31.693 12.020 1.00 81.44 133 LEU B N 1
ATOM 11390 C CA . LEU D 2 48 ? -12.393 32.866 11.515 1.00 77.77 133 LEU B CA 1
ATOM 11391 C C . LEU D 2 48 ? -11.417 33.919 11.001 1.00 81.27 133 LEU B C 1
ATOM 11392 O O . LEU D 2 48 ? -11.713 34.633 10.042 1.00 87.25 133 LEU B O 1
ATOM 11397 N N . GLU D 2 49 ? -10.253 34.009 11.638 1.00 78.99 134 GLU B N 1
ATOM 11398 C CA . GLU D 2 49 ? -9.213 34.932 11.198 1.00 82.12 134 GLU B CA 1
ATOM 11399 C C . GLU D 2 49 ? -8.563 34.460 9.901 1.00 85.61 134 GLU B C 1
ATOM 11400 O O . GLU D 2 49 ? -8.410 35.232 8.955 1.00 87.81 134 GLU B O 1
ATOM 11406 N N . SER D 2 50 ? -8.186 33.186 9.862 1.00 85.44 135 SER B N 1
ATOM 11407 C CA . SER D 2 50 ? -7.536 32.612 8.689 1.00 82.17 135 SER B CA 1
ATOM 11408 C C . SER D 2 50 ? -8.485 32.507 7.501 1.00 81.82 135 SER B C 1
ATOM 11409 O O . SER D 2 50 ? -8.075 32.657 6.352 1.00 88.07 135 SER B O 1
ATOM 11412 N N . GLY D 2 51 ? -9.755 32.240 7.779 1.00 79.42 136 GLY B N 1
ATOM 11413 C CA . GLY D 2 51 ? -10.715 31.992 6.723 1.00 73.15 136 GLY B CA 1
ATOM 11414 C C . GLY D 2 51 ? -10.759 30.514 6.392 1.00 78.39 136 GLY B C 1
ATOM 11415 O O . GLY D 2 51 ? -11.322 30.111 5.375 1.00 77.38 136 GLY B O 1
ATOM 11416 N N . ASP D 2 52 ? -10.162 29.703 7.260 1.00 77.18 137 ASP B N 1
ATOM 11417 C CA . ASP D 2 52 ? -10.138 28.257 7.070 1.00 79.97 137 ASP B CA 1
ATOM 11418 C C . ASP D 2 52 ? -11.224 27.595 7.917 1.00 77.36 137 ASP B C 1
ATOM 11419 O O . ASP D 2 52 ? -11.056 27.399 9.121 1.00 80.12 137 ASP B O 1
ATOM 11424 N N . TYR D 2 53 ? -12.334 27.249 7.277 1.00 72.73 138 TYR B N 1
ATOM 11425 C CA . TYR D 2 53 ? -13.488 26.705 7.982 1.00 76.13 138 TYR B CA 1
ATOM 11426 C C . TYR D 2 53 ? -13.537 25.176 7.924 1.00 80.42 138 TYR B C 1
ATOM 11427 O O . TYR D 2 53 ? -14.544 24.565 8.285 1.00 83.91 138 TYR B O 1
ATOM 11436 N N . SER D 2 54 ? -12.443 24.565 7.479 1.00 76.05 139 SER B N 1
ATOM 11437 C CA . SER D 2 54 ? -12.395 23.118 7.279 1.00 75.30 139 SER B CA 1
ATOM 11438 C C . SER D 2 54 ? -12.343 22.326 8.586 1.00 77.48 139 SER B C 1
ATOM 11439 O O . SER D 2 54 ? -12.662 21.136 8.613 1.00 76.99 139 SER B O 1
ATOM 11442 N N . GLY D 2 55 ? -11.943 22.985 9.667 1.00 73.95 140 GLY B N 1
ATOM 11443 C CA . GLY D 2 55 ? -11.842 22.320 10.952 1.00 69.20 140 GLY B CA 1
ATOM 11444 C C . GLY D 2 55 ? -13.111 22.416 11.780 1.00 75.83 140 GLY B C 1
ATOM 11445 O O . GLY D 2 55 ? -13.136 21.994 12.941 1.00 74.25 140 GLY B O 1
ATOM 11446 N N . ILE D 2 56 ? -14.164 22.978 11.191 1.00 70.76 141 ILE B N 1
ATOM 11447 C CA . ILE D 2 56 ? -15.437 23.135 11.888 1.00 68.61 141 ILE B CA 1
ATOM 11448 C C . ILE D 2 56 ? -16.593 22.573 11.067 1.00 71.58 141 ILE B C 1
ATOM 11449 O O . ILE D 2 56 ? -16.723 22.879 9.880 1.00 77.00 141 ILE B O 1
ATOM 11454 N N . SER D 2 57 ? -17.431 21.758 11.704 1.00 66.76 142 SER B N 1
ATOM 11455 C CA . SER D 2 57 ? -18.644 21.245 11.070 1.00 66.51 142 SER B CA 1
ATOM 11456 C C . SER D 2 57 ? -19.744 21.048 12.110 1.00 67.36 142 SER B C 1
ATOM 11457 O O . SER D 2 57 ? -19.463 20.883 13.297 1.00 67.71 142 SER B O 1
ATOM 11460 N N . ILE D 2 58 ? -20.997 21.072 11.667 1.00 62.65 143 ILE B N 1
ATOM 11461 C CA . ILE D 2 58 ? -22.121 20.884 12.574 1.00 60.43 143 ILE B CA 1
ATOM 11462 C C . ILE D 2 58 ? -23.111 19.870 12.009 1.00 64.59 143 ILE B C 1
ATOM 11463 O O . ILE D 2 58 ? -23.647 20.059 10.917 1.00 66.61 143 ILE B O 1
ATOM 11468 N N . LYS D 2 59 ? -23.340 18.785 12.745 1.00 64.65 144 LYS B N 1
ATOM 11469 C CA . LYS D 2 59 ? -24.357 17.809 12.357 1.00 64.60 144 LYS B CA 1
ATOM 11470 C C . LYS D 2 59 ? -25.633 18.013 13.162 1.00 65.49 144 LYS B C 1
ATOM 11471 O O . LYS D 2 59 ? -25.638 17.871 14.387 1.00 66.12 144 LYS B O 1
ATOM 11473 N N . TRP D 2 60 ? -26.713 18.351 12.469 1.00 65.16 145 TRP B N 1
ATOM 11474 C CA . TRP D 2 60 ? -28.001 18.538 13.115 1.00 64.62 145 TRP B CA 1
ATOM 11475 C C . TRP D 2 60 ? -28.688 17.187 13.300 1.00 70.92 145 TRP B C 1
ATOM 11476 O O . TRP D 2 60 ? -29.044 16.525 12.321 1.00 72.61 145 TRP B O 1
ATOM 11487 N N . LYS D 2 61 ? -28.873 16.781 14.553 1.00 68.10 146 LYS B N 1
ATOM 11488 C CA . LYS D 2 61 ? -29.445 15.468 14.849 1.00 69.76 146 LYS B CA 1
ATOM 11489 C C . LYS D 2 61 ? -30.945 15.501 15.149 1.00 67.16 146 LYS B C 1
ATOM 11490 O O . LYS D 2 61 ? -31.621 14.477 15.081 1.00 74.58 146 LYS B O 1
ATOM 11496 N N . ASN D 2 62 ? -31.459 16.684 15.465 1.00 68.54 147 ASN B N 1
ATOM 11497 C CA . ASN D 2 62 ? -32.798 16.822 16.027 1.00 63.04 147 ASN B CA 1
ATOM 11498 C C . ASN D 2 62 ? -33.192 18.294 16.026 1.00 66.28 147 ASN B C 1
ATOM 11499 O O . ASN D 2 62 ? -32.336 19.154 15.828 1.00 67.76 147 ASN B O 1
ATOM 11504 N N . GLU D 2 63 ? -34.474 18.585 16.236 1.00 64.38 148 GLU B N 1
ATOM 11505 C CA . GLU D 2 63 ? -34.973 19.961 16.230 1.00 62.52 148 GLU B CA 1
ATOM 11506 C C . GLU D 2 63 ? -34.152 20.886 17.123 1.00 69.62 148 GLU B C 1
ATOM 11507 O O . GLU D 2 63 ? -33.824 22.010 16.740 1.00 68.32 148 GLU B O 1
ATOM 11513 N N . ARG D 2 64 ? -33.819 20.391 18.312 1.00 67.63 149 ARG B N 1
ATOM 11514 C CA . ARG D 2 64 ? -33.115 21.177 19.314 1.00 59.05 149 ARG B CA 1
ATOM 11515 C C . ARG D 2 64 ? -31.757 20.578 19.662 1.00 57.22 149 ARG B C 1
ATOM 11516 O O . ARG D 2 64 ? -31.076 21.069 20.558 1.00 59.06 149 ARG B O 1
ATOM 11524 N N . HIS D 2 65 ? -31.368 19.511 18.972 1.00 59.85 150 HIS B N 1
ATOM 11525 C CA . HIS D 2 65 ? -30.104 18.844 19.282 1.00 61.56 150 HIS B CA 1
ATOM 11526 C C . HIS D 2 65 ? -29.164 18.767 18.082 1.00 60.49 150 HIS B C 1
ATOM 11527 O O . HIS D 2 65 ? -29.552 18.314 17.006 1.00 65.02 150 HIS B O 1
ATOM 11534 N N . ALA D 2 66 ? -27.920 19.194 18.274 1.00 58.95 151 ALA B N 1
ATOM 11535 C CA . ALA D 2 66 ? -26.923 19.129 17.208 1.00 63.31 151 ALA B CA 1
ATOM 11536 C C . ALA D 2 66 ? -25.545 18.774 17.747 1.00 58.53 151 ALA B C 1
ATOM 11537 O O . ALA D 2 66 ? -25.280 18.916 18.938 1.00 61.67 151 ALA B O 1
ATOM 11539 N N . VAL D 2 67 ? -24.666 18.321 16.863 1.00 58.85 152 VAL B N 1
ATOM 11540 C CA . VAL D 2 67 ? -23.315 17.944 17.258 1.00 62.53 152 VAL B CA 1
ATOM 11541 C C . VAL D 2 67 ? -22.284 18.854 16.593 1.00 61.68 152 VAL B C 1
ATOM 11542 O O . VAL D 2 67 ? -22.196 18.914 15.366 1.00 67.98 152 VAL B O 1
ATOM 11546 N N . VAL D 2 68 ? -21.511 19.567 17.405 1.00 61.80 153 VAL B N 1
ATOM 11547 C CA . VAL D 2 68 ? -20.526 20.511 16.887 1.00 64.30 153 VAL B CA 1
ATOM 11548 C C . VAL D 2 68 ? -19.122 19.926 16.964 1.00 66.77 153 VAL B C 1
ATOM 11549 O O . VAL D 2 68 ? -18.555 19.792 18.046 1.00 72.00 153 VAL B O 1
ATOM 11553 N N . THR D 2 69 ? -18.561 19.570 15.814 1.00 66.71 154 THR B N 1
ATOM 11554 C CA . THR D 2 69 ? -17.211 19.023 15.791 1.00 70.50 154 THR B CA 1
ATOM 11555 C C . THR D 2 69 ? -16.210 20.139 15.495 1.00 74.13 154 THR B C 1
ATOM 11556 O O . THR D 2 69 ? -16.324 20.849 14.490 1.00 70.96 154 THR B O 1
ATOM 11560 N N . ILE D 2 70 ? -15.249 20.304 16.398 1.00 74.37 155 ILE B N 1
ATOM 11561 C CA . ILE D 2 70 ? -14.212 21.318 16.259 1.00 75.51 155 ILE B CA 1
ATOM 11562 C C . ILE D 2 70 ? -12.860 20.657 16.494 1.00 74.84 155 ILE B C 1
ATOM 11563 O O . ILE D 2 70 ? -12.602 20.159 17.592 1.00 72.00 155 ILE B O 1
ATOM 11568 N N . ASN D 2 71 ? -12.016 20.636 15.461 1.00 75.69 156 ASN B N 1
ATOM 11569 C CA . ASN D 2 71 ? -10.675 20.060 15.567 1.00 75.99 156 ASN B CA 1
ATOM 11570 C C . ASN D 2 71 ? -10.742 18.605 16.040 1.00 76.17 156 ASN B C 1
ATOM 11571 O O . ASN D 2 71 ? -10.006 18.195 16.939 1.00 78.73 156 ASN B O 1
ATOM 11576 N N . ASP D 2 72 ? -11.651 17.845 15.432 1.00 78.97 157 ASP B N 1
ATOM 11577 C CA . ASP D 2 72 ? -11.895 16.436 15.768 1.00 81.91 157 ASP B CA 1
ATOM 11578 C C . ASP D 2 72 ? -12.456 16.181 17.174 1.00 78.79 157 ASP B C 1
ATOM 11579 O O . ASP D 2 72 ? -12.629 15.027 17.570 1.00 80.40 157 ASP B O 1
ATOM 11584 N N . VAL D 2 73 ? -12.747 17.246 17.916 1.00 74.00 158 VAL B N 1
ATOM 11585 C CA . VAL D 2 73 ? -13.423 17.116 19.205 1.00 70.85 158 VAL B CA 1
ATOM 11586 C C . VAL D 2 73 ? -14.929 17.285 19.017 1.00 72.52 158 VAL B C 1
ATOM 11587 O O . VAL D 2 73 ? -15.387 18.259 18.419 1.00 73.37 158 VAL B O 1
ATOM 11599 N N . TYR D 2 75 ? -18.700 17.873 20.138 1.00 71.64 160 TYR B N 1
ATOM 11600 C CA . TYR D 2 75 ? -19.443 18.561 21.196 1.00 70.82 160 TYR B CA 1
ATOM 11601 C C . TYR D 2 75 ? -20.949 18.363 21.120 1.00 71.83 160 TYR B C 1
ATOM 11602 O O . TYR D 2 75 ? -21.551 18.483 20.051 1.00 69.75 160 TYR B O 1
ATOM 11611 N N . GLY D 2 76 ? -21.552 18.071 22.268 1.00 75.75 161 GLY B N 1
ATOM 11612 C CA . GLY D 2 76 ? -22.998 18.002 22.367 1.00 67.40 161 GLY B CA 1
ATOM 11613 C C . GLY D 2 76 ? -23.585 19.391 22.523 1.00 69.05 161 GLY B C 1
ATOM 11614 O O . GLY D 2 76 ? -23.168 20.156 23.398 1.00 68.88 161 GLY B O 1
ATOM 11615 N N . ALA D 2 77 ? -24.553 19.725 21.676 1.00 66.89 162 ALA B N 1
ATOM 11616 C CA . ALA D 2 77 ? -25.149 21.055 21.715 1.00 62.36 162 ALA B CA 1
ATOM 11617 C C . ALA D 2 77 ? -26.677 21.032 21.714 1.00 61.35 162 ALA B C 1
ATOM 11618 O O . ALA D 2 77 ? -27.299 20.208 21.044 1.00 67.05 162 ALA B O 1
ATOM 11620 N N . ILE D 2 78 ? -27.271 21.955 22.464 1.00 59.75 163 ILE B N 1
ATOM 11621 C CA . ILE D 2 78 ? -28.719 22.096 22.516 1.00 54.55 163 ILE B CA 1
ATOM 11622 C C . ILE D 2 78 ? -29.144 23.493 22.062 1.00 54.60 163 ILE B C 1
ATOM 11623 O O . ILE D 2 78 ? -28.581 24.497 22.502 1.00 56.65 163 ILE B O 1
ATOM 11628 N N . LEU D 2 79 ? -30.125 23.547 21.166 1.00 52.46 164 LEU B N 1
ATOM 11629 C CA . LEU D 2 79 ? -30.670 24.814 20.691 1.00 54.73 164 LEU B CA 1
ATOM 11630 C C . LEU D 2 79 ? -31.683 25.345 21.706 1.00 59.52 164 LEU B C 1
ATOM 11631 O O . LEU D 2 79 ? -32.739 24.743 21.913 1.00 56.30 164 LEU B O 1
ATOM 11636 N N . VAL D 2 80 ? -31.364 26.472 22.338 1.00 58.88 165 VAL B N 1
ATOM 11637 C CA . VAL D 2 80 ? -32.230 27.035 23.374 1.00 59.55 165 VAL B CA 1
ATOM 11638 C C . VAL D 2 80 ? -32.870 28.344 22.919 1.00 55.65 165 VAL B C 1
ATOM 11639 O O . VAL D 2 80 ? -32.333 29.026 22.045 1.00 51.92 165 VAL B O 1
ATOM 11643 N N . ASP D 2 81 ? -34.016 28.684 23.509 1.00 55.44 166 ASP B N 1
ATOM 11644 C CA . ASP D 2 81 ? -34.704 29.935 23.191 1.00 57.67 166 ASP B CA 1
ATOM 11645 C C . ASP D 2 81 ? -34.237 31.056 24.105 1.00 55.23 166 ASP B C 1
ATOM 11646 O O . ASP D 2 81 ? -34.247 30.909 25.325 1.00 57.58 166 ASP B O 1
ATOM 11651 N N . LEU D 2 82 ? -33.832 32.175 23.515 1.00 49.97 167 LEU B N 1
ATOM 11652 C CA . LEU D 2 82 ? -33.441 33.339 24.299 1.00 49.44 167 LEU B CA 1
ATOM 11653 C C . LEU D 2 82 ? -34.692 34.086 24.738 1.00 53.23 167 LEU B C 1
ATOM 11654 O O . LEU D 2 82 ? -35.677 34.142 23.997 1.00 63.92 167 LEU B O 1
ATOM 11659 N N . PRO D 2 83 ? -34.665 34.661 25.950 1.00 54.33 168 PRO B N 1
ATOM 11660 C CA . PRO D 2 83 ? -35.810 35.433 26.444 1.00 48.38 168 PRO B CA 1
ATOM 11661 C C . PRO D 2 83 ? -35.925 36.748 25.699 1.00 51.17 168 PRO B C 1
ATOM 11662 O O . PRO D 2 83 ? -36.989 37.362 25.692 1.00 57.43 168 PRO B O 1
ATOM 11666 N N . THR D 2 84 ? -34.834 37.165 25.067 1.00 52.04 169 THR B N 1
ATOM 11667 C CA . THR D 2 84 ? -34.805 38.434 24.349 1.00 57.48 169 THR B CA 1
ATOM 11668 C C . THR D 2 84 ? -34.874 38.230 22.837 1.00 58.59 169 THR B C 1
ATOM 11669 O O . THR D 2 84 ? -34.529 37.164 22.330 1.00 60.70 169 THR B O 1
ATOM 11673 N N . VAL D 2 85 ? -35.329 39.254 22.123 1.00 54.41 170 VAL B N 1
ATOM 11674 C CA . VAL D 2 85 ? -35.277 39.249 20.665 1.00 51.71 170 VAL B CA 1
ATOM 11675 C C . VAL D 2 85 ? -34.080 40.089 20.223 1.00 53.91 170 VAL B C 1
ATOM 11676 O O . VAL D 2 85 ? -33.857 41.179 20.743 1.00 54.44 170 VAL B O 1
ATOM 11680 N N . ILE D 2 86 ? -33.296 39.575 19.280 1.00 55.59 171 ILE B N 1
ATOM 11681 C CA . ILE D 2 86 ? -32.093 40.276 18.843 1.00 55.61 171 ILE B CA 1
ATOM 11682 C C . ILE D 2 86 ? -32.145 40.654 17.365 1.00 58.02 171 ILE B C 1
ATOM 11683 O O . ILE D 2 86 ? -32.218 39.779 16.502 1.00 58.59 171 ILE B O 1
ATOM 11688 N N . GLU D 2 87 ? -32.103 41.953 17.075 1.00 58.70 172 GLU B N 1
ATOM 11689 C CA . GLU D 2 87 ? -32.056 42.418 15.690 1.00 62.19 172 GLU B CA 1
ATOM 11690 C C . GLU D 2 87 ? -30.627 42.383 15.159 1.00 60.09 172 GLU B C 1
ATOM 11691 O O . GLU D 2 87 ? -29.737 43.024 15.720 1.00 61.66 172 GLU B O 1
ATOM 11697 N N . VAL D 2 88 ? -30.406 41.634 14.081 1.00 56.37 173 VAL B N 1
ATOM 11698 C CA . VAL D 2 88 ? -29.098 41.621 13.435 1.00 56.20 173 VAL B CA 1
ATOM 11699 C C . VAL D 2 88 ? -29.051 42.707 12.374 1.00 58.50 173 VAL B C 1
ATOM 11700 O O . VAL D 2 88 ? -29.848 42.703 11.437 1.00 60.08 173 VAL B O 1
ATOM 11704 N N . ASN D 2 89 ? -28.122 43.643 12.525 1.00 57.55 174 ASN B N 1
ATOM 11705 C CA . ASN D 2 89 ? -27.975 44.711 11.549 1.00 61.28 174 ASN B CA 1
ATOM 11706 C C . ASN D 2 89 ? -26.593 44.677 10.909 1.00 63.66 174 ASN B C 1
ATOM 11707 O O . ASN D 2 89 ? -25.650 44.128 11.480 1.00 65.67 174 ASN B O 1
ATOM 11712 N N . LYS D 2 90 ? -26.478 45.253 9.718 1.00 62.65 175 LYS B N 1
ATOM 11713 C CA . LYS D 2 90 ? -25.176 45.442 9.093 1.00 62.03 175 LYS B CA 1
ATOM 11714 C C . LYS D 2 90 ? -25.021 46.910 8.733 1.00 60.92 175 LYS B C 1
ATOM 11715 O O . LYS D 2 90 ? -26.013 47.614 8.535 1.00 60.20 175 LYS B O 1
ATOM 11721 N N . SER D 2 91 ? -23.781 47.375 8.660 1.00 62.70 176 SER B N 1
ATOM 11722 C CA . SER D 2 91 ? -23.520 48.773 8.347 1.00 64.41 176 SER B CA 1
ATOM 11723 C C . SER D 2 91 ? -22.191 48.936 7.626 1.00 68.01 176 SER B C 1
ATOM 11724 O O . SER D 2 91 ? -21.179 48.360 8.028 1.00 68.50 176 SER B O 1
ATOM 11727 N N . VAL D 2 92 ? -22.211 49.713 6.550 1.00 68.50 177 VAL B N 1
ATOM 11728 C CA . VAL D 2 92 ? -20.994 50.094 5.848 1.00 72.47 177 VAL B CA 1
ATOM 11729 C C . VAL D 2 92 ? -20.661 51.528 6.251 1.00 72.06 177 VAL B C 1
ATOM 11730 O O . VAL D 2 92 ? -19.594 52.057 5.937 1.00 65.28 177 VAL B O 1
ATOM 11734 N N . ASP D 2 93 ? -21.598 52.128 6.977 1.00 74.30 178 ASP B N 1
ATOM 11735 C CA . ASP D 2 93 ? -21.556 53.531 7.357 1.00 69.57 178 ASP B CA 1
ATOM 11736 C C . ASP D 2 93 ? -20.870 53.795 8.692 1.00 77.31 178 ASP B C 1
ATOM 11737 O O . ASP D 2 93 ? -20.314 54.878 8.894 1.00 77.25 178 ASP B O 1
ATOM 11742 N N . ARG D 2 94 ? -20.937 52.810 9.593 1.00 76.29 179 ARG B N 1
ATOM 11743 C CA . ARG D 2 94 ? -20.742 53.004 11.040 1.00 70.22 179 ARG B CA 1
ATOM 11744 C C . ARG D 2 94 ? -21.872 53.842 11.646 1.00 67.73 179 ARG B C 1
ATOM 11745 O O . ARG D 2 94 ? -21.910 54.054 12.855 1.00 67.08 179 ARG B O 1
ATOM 11753 N N . LYS D 2 95 ? -22.791 54.308 10.801 1.00 69.90 180 LYS B N 1
ATOM 11754 C CA . LYS D 2 95 ? -23.827 55.249 11.215 1.00 69.10 180 LYS B CA 1
ATOM 11755 C C . LYS D 2 95 ? -25.233 54.749 10.896 1.00 67.22 180 LYS B C 1
ATOM 11756 O O . LYS D 2 95 ? -26.110 54.747 11.762 1.00 65.13 180 LYS B O 1
ATOM 11762 N N . ASN D 2 96 ? -25.454 54.354 9.645 1.00 68.91 181 ASN B N 1
ATOM 11763 C CA . ASN D 2 96 ? -26.751 53.819 9.242 1.00 71.09 181 ASN B CA 1
ATOM 11764 C C . ASN D 2 96 ? -26.790 52.302 9.373 1.00 63.19 181 ASN B C 1
ATOM 11765 O O . ASN D 2 96 ? -26.038 51.593 8.705 1.00 63.90 181 ASN B O 1
ATOM 11770 N N . LEU D 2 97 ? -27.663 51.806 10.243 1.00 61.12 182 LEU B N 1
ATOM 11771 C CA . LEU D 2 97 ? -27.751 50.370 10.494 1.00 66.78 182 LEU B CA 1
ATOM 11772 C C . LEU D 2 97 ? -28.952 49.756 9.777 1.00 63.13 182 LEU B C 1
ATOM 11773 O O . LEU D 2 97 ? -30.084 50.212 9.951 1.00 62.21 182 LEU B O 1
ATOM 11778 N N . LEU D 2 98 ? -28.707 48.723 8.972 1.00 64.05 183 LEU B N 1
ATOM 11779 C CA . LEU D 2 98 ? -29.785 48.090 8.207 1.00 62.76 183 LEU B CA 1
ATOM 11780 C C . LEU D 2 98 ? -30.187 46.710 8.714 1.00 58.25 183 LEU B C 1
ATOM 11781 O O . LEU D 2 98 ? -29.340 45.832 8.892 1.00 57.96 183 LEU B O 1
ATOM 11786 N N . LYS D 2 99 ? -31.489 46.532 8.933 1.00 60.09 184 LYS B N 1
ATOM 11787 C CA . LYS D 2 99 ? -32.028 45.293 9.494 1.00 61.13 184 LYS B CA 1
ATOM 11788 C C . LYS D 2 99 ? -31.977 44.138 8.497 1.00 62.00 184 LYS B C 1
ATOM 11789 O O . LYS D 2 99 ? -32.342 44.291 7.332 1.00 63.18 184 LYS B O 1
ATOM 11795 N N . THR D 2 100 ? -31.512 42.984 8.961 1.00 60.10 185 THR B N 1
ATOM 11796 C CA . THR D 2 100 ? -31.502 41.779 8.142 1.00 57.90 185 THR B CA 1
ATOM 11797 C C . THR D 2 100 ? -32.509 40.775 8.685 1.00 62.39 185 THR B C 1
ATOM 11798 O O . THR D 2 100 ? -33.612 40.650 8.159 1.00 66.62 185 THR B O 1
ATOM 11802 N N . PHE D 2 101 ? -32.128 40.067 9.743 1.00 63.09 186 PHE B N 1
ATOM 11803 C CA . PHE D 2 101 ? -33.024 39.106 10.378 1.00 58.75 186 PHE B CA 1
ATOM 11804 C C . PHE D 2 101 ? -32.972 39.196 11.906 1.00 61.23 186 PHE B C 1
ATOM 11805 O O . PHE D 2 101 ? -32.097 39.860 12.467 1.00 58.84 186 PHE B O 1
ATOM 11813 N N . ASP D 2 102 ? -33.915 38.537 12.573 1.00 57.75 187 ASP B N 1
ATOM 11814 C CA . ASP D 2 102 ? -33.945 38.528 14.029 1.00 52.75 187 ASP B CA 1
ATOM 11815 C C . ASP D 2 102 ? -33.392 37.220 14.575 1.00 53.64 187 ASP B C 1
ATOM 11816 O O . ASP D 2 102 ? -33.573 36.157 13.982 1.00 53.28 187 ASP B O 1
ATOM 11821 N N . VAL D 2 103 ? -32.712 37.309 15.712 1.00 61.45 188 VAL B N 1
ATOM 11822 C CA . VAL D 2 103 ? -32.175 36.136 16.384 1.00 56.92 188 VAL B CA 1
ATOM 11823 C C . VAL D 2 103 ? -32.855 35.997 17.740 1.00 55.93 188 VAL B C 1
ATOM 11824 O O . VAL D 2 103 ? -32.840 36.925 18.546 1.00 58.56 188 VAL B O 1
ATOM 11828 N N . SER D 2 104 ? -33.473 34.845 17.974 1.00 57.78 189 SER B N 1
ATOM 11829 C CA . SER D 2 104 ? -34.188 34.595 19.218 1.00 52.06 189 SER B CA 1
ATOM 11830 C C . SER D 2 104 ? -33.735 33.278 19.828 1.00 52.51 189 SER B C 1
ATOM 11831 O O . SER D 2 104 ? -34.283 32.824 20.833 1.00 57.23 189 SER B O 1
ATOM 11834 N N . GLN D 2 105 ? -32.733 32.658 19.213 1.00 51.38 190 GLN B N 1
ATOM 11835 C CA . GLN D 2 105 ? -32.248 31.366 19.685 1.00 54.73 190 GLN B CA 1
ATOM 11836 C C . GLN D 2 105 ? -30.729 31.302 19.764 1.00 52.79 190 GLN B C 1
ATOM 11837 O O . GLN D 2 105 ? -30.025 32.099 19.141 1.00 50.92 190 GLN B O 1
ATOM 11851 N N . LEU D 2 107 ? -27.620 28.221 19.783 1.00 53.27 192 LEU B N 1
ATOM 11852 C CA . LEU D 2 107 ? -27.128 26.850 19.794 1.00 53.29 192 LEU B CA 1
ATOM 11853 C C . LEU D 2 107 ? -26.028 26.765 20.839 1.00 59.79 192 LEU B C 1
ATOM 11854 O O . LEU D 2 107 ? -24.952 27.344 20.665 1.00 61.89 192 LEU B O 1
ATOM 11859 N N . LEU D 2 108 ? -26.297 26.043 21.923 1.00 61.01 193 LEU B N 1
ATOM 11860 C CA . LEU D 2 108 ? -25.406 26.043 23.080 1.00 58.74 193 LEU B CA 1
ATOM 11861 C C . LEU D 2 108 ? -24.602 24.755 23.227 1.00 57.43 193 LEU B C 1
ATOM 11862 O O . LEU D 2 108 ? -25.157 23.702 23.527 1.00 62.83 193 LEU B O 1
ATOM 11867 N N . CYS D 2 109 ? -23.290 24.846 23.025 1.00 63.77 194 CYS B N 1
ATOM 11868 C CA . CYS D 2 109 ? -22.391 23.734 23.330 1.00 66.06 194 CYS B CA 1
ATOM 11869 C C . CYS D 2 109 ? -22.393 23.464 24.835 1.00 68.17 194 CYS B C 1
ATOM 11870 O O . CYS D 2 109 ? -22.347 24.401 25.638 1.00 69.12 194 CYS B O 1
ATOM 11873 N N . ILE D 2 110 ? -22.434 22.188 25.211 1.00 66.14 195 ILE B N 1
ATOM 11874 C CA . ILE D 2 110 ? -22.530 21.802 26.620 1.00 69.49 195 ILE B CA 1
ATOM 11875 C C . ILE D 2 110 ? -21.311 21.038 27.145 1.00 69.59 195 ILE B C 1
ATOM 11876 O O . ILE D 2 110 ? -20.644 21.492 28.075 1.00 72.15 195 ILE B O 1
ATOM 11881 N N . ARG D 2 111 ? -21.038 19.870 26.569 1.00 67.81 196 ARG B N 1
ATOM 11882 C CA . ARG D 2 111 ? -19.836 19.115 26.920 1.00 71.48 196 ARG B CA 1
ATOM 11883 C C . ARG D 2 111 ? -19.360 18.248 25.757 1.00 72.87 196 ARG B C 1
ATOM 11884 O O . ARG D 2 111 ? -20.154 17.876 24.890 1.00 71.62 196 ARG B O 1
ATOM 11892 N N . PRO D 2 112 ? -18.051 17.942 25.721 1.00 70.69 197 PRO B N 1
ATOM 11893 C CA . PRO D 2 112 ? -17.546 17.014 24.707 1.00 76.63 197 PRO B CA 1
ATOM 11894 C C . PRO D 2 112 ? -18.142 15.624 24.906 1.00 76.45 197 PRO B C 1
ATOM 11895 O O . PRO D 2 112 ? -18.270 15.161 26.043 1.00 69.89 197 PRO B O 1
ATOM 11899 N N . ILE D 2 113 ? -18.514 14.979 23.806 1.00 76.15 198 ILE B N 1
ATOM 11900 C CA . ILE D 2 113 ? -19.112 13.651 23.847 1.00 84.11 198 ILE B CA 1
ATOM 11901 C C . ILE D 2 113 ? -18.322 12.696 22.960 1.00 83.34 198 ILE B C 1
ATOM 11902 O O . ILE D 2 113 ? -17.641 13.127 22.030 1.00 86.03 198 ILE B O 1
ATOM 11907 N N . GLN D 2 114 ? -18.413 11.401 23.246 1.00 83.82 199 GLN B N 1
ATOM 11908 C CA . GLN D 2 114 ? -17.690 10.403 22.466 1.00 87.61 199 GLN B CA 1
ATOM 11909 C C . GLN D 2 114 ? -18.541 9.870 21.320 1.00 87.97 199 GLN B C 1
ATOM 11910 O O . GLN D 2 114 ? -18.029 9.583 20.239 1.00 87.87 199 GLN B O 1
ATOM 11916 N N . GLU D 2 115 ? -19.841 9.739 21.565 1.00 86.03 200 GLU B N 1
ATOM 11917 C CA . GLU D 2 115 ? -20.778 9.259 20.553 1.00 88.54 200 GLU B CA 1
ATOM 11918 C C . GLU D 2 115 ? -21.914 10.261 20.355 1.00 87.06 200 GLU B C 1
ATOM 11919 O O . GLU D 2 115 ? -22.295 10.962 21.290 1.00 88.84 200 GLU B O 1
ATOM 11925 N N . GLU D 2 116 ? -22.460 10.316 19.143 1.00 85.72 201 GLU B N 1
ATOM 11926 C CA . GLU D 2 116 ? -23.453 11.332 18.793 1.00 85.38 201 GLU B CA 1
ATOM 11927 C C . GLU D 2 116 ? -24.749 11.282 19.609 1.00 84.87 201 GLU B C 1
ATOM 11928 O O . GLU D 2 116 ? -25.399 12.309 19.796 1.00 83.53 201 GLU B O 1
ATOM 11934 N N . GLU D 2 117 ? -25.125 10.100 20.093 1.00 83.37 202 GLU B N 1
ATOM 11935 C CA . GLU D 2 117 ? -26.425 9.944 20.750 1.00 83.69 202 GLU B CA 1
ATOM 11936 C C . GLU D 2 117 ? -26.406 10.326 22.228 1.00 79.77 202 GLU B C 1
ATOM 11937 O O . GLU D 2 117 ? -27.401 10.151 22.937 1.00 77.10 202 GLU B O 1
ATOM 11943 N N . GLU D 2 118 ? -25.274 10.856 22.683 1.00 77.11 203 GLU B N 1
ATOM 11944 C CA . GLU D 2 118 ? -25.149 11.322 24.060 1.00 81.41 203 GLU B CA 1
ATOM 11945 C C . GLU D 2 118 ? -25.816 12.687 24.242 1.00 83.56 203 GLU B C 1
ATOM 11946 O O . GLU D 2 118 ? -26.076 13.111 25.370 1.00 80.38 203 GLU B O 1
ATOM 11952 N N . VAL D 2 119 ? -26.091 13.368 23.129 1.00 79.39 204 VAL B N 1
ATOM 11953 C CA . VAL D 2 119 ? -26.680 14.706 23.178 1.00 70.45 204 VAL B CA 1
ATOM 11954 C C . VAL D 2 119 ? -28.066 14.702 23.794 1.00 65.07 204 VAL B C 1
ATOM 11955 O O . VAL D 2 119 ? -28.477 15.678 24.413 1.00 72.72 204 VAL B O 1
ATOM 11959 N N . TYR D 2 120 ? -28.787 13.602 23.624 1.00 66.11 205 TYR B N 1
ATOM 11960 C CA . TYR D 2 120 ? -30.161 13.532 24.087 1.00 68.54 205 TYR B CA 1
ATOM 11961 C C . TYR D 2 120 ? -30.232 13.423 25.603 1.00 70.20 205 TYR B C 1
ATOM 11962 O O . TYR D 2 120 ? -31.173 13.912 26.229 1.00 75.24 205 TYR B O 1
ATOM 11971 N N . ALA D 2 121 ? -29.220 12.797 26.190 1.00 67.30 206 ALA B N 1
ATOM 11972 C CA . ALA D 2 121 ? -29.141 12.678 27.639 1.00 72.29 206 ALA B CA 1
ATOM 11973 C C . ALA D 2 121 ? -28.674 13.981 28.285 1.00 72.19 206 ALA B C 1
ATOM 11974 O O . ALA D 2 121 ? -28.807 14.160 29.495 1.00 72.21 206 ALA B O 1
ATOM 11976 N N . LEU D 2 122 ? -28.132 14.884 27.470 1.00 73.39 207 LEU B N 1
ATOM 11977 C CA . LEU D 2 122 ? -27.549 16.138 27.952 1.00 65.30 207 LEU B CA 1
ATOM 11978 C C . LEU D 2 122 ? -28.585 17.134 28.468 1.00 69.92 207 LEU B C 1
ATOM 11979 O O . LEU D 2 122 ? -29.730 17.149 28.017 1.00 71.62 207 LEU B O 1
ATOM 11984 N N . GLU D 2 123 ? -28.161 17.979 29.403 1.00 72.59 208 GLU B N 1
ATOM 11985 C CA . GLU D 2 123 ? -29.033 18.984 30.005 1.00 70.63 208 GLU B CA 1
ATOM 11986 C C . GLU D 2 123 ? -28.467 20.386 29.763 1.00 67.35 208 GLU B C 1
ATOM 11987 O O . GLU D 2 123 ? -27.302 20.650 30.064 1.00 66.69 208 GLU B O 1
ATOM 11993 N N . ALA D 2 124 ? -29.284 21.285 29.223 1.00 62.27 209 ALA B N 1
ATOM 11994 C CA . ALA D 2 124 ? -28.829 22.648 28.958 1.00 62.00 209 ALA B CA 1
ATOM 11995 C C . ALA D 2 124 ? -28.817 23.490 30.227 1.00 59.73 209 ALA B C 1
ATOM 11996 O O . ALA D 2 124 ? -29.834 23.617 30.898 1.00 65.70 209 ALA B O 1
ATOM 11998 N N . PRO D 2 125 ? -27.662 24.087 30.549 1.00 62.85 210 PRO B N 1
ATOM 11999 C CA . PRO D 2 125 ? -27.525 24.883 31.773 1.00 61.83 210 PRO B CA 1
ATOM 12000 C C . PRO D 2 125 ? -28.356 26.157 31.711 1.00 59.13 210 PRO B C 1
ATOM 12001 O O . PRO D 2 125 ? -28.643 26.637 30.618 1.00 64.33 210 PRO B O 1
ATOM 12005 N N . ASP D 2 126 ? -28.734 26.682 32.872 1.00 63.07 211 ASP B N 1
ATOM 12006 C CA . ASP D 2 126 ? -29.509 27.919 32.968 1.00 65.36 211 ASP B CA 1
ATOM 12007 C C . ASP D 2 126 ? -30.765 27.914 32.097 1.00 63.62 211 ASP B C 1
ATOM 12008 O O . ASP D 2 126 ? -31.133 28.934 31.517 1.00 61.13 211 ASP B O 1
ATOM 12013 N N . THR D 2 127 ? -31.417 26.763 32.000 1.00 67.17 212 THR B N 1
ATOM 12014 C CA . THR D 2 127 ? -32.634 26.656 31.207 1.00 64.63 212 THR B CA 1
ATOM 12015 C C . THR D 2 127 ? -33.776 26.080 32.030 1.00 66.73 212 THR B C 1
ATOM 12016 O O . THR D 2 127 ? -33.556 25.292 32.948 1.00 71.81 212 THR B O 1
ATOM 12020 N N . GLU D 2 128 ? -34.996 26.484 31.696 1.00 66.09 213 GLU B N 1
ATOM 12021 C CA . GLU D 2 128 ? -36.184 25.963 32.357 1.00 68.19 213 GLU B CA 1
ATOM 12022 C C . GLU D 2 128 ? -37.266 25.623 31.333 1.00 67.86 213 GLU B C 1
ATOM 12023 O O . GLU D 2 128 ? -37.085 25.817 30.132 1.00 64.21 213 GLU B O 1
ATOM 12029 N N . ASP D 2 129 ? -38.387 25.103 31.817 1.00 74.70 214 ASP B N 1
ATOM 12030 C CA . ASP D 2 129 ? -39.494 24.717 30.954 1.00 69.24 214 ASP B CA 1
ATOM 12031 C C . ASP D 2 129 ? -40.704 25.574 31.301 1.00 69.09 214 ASP B C 1
ATOM 12032 O O . ASP D 2 129 ? -41.397 25.316 32.285 1.00 70.09 214 ASP B O 1
ATOM 12037 N N . LEU D 2 130 ? -40.957 26.591 30.484 1.00 60.28 215 LEU B N 1
ATOM 12038 C CA . LEU D 2 130 ? -41.979 27.587 30.799 1.00 66.85 215 LEU B CA 1
ATOM 12039 C C . LEU D 2 130 ? -43.418 27.083 30.668 1.00 71.84 215 LEU B C 1
ATOM 12040 O O . LEU D 2 130 ? -44.366 27.805 30.995 1.00 67.09 215 LEU B O 1
ATOM 12045 N N . VAL D 2 131 ? -43.577 25.853 30.187 1.00 71.31 216 VAL B N 1
ATOM 12046 C CA . VAL D 2 131 ? -44.885 25.211 30.162 1.00 71.84 216 VAL B CA 1
ATOM 12047 C C . VAL D 2 131 ? -45.204 24.688 31.558 1.00 72.61 216 VAL B C 1
ATOM 12048 O O . VAL D 2 131 ? -46.337 24.799 32.031 1.00 66.84 216 VAL B O 1
ATOM 12052 N N . VAL D 2 132 ? -44.179 24.134 32.208 1.00 65.86 217 VAL B N 1
ATOM 12053 C CA . VAL D 2 132 ? -44.306 23.489 33.515 1.00 63.54 217 VAL B CA 1
ATOM 12054 C C . VAL D 2 132 ? -44.113 24.430 34.713 1.00 70.84 217 VAL B C 1
ATOM 12055 O O . VAL D 2 132 ? -44.814 24.305 35.715 1.00 73.50 217 VAL B O 1
ATOM 12059 N N . LYS D 2 133 ? -43.173 25.370 34.605 1.00 75.39 218 LYS B N 1
ATOM 12060 C CA . LYS D 2 133 ? -42.770 26.206 35.745 1.00 69.36 218 LYS B CA 1
ATOM 12061 C C . LYS D 2 133 ? -43.937 26.879 36.466 1.00 71.54 218 LYS B C 1
ATOM 12062 O O . LYS D 2 133 ? -44.823 27.455 35.831 1.00 68.06 218 LYS B O 1
ATOM 12068 N N . HIS D 2 134 ? -43.905 26.776 37.796 1.00 75.97 219 HIS B N 1
ATOM 12069 C CA . HIS D 2 134 ? -44.971 27.204 38.711 1.00 75.57 219 HIS B CA 1
ATOM 12070 C C . HIS D 2 134 ? -46.132 26.207 38.768 1.00 70.96 219 HIS B C 1
ATOM 12071 O O . HIS D 2 134 ? -46.913 26.212 39.715 1.00 73.10 219 HIS B O 1
ATOM 12078 N N . PHE D 2 135 ? -46.222 25.339 37.766 1.00 75.83 220 PHE B N 1
ATOM 12079 C CA . PHE D 2 135 ? -47.270 24.323 37.718 1.00 73.00 220 PHE B CA 1
ATOM 12080 C C . PHE D 2 135 ? -46.715 22.931 37.999 1.00 73.02 220 PHE B C 1
ATOM 12081 O O . PHE D 2 135 ? -47.322 21.928 37.623 1.00 74.77 220 PHE B O 1
ATOM 12089 N N . GLU D 2 136 ? -45.566 22.878 38.669 1.00 78.39 221 GLU B N 1
ATOM 12090 C CA . GLU D 2 136 ? -44.877 21.617 38.954 1.00 79.34 221 GLU B CA 1
ATOM 12091 C C . GLU D 2 136 ? -45.744 20.595 39.697 1.00 77.69 221 GLU B C 1
ATOM 12092 O O . GLU D 2 136 ? -45.447 19.400 39.687 1.00 79.10 221 GLU B O 1
ATOM 12098 N N . GLY D 2 137 ? -46.810 21.065 40.339 1.00 76.45 222 GLY B N 1
ATOM 12099 C CA . GLY D 2 137 ? -47.748 20.172 40.991 1.00 72.39 222 GLY B CA 1
ATOM 12100 C C . GLY D 2 137 ? -48.436 19.271 39.981 1.00 76.29 222 GLY B C 1
ATOM 12101 O O . GLY D 2 137 ? -48.579 18.067 40.195 1.00 77.56 222 GLY B O 1
ATOM 12102 N N . ILE D 2 138 ? -48.846 19.862 38.863 1.00 75.66 223 ILE B N 1
ATOM 12103 C CA . ILE D 2 138 ? -49.558 19.135 37.819 1.00 75.18 223 ILE B CA 1
ATOM 12104 C C . ILE D 2 138 ? -48.630 18.676 36.691 1.00 73.99 223 ILE B C 1
ATOM 12105 O O . ILE D 2 138 ? -49.091 18.316 35.605 1.00 78.51 223 ILE B O 1
ATOM 12110 N N . GLU D 2 139 ? -47.326 18.672 36.959 1.00 71.48 224 GLU B N 1
ATOM 12111 C CA . GLU D 2 139 ? -46.324 18.345 35.941 1.00 79.41 224 GLU B CA 1
ATOM 12112 C C . GLU D 2 139 ? -46.469 16.941 35.346 1.00 77.03 224 GLU B C 1
ATOM 12113 O O . GLU D 2 139 ? -46.005 16.685 34.236 1.00 76.43 224 GLU B O 1
ATOM 12119 N N . ASP D 2 140 ? -47.106 16.038 36.086 1.00 79.48 225 ASP B N 1
ATOM 12120 C CA . ASP D 2 140 ? -47.339 14.681 35.601 1.00 81.19 225 ASP B CA 1
ATOM 12121 C C . ASP D 2 140 ? -48.354 14.693 34.464 1.00 79.69 225 ASP B C 1
ATOM 12122 O O . ASP D 2 140 ? -48.183 13.999 33.462 1.00 77.53 225 ASP B O 1
ATOM 12127 N N . GLU D 2 141 ? -49.408 15.487 34.634 1.00 80.98 226 GLU B N 1
ATOM 12128 C CA . GLU D 2 141 ? -50.442 15.659 33.616 1.00 74.07 226 GLU B CA 1
ATOM 12129 C C . GLU D 2 141 ? -49.876 16.334 32.368 1.00 73.35 226 GLU B C 1
ATOM 12130 O O . GLU D 2 141 ? -50.213 15.965 31.243 1.00 78.95 226 GLU B O 1
ATOM 12136 N N . ILE D 2 142 ? -49.006 17.318 32.583 1.00 75.76 227 ILE B N 1
ATOM 12137 C CA . ILE D 2 142 ? -48.390 18.076 31.495 1.00 73.00 227 ILE B CA 1
ATOM 12138 C C . ILE D 2 142 ? -47.433 17.224 30.659 1.00 71.01 227 ILE B C 1
ATOM 12139 O O . ILE D 2 142 ? -47.483 17.249 29.429 1.00 72.28 227 ILE B O 1
ATOM 12144 N N . TRP D 2 143 ? -46.572 16.472 31.336 1.00 69.89 228 TRP B N 1
ATOM 12145 C CA . TRP D 2 143 ? -45.562 15.651 30.674 1.00 75.60 228 TRP B CA 1
ATOM 12146 C C . TRP D 2 143 ? -46.134 14.652 29.674 1.00 78.02 228 TRP B C 1
ATOM 12147 O O . TRP D 2 143 ? -45.641 14.543 28.553 1.00 81.67 228 TRP B O 1
ATOM 12158 N N . GLU D 2 144 ? -47.170 13.922 30.077 1.00 78.89 229 GLU B N 1
ATOM 12159 C CA . GLU D 2 144 ? -47.707 12.869 29.221 1.00 84.87 229 GLU B CA 1
ATOM 12160 C C . GLU D 2 144 ? -48.298 13.446 27.936 1.00 80.74 229 GLU B C 1
ATOM 12161 O O . GLU D 2 144 ? -48.301 12.787 26.895 1.00 81.94 229 GLU B O 1
ATOM 12167 N N . ASN D 2 145 ? -48.777 14.684 28.011 1.00 75.68 230 ASN B N 1
ATOM 12168 C CA . ASN D 2 145 ? -49.257 15.388 26.830 1.00 75.48 230 ASN B CA 1
ATOM 12169 C C . ASN D 2 145 ? -48.099 15.829 25.939 1.00 78.56 230 ASN B C 1
ATOM 12170 O O . ASN D 2 145 ? -48.212 15.836 24.713 1.00 78.59 230 ASN B O 1
ATOM 12175 N N . LYS D 2 146 ? -46.986 16.199 26.565 1.00 79.46 231 LYS B N 1
ATOM 12176 C CA . LYS D 2 146 ? -45.797 16.603 25.826 1.00 74.58 231 LYS B CA 1
ATOM 12177 C C . LYS D 2 146 ? -45.170 15.422 25.102 1.00 71.88 231 LYS B C 1
ATOM 12178 O O . LYS D 2 146 ? -44.601 15.580 24.025 1.00 79.55 231 LYS B O 1
ATOM 12184 N N . GLU D 2 147 ? -45.271 14.239 25.696 1.00 72.81 232 GLU B N 1
ATOM 12185 C CA . GLU D 2 147 ? -44.763 13.036 25.051 1.00 76.33 232 GLU B CA 1
ATOM 12186 C C . GLU D 2 147 ? -45.629 12.703 23.835 1.00 77.50 232 GLU B C 1
ATOM 12187 O O . GLU D 2 147 ? -45.122 12.323 22.779 1.00 77.62 232 GLU B O 1
ATOM 12193 N N . THR D 2 148 ? -46.939 12.868 23.991 1.00 77.36 233 THR B N 1
ATOM 12194 C CA . THR D 2 148 ? -47.886 12.620 22.908 1.00 77.59 233 THR B CA 1
ATOM 12195 C C . THR D 2 148 ? -47.636 13.563 21.734 1.00 75.64 233 THR B C 1
ATOM 12196 O O . THR D 2 148 ? -47.521 13.131 20.586 1.00 77.02 233 THR B O 1
ATOM 12200 N N . PHE D 2 149 ? -47.536 14.851 22.042 1.00 74.90 234 PHE B N 1
ATOM 12201 C CA . PHE D 2 149 ? -47.445 15.890 21.024 1.00 69.20 234 PHE B CA 1
ATOM 12202 C C . PHE D 2 149 ? -46.128 15.886 20.258 1.00 68.84 234 PHE B C 1
ATOM 12203 O O . PHE D 2 149 ? -46.052 16.429 19.156 1.00 68.18 234 PHE B O 1
ATOM 12211 N N . LEU D 2 150 ? -45.096 15.277 20.838 1.00 71.43 235 LEU B N 1
ATOM 12212 C CA . LEU D 2 150 ? -43.761 15.316 20.240 1.00 73.30 235 LEU B CA 1
ATOM 12213 C C . LEU D 2 150 ? -43.717 14.659 18.865 1.00 75.33 235 LEU B C 1
ATOM 12214 O O . LEU D 2 150 ? -44.086 13.493 18.708 1.00 76.78 235 LEU B O 1
ATOM 12219 N N . LYS D 2 151 ? -43.260 15.417 17.874 1.00 73.65 236 LYS B N 1
ATOM 12220 C CA . LYS D 2 151 ? -43.151 14.911 16.513 1.00 75.48 236 LYS B CA 1
ATOM 12221 C C . LYS D 2 151 ? -41.848 15.368 15.865 1.00 73.85 236 LYS B C 1
ATOM 12222 O O . LYS D 2 151 ? -41.216 16.315 16.330 1.00 77.24 236 LYS B O 1
ATOM 12228 N N . GLY D 2 152 ? -41.446 14.681 14.801 1.00 74.63 237 GLY B N 1
ATOM 12229 C CA . GLY D 2 152 ? -40.183 14.963 14.142 1.00 74.54 237 GLY B CA 1
ATOM 12230 C C . GLY D 2 152 ? -40.263 16.069 13.107 1.00 71.99 237 GLY B C 1
ATOM 12231 O O . GLY D 2 152 ? -41.094 16.973 13.214 1.00 72.22 237 GLY B O 1
ATOM 12232 N N . TYR D 2 153 ? -39.394 15.992 12.102 1.00 70.14 238 TYR B N 1
ATOM 12233 C CA . TYR D 2 153 ? -39.295 17.031 11.082 1.00 73.27 238 TYR B CA 1
ATOM 12234 C C . TYR D 2 153 ? -40.567 17.105 10.244 1.00 73.94 238 TYR B C 1
ATOM 12235 O O . TYR D 2 153 ? -41.003 16.105 9.677 1.00 80.07 238 TYR B O 1
ATOM 12244 N N . ASN D 2 154 ? -41.152 18.299 10.180 1.00 76.26 239 ASN B N 1
ATOM 12245 C CA . ASN D 2 154 ? -42.402 18.539 9.456 1.00 76.83 239 ASN B CA 1
ATOM 12246 C C . ASN D 2 154 ? -43.556 17.643 9.886 1.00 77.92 239 ASN B C 1
ATOM 12247 O O . ASN D 2 154 ? -44.390 17.256 9.067 1.00 84.89 239 ASN B O 1
ATOM 12252 N N . GLY D 2 155 ? -43.599 17.319 11.173 1.00 76.69 240 GLY B N 1
ATOM 12253 C CA . GLY D 2 155 ? -44.691 16.539 11.721 1.00 78.45 240 GLY B CA 1
ATOM 12254 C C . GLY D 2 155 ? -44.545 15.051 11.486 1.00 77.10 240 GLY B C 1
ATOM 12255 O O . GLY D 2 155 ? -45.485 14.285 11.714 1.00 78.96 240 GLY B O 1
ATOM 12256 N N . ALA D 2 156 ? -43.367 14.639 11.029 1.00 77.09 241 ALA B N 1
ATOM 12257 C CA . ALA D 2 156 ? -43.099 13.228 10.768 1.00 80.66 241 ALA B CA 1
ATOM 12258 C C . ALA D 2 156 ? -43.153 12.423 12.061 1.00 81.66 241 ALA B C 1
ATOM 12259 O O . ALA D 2 156 ? -42.932 12.968 13.143 1.00 82.56 241 ALA B O 1
ATOM 12261 N N . PRO D 2 157 ? -43.462 11.123 11.957 1.00 81.61 242 PRO B N 1
ATOM 12262 C CA . PRO D 2 157 ? -43.409 10.254 13.137 1.00 83.04 242 PRO B CA 1
ATOM 12263 C C . PRO D 2 157 ? -42.006 10.220 13.734 1.00 82.66 242 PRO B C 1
ATOM 12264 O O . PRO D 2 157 ? -41.036 10.504 13.029 1.00 85.20 242 PRO B O 1
ATOM 12268 N N . LEU D 2 158 ? -41.903 9.879 15.013 1.00 81.64 243 LEU B N 1
ATOM 12269 C CA . LEU D 2 158 ? -40.608 9.850 15.687 1.00 87.63 243 LEU B CA 1
ATOM 12270 C C . LEU D 2 158 ? -39.703 8.746 15.137 1.00 88.36 243 LEU B C 1
ATOM 12271 O O . LEU D 2 158 ? -40.173 7.668 14.770 1.00 87.98 243 LEU B O 1
ATOM 12276 N N . SER D 2 159 ? -38.404 9.026 15.075 1.00 90.47 244 SER B N 1
ATOM 12277 C CA . SER D 2 159 ? -37.412 8.027 14.687 1.00 89.48 244 SER B CA 1
ATOM 12278 C C . SER D 2 159 ? -37.260 6.961 15.765 1.00 94.25 244 SER B C 1
ATOM 12279 O O . SER D 2 159 ? -37.750 7.124 16.883 1.00 93.85 244 SER B O 1
ATOM 12282 N N . ASP D 2 160 ? -36.574 5.873 15.426 1.00 98.40 245 ASP B N 1
ATOM 12283 C CA . ASP D 2 160 ? -36.257 4.838 16.402 1.00 99.74 245 ASP B CA 1
ATOM 12284 C C . ASP D 2 160 ? -35.345 5.419 17.478 1.00 97.11 245 ASP B C 1
ATOM 12285 O O . ASP D 2 160 ? -35.459 5.077 18.657 1.00 94.80 245 ASP B O 1
ATOM 12298 N N . GLU D 2 162 ? -35.153 8.772 18.389 1.00 91.85 247 GLU B N 1
ATOM 12299 C CA . GLU D 2 162 ? -35.921 9.728 19.178 1.00 86.84 247 GLU B CA 1
ATOM 12300 C C . GLU D 2 162 ? -36.842 9.045 20.184 1.00 86.20 247 GLU B C 1
ATOM 12301 O O . GLU D 2 162 ? -36.897 9.437 21.347 1.00 85.79 247 GLU B O 1
ATOM 12307 N N . ALA D 2 163 ? -37.556 8.019 19.734 1.00 87.43 248 ALA B N 1
ATOM 12308 C CA . ALA D 2 163 ? -38.508 7.312 20.587 1.00 90.49 248 ALA B CA 1
ATOM 12309 C C . ALA D 2 163 ? -37.826 6.634 21.777 1.00 86.10 248 ALA B C 1
ATOM 12310 O O . ALA D 2 163 ? -38.432 6.453 22.836 1.00 81.16 248 ALA B O 1
ATOM 12312 N N . LYS D 2 164 ? -36.567 6.255 21.588 1.00 87.09 249 LYS B N 1
ATOM 12313 C CA . LYS D 2 164 ? -35.764 5.672 22.656 1.00 87.94 249 LYS B CA 1
ATOM 12314 C C . LYS D 2 164 ? -35.496 6.716 23.736 1.00 84.91 249 LYS B C 1
ATOM 12315 O O . LYS D 2 164 ? -35.635 6.447 24.930 1.00 82.31 249 LYS B O 1
ATOM 12321 N N . HIS D 2 165 ? -35.119 7.913 23.302 1.00 81.12 250 HIS B N 1
ATOM 12322 C CA . HIS D 2 165 ? -34.819 9.003 24.221 1.00 83.24 250 HIS B CA 1
ATOM 12323 C C . HIS D 2 165 ? -36.002 9.964 24.353 1.00 82.14 250 HIS B C 1
ATOM 12324 O O . HIS D 2 165 ? -35.836 11.110 24.770 1.00 80.65 250 HIS B O 1
ATOM 12331 N N . LEU D 2 166 ? -37.191 9.478 24.004 1.00 81.34 251 LEU B N 1
ATOM 12332 C CA . LEU D 2 166 ? -38.418 10.279 24.006 1.00 80.05 251 LEU B CA 1
ATOM 12333 C C . LEU D 2 166 ? -38.687 11.009 25.321 1.00 77.54 251 LEU B C 1
ATOM 12334 O O . LEU D 2 166 ? -39.156 12.147 25.323 1.00 73.31 251 LEU B O 1
ATOM 12339 N N . LYS D 2 167 ? -38.387 10.351 26.435 1.00 85.20 252 LYS B N 1
ATOM 12340 C CA . LYS D 2 167 ? -38.630 10.924 27.754 1.00 86.52 252 LYS B CA 1
ATOM 12341 C C . LYS D 2 167 ? -37.723 12.136 28.002 1.00 88.13 252 LYS B C 1
ATOM 12342 O O . LYS D 2 167 ? -38.170 13.169 28.511 1.00 83.76 252 LYS B O 1
ATOM 12348 N N . GLU D 2 168 ? -36.451 12.005 27.633 1.00 85.13 253 GLU B N 1
ATOM 12349 C CA . GLU D 2 168 ? -35.489 13.095 27.777 1.00 78.67 253 GLU B CA 1
ATOM 12350 C C . GLU D 2 168 ? -35.817 14.263 26.839 1.00 76.28 253 GLU B C 1
ATOM 12351 O O . GLU D 2 168 ? -35.966 15.400 27.281 1.00 78.76 253 GLU B O 1
ATOM 12357 N N . ILE D 2 169 ? -35.932 13.963 25.548 1.00 73.27 254 ILE B N 1
ATOM 12358 C CA . ILE D 2 169 ? -36.186 14.966 24.512 1.00 67.80 254 ILE B CA 1
ATOM 12359 C C . ILE D 2 169 ? -37.398 15.867 24.765 1.00 68.30 254 ILE B C 1
ATOM 12360 O O . ILE D 2 169 ? -37.300 17.090 24.680 1.00 68.80 254 ILE B O 1
ATOM 12365 N N . ALA D 2 170 ? -38.539 15.266 25.074 1.00 69.07 255 ALA B N 1
ATOM 12366 C CA . ALA D 2 170 ? -39.781 16.026 25.165 1.00 69.37 255 ALA B CA 1
ATOM 12367 C C . ALA D 2 170 ? -39.920 16.804 26.468 1.00 72.05 255 ALA B C 1
ATOM 12368 O O . ALA D 2 170 ? -40.632 17.809 26.527 1.00 67.90 255 ALA B O 1
ATOM 12370 N N . LEU D 2 171 ? -39.238 16.344 27.510 1.00 78.47 256 LEU B N 1
ATOM 12371 C CA . LEU D 2 171 ? -39.482 16.868 28.851 1.00 78.21 256 LEU B CA 1
ATOM 12372 C C . LEU D 2 171 ? -38.408 17.812 29.399 1.00 69.72 256 LEU B C 1
ATOM 12373 O O . LEU D 2 171 ? -38.612 18.440 30.440 1.00 73.70 256 LEU B O 1
ATOM 12378 N N . LYS D 2 172 ? -37.275 17.923 28.711 1.00 65.79 257 LYS B N 1
ATOM 12379 C CA . LYS D 2 172 ? -36.225 18.830 29.173 1.00 72.31 257 LYS B CA 1
ATOM 12380 C C . LYS D 2 172 ? -36.585 20.280 28.853 1.00 71.94 257 LYS B C 1
ATOM 12381 O O . LYS D 2 172 ? -37.360 20.548 27.931 1.00 74.59 257 LYS B O 1
ATOM 12387 N N . GLY D 2 173 ? -36.042 21.211 29.631 1.00 68.69 258 GLY B N 1
ATOM 12388 C CA . GLY D 2 173 ? -36.310 22.619 29.413 1.00 66.73 258 GLY B CA 1
ATOM 12389 C C . GLY D 2 173 ? -35.453 23.170 28.295 1.00 61.35 258 GLY B C 1
ATOM 12390 O O . GLY D 2 173 ? -34.272 22.841 28.193 1.00 59.00 258 GLY B O 1
ATOM 12391 N N . TYR D 2 174 ? -36.049 24.007 27.453 1.00 63.69 259 TYR B N 1
ATOM 12392 C CA . TYR D 2 174 ? -35.315 24.638 26.366 1.00 64.68 259 TYR B CA 1
ATOM 12393 C C . TYR D 2 174 ? -35.291 26.162 26.485 1.00 59.01 259 TYR B C 1
ATOM 12394 O O . TYR D 2 174 ? -34.658 26.840 25.675 1.00 58.70 259 TYR B O 1
ATOM 12403 N N . ASP D 2 175 ? -35.979 26.697 27.488 1.00 60.82 260 ASP B N 1
ATOM 12404 C CA . ASP D 2 175 ? -36.098 28.147 27.643 1.00 63.23 260 ASP B CA 1
ATOM 12405 C C . ASP D 2 175 ? -34.956 28.738 28.474 1.00 62.67 260 ASP B C 1
ATOM 12406 O O . ASP D 2 175 ? -34.881 28.521 29.683 1.00 63.50 260 ASP B O 1
ATOM 12411 N N . TYR D 2 176 ? -34.079 29.492 27.812 1.00 61.72 261 TYR B N 1
ATOM 12412 C CA . TYR D 2 176 ? -32.849 30.003 28.420 1.00 58.99 261 TYR B CA 1
ATOM 12413 C C . TYR D 2 176 ? -33.099 31.221 29.312 1.00 64.51 261 TYR B C 1
ATOM 12414 O O . TYR D 2 176 ? -33.943 32.069 29.006 1.00 61.29 261 TYR B O 1
ATOM 12423 N N . LYS D 2 177 ? -32.351 31.302 30.411 1.00 62.51 262 LYS B N 1
ATOM 12424 C CA . LYS D 2 177 ? -32.576 32.319 31.436 1.00 63.47 262 LYS B CA 1
ATOM 12425 C C . LYS D 2 177 ? -32.027 33.700 31.073 1.00 61.53 262 LYS B C 1
ATOM 12426 O O . LYS D 2 177 ? -32.670 34.720 31.335 1.00 59.26 262 LYS B O 1
ATOM 12432 N N . HIS D 2 178 ? -30.837 33.731 30.483 1.00 54.53 263 HIS B N 1
ATOM 12433 C CA . HIS D 2 178 ? -30.118 34.985 30.311 1.00 55.54 263 HIS B CA 1
ATOM 12434 C C . HIS D 2 178 ? -30.144 35.506 28.883 1.00 60.11 263 HIS B C 1
ATOM 12435 O O . HIS D 2 178 ? -30.275 34.736 27.934 1.00 62.29 263 HIS B O 1
ATOM 12442 N N . GLY D 2 179 ? -30.009 36.822 28.738 1.00 58.74 264 GLY B N 1
ATOM 12443 C CA . GLY D 2 179 ? -29.718 37.415 27.447 1.00 52.88 264 GLY B CA 1
ATOM 12444 C C . GLY D 2 179 ? -28.223 37.301 27.214 1.00 57.73 264 GLY B C 1
ATOM 12445 O O . GLY D 2 179 ? -27.486 36.889 28.114 1.00 60.33 264 GLY B O 1
ATOM 12446 N N . ILE D 2 180 ? -27.765 37.661 26.018 1.00 55.86 265 ILE B N 1
ATOM 12447 C CA . ILE D 2 180 ? -26.338 37.579 25.721 1.00 57.17 265 ILE B CA 1
ATOM 12448 C C . ILE D 2 180 ? -25.576 38.782 26.269 1.00 56.94 265 ILE B C 1
ATOM 12449 O O . ILE D 2 180 ? -24.368 38.708 26.502 1.00 59.69 265 ILE B O 1
ATOM 12454 N N . SER D 2 181 ? -26.280 39.890 26.476 1.00 52.60 266 SER B N 1
ATOM 12455 C CA . SER D 2 181 ? -25.650 41.078 27.044 1.00 55.11 266 SER B CA 1
ATOM 12456 C C . SER D 2 181 ? -25.637 41.003 28.568 1.00 57.65 266 SER B C 1
ATOM 12457 O O . SER D 2 181 ? -26.565 40.463 29.177 1.00 61.37 266 SER B O 1
ATOM 12460 N N . PRO D 2 182 ? -24.572 41.531 29.188 1.00 51.03 267 PRO B N 1
ATOM 12461 C CA . PRO D 2 182 ? -24.412 41.492 30.648 1.00 52.33 267 PRO B CA 1
ATOM 12462 C C . PRO D 2 182 ? -25.595 42.021 31.480 1.00 57.04 267 PRO B C 1
ATOM 12463 O O . PRO D 2 182 ? -25.955 41.353 32.454 1.00 57.29 267 PRO B O 1
ATOM 12467 N N . PRO D 2 183 ? -26.189 43.181 31.120 1.00 56.44 268 PRO B N 1
ATOM 12468 C CA . PRO D 2 183 ? -27.286 43.666 31.968 1.00 57.01 268 PRO B CA 1
ATOM 12469 C C . PRO D 2 183 ? -28.477 42.721 31.966 1.00 55.40 268 PRO B C 1
ATOM 12470 O O . PRO D 2 183 ? -29.229 42.681 32.939 1.00 61.41 268 PRO B O 1
ATOM 12474 N N . LEU D 2 184 ? -28.647 41.980 30.875 1.00 52.35 269 LEU B N 1
ATOM 12475 C CA . LEU D 2 184 ? -29.789 41.090 30.743 1.00 53.33 269 LEU B CA 1
ATOM 12476 C C . LEU D 2 184 ? -29.516 39.709 31.344 1.00 59.64 269 LEU B C 1
ATOM 12477 O O . LEU D 2 184 ? -30.187 38.732 31.001 1.00 56.82 269 LEU B O 1
ATOM 12482 N N . TYR D 2 185 ? -28.535 39.630 32.242 1.00 57.95 270 TYR B N 1
ATOM 12483 C CA . TYR D 2 185 ? -28.310 38.401 32.994 1.00 55.90 270 TYR B CA 1
ATOM 12484 C C . TYR D 2 185 ? -29.570 38.103 33.779 1.00 55.44 270 TYR B C 1
ATOM 12485 O O . TYR D 2 185 ? -30.086 38.983 34.470 1.00 55.46 270 TYR B O 1
ATOM 12494 N N . ASN D 2 186 ? -30.068 36.873 33.649 1.00 54.85 271 ASN B N 1
ATOM 12495 C CA . ASN D 2 186 ? -31.256 36.426 34.370 1.00 55.54 271 ASN B CA 1
ATOM 12496 C C . ASN D 2 186 ? -32.459 37.337 34.100 1.00 54.64 271 ASN B C 1
ATOM 12497 O O . ASN D 2 186 ? -33.358 37.458 34.931 1.00 51.69 271 ASN B O 1
ATOM 12502 N N . VAL D 2 187 ? -32.468 37.965 32.925 1.00 53.89 272 VAL B N 1
ATOM 12503 C CA . VAL D 2 187 ? -33.496 38.945 32.572 1.00 55.03 272 VAL B CA 1
ATOM 12504 C C . VAL D 2 187 ? -34.907 38.370 32.666 1.00 51.24 272 VAL B C 1
ATOM 12505 O O . VAL D 2 187 ? -35.835 39.067 33.067 1.00 54.75 272 VAL B O 1
ATOM 12509 N N . ARG D 2 188 ? -35.060 37.094 32.321 1.00 54.38 273 ARG B N 1
ATOM 12510 C CA . ARG D 2 188 ? -36.374 36.464 32.332 1.00 59.94 273 ARG B CA 1
ATOM 12511 C C . ARG D 2 188 ? -36.968 36.455 33.738 1.00 61.54 273 ARG B C 1
ATOM 12512 O O . ARG D 2 188 ? -38.129 36.821 33.938 1.00 65.90 273 ARG B O 1
ATOM 12520 N N . ASN D 2 189 ? -36.164 36.044 34.711 1.00 58.62 274 ASN B N 1
ATOM 12521 C CA . ASN D 2 189 ? -36.618 36.021 36.093 1.00 62.20 274 ASN B CA 1
ATOM 12522 C C . ASN D 2 189 ? -36.477 37.355 36.825 1.00 63.84 274 ASN B C 1
ATOM 12523 O O . ASN D 2 189 ? -37.224 37.612 37.751 1.00 68.64 274 ASN B O 1
ATOM 12528 N N . ARG D 2 190 ? -35.516 38.187 36.422 1.00 65.08 275 ARG B N 1
ATOM 12529 C CA . ARG D 2 190 ? -35.262 39.479 37.077 1.00 57.50 275 ARG B CA 1
ATOM 12530 C C . ARG D 2 190 ? -36.005 40.636 36.431 1.00 63.46 275 ARG B C 1
ATOM 12531 O O . ARG D 2 190 ? -36.838 41.286 37.056 1.00 70.73 275 ARG B O 1
ATOM 12539 N N . ARG D 2 191 ? -35.669 40.895 35.171 1.00 64.51 276 ARG B N 1
ATOM 12540 C CA . ARG D 2 191 ? -36.056 42.127 34.495 1.00 62.93 276 ARG B CA 1
ATOM 12541 C C . ARG D 2 191 ? -37.227 41.958 33.532 1.00 58.06 276 ARG B C 1
ATOM 12542 O O . ARG D 2 191 ? -37.477 42.827 32.699 1.00 62.32 276 ARG B O 1
ATOM 12550 N N . PHE D 2 192 ? -37.944 40.848 33.642 1.00 55.74 277 PHE B N 1
ATOM 12551 C CA . PHE D 2 192 ? -39.164 40.669 32.864 1.00 58.60 277 PHE B CA 1
ATOM 12552 C C . PHE D 2 192 ? -40.383 40.680 33.775 1.00 58.87 277 PHE B C 1
ATOM 12553 O O . PHE D 2 192 ? -40.405 39.995 34.796 1.00 61.94 277 PHE B O 1
ATOM 12561 N N . ARG D 2 193 ? -41.387 41.476 33.421 1.00 57.51 278 ARG B N 1
ATOM 12562 C CA . ARG D 2 193 ? -42.694 41.358 34.053 1.00 59.57 278 ARG B CA 1
ATOM 12563 C C . ARG D 2 193 ? -43.333 40.132 33.412 1.00 64.19 278 ARG B C 1
ATOM 12564 O O . ARG D 2 193 ? -43.313 39.998 32.189 1.00 72.20 278 ARG B O 1
ATOM 12572 N N . ARG D 2 194 ? -43.885 39.235 34.224 1.00 64.89 279 ARG B N 1
ATOM 12573 C CA . ARG D 2 194 ? -44.283 37.909 33.736 1.00 65.63 279 ARG B CA 1
ATOM 12574 C C . ARG D 2 194 ? -45.510 37.904 32.818 1.00 70.77 279 ARG B C 1
ATOM 12575 O O . ARG D 2 194 ? -46.549 38.481 33.144 1.00 70.54 279 ARG B O 1
ATOM 12583 N N . LYS D 2 195 ? -45.368 37.241 31.671 1.00 71.63 280 LYS B N 1
ATOM 12584 C CA . LYS D 2 195 ? -46.449 37.081 30.698 1.00 70.42 280 LYS B CA 1
ATOM 12585 C C . LYS D 2 195 ? -46.639 35.612 30.324 1.00 69.07 280 LYS B C 1
ATOM 12586 O O . LYS D 2 195 ? -45.836 34.758 30.703 1.00 62.84 280 LYS B O 1
ATOM 12600 N N . ASP D 2 197 ? -46.269 32.552 27.921 1.00 67.06 282 ASP B N 1
ATOM 12601 C CA . ASP D 2 197 ? -45.230 32.221 26.954 1.00 65.50 282 ASP B CA 1
ATOM 12602 C C . ASP D 2 197 ? -45.876 31.663 25.697 1.00 68.52 282 ASP B C 1
ATOM 12603 O O . ASP D 2 197 ? -46.843 30.912 25.786 1.00 75.82 282 ASP B O 1
ATOM 12608 N N . PRO D 2 198 ? -45.359 32.046 24.517 1.00 69.65 283 PRO B N 1
ATOM 12609 C CA . PRO D 2 198 ? -45.911 31.539 23.255 1.00 68.18 283 PRO B CA 1
ATOM 12610 C C . PRO D 2 198 ? -45.871 30.010 23.161 1.00 66.40 283 PRO B C 1
ATOM 12611 O O . PRO D 2 198 ? -46.852 29.405 22.734 1.00 63.88 283 PRO B O 1
ATOM 12615 N N . ASN D 2 199 ? -44.764 29.396 23.564 1.00 65.06 284 ASN B N 1
ATOM 12616 C CA . ASN D 2 199 ? -44.685 27.940 23.590 1.00 64.44 284 ASN B CA 1
ATOM 12617 C C . ASN D 2 199 ? -45.636 27.327 24.612 1.00 68.97 284 ASN B C 1
ATOM 12618 O O . ASN D 2 199 ? -46.021 26.163 24.498 1.00 77.10 284 ASN B O 1
ATOM 12623 N N . GLU D 2 200 ? -46.001 28.110 25.619 1.00 67.55 285 GLU B N 1
ATOM 12624 C CA . GLU D 2 200 ? -46.976 27.675 26.612 1.00 72.63 285 GLU B CA 1
ATOM 12625 C C . GLU D 2 200 ? -48.374 27.704 25.995 1.00 69.46 285 GLU B C 1
ATOM 12626 O O . GLU D 2 200 ? -49.141 26.751 26.126 1.00 67.69 285 GLU B O 1
ATOM 12632 N N . ILE D 2 201 ? -48.687 28.801 25.309 1.00 62.20 286 ILE B N 1
ATOM 12633 C CA . ILE D 2 201 ? -49.983 28.974 24.664 1.00 65.44 286 ILE B CA 1
ATOM 12634 C C . ILE D 2 201 ? -50.246 27.882 23.625 1.00 69.24 286 ILE B C 1
ATOM 12635 O O . ILE D 2 201 ? -51.360 27.359 23.537 1.00 71.17 286 ILE B O 1
ATOM 12640 N N . ASP D 2 202 ? -49.222 27.543 22.846 1.00 67.45 287 ASP B N 1
ATOM 12641 C CA . ASP D 2 202 ? -49.334 26.471 21.861 1.00 66.79 287 ASP B CA 1
ATOM 12642 C C . ASP D 2 202 ? -49.733 25.166 22.539 1.00 67.31 287 ASP B C 1
ATOM 12643 O O . ASP D 2 202 ? -50.658 24.491 22.090 1.00 72.03 287 ASP B O 1
ATOM 12648 N N . TYR D 2 203 ? -49.037 24.821 23.621 1.00 65.47 288 TYR B N 1
ATOM 12649 C CA . TYR D 2 203 ? -49.341 23.605 24.377 1.00 64.49 288 TYR B CA 1
ATOM 12650 C C . TYR D 2 203 ? -50.779 23.603 24.878 1.00 63.21 288 TYR B C 1
ATOM 12651 O O . TYR D 2 203 ? -51.497 22.623 24.706 1.00 67.61 288 TYR B O 1
ATOM 12660 N N . VAL D 2 204 ? -51.184 24.695 25.517 1.00 61.70 289 VAL B N 1
ATOM 12661 C CA . VAL D 2 204 ? -52.542 24.819 26.026 1.00 66.35 289 VAL B CA 1
ATOM 12662 C C . VAL D 2 204 ? -53.550 24.634 24.896 1.00 72.97 289 VAL B C 1
ATOM 12663 O O . VAL D 2 204 ? -54.565 23.958 25.060 1.00 75.55 289 VAL B O 1
ATOM 12667 N N . GLU D 2 205 ? -53.248 25.216 23.742 1.00 69.82 290 GLU B N 1
ATOM 12668 C CA . GLU D 2 205 ? -54.145 25.143 22.596 1.00 69.71 290 GLU B CA 1
ATOM 12669 C C . GLU D 2 205 ? -54.316 23.709 22.104 1.00 66.23 290 GLU B C 1
ATOM 12670 O O . GLU D 2 205 ? -55.432 23.276 21.824 1.00 72.64 290 GLU B O 1
ATOM 12676 N N . LYS D 2 206 ? -53.206 22.981 22.001 1.00 63.37 291 LYS B N 1
ATOM 12677 C CA . LYS D 2 206 ? -53.228 21.582 21.579 1.00 67.86 291 LYS B CA 1
ATOM 12678 C C . LYS D 2 206 ? -54.047 20.704 22.525 1.00 77.65 291 LYS B C 1
ATOM 12679 O O . LYS D 2 206 ? -54.856 19.886 22.080 1.00 80.08 291 LYS B O 1
ATOM 12685 N N . VAL D 2 207 ? -53.820 20.866 23.828 1.00 75.29 292 VAL B N 1
ATOM 12686 C CA . VAL D 2 207 ? -54.535 20.082 24.830 1.00 73.36 292 VAL B CA 1
ATOM 12687 C C . VAL D 2 207 ? -56.038 20.289 24.707 1.00 70.98 292 VAL B C 1
ATOM 12688 O O . VAL D 2 207 ? -56.803 19.324 24.724 1.00 76.70 292 VAL B O 1
ATOM 12692 N N . VAL D 2 208 ? -56.453 21.545 24.572 1.00 67.20 293 VAL B N 1
ATOM 12693 C CA . VAL D 2 208 ? -57.861 21.861 24.353 1.00 70.85 293 VAL B CA 1
ATOM 12694 C C . VAL D 2 208 ? -58.385 21.146 23.110 1.00 76.76 293 VAL B C 1
ATOM 12695 O O . VAL D 2 208 ? -59.481 20.587 23.118 1.00 79.70 293 VAL B O 1
ATOM 12699 N N . ASP D 2 209 ? -57.587 21.144 22.048 1.00 72.61 294 ASP B N 1
ATOM 12700 C CA . ASP D 2 209 ? -57.998 20.516 20.801 1.00 77.35 294 ASP B CA 1
ATOM 12701 C C . ASP D 2 209 ? -58.108 18.999 20.931 1.00 81.90 294 ASP B C 1
ATOM 12702 O O . ASP D 2 209 ? -59.082 18.407 20.472 1.00 89.23 294 ASP B O 1
ATOM 12715 N N . LEU D 2 211 ? -58.753 17.343 23.503 1.00 86.95 296 LEU B N 1
ATOM 12716 C CA . LEU D 2 211 ? -59.882 17.033 24.375 1.00 85.84 296 LEU B CA 1
ATOM 12717 C C . LEU D 2 211 ? -61.207 17.105 23.615 1.00 87.39 296 LEU B C 1
ATOM 12718 O O . LEU D 2 211 ? -62.106 16.297 23.844 1.00 93.89 296 LEU B O 1
ATOM 12723 N N . LEU D 2 212 ? -61.321 18.067 22.705 1.00 82.62 297 LEU B N 1
ATOM 12724 C CA . LEU D 2 212 ? -62.530 18.219 21.904 1.00 82.13 297 LEU B CA 1
ATOM 12725 C C . LEU D 2 212 ? -62.634 17.151 20.817 1.00 87.69 297 LEU B C 1
ATOM 12726 O O . LEU D 2 212 ? -63.732 16.722 20.459 1.00 87.44 297 LEU B O 1
ATOM 12731 N N . LYS D 2 213 ? -61.487 16.726 20.295 1.00 84.88 298 LYS B N 1
ATOM 12732 C CA . LYS D 2 213 ? -61.457 15.686 19.273 1.00 90.40 298 LYS B CA 1
ATOM 12733 C C . LYS D 2 213 ? -61.862 14.336 19.857 1.00 93.42 298 LYS B C 1
ATOM 12734 O O . LYS D 2 213 ? -62.296 13.442 19.131 1.00 99.73 298 LYS B O 1
ATOM 12740 N N . GLN D 2 214 ? -61.710 14.195 21.171 1.00 92.71 299 GLN B N 1
ATOM 12741 C CA . GLN D 2 214 ? -62.146 12.996 21.877 1.00 89.95 299 GLN B CA 1
ATOM 12742 C C . GLN D 2 214 ? -63.634 13.099 22.208 1.00 92.70 299 GLN B C 1
ATOM 12743 O O . GLN D 2 214 ? -64.310 12.091 22.407 1.00 93.97 299 GLN B O 1
ATOM 12749 N N . ASP D 2 215 ? -64.134 14.329 22.263 1.00 91.28 300 ASP B N 1
ATOM 12750 C CA . ASP D 2 215 ? -65.544 14.578 22.538 1.00 96.76 300 ASP B CA 1
ATOM 12751 C C . ASP D 2 215 ? -66.417 14.279 21.323 1.00 100.89 300 ASP B C 1
ATOM 12752 O O . ASP D 2 215 ? -67.568 13.869 21.461 1.00 107.15 300 ASP B O 1
ATOM 12757 N N . LYS D 2 216 ? -65.866 14.493 20.132 1.00 100.98 301 LYS B N 1
ATOM 12758 C CA . LYS D 2 216 ? -66.585 14.194 18.899 1.00 100.21 301 LYS B CA 1
ATOM 12759 C C . LYS D 2 216 ? -66.537 12.695 18.628 1.00 96.56 301 LYS B C 1
ATOM 12760 O O . LYS D 2 216 ? -67.464 12.129 18.050 1.00 97.30 301 LYS B O 1
ATOM 12766 N N . GLN D 2 217 ? -65.451 12.058 19.057 1.00 93.72 302 GLN B N 1
ATOM 12767 C CA . GLN D 2 217 ? -65.271 10.620 18.882 1.00 96.49 302 GLN B CA 1
ATOM 12768 C C . GLN D 2 217 ? -66.121 9.805 19.855 1.00 102.82 302 GLN B C 1
ATOM 12769 O O . GLN D 2 217 ? -66.144 8.574 19.792 1.00 102.37 302 GLN B O 1
ATOM 12775 N N . ALA D 2 218 ? -66.814 10.492 20.755 1.00 103.64 303 ALA B N 1
ATOM 12776 C CA . ALA D 2 218 ? -67.708 9.824 21.691 1.00 104.06 303 ALA B CA 1
ATOM 12777 C C . ALA D 2 218 ? -69.161 10.092 21.326 1.00 106.94 303 ALA B C 1
ATOM 12778 O O . ALA D 2 218 ? -69.451 10.912 20.452 1.00 104.94 303 ALA B O 1
ATOM 12780 N N . GLU D 2 219 ? -70.071 9.398 22.003 1.00 110.34 304 GLU B N 1
ATOM 12781 C CA . GLU D 2 219 ? -71.496 9.525 21.729 1.00 109.47 304 GLU B CA 1
ATOM 12782 C C . GLU D 2 219 ? -72.110 10.559 22.661 1.00 106.93 304 GLU B C 1
ATOM 12783 O O . GLU D 2 219 ? -72.523 11.636 22.229 1.00 105.51 304 GLU B O 1
ATOM 12789 N N . GLU D 2 220 ? -72.169 10.217 23.944 1.00 107.99 305 GLU B N 1
ATOM 12790 C CA . GLU D 2 220 ? -72.624 11.148 24.968 1.00 109.57 305 GLU B CA 1
ATOM 12791 C C . GLU D 2 220 ? -71.431 11.648 25.781 1.00 109.23 305 GLU B C 1
ATOM 12792 O O . GLU D 2 220 ? -70.599 10.856 26.231 1.00 104.04 305 GLU B O 1
ATOM 12794 N N . VAL D 2 221 ? -71.342 12.964 25.950 1.00 103.86 306 VAL B N 1
ATOM 12795 C CA . VAL D 2 221 ? -70.287 13.566 26.759 1.00 99.14 306 VAL B CA 1
ATOM 12796 C C . VAL D 2 221 ? -70.865 14.584 27.734 1.00 99.89 306 VAL B C 1
ATOM 12797 O O . VAL D 2 221 ? -71.891 15.208 27.460 1.00 100.15 306 VAL B O 1
ATOM 12801 N N . SER D 2 222 ? -70.203 14.746 28.875 1.00 100.23 307 SER B N 1
ATOM 12802 C CA . SER D 2 222 ? -70.576 15.785 29.828 1.00 104.55 307 SER B CA 1
ATOM 12803 C C . SER D 2 222 ? -69.376 16.242 30.649 1.00 100.15 307 SER B C 1
ATOM 12804 O O . SER D 2 222 ? -68.467 15.457 30.938 1.00 95.06 307 SER B O 1
ATOM 12807 N N . TYR D 2 223 ? -69.376 17.521 31.007 1.00 92.02 308 TYR B N 1
ATOM 12808 C CA . TYR D 2 223 ? -68.299 18.094 31.798 1.00 93.84 308 TYR B CA 1
ATOM 12809 C C . TYR D 2 223 ? -68.876 18.863 32.973 1.00 95.69 308 TYR B C 1
ATOM 12810 O O . TYR D 2 223 ? -69.895 19.544 32.838 1.00 95.50 308 TYR B O 1
ATOM 12819 N N . ASP D 2 224 ? -68.227 18.749 34.126 1.00 93.24 309 ASP B N 1
ATOM 12820 C CA . ASP D 2 224 ? -68.651 19.490 35.307 1.00 97.96 309 ASP B CA 1
ATOM 12821 C C . ASP D 2 224 ? -67.451 20.003 36.087 1.00 93.29 309 ASP B C 1
ATOM 12822 O O . ASP D 2 224 ? -66.439 19.313 36.207 1.00 90.83 309 ASP B O 1
ATOM 12827 N N . LEU D 2 225 ? -67.566 21.221 36.605 1.00 92.25 310 LEU B N 1
ATOM 12828 C CA . LEU D 2 225 ? -66.546 21.770 37.486 1.00 92.66 310 LEU B CA 1
ATOM 12829 C C . LEU D 2 225 ? -66.785 21.245 38.896 1.00 95.07 310 LEU B C 1
ATOM 12830 O O . LEU D 2 225 ? -67.859 21.439 39.465 1.00 100.90 310 LEU B O 1
ATOM 12835 N N . VAL D 2 226 ? -65.785 20.566 39.447 1.00 98.61 311 VAL B N 1
ATOM 12836 C CA . VAL D 2 226 ? -65.908 19.942 40.760 1.00 101.32 311 VAL B CA 1
ATOM 12837 C C . VAL D 2 226 ? -64.786 20.398 41.688 1.00 103.82 311 VAL B C 1
ATOM 12838 O O . VAL D 2 226 ? -63.745 20.863 41.226 1.00 104.78 311 VAL B O 1
ATOM 12842 N N . ASP D 2 227 ? -64.996 20.264 42.996 1.00 105.88 312 ASP B N 1
ATOM 12843 C CA . ASP D 2 227 ? -63.948 20.576 43.963 1.00 107.54 312 ASP B CA 1
ATOM 12844 C C . ASP D 2 227 ? -62.815 19.558 43.865 1.00 106.24 312 ASP B C 1
ATOM 12845 O O . ASP D 2 227 ? -62.951 18.539 43.190 1.00 102.02 312 ASP B O 1
ATOM 12850 N N . LYS D 2 228 ? -61.706 19.835 44.545 1.00 108.98 313 LYS B N 1
ATOM 12851 C CA . LYS D 2 228 ? -60.509 19.000 44.447 1.00 104.46 313 LYS B CA 1
ATOM 12852 C C . LYS D 2 228 ? -60.730 17.539 44.859 1.00 108.39 313 LYS B C 1
ATOM 12853 O O . LYS D 2 228 ? -59.939 16.663 44.505 1.00 103.96 313 LYS B O 1
ATOM 12855 N N . SER D 2 229 ? -61.804 17.278 45.600 1.00 115.07 314 SER B N 1
ATOM 12856 C CA . SER D 2 229 ? -62.166 15.911 45.970 1.00 114.23 314 SER B CA 1
ATOM 12857 C C . SER D 2 229 ? -63.060 15.266 44.909 1.00 111.70 314 SER B C 1
ATOM 12858 O O . SER D 2 229 ? -64.176 15.730 44.665 1.00 111.75 314 SER B O 1
ATOM 12860 N N . GLU D 2 230 ? -62.574 14.196 44.281 1.00 101.83 315 GLU B N 1
ATOM 12861 C CA . GLU D 2 230 ? -61.252 13.649 44.575 1.00 107.37 315 GLU B CA 1
ATOM 12862 C C . GLU D 2 230 ? -60.475 13.387 43.291 1.00 102.11 315 GLU B C 1
ATOM 12863 O O . GLU D 2 230 ? -60.432 12.260 42.802 1.00 102.58 315 GLU B O 1
ATOM 12865 N N . PRO E 2 6 ? -53.160 50.226 85.990 1.00 133.56 91 PRO D N 1
ATOM 12866 C CA . PRO E 2 6 ? -51.946 50.433 86.786 1.00 135.19 91 PRO D CA 1
ATOM 12867 C C . PRO E 2 6 ? -52.036 49.750 88.146 1.00 138.41 91 PRO D C 1
ATOM 12868 O O . PRO E 2 6 ? -51.607 50.323 89.147 1.00 136.29 91 PRO D O 1
ATOM 12870 N N . ILE E 2 7 ? -52.592 48.542 88.173 1.00 137.18 92 ILE D N 1
ATOM 12871 C CA . ILE E 2 7 ? -52.693 47.769 89.406 1.00 134.79 92 ILE D CA 1
ATOM 12872 C C . ILE E 2 7 ? -51.814 46.524 89.336 1.00 136.77 92 ILE D C 1
ATOM 12873 O O . ILE E 2 7 ? -51.894 45.752 88.379 1.00 134.07 92 ILE D O 1
ATOM 12875 N N . ARG E 2 8 ? -50.982 46.331 90.357 1.00 136.83 93 ARG D N 1
ATOM 12876 C CA . ARG E 2 8 ? -50.030 45.223 90.383 1.00 132.41 93 ARG D CA 1
ATOM 12877 C C . ARG E 2 8 ? -50.695 43.858 90.521 1.00 129.58 93 ARG D C 1
ATOM 12878 O O . ARG E 2 8 ? -51.575 43.667 91.361 1.00 127.19 93 ARG D O 1
ATOM 12886 N N . ILE E 2 9 ? -50.268 42.912 89.691 1.00 126.55 94 ILE D N 1
ATOM 12887 C CA . ILE E 2 9 ? -50.601 41.515 89.917 1.00 127.80 94 ILE D CA 1
ATOM 12888 C C . ILE E 2 9 ? -49.859 41.101 91.184 1.00 132.17 94 ILE D C 1
ATOM 12889 O O . ILE E 2 9 ? -48.727 41.537 91.407 1.00 129.54 94 ILE D O 1
ATOM 12891 N N . PRO E 2 10 ? -50.497 40.268 92.022 1.00 133.95 95 PRO D N 1
ATOM 12892 C CA . PRO E 2 10 ? -50.005 39.957 93.371 1.00 133.24 95 PRO D CA 1
ATOM 12893 C C . PRO E 2 10 ? -48.554 39.477 93.437 1.00 131.08 95 PRO D C 1
ATOM 12894 O O . PRO E 2 10 ? -47.782 40.005 94.239 1.00 129.14 95 PRO D O 1
ATOM 12898 N N . GLY E 2 11 ? -48.191 38.501 92.611 1.00 128.39 96 GLY D N 1
ATOM 12899 C CA . GLY E 2 11 ? -46.863 37.915 92.676 1.00 125.11 96 GLY D CA 1
ATOM 12900 C C . GLY E 2 11 ? -45.879 38.412 91.633 1.00 119.55 96 GLY D C 1
ATOM 12901 O O . GLY E 2 11 ? -44.872 37.755 91.369 1.00 113.01 96 GLY D O 1
ATOM 12902 N N . GLU E 2 12 ? -46.158 39.575 91.049 1.00 117.64 97 GLU D N 1
ATOM 12903 C CA . GLU E 2 12 ? -45.309 40.129 89.996 1.00 113.29 97 GLU D CA 1
ATOM 12904 C C . GLU E 2 12 ? -44.136 40.969 90.510 1.00 111.80 97 GLU D C 1
ATOM 12905 O O . GLU E 2 12 ? -43.006 40.808 90.051 1.00 109.62 97 GLU D O 1
ATOM 12911 N N . ALA E 2 13 ? -44.405 41.858 91.463 1.00 113.78 98 ALA D N 1
ATOM 12912 C CA . ALA E 2 13 ? -43.449 42.908 91.830 1.00 109.41 98 ALA D CA 1
ATOM 12913 C C . ALA E 2 13 ? -42.392 42.516 92.872 1.00 110.20 98 ALA D C 1
ATOM 12914 O O . ALA E 2 13 ? -42.663 41.742 93.792 1.00 112.64 98 ALA D O 1
ATOM 12916 N N . TYR E 2 14 ? -41.188 43.067 92.716 1.00 110.33 99 TYR D N 1
ATOM 12917 C CA . TYR E 2 14 ? -40.095 42.860 93.665 1.00 105.63 99 TYR D CA 1
ATOM 12918 C C . TYR E 2 14 ? -40.067 43.981 94.695 1.00 101.54 99 TYR D C 1
ATOM 12919 O O . TYR E 2 14 ? -39.457 43.851 95.757 1.00 101.17 99 TYR D O 1
ATOM 12928 N N . ASP E 2 15 ? -40.726 45.087 94.366 1.00 98.88 100 ASP D N 1
ATOM 12929 C CA . ASP E 2 15 ? -40.775 46.237 95.259 1.00 103.76 100 ASP D CA 1
ATOM 12930 C C . ASP E 2 15 ? -42.011 46.191 96.155 1.00 111.62 100 ASP D C 1
ATOM 12931 O O . ASP E 2 15 ? -42.316 47.161 96.845 1.00 112.76 100 ASP D O 1
ATOM 12936 N N . SER E 2 16 ? -42.711 45.059 96.141 1.00 114.46 101 SER D N 1
ATOM 12937 C CA . SER E 2 16 ? -43.911 44.863 96.955 1.00 116.66 101 SER D CA 1
ATOM 12938 C C . SER E 2 16 ? -43.667 45.183 98.425 1.00 123.25 101 SER D C 1
ATOM 12939 O O . SER E 2 16 ? -42.642 44.792 98.988 1.00 122.88 101 SER D O 1
ATOM 12942 N N . GLU E 2 17 ? -44.616 45.893 99.033 1.00 124.25 102 GLU D N 1
ATOM 12943 C CA . GLU E 2 17 ? -44.539 46.285 100.441 1.00 124.69 102 GLU D CA 1
ATOM 12944 C C . GLU E 2 17 ? -43.333 47.169 100.749 1.00 124.55 102 GLU D C 1
ATOM 12945 O O . GLU E 2 17 ? -42.591 46.902 101.693 1.00 129.59 102 GLU D O 1
ATOM 12951 N N . ALA E 2 18 ? -43.140 48.221 99.959 1.00 116.85 103 ALA D N 1
ATOM 12952 C CA . ALA E 2 18 ? -42.039 49.150 100.197 1.00 111.59 103 ALA D CA 1
ATOM 12953 C C . ALA E 2 18 ? -42.538 50.582 100.333 1.00 108.65 103 ALA D C 1
ATOM 12954 O O . ALA E 2 18 ? -43.617 50.922 99.851 1.00 107.01 103 ALA D O 1
ATOM 12956 N N . SER E 2 19 ? -41.736 51.418 100.984 1.00 107.69 104 SER D N 1
ATOM 12957 C CA . SER E 2 19 ? -42.118 52.796 101.267 1.00 108.99 104 SER D CA 1
ATOM 12958 C C . SER E 2 19 ? -41.794 53.761 100.123 1.00 112.64 104 SER D C 1
ATOM 12959 O O . SER E 2 19 ? -42.510 54.739 99.903 1.00 111.87 104 SER D O 1
ATOM 12962 N N . ASP E 2 20 ? -40.718 53.477 99.394 1.00 113.32 105 ASP D N 1
ATOM 12963 C CA . ASP E 2 20 ? -40.202 54.400 98.382 1.00 113.78 105 ASP D CA 1
ATOM 12964 C C . ASP E 2 20 ? -40.903 54.295 97.025 1.00 112.61 105 ASP D C 1
ATOM 12965 O O . ASP E 2 20 ? -40.532 54.986 96.076 1.00 104.32 105 ASP D O 1
ATOM 12970 N N . ILE E 2 21 ? -41.918 53.439 96.945 1.00 114.41 106 ILE D N 1
ATOM 12971 C CA . ILE E 2 21 ? -42.632 53.180 95.694 1.00 111.78 106 ILE D CA 1
ATOM 12972 C C . ILE E 2 21 ? -43.277 54.428 95.078 1.00 117.58 106 ILE D C 1
ATOM 12973 O O . ILE E 2 21 ? -43.976 55.178 95.763 1.00 117.24 106 ILE D O 1
ATOM 12978 N N . GLU E 2 22 ? -43.034 54.644 93.786 1.00 119.86 107 GLU D N 1
ATOM 12979 C CA . GLU E 2 22 ? -43.732 55.681 93.032 1.00 110.96 107 GLU D CA 1
ATOM 12980 C C . GLU E 2 22 ? -45.127 55.181 92.681 1.00 109.11 107 GLU D C 1
ATOM 12981 O O . GLU E 2 22 ? -45.309 54.007 92.357 1.00 108.37 107 GLU D O 1
ATOM 12987 N N . ASP E 2 23 ? -46.110 56.072 92.739 1.00 108.37 108 ASP D N 1
ATOM 12988 C CA . ASP E 2 23 ? -47.497 55.680 92.511 1.00 111.32 108 ASP D CA 1
ATOM 12989 C C . ASP E 2 23 ? -47.839 55.528 91.029 1.00 110.71 108 ASP D C 1
ATOM 12990 O O . ASP E 2 23 ? -48.302 54.469 90.598 1.00 108.09 108 ASP D O 1
ATOM 12995 N N . ASP E 2 24 ? -47.615 56.588 90.258 1.00 108.12 109 ASP D N 1
ATOM 12996 C CA . ASP E 2 24 ? -47.903 56.579 88.826 1.00 110.28 109 ASP D CA 1
ATOM 12997 C C . ASP E 2 24 ? -46.625 56.851 88.042 1.00 112.76 109 ASP D C 1
ATOM 12998 O O . ASP E 2 24 ? -46.372 57.987 87.646 1.00 109.80 109 ASP D O 1
ATOM 13003 N N . PRO E 2 25 ? -45.820 55.800 87.806 1.00 111.04 110 PRO D N 1
ATOM 13004 C CA . PRO E 2 25 ? -44.497 55.933 87.183 1.00 107.54 110 PRO D CA 1
ATOM 13005 C C . PRO E 2 25 ? -44.576 56.394 85.733 1.00 104.91 110 PRO D C 1
ATOM 13006 O O . PRO E 2 25 ? -45.568 56.122 85.056 1.00 104.21 110 PRO D O 1
ATOM 13010 N N . LEU E 2 26 ? -43.538 57.081 85.267 1.00 104.34 111 LEU D N 1
ATOM 13011 C CA . LEU E 2 26 ? -43.499 57.551 83.886 1.00 106.54 111 LEU D CA 1
ATOM 13012 C C . LEU E 2 26 ? -42.862 56.503 82.986 1.00 100.83 111 LEU D C 1
ATOM 13013 O O . LEU E 2 26 ? -41.647 56.310 83.012 1.00 100.68 111 LEU D O 1
ATOM 13018 N N . ILE E 2 27 ? -43.685 55.825 82.193 1.00 95.44 112 ILE D N 1
ATOM 13019 C CA . ILE E 2 27 ? -43.182 54.806 81.278 1.00 98.75 112 ILE D CA 1
ATOM 13020 C C . ILE E 2 27 ? -43.161 55.333 79.841 1.00 98.47 112 ILE D C 1
ATOM 13021 O O . ILE E 2 27 ? -43.997 56.153 79.457 1.00 100.03 112 ILE D O 1
ATOM 13026 N N . GLU E 2 28 ? -42.188 54.877 79.057 1.00 94.92 113 GLU D N 1
ATOM 13027 C CA . GLU E 2 28 ? -42.016 55.374 77.696 1.00 88.00 113 GLU D CA 1
ATOM 13028 C C . GLU E 2 28 ? -41.749 54.252 76.692 1.00 84.72 113 GLU D C 1
ATOM 13029 O O . GLU E 2 28 ? -41.323 53.155 77.062 1.00 77.91 113 GLU D O 1
ATOM 13035 N N . SER E 2 29 ? -42.016 54.541 75.421 1.00 82.48 114 SER D N 1
ATOM 13036 C CA . SER E 2 29 ? -41.755 53.610 74.330 1.00 80.31 114 SER D CA 1
ATOM 13037 C C . SER E 2 29 ? -41.484 54.416 73.066 1.00 79.07 114 SER D C 1
ATOM 13038 O O . SER E 2 29 ? -41.841 55.594 72.994 1.00 78.02 114 SER D O 1
ATOM 13041 N N . GLY E 2 30 ? -40.852 53.796 72.073 1.00 78.77 115 GLY D N 1
ATOM 13042 C CA . GLY E 2 30 ? -40.475 54.533 70.881 1.00 74.09 115 GLY D CA 1
ATOM 13043 C C . GLY E 2 30 ? -40.084 53.723 69.660 1.00 71.71 115 GLY D C 1
ATOM 13044 O O . GLY E 2 30 ? -39.788 52.529 69.747 1.00 69.24 115 GLY D O 1
ATOM 13045 N N . VAL E 2 31 ? -40.096 54.390 68.508 1.00 73.28 116 VAL D N 1
ATOM 13046 C CA . VAL E 2 31 ? -39.644 53.798 67.255 1.00 68.50 116 VAL D CA 1
ATOM 13047 C C . VAL E 2 31 ? -38.788 54.800 66.492 1.00 67.99 116 VAL D C 1
ATOM 13048 O O . VAL E 2 31 ? -38.784 55.992 66.806 1.00 69.22 116 VAL D O 1
ATOM 13052 N N . ILE E 2 32 ? -38.053 54.315 65.496 1.00 68.34 117 ILE D N 1
ATOM 13053 C CA . ILE E 2 32 ? -37.291 55.199 64.629 1.00 66.00 117 ILE D CA 1
ATOM 13054 C C . ILE E 2 32 ? -38.244 55.731 63.573 1.00 68.49 117 ILE D C 1
ATOM 13055 O O . ILE E 2 32 ? -39.041 54.979 63.016 1.00 67.46 117 ILE D O 1
ATOM 13060 N N . LEU E 2 33 ? -38.182 57.027 63.303 1.00 67.19 118 LEU D N 1
ATOM 13061 C CA . LEU E 2 33 ? -38.966 57.586 62.214 1.00 65.72 118 LEU D CA 1
ATOM 13062 C C . LEU E 2 33 ? -38.024 57.947 61.072 1.00 71.51 118 LEU D C 1
ATOM 13063 O O . LEU E 2 33 ? -37.086 58.729 61.259 1.00 70.36 118 LEU D O 1
ATOM 13068 N N . ARG E 2 34 ? -38.259 57.361 59.900 1.00 65.85 119 ARG D N 1
ATOM 13069 C CA . ARG E 2 34 ? -37.474 57.684 58.710 1.00 69.56 119 ARG D CA 1
ATOM 13070 C C . ARG E 2 34 ? -38.348 58.335 57.642 1.00 70.46 119 ARG D C 1
ATOM 13071 O O . ARG E 2 34 ? -39.277 57.714 57.124 1.00 74.81 119 ARG D O 1
ATOM 13079 N N . ILE E 2 35 ? -38.041 59.585 57.311 1.00 68.11 120 ILE D N 1
ATOM 13080 C CA . ILE E 2 35 ? -38.824 60.329 56.331 1.00 76.32 120 ILE D CA 1
ATOM 13081 C C . ILE E 2 35 ? -38.030 60.562 55.045 1.00 73.65 120 ILE D C 1
ATOM 13082 O O . ILE E 2 35 ? -36.803 60.562 55.059 1.00 76.79 120 ILE D O 1
ATOM 13087 N N . LEU E 2 36 ? -38.738 60.759 53.937 1.00 75.26 121 LEU D N 1
ATOM 13088 C CA . LEU E 2 36 ? -38.099 61.008 52.647 1.00 78.12 121 LEU D CA 1
ATOM 13089 C C . LEU E 2 36 ? -37.337 62.332 52.650 1.00 80.11 121 LEU D C 1
ATOM 13090 O O . LEU E 2 36 ? -37.769 63.298 53.278 1.00 83.63 121 LEU D O 1
ATOM 13095 N N . PRO E 2 37 ? -36.190 62.374 51.954 1.00 82.63 122 PRO D N 1
ATOM 13096 C CA . PRO E 2 37 ? -35.383 63.595 51.826 1.00 86.90 122 PRO D CA 1
ATOM 13097 C C . PRO E 2 37 ? -35.996 64.640 50.890 1.00 86.40 122 PRO D C 1
ATOM 13098 O O . PRO E 2 37 ? -35.388 64.984 49.874 1.00 89.57 122 PRO D O 1
ATOM 13102 N N . ASP E 2 38 ? -37.178 65.140 51.243 1.00 85.97 123 ASP D N 1
ATOM 13103 C CA . ASP E 2 38 ? -37.850 66.185 50.476 1.00 81.81 123 ASP D CA 1
ATOM 13104 C C . ASP E 2 38 ? -37.388 67.557 50.927 1.00 85.98 123 ASP D C 1
ATOM 13105 O O . ASP E 2 38 ? -36.336 67.702 51.553 1.00 88.57 123 ASP D O 1
ATOM 13110 N N . ILE E 2 39 ? -38.188 68.568 50.605 1.00 86.71 124 ILE D N 1
ATOM 13111 C CA . ILE E 2 39 ? -38.033 69.878 51.219 1.00 87.36 124 ILE D CA 1
ATOM 13112 C C . ILE E 2 39 ? -38.789 69.826 52.539 1.00 84.26 124 ILE D C 1
ATOM 13113 O O . ILE E 2 39 ? -38.611 70.676 53.411 1.00 82.65 124 ILE D O 1
ATOM 13115 N N . GLN E 2 40 ? -39.629 68.805 52.676 1.00 79.46 125 GLN D N 1
ATOM 13116 C CA . GLN E 2 40 ? -40.407 68.597 53.888 1.00 81.84 125 GLN D CA 1
ATOM 13117 C C . GLN E 2 40 ? -39.525 68.071 55.012 1.00 83.74 125 GLN D C 1
ATOM 13118 O O . GLN E 2 40 ? -39.817 68.278 56.189 1.00 81.87 125 GLN D O 1
ATOM 13124 N N . LEU E 2 41 ? -38.450 67.380 54.643 1.00 87.71 126 LEU D N 1
ATOM 13125 C CA . LEU E 2 41 ? -37.439 66.968 55.611 1.00 83.39 126 LEU D CA 1
ATOM 13126 C C . LEU E 2 41 ? -36.789 68.201 56.218 1.00 80.98 126 LEU D C 1
ATOM 13127 O O . LEU E 2 41 ? -36.628 68.297 57.435 1.00 79.22 126 LEU D O 1
ATOM 13132 N N . GLU E 2 42 ? -36.420 69.141 55.352 1.00 85.05 127 GLU D N 1
ATOM 13133 C CA . GLU E 2 42 ? -35.825 70.404 55.771 1.00 88.60 127 GLU D CA 1
ATOM 13134 C C . GLU E 2 42 ? -36.757 71.141 56.736 1.00 87.14 127 GLU D C 1
ATOM 13135 O O . GLU E 2 42 ? -36.309 71.758 57.703 1.00 85.19 127 GLU D O 1
ATOM 13141 N N . PHE E 2 43 ? -38.057 71.052 56.475 1.00 85.32 128 PHE D N 1
ATOM 13142 C CA . PHE E 2 43 ? -39.053 71.617 57.373 1.00 83.49 128 PHE D CA 1
ATOM 13143 C C . PHE E 2 43 ? -38.923 70.982 58.751 1.00 79.39 128 PHE D C 1
ATOM 13144 O O . PHE E 2 43 ? -38.752 71.687 59.745 1.00 84.30 128 PHE D O 1
ATOM 13152 N N . VAL E 2 44 ? -38.985 69.653 58.795 1.00 76.98 129 VAL D N 1
ATOM 13153 C CA . VAL E 2 44 ? -38.849 68.898 60.042 1.00 79.00 129 VAL D CA 1
ATOM 13154 C C . VAL E 2 44 ? -37.567 69.260 60.803 1.00 81.59 129 VAL D C 1
ATOM 13155 O O . VAL E 2 44 ? -37.588 69.418 62.025 1.00 79.90 129 VAL D O 1
ATOM 13159 N N . LYS E 2 45 ? -36.461 69.399 60.075 1.00 80.00 130 LYS D N 1
ATOM 13160 C CA . LYS E 2 45 ? -35.192 69.804 60.675 1.00 79.10 130 LYS D CA 1
ATOM 13161 C C . LYS E 2 45 ? -35.293 71.195 61.295 1.00 87.16 130 LYS D C 1
ATOM 13162 O O . LYS E 2 45 ? -34.814 71.423 62.408 1.00 93.34 130 LYS D O 1
ATOM 13168 N N . ASN E 2 46 ? -35.919 72.121 60.571 1.00 89.45 131 ASN D N 1
ATOM 13169 C CA . ASN E 2 46 ? -36.121 73.480 61.071 1.00 92.94 131 ASN D CA 1
ATOM 13170 C C . ASN E 2 46 ? -37.086 73.525 62.259 1.00 89.52 131 ASN D C 1
ATOM 13171 O O . ASN E 2 46 ? -36.922 74.331 63.178 1.00 86.93 131 ASN D O 1
ATOM 13176 N N . SER E 2 47 ? -38.083 72.645 62.233 1.00 79.52 132 SER D N 1
ATOM 13177 C CA . SER E 2 47 ? -39.085 72.562 63.290 1.00 84.79 132 SER D CA 1
ATOM 13178 C C . SER E 2 47 ? -38.499 72.099 64.620 1.00 90.12 132 SER D C 1
ATOM 13179 O O . SER E 2 47 ? -38.959 72.503 65.688 1.00 91.08 132 SER D O 1
ATOM 13182 N N . LEU E 2 48 ? -37.492 71.236 64.551 1.00 88.96 133 LEU D N 1
ATOM 13183 C CA . LEU E 2 48 ? -36.848 70.734 65.756 1.00 87.86 133 LEU D CA 1
ATOM 13184 C C . LEU E 2 48 ? -35.833 71.746 66.272 1.00 88.95 133 LEU D C 1
ATOM 13185 O O . LEU E 2 48 ? -35.505 71.764 67.458 1.00 90.39 133 LEU D O 1
ATOM 13190 N N . GLU E 2 49 ? -35.345 72.596 65.375 1.00 91.16 134 GLU D N 1
ATOM 13191 C CA . GLU E 2 49 ? -34.444 73.674 65.768 1.00 101.00 134 GLU D CA 1
ATOM 13192 C C . GLU E 2 49 ? -35.208 74.786 66.484 1.00 99.62 134 GLU D C 1
ATOM 13193 O O . GLU E 2 49 ? -34.828 75.210 67.577 1.00 93.87 134 GLU D O 1
ATOM 13199 N N . SER E 2 50 ? -36.293 75.245 65.867 1.00 99.61 135 SER D N 1
ATOM 13200 C CA . SER E 2 50 ? -37.089 76.334 66.427 1.00 99.16 135 SER D CA 1
ATOM 13201 C C . SER E 2 50 ? -37.904 75.883 67.632 1.00 92.02 135 SER D C 1
ATOM 13202 O O . SER E 2 50 ? -38.186 76.675 68.526 1.00 94.23 135 SER D O 1
ATOM 13205 N N . GLY E 2 51 ? -38.286 74.612 67.651 1.00 90.29 136 GLY D N 1
ATOM 13206 C CA . GLY E 2 51 ? -39.121 74.095 68.718 1.00 93.02 136 GLY D CA 1
ATOM 13207 C C . GLY E 2 51 ? -40.596 74.196 68.385 1.00 97.05 136 GLY D C 1
ATOM 13208 O O . GLY E 2 51 ? -41.452 74.003 69.247 1.00 100.23 136 GLY D O 1
ATOM 13209 N N . ASP E 2 52 ? -40.893 74.497 67.125 1.00 95.68 137 ASP D N 1
ATOM 13210 C CA . ASP E 2 52 ? -42.271 74.637 66.672 1.00 93.15 137 ASP D CA 1
ATOM 13211 C C . ASP E 2 52 ? -42.706 73.376 65.933 1.00 89.47 137 ASP D C 1
ATOM 13212 O O . ASP E 2 52 ? -42.322 73.157 64.787 1.00 90.54 137 ASP D O 1
ATOM 13217 N N . TYR E 2 53 ? -43.513 72.553 66.594 1.00 91.35 138 TYR D N 1
ATOM 13218 C CA . TYR E 2 53 ? -43.933 71.265 66.042 1.00 95.92 138 TYR D CA 1
ATOM 13219 C C . TYR E 2 53 ? -45.289 71.358 65.347 1.00 93.51 138 TYR D C 1
ATOM 13220 O O . TYR E 2 53 ? -45.889 70.339 65.000 1.00 90.36 138 TYR D O 1
ATOM 13229 N N . SER E 2 54 ? -45.754 72.587 65.140 1.00 99.77 139 SER D N 1
ATOM 13230 C CA . SER E 2 54 ? -47.117 72.855 64.679 1.00 100.23 139 SER D CA 1
ATOM 13231 C C . SER E 2 54 ? -47.495 72.201 63.348 1.00 102.94 139 SER D C 1
ATOM 13232 O O . SER E 2 54 ? -48.617 71.713 63.193 1.00 100.50 139 SER D O 1
ATOM 13235 N N . GLY E 2 55 ? -46.566 72.188 62.397 1.00 100.97 140 GLY D N 1
ATOM 13236 C CA . GLY E 2 55 ? -46.854 71.674 61.068 1.00 101.60 140 GLY D CA 1
ATOM 13237 C C . GLY E 2 55 ? -46.761 70.162 60.919 1.00 102.50 140 GLY D C 1
ATOM 13238 O O . GLY E 2 55 ? -47.105 69.614 59.869 1.00 100.93 140 GLY D O 1
ATOM 13239 N N . ILE E 2 56 ? -46.310 69.483 61.969 1.00 100.11 141 ILE D N 1
ATOM 13240 C CA . ILE E 2 56 ? -46.056 68.048 61.895 1.00 91.83 141 ILE D CA 1
ATOM 13241 C C . ILE E 2 56 ? -47.101 67.229 62.650 1.00 92.37 141 ILE D C 1
ATOM 13242 O O . ILE E 2 56 ? -47.428 67.533 63.797 1.00 98.51 141 ILE D O 1
ATOM 13247 N N . SER E 2 57 ? -47.605 66.179 62.005 1.00 86.63 142 SER D N 1
ATOM 13248 C CA . SER E 2 57 ? -48.670 65.353 62.569 1.00 81.49 142 SER D CA 1
ATOM 13249 C C . SER E 2 57 ? -48.633 63.942 61.985 1.00 80.96 142 SER D C 1
ATOM 13250 O O . SER E 2 57 ? -48.178 63.747 60.859 1.00 85.65 142 SER D O 1
ATOM 13253 N N . ILE E 2 58 ? -49.106 62.961 62.750 1.00 75.62 143 ILE D N 1
ATOM 13254 C CA . ILE E 2 58 ? -49.185 61.581 62.274 1.00 78.19 143 ILE D CA 1
ATOM 13255 C C . ILE E 2 58 ? -50.535 60.973 62.638 1.00 81.44 143 ILE D C 1
ATOM 13256 O O . ILE E 2 58 ? -50.976 61.085 63.780 1.00 84.53 143 ILE D O 1
ATOM 13261 N N . LYS E 2 59 ? -51.193 60.336 61.673 1.00 83.17 144 LYS D N 1
ATOM 13262 C CA . LYS E 2 59 ? -52.441 59.625 61.949 1.00 85.79 144 LYS D CA 1
ATOM 13263 C C . LYS E 2 59 ? -52.239 58.123 61.793 1.00 78.15 144 LYS D C 1
ATOM 13264 O O . LYS E 2 59 ? -51.786 57.658 60.749 1.00 84.31 144 LYS D O 1
ATOM 13266 N N . TRP E 2 60 ? -52.574 57.367 62.832 1.00 74.13 145 TRP D N 1
ATOM 13267 C CA . TRP E 2 60 ? -52.392 55.918 62.810 1.00 86.57 145 TRP D CA 1
ATOM 13268 C C . TRP E 2 60 ? -53.642 55.245 62.252 1.00 86.21 145 TRP D C 1
ATOM 13269 O O . TRP E 2 60 ? -54.682 55.216 62.907 1.00 95.38 145 TRP D O 1
ATOM 13280 N N . LYS E 2 61 ? -53.543 54.703 61.044 1.00 80.84 146 LYS D N 1
ATOM 13281 C CA . LYS E 2 61 ? -54.721 54.174 60.361 1.00 90.09 146 LYS D CA 1
ATOM 13282 C C . LYS E 2 61 ? -54.912 52.674 60.572 1.00 95.05 146 LYS D C 1
ATOM 13283 O O . LYS E 2 61 ? -55.976 52.124 60.282 1.00 104.21 146 LYS D O 1
ATOM 13289 N N . ASN E 2 62 ? -53.880 52.026 61.096 1.00 87.05 147 ASN D N 1
ATOM 13290 C CA . ASN E 2 62 ? -53.851 50.578 61.237 1.00 84.92 147 ASN D CA 1
ATOM 13291 C C . ASN E 2 62 ? -52.645 50.245 62.097 1.00 85.89 147 ASN D C 1
ATOM 13292 O O . ASN E 2 62 ? -51.779 51.097 62.271 1.00 82.12 147 ASN D O 1
ATOM 13297 N N . GLU E 2 63 ? -52.595 49.027 62.638 1.00 85.54 148 GLU D N 1
ATOM 13298 C CA . GLU E 2 63 ? -51.479 48.571 63.471 1.00 78.52 148 GLU D CA 1
ATOM 13299 C C . GLU E 2 63 ? -50.123 48.982 62.911 1.00 86.15 148 GLU D C 1
ATOM 13300 O O . GLU E 2 63 ? -49.324 49.627 63.593 1.00 85.17 148 GLU D O 1
ATOM 13306 N N . ARG E 2 64 ? -49.884 48.619 61.655 1.00 90.71 149 ARG D N 1
ATOM 13307 C CA . ARG E 2 64 ? -48.599 48.861 61.014 1.00 79.06 149 ARG D CA 1
ATOM 13308 C C . ARG E 2 64 ? -48.667 49.860 59.868 1.00 74.37 149 ARG D C 1
ATOM 13309 O O . ARG E 2 64 ? -47.719 49.991 59.099 1.00 76.95 149 ARG D O 1
ATOM 13317 N N . HIS E 2 65 ? -49.785 50.567 59.755 1.00 79.88 150 HIS D N 1
ATOM 13318 C CA . HIS E 2 65 ? -49.918 51.597 58.731 1.00 76.80 150 HIS D CA 1
ATOM 13319 C C . HIS E 2 65 ? -50.283 52.938 59.346 1.00 76.76 150 HIS D C 1
ATOM 13320 O O . HIS E 2 65 ? -51.120 53.013 60.244 1.00 85.47 150 HIS D O 1
ATOM 13327 N N . ALA E 2 66 ? -49.648 53.998 58.861 1.00 69.93 151 ALA D N 1
ATOM 13328 C CA . ALA E 2 66 ? -49.919 55.337 59.362 1.00 74.31 151 ALA D CA 1
ATOM 13329 C C . ALA E 2 66 ? -49.661 56.386 58.288 1.00 78.46 151 ALA D C 1
ATOM 13330 O O . ALA E 2 66 ? -49.013 56.109 57.279 1.00 80.46 151 ALA D O 1
ATOM 13332 N N . VAL E 2 67 ? -50.167 57.593 58.513 1.00 74.31 152 VAL D N 1
ATOM 13333 C CA . VAL E 2 67 ? -49.955 58.693 57.585 1.00 77.13 152 VAL D CA 1
ATOM 13334 C C . VAL E 2 67 ? -49.211 59.833 58.268 1.00 81.18 152 VAL D C 1
ATOM 13335 O O . VAL E 2 67 ? -49.703 60.414 59.235 1.00 86.83 152 VAL D O 1
ATOM 13339 N N . VAL E 2 68 ? -48.020 60.146 57.767 1.00 77.59 153 VAL D N 1
ATOM 13340 C CA . VAL E 2 68 ? -47.250 61.267 58.287 1.00 76.18 153 VAL D CA 1
ATOM 13341 C C . VAL E 2 68 ? -47.509 62.500 57.438 1.00 84.24 153 VAL D C 1
ATOM 13342 O O . VAL E 2 68 ? -47.170 62.534 56.255 1.00 86.10 153 VAL D O 1
ATOM 13346 N N . THR E 2 69 ? -48.119 63.513 58.041 1.00 86.98 154 THR D N 1
ATOM 13347 C CA . THR E 2 69 ? -48.380 64.761 57.337 1.00 89.53 154 THR D CA 1
ATOM 13348 C C . THR E 2 69 ? -47.422 65.854 57.815 1.00 88.58 154 THR D C 1
ATOM 13349 O O . THR E 2 69 ? -47.319 66.128 59.012 1.00 86.38 154 THR D O 1
ATOM 13353 N N . ILE E 2 70 ? -46.699 66.445 56.867 1.00 86.14 155 ILE D N 1
ATOM 13354 C CA . ILE E 2 70 ? -45.741 67.504 57.156 1.00 81.86 155 ILE D CA 1
ATOM 13355 C C . ILE E 2 70 ? -46.044 68.685 56.254 1.00 90.51 155 ILE D C 1
ATOM 13356 O O . ILE E 2 70 ? -45.971 68.559 55.031 1.00 91.14 155 ILE D O 1
ATOM 13361 N N . ASN E 2 71 ? -46.374 69.827 56.857 1.00 94.94 156 ASN D N 1
ATOM 13362 C CA . ASN E 2 71 ? -46.822 71.005 56.114 1.00 93.04 156 ASN D CA 1
ATOM 13363 C C . ASN E 2 71 ? -47.990 70.650 55.199 1.00 97.55 156 ASN D C 1
ATOM 13364 O O . ASN E 2 71 ? -48.020 71.044 54.031 1.00 93.90 156 ASN D O 1
ATOM 13369 N N . ASP E 2 72 ? -48.935 69.887 55.748 1.00 97.90 157 ASP D N 1
ATOM 13370 C CA . ASP E 2 72 ? -50.100 69.386 55.014 1.00 103.97 157 ASP D CA 1
ATOM 13371 C C . ASP E 2 72 ? -49.715 68.598 53.754 1.00 102.86 157 ASP D C 1
ATOM 13372 O O . ASP E 2 72 ? -50.364 68.715 52.712 1.00 102.91 157 ASP D O 1
ATOM 13377 N N . VAL E 2 73 ? -48.655 67.800 53.862 1.00 99.47 158 VAL D N 1
ATOM 13378 C CA . VAL E 2 73 ? -48.276 66.870 52.803 1.00 88.80 158 VAL D CA 1
ATOM 13379 C C . VAL E 2 73 ? -48.351 65.452 53.347 1.00 86.53 158 VAL D C 1
ATOM 13380 O O . VAL E 2 73 ? -47.546 65.061 54.191 1.00 88.47 158 VAL D O 1
ATOM 13392 N N . TYR E 2 75 ? -47.936 61.567 53.757 1.00 84.44 160 TYR D N 1
ATOM 13393 C CA . TYR E 2 75 ? -47.036 60.478 53.401 1.00 76.52 160 TYR D CA 1
ATOM 13394 C C . TYR E 2 75 ? -47.537 59.172 53.989 1.00 72.92 160 TYR D C 1
ATOM 13395 O O . TYR E 2 75 ? -47.775 59.076 55.192 1.00 78.08 160 TYR D O 1
ATOM 13404 N N . GLY E 2 76 ? -47.693 58.161 53.148 1.00 72.29 161 GLY D N 1
ATOM 13405 C CA . GLY E 2 76 ? -48.024 56.843 53.647 1.00 75.54 161 GLY D CA 1
ATOM 13406 C C . GLY E 2 76 ? -46.811 56.239 54.327 1.00 79.78 161 GLY D C 1
ATOM 13407 O O . GLY E 2 76 ? -45.702 56.292 53.789 1.00 77.82 161 GLY D O 1
ATOM 13408 N N . ALA E 2 77 ? -47.011 55.668 55.511 1.00 81.41 162 ALA D N 1
ATOM 13409 C CA . ALA E 2 77 ? -45.910 55.059 56.250 1.00 70.80 162 ALA D CA 1
ATOM 13410 C C . ALA E 2 77 ? -46.271 53.675 56.774 1.00 74.15 162 ALA D C 1
ATOM 13411 O O . ALA E 2 77 ? -47.403 53.434 57.198 1.00 78.92 162 ALA D O 1
ATOM 13413 N N . ILE E 2 78 ? -45.298 52.768 56.747 1.00 71.94 163 ILE D N 1
ATOM 13414 C CA . ILE E 2 78 ? -45.492 51.414 57.250 1.00 68.29 163 ILE D CA 1
ATOM 13415 C C . ILE E 2 78 ? -44.504 51.102 58.375 1.00 73.56 163 ILE D C 1
ATOM 13416 O O . ILE E 2 78 ? -43.300 51.327 58.234 1.00 77.82 163 ILE D O 1
ATOM 13421 N N . LEU E 2 79 ? -45.016 50.590 59.491 1.00 72.83 164 LEU D N 1
ATOM 13422 C CA . LEU E 2 79 ? -44.173 50.263 60.637 1.00 71.45 164 LEU D CA 1
ATOM 13423 C C . LEU E 2 79 ? -43.463 48.935 60.397 1.00 72.67 164 LEU D C 1
ATOM 13424 O O . LEU E 2 79 ? -44.108 47.893 60.280 1.00 74.21 164 LEU D O 1
ATOM 13429 N N . VAL E 2 80 ? -42.135 48.973 60.327 1.00 72.82 165 VAL D N 1
ATOM 13430 C CA . VAL E 2 80 ? -41.355 47.776 60.019 1.00 68.77 165 VAL D CA 1
ATOM 13431 C C . VAL E 2 80 ? -40.538 47.306 61.216 1.00 63.58 165 VAL D C 1
ATOM 13432 O O . VAL E 2 80 ? -40.191 48.097 62.089 1.00 66.96 165 VAL D O 1
ATOM 13436 N N . ASP E 2 81 ? -40.229 46.016 61.247 1.00 65.83 166 ASP D N 1
ATOM 13437 C CA . ASP E 2 81 ? -39.431 45.451 62.328 1.00 69.48 166 ASP D CA 1
ATOM 13438 C C . ASP E 2 81 ? -37.952 45.389 61.953 1.00 70.46 166 ASP D C 1
ATOM 13439 O O . ASP E 2 81 ? -37.561 44.632 61.058 1.00 69.51 166 ASP D O 1
ATOM 13444 N N . LEU E 2 82 ? -37.141 46.194 62.637 1.00 62.44 167 LEU D N 1
ATOM 13445 C CA . LEU E 2 82 ? -35.697 46.194 62.437 1.00 55.66 167 LEU D CA 1
ATOM 13446 C C . LEU E 2 82 ? -35.106 44.853 62.873 1.00 58.34 167 LEU D C 1
ATOM 13447 O O . LEU E 2 82 ? -35.600 44.233 63.811 1.00 64.05 167 LEU D O 1
ATOM 13452 N N . PRO E 2 83 ? -34.051 44.393 62.182 1.00 54.66 168 PRO D N 1
ATOM 13453 C CA . PRO E 2 83 ? -33.375 43.129 62.505 1.00 56.72 168 PRO D CA 1
ATOM 13454 C C . PRO E 2 83 ? -32.563 43.234 63.788 1.00 57.26 168 PRO D C 1
ATOM 13455 O O . PRO E 2 83 ? -32.209 42.225 64.399 1.00 50.68 168 PRO D O 1
ATOM 13459 N N . THR E 2 84 ? -32.279 44.466 64.187 1.00 61.18 169 THR D N 1
ATOM 13460 C CA . THR E 2 84 ? -31.440 44.731 65.342 1.00 60.22 169 THR D CA 1
ATOM 13461 C C . THR E 2 84 ? -32.268 45.281 66.498 1.00 62.36 169 THR D C 1
ATOM 13462 O O . THR E 2 84 ? -33.331 45.864 66.284 1.00 63.90 169 THR D O 1
ATOM 13466 N N . VAL E 2 85 ? -31.777 45.094 67.721 1.00 57.96 170 VAL D N 1
ATOM 13467 C CA . VAL E 2 85 ? -32.376 45.728 68.892 1.00 58.17 170 VAL D CA 1
ATOM 13468 C C . VAL E 2 85 ? -31.522 46.932 69.295 1.00 58.44 170 VAL D C 1
ATOM 13469 O O . VAL E 2 85 ? -30.294 46.833 69.344 1.00 57.68 170 VAL D O 1
ATOM 13473 N N . ILE E 2 86 ? -32.163 48.070 69.559 1.00 56.83 171 ILE D N 1
ATOM 13474 C CA . ILE E 2 86 ? -31.438 49.292 69.916 1.00 58.83 171 ILE D CA 1
ATOM 13475 C C . ILE E 2 86 ? -31.789 49.818 71.311 1.00 63.23 171 ILE D C 1
ATOM 13476 O O . ILE E 2 86 ? -32.926 50.218 71.561 1.00 67.50 171 ILE D O 1
ATOM 13481 N N . GLU E 2 87 ? -30.815 49.828 72.216 1.00 60.71 172 GLU D N 1
ATOM 13482 C CA . GLU E 2 87 ? -31.022 50.427 73.527 1.00 58.01 172 GLU D CA 1
ATOM 13483 C C . GLU E 2 87 ? -30.980 51.941 73.407 1.00 60.21 172 GLU D C 1
ATOM 13484 O O . GLU E 2 87 ? -29.984 52.500 72.941 1.00 57.84 172 GLU D O 1
ATOM 13490 N N . VAL E 2 88 ? -32.058 52.604 73.820 1.00 62.80 173 VAL D N 1
ATOM 13491 C CA . VAL E 2 88 ? -32.074 54.060 73.861 1.00 55.73 173 VAL D CA 1
ATOM 13492 C C . VAL E 2 88 ? -31.581 54.515 75.218 1.00 65.41 173 VAL D C 1
ATOM 13493 O O . VAL E 2 88 ? -32.225 54.264 76.237 1.00 66.62 173 VAL D O 1
ATOM 13497 N N . ASN E 2 89 ? -30.434 55.181 75.234 1.00 66.43 174 ASN D N 1
ATOM 13498 C CA . ASN E 2 89 ? -29.851 55.623 76.489 1.00 62.35 174 ASN D CA 1
ATOM 13499 C C . ASN E 2 89 ? -29.898 57.129 76.640 1.00 64.35 174 ASN D C 1
ATOM 13500 O O . ASN E 2 89 ? -29.960 57.863 75.653 1.00 67.78 174 ASN D O 1
ATOM 13505 N N . LYS E 2 90 ? -29.869 57.581 77.887 1.00 64.19 175 LYS D N 1
ATOM 13506 C CA . LYS E 2 90 ? -29.914 58.999 78.197 1.00 65.88 175 LYS D CA 1
ATOM 13507 C C . LYS E 2 90 ? -28.662 59.351 78.986 1.00 63.35 175 LYS D C 1
ATOM 13508 O O . LYS E 2 90 ? -28.218 58.558 79.821 1.00 64.87 175 LYS D O 1
ATOM 13514 N N . SER E 2 91 ? -28.080 60.520 78.726 1.00 57.97 176 SER D N 1
ATOM 13515 C CA . SER E 2 91 ? -26.890 60.921 79.477 1.00 68.22 176 SER D CA 1
ATOM 13516 C C . SER E 2 91 ? -26.707 62.422 79.698 1.00 70.20 176 SER D C 1
ATOM 13517 O O . SER E 2 91 ? -26.872 63.229 78.782 1.00 69.06 176 SER D O 1
ATOM 13520 N N . VAL E 2 92 ? -26.337 62.769 80.930 1.00 72.59 177 VAL D N 1
ATOM 13521 C CA . VAL E 2 92 ? -26.029 64.144 81.318 1.00 74.28 177 VAL D CA 1
ATOM 13522 C C . VAL E 2 92 ? -24.519 64.326 81.480 1.00 75.32 177 VAL D C 1
ATOM 13523 O O . VAL E 2 92 ? -23.952 65.321 81.029 1.00 74.03 177 VAL D O 1
ATOM 13527 N N . ASP E 2 93 ? -23.882 63.349 82.123 1.00 81.35 178 ASP D N 1
ATOM 13528 C CA . ASP E 2 93 ? -22.430 63.326 82.292 1.00 77.10 178 ASP D CA 1
ATOM 13529 C C . ASP E 2 93 ? -21.717 63.050 80.969 1.00 77.12 178 ASP D C 1
ATOM 13530 O O . ASP E 2 93 ? -20.533 63.368 80.816 1.00 68.96 178 ASP D O 1
ATOM 13532 N N . ARG E 2 94 ? -22.449 62.446 80.029 1.00 80.10 179 ARG D N 1
ATOM 13533 C CA . ARG E 2 94 ? -21.919 61.971 78.741 1.00 74.18 179 ARG D CA 1
ATOM 13534 C C . ARG E 2 94 ? -20.802 60.919 78.903 1.00 73.29 179 ARG D C 1
ATOM 13535 O O . ARG E 2 94 ? -20.128 60.530 77.945 1.00 67.15 179 ARG D O 1
ATOM 13543 N N . LYS E 2 95 ? -20.647 60.448 80.135 1.00 74.59 180 LYS D N 1
ATOM 13544 C CA . LYS E 2 95 ? -19.770 59.335 80.447 1.00 68.85 180 LYS D CA 1
ATOM 13545 C C . LYS E 2 95 ? -20.623 58.194 81.009 1.00 71.34 180 LYS D C 1
ATOM 13546 O O . LYS E 2 95 ? -20.223 57.031 80.982 1.00 70.89 180 LYS D O 1
ATOM 13552 N N . ASN E 2 96 ? -21.808 58.537 81.507 1.00 68.61 181 ASN D N 1
ATOM 13553 C CA . ASN E 2 96 ? -22.731 57.550 82.065 1.00 59.97 181 ASN D CA 1
ATOM 13554 C C . ASN E 2 96 ? -24.032 57.477 81.277 1.00 64.63 181 ASN D C 1
ATOM 13555 O O . ASN E 2 96 ? -24.779 58.452 81.212 1.00 72.07 181 ASN D O 1
ATOM 13560 N N . LEU E 2 97 ? -24.309 56.319 80.687 1.00 64.30 182 LEU D N 1
ATOM 13561 C CA . LEU E 2 97 ? -25.493 56.155 79.845 1.00 59.98 182 LEU D CA 1
ATOM 13562 C C . LEU E 2 97 ? -26.578 55.371 80.578 1.00 62.61 182 LEU D C 1
ATOM 13563 O O . LEU E 2 97 ? -26.336 54.256 81.048 1.00 64.42 182 LEU D O 1
ATOM 13568 N N . LEU E 2 98 ? -27.775 55.946 80.676 1.00 63.73 183 LEU D N 1
ATOM 13569 C CA . LEU E 2 98 ? -28.866 55.279 81.389 1.00 64.59 183 LEU D CA 1
ATOM 13570 C C . LEU E 2 98 ? -29.981 54.786 80.471 1.00 57.75 183 LEU D C 1
ATOM 13571 O O . LEU E 2 98 ? -30.490 55.530 79.635 1.00 62.60 183 LEU D O 1
ATOM 13576 N N . LYS E 2 99 ? -30.349 53.521 80.647 1.00 62.01 184 LYS D N 1
ATOM 13577 C CA . LYS E 2 99 ? -31.334 52.850 79.800 1.00 65.58 184 LYS D CA 1
ATOM 13578 C C . LYS E 2 99 ? -32.754 53.356 80.036 1.00 68.22 184 LYS D C 1
ATOM 13579 O O . LYS E 2 99 ? -33.183 53.524 81.178 1.00 73.56 184 LYS D O 1
ATOM 13585 N N . THR E 2 100 ? -33.477 53.599 78.948 1.00 67.14 185 THR D N 1
ATOM 13586 C CA . THR E 2 100 ? -34.878 53.990 79.024 1.00 66.04 185 THR D CA 1
ATOM 13587 C C . THR E 2 100 ? -35.749 52.899 78.414 1.00 67.19 185 THR D C 1
ATOM 13588 O O . THR E 2 100 ? -36.339 52.089 79.127 1.00 70.91 185 THR D O 1
ATOM 13592 N N . PHE E 2 101 ? -35.820 52.876 77.088 1.00 69.60 186 PHE D N 1
ATOM 13593 C CA . PHE E 2 101 ? -36.566 51.833 76.387 1.00 73.89 186 PHE D CA 1
ATOM 13594 C C . PHE E 2 101 ? -35.777 51.271 75.208 1.00 72.02 186 PHE D C 1
ATOM 13595 O O . PHE E 2 101 ? -34.760 51.842 74.800 1.00 67.43 186 PHE D O 1
ATOM 13603 N N . ASP E 2 102 ? -36.255 50.151 74.669 1.00 70.02 187 ASP D N 1
ATOM 13604 C CA . ASP E 2 102 ? -35.630 49.518 73.515 1.00 67.07 187 ASP D CA 1
ATOM 13605 C C . ASP E 2 102 ? -36.373 49.894 72.237 1.00 71.04 187 ASP D C 1
ATOM 13606 O O . ASP E 2 102 ? -37.588 50.091 72.255 1.00 75.15 187 ASP D O 1
ATOM 13611 N N . VAL E 2 103 ? -35.641 49.997 71.132 1.00 69.43 188 VAL D N 1
ATOM 13612 C CA . VAL E 2 103 ? -36.246 50.254 69.831 1.00 63.52 188 VAL D CA 1
ATOM 13613 C C . VAL E 2 103 ? -35.983 49.084 68.896 1.00 65.67 188 VAL D C 1
ATOM 13614 O O . VAL E 2 103 ? -34.833 48.755 68.615 1.00 66.04 188 VAL D O 1
ATOM 13618 N N . SER E 2 104 ? -37.051 48.449 68.427 1.00 67.64 189 SER D N 1
ATOM 13619 C CA . SER E 2 104 ? -36.929 47.328 67.504 1.00 63.40 189 SER D CA 1
ATOM 13620 C C . SER E 2 104 ? -37.717 47.598 66.229 1.00 65.42 189 SER D C 1
ATOM 13621 O O . SER E 2 104 ? -37.843 46.721 65.371 1.00 72.26 189 SER D O 1
ATOM 13624 N N . GLN E 2 105 ? -38.250 48.811 66.110 1.00 63.58 190 GLN D N 1
ATOM 13625 C CA . GLN E 2 105 ? -39.112 49.146 64.980 1.00 65.26 190 GLN D CA 1
ATOM 13626 C C . GLN E 2 105 ? -38.874 50.535 64.399 1.00 62.86 190 GLN D C 1
ATOM 13627 O O . GLN E 2 105 ? -38.389 51.439 65.078 1.00 60.80 190 GLN D O 1
ATOM 13641 N N . LEU E 2 107 ? -40.855 53.475 61.777 1.00 69.04 192 LEU D N 1
ATOM 13642 C CA . LEU E 2 107 ? -41.949 53.947 60.942 1.00 61.78 192 LEU D CA 1
ATOM 13643 C C . LEU E 2 107 ? -41.325 54.540 59.694 1.00 67.06 192 LEU D C 1
ATOM 13644 O O . LEU E 2 107 ? -40.638 55.563 59.756 1.00 65.47 192 LEU D O 1
ATOM 13649 N N . LEU E 2 108 ? -41.563 53.886 58.563 1.00 70.62 193 LEU D N 1
ATOM 13650 C CA . LEU E 2 108 ? -40.887 54.220 57.316 1.00 70.55 193 LEU D CA 1
ATOM 13651 C C . LEU E 2 108 ? -41.812 54.938 56.333 1.00 74.07 193 LEU D C 1
ATOM 13652 O O . LEU E 2 108 ? -42.800 54.367 55.869 1.00 77.69 193 LEU D O 1
ATOM 13657 N N . CYS E 2 109 ? -41.491 56.188 56.016 1.00 67.82 194 CYS D N 1
ATOM 13658 C CA . CYS E 2 109 ? -42.221 56.911 54.981 1.00 70.99 194 CYS D CA 1
ATOM 13659 C C . CYS E 2 109 ? -41.904 56.319 53.615 1.00 74.33 194 CYS D C 1
ATOM 13660 O O . CYS E 2 109 ? -40.739 56.186 53.242 1.00 77.28 194 CYS D O 1
ATOM 13663 N N . ILE E 2 110 ? -42.949 55.970 52.871 1.00 73.59 195 ILE D N 1
ATOM 13664 C CA . ILE E 2 110 ? -42.787 55.354 51.562 1.00 67.52 195 ILE D CA 1
ATOM 13665 C C . ILE E 2 110 ? -42.828 56.385 50.437 1.00 73.35 195 ILE D C 1
ATOM 13666 O O . ILE E 2 110 ? -41.860 56.537 49.689 1.00 75.74 195 ILE D O 1
ATOM 13671 N N . ARG E 2 111 ? -43.955 57.082 50.315 1.00 80.38 196 ARG D N 1
ATOM 13672 C CA . ARG E 2 111 ? -44.130 58.105 49.287 1.00 80.67 196 ARG D CA 1
ATOM 13673 C C . ARG E 2 111 ? -45.259 59.060 49.660 1.00 80.50 196 ARG D C 1
ATOM 13674 O O . ARG E 2 111 ? -46.112 58.721 50.485 1.00 77.47 196 ARG D O 1
ATOM 13682 N N . PRO E 2 112 ? -45.269 60.264 49.060 1.00 82.90 197 PRO D N 1
ATOM 13683 C CA . PRO E 2 112 ? -46.418 61.151 49.269 1.00 82.38 197 PRO D CA 1
ATOM 13684 C C . PRO E 2 112 ? -47.697 60.561 48.672 1.00 81.72 197 PRO D C 1
ATOM 13685 O O . PRO E 2 112 ? -47.668 59.972 47.588 1.00 77.25 197 PRO D O 1
ATOM 13689 N N . ILE E 2 113 ? -48.801 60.710 49.397 1.00 84.28 198 ILE D N 1
ATOM 13690 C CA . ILE E 2 113 ? -50.099 60.202 48.975 1.00 86.51 198 ILE D CA 1
ATOM 13691 C C . ILE E 2 113 ? -51.112 61.338 48.998 1.00 94.31 198 ILE D C 1
ATOM 13692 O O . ILE E 2 113 ? -50.901 62.345 49.677 1.00 88.99 198 ILE D O 1
ATOM 13697 N N . GLN E 2 114 ? -52.211 61.178 48.262 1.00 97.41 199 GLN D N 1
ATOM 13698 C CA . GLN E 2 114 ? -53.265 62.190 48.240 1.00 101.22 199 GLN D CA 1
ATOM 13699 C C . GLN E 2 114 ? -54.491 61.729 49.029 1.00 95.03 199 GLN D C 1
ATOM 13700 O O . GLN E 2 114 ? -55.372 62.523 49.355 1.00 95.42 199 GLN D O 1
ATOM 13706 N N . GLU E 2 115 ? -54.532 60.436 49.335 1.00 97.48 200 GLU D N 1
ATOM 13707 C CA . GLU E 2 115 ? -55.630 59.844 50.093 1.00 97.61 200 GLU D CA 1
ATOM 13708 C C . GLU E 2 115 ? -55.086 58.905 51.164 1.00 97.53 200 GLU D C 1
ATOM 13709 O O . GLU E 2 115 ? -54.161 58.133 50.907 1.00 95.43 200 GLU D O 1
ATOM 13715 N N . GLU E 2 116 ? -55.670 58.966 52.358 1.00 100.73 201 GLU D N 1
ATOM 13716 C CA . GLU E 2 116 ? -55.267 58.101 53.463 1.00 92.70 201 GLU D CA 1
ATOM 13717 C C . GLU E 2 116 ? -55.399 56.627 53.097 1.00 94.20 201 GLU D C 1
ATOM 13718 O O . GLU E 2 116 ? -54.674 55.780 53.616 1.00 96.89 201 GLU D O 1
ATOM 13724 N N . GLU E 2 117 ? -56.327 56.330 52.194 1.00 92.58 202 GLU D N 1
ATOM 13725 C CA . GLU E 2 117 ? -56.623 54.955 51.817 1.00 95.90 202 GLU D CA 1
ATOM 13726 C C . GLU E 2 117 ? -55.506 54.353 50.962 1.00 90.92 202 GLU D C 1
ATOM 13727 O O . GLU E 2 117 ? -55.425 53.134 50.789 1.00 85.78 202 GLU D O 1
ATOM 13733 N N . GLU E 2 118 ? -54.640 55.216 50.439 1.00 89.96 203 GLU D N 1
ATOM 13734 C CA . GLU E 2 118 ? -53.571 54.782 49.544 1.00 92.76 203 GLU D CA 1
ATOM 13735 C C . GLU E 2 118 ? -52.457 54.036 50.281 1.00 91.92 203 GLU D C 1
ATOM 13736 O O . GLU E 2 118 ? -51.650 53.344 49.658 1.00 90.24 203 GLU D O 1
ATOM 13742 N N . VAL E 2 119 ? -52.420 54.166 51.604 1.00 89.13 204 VAL D N 1
ATOM 13743 C CA . VAL E 2 119 ? -51.345 53.568 52.396 1.00 83.12 204 VAL D CA 1
ATOM 13744 C C . VAL E 2 119 ? -51.425 52.049 52.494 1.00 79.19 204 VAL D C 1
ATOM 13745 O O . VAL E 2 119 ? -50.418 51.392 52.742 1.00 80.74 204 VAL D O 1
ATOM 13749 N N . TYR E 2 120 ? -52.615 51.491 52.302 1.00 78.13 205 TYR D N 1
ATOM 13750 C CA . TYR E 2 120 ? -52.801 50.052 52.435 1.00 79.29 205 TYR D CA 1
ATOM 13751 C C . TYR E 2 120 ? -52.277 49.322 51.205 1.00 80.33 205 TYR D C 1
ATOM 13752 O O . TYR E 2 120 ? -52.106 48.102 51.214 1.00 78.97 205 TYR D O 1
ATOM 13761 N N . ALA E 2 121 ? -52.025 50.081 50.145 1.00 86.50 206 ALA D N 1
ATOM 13762 C CA . ALA E 2 121 ? -51.532 49.517 48.893 1.00 85.42 206 ALA D CA 1
ATOM 13763 C C . ALA E 2 121 ? -50.039 49.771 48.708 1.00 84.30 206 ALA D C 1
ATOM 13764 O O . ALA E 2 121 ? -49.440 49.308 47.737 1.00 84.81 206 ALA D O 1
ATOM 13766 N N . LEU E 2 122 ? -49.445 50.513 49.639 1.00 84.02 207 LEU D N 1
ATOM 13767 C CA . LEU E 2 122 ? -48.017 50.816 49.585 1.00 76.54 207 LEU D CA 1
ATOM 13768 C C . LEU E 2 122 ? -47.169 49.602 49.950 1.00 80.30 207 LEU D C 1
ATOM 13769 O O . LEU E 2 122 ? -47.581 48.756 50.746 1.00 75.51 207 LEU D O 1
ATOM 13774 N N . GLU E 2 123 ? -45.982 49.524 49.359 1.00 80.95 208 GLU D N 1
ATOM 13775 C CA . GLU E 2 123 ? -45.032 48.469 49.682 1.00 78.17 208 GLU D CA 1
ATOM 13776 C C . GLU E 2 123 ? -43.817 49.092 50.371 1.00 76.54 208 GLU D C 1
ATOM 13777 O O . GLU E 2 123 ? -43.279 50.099 49.907 1.00 71.56 208 GLU D O 1
ATOM 13783 N N . ALA E 2 124 ? -43.398 48.509 51.488 1.00 76.41 209 ALA D N 1
ATOM 13784 C CA . ALA E 2 124 ? -42.184 48.957 52.159 1.00 76.02 209 ALA D CA 1
ATOM 13785 C C . ALA E 2 124 ? -40.976 48.284 51.517 1.00 77.65 209 ALA D C 1
ATOM 13786 O O . ALA E 2 124 ? -40.932 47.057 51.398 1.00 72.31 209 ALA D O 1
ATOM 13788 N N . PRO E 2 125 ? -39.989 49.090 51.098 1.00 78.13 210 PRO D N 1
ATOM 13789 C CA . PRO E 2 125 ? -38.795 48.580 50.414 1.00 73.72 210 PRO D CA 1
ATOM 13790 C C . PRO E 2 125 ? -37.865 47.863 51.381 1.00 69.32 210 PRO D C 1
ATOM 13791 O O . PRO E 2 125 ? -37.939 48.112 52.584 1.00 72.91 210 PRO D O 1
ATOM 13795 N N . ASP E 2 126 ? -37.011 46.988 50.859 1.00 73.19 211 ASP D N 1
ATOM 13796 C CA . ASP E 2 126 ? -36.051 46.250 51.678 1.00 73.54 211 ASP D CA 1
ATOM 13797 C C . ASP E 2 126 ? -36.714 45.508 52.835 1.00 72.94 211 ASP D C 1
ATOM 13798 O O . ASP E 2 126 ? -36.191 45.498 53.951 1.00 74.10 211 ASP D O 1
ATOM 13803 N N . THR E 2 127 ? -37.867 44.900 52.572 1.00 73.45 212 THR D N 1
ATOM 13804 C CA . THR E 2 127 ? -38.563 44.123 53.594 1.00 67.50 212 THR D CA 1
ATOM 13805 C C . THR E 2 127 ? -38.761 42.687 53.152 1.00 65.30 212 THR D C 1
ATOM 13806 O O . THR E 2 127 ? -38.586 42.355 51.982 1.00 73.78 212 THR D O 1
ATOM 13810 N N . GLU E 2 128 ? -39.137 41.839 54.100 1.00 69.24 213 GLU D N 1
ATOM 13811 C CA . GLU E 2 128 ? -39.416 40.439 53.825 1.00 70.13 213 GLU D CA 1
ATOM 13812 C C . GLU E 2 128 ? -40.525 39.948 54.742 1.00 72.26 213 GLU D C 1
ATOM 13813 O O . GLU E 2 128 ? -40.799 40.552 55.780 1.00 71.43 213 GLU D O 1
ATOM 13819 N N . ASP E 2 129 ? -41.165 38.852 54.354 1.00 79.62 214 ASP D N 1
ATOM 13820 C CA . ASP E 2 129 ? -42.051 38.140 55.260 1.00 82.08 214 ASP D CA 1
ATOM 13821 C C . ASP E 2 129 ? -41.324 36.862 55.662 1.00 82.59 214 ASP D C 1
ATOM 13822 O O . ASP E 2 129 ? -41.263 35.898 54.892 1.00 78.69 214 ASP D O 1
ATOM 13827 N N . LEU E 2 130 ? -40.757 36.872 56.864 1.00 79.84 215 LEU D N 1
ATOM 13828 C CA . LEU E 2 130 ? -39.891 35.788 57.317 1.00 78.78 215 LEU D CA 1
ATOM 13829 C C . LEU E 2 130 ? -40.638 34.476 57.546 1.00 83.12 215 LEU D C 1
ATOM 13830 O O . LEU E 2 130 ? -40.021 33.410 57.630 1.00 82.99 215 LEU D O 1
ATOM 13835 N N . VAL E 2 131 ? -41.962 34.565 57.645 1.00 84.86 216 VAL D N 1
ATOM 13836 C CA . VAL E 2 131 ? -42.821 33.388 57.695 1.00 81.35 216 VAL D CA 1
ATOM 13837 C C . VAL E 2 131 ? -42.778 32.678 56.345 1.00 81.22 216 VAL D C 1
ATOM 13838 O O . VAL E 2 131 ? -42.549 31.468 56.267 1.00 79.80 216 VAL D O 1
ATOM 13842 N N . VAL E 2 132 ? -42.981 33.457 55.284 1.00 78.19 217 VAL D N 1
ATOM 13843 C CA . VAL E 2 132 ? -43.049 32.936 53.922 1.00 78.48 217 VAL D CA 1
ATOM 13844 C C . VAL E 2 132 ? -41.676 32.610 53.320 1.00 82.03 217 VAL D C 1
ATOM 13845 O O . VAL E 2 132 ? -41.561 31.704 52.491 1.00 78.52 217 VAL D O 1
ATOM 13849 N N . LYS E 2 133 ? -40.649 33.354 53.732 1.00 80.65 218 LYS D N 1
ATOM 13850 C CA . LYS E 2 133 ? -39.296 33.207 53.181 1.00 79.02 218 LYS D CA 1
ATOM 13851 C C . LYS E 2 133 ? -38.784 31.769 53.172 1.00 78.55 218 LYS D C 1
ATOM 13852 O O . LYS E 2 133 ? -38.845 31.075 54.189 1.00 83.03 218 LYS D O 1
ATOM 13858 N N . HIS E 2 134 ? -38.286 31.350 52.008 1.00 79.82 219 HIS D N 1
ATOM 13859 C CA . HIS E 2 134 ? -37.835 29.979 51.736 1.00 84.72 219 HIS D CA 1
ATOM 13860 C C . HIS E 2 134 ? -38.992 28.976 51.644 1.00 83.10 219 HIS D C 1
ATOM 13861 O O . HIS E 2 134 ? -38.839 27.886 51.096 1.00 85.53 219 HIS D O 1
ATOM 13868 N N . PHE E 2 135 ? -40.151 29.362 52.163 1.00 85.79 220 PHE D N 1
ATOM 13869 C CA . PHE E 2 135 ? -41.331 28.511 52.133 1.00 84.86 220 PHE D CA 1
ATOM 13870 C C . PHE E 2 135 ? -42.335 29.000 51.100 1.00 85.07 220 PHE D C 1
ATOM 13871 O O . PHE E 2 135 ? -43.500 28.611 51.129 1.00 86.13 220 PHE D O 1
ATOM 13879 N N . GLU E 2 136 ? -41.881 29.850 50.184 1.00 87.11 221 GLU D N 1
ATOM 13880 C CA . GLU E 2 136 ? -42.763 30.426 49.169 1.00 88.16 221 GLU D CA 1
ATOM 13881 C C . GLU E 2 136 ? -43.373 29.366 48.239 1.00 85.88 221 GLU D C 1
ATOM 13882 O O . GLU E 2 136 ? -44.267 29.667 47.446 1.00 79.90 221 GLU D O 1
ATOM 13888 N N . GLY E 2 137 ? -42.892 28.128 48.349 1.00 84.97 222 GLY D N 1
ATOM 13889 C CA . GLY E 2 137 ? -43.461 27.016 47.608 1.00 82.21 222 GLY D CA 1
ATOM 13890 C C . GLY E 2 137 ? -44.843 26.641 48.117 1.00 86.06 222 GLY D C 1
ATOM 13891 O O . GLY E 2 137 ? -45.716 26.253 47.340 1.00 92.44 222 GLY D O 1
ATOM 13892 N N . ILE E 2 138 ? -45.039 26.765 49.429 1.00 86.10 223 ILE D N 1
ATOM 13893 C CA . ILE E 2 138 ? -46.315 26.458 50.071 1.00 77.86 223 ILE D CA 1
ATOM 13894 C C . ILE E 2 138 ? -47.076 27.728 50.440 1.00 80.48 223 ILE D C 1
ATOM 13895 O O . ILE E 2 138 ? -48.058 27.676 51.182 1.00 85.27 223 ILE D O 1
ATOM 13900 N N . GLU E 2 139 ? -46.619 28.862 49.918 1.00 80.02 224 GLU D N 1
ATOM 13901 C CA . GLU E 2 139 ? -47.106 30.172 50.351 1.00 84.54 224 GLU D CA 1
ATOM 13902 C C . GLU E 2 139 ? -48.620 30.338 50.252 1.00 86.09 224 GLU D C 1
ATOM 13903 O O . GLU E 2 139 ? -49.215 31.119 50.997 1.00 80.02 224 GLU D O 1
ATOM 13909 N N . ASP E 2 140 ? -49.235 29.606 49.328 1.00 93.90 225 ASP D N 1
ATOM 13910 C CA . ASP E 2 140 ? -50.680 29.661 49.156 1.00 91.11 225 ASP D CA 1
ATOM 13911 C C . ASP E 2 140 ? -51.362 29.234 50.452 1.00 90.77 225 ASP D C 1
ATOM 13912 O O . ASP E 2 140 ? -52.314 29.874 50.901 1.00 86.53 225 ASP D O 1
ATOM 13914 N N . GLU E 2 141 ? -50.853 28.158 51.052 1.00 87.97 226 GLU D N 1
ATOM 13915 C CA . GLU E 2 141 ? -51.332 27.690 52.350 1.00 84.93 226 GLU D CA 1
ATOM 13916 C C . GLU E 2 141 ? -51.175 28.771 53.422 1.00 86.78 226 GLU D C 1
ATOM 13917 O O . GLU E 2 141 ? -52.145 29.139 54.087 1.00 86.94 226 GLU D O 1
ATOM 13923 N N . ILE E 2 142 ? -49.953 29.277 53.571 1.00 87.99 227 ILE D N 1
ATOM 13924 C CA . ILE E 2 142 ? -49.638 30.293 54.574 1.00 85.22 227 ILE D CA 1
ATOM 13925 C C . ILE E 2 142 ? -50.522 31.528 54.438 1.00 87.91 227 ILE D C 1
ATOM 13926 O O . ILE E 2 142 ? -51.129 31.978 55.411 1.00 91.90 227 ILE D O 1
ATOM 13931 N N . TRP E 2 143 ? -50.589 32.059 53.222 1.00 90.58 228 TRP D N 1
ATOM 13932 C CA . TRP E 2 143 ? -51.332 33.283 52.939 1.00 95.50 228 TRP D CA 1
ATOM 13933 C C . TRP E 2 143 ? -52.787 33.209 53.387 1.00 100.65 228 TRP D C 1
ATOM 13934 O O . TRP E 2 143 ? -53.330 34.182 53.914 1.00 104.60 228 TRP D O 1
ATOM 13945 N N . GLU E 2 144 ? -53.409 32.054 53.175 1.00 97.07 229 GLU D N 1
ATOM 13946 C CA . GLU E 2 144 ? -54.799 31.848 53.561 1.00 101.26 229 GLU D CA 1
ATOM 13947 C C . GLU E 2 144 ? -54.951 32.056 55.065 1.00 100.58 229 GLU D C 1
ATOM 13948 O O . GLU E 2 144 ? -55.795 32.836 55.516 1.00 99.72 229 GLU D O 1
ATOM 13954 N N . ASN E 2 145 ? -54.109 31.366 55.830 1.00 97.07 230 ASN D N 1
ATOM 13955 C CA . ASN E 2 145 ? -54.145 31.424 57.287 1.00 93.12 230 ASN D CA 1
ATOM 13956 C C . ASN E 2 145 ? -53.852 32.817 57.844 1.00 94.29 230 ASN D C 1
ATOM 13957 O O . ASN E 2 145 ? -54.417 33.214 58.862 1.00 94.78 230 ASN D O 1
ATOM 13962 N N . LYS E 2 146 ? -52.969 33.554 57.175 1.00 91.98 231 LYS D N 1
ATOM 13963 C CA . LYS E 2 146 ? -52.623 34.906 57.602 1.00 93.84 231 LYS D CA 1
ATOM 13964 C C . LYS E 2 146 ? -53.820 35.837 57.471 1.00 93.68 231 LYS D C 1
ATOM 13965 O O . LYS E 2 146 ? -54.104 36.631 58.368 1.00 91.13 231 LYS D O 1
ATOM 13971 N N . GLU E 2 147 ? -54.516 35.732 56.343 1.00 99.19 232 GLU D N 1
ATOM 13972 C CA . GLU E 2 147 ? -55.716 36.525 56.099 1.00 103.92 232 GLU D CA 1
ATOM 13973 C C . GLU E 2 147 ? -56.781 36.193 57.143 1.00 102.02 232 GLU D C 1
ATOM 13974 O O . GLU E 2 147 ? -57.541 37.063 57.580 1.00 97.50 232 GLU D O 1
ATOM 13980 N N . THR E 2 148 ? -56.815 34.927 57.548 1.00 97.96 233 THR D N 1
ATOM 13981 C CA . THR E 2 148 ? -57.709 34.476 58.604 1.00 98.99 233 THR D CA 1
ATOM 13982 C C . THR E 2 148 ? -57.346 35.137 59.934 1.00 101.45 233 THR D C 1
ATOM 13983 O O . THR E 2 148 ? -58.219 35.613 60.660 1.00 103.34 233 THR D O 1
ATOM 13987 N N . PHE E 2 149 ? -56.049 35.184 60.233 1.00 100.05 234 PHE D N 1
ATOM 13988 C CA . PHE E 2 149 ? -55.562 35.600 61.552 1.00 95.00 234 PHE D CA 1
ATOM 13989 C C . PHE E 2 149 ? -55.600 37.102 61.848 1.00 92.81 234 PHE D C 1
ATOM 13990 O O . PHE E 2 149 ? -55.327 37.512 62.978 1.00 94.27 234 PHE D O 1
ATOM 13998 N N . LEU E 2 150 ? -55.926 37.929 60.860 1.00 89.80 235 LEU D N 1
ATOM 13999 C CA . LEU E 2 150 ? -55.787 39.372 61.058 1.00 97.64 235 LEU D CA 1
ATOM 14000 C C . LEU E 2 150 ? -56.890 39.968 61.922 1.00 98.68 235 LEU D C 1
ATOM 14001 O O . LEU E 2 150 ? -58.021 40.141 61.472 1.00 101.76 235 LEU D O 1
ATOM 14006 N N . LYS E 2 151 ? -56.542 40.287 63.163 1.00 99.17 236 LYS D N 1
ATOM 14007 C CA . LYS E 2 151 ? -57.448 40.986 64.059 1.00 98.79 236 LYS D CA 1
ATOM 14008 C C . LYS E 2 151 ? -57.260 42.488 63.901 1.00 102.16 236 LYS D C 1
ATOM 14009 O O . LYS E 2 151 ? -56.261 42.939 63.340 1.00 102.73 236 LYS D O 1
ATOM 14015 N N . GLY E 2 152 ? -58.226 43.261 64.384 1.00 108.56 237 GLY D N 1
ATOM 14016 C CA . GLY E 2 152 ? -58.087 44.704 64.437 1.00 103.77 237 GLY D CA 1
ATOM 14017 C C . GLY E 2 152 ? -57.407 45.087 65.736 1.00 104.53 237 GLY D C 1
ATOM 14018 O O . GLY E 2 152 ? -56.630 44.305 66.288 1.00 101.18 237 GLY D O 1
ATOM 14019 N N . TYR E 2 153 ? -57.703 46.281 66.234 1.00 101.15 238 TYR D N 1
ATOM 14020 C CA . TYR E 2 153 ? -57.108 46.758 67.478 1.00 104.10 238 TYR D CA 1
ATOM 14021 C C . TYR E 2 153 ? -57.618 45.978 68.693 1.00 106.51 238 TYR D C 1
ATOM 14022 O O . TYR E 2 153 ? -58.812 45.986 68.984 1.00 109.52 238 TYR D O 1
ATOM 14031 N N . ASN E 2 154 ? -56.701 45.314 69.394 1.00 106.43 239 ASN D N 1
ATOM 14032 C CA . ASN E 2 154 ? -57.028 44.492 70.564 1.00 107.97 239 ASN D CA 1
ATOM 14033 C C . ASN E 2 154 ? -58.034 43.375 70.280 1.00 109.00 239 ASN D C 1
ATOM 14034 O O . ASN E 2 154 ? -58.824 43.008 71.152 1.00 108.77 239 ASN D O 1
ATOM 14039 N N . GLY E 2 155 ? -57.998 42.839 69.064 1.00 107.51 240 GLY D N 1
ATOM 14040 C CA . GLY E 2 155 ? -58.886 41.753 68.682 1.00 110.66 240 GLY D CA 1
ATOM 14041 C C . GLY E 2 155 ? -60.268 42.209 68.240 1.00 114.04 240 GLY D C 1
ATOM 14042 O O . GLY E 2 155 ? -61.164 41.388 68.037 1.00 111.79 240 GLY D O 1
ATOM 14043 N N . ALA E 2 156 ? -60.435 43.520 68.083 1.00 114.89 241 ALA D N 1
ATOM 14044 C CA . ALA E 2 156 ? -61.713 44.110 67.684 1.00 120.90 241 ALA D CA 1
ATOM 14045 C C . ALA E 2 156 ? -62.081 43.734 66.243 1.00 127.83 241 ALA D C 1
ATOM 14046 O O . ALA E 2 156 ? -61.294 43.082 65.552 1.00 122.55 241 ALA D O 1
ATOM 14048 N N . PRO E 2 157 ? -63.288 44.123 65.785 1.00 133.28 242 PRO D N 1
ATOM 14049 C CA . PRO E 2 157 ? -63.566 43.970 64.351 1.00 130.18 242 PRO D CA 1
ATOM 14050 C C . PRO E 2 157 ? -62.665 44.844 63.478 1.00 127.07 242 PRO D C 1
ATOM 14051 O O . PRO E 2 157 ? -61.888 45.649 63.991 1.00 126.08 242 PRO D O 1
ATOM 14055 N N . LEU E 2 158 ? -62.781 44.688 62.164 1.00 126.99 243 LEU D N 1
ATOM 14056 C CA . LEU E 2 158 ? -61.919 45.397 61.228 1.00 126.24 243 LEU D CA 1
ATOM 14057 C C . LEU E 2 158 ? -62.701 46.493 60.515 1.00 127.12 243 LEU D C 1
ATOM 14058 O O . LEU E 2 158 ? -63.833 46.269 60.088 1.00 132.40 243 LEU D O 1
ATOM 14063 N N . SER E 2 159 ? -62.103 47.674 60.377 1.00 122.89 244 SER D N 1
ATOM 14064 C CA . SER E 2 159 ? -62.751 48.759 59.642 1.00 129.32 244 SER D CA 1
ATOM 14065 C C . SER E 2 159 ? -62.964 48.358 58.183 1.00 134.41 244 SER D C 1
ATOM 14066 O O . SER E 2 159 ? -62.352 47.402 57.702 1.00 132.22 244 SER D O 1
ATOM 14069 N N . ASP E 2 160 ? -63.842 49.078 57.490 1.00 139.37 245 ASP D N 1
ATOM 14070 C CA . ASP E 2 160 ? -64.179 48.755 56.105 1.00 136.81 245 ASP D CA 1
ATOM 14071 C C . ASP E 2 160 ? -62.943 48.731 55.207 1.00 135.12 245 ASP D C 1
ATOM 14072 O O . ASP E 2 160 ? -62.778 47.818 54.395 1.00 130.62 245 ASP D O 1
ATOM 14082 N N . GLU E 2 162 ? -59.883 48.131 56.039 1.00 125.73 247 GLU D N 1
ATOM 14083 C CA . GLU E 2 162 ? -59.091 46.949 56.363 1.00 122.34 247 GLU D CA 1
ATOM 14084 C C . GLU E 2 162 ? -59.711 45.697 55.757 1.00 119.11 247 GLU D C 1
ATOM 14085 O O . GLU E 2 162 ? -59.006 44.762 55.392 1.00 115.69 247 GLU D O 1
ATOM 14091 N N . ALA E 2 163 ? -61.035 45.678 55.660 1.00 125.00 248 ALA D N 1
ATOM 14092 C CA . ALA E 2 163 ? -61.726 44.563 55.029 1.00 123.34 248 ALA D CA 1
ATOM 14093 C C . ALA E 2 163 ? -61.523 44.618 53.518 1.00 116.75 248 ALA D C 1
ATOM 14094 O O . ALA E 2 163 ? -61.290 43.596 52.872 1.00 112.02 248 ALA D O 1
ATOM 14096 N N . LYS E 2 164 ? -61.607 45.827 52.970 1.00 117.37 249 LYS D N 1
ATOM 14097 C CA . LYS E 2 164 ? -61.461 46.058 51.537 1.00 117.26 249 LYS D CA 1
ATOM 14098 C C . LYS E 2 164 ? -60.035 45.779 51.079 1.00 113.84 249 LYS D C 1
ATOM 14099 O O . LYS E 2 164 ? -59.812 45.134 50.054 1.00 111.25 249 LYS D O 1
ATOM 14105 N N . HIS E 2 165 ? -59.071 46.268 51.851 1.00 110.87 250 HIS D N 1
ATOM 14106 C CA . HIS E 2 165 ? -57.666 46.132 51.500 1.00 104.19 250 HIS D CA 1
ATOM 14107 C C . HIS E 2 165 ? -57.005 44.973 52.244 1.00 102.94 250 HIS D C 1
ATOM 14108 O O . HIS E 2 165 ? -55.783 44.929 52.373 1.00 103.81 250 HIS D O 1
ATOM 14115 N N . LEU E 2 166 ? -57.822 44.038 52.722 1.00 105.12 251 LEU D N 1
ATOM 14116 C CA . LEU E 2 166 ? -57.347 42.897 53.507 1.00 102.29 251 LEU D CA 1
ATOM 14117 C C . LEU E 2 166 ? -56.219 42.132 52.825 1.00 100.32 251 LEU D C 1
ATOM 14118 O O . LEU E 2 166 ? -55.111 42.051 53.353 1.00 100.06 251 LEU D O 1
ATOM 14123 N N . LYS E 2 167 ? -56.511 41.576 51.653 1.00 105.48 252 LYS D N 1
ATOM 14124 C CA . LYS E 2 167 ? -55.564 40.724 50.936 1.00 105.61 252 LYS D CA 1
ATOM 14125 C C . LYS E 2 167 ? -54.209 41.396 50.718 1.00 104.34 252 LYS D C 1
ATOM 14126 O O . LYS E 2 167 ? -53.179 40.725 50.678 1.00 101.40 252 LYS D O 1
ATOM 14128 N N . GLU E 2 168 ? -54.215 42.720 50.586 1.00 103.38 253 GLU D N 1
ATOM 14129 C CA . GLU E 2 168 ? -52.981 43.479 50.428 1.00 93.98 253 GLU D CA 1
ATOM 14130 C C . GLU E 2 168 ? -52.160 43.493 51.715 1.00 95.08 253 GLU D C 1
ATOM 14131 O O . GLU E 2 168 ? -50.973 43.171 51.704 1.00 98.83 253 GLU D O 1
ATOM 14137 N N . ILE E 2 169 ? -52.805 43.854 52.823 1.00 94.71 254 ILE D N 1
ATOM 14138 C CA . ILE E 2 169 ? -52.096 44.172 54.065 1.00 94.29 254 ILE D CA 1
ATOM 14139 C C . ILE E 2 169 ? -51.759 42.985 54.969 1.00 87.19 254 ILE D C 1
ATOM 14140 O O . ILE E 2 169 ? -51.035 43.139 55.951 1.00 87.28 254 ILE D O 1
ATOM 14145 N N . ALA E 2 170 ? -52.278 41.808 54.651 1.00 87.01 255 ALA D N 1
ATOM 14146 C CA . ALA E 2 170 ? -51.931 40.619 55.419 1.00 86.28 255 ALA D CA 1
ATOM 14147 C C . ALA E 2 170 ? -50.806 39.848 54.741 1.00 87.84 255 ALA D C 1
ATOM 14148 O O . ALA E 2 170 ? -50.257 38.904 55.310 1.00 85.91 255 ALA D O 1
ATOM 14150 N N . LEU E 2 171 ? -50.464 40.258 53.523 1.00 88.62 256 LEU D N 1
ATOM 14151 C CA . LEU E 2 171 ? -49.429 39.581 52.748 1.00 92.14 256 LEU D CA 1
ATOM 14152 C C . LEU E 2 171 ? -48.117 40.363 52.678 1.00 91.04 256 LEU D C 1
ATOM 14153 O O . LEU E 2 171 ? -47.101 39.836 52.217 1.00 82.16 256 LEU D O 1
ATOM 14158 N N . LYS E 2 172 ? -48.145 41.616 53.125 1.00 87.29 257 LYS D N 1
ATOM 14159 C CA . LYS E 2 172 ? -46.943 42.438 53.171 1.00 78.68 257 LYS D CA 1
ATOM 14160 C C . LYS E 2 172 ? -45.946 41.848 54.149 1.00 87.30 257 LYS D C 1
ATOM 14161 O O . LYS E 2 172 ? -46.320 41.378 55.228 1.00 90.13 257 LYS D O 1
ATOM 14167 N N . GLY E 2 173 ? -44.675 41.871 53.771 1.00 84.76 258 GLY D N 1
ATOM 14168 C CA . GLY E 2 173 ? -43.621 41.580 54.720 1.00 82.13 258 GLY D CA 1
ATOM 14169 C C . GLY E 2 173 ? -43.357 42.860 55.483 1.00 76.65 258 GLY D C 1
ATOM 14170 O O . GLY E 2 173 ? -43.345 43.946 54.894 1.00 74.05 258 GLY D O 1
ATOM 14171 N N . TYR E 2 174 ? -43.168 42.746 56.792 1.00 73.57 259 TYR D N 1
ATOM 14172 C CA . TYR E 2 174 ? -42.854 43.912 57.604 1.00 75.36 259 TYR D CA 1
ATOM 14173 C C . TYR E 2 174 ? -41.472 43.799 58.243 1.00 71.86 259 TYR D C 1
ATOM 14174 O O . TYR E 2 174 ? -41.078 44.652 59.033 1.00 75.85 259 TYR D O 1
ATOM 14183 N N . ASP E 2 175 ? -40.740 42.746 57.891 1.00 74.44 260 ASP D N 1
ATOM 14184 C CA . ASP E 2 175 ? -39.415 42.502 58.453 1.00 71.45 260 ASP D CA 1
ATOM 14185 C C . ASP E 2 175 ? -38.328 43.214 57.646 1.00 71.53 260 ASP D C 1
ATOM 14186 O O . ASP E 2 175 ? -38.072 42.862 56.493 1.00 71.49 260 ASP D O 1
ATOM 14191 N N . TYR E 2 176 ? -37.687 44.208 58.260 1.00 68.78 261 TYR D N 1
ATOM 14192 C CA . TYR E 2 176 ? -36.695 45.041 57.575 1.00 66.50 261 TYR D CA 1
ATOM 14193 C C . TYR E 2 176 ? -35.337 44.337 57.448 1.00 67.78 261 TYR D C 1
ATOM 14194 O O . TYR E 2 176 ? -34.972 43.511 58.292 1.00 64.40 261 TYR D O 1
ATOM 14203 N N . LYS E 2 177 ? -34.598 44.667 56.392 1.00 63.75 262 LYS D N 1
ATOM 14204 C CA . LYS E 2 177 ? -33.346 43.979 56.085 1.00 67.12 262 LYS D CA 1
ATOM 14205 C C . LYS E 2 177 ? -32.138 44.562 56.819 1.00 62.55 262 LYS D C 1
ATOM 14206 O O . LYS E 2 177 ? -31.192 43.844 57.142 1.00 62.87 262 LYS D O 1
ATOM 14212 N N . HIS E 2 178 ? -32.166 45.865 57.069 1.00 58.04 263 HIS D N 1
ATOM 14213 C CA . HIS E 2 178 ? -30.980 46.561 57.545 1.00 55.04 263 HIS D CA 1
ATOM 14214 C C . HIS E 2 178 ? -31.155 47.116 58.946 1.00 57.12 263 HIS D C 1
ATOM 14215 O O . HIS E 2 178 ? -32.263 47.449 59.351 1.00 60.03 263 HIS D O 1
ATOM 14222 N N . GLY E 2 179 ? -30.053 47.222 59.683 1.00 55.66 264 GLY D N 1
ATOM 14223 C CA . GLY E 2 179 ? -30.045 47.998 60.909 1.00 53.49 264 GLY D CA 1
ATOM 14224 C C . GLY E 2 179 ? -29.875 49.453 60.514 1.00 58.51 264 GLY D C 1
ATOM 14225 O O . GLY E 2 179 ? -29.798 49.758 59.318 1.00 58.53 264 GLY D O 1
ATOM 14226 N N . ILE E 2 180 ? -29.813 50.359 61.489 1.00 52.72 265 ILE D N 1
ATOM 14227 C CA . ILE E 2 180 ? -29.655 51.775 61.154 1.00 58.17 265 ILE D CA 1
ATOM 14228 C C . ILE E 2 180 ? -28.196 52.225 61.175 1.00 56.69 265 ILE D C 1
ATOM 14229 O O . ILE E 2 180 ? -27.892 53.384 60.898 1.00 66.31 265 ILE D O 1
ATOM 14234 N N . SER E 2 181 ? -27.297 51.308 61.509 1.00 53.99 266 SER D N 1
ATOM 14235 C CA . SER E 2 181 ? -25.873 51.599 61.473 1.00 50.09 266 SER D CA 1
ATOM 14236 C C . SER E 2 181 ? -25.301 51.164 60.141 1.00 53.76 266 SER D C 1
ATOM 14237 O O . SER E 2 181 ? -25.653 50.100 59.629 1.00 55.03 266 SER D O 1
ATOM 14240 N N . PRO E 2 182 ? -24.402 51.983 59.581 1.00 51.00 267 PRO D N 1
ATOM 14241 C CA . PRO E 2 182 ? -23.743 51.669 58.310 1.00 48.61 267 PRO D CA 1
ATOM 14242 C C . PRO E 2 182 ? -23.175 50.245 58.238 1.00 50.57 267 PRO D C 1
ATOM 14243 O O . PRO E 2 182 ? -23.480 49.548 57.270 1.00 48.08 267 PRO D O 1
ATOM 14247 N N . PRO E 2 183 ? -22.390 49.802 59.244 1.00 50.86 268 PRO D N 1
ATOM 14248 C CA . PRO E 2 183 ? -21.820 48.465 59.053 1.00 50.17 268 PRO D CA 1
ATOM 14249 C C . PRO E 2 183 ? -22.870 47.369 59.187 1.00 49.53 268 PRO D C 1
ATOM 14250 O O . PRO E 2 183 ? -22.607 46.224 58.821 1.00 55.75 268 PRO D O 1
ATOM 14254 N N . LEU E 2 184 ? -24.041 47.723 59.706 1.00 48.44 269 LEU D N 1
ATOM 14255 C CA . LEU E 2 184 ? -25.120 46.759 59.871 1.00 49.87 269 LEU D CA 1
ATOM 14256 C C . LEU E 2 184 ? -26.056 46.711 58.658 1.00 55.07 269 LEU D C 1
ATOM 14257 O O . LEU E 2 184 ? -27.144 46.132 58.726 1.00 48.40 269 LEU D O 1
ATOM 14262 N N . TYR E 2 185 ? -25.633 47.327 57.555 1.00 53.96 270 TYR D N 1
ATOM 14263 C CA . TYR E 2 185 ? -26.350 47.195 56.292 1.00 46.39 270 TYR D CA 1
ATOM 14264 C C . TYR E 2 185 ? -26.447 45.722 55.933 1.00 50.67 270 TYR D C 1
ATOM 14265 O O . TYR E 2 185 ? -25.437 45.017 55.933 1.00 50.71 270 TYR D O 1
ATOM 14274 N N . ASN E 2 186 ? -27.670 45.273 55.649 1.00 55.20 271 ASN D N 1
ATOM 14275 C CA A ASN E 2 186 ? -27.937 43.890 55.259 0.42 53.28 271 ASN D CA 1
ATOM 14276 C CA B ASN E 2 186 ? -27.936 43.890 55.259 0.58 53.29 271 ASN D CA 1
ATOM 14277 C C . ASN E 2 186 ? -27.532 42.898 56.348 1.00 50.36 271 ASN D C 1
ATOM 14278 O O . ASN E 2 186 ? -27.201 41.750 56.063 1.00 53.91 271 ASN D O 1
ATOM 14287 N N . VAL E 2 187 ? -27.572 43.347 57.600 1.00 50.45 272 VAL D N 1
ATOM 14288 C CA . VAL E 2 187 ? -27.152 42.514 58.729 1.00 49.56 272 VAL D CA 1
ATOM 14289 C C . VAL E 2 187 ? -27.933 41.202 58.823 1.00 54.32 272 VAL D C 1
ATOM 14290 O O . VAL E 2 187 ? -27.362 40.158 59.146 1.00 58.40 272 VAL D O 1
ATOM 14294 N N . ARG E 2 188 ? -29.224 41.250 58.505 1.00 51.58 273 ARG D N 1
ATOM 14295 C CA . ARG E 2 188 ? -30.097 40.093 58.677 1.00 55.37 273 ARG D CA 1
ATOM 14296 C C . ARG E 2 188 ? -29.680 38.905 57.805 1.00 56.63 273 ARG D C 1
ATOM 14297 O O . ARG E 2 188 ? -29.604 37.775 58.278 1.00 54.72 273 ARG D O 1
ATOM 14305 N N . ASN E 2 189 ? -29.401 39.165 56.533 1.00 58.35 274 ASN D N 1
ATOM 14306 C CA . ASN E 2 189 ? -29.049 38.092 55.610 1.00 59.71 274 ASN D CA 1
ATOM 14307 C C . ASN E 2 189 ? -27.547 37.828 55.515 1.00 61.96 274 ASN D C 1
ATOM 14308 O O . ASN E 2 189 ? -27.126 36.809 54.968 1.00 63.91 274 ASN D O 1
ATOM 14313 N N . ARG E 2 190 ? -26.743 38.743 56.048 1.00 57.65 275 ARG D N 1
ATOM 14314 C CA . ARG E 2 190 ? -25.293 38.658 55.894 1.00 54.76 275 ARG D CA 1
ATOM 14315 C C . ARG E 2 190 ? -24.556 38.429 57.207 1.00 60.64 275 ARG D C 1
ATOM 14316 O O . ARG E 2 190 ? -23.687 37.559 57.299 1.00 59.42 275 ARG D O 1
ATOM 14324 N N . ARG E 2 191 ? -24.904 39.219 58.218 1.00 56.37 276 ARG D N 1
ATOM 14325 C CA . ARG E 2 191 ? -24.205 39.182 59.499 1.00 56.76 276 ARG D CA 1
ATOM 14326 C C . ARG E 2 191 ? -25.024 38.524 60.613 1.00 58.84 276 ARG D C 1
ATOM 14327 O O . ARG E 2 191 ? -24.682 38.652 61.791 1.00 62.02 276 ARG D O 1
ATOM 14335 N N . PHE E 2 192 ? -26.091 37.819 60.240 1.00 59.46 277 PHE D N 1
ATOM 14336 C CA . PHE E 2 192 ? -26.863 37.005 61.188 1.00 57.36 277 PHE D CA 1
ATOM 14337 C C . PHE E 2 192 ? -26.822 35.534 60.797 1.00 59.03 277 PHE D C 1
ATOM 14338 O O . PHE E 2 192 ? -27.103 35.194 59.649 1.00 61.40 277 PHE D O 1
ATOM 14346 N N . ARG E 2 193 ? -26.478 34.662 61.742 1.00 60.83 278 ARG D N 1
ATOM 14347 C CA . ARG E 2 193 ? -26.716 33.234 61.565 1.00 60.51 278 ARG D CA 1
ATOM 14348 C C . ARG E 2 193 ? -28.222 33.034 61.676 1.00 67.93 278 ARG D C 1
ATOM 14349 O O . ARG E 2 193 ? -28.858 33.640 62.540 1.00 75.17 278 ARG D O 1
ATOM 14357 N N . ARG E 2 194 ? -28.801 32.201 60.814 1.00 71.67 279 ARG D N 1
ATOM 14358 C CA . ARG E 2 194 ? -30.264 32.091 60.744 1.00 71.66 279 ARG D CA 1
ATOM 14359 C C . ARG E 2 194 ? -30.878 31.232 61.849 1.00 68.97 279 ARG D C 1
ATOM 14360 O O . ARG E 2 194 ? -30.387 30.147 62.163 1.00 68.66 279 ARG D O 1
ATOM 14368 N N . LYS E 2 195 ? -31.956 31.745 62.434 1.00 71.18 280 LYS D N 1
ATOM 14369 C CA . LYS E 2 195 ? -32.729 31.033 63.446 1.00 71.63 280 LYS D CA 1
ATOM 14370 C C . LYS E 2 195 ? -34.181 31.508 63.391 1.00 74.31 280 LYS D C 1
ATOM 14371 O O . LYS E 2 195 ? -34.475 32.547 62.795 1.00 74.19 280 LYS D O 1
ATOM 14385 N N . ASP E 2 197 ? -37.671 33.124 63.521 1.00 71.61 282 ASP D N 1
ATOM 14386 C CA . ASP E 2 197 ? -38.159 34.464 63.816 1.00 77.17 282 ASP D CA 1
ATOM 14387 C C . ASP E 2 197 ? -39.270 34.367 64.855 1.00 80.62 282 ASP D C 1
ATOM 14388 O O . ASP E 2 197 ? -40.034 33.400 64.857 1.00 83.05 282 ASP D O 1
ATOM 14393 N N . PRO E 2 198 ? -39.350 35.356 65.760 1.00 78.90 283 PRO D N 1
ATOM 14394 C CA . PRO E 2 198 ? -40.427 35.397 66.753 1.00 82.14 283 PRO D CA 1
ATOM 14395 C C . PRO E 2 198 ? -41.803 35.411 66.096 1.00 80.37 283 PRO D C 1
ATOM 14396 O O . PRO E 2 198 ? -42.673 34.636 66.487 1.00 81.03 283 PRO D O 1
ATOM 14400 N N . ASN E 2 199 ? -41.988 36.279 65.105 1.00 80.52 284 ASN D N 1
ATOM 14401 C CA . ASN E 2 199 ? -43.257 36.358 64.388 1.00 77.94 284 ASN D CA 1
ATOM 14402 C C . ASN E 2 199 ? -43.555 35.097 63.573 1.00 77.80 284 ASN D C 1
ATOM 14403 O O . ASN E 2 199 ? -44.713 34.793 63.290 1.00 77.17 284 ASN D O 1
ATOM 14408 N N . GLU E 2 200 ? -42.507 34.371 63.196 1.00 78.43 285 GLU D N 1
ATOM 14409 C CA . GLU E 2 200 ? -42.666 33.103 62.493 1.00 79.99 285 GLU D CA 1
ATOM 14410 C C . GLU E 2 200 ? -43.344 32.085 63.404 1.00 82.51 285 GLU D C 1
ATOM 14411 O O . GLU E 2 200 ? -44.426 31.585 63.100 1.00 85.76 285 GLU D O 1
ATOM 14417 N N . ILE E 2 201 ? -42.710 31.792 64.533 1.00 81.88 286 ILE D N 1
ATOM 14418 C CA . ILE E 2 201 ? -43.249 30.813 65.472 1.00 86.13 286 ILE D CA 1
ATOM 14419 C C . ILE E 2 201 ? -44.541 31.300 66.136 1.00 85.33 286 ILE D C 1
ATOM 14420 O O . ILE E 2 201 ? -45.321 30.500 66.648 1.00 86.01 286 ILE D O 1
ATOM 14425 N N . ASP E 2 202 ? -44.755 32.613 66.123 1.00 83.92 287 ASP D N 1
ATOM 14426 C CA . ASP E 2 202 ? -46.027 33.202 66.532 1.00 79.76 287 ASP D CA 1
ATOM 14427 C C . ASP E 2 202 ? -47.137 32.700 65.612 1.00 88.32 287 ASP D C 1
ATOM 14428 O O . ASP E 2 202 ? -48.229 32.358 66.064 1.00 91.89 287 ASP D O 1
ATOM 14433 N N . TYR E 2 203 ? -46.838 32.666 64.315 1.00 92.07 288 TYR D N 1
ATOM 14434 C CA . TYR E 2 203 ? -47.769 32.187 63.295 1.00 85.80 288 TYR D CA 1
ATOM 14435 C C . TYR E 2 203 ? -48.002 30.677 63.387 1.00 84.49 288 TYR D C 1
ATOM 14436 O O . TYR E 2 203 ? -49.147 30.229 63.415 1.00 86.69 288 TYR D O 1
ATOM 14445 N N . VAL E 2 204 ? -46.918 29.903 63.431 1.00 84.13 289 VAL D N 1
ATOM 14446 C CA . VAL E 2 204 ? -47.002 28.440 63.484 1.00 89.25 289 VAL D CA 1
ATOM 14447 C C . VAL E 2 204 ? -47.803 27.954 64.697 1.00 93.85 289 VAL D C 1
ATOM 14448 O O . VAL E 2 204 ? -48.582 27.005 64.605 1.00 92.87 289 VAL D O 1
ATOM 14452 N N . GLU E 2 205 ? -47.611 28.619 65.830 1.00 95.93 290 GLU D N 1
ATOM 14453 C CA . GLU E 2 205 ? -48.389 28.324 67.027 1.00 95.44 290 GLU D CA 1
ATOM 14454 C C . GLU E 2 205 ? -49.858 28.672 66.804 1.00 98.64 290 GLU D C 1
ATOM 14455 O O . GLU E 2 205 ? -50.747 27.886 67.130 1.00 105.11 290 GLU D O 1
ATOM 14461 N N . LYS E 2 206 ? -50.102 29.849 66.233 1.00 94.27 291 LYS D N 1
ATOM 14462 C CA . LYS E 2 206 ? -51.460 30.333 65.986 1.00 95.20 291 LYS D CA 1
ATOM 14463 C C . LYS E 2 206 ? -52.198 29.457 64.964 1.00 96.19 291 LYS D C 1
ATOM 14464 O O . LYS E 2 206 ? -53.424 29.494 64.867 1.00 92.55 291 LYS D O 1
ATOM 14470 N N . VAL E 2 207 ? -51.439 28.668 64.209 1.00 96.54 292 VAL D N 1
ATOM 14471 C CA . VAL E 2 207 ? -52.013 27.704 63.274 1.00 96.22 292 VAL D CA 1
ATOM 14472 C C . VAL E 2 207 ? -52.318 26.388 63.982 1.00 97.10 292 VAL D C 1
ATOM 14473 O O . VAL E 2 207 ? -53.454 25.919 63.967 1.00 107.90 292 VAL D O 1
ATOM 14477 N N . VAL E 2 208 ? -51.296 25.800 64.597 1.00 97.11 293 VAL D N 1
ATOM 14478 C CA . VAL E 2 208 ? -51.416 24.498 65.255 1.00 107.77 293 VAL D CA 1
ATOM 14479 C C . VAL E 2 208 ? -52.543 24.451 66.298 1.00 107.99 293 VAL D C 1
ATOM 14480 O O . VAL E 2 208 ? -53.225 23.430 66.433 1.00 106.73 293 VAL D O 1
ATOM 14484 N N . ASP E 2 209 ? -52.759 25.556 67.009 1.00 105.96 294 ASP D N 1
ATOM 14485 C CA . ASP E 2 209 ? -53.869 25.627 67.963 1.00 112.59 294 ASP D CA 1
ATOM 14486 C C . ASP E 2 209 ? -55.239 25.659 67.268 1.00 110.47 294 ASP D C 1
ATOM 14487 O O . ASP E 2 209 ? -56.199 25.050 67.743 1.00 112.07 294 ASP D O 1
ATOM 14500 N N . LEU E 2 211 ? -55.859 24.334 64.310 1.00 104.16 296 LEU D N 1
ATOM 14501 C CA . LEU E 2 211 ? -56.033 22.981 63.789 1.00 106.23 296 LEU D CA 1
ATOM 14502 C C . LEU E 2 211 ? -56.569 22.012 64.842 1.00 115.20 296 LEU D C 1
ATOM 14503 O O . LEU E 2 211 ? -57.114 20.961 64.503 1.00 120.80 296 LEU D O 1
ATOM 14508 N N . LEU E 2 212 ? -56.409 22.363 66.116 1.00 117.11 297 LEU D N 1
ATOM 14509 C CA . LEU E 2 212 ? -56.915 21.534 67.208 1.00 117.12 297 LEU D CA 1
ATOM 14510 C C . LEU E 2 212 ? -58.403 21.771 67.466 1.00 118.20 297 LEU D C 1
ATOM 14511 O O . LEU E 2 212 ? -59.123 20.851 67.852 1.00 121.76 297 LEU D O 1
ATOM 14516 N N . LYS E 2 213 ? -58.857 23.005 67.258 1.00 113.35 298 LYS D N 1
ATOM 14517 C CA . LYS E 2 213 ? -60.284 23.307 67.300 1.00 117.58 298 LYS D CA 1
ATOM 14518 C C . LYS E 2 213 ? -61.018 22.475 66.254 1.00 123.56 298 LYS D C 1
ATOM 14519 O O . LYS E 2 213 ? -62.112 21.965 66.499 1.00 123.33 298 LYS D O 1
ATOM 14525 N N . GLN E 2 214 ? -60.394 22.336 65.087 1.00 124.43 299 GLN D N 1
ATOM 14526 C CA . GLN E 2 214 ? -60.960 21.576 63.978 1.00 123.16 299 GLN D CA 1
ATOM 14527 C C . GLN E 2 214 ? -60.844 20.075 64.235 1.00 124.97 299 GLN D C 1
ATOM 14528 O O . GLN E 2 214 ? -61.336 19.259 63.456 1.00 129.79 299 GLN D O 1
ATOM 14534 N N . ASP E 2 215 ? -60.185 19.725 65.336 1.00 121.48 300 ASP D N 1
ATOM 14535 C CA . ASP E 2 215 ? -60.114 18.345 65.803 1.00 126.13 300 ASP D CA 1
ATOM 14536 C C . ASP E 2 215 ? -61.131 18.111 66.916 1.00 128.44 300 ASP D C 1
ATOM 14537 O O . ASP E 2 215 ? -61.926 17.173 66.860 1.00 127.49 300 ASP D O 1
ATOM 14542 N N . LYS E 2 216 ? -61.098 18.980 67.923 1.00 129.44 301 LYS D N 1
ATOM 14543 C CA . LYS E 2 216 ? -61.943 18.840 69.107 1.00 132.59 301 LYS D CA 1
ATOM 14544 C C . LYS E 2 216 ? -63.436 19.019 68.815 1.00 138.21 301 LYS D C 1
ATOM 14545 O O . LYS E 2 216 ? -64.283 18.594 69.604 1.00 140.86 301 LYS D O 1
ATOM 14547 N N . GLN E 2 217 ? -63.755 19.648 67.686 1.00 133.88 302 GLN D N 1
ATOM 14548 C CA . GLN E 2 217 ? -65.148 19.852 67.284 1.00 133.09 302 GLN D CA 1
ATOM 14549 C C . GLN E 2 217 ? -65.624 18.788 66.292 1.00 128.64 302 GLN D C 1
ATOM 14550 O O . GLN E 2 217 ? -66.732 18.874 65.764 1.00 119.91 302 GLN D O 1
ATOM 14556 N N . ALA E 2 218 ? -64.780 17.790 66.046 1.00 131.91 303 ALA D N 1
ATOM 14557 C CA . ALA E 2 218 ? -65.120 16.691 65.145 1.00 132.04 303 ALA D CA 1
ATOM 14558 C C . ALA E 2 218 ? -65.619 15.475 65.920 1.00 130.17 303 ALA D C 1
ATOM 14559 O O . ALA E 2 218 ? -65.903 15.561 67.115 1.00 127.66 303 ALA D O 1
ATOM 14561 N N . GLU E 2 219 ? -65.719 14.342 65.233 1.00 126.26 304 GLU D N 1
ATOM 14562 C CA . GLU E 2 219 ? -66.128 13.094 65.867 1.00 129.82 304 GLU D CA 1
ATOM 14563 C C . GLU E 2 219 ? -64.974 12.101 65.875 1.00 132.03 304 GLU D C 1
ATOM 14564 O O . GLU E 2 219 ? -64.508 11.683 66.936 1.00 135.77 304 GLU D O 1
ATOM 14566 N N . GLU E 2 220 ? -64.522 11.726 64.683 1.00 129.38 305 GLU D N 1
ATOM 14567 C CA . GLU E 2 220 ? -63.351 10.870 64.533 1.00 132.61 305 GLU D CA 1
ATOM 14568 C C . GLU E 2 220 ? -62.346 11.514 63.579 1.00 137.10 305 GLU D C 1
ATOM 14569 O O . GLU E 2 220 ? -62.676 11.820 62.432 1.00 135.27 305 GLU D O 1
ATOM 14571 N N . VAL E 2 221 ? -61.121 11.717 64.058 1.00 134.23 306 VAL D N 1
ATOM 14572 C CA . VAL E 2 221 ? -60.082 12.370 63.265 1.00 125.69 306 VAL D CA 1
ATOM 14573 C C . VAL E 2 221 ? -58.897 11.441 63.012 1.00 128.11 306 VAL D C 1
ATOM 14574 O O . VAL E 2 221 ? -58.395 10.795 63.932 1.00 125.69 306 VAL D O 1
ATOM 14578 N N . SER E 2 222 ? -58.451 11.380 61.761 1.00 130.89 307 SER D N 1
ATOM 14579 C CA . SER E 2 222 ? -57.283 10.583 61.406 1.00 135.29 307 SER D CA 1
ATOM 14580 C C . SER E 2 222 ? -56.210 11.444 60.745 1.00 136.55 307 SER D C 1
ATOM 14581 O O . SER E 2 222 ? -56.471 12.115 59.745 1.00 133.54 307 SER D O 1
ATOM 14583 N N . TYR E 2 223 ? -55.007 11.428 61.314 1.00 134.44 308 TYR D N 1
ATOM 14584 C CA . TYR E 2 223 ? -53.861 12.108 60.718 1.00 126.69 308 TYR D CA 1
ATOM 14585 C C . TYR E 2 223 ? -52.787 11.083 60.357 1.00 127.55 308 TYR D C 1
ATOM 14586 O O . TYR E 2 223 ? -52.528 10.153 61.123 1.00 128.34 308 TYR D O 1
ATOM 14595 N N . ASP E 2 224 ? -52.174 11.241 59.188 1.00 126.87 309 ASP D N 1
ATOM 14596 C CA . ASP E 2 224 ? -51.154 10.296 58.733 1.00 132.83 309 ASP D CA 1
ATOM 14597 C C . ASP E 2 224 ? -50.066 10.987 57.905 1.00 126.97 309 ASP D C 1
ATOM 14598 O O . ASP E 2 224 ? -50.341 11.952 57.190 1.00 121.71 309 ASP D O 1
ATOM 14603 N N . LEU E 2 225 ? -48.835 10.492 58.005 1.00 124.08 310 LEU D N 1
ATOM 14604 C CA . LEU E 2 225 ? -47.739 10.999 57.181 1.00 127.81 310 LEU D CA 1
ATOM 14605 C C . LEU E 2 225 ? -47.726 10.285 55.829 1.00 129.96 310 LEU D C 1
ATOM 14606 O O . LEU E 2 225 ? -47.716 9.055 55.770 1.00 128.12 310 LEU D O 1
ATOM 14608 N N . VAL E 2 226 ? -47.711 11.064 54.750 1.00 127.28 311 VAL D N 1
ATOM 14609 C CA . VAL E 2 226 ? -47.919 10.536 53.400 1.00 128.00 311 VAL D CA 1
ATOM 14610 C C . VAL E 2 226 ? -46.650 10.501 52.545 1.00 130.84 311 VAL D C 1
ATOM 14611 O O . VAL E 2 226 ? -45.562 10.810 53.021 1.00 131.35 311 VAL D O 1
ATOM 14615 N N . ASP E 2 227 ? -46.800 10.106 51.284 1.00 130.43 312 ASP D N 1
ATOM 14616 C CA . ASP E 2 227 ? -45.729 10.235 50.301 1.00 133.11 312 ASP D CA 1
ATOM 14617 C C . ASP E 2 227 ? -46.209 11.126 49.157 1.00 135.42 312 ASP D C 1
ATOM 14618 O O . ASP E 2 227 ? -47.198 11.846 49.303 1.00 131.64 312 ASP D O 1
ATOM 14623 N N . LYS E 2 228 ? -45.511 11.080 48.025 1.00 143.49 313 LYS D N 1
ATOM 14624 C CA . LYS E 2 228 ? -45.884 11.885 46.861 1.00 143.98 313 LYS D CA 1
ATOM 14625 C C . LYS E 2 228 ? -47.246 11.476 46.297 1.00 144.34 313 LYS D C 1
ATOM 14626 O O . LYS E 2 228 ? -47.439 10.329 45.889 1.00 137.72 313 LYS D O 1
ATOM 14628 N N . SER E 2 229 ? -48.182 12.422 46.274 1.00 143.31 314 SER D N 1
ATOM 14629 C CA . SER E 2 229 ? -49.535 12.162 45.788 1.00 135.12 314 SER D CA 1
ATOM 14630 C C . SER E 2 229 ? -50.243 13.461 45.406 1.00 137.84 314 SER D C 1
ATOM 14631 O O . SER E 2 229 ? -49.620 14.520 45.343 1.00 142.27 314 SER D O 1
ATOM 14634 N N . GLU E 2 230 ? -51.546 13.375 45.153 1.00 142.10 315 GLU D N 1
ATOM 14635 C CA . GLU E 2 230 ? -52.332 14.542 44.756 1.00 137.66 315 GLU D CA 1
ATOM 14636 C C . GLU E 2 230 ? -52.579 15.476 45.936 1.00 126.07 315 GLU D C 1
ATOM 14637 O O . GLU E 2 230 ? -52.956 15.034 47.020 1.00 119.09 315 GLU D O 1
ATOM 14639 N N . PRO F 2 6 ? 26.187 41.587 19.208 1.00 136.09 91 PRO F N 1
ATOM 14640 C CA . PRO F 2 6 ? 24.725 41.665 19.299 1.00 135.47 91 PRO F CA 1
ATOM 14641 C C . PRO F 2 6 ? 24.027 40.805 18.244 1.00 135.26 91 PRO F C 1
ATOM 14642 O O . PRO F 2 6 ? 24.484 40.732 17.101 1.00 130.36 91 PRO F O 1
ATOM 14644 N N . ILE F 2 7 ? 22.932 40.160 18.636 1.00 133.17 92 ILE F N 1
ATOM 14645 C CA . ILE F 2 7 ? 22.139 39.349 17.717 1.00 129.99 92 ILE F CA 1
ATOM 14646 C C . ILE F 2 7 ? 20.651 39.605 17.939 1.00 131.24 92 ILE F C 1
ATOM 14647 O O . ILE F 2 7 ? 20.211 39.801 19.073 1.00 127.96 92 ILE F O 1
ATOM 14649 N N . ARG F 2 8 ? 19.878 39.598 16.857 1.00 128.68 93 ARG F N 1
ATOM 14650 C CA . ARG F 2 8 ? 18.450 39.901 16.941 1.00 125.44 93 ARG F CA 1
ATOM 14651 C C . ARG F 2 8 ? 17.563 38.708 16.582 1.00 121.56 93 ARG F C 1
ATOM 14652 O O . ARG F 2 8 ? 17.515 38.287 15.426 1.00 120.79 93 ARG F O 1
ATOM 14654 N N . ILE F 2 9 ? 16.864 38.170 17.580 1.00 117.50 94 ILE F N 1
ATOM 14655 C CA . ILE F 2 9 ? 15.865 37.132 17.346 1.00 112.95 94 ILE F CA 1
ATOM 14656 C C . ILE F 2 9 ? 14.758 37.734 16.479 1.00 113.14 94 ILE F C 1
ATOM 14657 O O . ILE F 2 9 ? 14.130 38.723 16.863 1.00 111.82 94 ILE F O 1
ATOM 14662 N N . PRO F 2 10 ? 14.525 37.139 15.299 1.00 118.18 95 PRO F N 1
ATOM 14663 C CA . PRO F 2 10 ? 13.731 37.736 14.213 1.00 120.89 95 PRO F CA 1
ATOM 14664 C C . PRO F 2 10 ? 12.266 38.053 14.544 1.00 111.58 95 PRO F C 1
ATOM 14665 O O . PRO F 2 10 ? 11.790 39.136 14.188 1.00 100.70 95 PRO F O 1
ATOM 14669 N N . GLY F 2 11 ? 11.565 37.134 15.205 1.00 105.53 96 GLY F N 1
ATOM 14670 C CA . GLY F 2 11 ? 10.143 37.306 15.454 1.00 96.56 96 GLY F CA 1
ATOM 14671 C C . GLY F 2 11 ? 9.799 38.370 16.484 1.00 93.68 96 GLY F C 1
ATOM 14672 O O . GLY F 2 11 ? 8.627 38.559 16.814 1.00 86.77 96 GLY F O 1
ATOM 14673 N N . GLU F 2 12 ? 10.816 39.070 16.982 1.00 88.09 97 GLU F N 1
ATOM 14674 C CA . GLU F 2 12 ? 10.639 40.040 18.057 1.00 84.54 97 GLU F CA 1
ATOM 14675 C C . GLU F 2 12 ? 10.406 41.469 17.565 1.00 78.25 97 GLU F C 1
ATOM 14676 O O . GLU F 2 12 ? 9.566 42.188 18.102 1.00 74.64 97 GLU F O 1
ATOM 14682 N N . ALA F 2 13 ? 11.155 41.875 16.546 1.00 78.60 98 ALA F N 1
ATOM 14683 C CA . ALA F 2 13 ? 11.260 43.289 16.175 1.00 73.63 98 ALA F CA 1
ATOM 14684 C C . ALA F 2 13 ? 10.079 43.858 15.374 1.00 73.73 98 ALA F C 1
ATOM 14685 O O . ALA F 2 13 ? 9.535 43.192 14.499 1.00 79.21 98 ALA F O 1
ATOM 14687 N N . TYR F 2 14 ? 9.703 45.100 15.673 1.00 70.65 99 TYR F N 1
ATOM 14688 C CA . TYR F 2 14 ? 8.696 45.814 14.893 1.00 67.17 99 TYR F CA 1
ATOM 14689 C C . TYR F 2 14 ? 9.353 46.561 13.738 1.00 69.29 99 TYR F C 1
ATOM 14690 O O . TYR F 2 14 ? 8.694 46.938 12.771 1.00 66.05 99 TYR F O 1
ATOM 14699 N N . ASP F 2 15 ? 10.658 46.779 13.853 1.00 69.11 100 ASP F N 1
ATOM 14700 C CA . ASP F 2 15 ? 11.401 47.529 12.848 1.00 67.92 100 ASP F CA 1
ATOM 14701 C C . ASP F 2 15 ? 11.999 46.628 11.770 1.00 76.18 100 ASP F C 1
ATOM 14702 O O . ASP F 2 15 ? 12.898 47.045 11.038 1.00 80.57 100 ASP F O 1
ATOM 14707 N N . SER F 2 16 ? 11.502 45.396 11.683 1.00 76.06 101 SER F N 1
ATOM 14708 C CA . SER F 2 16 ? 12.004 44.416 10.720 1.00 76.81 101 SER F CA 1
ATOM 14709 C C . SER F 2 16 ? 11.991 44.946 9.292 1.00 80.20 101 SER F C 1
ATOM 14710 O O . SER F 2 16 ? 10.996 45.528 8.852 1.00 73.94 101 SER F O 1
ATOM 14713 N N . GLU F 2 17 ? 13.103 44.730 8.587 1.00 82.39 102 GLU F N 1
ATOM 14714 C CA . GLU F 2 17 ? 13.297 45.195 7.210 1.00 80.17 102 GLU F CA 1
ATOM 14715 C C . GLU F 2 17 ? 13.287 46.717 7.098 1.00 82.02 102 GLU F C 1
ATOM 14716 O O . GLU F 2 17 ? 12.466 47.282 6.383 1.00 83.56 102 GLU F O 1
ATOM 14722 N N . ALA F 2 18 ? 14.200 47.387 7.789 1.00 84.08 103 ALA F N 1
ATOM 14723 C CA . ALA F 2 18 ? 14.285 48.842 7.675 1.00 86.42 103 ALA F CA 1
ATOM 14724 C C . ALA F 2 18 ? 15.704 49.328 7.384 1.00 90.50 103 ALA F C 1
ATOM 14725 O O . ALA F 2 18 ? 16.686 48.688 7.762 1.00 87.93 103 ALA F O 1
ATOM 14727 N N . SER F 2 19 ? 15.798 50.471 6.714 1.00 87.87 104 SER F N 1
ATOM 14728 C CA . SER F 2 19 ? 17.083 51.013 6.298 1.00 83.71 104 SER F CA 1
ATOM 14729 C C . SER F 2 19 ? 17.780 51.758 7.428 1.00 89.46 104 SER F C 1
ATOM 14730 O O . SER F 2 19 ? 19.008 51.813 7.480 1.00 95.79 104 SER F O 1
ATOM 14733 N N . ASP F 2 20 ? 16.987 52.323 8.335 1.00 92.61 105 ASP F N 1
ATOM 14734 C CA . ASP F 2 20 ? 17.506 53.147 9.428 1.00 88.95 105 ASP F CA 1
ATOM 14735 C C . ASP F 2 20 ? 17.787 52.374 10.724 1.00 90.03 105 ASP F C 1
ATOM 14736 O O . ASP F 2 20 ? 18.047 52.980 11.763 1.00 93.41 105 ASP F O 1
ATOM 14741 N N . ILE F 2 21 ? 17.738 51.045 10.662 1.00 82.83 106 ILE F N 1
ATOM 14742 C CA . ILE F 2 21 ? 17.996 50.210 11.835 1.00 84.89 106 ILE F CA 1
ATOM 14743 C C . ILE F 2 21 ? 19.414 50.411 12.362 1.00 88.85 106 ILE F C 1
ATOM 14744 O O . ILE F 2 21 ? 20.377 50.347 11.596 1.00 92.11 106 ILE F O 1
ATOM 14749 N N . GLU F 2 22 ? 19.541 50.650 13.665 1.00 85.62 107 GLU F N 1
ATOM 14750 C CA . GLU F 2 22 ? 20.857 50.760 14.287 1.00 87.16 107 GLU F CA 1
ATOM 14751 C C . GLU F 2 22 ? 21.470 49.374 14.493 1.00 94.49 107 GLU F C 1
ATOM 14752 O O . GLU F 2 22 ? 20.760 48.406 14.773 1.00 91.39 107 GLU F O 1
ATOM 14758 N N . ASP F 2 23 ? 22.789 49.288 14.350 1.00 97.11 108 ASP F N 1
ATOM 14759 C CA . ASP F 2 23 ? 23.501 48.016 14.440 1.00 98.82 108 ASP F CA 1
ATOM 14760 C C . ASP F 2 23 ? 23.731 47.590 15.893 1.00 100.86 108 ASP F C 1
ATOM 14761 O O . ASP F 2 23 ? 23.270 46.530 16.324 1.00 97.49 108 ASP F O 1
ATOM 14766 N N . ASP F 2 24 ? 24.456 48.422 16.636 1.00 93.90 109 ASP F N 1
ATOM 14767 C CA . ASP F 2 24 ? 24.745 48.171 18.044 1.00 93.75 109 ASP F CA 1
ATOM 14768 C C . ASP F 2 24 ? 24.173 49.319 18.868 1.00 100.20 109 ASP F C 1
ATOM 14769 O O . ASP F 2 24 ? 24.919 50.195 19.308 1.00 101.29 109 ASP F O 1
ATOM 14774 N N . PRO F 2 25 ? 22.843 49.324 19.076 1.00 99.26 110 PRO F N 1
ATOM 14775 C CA . PRO F 2 25 ? 22.177 50.452 19.739 1.00 89.82 110 PRO F CA 1
ATOM 14776 C C . PRO F 2 25 ? 22.676 50.641 21.160 1.00 86.70 110 PRO F C 1
ATOM 14777 O O . PRO F 2 25 ? 23.236 49.711 21.743 1.00 86.93 110 PRO F O 1
ATOM 14781 N N . LEU F 2 26 ? 22.470 51.832 21.708 1.00 85.32 111 LEU F N 1
ATOM 14782 C CA . LEU F 2 26 ? 22.930 52.136 23.056 1.00 81.31 111 LEU F CA 1
ATOM 14783 C C . LEU F 2 26 ? 21.923 51.660 24.095 1.00 81.33 111 LEU F C 1
ATOM 14784 O O . LEU F 2 26 ? 20.790 52.138 24.142 1.00 83.97 111 LEU F O 1
ATOM 14789 N N . ILE F 2 27 ? 22.342 50.719 24.931 1.00 82.26 112 ILE F N 1
ATOM 14790 C CA . ILE F 2 27 ? 21.479 50.194 25.980 1.00 76.99 112 ILE F CA 1
ATOM 14791 C C . ILE F 2 27 ? 21.966 50.645 27.358 1.00 75.90 112 ILE F C 1
ATOM 14792 O O . ILE F 2 27 ? 23.090 50.345 27.762 1.00 73.13 112 ILE F O 1
ATOM 14797 N N . GLU F 2 28 ? 21.119 51.386 28.067 1.00 77.08 113 GLU F N 1
ATOM 14798 C CA . GLU F 2 28 ? 21.481 51.889 29.389 1.00 72.18 113 GLU F CA 1
ATOM 14799 C C . GLU F 2 28 ? 20.492 51.457 30.471 1.00 64.28 113 GLU F C 1
ATOM 14800 O O . GLU F 2 28 ? 19.279 51.503 30.275 1.00 63.00 113 GLU F O 1
ATOM 14806 N N . SER F 2 29 ? 21.032 51.024 31.606 1.00 62.75 114 SER F N 1
ATOM 14807 C CA . SER F 2 29 ? 20.242 50.738 32.793 1.00 61.65 114 SER F CA 1
ATOM 14808 C C . SER F 2 29 ? 20.782 51.609 33.915 1.00 68.48 114 SER F C 1
ATOM 14809 O O . SER F 2 29 ? 21.670 52.427 33.680 1.00 72.39 114 SER F O 1
ATOM 14812 N N . GLY F 2 30 ? 20.262 51.445 35.129 1.00 65.83 115 GLY F N 1
ATOM 14813 C CA . GLY F 2 30 ? 20.723 52.261 36.239 1.00 66.62 115 GLY F CA 1
ATOM 14814 C C . GLY F 2 30 ? 20.005 52.079 37.563 1.00 69.27 115 GLY F C 1
ATOM 14815 O O . GLY F 2 30 ? 18.877 51.585 37.616 1.00 72.50 115 GLY F O 1
ATOM 14816 N N . VAL F 2 31 ? 20.673 52.482 38.641 1.00 66.34 116 VAL F N 1
ATOM 14817 C CA . VAL F 2 31 ? 20.105 52.412 39.979 1.00 62.31 116 VAL F CA 1
ATOM 14818 C C . VAL F 2 31 ? 20.279 53.752 40.676 1.00 64.35 116 VAL F C 1
ATOM 14819 O O . VAL F 2 31 ? 20.849 54.683 40.111 1.00 69.78 116 VAL F O 1
ATOM 14823 N N . ILE F 2 32 ? 19.782 53.851 41.903 1.00 61.52 117 ILE F N 1
ATOM 14824 C CA . ILE F 2 32 ? 20.040 55.024 42.724 1.00 64.33 117 ILE F CA 1
ATOM 14825 C C . ILE F 2 32 ? 21.155 54.664 43.699 1.00 68.57 117 ILE F C 1
ATOM 14826 O O . ILE F 2 32 ? 21.110 53.611 44.334 1.00 68.70 117 ILE F O 1
ATOM 14831 N N . LEU F 2 33 ? 22.166 55.521 43.805 1.00 73.39 118 LEU F N 1
ATOM 14832 C CA . LEU F 2 33 ? 23.244 55.290 44.760 1.00 70.19 118 LEU F CA 1
ATOM 14833 C C . LEU F 2 33 ? 23.090 56.213 45.953 1.00 71.70 118 LEU F C 1
ATOM 14834 O O . LEU F 2 33 ? 23.104 57.433 45.805 1.00 73.60 118 LEU F O 1
ATOM 14839 N N . ARG F 2 34 ? 22.933 55.626 47.134 1.00 74.78 119 ARG F N 1
ATOM 14840 C CA . ARG F 2 34 ? 22.847 56.402 48.368 1.00 78.54 119 ARG F CA 1
ATOM 14841 C C . ARG F 2 34 ? 24.036 56.090 49.266 1.00 84.80 119 ARG F C 1
ATOM 14842 O O . ARG F 2 34 ? 24.158 54.980 49.788 1.00 84.81 119 ARG F O 1
ATOM 14850 N N . ILE F 2 35 ? 24.914 57.074 49.439 1.00 89.86 120 ILE F N 1
ATOM 14851 C CA . ILE F 2 35 ? 26.103 56.902 50.266 1.00 91.41 120 ILE F CA 1
ATOM 14852 C C . ILE F 2 35 ? 25.911 57.530 51.646 1.00 91.09 120 ILE F C 1
ATOM 14853 O O . ILE F 2 35 ? 24.877 58.143 51.920 1.00 89.09 120 ILE F O 1
ATOM 14858 N N . LEU F 2 36 ? 26.908 57.375 52.510 1.00 85.89 121 LEU F N 1
ATOM 14859 C CA . LEU F 2 36 ? 26.807 57.863 53.879 1.00 86.32 121 LEU F CA 1
ATOM 14860 C C . LEU F 2 36 ? 27.145 59.347 53.997 1.00 91.26 121 LEU F C 1
ATOM 14861 O O . LEU F 2 36 ? 28.002 59.853 53.270 1.00 91.19 121 LEU F O 1
ATOM 14866 N N . PRO F 2 37 ? 26.459 60.050 54.917 1.00 90.99 122 PRO F N 1
ATOM 14867 C CA . PRO F 2 37 ? 26.664 61.480 55.171 1.00 96.41 122 PRO F CA 1
ATOM 14868 C C . PRO F 2 37 ? 27.916 61.755 56.004 1.00 103.20 122 PRO F C 1
ATOM 14869 O O . PRO F 2 37 ? 27.847 62.472 57.006 1.00 98.01 122 PRO F O 1
ATOM 14873 N N . ASP F 2 38 ? 29.044 61.188 55.588 1.00 103.03 123 ASP F N 1
ATOM 14874 C CA . ASP F 2 38 ? 30.315 61.427 56.259 1.00 102.50 123 ASP F CA 1
ATOM 14875 C C . ASP F 2 38 ? 31.206 62.356 55.433 1.00 105.85 123 ASP F C 1
ATOM 14876 O O . ASP F 2 38 ? 30.754 62.958 54.456 1.00 99.13 123 ASP F O 1
ATOM 14881 N N . ILE F 2 39 ? 32.471 62.470 55.829 1.00 107.38 124 ILE F N 1
ATOM 14882 C CA . ILE F 2 39 ? 33.417 63.325 55.118 1.00 111.08 124 ILE F CA 1
ATOM 14883 C C . ILE F 2 39 ? 33.716 62.780 53.721 1.00 107.94 124 ILE F C 1
ATOM 14884 O O . ILE F 2 39 ? 34.257 63.490 52.871 1.00 107.52 124 ILE F O 1
ATOM 14886 N N . GLN F 2 40 ? 33.357 61.520 53.491 1.00 99.42 125 GLN F N 1
ATOM 14887 C CA . GLN F 2 40 ? 33.577 60.890 52.196 1.00 103.11 125 GLN F CA 1
ATOM 14888 C C . GLN F 2 40 ? 32.455 61.237 51.225 1.00 102.31 125 GLN F C 1
ATOM 14889 O O . GLN F 2 40 ? 32.575 61.008 50.021 1.00 98.23 125 GLN F O 1
ATOM 14895 N N . LEU F 2 41 ? 31.366 61.788 51.756 1.00 100.10 126 LEU F N 1
ATOM 14896 C CA . LEU F 2 41 ? 30.273 62.287 50.925 1.00 98.15 126 LEU F CA 1
ATOM 14897 C C . LEU F 2 41 ? 30.696 63.558 50.200 1.00 99.68 126 LEU F C 1
ATOM 14898 O O . LEU F 2 41 ? 30.521 63.675 48.987 1.00 96.37 126 LEU F O 1
ATOM 14903 N N . GLU F 2 42 ? 31.253 64.503 50.953 1.00 101.47 127 GLU F N 1
ATOM 14904 C CA . GLU F 2 42 ? 31.744 65.755 50.388 1.00 100.23 127 GLU F CA 1
ATOM 14905 C C . GLU F 2 42 ? 32.793 65.462 49.317 1.00 99.33 127 GLU F C 1
ATOM 14906 O O . GLU F 2 42 ? 32.858 66.147 48.293 1.00 93.06 127 GLU F O 1
ATOM 14912 N N . PHE F 2 43 ? 33.595 64.427 49.562 1.00 98.60 128 PHE F N 1
ATOM 14913 C CA . PHE F 2 43 ? 34.603 63.969 48.611 1.00 95.42 128 PHE F CA 1
ATOM 14914 C C . PHE F 2 43 ? 33.989 63.711 47.239 1.00 97.71 128 PHE F C 1
ATOM 14915 O O . PHE F 2 43 ? 34.524 64.143 46.221 1.00 97.74 128 PHE F O 1
ATOM 14923 N N . VAL F 2 44 ? 32.861 63.007 47.225 1.00 101.54 129 VAL F N 1
ATOM 14924 C CA . VAL F 2 44 ? 32.189 62.643 45.982 1.00 95.07 129 VAL F CA 1
ATOM 14925 C C . VAL F 2 44 ? 31.597 63.854 45.270 1.00 95.71 129 VAL F C 1
ATOM 14926 O O . VAL F 2 44 ? 31.746 64.000 44.055 1.00 97.72 129 VAL F O 1
ATOM 14930 N N . LYS F 2 45 ? 30.921 64.714 46.028 1.00 96.24 130 LYS F N 1
ATOM 14931 C CA . LYS F 2 45 ? 30.315 65.922 45.474 1.00 97.89 130 LYS F CA 1
ATOM 14932 C C . LYS F 2 45 ? 31.376 66.769 44.779 1.00 100.68 130 LYS F C 1
ATOM 14933 O O . LYS F 2 45 ? 31.175 67.235 43.654 1.00 98.01 130 LYS F O 1
ATOM 14939 N N . ASN F 2 46 ? 32.508 66.948 45.456 1.00 100.21 131 ASN F N 1
ATOM 14940 C CA . ASN F 2 46 ? 33.643 67.668 44.892 1.00 102.35 131 ASN F CA 1
ATOM 14941 C C . ASN F 2 46 ? 34.236 66.934 43.687 1.00 101.29 131 ASN F C 1
ATOM 14942 O O . ASN F 2 46 ? 34.548 67.551 42.668 1.00 100.00 131 ASN F O 1
ATOM 14947 N N . SER F 2 47 ? 34.380 65.616 43.812 1.00 96.84 132 SER F N 1
ATOM 14948 C CA . SER F 2 47 ? 34.868 64.777 42.721 1.00 94.11 132 SER F CA 1
ATOM 14949 C C . SER F 2 47 ? 33.968 64.915 41.500 1.00 96.72 132 SER F C 1
ATOM 14950 O O . SER F 2 47 ? 34.422 64.807 40.361 1.00 96.48 132 SER F O 1
ATOM 14953 N N . LEU F 2 48 ? 32.685 65.147 41.756 1.00 99.25 133 LEU F N 1
ATOM 14954 C CA . LEU F 2 48 ? 31.698 65.310 40.698 1.00 98.81 133 LEU F CA 1
ATOM 14955 C C . LEU F 2 48 ? 31.821 66.674 40.040 1.00 94.87 133 LEU F C 1
ATOM 14956 O O . LEU F 2 48 ? 31.821 66.779 38.815 1.00 93.67 133 LEU F O 1
ATOM 14961 N N . GLU F 2 49 ? 31.922 67.713 40.863 1.00 99.23 134 GLU F N 1
ATOM 14962 C CA . GLU F 2 49 ? 32.078 69.076 40.368 1.00 100.71 134 GLU F CA 1
ATOM 14963 C C . GLU F 2 49 ? 33.373 69.228 39.574 1.00 102.62 134 GLU F C 1
ATOM 14964 O O . GLU F 2 49 ? 33.409 69.909 38.546 1.00 95.46 134 GLU F O 1
ATOM 14966 N N . SER F 2 50 ? 34.432 68.580 40.052 1.00 101.21 135 SER F N 1
ATOM 14967 C CA . SER F 2 50 ? 35.733 68.648 39.396 1.00 98.05 135 SER F CA 1
ATOM 14968 C C . SER F 2 50 ? 35.738 67.897 38.069 1.00 97.24 135 SER F C 1
ATOM 14969 O O . SER F 2 50 ? 36.341 68.346 37.097 1.00 104.81 135 SER F O 1
ATOM 14972 N N . GLY F 2 51 ? 35.065 66.753 38.030 1.00 96.22 136 GLY F N 1
ATOM 14973 C CA . GLY F 2 51 ? 35.109 65.894 36.863 1.00 89.38 136 GLY F CA 1
ATOM 14974 C C . GLY F 2 51 ? 36.117 64.785 37.073 1.00 92.18 136 GLY F C 1
ATOM 14975 O O . GLY F 2 51 ? 36.361 63.973 36.181 1.00 92.89 136 GLY F O 1
ATOM 14976 N N . ASP F 2 52 ? 36.702 64.754 38.267 1.00 95.51 137 ASP F N 1
ATOM 14977 C CA . ASP F 2 52 ? 37.704 63.751 38.616 1.00 101.95 137 ASP F CA 1
ATOM 14978 C C . ASP F 2 52 ? 37.049 62.587 39.357 1.00 107.68 137 ASP F C 1
ATOM 14979 O O . ASP F 2 52 ? 36.653 62.724 40.516 1.00 106.78 137 ASP F O 1
ATOM 14984 N N . TYR F 2 53 ? 36.941 61.447 38.680 1.00 103.92 138 TYR F N 1
ATOM 14985 C CA . TYR F 2 53 ? 36.277 60.272 39.236 1.00 103.36 138 TYR F CA 1
ATOM 14986 C C . TYR F 2 53 ? 37.277 59.188 39.631 1.00 107.00 138 TYR F C 1
ATOM 14987 O O . TYR F 2 53 ? 36.906 58.031 39.842 1.00 110.69 138 TYR F O 1
ATOM 14996 N N . SER F 2 54 ? 38.545 59.569 39.732 1.00 106.27 139 SER F N 1
ATOM 14997 C CA . SER F 2 54 ? 39.617 58.614 39.999 1.00 111.07 139 SER F CA 1
ATOM 14998 C C . SER F 2 54 ? 39.506 57.922 41.361 1.00 110.89 139 SER F C 1
ATOM 14999 O O . SER F 2 54 ? 39.796 56.731 41.481 1.00 109.62 139 SER F O 1
ATOM 15002 N N . GLY F 2 55 ? 39.077 58.660 42.381 1.00 105.14 140 GLY F N 1
ATOM 15003 C CA . GLY F 2 55 ? 39.047 58.127 43.733 1.00 105.49 140 GLY F CA 1
ATOM 15004 C C . GLY F 2 55 ? 37.768 57.411 44.130 1.00 109.68 140 GLY F C 1
ATOM 15005 O O . GLY F 2 55 ? 37.484 57.255 45.318 1.00 110.72 140 GLY F O 1
ATOM 15006 N N . ILE F 2 56 ? 36.995 56.969 43.141 1.00 113.97 141 ILE F N 1
ATOM 15007 C CA . ILE F 2 56 ? 35.717 56.306 43.394 1.00 104.54 141 ILE F CA 1
ATOM 15008 C C . ILE F 2 56 ? 35.649 54.964 42.668 1.00 103.11 141 ILE F C 1
ATOM 15009 O O . ILE F 2 56 ? 35.873 54.899 41.459 1.00 106.32 141 ILE F O 1
ATOM 15014 N N . SER F 2 57 ? 35.331 53.899 43.402 1.00 100.54 142 SER F N 1
ATOM 15015 C CA . SER F 2 57 ? 35.294 52.550 42.830 1.00 103.03 142 SER F CA 1
ATOM 15016 C C . SER F 2 57 ? 34.224 51.671 43.484 1.00 103.45 142 SER F C 1
ATOM 15017 O O . SER F 2 57 ? 33.925 51.824 44.669 1.00 102.60 142 SER F O 1
ATOM 15020 N N . ILE F 2 58 ? 33.650 50.752 42.707 1.00 96.88 143 ILE F N 1
ATOM 15021 C CA . ILE F 2 58 ? 32.670 49.801 43.233 1.00 91.15 143 ILE F CA 1
ATOM 15022 C C . ILE F 2 58 ? 32.991 48.372 42.794 1.00 86.69 143 ILE F C 1
ATOM 15023 O O . ILE F 2 58 ? 33.011 48.074 41.601 1.00 88.66 143 ILE F O 1
ATOM 15028 N N . LYS F 2 59 ? 33.248 47.492 43.758 1.00 85.57 144 LYS F N 1
ATOM 15029 C CA . LYS F 2 59 ? 33.503 46.084 43.460 1.00 84.27 144 LYS F CA 1
ATOM 15030 C C . LYS F 2 59 ? 32.259 45.252 43.740 1.00 89.34 144 LYS F C 1
ATOM 15031 O O . LYS F 2 59 ? 31.809 45.157 44.884 1.00 87.61 144 LYS F O 1
ATOM 15033 N N . TRP F 2 60 ? 31.706 44.647 42.696 1.00 86.21 145 TRP F N 1
ATOM 15034 C CA . TRP F 2 60 ? 30.483 43.869 42.834 1.00 84.86 145 TRP F CA 1
ATOM 15035 C C . TRP F 2 60 ? 30.811 42.457 43.316 1.00 83.32 145 TRP F C 1
ATOM 15036 O O . TRP F 2 60 ? 31.442 41.679 42.601 1.00 87.58 145 TRP F O 1
ATOM 15047 N N . LYS F 2 61 ? 30.381 42.130 44.531 1.00 85.54 146 LYS F N 1
ATOM 15048 C CA . LYS F 2 61 ? 30.765 40.867 45.160 1.00 93.00 146 LYS F CA 1
ATOM 15049 C C . LYS F 2 61 ? 29.743 39.740 44.991 1.00 92.01 146 LYS F C 1
ATOM 15050 O O . LYS F 2 61 ? 30.060 38.569 45.200 1.00 95.96 146 LYS F O 1
ATOM 15056 N N . ASN F 2 62 ? 28.528 40.103 44.592 1.00 89.99 147 ASN F N 1
ATOM 15057 C CA . ASN F 2 62 ? 27.381 39.201 44.623 1.00 82.81 147 ASN F CA 1
ATOM 15058 C C . ASN F 2 62 ? 26.219 39.927 43.965 1.00 85.56 147 ASN F C 1
ATOM 15059 O O . ASN F 2 62 ? 26.294 41.139 43.780 1.00 87.90 147 ASN F O 1
ATOM 15064 N N . GLU F 2 63 ? 25.166 39.198 43.597 1.00 84.88 148 GLU F N 1
ATOM 15065 C CA . GLU F 2 63 ? 23.960 39.791 43.011 1.00 84.77 148 GLU F CA 1
ATOM 15066 C C . GLU F 2 63 ? 23.540 41.105 43.678 1.00 82.54 148 GLU F C 1
ATOM 15067 O O . GLU F 2 63 ? 23.543 42.164 43.051 1.00 78.54 148 GLU F O 1
ATOM 15073 N N . ARG F 2 64 ? 23.204 41.033 44.959 1.00 80.47 149 ARG F N 1
ATOM 15074 C CA . ARG F 2 64 ? 22.707 42.201 45.671 1.00 76.67 149 ARG F CA 1
ATOM 15075 C C . ARG F 2 64 ? 23.711 42.785 46.662 1.00 79.59 149 ARG F C 1
ATOM 15076 O O . ARG F 2 64 ? 23.401 43.741 47.373 1.00 77.56 149 ARG F O 1
ATOM 15084 N N . HIS F 2 65 ? 24.912 42.217 46.706 1.00 81.95 150 HIS F N 1
ATOM 15085 C CA . HIS F 2 65 ? 25.962 42.749 47.573 1.00 81.29 150 HIS F CA 1
ATOM 15086 C C . HIS F 2 65 ? 27.135 43.320 46.781 1.00 85.01 150 HIS F C 1
ATOM 15087 O O . HIS F 2 65 ? 27.554 42.753 45.769 1.00 85.72 150 HIS F O 1
ATOM 15094 N N . ALA F 2 66 ? 27.663 44.445 47.249 1.00 83.15 151 ALA F N 1
ATOM 15095 C CA . ALA F 2 66 ? 28.770 45.110 46.575 1.00 81.76 151 ALA F CA 1
ATOM 15096 C C . ALA F 2 66 ? 29.590 45.943 47.555 1.00 88.87 151 ALA F C 1
ATOM 15097 O O . ALA F 2 66 ? 29.135 46.246 48.659 1.00 87.05 151 ALA F O 1
ATOM 15099 N N . VAL F 2 67 ? 30.798 46.313 47.145 1.00 91.78 152 VAL F N 1
ATOM 15100 C CA . VAL F 2 67 ? 31.674 47.125 47.981 1.00 91.10 152 VAL F CA 1
ATOM 15101 C C . VAL F 2 67 ? 32.023 48.433 47.269 1.00 91.92 152 VAL F C 1
ATOM 15102 O O . VAL F 2 67 ? 32.420 48.430 46.103 1.00 84.88 152 VAL F O 1
ATOM 15106 N N . VAL F 2 68 ? 31.860 49.549 47.974 1.00 95.24 153 VAL F N 1
ATOM 15107 C CA . VAL F 2 68 ? 32.096 50.865 47.392 1.00 95.86 153 VAL F CA 1
ATOM 15108 C C . VAL F 2 68 ? 33.364 51.499 47.955 1.00 103.22 153 VAL F C 1
ATOM 15109 O O . VAL F 2 68 ? 33.533 51.588 49.171 1.00 106.05 153 VAL F O 1
ATOM 15113 N N . THR F 2 69 ? 34.249 51.936 47.063 1.00 105.72 154 THR F N 1
ATOM 15114 C CA . THR F 2 69 ? 35.502 52.572 47.461 1.00 105.49 154 THR F CA 1
ATOM 15115 C C . THR F 2 69 ? 35.474 54.079 47.184 1.00 106.36 154 THR F C 1
ATOM 15116 O O . THR F 2 69 ? 35.408 54.512 46.031 1.00 103.41 154 THR F O 1
ATOM 15120 N N . ILE F 2 70 ? 35.513 54.870 48.254 1.00 106.22 155 ILE F N 1
ATOM 15121 C CA . ILE F 2 70 ? 35.566 56.326 48.156 1.00 111.15 155 ILE F CA 1
ATOM 15122 C C . ILE F 2 70 ? 36.800 56.830 48.896 1.00 113.90 155 ILE F C 1
ATOM 15123 O O . ILE F 2 70 ? 36.887 56.675 50.111 1.00 110.73 155 ILE F O 1
ATOM 15128 N N . ASN F 2 71 ? 37.748 57.420 48.168 1.00 113.77 156 ASN F N 1
ATOM 15129 C CA . ASN F 2 71 ? 38.974 57.949 48.771 1.00 111.55 156 ASN F CA 1
ATOM 15130 C C . ASN F 2 71 ? 39.719 56.874 49.569 1.00 113.53 156 ASN F C 1
ATOM 15131 O O . ASN F 2 71 ? 40.321 57.151 50.608 1.00 114.84 156 ASN F O 1
ATOM 15136 N N . ASP F 2 72 ? 39.654 55.642 49.071 1.00 112.70 157 ASP F N 1
ATOM 15137 C CA . ASP F 2 72 ? 40.305 54.488 49.693 1.00 117.75 157 ASP F CA 1
ATOM 15138 C C . ASP F 2 72 ? 39.812 54.124 51.103 1.00 118.41 157 ASP F C 1
ATOM 15139 O O . ASP F 2 72 ? 40.606 53.756 51.970 1.00 119.65 157 ASP F O 1
ATOM 15144 N N . VAL F 2 73 ? 38.503 54.232 51.322 1.00 117.07 158 VAL F N 1
ATOM 15145 C CA . VAL F 2 73 ? 37.858 53.571 52.458 1.00 112.60 158 VAL F CA 1
ATOM 15146 C C . VAL F 2 73 ? 36.672 52.748 51.953 1.00 111.07 158 VAL F C 1
ATOM 15147 O O . VAL F 2 73 ? 35.820 53.255 51.222 1.00 109.14 158 VAL F O 1
ATOM 15159 N N . TYR F 2 75 ? 33.221 50.705 51.787 1.00 102.70 160 TYR F N 1
ATOM 15160 C CA . TYR F 2 75 ? 31.889 50.709 52.376 1.00 96.31 160 TYR F CA 1
ATOM 15161 C C . TYR F 2 75 ? 31.109 49.466 51.960 1.00 95.04 160 TYR F C 1
ATOM 15162 O O . TYR F 2 75 ? 31.173 49.041 50.804 1.00 91.42 160 TYR F O 1
ATOM 15171 N N . GLY F 2 76 ? 30.382 48.880 52.906 1.00 93.93 161 GLY F N 1
ATOM 15172 C CA . GLY F 2 76 ? 29.526 47.744 52.611 1.00 91.53 161 GLY F CA 1
ATOM 15173 C C . GLY F 2 76 ? 28.190 48.194 52.047 1.00 90.17 161 GLY F C 1
ATOM 15174 O O . GLY F 2 76 ? 27.499 49.011 52.661 1.00 91.81 161 GLY F O 1
ATOM 15175 N N . ALA F 2 77 ? 27.821 47.666 50.882 1.00 84.43 162 ALA F N 1
ATOM 15176 C CA . ALA F 2 77 ? 26.603 48.111 50.202 1.00 80.81 162 ALA F CA 1
ATOM 15177 C C . ALA F 2 77 ? 25.689 46.967 49.781 1.00 78.18 162 ALA F C 1
ATOM 15178 O O . ALA F 2 77 ? 26.153 45.926 49.319 1.00 80.60 162 ALA F O 1
ATOM 15180 N N . ILE F 2 78 ? 24.385 47.174 49.935 1.00 78.17 163 ILE F N 1
ATOM 15181 C CA . ILE F 2 78 ? 23.395 46.179 49.534 1.00 74.64 163 ILE F CA 1
ATOM 15182 C C . ILE F 2 78 ? 22.439 46.770 48.496 1.00 72.87 163 ILE F C 1
ATOM 15183 O O . ILE F 2 78 ? 22.027 47.926 48.613 1.00 71.24 163 ILE F O 1
ATOM 15188 N N . LEU F 2 79 ? 22.109 45.987 47.469 1.00 72.01 164 LEU F N 1
ATOM 15189 C CA . LEU F 2 79 ? 21.183 46.442 46.433 1.00 68.82 164 LEU F CA 1
ATOM 15190 C C . LEU F 2 79 ? 19.746 46.119 46.825 1.00 69.35 164 LEU F C 1
ATOM 15191 O O . LEU F 2 79 ? 19.335 44.956 46.811 1.00 70.27 164 LEU F O 1
ATOM 15196 N N . VAL F 2 80 ? 18.984 47.152 47.170 1.00 65.34 165 VAL F N 1
ATOM 15197 C CA . VAL F 2 80 ? 17.608 46.963 47.613 1.00 61.05 165 VAL F CA 1
ATOM 15198 C C . VAL F 2 80 ? 16.606 47.367 46.536 1.00 63.39 165 VAL F C 1
ATOM 15199 O O . VAL F 2 80 ? 16.921 48.163 45.645 1.00 61.21 165 VAL F O 1
ATOM 15203 N N . ASP F 2 81 ? 15.403 46.805 46.615 1.00 65.47 166 ASP F N 1
ATOM 15204 C CA . ASP F 2 81 ? 14.345 47.130 45.667 1.00 64.25 166 ASP F CA 1
ATOM 15205 C C . ASP F 2 81 ? 13.462 48.250 46.212 1.00 61.28 166 ASP F C 1
ATOM 15206 O O . ASP F 2 81 ? 12.945 48.163 47.328 1.00 59.67 166 ASP F O 1
ATOM 15211 N N . LEU F 2 82 ? 13.312 49.310 45.423 1.00 59.98 167 LEU F N 1
ATOM 15212 C CA . LEU F 2 82 ? 12.465 50.432 45.798 1.00 55.16 167 LEU F CA 1
ATOM 15213 C C . LEU F 2 82 ? 11.004 50.053 45.590 1.00 55.94 167 LEU F C 1
ATOM 15214 O O . LEU F 2 82 ? 10.667 49.345 44.638 1.00 63.49 167 LEU F O 1
ATOM 15219 N N . PRO F 2 83 ? 10.127 50.522 46.486 1.00 51.21 168 PRO F N 1
ATOM 15220 C CA . PRO F 2 83 ? 8.689 50.278 46.370 1.00 51.86 168 PRO F CA 1
ATOM 15221 C C . PRO F 2 83 ? 8.096 50.999 45.168 1.00 53.18 168 PRO F C 1
ATOM 15222 O O . PRO F 2 83 ? 7.026 50.623 44.700 1.00 60.20 168 PRO F O 1
ATOM 15226 N N . THR F 2 84 ? 8.786 52.018 44.672 1.00 49.60 169 THR F N 1
ATOM 15227 C CA . THR F 2 84 ? 8.274 52.805 43.558 1.00 53.28 169 THR F CA 1
ATOM 15228 C C . THR F 2 84 ? 9.023 52.505 42.272 1.00 53.21 169 THR F C 1
ATOM 15229 O O . THR F 2 84 ? 10.114 51.939 42.295 1.00 57.39 169 THR F O 1
ATOM 15233 N N . VAL F 2 85 ? 8.431 52.889 41.147 1.00 52.84 170 VAL F N 1
ATOM 15234 C CA . VAL F 2 85 ? 9.140 52.861 39.874 1.00 54.88 170 VAL F CA 1
ATOM 15235 C C . VAL F 2 85 ? 9.445 54.299 39.434 1.00 57.06 170 VAL F C 1
ATOM 15236 O O . VAL F 2 85 ? 8.594 55.186 39.547 1.00 52.65 170 VAL F O 1
ATOM 15240 N N . ILE F 2 86 ? 10.669 54.528 38.961 1.00 56.30 171 ILE F N 1
ATOM 15241 C CA . ILE F 2 86 ? 11.120 55.872 38.615 1.00 51.94 171 ILE F CA 1
ATOM 15242 C C . ILE F 2 86 ? 11.576 55.974 37.163 1.00 55.51 171 ILE F C 1
ATOM 15243 O O . ILE F 2 86 ? 12.576 55.368 36.780 1.00 60.28 171 ILE F O 1
ATOM 15248 N N . GLU F 2 87 ? 10.847 56.741 36.358 1.00 58.08 172 GLU F N 1
ATOM 15249 C CA . GLU F 2 87 ? 11.280 57.015 34.993 1.00 59.09 172 GLU F CA 1
ATOM 15250 C C . GLU F 2 87 ? 12.401 58.037 35.031 1.00 60.78 172 GLU F C 1
ATOM 15251 O O . GLU F 2 87 ? 12.259 59.092 35.652 1.00 65.86 172 GLU F O 1
ATOM 15257 N N . VAL F 2 88 ? 13.518 57.720 34.382 1.00 57.78 173 VAL F N 1
ATOM 15258 C CA . VAL F 2 88 ? 14.624 58.662 34.267 1.00 54.51 173 VAL F CA 1
ATOM 15259 C C . VAL F 2 88 ? 14.507 59.407 32.948 1.00 60.95 173 VAL F C 1
ATOM 15260 O O . VAL F 2 88 ? 14.649 58.814 31.874 1.00 62.87 173 VAL F O 1
ATOM 15264 N N . ASN F 2 89 ? 14.222 60.702 33.026 1.00 59.75 174 ASN F N 1
ATOM 15265 C CA . ASN F 2 89 ? 14.090 61.509 31.821 1.00 68.01 174 ASN F CA 1
ATOM 15266 C C . ASN F 2 89 ? 15.272 62.450 31.615 1.00 67.88 174 ASN F C 1
ATOM 15267 O O . ASN F 2 89 ? 16.102 62.628 32.509 1.00 69.37 174 ASN F O 1
ATOM 15272 N N . LYS F 2 90 ? 15.348 63.035 30.424 1.00 71.96 175 LYS F N 1
ATOM 15273 C CA . LYS F 2 90 ? 16.333 64.068 30.127 1.00 68.56 175 LYS F CA 1
ATOM 15274 C C . LYS F 2 90 ? 15.675 65.113 29.237 1.00 70.56 175 LYS F C 1
ATOM 15275 O O . LYS F 2 90 ? 14.873 64.780 28.361 1.00 69.33 175 LYS F O 1
ATOM 15281 N N . SER F 2 91 ? 15.998 66.380 29.473 1.00 72.62 176 SER F N 1
ATOM 15282 C CA . SER F 2 91 ? 15.401 67.455 28.696 1.00 76.23 176 SER F CA 1
ATOM 15283 C C . SER F 2 91 ? 16.435 68.500 28.317 1.00 77.71 176 SER F C 1
ATOM 15284 O O . SER F 2 91 ? 17.293 68.864 29.120 1.00 75.91 176 SER F O 1
ATOM 15287 N N . VAL F 2 92 ? 16.343 68.968 27.078 1.00 79.31 177 VAL F N 1
ATOM 15288 C CA . VAL F 2 92 ? 17.197 70.029 26.576 1.00 78.38 177 VAL F CA 1
ATOM 15289 C C . VAL F 2 92 ? 16.511 71.376 26.786 1.00 81.43 177 VAL F C 1
ATOM 15290 O O . VAL F 2 92 ? 17.147 72.371 27.141 1.00 91.59 177 VAL F O 1
ATOM 15294 N N . ASP F 2 93 ? 15.198 71.384 26.586 1.00 77.68 178 ASP F N 1
ATOM 15295 C CA . ASP F 2 93 ? 14.412 72.611 26.610 1.00 76.16 178 ASP F CA 1
ATOM 15296 C C . ASP F 2 93 ? 13.653 72.856 27.918 1.00 80.20 178 ASP F C 1
ATOM 15297 O O . ASP F 2 93 ? 12.868 73.805 28.008 1.00 83.05 178 ASP F O 1
ATOM 15302 N N . ARG F 2 94 ? 13.895 72.008 28.920 1.00 79.83 179 ARG F N 1
ATOM 15303 C CA . ARG F 2 94 ? 13.181 72.053 30.205 1.00 81.06 179 ARG F CA 1
ATOM 15304 C C . ARG F 2 94 ? 11.663 71.908 30.040 1.00 75.13 179 ARG F C 1
ATOM 15305 O O . ARG F 2 94 ? 10.896 72.274 30.932 1.00 67.37 179 ARG F O 1
ATOM 15313 N N . LYS F 2 95 ? 11.239 71.377 28.897 1.00 72.60 180 LYS F N 1
ATOM 15314 C CA . LYS F 2 95 ? 9.820 71.246 28.589 1.00 76.91 180 LYS F CA 1
ATOM 15315 C C . LYS F 2 95 ? 9.494 69.828 28.118 1.00 76.80 180 LYS F C 1
ATOM 15316 O O . LYS F 2 95 ? 8.634 69.152 28.685 1.00 72.04 180 LYS F O 1
ATOM 15322 N N . ASN F 2 96 ? 10.182 69.384 27.075 1.00 70.96 181 ASN F N 1
ATOM 15323 C CA . ASN F 2 96 ? 9.999 68.032 26.583 1.00 62.57 181 ASN F CA 1
ATOM 15324 C C . ASN F 2 96 ? 11.004 67.076 27.210 1.00 70.20 181 ASN F C 1
ATOM 15325 O O . ASN F 2 96 ? 12.195 67.111 26.898 1.00 72.05 181 ASN F O 1
ATOM 15330 N N . LEU F 2 97 ? 10.510 66.237 28.115 1.00 71.55 182 LEU F N 1
ATOM 15331 C CA . LEU F 2 97 ? 11.334 65.266 28.819 1.00 66.73 182 LEU F CA 1
ATOM 15332 C C . LEU F 2 97 ? 11.337 63.958 28.041 1.00 66.24 182 LEU F C 1
ATOM 15333 O O . LEU F 2 97 ? 10.278 63.466 27.652 1.00 65.74 182 LEU F O 1
ATOM 15338 N N . LEU F 2 98 ? 12.516 63.388 27.813 1.00 64.68 183 LEU F N 1
ATOM 15339 C CA . LEU F 2 98 ? 12.599 62.143 27.056 1.00 63.37 183 LEU F CA 1
ATOM 15340 C C . LEU F 2 98 ? 13.008 60.955 27.911 1.00 67.19 183 LEU F C 1
ATOM 15341 O O . LEU F 2 98 ? 13.993 61.013 28.650 1.00 67.11 183 LEU F O 1
ATOM 15346 N N . LYS F 2 99 ? 12.242 59.875 27.796 1.00 66.15 184 LYS F N 1
ATOM 15347 C CA . LYS F 2 99 ? 12.447 58.698 28.630 1.00 65.98 184 LYS F CA 1
ATOM 15348 C C . LYS F 2 99 ? 13.663 57.901 28.180 1.00 60.96 184 LYS F C 1
ATOM 15349 O O . LYS F 2 99 ? 13.921 57.751 26.988 1.00 59.09 184 LYS F O 1
ATOM 15355 N N . THR F 2 100 ? 14.421 57.407 29.150 1.00 61.85 185 THR F N 1
ATOM 15356 C CA . THR F 2 100 ? 15.578 56.581 28.863 1.00 59.66 185 THR F CA 1
ATOM 15357 C C . THR F 2 100 ? 15.369 55.194 29.449 1.00 60.67 185 THR F C 1
ATOM 15358 O O . THR F 2 100 ? 15.026 54.258 28.733 1.00 71.24 185 THR F O 1
ATOM 15362 N N . PHE F 2 101 ? 15.562 55.068 30.756 1.00 61.30 186 PHE F N 1
ATOM 15363 C CA . PHE F 2 101 ? 15.322 53.803 31.440 1.00 58.89 186 PHE F CA 1
ATOM 15364 C C . PHE F 2 101 ? 14.603 53.999 32.779 1.00 53.35 186 PHE F C 1
ATOM 15365 O O . PHE F 2 101 ? 14.409 55.127 33.229 1.00 52.18 186 PHE F O 1
ATOM 15373 N N . ASP F 2 102 ? 14.195 52.900 33.403 1.00 50.40 187 ASP F N 1
ATOM 15374 C CA . ASP F 2 102 ? 13.508 52.968 34.684 1.00 54.12 187 ASP F CA 1
ATOM 15375 C C . ASP F 2 102 ? 14.462 52.599 35.814 1.00 58.52 187 ASP F C 1
ATOM 15376 O O . ASP F 2 102 ? 15.387 51.811 35.621 1.00 62.47 187 ASP F O 1
ATOM 15381 N N . VAL F 2 103 ? 14.243 53.178 36.989 1.00 56.07 188 VAL F N 1
ATOM 15382 C CA . VAL F 2 103 ? 15.000 52.798 38.174 1.00 56.64 188 VAL F CA 1
ATOM 15383 C C . VAL F 2 103 ? 14.024 52.249 39.205 1.00 53.76 188 VAL F C 1
ATOM 15384 O O . VAL F 2 103 ? 13.051 52.911 39.559 1.00 48.59 188 VAL F O 1
ATOM 15388 N N . SER F 2 104 ? 14.276 51.027 39.662 1.00 59.38 189 SER F N 1
ATOM 15389 C CA . SER F 2 104 ? 13.433 50.385 40.665 1.00 55.28 189 SER F CA 1
ATOM 15390 C C . SER F 2 104 ? 14.267 49.935 41.857 1.00 57.72 189 SER F C 1
ATOM 15391 O O . SER F 2 104 ? 13.747 49.353 42.808 1.00 62.84 189 SER F O 1
ATOM 15394 N N . GLN F 2 105 ? 15.566 50.205 41.800 1.00 61.68 190 GLN F N 1
ATOM 15395 C CA . GLN F 2 105 ? 16.480 49.729 42.831 1.00 65.05 190 GLN F CA 1
ATOM 15396 C C . GLN F 2 105 ? 17.413 50.811 43.356 1.00 63.93 190 GLN F C 1
ATOM 15397 O O . GLN F 2 105 ? 17.680 51.804 42.677 1.00 62.59 190 GLN F O 1
ATOM 15411 N N . LEU F 2 107 ? 21.272 51.208 45.406 1.00 67.38 192 LEU F N 1
ATOM 15412 C CA . LEU F 2 107 ? 22.479 50.652 46.010 1.00 70.21 192 LEU F CA 1
ATOM 15413 C C . LEU F 2 107 ? 22.786 51.440 47.275 1.00 69.31 192 LEU F C 1
ATOM 15414 O O . LEU F 2 107 ? 23.149 52.616 47.214 1.00 75.07 192 LEU F O 1
ATOM 15419 N N . LEU F 2 108 ? 22.633 50.790 48.422 1.00 69.32 193 LEU F N 1
ATOM 15420 C CA . LEU F 2 108 ? 22.678 51.482 49.702 1.00 70.66 193 LEU F CA 1
ATOM 15421 C C . LEU F 2 108 ? 23.970 51.202 50.463 1.00 80.54 193 LEU F C 1
ATOM 15422 O O . LEU F 2 108 ? 24.235 50.064 50.858 1.00 74.84 193 LEU F O 1
ATOM 15427 N N . CYS F 2 109 ? 24.769 52.243 50.673 1.00 82.33 194 CYS F N 1
ATOM 15428 C CA . CYS F 2 109 ? 25.961 52.125 51.504 1.00 83.71 194 CYS F CA 1
ATOM 15429 C C . CYS F 2 109 ? 25.540 52.087 52.969 1.00 84.76 194 CYS F C 1
ATOM 15430 O O . CYS F 2 109 ? 24.805 52.961 53.432 1.00 85.42 194 CYS F O 1
ATOM 15433 N N . ILE F 2 110 ? 26.009 51.073 53.690 1.00 84.76 195 ILE F N 1
ATOM 15434 C CA . ILE F 2 110 ? 25.541 50.800 55.047 1.00 88.73 195 ILE F CA 1
ATOM 15435 C C . ILE F 2 110 ? 26.516 51.265 56.131 1.00 89.48 195 ILE F C 1
ATOM 15436 O O . ILE F 2 110 ? 26.190 52.139 56.935 1.00 84.78 195 ILE F O 1
ATOM 15441 N N . ARG F 2 111 ? 27.702 50.664 56.160 1.00 92.89 196 ARG F N 1
ATOM 15442 C CA . ARG F 2 111 ? 28.759 51.082 57.077 1.00 95.45 196 ARG F CA 1
ATOM 15443 C C . ARG F 2 111 ? 30.130 50.852 56.441 1.00 102.09 196 ARG F C 1
ATOM 15444 O O . ARG F 2 111 ? 30.283 49.971 55.592 1.00 99.92 196 ARG F O 1
ATOM 15452 N N . PRO F 2 112 ? 31.132 51.656 56.838 1.00 103.57 197 PRO F N 1
ATOM 15453 C CA . PRO F 2 112 ? 32.494 51.429 56.341 1.00 102.86 197 PRO F CA 1
ATOM 15454 C C . PRO F 2 112 ? 33.060 50.111 56.866 1.00 101.78 197 PRO F C 1
ATOM 15455 O O . PRO F 2 112 ? 32.896 49.807 58.047 1.00 103.17 197 PRO F O 1
ATOM 15459 N N . ILE F 2 113 ? 33.708 49.341 55.997 1.00 99.04 198 ILE F N 1
ATOM 15460 C CA . ILE F 2 113 ? 34.249 48.038 56.377 1.00 109.51 198 ILE F CA 1
ATOM 15461 C C . ILE F 2 113 ? 35.741 47.932 56.073 1.00 114.17 198 ILE F C 1
ATOM 15462 O O . ILE F 2 113 ? 36.271 48.693 55.264 1.00 118.70 198 ILE F O 1
ATOM 15467 N N . GLN F 2 114 ? 36.415 46.987 56.725 1.00 110.75 199 GLN F N 1
ATOM 15468 C CA . GLN F 2 114 ? 37.823 46.723 56.445 1.00 113.67 199 GLN F CA 1
ATOM 15469 C C . GLN F 2 114 ? 37.956 45.681 55.337 1.00 119.15 199 GLN F C 1
ATOM 15470 O O . GLN F 2 114 ? 38.297 46.012 54.199 1.00 117.71 199 GLN F O 1
ATOM 15476 N N . GLU F 2 115 ? 37.678 44.424 55.671 1.00 116.54 200 GLU F N 1
ATOM 15477 C CA . GLU F 2 115 ? 37.681 43.350 54.682 1.00 117.45 200 GLU F CA 1
ATOM 15478 C C . GLU F 2 115 ? 36.447 43.433 53.777 1.00 118.83 200 GLU F C 1
ATOM 15479 O O . GLU F 2 115 ? 35.425 44.003 54.163 1.00 116.63 200 GLU F O 1
ATOM 15481 N N . GLU F 2 116 ? 36.547 42.865 52.577 1.00 114.27 201 GLU F N 1
ATOM 15482 C CA . GLU F 2 116 ? 35.433 42.864 51.630 1.00 104.99 201 GLU F CA 1
ATOM 15483 C C . GLU F 2 116 ? 34.358 41.843 52.000 1.00 104.88 201 GLU F C 1
ATOM 15484 O O . GLU F 2 116 ? 33.190 42.005 51.650 1.00 101.77 201 GLU F O 1
ATOM 15490 N N . GLU F 2 117 ? 34.764 40.792 52.706 1.00 103.30 202 GLU F N 1
ATOM 15491 C CA . GLU F 2 117 ? 33.874 39.685 53.049 1.00 102.63 202 GLU F CA 1
ATOM 15492 C C . GLU F 2 117 ? 32.804 40.076 54.076 1.00 101.05 202 GLU F C 1
ATOM 15493 O O . GLU F 2 117 ? 31.811 39.366 54.254 1.00 96.08 202 GLU F O 1
ATOM 15499 N N . GLU F 2 118 ? 33.001 41.214 54.735 1.00 101.81 203 GLU F N 1
ATOM 15500 C CA . GLU F 2 118 ? 32.091 41.667 55.787 1.00 103.63 203 GLU F CA 1
ATOM 15501 C C . GLU F 2 118 ? 30.658 41.940 55.304 1.00 97.23 203 GLU F C 1
ATOM 15502 O O . GLU F 2 118 ? 29.712 41.828 56.084 1.00 91.93 203 GLU F O 1
ATOM 15508 N N . VAL F 2 119 ? 30.506 42.291 54.026 1.00 94.30 204 VAL F N 1
ATOM 15509 C CA . VAL F 2 119 ? 29.205 42.692 53.472 1.00 89.06 204 VAL F CA 1
ATOM 15510 C C . VAL F 2 119 ? 28.073 41.696 53.709 1.00 86.84 204 VAL F C 1
ATOM 15511 O O . VAL F 2 119 ? 26.947 42.091 53.999 1.00 89.58 204 VAL F O 1
ATOM 15515 N N . TYR F 2 120 ? 28.377 40.409 53.591 1.00 83.76 205 TYR F N 1
ATOM 15516 C CA . TYR F 2 120 ? 27.354 39.371 53.647 1.00 83.59 205 TYR F CA 1
ATOM 15517 C C . TYR F 2 120 ? 26.653 39.287 55.000 1.00 85.41 205 TYR F C 1
ATOM 15518 O O . TYR F 2 120 ? 25.602 38.659 55.120 1.00 90.91 205 TYR F O 1
ATOM 15527 N N . ALA F 2 121 ? 27.230 39.923 56.012 1.00 86.48 206 ALA F N 1
ATOM 15528 C CA . ALA F 2 121 ? 26.638 39.930 57.345 1.00 87.68 206 ALA F CA 1
ATOM 15529 C C . ALA F 2 121 ? 25.804 41.186 57.578 1.00 87.13 206 ALA F C 1
ATOM 15530 O O . ALA F 2 121 ? 25.078 41.286 58.566 1.00 88.96 206 ALA F O 1
ATOM 15532 N N . LEU F 2 122 ? 25.915 42.141 56.661 1.00 90.21 207 LEU F N 1
ATOM 15533 C CA . LEU F 2 122 ? 25.216 43.418 56.782 1.00 88.85 207 LEU F CA 1
ATOM 15534 C C . LEU F 2 122 ? 23.711 43.295 56.522 1.00 88.69 207 LEU F C 1
ATOM 15535 O O . LEU F 2 122 ? 23.281 42.607 55.596 1.00 86.21 207 LEU F O 1
ATOM 15540 N N . GLU F 2 123 ? 22.917 43.967 57.348 1.00 86.79 208 GLU F N 1
ATOM 15541 C CA . GLU F 2 123 ? 21.475 44.034 57.144 1.00 85.64 208 GLU F CA 1
ATOM 15542 C C . GLU F 2 123 ? 21.113 45.461 56.728 1.00 86.01 208 GLU F C 1
ATOM 15543 O O . GLU F 2 123 ? 21.463 46.422 57.417 1.00 81.03 208 GLU F O 1
ATOM 15549 N N . ALA F 2 124 ? 20.433 45.604 55.593 1.00 82.34 209 ALA F N 1
ATOM 15550 C CA . ALA F 2 124 ? 20.019 46.923 55.119 1.00 78.34 209 ALA F CA 1
ATOM 15551 C C . ALA F 2 124 ? 18.883 47.464 55.980 1.00 80.30 209 ALA F C 1
ATOM 15552 O O . ALA F 2 124 ? 17.900 46.766 56.229 1.00 83.21 209 ALA F O 1
ATOM 15554 N N . PRO F 2 125 ? 19.014 48.714 56.443 1.00 80.07 210 PRO F N 1
ATOM 15555 C CA . PRO F 2 125 ? 17.985 49.312 57.300 1.00 75.80 210 PRO F CA 1
ATOM 15556 C C . PRO F 2 125 ? 16.738 49.646 56.501 1.00 73.57 210 PRO F C 1
ATOM 15557 O O . PRO F 2 125 ? 16.838 49.887 55.295 1.00 70.55 210 PRO F O 1
ATOM 15561 N N . ASP F 2 126 ? 15.587 49.657 57.169 1.00 73.55 211 ASP F N 1
ATOM 15562 C CA . ASP F 2 126 ? 14.315 49.973 56.526 1.00 72.88 211 ASP F CA 1
ATOM 15563 C C . ASP F 2 126 ? 13.996 49.040 55.355 1.00 66.97 211 ASP F C 1
ATOM 15564 O O . ASP F 2 126 ? 13.522 49.490 54.313 1.00 63.32 211 ASP F O 1
ATOM 15569 N N . THR F 2 127 ? 14.263 47.748 55.526 1.00 65.50 212 THR F N 1
ATOM 15570 C CA . THR F 2 127 ? 13.917 46.758 54.507 1.00 60.30 212 THR F CA 1
ATOM 15571 C C . THR F 2 127 ? 13.084 45.625 55.089 1.00 67.97 212 THR F C 1
ATOM 15572 O O . THR F 2 127 ? 13.058 45.424 56.304 1.00 73.25 212 THR F O 1
ATOM 15576 N N . GLU F 2 128 ? 12.413 44.881 54.213 1.00 68.66 213 GLU F N 1
ATOM 15577 C CA . GLU F 2 128 ? 11.588 43.748 54.624 1.00 66.60 213 GLU F CA 1
ATOM 15578 C C . GLU F 2 128 ? 11.787 42.583 53.666 1.00 62.71 213 GLU F C 1
ATOM 15579 O O . GLU F 2 128 ? 12.386 42.741 52.601 1.00 61.51 213 GLU F O 1
ATOM 15585 N N . ASP F 2 129 ? 11.281 41.414 54.050 1.00 64.33 214 ASP F N 1
ATOM 15586 C CA . ASP F 2 129 ? 11.191 40.279 53.138 1.00 64.03 214 ASP F CA 1
ATOM 15587 C C . ASP F 2 129 ? 9.714 40.076 52.831 1.00 62.84 214 ASP F C 1
ATOM 15588 O O . ASP F 2 129 ? 8.960 39.588 53.676 1.00 58.62 214 ASP F O 1
ATOM 15593 N N . LEU F 2 130 ? 9.302 40.454 51.623 1.00 59.60 215 LEU F N 1
ATOM 15594 C CA . LEU F 2 130 ? 7.883 40.463 51.278 1.00 59.62 215 LEU F CA 1
ATOM 15595 C C . LEU F 2 130 ? 7.321 39.075 50.992 1.00 62.65 215 LEU F C 1
ATOM 15596 O O . LEU F 2 130 ? 6.109 38.910 50.827 1.00 63.71 215 LEU F O 1
ATOM 15601 N N . VAL F 2 131 ? 8.200 38.079 50.940 1.00 60.31 216 VAL F N 1
ATOM 15602 C CA . VAL F 2 131 ? 7.768 36.696 50.791 1.00 57.92 216 VAL F CA 1
ATOM 15603 C C . VAL F 2 131 ? 7.358 36.136 52.148 1.00 59.69 216 VAL F C 1
ATOM 15604 O O . VAL F 2 131 ? 6.395 35.378 52.256 1.00 61.28 216 VAL F O 1
ATOM 15608 N N . VAL F 2 132 ? 8.093 36.534 53.181 1.00 58.13 217 VAL F N 1
ATOM 15609 C CA . VAL F 2 132 ? 7.869 36.043 54.536 1.00 57.76 217 VAL F CA 1
ATOM 15610 C C . VAL F 2 132 ? 6.898 36.932 55.310 1.00 61.91 217 VAL F C 1
ATOM 15611 O O . VAL F 2 132 ? 6.235 36.475 56.245 1.00 62.33 217 VAL F O 1
ATOM 15615 N N . LYS F 2 133 ? 6.817 38.199 54.911 1.00 62.44 218 LYS F N 1
ATOM 15616 C CA . LYS F 2 133 ? 6.019 39.199 55.628 1.00 59.81 218 LYS F CA 1
ATOM 15617 C C . LYS F 2 133 ? 4.559 38.781 55.772 1.00 57.20 218 LYS F C 1
ATOM 15618 O O . LYS F 2 133 ? 3.908 38.426 54.789 1.00 59.86 218 LYS F O 1
ATOM 15624 N N . HIS F 2 134 ? 4.082 38.827 57.016 1.00 59.49 219 HIS F N 1
ATOM 15625 C CA . HIS F 2 134 ? 2.751 38.370 57.433 1.00 59.70 219 HIS F CA 1
ATOM 15626 C C . HIS F 2 134 ? 2.685 36.860 57.611 1.00 61.70 219 HIS F C 1
ATOM 15627 O O . HIS F 2 134 ? 1.786 36.353 58.279 1.00 60.06 219 HIS F O 1
ATOM 15634 N N . PHE F 2 135 ? 3.644 36.151 57.026 1.00 63.53 220 PHE F N 1
ATOM 15635 C CA . PHE F 2 135 ? 3.655 34.695 57.083 1.00 63.44 220 PHE F CA 1
ATOM 15636 C C . PHE F 2 135 ? 4.745 34.154 58.003 1.00 64.96 220 PHE F C 1
ATOM 15637 O O . PHE F 2 135 ? 5.133 32.994 57.894 1.00 68.11 220 PHE F O 1
ATOM 15645 N N . GLU F 2 136 ? 5.232 34.989 58.915 1.00 70.04 221 GLU F N 1
ATOM 15646 C CA . GLU F 2 136 ? 6.329 34.593 59.799 1.00 72.47 221 GLU F CA 1
ATOM 15647 C C . GLU F 2 136 ? 5.958 33.434 60.729 1.00 68.35 221 GLU F C 1
ATOM 15648 O O . GLU F 2 136 ? 6.817 32.883 61.415 1.00 72.26 221 GLU F O 1
ATOM 15654 N N . GLY F 2 137 ? 4.683 33.060 60.740 1.00 61.79 222 GLY F N 1
ATOM 15655 C CA . GLY F 2 137 ? 4.254 31.877 61.464 1.00 62.64 222 GLY F CA 1
ATOM 15656 C C . GLY F 2 137 ? 4.848 30.617 60.852 1.00 70.69 222 GLY F C 1
ATOM 15657 O O . GLY F 2 137 ? 5.223 29.687 61.561 1.00 76.76 222 GLY F O 1
ATOM 15658 N N . ILE F 2 138 ? 4.943 30.598 59.524 1.00 65.24 223 ILE F N 1
ATOM 15659 C CA . ILE F 2 138 ? 5.492 29.461 58.795 1.00 64.51 223 ILE F CA 1
ATOM 15660 C C . ILE F 2 138 ? 6.869 29.776 58.214 1.00 66.35 223 ILE F C 1
ATOM 15661 O O . ILE F 2 138 ? 7.316 29.113 57.275 1.00 67.25 223 ILE F O 1
ATOM 15666 N N . GLU F 2 139 ? 7.537 30.781 58.777 1.00 65.73 224 GLU F N 1
ATOM 15667 C CA . GLU F 2 139 ? 8.784 31.301 58.213 1.00 68.37 224 GLU F CA 1
ATOM 15668 C C . GLU F 2 139 ? 9.894 30.255 58.072 1.00 73.04 224 GLU F C 1
ATOM 15669 O O . GLU F 2 139 ? 10.794 30.414 57.249 1.00 72.26 224 GLU F O 1
ATOM 15675 N N . ASP F 2 140 ? 9.826 29.194 58.873 1.00 78.88 225 ASP F N 1
ATOM 15676 C CA . ASP F 2 140 ? 10.814 28.121 58.814 1.00 73.65 225 ASP F CA 1
ATOM 15677 C C . ASP F 2 140 ? 10.707 27.403 57.477 1.00 69.36 225 ASP F C 1
ATOM 15678 O O . ASP F 2 140 ? 11.698 27.222 56.770 1.00 70.81 225 ASP F O 1
ATOM 15683 N N . GLU F 2 141 ? 9.483 26.996 57.154 1.00 69.73 226 GLU F N 1
ATOM 15684 C CA . GLU F 2 141 ? 9.152 26.329 55.896 1.00 69.01 226 GLU F CA 1
ATOM 15685 C C . GLU F 2 141 ? 9.608 27.139 54.683 1.00 70.66 226 GLU F C 1
ATOM 15686 O O . GLU F 2 141 ? 10.066 26.581 53.685 1.00 76.47 226 GLU F O 1
ATOM 15692 N N . ILE F 2 142 ? 9.489 28.459 54.784 1.00 67.62 227 ILE F N 1
ATOM 15693 C CA . ILE F 2 142 ? 9.862 29.362 53.701 1.00 64.34 227 ILE F CA 1
ATOM 15694 C C . ILE F 2 142 ? 11.377 29.517 53.602 1.00 66.55 227 ILE F C 1
ATOM 15695 O O . ILE F 2 142 ? 11.941 29.507 52.506 1.00 67.59 227 ILE F O 1
ATOM 15700 N N . TRP F 2 143 ? 12.027 29.656 54.754 1.00 69.48 228 TRP F N 1
ATOM 15701 C CA . TRP F 2 143 ? 13.475 29.825 54.811 1.00 70.16 228 TRP F CA 1
ATOM 15702 C C . TRP F 2 143 ? 14.201 28.634 54.210 1.00 72.79 228 TRP F C 1
ATOM 15703 O O . TRP F 2 143 ? 15.212 28.797 53.530 1.00 73.44 228 TRP F O 1
ATOM 15714 N N . GLU F 2 144 ? 13.677 27.440 54.471 1.00 70.99 229 GLU F N 1
ATOM 15715 C CA . GLU F 2 144 ? 14.255 26.208 53.948 1.00 71.26 229 GLU F CA 1
ATOM 15716 C C . GLU F 2 144 ? 14.278 26.235 52.420 1.00 72.30 229 GLU F C 1
ATOM 15717 O O . GLU F 2 144 ? 15.332 26.068 51.799 1.00 72.50 229 GLU F O 1
ATOM 15723 N N . ASN F 2 145 ? 13.113 26.462 51.822 1.00 68.60 230 ASN F N 1
ATOM 15724 C CA . ASN F 2 145 ? 12.996 26.490 50.372 1.00 64.28 230 ASN F CA 1
ATOM 15725 C C . ASN F 2 145 ? 13.764 27.660 49.774 1.00 62.09 230 ASN F C 1
ATOM 15726 O O . ASN F 2 145 ? 14.256 27.580 48.652 1.00 68.48 230 ASN F O 1
ATOM 15731 N N . LYS F 2 146 ? 13.867 28.746 50.531 1.00 64.82 231 LYS F N 1
ATOM 15732 C CA . LYS F 2 146 ? 14.594 29.922 50.068 1.00 68.39 231 LYS F CA 1
ATOM 15733 C C . LYS F 2 146 ? 16.074 29.597 49.886 1.00 72.64 231 LYS F C 1
ATOM 15734 O O . LYS F 2 146 ? 16.704 30.033 48.919 1.00 70.82 231 LYS F O 1
ATOM 15740 N N . GLU F 2 147 ? 16.618 28.814 50.814 1.00 76.60 232 GLU F N 1
ATOM 15741 C CA . GLU F 2 147 ? 18.016 28.393 50.747 1.00 78.86 232 GLU F CA 1
ATOM 15742 C C . GLU F 2 147 ? 18.253 27.459 49.556 1.00 76.41 232 GLU F C 1
ATOM 15743 O O . GLU F 2 147 ? 19.291 27.526 48.893 1.00 74.54 232 GLU F O 1
ATOM 15749 N N . THR F 2 148 ? 17.275 26.598 49.286 1.00 73.34 233 THR F N 1
ATOM 15750 C CA . THR F 2 148 ? 17.356 25.646 48.181 1.00 70.06 233 THR F CA 1
ATOM 15751 C C . THR F 2 148 ? 17.369 26.338 46.815 1.00 74.56 233 THR F C 1
ATOM 15752 O O . THR F 2 148 ? 18.077 25.908 45.901 1.00 75.95 233 THR F O 1
ATOM 15756 N N . PHE F 2 149 ? 16.590 27.410 46.684 1.00 73.19 234 PHE F N 1
ATOM 15757 C CA . PHE F 2 149 ? 16.422 28.094 45.400 1.00 70.97 234 PHE F CA 1
ATOM 15758 C C . PHE F 2 149 ? 17.553 29.061 45.074 1.00 67.90 234 PHE F C 1
ATOM 15759 O O . PHE F 2 149 ? 17.671 29.518 43.938 1.00 65.95 234 PHE F O 1
ATOM 15767 N N . LEU F 2 150 ? 18.373 29.382 46.070 1.00 69.16 235 LEU F N 1
ATOM 15768 C CA . LEU F 2 150 ? 19.418 30.387 45.892 1.00 73.74 235 LEU F CA 1
ATOM 15769 C C . LEU F 2 150 ? 20.475 29.947 44.884 1.00 75.80 235 LEU F C 1
ATOM 15770 O O . LEU F 2 150 ? 21.077 28.883 45.027 1.00 79.70 235 LEU F O 1
ATOM 15775 N N . LYS F 2 151 ? 20.695 30.771 43.864 1.00 77.00 236 LYS F N 1
ATOM 15776 C CA . LYS F 2 151 ? 21.642 30.440 42.804 1.00 80.00 236 LYS F CA 1
ATOM 15777 C C . LYS F 2 151 ? 22.598 31.595 42.517 1.00 83.46 236 LYS F C 1
ATOM 15778 O O . LYS F 2 151 ? 22.399 32.713 42.998 1.00 84.39 236 LYS F O 1
ATOM 15784 N N . GLY F 2 152 ? 23.634 31.320 41.730 1.00 82.70 237 GLY F N 1
ATOM 15785 C CA . GLY F 2 152 ? 24.627 32.326 41.395 1.00 86.76 237 GLY F CA 1
ATOM 15786 C C . GLY F 2 152 ? 24.333 33.057 40.099 1.00 83.88 237 GLY F C 1
ATOM 15787 O O . GLY F 2 152 ? 23.207 33.028 39.598 1.00 86.64 237 GLY F O 1
ATOM 15788 N N . TYR F 2 153 ? 25.353 33.716 39.557 1.00 77.53 238 TYR F N 1
ATOM 15789 C CA . TYR F 2 153 ? 25.214 34.492 38.328 1.00 82.95 238 TYR F CA 1
ATOM 15790 C C . TYR F 2 153 ? 24.789 33.616 37.148 1.00 87.06 238 TYR F C 1
ATOM 15791 O O . TYR F 2 153 ? 25.364 32.553 36.917 1.00 89.46 238 TYR F O 1
ATOM 15800 N N . ASN F 2 154 ? 23.779 34.075 36.411 1.00 84.44 239 ASN F N 1
ATOM 15801 C CA . ASN F 2 154 ? 23.229 33.343 35.268 1.00 85.74 239 ASN F CA 1
ATOM 15802 C C . ASN F 2 154 ? 22.755 31.928 35.591 1.00 90.31 239 ASN F C 1
ATOM 15803 O O . ASN F 2 154 ? 22.791 31.046 34.733 1.00 92.45 239 ASN F O 1
ATOM 15808 N N . GLY F 2 155 ? 22.311 31.714 36.827 1.00 89.64 240 GLY F N 1
ATOM 15809 C CA . GLY F 2 155 ? 21.783 30.422 37.229 1.00 92.21 240 GLY F CA 1
ATOM 15810 C C . GLY F 2 155 ? 22.848 29.414 37.618 1.00 90.33 240 GLY F C 1
ATOM 15811 O O . GLY F 2 155 ? 22.537 28.278 37.982 1.00 84.70 240 GLY F O 1
ATOM 15812 N N . ALA F 2 156 ? 24.108 29.830 37.542 1.00 90.69 241 ALA F N 1
ATOM 15813 C CA . ALA F 2 156 ? 25.231 28.971 37.901 1.00 95.26 241 ALA F CA 1
ATOM 15814 C C . ALA F 2 156 ? 25.147 28.568 39.369 1.00 94.73 241 ALA F C 1
ATOM 15815 O O . ALA F 2 156 ? 24.559 29.288 40.175 1.00 94.47 241 ALA F O 1
ATOM 15817 N N . PRO F 2 157 ? 25.733 27.413 39.722 1.00 96.43 242 PRO F N 1
ATOM 15818 C CA . PRO F 2 157 ? 25.778 26.978 41.124 1.00 92.99 242 PRO F CA 1
ATOM 15819 C C . PRO F 2 157 ? 26.527 27.974 42.002 1.00 93.20 242 PRO F C 1
ATOM 15820 O O . PRO F 2 157 ? 27.107 28.929 41.487 1.00 95.55 242 PRO F O 1
ATOM 15824 N N . LEU F 2 158 ? 26.522 27.751 43.311 1.00 98.59 243 LEU F N 1
ATOM 15825 C CA . LEU F 2 158 ? 27.097 28.723 44.239 1.00 109.26 243 LEU F CA 1
ATOM 15826 C C . LEU F 2 158 ? 28.617 28.655 44.344 1.00 115.20 243 LEU F C 1
ATOM 15827 O O . LEU F 2 158 ? 29.201 27.573 44.439 1.00 115.19 243 LEU F O 1
ATOM 15832 N N . SER F 2 159 ? 29.254 29.823 44.328 1.00 114.97 244 SER F N 1
ATOM 15833 C CA . SER F 2 159 ? 30.670 29.917 44.654 1.00 121.76 244 SER F CA 1
ATOM 15834 C C . SER F 2 159 ? 30.862 29.547 46.122 1.00 124.18 244 SER F C 1
ATOM 15835 O O . SER F 2 159 ? 29.942 29.701 46.928 1.00 123.37 244 SER F O 1
ATOM 15838 N N . ASP F 2 160 ? 32.048 29.052 46.467 1.00 128.72 245 ASP F N 1
ATOM 15839 C CA . ASP F 2 160 ? 32.324 28.592 47.827 1.00 126.06 245 ASP F CA 1
ATOM 15840 C C . ASP F 2 160 ? 32.156 29.718 48.844 1.00 121.39 245 ASP F C 1
ATOM 15841 O O . ASP F 2 160 ? 31.901 29.474 50.025 1.00 115.95 245 ASP F O 1
ATOM 15854 N N . GLU F 2 162 ? 29.766 32.380 48.549 1.00 113.44 247 GLU F N 1
ATOM 15855 C CA . GLU F 2 162 ? 28.329 32.510 48.752 1.00 108.55 247 GLU F CA 1
ATOM 15856 C C . GLU F 2 162 ? 27.766 31.322 49.527 1.00 107.18 247 GLU F C 1
ATOM 15857 O O . GLU F 2 162 ? 26.850 31.476 50.330 1.00 103.17 247 GLU F O 1
ATOM 15863 N N . ALA F 2 163 ? 28.322 30.139 49.282 1.00 107.35 248 ALA F N 1
ATOM 15864 C CA . ALA F 2 163 ? 27.878 28.927 49.961 1.00 101.36 248 ALA F CA 1
ATOM 15865 C C . ALA F 2 163 ? 28.148 28.986 51.465 1.00 101.90 248 ALA F C 1
ATOM 15866 O O . ALA F 2 163 ? 27.379 28.451 52.264 1.00 96.77 248 ALA F O 1
ATOM 15868 N N . LYS F 2 164 ? 29.247 29.635 51.841 1.00 106.58 249 LYS F N 1
ATOM 15869 C CA . LYS F 2 164 ? 29.600 29.806 53.248 1.00 104.70 249 LYS F CA 1
ATOM 15870 C C . LYS F 2 164 ? 28.666 30.795 53.933 1.00 104.07 249 LYS F C 1
ATOM 15871 O O . LYS F 2 164 ? 28.233 30.577 55.065 1.00 105.83 249 LYS F O 1
ATOM 15877 N N . HIS F 2 165 ? 28.358 31.884 53.236 1.00 103.20 250 HIS F N 1
ATOM 15878 C CA . HIS F 2 165 ? 27.491 32.922 53.781 1.00 104.38 250 HIS F CA 1
ATOM 15879 C C . HIS F 2 165 ? 26.033 32.759 53.345 1.00 99.54 250 HIS F C 1
ATOM 15880 O O . HIS F 2 165 ? 25.243 33.693 53.472 1.00 98.06 250 HIS F O 1
ATOM 15887 N N . LEU F 2 166 ? 25.688 31.570 52.848 1.00 97.01 251 LEU F N 1
ATOM 15888 C CA . LEU F 2 166 ? 24.369 31.289 52.262 1.00 92.59 251 LEU F CA 1
ATOM 15889 C C . LEU F 2 166 ? 23.183 31.837 53.050 1.00 92.82 251 LEU F C 1
ATOM 15890 O O . LEU F 2 166 ? 22.454 32.700 52.556 1.00 93.74 251 LEU F O 1
ATOM 15895 N N . LYS F 2 167 ? 23.003 31.331 54.267 1.00 89.86 252 LYS F N 1
ATOM 15896 C CA . LYS F 2 167 ? 21.872 31.705 55.115 1.00 90.67 252 LYS F CA 1
ATOM 15897 C C . LYS F 2 167 ? 21.717 33.217 55.266 1.00 90.16 252 LYS F C 1
ATOM 15898 O O . LYS F 2 167 ? 20.601 33.738 55.265 1.00 86.83 252 LYS F O 1
ATOM 15904 N N . GLU F 2 168 ? 22.842 33.915 55.386 1.00 93.15 253 GLU F N 1
ATOM 15905 C CA . GLU F 2 168 ? 22.828 35.366 55.524 1.00 88.94 253 GLU F CA 1
ATOM 15906 C C . GLU F 2 168 ? 22.266 36.043 54.276 1.00 87.82 253 GLU F C 1
ATOM 15907 O O . GLU F 2 168 ? 21.367 36.875 54.371 1.00 93.96 253 GLU F O 1
ATOM 15913 N N . ILE F 2 169 ? 22.782 35.676 53.106 1.00 82.28 254 ILE F N 1
ATOM 15914 C CA . ILE F 2 169 ? 22.387 36.346 51.866 1.00 83.82 254 ILE F CA 1
ATOM 15915 C C . ILE F 2 169 ? 21.044 35.858 51.316 1.00 82.26 254 ILE F C 1
ATOM 15916 O O . ILE F 2 169 ? 20.402 36.545 50.521 1.00 81.15 254 ILE F O 1
ATOM 15921 N N . ALA F 2 170 ? 20.618 34.676 51.740 1.00 77.54 255 ALA F N 1
ATOM 15922 C CA . ALA F 2 170 ? 19.369 34.114 51.243 1.00 76.35 255 ALA F CA 1
ATOM 15923 C C . ALA F 2 170 ? 18.158 34.605 52.031 1.00 76.05 255 ALA F C 1
ATOM 15924 O O . ALA F 2 170 ? 17.054 34.693 51.494 1.00 76.82 255 ALA F O 1
ATOM 15926 N N . LEU F 2 171 ? 18.363 34.918 53.304 1.00 72.18 256 LEU F N 1
ATOM 15927 C CA . LEU F 2 171 ? 17.242 35.207 54.192 1.00 75.39 256 LEU F CA 1
ATOM 15928 C C . LEU F 2 171 ? 17.033 36.690 54.510 1.00 78.51 256 LEU F C 1
ATOM 15929 O O . LEU F 2 171 ? 16.009 37.060 55.083 1.00 75.75 256 LEU F O 1
ATOM 15934 N N . LYS F 2 172 ? 17.991 37.535 54.139 1.00 78.22 257 LYS F N 1
ATOM 15935 C CA . LYS F 2 172 ? 17.897 38.960 54.453 1.00 76.09 257 LYS F CA 1
ATOM 15936 C C . LYS F 2 172 ? 16.922 39.684 53.535 1.00 73.90 257 LYS F C 1
ATOM 15937 O O . LYS F 2 172 ? 16.785 39.343 52.358 1.00 72.82 257 LYS F O 1
ATOM 15943 N N . GLY F 2 173 ? 16.247 40.689 54.082 1.00 73.53 258 GLY F N 1
ATOM 15944 C CA . GLY F 2 173 ? 15.293 41.460 53.310 1.00 71.95 258 GLY F CA 1
ATOM 15945 C C . GLY F 2 173 ? 15.966 42.433 52.365 1.00 68.18 258 GLY F C 1
ATOM 15946 O O . GLY F 2 173 ? 16.879 43.158 52.753 1.00 69.59 258 GLY F O 1
ATOM 15947 N N . TYR F 2 174 ? 15.511 42.453 51.119 1.00 67.64 259 TYR F N 1
ATOM 15948 C CA . TYR F 2 174 ? 16.009 43.419 50.155 1.00 66.49 259 TYR F CA 1
ATOM 15949 C C . TYR F 2 174 ? 14.912 44.389 49.718 1.00 64.85 259 TYR F C 1
ATOM 15950 O O . TYR F 2 174 ? 15.115 45.183 48.801 1.00 66.48 259 TYR F O 1
ATOM 15959 N N . ASP F 2 175 ? 13.749 44.322 50.362 1.00 64.22 260 ASP F N 1
ATOM 15960 C CA . ASP F 2 175 ? 12.620 45.164 49.963 1.00 64.32 260 ASP F CA 1
ATOM 15961 C C . ASP F 2 175 ? 12.541 46.467 50.767 1.00 65.03 260 ASP F C 1
ATOM 15962 O O . ASP F 2 175 ? 12.162 46.464 51.942 1.00 59.08 260 ASP F O 1
ATOM 15967 N N . TYR F 2 176 ? 12.886 47.575 50.112 1.00 58.85 261 TYR F N 1
ATOM 15968 C CA . TYR F 2 176 ? 13.011 48.875 50.771 1.00 60.00 261 TYR F CA 1
ATOM 15969 C C . TYR F 2 176 ? 11.662 49.552 51.065 1.00 58.18 261 TYR F C 1
ATOM 15970 O O . TYR F 2 176 ? 10.748 49.526 50.236 1.00 51.86 261 TYR F O 1
ATOM 15979 N N . LYS F 2 177 ? 11.564 50.170 52.243 1.00 53.06 262 LYS F N 1
ATOM 15980 C CA . LYS F 2 177 ? 10.307 50.719 52.750 1.00 53.55 262 LYS F CA 1
ATOM 15981 C C . LYS F 2 177 ? 9.905 52.060 52.145 1.00 56.23 262 LYS F C 1
ATOM 15982 O O . LYS F 2 177 ? 8.717 52.388 52.092 1.00 57.53 262 LYS F O 1
ATOM 15988 N N . HIS F 2 178 ? 10.886 52.847 51.718 1.00 53.40 263 HIS F N 1
ATOM 15989 C CA . HIS F 2 178 ? 10.615 54.235 51.371 1.00 50.59 263 HIS F CA 1
ATOM 15990 C C . HIS F 2 178 ? 10.844 54.530 49.905 1.00 53.68 263 HIS F C 1
ATOM 15991 O O . HIS F 2 178 ? 11.686 53.904 49.264 1.00 53.76 263 HIS F O 1
ATOM 15998 N N . GLY F 2 179 ? 10.096 55.496 49.378 1.00 55.36 264 GLY F N 1
ATOM 15999 C CA . GLY F 2 179 ? 10.410 56.066 48.081 1.00 55.27 264 GLY F CA 1
ATOM 16000 C C . GLY F 2 179 ? 11.516 57.077 48.308 1.00 60.93 264 GLY F C 1
ATOM 16001 O O . GLY F 2 179 ? 11.905 57.323 49.457 1.00 59.69 264 GLY F O 1
ATOM 16002 N N . ILE F 2 180 ? 12.032 57.666 47.234 1.00 60.03 265 ILE F N 1
ATOM 16003 C CA . ILE F 2 180 ? 13.081 58.670 47.384 1.00 61.56 265 ILE F CA 1
ATOM 16004 C C . ILE F 2 180 ? 12.503 60.083 47.508 1.00 60.09 265 ILE F C 1
ATOM 16005 O O . ILE F 2 180 ? 13.218 61.023 47.833 1.00 64.79 265 ILE F O 1
ATOM 16010 N N . SER F 2 181 ? 11.206 60.222 47.255 1.00 58.62 266 SER F N 1
ATOM 16011 C CA . SER F 2 181 ? 10.519 61.488 47.472 1.00 55.53 266 SER F CA 1
ATOM 16012 C C . SER F 2 181 ? 10.032 61.590 48.905 1.00 62.99 266 SER F C 1
ATOM 16013 O O . SER F 2 181 ? 9.638 60.586 49.503 1.00 62.73 266 SER F O 1
ATOM 16016 N N . PRO F 2 182 ? 10.044 62.813 49.458 1.00 67.47 267 PRO F N 1
ATOM 16017 C CA . PRO F 2 182 ? 9.526 63.072 50.807 1.00 66.81 267 PRO F CA 1
ATOM 16018 C C . PRO F 2 182 ? 8.099 62.558 51.064 1.00 60.48 267 PRO F C 1
ATOM 16019 O O . PRO F 2 182 ? 7.880 61.947 52.113 1.00 59.21 267 PRO F O 1
ATOM 16023 N N . PRO F 2 183 ? 7.144 62.793 50.141 1.00 55.76 268 PRO F N 1
ATOM 16024 C CA . PRO F 2 183 ? 5.811 62.309 50.512 1.00 54.39 268 PRO F CA 1
ATOM 16025 C C . PRO F 2 183 ? 5.709 60.796 50.408 1.00 56.07 268 PRO F C 1
ATOM 16026 O O . PRO F 2 183 ? 4.797 60.206 50.985 1.00 63.27 268 PRO F O 1
ATOM 16030 N N . LEU F 2 184 ? 6.646 60.179 49.694 1.00 51.51 269 LEU F N 1
ATOM 16031 C CA . LEU F 2 184 ? 6.645 58.732 49.534 1.00 52.15 269 LEU F CA 1
ATOM 16032 C C . LEU F 2 184 ? 7.425 58.030 50.647 1.00 55.08 269 LEU F C 1
ATOM 16033 O O . LEU F 2 184 ? 7.820 56.871 50.505 1.00 56.38 269 LEU F O 1
ATOM 16038 N N . TYR F 2 185 ? 7.650 58.738 51.751 1.00 55.66 270 TYR F N 1
ATOM 16039 C CA . TYR F 2 185 ? 8.238 58.130 52.939 1.00 54.77 270 TYR F CA 1
ATOM 16040 C C . TYR F 2 185 ? 7.293 57.047 53.439 1.00 55.28 270 TYR F C 1
ATOM 16041 O O . TYR F 2 185 ? 6.105 57.309 53.642 1.00 59.53 270 TYR F O 1
ATOM 16050 N N . ASN F 2 186 ? 7.821 55.836 53.617 1.00 52.92 271 ASN F N 1
ATOM 16051 C CA . ASN F 2 186 ? 7.042 54.696 54.102 1.00 54.03 271 ASN F CA 1
ATOM 16052 C C . ASN F 2 186 ? 5.836 54.411 53.203 1.00 55.60 271 ASN F C 1
ATOM 16053 O O . ASN F 2 186 ? 4.794 53.943 53.665 1.00 55.59 271 ASN F O 1
ATOM 16058 N N . VAL F 2 187 ? 5.994 54.693 51.911 1.00 53.29 272 VAL F N 1
ATOM 16059 C CA . VAL F 2 187 ? 4.904 54.556 50.942 1.00 52.51 272 VAL F CA 1
ATOM 16060 C C . VAL F 2 187 ? 4.348 53.122 50.894 1.00 52.90 272 VAL F C 1
ATOM 16061 O O . VAL F 2 187 ? 3.132 52.919 50.790 1.00 50.21 272 VAL F O 1
ATOM 16065 N N . ARG F 2 188 ? 5.236 52.137 51.016 1.00 51.72 273 ARG F N 1
ATOM 16066 C CA . ARG F 2 188 ? 4.853 50.737 50.867 1.00 49.49 273 ARG F CA 1
ATOM 16067 C C . ARG F 2 188 ? 3.793 50.313 51.875 1.00 51.37 273 ARG F C 1
ATOM 16068 O O . ARG F 2 188 ? 2.832 49.638 51.513 1.00 56.89 273 ARG F O 1
ATOM 16076 N N . ASN F 2 189 ? 3.959 50.717 53.131 1.00 56.94 274 ASN F N 1
ATOM 16077 C CA . ASN F 2 189 ? 2.990 50.367 54.172 1.00 53.47 274 ASN F CA 1
ATOM 16078 C C . ASN F 2 189 ? 1.884 51.416 54.391 1.00 52.06 274 ASN F C 1
ATOM 16079 O O . ASN F 2 189 ? 0.916 51.163 55.106 1.00 52.69 274 ASN F O 1
ATOM 16084 N N . ARG F 2 190 ? 2.022 52.579 53.757 1.00 56.89 275 ARG F N 1
ATOM 16085 C CA A ARG F 2 190 ? 1.093 53.690 53.967 0.33 57.45 275 ARG F CA 1
ATOM 16086 C CA B ARG F 2 190 ? 1.101 53.694 53.970 0.67 57.24 275 ARG F CA 1
ATOM 16087 C C . ARG F 2 190 ? 0.253 54.020 52.746 1.00 57.00 275 ARG F C 1
ATOM 16088 O O . ARG F 2 190 ? -0.972 53.979 52.802 1.00 61.72 275 ARG F O 1
ATOM 16103 N N . ARG F 2 191 ? 0.923 54.373 51.653 1.00 49.79 276 ARG F N 1
ATOM 16104 C CA . ARG F 2 191 ? 0.244 54.816 50.442 1.00 50.17 276 ARG F CA 1
ATOM 16105 C C . ARG F 2 191 ? 0.149 53.742 49.368 1.00 51.22 276 ARG F C 1
ATOM 16106 O O . ARG F 2 191 ? -0.177 54.040 48.222 1.00 58.18 276 ARG F O 1
ATOM 16114 N N . PHE F 2 192 ? 0.427 52.498 49.735 1.00 52.34 277 PHE F N 1
ATOM 16115 C CA . PHE F 2 192 ? 0.172 51.376 48.834 1.00 48.80 277 PHE F CA 1
ATOM 16116 C C . PHE F 2 192 ? -0.939 50.488 49.383 1.00 48.68 277 PHE F C 1
ATOM 16117 O O . PHE F 2 192 ? -0.926 50.135 50.567 1.00 50.64 277 PHE F O 1
ATOM 16125 N N . ARG F 2 193 ? -1.906 50.137 48.537 1.00 47.13 278 ARG F N 1
ATOM 16126 C CA . ARG F 2 193 ? -2.851 49.079 48.890 1.00 49.03 278 ARG F CA 1
ATOM 16127 C C . ARG F 2 193 ? -2.153 47.754 48.640 1.00 51.10 278 ARG F C 1
ATOM 16128 O O . ARG F 2 193 ? -1.661 47.524 47.536 1.00 51.75 278 ARG F O 1
ATOM 16136 N N . ARG F 2 194 ? -2.106 46.889 49.654 1.00 46.81 279 ARG F N 1
ATOM 16137 C CA . ARG F 2 194 ? -1.301 45.665 49.577 1.00 47.69 279 ARG F CA 1
ATOM 16138 C C . ARG F 2 194 ? -1.742 44.710 48.475 1.00 54.76 279 ARG F C 1
ATOM 16139 O O . ARG F 2 194 ? -2.932 44.436 48.302 1.00 56.41 279 ARG F O 1
ATOM 16147 N N . LYS F 2 195 ? -0.768 44.202 47.729 1.00 54.00 280 LYS F N 1
ATOM 16148 C CA . LYS F 2 195 ? -1.039 43.186 46.721 1.00 51.77 280 LYS F CA 1
ATOM 16149 C C . LYS F 2 195 ? 0.198 42.347 46.405 1.00 54.48 280 LYS F C 1
ATOM 16150 O O . LYS F 2 195 ? 1.329 42.809 46.593 1.00 51.74 280 LYS F O 1
ATOM 16164 N N . ASP F 2 197 ? 3.383 40.553 45.753 1.00 55.91 282 ASP F N 1
ATOM 16165 C CA . ASP F 2 197 ? 4.686 40.993 45.279 1.00 54.73 282 ASP F CA 1
ATOM 16166 C C . ASP F 2 197 ? 5.204 40.010 44.237 1.00 59.12 282 ASP F C 1
ATOM 16167 O O . ASP F 2 197 ? 5.028 38.799 44.375 1.00 62.63 282 ASP F O 1
ATOM 16172 N N . PRO F 2 198 ? 5.833 40.526 43.177 1.00 59.18 283 PRO F N 1
ATOM 16173 C CA . PRO F 2 198 ? 6.377 39.642 42.141 1.00 58.12 283 PRO F CA 1
ATOM 16174 C C . PRO F 2 198 ? 7.443 38.667 42.660 1.00 57.90 283 PRO F C 1
ATOM 16175 O O . PRO F 2 198 ? 7.499 37.534 42.175 1.00 53.58 283 PRO F O 1
ATOM 16179 N N . ASN F 2 199 ? 8.274 39.088 43.611 1.00 54.81 284 ASN F N 1
ATOM 16180 C CA . ASN F 2 199 ? 9.241 38.166 44.202 1.00 52.49 284 ASN F CA 1
ATOM 16181 C C . ASN F 2 199 ? 8.527 37.065 44.981 1.00 56.44 284 ASN F C 1
ATOM 16182 O O . ASN F 2 199 ? 8.955 35.909 44.987 1.00 55.72 284 ASN F O 1
ATOM 16187 N N . GLU F 2 200 ? 7.430 37.437 45.633 1.00 53.61 285 GLU F N 1
ATOM 16188 C CA . GLU F 2 200 ? 6.587 36.480 46.340 1.00 54.28 285 GLU F CA 1
ATOM 16189 C C . GLU F 2 200 ? 6.004 35.463 45.358 1.00 50.55 285 GLU F C 1
ATOM 16190 O O . GLU F 2 200 ? 6.026 34.258 45.603 1.00 50.44 285 GLU F O 1
ATOM 16196 N N . ILE F 2 201 ? 5.498 35.959 44.236 1.00 50.87 286 ILE F N 1
ATOM 16197 C CA . ILE F 2 201 ? 4.911 35.099 43.218 1.00 49.48 286 ILE F CA 1
ATOM 16198 C C . ILE F 2 201 ? 5.973 34.182 42.615 1.00 55.44 286 ILE F C 1
ATOM 16199 O O . ILE F 2 201 ? 5.749 32.978 42.466 1.00 58.07 286 ILE F O 1
ATOM 16204 N N . ASP F 2 202 ? 7.133 34.747 42.291 1.00 54.89 287 ASP F N 1
ATOM 16205 C CA . ASP F 2 202 ? 8.249 33.955 41.781 1.00 57.42 287 ASP F CA 1
ATOM 16206 C C . ASP F 2 202 ? 8.615 32.826 42.743 1.00 54.79 287 ASP F C 1
ATOM 16207 O O . ASP F 2 202 ? 8.853 31.694 42.322 1.00 58.19 287 ASP F O 1
ATOM 16212 N N . TYR F 2 203 ? 8.648 33.140 44.034 1.00 51.05 288 TYR F N 1
ATOM 16213 C CA . TYR F 2 203 ? 8.945 32.139 45.051 1.00 50.57 288 TYR F CA 1
ATOM 16214 C C . TYR F 2 203 ? 7.928 31.003 45.022 1.00 55.45 288 TYR F C 1
ATOM 16215 O O . TYR F 2 203 ? 8.296 29.836 44.878 1.00 57.83 288 TYR F O 1
ATOM 16224 N N . VAL F 2 204 ? 6.652 31.350 45.169 1.00 52.63 289 VAL F N 1
ATOM 16225 C CA . VAL F 2 204 ? 5.587 30.352 45.220 1.00 54.17 289 VAL F CA 1
ATOM 16226 C C . VAL F 2 204 ? 5.637 29.403 44.028 1.00 52.24 289 VAL F C 1
ATOM 16227 O O . VAL F 2 204 ? 5.560 28.190 44.190 1.00 54.51 289 VAL F O 1
ATOM 16231 N N . GLU F 2 205 ? 5.790 29.967 42.837 1.00 56.03 290 GLU F N 1
ATOM 16232 C CA . GLU F 2 205 ? 5.867 29.182 41.610 1.00 58.47 290 GLU F CA 1
ATOM 16233 C C . GLU F 2 205 ? 6.988 28.141 41.666 1.00 59.28 290 GLU F C 1
ATOM 16234 O O . GLU F 2 205 ? 6.809 27.001 41.239 1.00 61.74 290 GLU F O 1
ATOM 16240 N N . LYS F 2 206 ? 8.137 28.530 42.211 1.00 54.99 291 LYS F N 1
ATOM 16241 C CA . LYS F 2 206 ? 9.265 27.613 42.329 1.00 52.67 291 LYS F CA 1
ATOM 16242 C C . LYS F 2 206 ? 8.991 26.472 43.307 1.00 55.82 291 LYS F C 1
ATOM 16243 O O . LYS F 2 206 ? 9.453 25.353 43.096 1.00 65.28 291 LYS F O 1
ATOM 16249 N N . VAL F 2 207 ? 8.235 26.753 44.366 1.00 53.55 292 VAL F N 1
ATOM 16250 C CA . VAL F 2 207 ? 7.863 25.721 45.334 1.00 51.36 292 VAL F CA 1
ATOM 16251 C C . VAL F 2 207 ? 6.843 24.747 44.753 1.00 57.19 292 VAL F C 1
ATOM 16252 O O . VAL F 2 207 ? 6.922 23.541 44.985 1.00 63.92 292 VAL F O 1
ATOM 16256 N N . VAL F 2 208 ? 5.879 25.271 44.006 1.00 53.99 293 VAL F N 1
ATOM 16257 C CA . VAL F 2 208 ? 4.868 24.423 43.392 1.00 56.51 293 VAL F CA 1
ATOM 16258 C C . VAL F 2 208 ? 5.518 23.519 42.344 1.00 62.81 293 VAL F C 1
ATOM 16259 O O . VAL F 2 208 ? 5.198 22.331 42.256 1.00 60.41 293 VAL F O 1
ATOM 16263 N N . ASP F 2 209 ? 6.448 24.072 41.570 1.00 59.34 294 ASP F N 1
ATOM 16264 C CA . ASP F 2 209 ? 7.160 23.273 40.575 1.00 66.80 294 ASP F CA 1
ATOM 16265 C C . ASP F 2 209 ? 8.014 22.195 41.240 1.00 64.40 294 ASP F C 1
ATOM 16266 O O . ASP F 2 209 ? 8.073 21.059 40.768 1.00 62.14 294 ASP F O 1
ATOM 16279 N N . LEU F 2 211 ? 7.539 20.780 44.299 1.00 61.93 296 LEU F N 1
ATOM 16280 C CA . LEU F 2 211 ? 6.611 19.776 44.802 1.00 57.50 296 LEU F CA 1
ATOM 16281 C C . LEU F 2 211 ? 6.089 18.871 43.691 1.00 60.57 296 LEU F C 1
ATOM 16282 O O . LEU F 2 211 ? 5.851 17.686 43.908 1.00 69.42 296 LEU F O 1
ATOM 16287 N N . LEU F 2 212 ? 5.912 19.425 42.499 1.00 59.21 297 LEU F N 1
ATOM 16288 C CA . LEU F 2 212 ? 5.384 18.642 41.390 1.00 63.32 297 LEU F CA 1
ATOM 16289 C C . LEU F 2 212 ? 6.414 17.659 40.841 1.00 65.04 297 LEU F C 1
ATOM 16290 O O . LEU F 2 212 ? 6.073 16.530 40.494 1.00 66.03 297 LEU F O 1
ATOM 16295 N N . LYS F 2 213 ? 7.669 18.093 40.762 1.00 64.99 298 LYS F N 1
ATOM 16296 C CA . LYS F 2 213 ? 8.748 17.234 40.287 1.00 66.50 298 LYS F CA 1
ATOM 16297 C C . LYS F 2 213 ? 8.917 16.053 41.245 1.00 65.97 298 LYS F C 1
ATOM 16298 O O . LYS F 2 213 ? 9.154 14.917 40.823 1.00 66.72 298 LYS F O 1
ATOM 16304 N N . GLN F 2 214 ? 8.774 16.335 42.535 1.00 60.28 299 GLN F N 1
ATOM 16305 C CA . GLN F 2 214 ? 8.814 15.309 43.567 1.00 63.58 299 GLN F CA 1
ATOM 16306 C C . GLN F 2 214 ? 7.673 14.306 43.390 1.00 67.18 299 GLN F C 1
ATOM 16307 O O . GLN F 2 214 ? 7.858 13.102 43.570 1.00 69.32 299 GLN F O 1
ATOM 16313 N N . ASP F 2 215 ? 6.497 14.808 43.034 1.00 64.65 300 ASP F N 1
ATOM 16314 C CA . ASP F 2 215 ? 5.330 13.958 42.825 1.00 65.25 300 ASP F CA 1
ATOM 16315 C C . ASP F 2 215 ? 5.529 13.004 41.649 1.00 67.39 300 ASP F C 1
ATOM 16316 O O . ASP F 2 215 ? 4.896 11.951 41.577 1.00 71.45 300 ASP F O 1
ATOM 16321 N N . LYS F 2 216 ? 6.405 13.382 40.724 1.00 67.76 301 LYS F N 1
ATOM 16322 C CA . LYS F 2 216 ? 6.659 12.564 39.545 1.00 70.98 301 LYS F CA 1
ATOM 16323 C C . LYS F 2 216 ? 7.578 11.389 39.869 1.00 71.82 301 LYS F C 1
ATOM 16324 O O . LYS F 2 216 ? 7.679 10.437 39.096 1.00 75.57 301 LYS F O 1
ATOM 16330 N N . GLN F 2 217 ? 8.233 11.450 41.021 1.00 66.59 302 GLN F N 1
ATOM 16331 C CA A GLN F 2 217 ? 9.179 10.413 41.417 0.44 66.31 302 GLN F CA 1
ATOM 16332 C CA B GLN F 2 217 ? 9.176 10.412 41.414 0.56 66.26 302 GLN F CA 1
ATOM 16333 C C . GLN F 2 217 ? 8.532 9.328 42.270 1.00 70.01 302 GLN F C 1
ATOM 16334 O O . GLN F 2 217 ? 9.226 8.463 42.812 1.00 78.40 302 GLN F O 1
ATOM 16345 N N . ALA F 2 218 ? 7.210 9.364 42.392 1.00 65.84 303 ALA F N 1
ATOM 16346 C CA . ALA F 2 218 ? 6.517 8.352 43.182 1.00 62.31 303 ALA F CA 1
ATOM 16347 C C . ALA F 2 218 ? 5.638 7.478 42.302 1.00 63.69 303 ALA F C 1
ATOM 16348 O O . ALA F 2 218 ? 5.448 7.766 41.122 1.00 72.78 303 ALA F O 1
ATOM 16350 N N . GLU F 2 219 ? 5.113 6.404 42.878 1.00 57.74 304 GLU F N 1
ATOM 16351 C CA . GLU F 2 219 ? 4.215 5.518 42.155 1.00 56.79 304 GLU F CA 1
ATOM 16352 C C . GLU F 2 219 ? 2.800 6.064 42.261 1.00 60.55 304 GLU F C 1
ATOM 16353 O O . GLU F 2 219 ? 2.034 6.034 41.297 1.00 63.04 304 GLU F O 1
ATOM 16359 N N . GLU F 2 220 ? 2.463 6.558 43.449 1.00 59.55 305 GLU F N 1
ATOM 16360 C CA . GLU F 2 220 ? 1.157 7.154 43.709 1.00 65.62 305 GLU F CA 1
ATOM 16361 C C . GLU F 2 220 ? 1.317 8.335 44.653 1.00 63.50 305 GLU F C 1
ATOM 16362 O O . GLU F 2 220 ? 2.051 8.250 45.637 1.00 62.92 305 GLU F O 1
ATOM 16368 N N . VAL F 2 221 ? 0.639 9.437 44.350 1.00 67.11 306 VAL F N 1
ATOM 16369 C CA . VAL F 2 221 ? 0.554 10.553 45.287 1.00 61.54 306 VAL F CA 1
ATOM 16370 C C . VAL F 2 221 ? -0.905 10.813 45.614 1.00 61.57 306 VAL F C 1
ATOM 16371 O O . VAL F 2 221 ? -1.786 10.655 44.765 1.00 61.01 306 VAL F O 1
ATOM 16375 N N . SER F 2 222 ? -1.162 11.183 46.860 1.00 63.89 307 SER F N 1
ATOM 16376 C CA . SER F 2 222 ? -2.502 11.552 47.273 1.00 65.85 307 SER F CA 1
ATOM 16377 C C . SER F 2 222 ? -2.384 12.824 48.090 1.00 69.79 307 SER F C 1
ATOM 16378 O O . SER F 2 222 ? -1.528 12.923 48.975 1.00 71.03 307 SER F O 1
ATOM 16381 N N . TYR F 2 223 ? -3.213 13.811 47.772 1.00 64.11 308 TYR F N 1
ATOM 16382 C CA . TYR F 2 223 ? -3.219 15.047 48.539 1.00 70.30 308 TYR F CA 1
ATOM 16383 C C . TYR F 2 223 ? -4.574 15.216 49.212 1.00 70.67 308 TYR F C 1
ATOM 16384 O O . TYR F 2 223 ? -5.603 14.822 48.659 1.00 71.12 308 TYR F O 1
ATOM 16393 N N . ASP F 2 224 ? -4.575 15.787 50.412 1.00 71.06 309 ASP F N 1
ATOM 16394 C CA . ASP F 2 224 ? -5.820 16.022 51.136 1.00 73.02 309 ASP F CA 1
ATOM 16395 C C . ASP F 2 224 ? -5.765 17.313 51.941 1.00 69.35 309 ASP F C 1
ATOM 16396 O O . ASP F 2 224 ? -4.713 17.687 52.457 1.00 68.31 309 ASP F O 1
ATOM 16401 N N . LEU F 2 225 ? -6.900 17.998 52.036 1.00 67.32 310 LEU F N 1
ATOM 16402 C CA . LEU F 2 225 ? -6.988 19.180 52.884 1.00 64.94 310 LEU F CA 1
ATOM 16403 C C . LEU F 2 225 ? -7.464 18.751 54.271 1.00 68.69 310 LEU F C 1
ATOM 16404 O O . LEU F 2 225 ? -8.534 18.152 54.417 1.00 72.02 310 LEU F O 1
ATOM 16409 N N . VAL F 2 226 ? -6.650 19.037 55.284 1.00 69.67 311 VAL F N 1
ATOM 16410 C CA . VAL F 2 226 ? -6.890 18.535 56.634 1.00 70.70 311 VAL F CA 1
ATOM 16411 C C . VAL F 2 226 ? -6.802 19.653 57.673 1.00 71.60 311 VAL F C 1
ATOM 16412 O O . VAL F 2 226 ? -6.333 20.747 57.375 1.00 72.69 311 VAL F O 1
ATOM 16416 N N . ASP F 2 227 ? -7.247 19.363 58.893 1.00 80.16 312 ASP F N 1
ATOM 16417 C CA A ASP F 2 227 ? -7.192 20.355 59.960 0.42 76.92 312 ASP F CA 1
ATOM 16418 C CA B ASP F 2 227 ? -7.195 20.302 60.016 0.58 76.90 312 ASP F CA 1
ATOM 16419 C C . ASP F 2 227 ? -5.751 20.621 60.382 1.00 74.70 312 ASP F C 1
ATOM 16420 O O . ASP F 2 227 ? -4.869 19.786 60.191 1.00 72.59 312 ASP F O 1
ATOM 16429 N N . LYS F 2 228 ? -5.519 21.812 60.931 1.00 78.64 313 LYS F N 1
ATOM 16430 C CA . LYS F 2 228 ? -4.179 22.235 61.339 1.00 77.55 313 LYS F CA 1
ATOM 16431 C C . LYS F 2 228 ? -3.567 21.296 62.375 1.00 82.45 313 LYS F C 1
ATOM 16432 O O . LYS F 2 228 ? -2.345 21.189 62.486 1.00 83.04 313 LYS F O 1
ATOM 16438 N N . SER F 2 229 ? -4.429 20.611 63.121 1.00 85.09 314 SER F N 1
ATOM 16439 C CA . SER F 2 229 ? -3.999 19.662 64.143 1.00 88.37 314 SER F CA 1
ATOM 16440 C C . SER F 2 229 ? -3.411 18.383 63.538 1.00 93.14 314 SER F C 1
ATOM 16441 O O . SER F 2 229 ? -2.985 17.486 64.269 1.00 96.81 314 SER F O 1
ATOM 16444 N N . GLU F 2 230 ? -3.391 18.322 62.205 1.00 91.44 315 GLU F N 1
ATOM 16445 C CA . GLU F 2 230 ? -2.891 17.175 61.448 1.00 80.82 315 GLU F CA 1
ATOM 16446 C C . GLU F 2 230 ? -3.740 15.933 61.684 1.00 89.30 315 GLU F C 1
ATOM 16447 O O . GLU F 2 230 ? -4.863 15.838 61.184 1.00 85.60 315 GLU F O 1
#

Radius of gyration: 42.14 Å; Cα contacts (8 Å, |Δi|>4): 3839; chains: 6; bounding box: 121×94×147 Å

Sequence (2029 aa):
NLNIQHSQPAINLQSPFYKVAVPRYQLRHFHRENFGSHIRPGTKIVFSKLKARKRKRDKGKDVKESFSTSQDLTIGDTAPVYLEYSEQTPVALSKFGANKLINYYRKANEQDTLRPKLPVGETHHVLGVQDKSPFWNFGFVEPGHIVPTLYNNIRAPVFKHDISGTDFLLTKSSGFGISNRFYLRNINHLFTVGQTFPVEEIPGPNSRKVTSKATRLKIIYRRILNHNHSKAISIDPIAKHFPDQDYGQNRQKVKEFKYQRDGPEKGLWRLKDDEKLLDNEAVKSLITPEQISQVESSQGLQFQEDNEAYNFDSKLKSLEENLLPWNITKNFINSTQRAIQIHGVGDPTGCGEGFSFLKTSKHSYNVAQQQKAYDEEIAKTWYTHTKSLSISNPFEETNPDEINQTNKHVKTDRDDKKILKIVRKKRDENGIIQRQTIFIRDPRVIQQGYIKIKEQDKEDVNNLNIQHSQPAINLQSPFYKVAVPRYQLRHFHRRENFGSHIRPGTKIVFSKLKARKRKRDKGKDVKESFSTSQDLTIGDTAPVYLEYSEQTPVALSKFGANKLINYYRKANEQDTLRPKLPVGETHHVLGVQDKSPFWNFGFVEPGHIVPTLYNNIRAPVFKHDISGTDFLLTKSSGFGISNRFYLRNINHLFTVGQTFPVEEIPGPNSRKVTSKATRLKIIYRILNHNHSKAISIDPIAKHFPDQNRQKVKEFKYQWRLKDDEKLLDNEAVKSLITPEQISQVESSQGLQFQEDNEAYNFDSKLKSLEENLLPWNITKNFINSTQRAIQIHGVGDPTGCGEGFSFLKTSKGGFSYNVAQQQKAYDEEIAKTWYTHTKSLSISNPFEETNPDEINQTNKHVKTDRDDKKILKIVRKKRDENGIIQRQTIFIRDPRVIQGYIKIKEQDKEDVNISNLNIQHSQPAINLQSPFYKVAVPRYQLRHFHRENFGSHIRPGTKIVFSKLKARKRKRDKGKDVKESFSTSQDLTIGDTAPVYLEYSEQTPVALSKFGANKLINYYRKANNEQDTLRPKLPVGETHHVLGVQDKSPFWNFGFVEPGHIVPTLYNNIRAPVFKHDISGTDFLLTKSSGFGISSNRRFYLRNINHLFTVGQTFPVEEIPGPNSRKVTSKATRLKIIYRILNHNHSKAISIDPIAKHFPDQDYGQNRQKVKEFKYQRDGPEKGLWRLKKDDEKLLDNEAVKSLITPEQISQVESSQGLQFQEDNEAYNFDSKLKSLEENLLPWNITKKNFINSTQRAIQIHHGVGDPTGCGEGFSFLKTSKSYNVAQQQKAYDEEIAKTWYTHTKSLSISNPFEETNPDEINQTNKHVKTDRDDKKILKIVRKKRDENGIIQRQTIFIRDPRVIQGYIKIKEQDKELRLKPIRIPGEAYDSEASDIEDDPLIESGVILRILPDIQLEFVKNSLESGDYSGISIKWKNERHAVVTINDVYGAILVDLPTVIEVNKSVDRKNLLKTFDVSQLLCIRPIQEEEEVYALEAPDTEDLVVKHFEGIEDEIWENKETFLKGYNGAPLSDEAKHLKEIALKGYDYKHGISPPLYNVRNRRFRRKDPNEIDYVEKVVDLLKQDKQAEEVSYDLVDKSEPIRIPGEAYDSEASDIEDDPLIESGVILRILPDIQLEFVKNSLESGDYSGISIKWKNERHAVVTINDVYGAILVDLPTVIEVNKSVDRKNLLKTFDVSQLLCIRPIQEEEEVYALEAPDTEDLVVKHFEGIEDEIWENKETFLKGYNGAPLSDEAKHLKEIALKGYDYKHGISPPLYNNVRNRRFRRKDPNEIDYVEKVVDLLKQDKQAEEVSYDLVDKSEPIRIPGEAYDSEASDIEDDPLIESGVILRILPDIQLEFVKNSLESGDYSGISIKWKNERHAVVTINDVYGAILVDLPTVIEVNKSVDRKNLLKTFDVSQLLCIRPIQEEEEVYALEAPDTEDLVVKHFEGIEDEIWENKETFLKGYNGAPLSDEAKHLKEIALKGYDYKHGISPPLYNVRNRRRFRRKDPNEIDYVEKVVDLLKQDKQQAEEVSYDLVDDKSE

InterPro domains:
  IPR022591 Transcription initiation factor TFIID subunit 1, histone acetyltransferase domain [PF12157] (439-883)
  IPR040240 Transcription initiation factor TFIID subunit 1 [PTHR13900] (373-845)
  IPR041670 Zinc knuckle [PF15288] (1036-1063)

Foldseek 3Di:
DQDDDWAQCQLQCPPPQHDLDDDCVCLQVPVHDDPVVPDDPPDDADADAADEDDPVCPPPHDRNSCHVDLVSVDPSHPPAAEEAEPFPQAQFDATPIDKAWEWEAEAQDPPRPDFDDDPDGHYDYAYPPRAAPLFLLADHHHRHIFIWIDDLWIWTKAWADDDPPDWDKDWDDDPPGHIHIHIGHHRTYIYTFHTANPDAQADPPGPLSVVVLLVLLVVLVVCLVVVPLWAALVVSVVVPVPDDPVRSVVSCVVQDADCDDPSHNTDHGDVVPPRDDPVCSSVSDGSVSSRSNSSVSLVSVLVLCQQQPLDPVVNVLSVQQRRNNLSVQSVCVSPPFFPQDDPQASVLDLQGGRSGTDDAPPVVSVVVVVVVSVSSHVNNVSNVLVRNDHDQVVSPDSPDAHPPRVDDDFAHPVSDWDWDWDWDDDPVDDIDIDIDIGNGSSVVSNVVVCVVVVVDPDD/DQDDDWAQCQLLCPPPQFDLDDPLVCLQQPVNDDPVVPDDPPDDADADAADEDDCVLPPPDDLNSCHVDVVSVDPSYPPAAEEEEPFPQALFDATPIDKFWEKEAEALAQPRPDFDDDPDGHYDYAYNPGADPLFLQADRDHGHIFTWIDDLWIWTKAWADDPPPDWDKDWDCDDPGHTHIHIGHHRTYIYTFHTADPDAQADPPRPVSVVVLLVVLVVLVVCVVVVPQDDDPPPPCVVPPDDDCVSVVPQDPVPGGHPPDDGDHDSVSSNSDRSVNRRSNSSCSLVSVLVLCQQQPLDPVVNVVSVQQRRNNLNVQSVCVSPPWAPQDDPQASNLDLQGGRSGTDDDPPVHDDPVVVVVVVSVVSHVNNVSNVVVRNDHDQVVVPDPPDDHPDRPDDDQAHPVNDWDKDKAWDFDPPGDTDIDIDTDRRSRCVRNVVVVVVVVVVVPD/DPVQDDDKEQCQLQCHPPLFDLDDDLVCLQQPVHDDPVVPDDPPDDADADAAAEDDCVQCPPHDNHRCHVDPVSQDPSYDPAAEEEEPFPQALFDAIRIDKAWEKEAEALDQPDDDFDDDPDGHYDYAYPPGADPLFLQADQDHGHIFTWIDDCFIWTKAWADDDPPDWDWDWDQDPPGGTHIHIDHHRTYIYTFHTADNDAQDDPPDVLSVCVLLVLCVVLVQCQVPPDQWAAPPVSCVVDDVVCSVVVVVSCVVQPADCDDPSHNTDGGDPPDDRDDPSVSSVSDGSRNSRSNSSCSLVSVLVLCQQQPLDPVVNVLSVQQRRNNQNVLRVVVRVVWADQDDPQASNLDLQGGRSGTDDPPDDPVVVVVVVSVSSVVNNVSNVVVSNDRDQVVVPDSPDDHPPRPDDDQAHPVRDWDWDWDWDADPVGDTDIDIDIGPRSSVVRNVVVVVVVVVD/DDDFDDDDPPPDPCPPPPPDDRHDDADDDEDEDADPDPLVVVVVVCVVVVPCPQWDKADDFPFWIAIGGNNWFTKGKAFEPDKAFDWDDPPVPDTHTHDIYGMIYTDDIDDDRVCNLVDADPQFDAVLCPVVVVCVVVLLVLQLVCDAGDPRHHDDCVNVSSSSNRNGGRYHQADPDPVRGSCQVPVDDDDDPVNVVSVVVVVCVVVVVVVDDDDDDDDDPPDD/DDDDPPPDPCPPHDPDDDDDDADDDEDEADDPDVLVVVVVVCVVVVNCPQWDKADPFPFWIDTGGNNKFIKGKAFEPDKAFDWDDDPVVDTHTHYIYGMIYTQGIDPDSVCNLQDADPQFDAPLCPVVVVCVVVVLVLLLVPDAGVVNHHDPVVVVSSSSNSPHGRYHQADPDVVRHRCPVPVDDDDDPVNVVSVVVVVVVVVVVVPDDDDDDDDDDDDD/DDDDQVPDPCPPHDPDDDDDDADDDEDEDADPDPLVVQVVVCVVVVNCPQWDKACDFDFWIDIGGNRWFTKGKAFAPDKAFDWDDDPVPDTHTHYIYGIIYTDGIDDDRVCNLQDADPQFDAPLCVVVVVCVVVLLVLLLVCDAGPPRHHDDVVVVSSSSNSPGGRYHQADPDPVRGSCQVPVDDDDDPVNVVSVVVVVVVVVVCVPDPDDDDDDDDPVD

Nearest PDB structures (foldseek):
  4oy2-assembly3_E  TM=1.001E+00  e=1.522E-87  Saccharomyces cerevisiae S288C
  4oy2-assembly1_A  TM=9.804E-01  e=4.184E-78  Saccharomyces cerevisiae S288C
  4oy2-assembly2_C  TM=9.564E-01  e=1.603E-75  Saccharomyces cerevisiae S288C
  4rgw-assembly1_A  TM=7.756E-01  e=6.381E-29  Homo sapiens
  6mzl-assembly1_A  TM=7.619E-01  e=1.787E-28  Homo sapiens

B-factor: mean 80.32, std 22.74, range [30.5, 201.99]

Solvent-accessible surface area: 91083 Å² total

Organism: Saccharomyces cerevisiae (strain ATCC 204508 / S288c) (NCBI:txid559292)